Protein 2KQA (pdb70)

Secondary structure (DSSP, 8-state):
--EEE-SS-STT-BGGGSS--STTT-STTT-SBSSSSS-SSSEEEETT--STT-TT-S-EEEEEETTTEEEEEEEEEE-SSSEEE-HHHHHHHHSSSSS--B-S-EEEE--HHHHHHHH-

CATH classification: 2.40.40.10

Solvent-accessible surface area: 6138 Å² total; per-residue (Å²): 79,20,6,27,64,43,101,91,16,51,41,139,43,68,6,41,87,12,17,1,8,66,39,137,63,15,28,46,82,147,65,83,75,8,34,109,6,1,10,104,25,18,0,0,2,3,54,73,12,89,24,154,47,0,102,39,18,23,28,5,44,71,7,45,10,106,114,64,63,34,22,45,2,25,1,4,28,45,27,257,52,14,16,38,10,6,44,66,2,1,46,119,3,35,56,43,57,161,49,24,147,30,100,122,4,90,90,65,110,44,103,84,60,62,2,68,93,48,22,142

Nearest PDB structures (foldseek):
  2kqa-assembly1_A  TM=9.964E-01  e=1.176E-26  Ceratocystis platani
  3m3g-assembly1_A  TM=9.185E-01  e=1.896E-11  Trichoderma virens Gv29-8
  3sul-assembly1_A  TM=9.002E-01  e=4.831E-11  Moniliophthora perniciosa
  3suk-assembly2_B  TM=9.054E-01  e=6.312E-11  Moniliophthora perniciosa
  3suj-assembly1_A  TM=9.263E-01  e=1.407E-10  Moniliophthora perniciosa

GO terms:
  GO:0090729 toxin activity (F, IDA)
  GO:0043245 extraorganismal space (C, IDA)
  GO:0008061 chitin binding (F, IDA)
  GO:0005619 ascospore wall (C, IDA)
  GO:0035821 modulation of process of another organism (P, IDA)
  GO:0009277 fungal-type cell wall (C, IDA)
  GO:0030446 hyphal cell wall (C, IDA)
  GO:0052009 symbiont-mediated disruption of host cell wall (P, IDA)
  GO:0005576 extracellular region (C, EXP)

Radius of gyration: 13.08 Å; Cα contacts (8 Å, |Δi|>4): 288; chains: 1; bounding box: 32×29×32 Å

Foldseek 3Di:
DKEAEDAQQAFAHFLCPALQPPDPSNPCVVPRTPDPQQQRQQEWAEQQADGNHRPQASFWKWKAAPVGFIAIHGHRHHDPHHTYGHLVRVCVRPVHNVVRMGPPIDMDGDDSVVSHVRSD

Sequence (120 aa):
VSISYDPIYAADLSMGSVACSNGDHGLMAQYPTLGEVPGFPNVGGIPDIAGWDSPSCGTCWKVTIPNGNSIFIRGVDSGRGGFNVNPTAFTKLVGSTEAGRVDNVNYVQVDLSNCINGANVSISYDPIYAADLSMGSVACSNGDHGLMAQYPTLGEVPGFPNVGGIPDIAGWDSPSCGTCWKVTIPNGNSIFIRGVDSGRGGFNVNPTAFTKLVGSTEAGRVDNVNYVQVDLSNCINGANVSISYDPIYAADLSMGSVACSNGDHGLMAQYPTLGEVPGFPNVGGIPDIAGWDSPSCGTCWKVTIPNGNSIFIRGVDSGRGGFNVNPTAFTKLVGSTEAGRVDNVNYVQVDLSNCINGANVSISYDPIYAADLSMGSVACSNGDHGLMAQYPTLGEVPGFPNVGGIPDIAGWDSPSCGTCWKVTIPNGNSIFIRGVDSGRGGFNVNPTAFTKLVGSTEAGRVDNVNYVQVDLSNCINGANVSISYDPIYAADLSMGSVACSNGDHGLMAQYPTLGEVPGFPNVGGIPDIAGWDSPSCGTCWKVTIPNGNSIFIRGVDSGRGGFNVNPTAFTKLVGSTEAGRVDNVNYVQVDLSNCINGANVSISYDPIYAADLSMGSVACSNGDHGLMAQYPTLGEVPGFPNVGGIPDIAGWDSPSCGTCWKVTIPNGNSIFIRGVDSGRGGFNVNPTAFTKLVGSTEAGRVDNVNYVQVDLSNCINGANVSISYDPIYAADLSMGSVACSNGDHGLMAQYPTLGEVPGFPNVGGIPDIAGWDSPSCGTCWKVTIPNGNSIFIRGVDSGRGGFNVNPTAFTKLVGSTEAGRVDNVNYVQVDLSNCINGANVSISYDPIYAADLSMGSVACSNGDHGLMAQYPTLGEVPGFPNVGGIPDIAGWDSPSCGTCWKVTIPNGNSIFIRGVDSGRGGFNVNPTAFTKLVGSTEAGRVDNVNYVQVDLSNCINGANVSISYDPIYAADLSMGSVACSNGDHGLMAQYPTLGEVPGFPNVGGIPDIAGWDSPSCGTCWKVTIPNGNSIFIRGVDSGRGGFNVNPTAFTKLVGSTEAGRVDNVNYVQVDLSNCINGANVSISYDPIYAADLSMGSVACSNGDHGLMAQYPTLGEVPGFPNVGGIPDIAGWDSPSCGTCWKVTIPNGNSIFIRGVDSGRGGFNVNPTAFTKLVGSTEAGRVDNVNYVQVDLSNCINGANVSISYDPIYAADLSMGSVACSNGDHGLMAQYPTLGEVPGFPNVGGIPDIAGWDSPSCGTCWKVTIPNGNSIFIRGVDSGRGGFNVNPTAFTKLVGSTEAGRVDNVNYVQVDLSNCINGANVSISYDPIYAADLSMGSVACSNGDHGLMAQYPTLGEVPGFPNVGGIPDIAGWDSPSCGTCWKVTIPNGNSIFIRGVDSGRGGFNVNPTAFTKLVGSTEAGRVDNVNYVQVDLSNCINGANVSISYDPIYAADLSMGSVACSNGDHGLMAQYPTLGEVPGFPNVGGIPDIAGWDSPSCGTCWKVTIPNGNSIFIRGVDSGRGGFNVNPTAFTKLVGSTEAGRVDNVNYVQVDLSNCINGANVSISYDPIYAADLSMGSVACSNGDHGLMAQYPTLGEVPGFPNVGGIPDIAGWDSPSCGTCWKVTIPNGNSIFIRGVDSGRGGFNVNPTAFTKLVGSTEAGRVDNVNYVQVDLSNCINGANVSISYDPIYAADLSMGSVACSNGDHGLMAQYPTLGEVPGFPNVGGIPDIAGWDSPSCGTCWKVTIPNGNSIFIRGVDSGRGGFNVNPTAFTKLVGSTEAGRVDNVNYVQVDLSNCINGANVSISYDPIYAADLSMGSVACSNGDHGLMAQYPTLGEVPGFPNVGGIPDIAGWDSPSCGTCWKVTIPNGNSIFIRGVDSGRGGFNVNPTAFTKLVGSTEAGRVDNVNYVQVDLSNCINGANVSISYDPIYAADLSMGSVACSNGDHGLMAQYPTLGEVPGFPNVGGIPDIAGWDSPSCGTCWKVTIPNGNSIFIRGVDSGRGGFNVNPTAFTKLVGSTEAGRVDNVNYVQVDLSNCINGANVSISYDPIYAADLSMGSVACSNGDHGLMAQYPTLGEVPGFPNVGGIPDIAGWDSPSCGTCWKVTIPNGNSIFIRGVDSGRGGFNVNPTAFTKLVGSTEAGRVDNVNYVQVDLSNCINGANVSISYDPIYAADLSMGSVACSNGDHGLMAQYPTLGEVPGFPNVGGIPDIAGWDSPSCGTCWKVTIPNGNSIFIRGVDSGRGGFNVNPTAFTKLVGSTEAGRVDNVNYVQVDLSNCINGANVSISYDPIYAADLSMGSVACSNGDHGLMAQYPTLGEVPGFPNVGGIPDIAGWDSPSCGTCWKVTIPNGNSIFIRGVDSGRGGFNVNPTAFTKLVGSTEAGRVDNVNYVQVDLSNCINGAN

InterPro domains:
  IPR010829 Eliciting plant response-like/Cerato-platanin [PF07249] (15-129)
  IPR010829 Eliciting plant response-like/Cerato-platanin [cd22778] (15-129)
  IPR036908 RlpA-like domain superfamily [G3DSA:2.40.40.10] (8-134)
  IPR036908 RlpA-like domain superfamily [SSF50685] (29-127)

Structure (mmCIF, N/CA/C/O backbone):
data_2KQA
#
_entry.id   2KQA
#
loop_
_atom_site.group_PDB
_atom_site.id
_atom_site.type_symbol
_atom_site.label_atom_id
_atom_site.label_alt_id
_atom_site.label_comp_id
_atom_site.label_asym_id
_atom_site.label_entity_id
_atom_site.label_seq_id
_atom_site.pdbx_PDB_ins_code
_atom_site.Cartn_x
_atom_site.Cartn_y
_atom_site.Cartn_z
_atom_site.occupancy
_atom_site.B_iso_or_equiv
_atom_site.auth_seq_id
_atom_site.auth_comp_id
_atom_site.auth_asym_id
_atom_site.auth_atom_id
_atom_site.pdbx_PDB_model_num
ATOM 1 N N . VAL A 1 10 ? 90.769 -3.200 13.835 1.00 0.00 1 VAL A N 1
ATOM 2 C CA . VAL A 1 10 ? 90.557 -3.590 12.408 1.00 0.00 1 VAL A CA 1
ATOM 3 C C . VAL A 1 10 ? 91.751 -4.368 11.851 1.00 0.00 1 VAL A C 1
ATOM 4 O O . VAL A 1 10 ? 92.891 -4.134 12.215 1.00 0.00 1 VAL A O 1
ATOM 17 N N . SER A 1 11 ? 91.485 -5.299 10.971 1.00 0.00 2 SER A N 1
ATOM 18 C CA . SER A 1 11 ? 92.580 -6.109 10.364 1.00 0.00 2 SER A CA 1
ATOM 19 C C . SER A 1 11 ? 92.720 -5.750 8.884 1.00 0.00 2 SER A C 1
ATOM 20 O O . SER A 1 11 ? 91.746 -5.536 8.188 1.00 0.00 2 SER A O 1
ATOM 28 N N . ILE A 1 12 ? 93.934 -5.664 8.414 1.00 0.00 3 ILE A N 1
ATOM 29 C CA . ILE A 1 12 ? 94.180 -5.295 6.988 1.00 0.00 3 ILE A CA 1
ATOM 30 C C . ILE A 1 12 ? 94.895 -6.419 6.240 1.00 0.00 3 ILE A C 1
ATOM 31 O O . ILE A 1 12 ? 95.671 -7.158 6.808 1.00 0.00 3 ILE A O 1
ATOM 47 N N . SER A 1 13 ? 94.651 -6.526 4.962 1.00 0.00 4 SER A N 1
ATOM 48 C CA . SER A 1 13 ? 95.321 -7.573 4.140 1.00 0.00 4 SER A CA 1
ATOM 49 C C . SER A 1 13 ? 95.557 -7.010 2.738 1.00 0.00 4 SER A C 1
ATOM 50 O O . SER A 1 13 ? 95.369 -5.830 2.503 1.00 0.00 4 SER A O 1
ATOM 58 N N . TYR A 1 14 ? 95.944 -7.837 1.804 1.00 0.00 5 TYR A N 1
ATOM 59 C CA . TYR A 1 14 ? 96.164 -7.335 0.417 1.00 0.00 5 TYR A CA 1
ATOM 60 C C . TYR A 1 14 ? 95.678 -8.370 -0.603 1.00 0.00 5 TYR A C 1
ATOM 61 O O . TYR A 1 14 ? 95.748 -9.562 -0.360 1.00 0.00 5 TYR A O 1
ATOM 79 N N . ASP A 1 15 ? 95.195 -7.931 -1.743 1.00 0.00 6 ASP A N 1
ATOM 80 C CA . ASP A 1 15 ? 94.721 -8.902 -2.773 1.00 0.00 6 ASP A CA 1
ATOM 81 C C . ASP A 1 15 ? 95.453 -8.648 -4.105 1.00 0.00 6 ASP A C 1
ATOM 82 O O . ASP A 1 15 ? 95.732 -7.514 -4.436 1.00 0.00 6 ASP A O 1
ATOM 91 N N . PRO A 1 16 ? 95.757 -9.708 -4.826 1.00 0.00 7 PRO A N 1
ATOM 92 C CA . PRO A 1 16 ? 96.484 -9.559 -6.113 1.00 0.00 7 PRO A CA 1
ATOM 93 C C . PRO A 1 16 ? 95.564 -9.091 -7.253 1.00 0.00 7 PRO A C 1
ATOM 94 O O . PRO A 1 16 ? 96.037 -8.766 -8.327 1.00 0.00 7 PRO A O 1
ATOM 105 N N . ILE A 1 17 ? 94.267 -9.067 -7.051 1.00 0.00 8 ILE A N 1
ATOM 106 C CA . ILE A 1 17 ? 93.353 -8.632 -8.159 1.00 0.00 8 ILE A CA 1
ATOM 107 C C . ILE A 1 17 ? 93.487 -7.130 -8.439 1.00 0.00 8 ILE A C 1
ATOM 108 O O . ILE A 1 17 ? 93.451 -6.713 -9.581 1.00 0.00 8 ILE A O 1
ATOM 124 N N . TYR A 1 18 ? 93.617 -6.315 -7.422 1.00 0.00 9 TYR A N 1
ATOM 125 C CA . TYR A 1 18 ? 93.725 -4.841 -7.661 1.00 0.00 9 TYR A CA 1
ATOM 126 C C . TYR A 1 18 ? 95.079 -4.463 -8.263 1.00 0.00 9 TYR A C 1
ATOM 127 O O . TYR A 1 18 ? 95.881 -3.759 -7.685 1.00 0.00 9 TYR A O 1
ATOM 145 N N . ALA A 1 19 ? 95.272 -4.900 -9.479 1.00 0.00 10 ALA A N 1
ATOM 146 C CA . ALA A 1 19 ? 96.494 -4.573 -10.263 1.00 0.00 10 ALA A CA 1
ATOM 147 C C . ALA A 1 19 ? 96.120 -3.519 -11.306 1.00 0.00 10 ALA A C 1
ATOM 148 O O . ALA A 1 19 ? 94.967 -3.163 -11.465 1.00 0.00 10 ALA A O 1
ATOM 155 N N . ALA A 1 20 ? 97.107 -2.962 -11.955 1.00 0.00 11 ALA A N 1
ATOM 156 C CA . ALA A 1 20 ? 96.857 -1.856 -12.929 1.00 0.00 11 ALA A CA 1
ATOM 157 C C . ALA A 1 20 ? 95.890 -2.239 -14.052 1.00 0.00 11 ALA A C 1
ATOM 158 O O . ALA A 1 20 ? 95.163 -1.387 -14.532 1.00 0.00 11 ALA A O 1
ATOM 165 N N . ASP A 1 21 ? 95.884 -3.466 -14.522 1.00 0.00 12 ASP A N 1
ATOM 166 C CA . ASP A 1 21 ? 94.966 -3.789 -15.659 1.00 0.00 12 ASP A CA 1
ATOM 167 C C . ASP A 1 21 ? 93.595 -4.285 -15.177 1.00 0.00 12 ASP A C 1
ATOM 168 O O . ASP A 1 21 ? 92.806 -4.788 -15.955 1.00 0.00 12 ASP A O 1
ATOM 177 N N . LEU A 1 22 ? 93.301 -4.141 -13.911 1.00 0.00 13 LEU A N 1
ATOM 178 C CA . LEU A 1 22 ? 91.979 -4.595 -13.379 1.00 0.00 13 LEU A CA 1
ATOM 179 C C . LEU A 1 22 ? 90.871 -3.655 -13.848 1.00 0.00 13 LEU A C 1
ATOM 180 O O . LEU A 1 22 ? 90.916 -2.462 -13.615 1.00 0.00 13 LEU A O 1
ATOM 196 N N . SER A 1 23 ? 89.875 -4.192 -14.501 1.00 0.00 14 SER A N 1
ATOM 197 C CA . SER A 1 23 ? 88.753 -3.338 -14.984 1.00 0.00 14 SER A CA 1
ATOM 198 C C . SER A 1 23 ? 87.915 -2.854 -13.799 1.00 0.00 14 SER A C 1
ATOM 199 O O . SER A 1 23 ? 87.627 -3.601 -12.883 1.00 0.00 14 SER A O 1
ATOM 207 N N . MET A 1 24 ? 87.535 -1.607 -13.814 1.00 0.00 15 MET A N 1
ATOM 208 C CA . MET A 1 24 ? 86.722 -1.044 -12.691 1.00 0.00 15 MET A CA 1
ATOM 209 C C . MET A 1 24 ? 85.297 -1.609 -12.677 1.00 0.00 15 MET A C 1
ATOM 210 O O . MET A 1 24 ? 84.591 -1.471 -11.697 1.00 0.00 15 MET A O 1
ATOM 224 N N . GLY A 1 25 ? 84.852 -2.227 -13.742 1.00 0.00 16 GLY A N 1
ATOM 225 C CA . GLY A 1 25 ? 83.462 -2.775 -13.770 1.00 0.00 16 GLY A CA 1
ATOM 226 C C . GLY A 1 25 ? 83.323 -3.959 -12.810 1.00 0.00 16 GLY A C 1
ATOM 227 O O . GLY A 1 25 ? 82.223 -4.378 -12.501 1.00 0.00 16 GLY A O 1
ATOM 231 N N . SER A 1 26 ? 84.415 -4.522 -12.357 1.00 0.00 17 SER A N 1
ATOM 232 C CA . SER A 1 26 ? 84.327 -5.697 -11.443 1.00 0.00 17 SER A CA 1
ATOM 233 C C . SER A 1 26 ? 84.228 -5.278 -9.969 1.00 0.00 17 SER A C 1
ATOM 234 O O . SER A 1 26 ? 84.083 -6.121 -9.102 1.00 0.00 17 SER A O 1
ATOM 242 N N . VAL A 1 27 ? 84.319 -4.004 -9.665 1.00 0.00 18 VAL A N 1
ATOM 243 C CA . VAL A 1 27 ? 84.243 -3.578 -8.234 1.00 0.00 18 VAL A CA 1
ATOM 244 C C . VAL A 1 27 ? 82.865 -2.977 -7.916 1.00 0.00 18 VAL A C 1
ATOM 245 O O . VAL A 1 27 ? 82.071 -2.717 -8.798 1.00 0.00 18 VAL A O 1
ATOM 258 N N . ALA A 1 28 ? 82.578 -2.769 -6.653 1.00 0.00 19 ALA A N 1
ATOM 259 C CA . ALA A 1 28 ? 81.252 -2.200 -6.255 1.00 0.00 19 ALA A CA 1
ATOM 260 C C . ALA A 1 28 ? 81.047 -0.817 -6.883 1.00 0.00 19 ALA A C 1
ATOM 261 O O . ALA A 1 28 ? 79.961 -0.479 -7.301 1.00 0.00 19 ALA A O 1
ATOM 268 N N . CYS A 1 29 ? 82.076 -0.014 -6.940 1.00 0.00 20 CYS A N 1
ATOM 269 C CA . CYS A 1 29 ? 81.937 1.352 -7.536 1.00 0.00 20 CYS A CA 1
ATOM 270 C C . CYS A 1 29 ? 81.927 1.260 -9.071 1.00 0.00 20 CYS A C 1
ATOM 271 O O . CYS A 1 29 ? 82.845 1.706 -9.736 1.00 0.00 20 CYS A O 1
ATOM 278 N N . SER A 1 30 ? 80.894 0.682 -9.640 1.00 0.00 21 SER A N 1
ATOM 279 C CA . SER A 1 30 ? 80.819 0.556 -11.126 1.00 0.00 21 SER A CA 1
ATOM 280 C C . SER A 1 30 ? 79.754 1.497 -11.692 1.00 0.00 21 SER A C 1
ATOM 281 O O . SER A 1 30 ? 78.569 1.304 -11.503 1.00 0.00 21 SER A O 1
ATOM 289 N N . ASN A 1 31 ? 80.180 2.515 -12.383 1.00 0.00 22 ASN A N 1
ATOM 290 C CA . ASN A 1 31 ? 79.237 3.503 -12.984 1.00 0.00 22 ASN A CA 1
ATOM 291 C C . ASN A 1 31 ? 78.245 4.034 -11.932 1.00 0.00 22 ASN A C 1
ATOM 292 O O . ASN A 1 31 ? 78.620 4.282 -10.802 1.00 0.00 22 ASN A O 1
ATOM 303 N N . GLY A 1 32 ? 77.001 4.230 -12.282 1.00 0.00 23 GLY A N 1
ATOM 304 C CA . GLY A 1 32 ? 76.030 4.773 -11.289 1.00 0.00 23 GLY A CA 1
ATOM 305 C C . GLY A 1 32 ? 76.464 6.198 -10.939 1.00 0.00 23 GLY A C 1
ATOM 306 O O . GLY A 1 32 ? 77.149 6.848 -11.707 1.00 0.00 23 GLY A O 1
ATOM 310 N N . ASP A 1 33 ? 76.084 6.683 -9.790 1.00 0.00 24 ASP A N 1
ATOM 311 C CA . ASP A 1 33 ? 76.486 8.066 -9.385 1.00 0.00 24 ASP A CA 1
ATOM 312 C C . ASP A 1 33 ? 77.941 8.096 -8.891 1.00 0.00 24 ASP A C 1
ATOM 313 O O . ASP A 1 33 ? 78.680 9.017 -9.188 1.00 0.00 24 ASP A O 1
ATOM 322 N N . HIS A 1 34 ? 78.350 7.120 -8.117 1.00 0.00 25 HIS A N 1
ATOM 323 C CA . HIS A 1 34 ? 79.753 7.115 -7.576 1.00 0.00 25 HIS A CA 1
ATOM 324 C C . HIS A 1 34 ? 80.724 6.389 -8.519 1.00 0.00 25 HIS A C 1
ATOM 325 O O . HIS A 1 34 ? 81.891 6.238 -8.206 1.00 0.00 25 HIS A O 1
ATOM 339 N N . GLY A 1 35 ? 80.262 5.917 -9.652 1.00 0.00 26 GLY A N 1
ATOM 340 C CA . GLY A 1 35 ? 81.169 5.179 -10.588 1.00 0.00 26 GLY A CA 1
ATOM 341 C C . GLY A 1 35 ? 82.387 6.021 -10.952 1.00 0.00 26 GLY A C 1
ATOM 342 O O . GLY A 1 35 ? 82.280 7.172 -11.332 1.00 0.00 26 GLY A O 1
ATOM 346 N N . LEU A 1 36 ? 83.542 5.428 -10.859 1.00 0.00 27 LEU A N 1
ATOM 347 C CA . LEU A 1 36 ? 84.800 6.142 -11.219 1.00 0.00 27 LEU A CA 1
ATOM 348 C C . LEU A 1 36 ? 85.201 5.805 -12.666 1.00 0.00 27 LEU A C 1
ATOM 349 O O . LEU A 1 36 ? 86.073 6.430 -13.237 1.00 0.00 27 LEU A O 1
ATOM 365 N N . MET A 1 37 ? 84.568 4.816 -13.261 1.00 0.00 28 MET A N 1
ATOM 366 C CA . MET A 1 37 ? 84.903 4.427 -14.664 1.00 0.00 28 MET A CA 1
ATOM 367 C C . MET A 1 37 ? 84.672 5.598 -15.624 1.00 0.00 28 MET A C 1
ATOM 368 O O . MET A 1 37 ? 85.370 5.745 -16.608 1.00 0.00 28 MET A O 1
ATOM 382 N N . ALA A 1 38 ? 83.676 6.409 -15.362 1.00 0.00 29 ALA A N 1
ATOM 383 C CA . ALA A 1 38 ? 83.365 7.557 -16.279 1.00 0.00 29 ALA A CA 1
ATOM 384 C C . ALA A 1 38 ? 84.622 8.376 -16.610 1.00 0.00 29 ALA A C 1
ATOM 385 O O . ALA A 1 38 ? 85.154 8.283 -17.701 1.00 0.00 29 ALA A O 1
ATOM 392 N N . GLN A 1 39 ? 85.103 9.167 -15.682 1.00 0.00 30 GLN A N 1
ATOM 393 C CA . GLN A 1 39 ? 86.331 9.981 -15.955 1.00 0.00 30 GLN A CA 1
ATOM 394 C C . GLN A 1 39 ? 87.551 9.069 -16.042 1.00 0.00 30 GLN A C 1
ATOM 395 O O . GLN A 1 39 ? 88.430 9.257 -16.861 1.00 0.00 30 GLN A O 1
ATOM 409 N N . TYR A 1 40 ? 87.605 8.090 -15.182 1.00 0.00 31 TYR A N 1
ATOM 410 C CA . TYR A 1 40 ? 88.764 7.152 -15.169 1.00 0.00 31 TYR A CA 1
ATOM 411 C C . TYR A 1 40 ? 88.255 5.723 -15.410 1.00 0.00 31 TYR A C 1
ATOM 412 O O . TYR A 1 40 ? 87.917 5.037 -14.471 1.00 0.00 31 TYR A O 1
ATOM 430 N N . PRO A 1 41 ? 88.185 5.320 -16.664 1.00 0.00 32 PRO A N 1
ATOM 431 C CA . PRO A 1 41 ? 87.671 3.962 -16.991 1.00 0.00 32 PRO A CA 1
ATOM 432 C C . PRO A 1 41 ? 88.651 2.851 -16.575 1.00 0.00 32 PRO A C 1
ATOM 433 O O . PRO A 1 41 ? 88.337 1.680 -16.689 1.00 0.00 32 PRO A O 1
ATOM 444 N N . THR A 1 42 ? 89.823 3.193 -16.095 1.00 0.00 33 THR A N 1
ATOM 445 C CA . THR A 1 42 ? 90.795 2.135 -15.679 1.00 0.00 33 THR A CA 1
ATOM 446 C C . THR A 1 42 ? 91.424 2.489 -14.327 1.00 0.00 33 THR A C 1
ATOM 447 O O . THR A 1 42 ? 91.584 3.645 -13.988 1.00 0.00 33 THR A O 1
ATOM 458 N N . LEU A 1 43 ? 91.769 1.489 -13.553 1.00 0.00 34 LEU A N 1
ATOM 459 C CA . LEU A 1 43 ? 92.378 1.743 -12.209 1.00 0.00 34 LEU A CA 1
ATOM 460 C C . LEU A 1 43 ? 93.814 2.254 -12.358 1.00 0.00 34 LEU A C 1
ATOM 461 O O . LEU A 1 43 ? 94.673 1.561 -12.870 1.00 0.00 34 LEU A O 1
ATOM 477 N N . GLY A 1 44 ? 94.079 3.451 -11.909 1.00 0.00 35 GLY A N 1
ATOM 478 C CA . GLY A 1 44 ? 95.465 3.999 -12.016 1.00 0.00 35 GLY A CA 1
ATOM 479 C C . GLY A 1 44 ? 95.442 5.528 -12.131 1.00 0.00 35 GLY A C 1
ATOM 480 O O . GLY A 1 44 ? 96.301 6.113 -12.766 1.00 0.00 35 GLY A O 1
ATOM 484 N N . GLU A 1 45 ? 94.487 6.184 -11.515 1.00 0.00 36 GLU A N 1
ATOM 485 C CA . GLU A 1 45 ? 94.439 7.669 -11.585 1.00 0.00 36 GLU A CA 1
ATOM 486 C C . GLU A 1 45 ? 93.616 8.227 -10.421 1.00 0.00 36 GLU A C 1
ATOM 487 O O . GLU A 1 45 ? 94.038 9.151 -9.750 1.00 0.00 36 GLU A O 1
ATOM 499 N N . VAL A 1 46 ? 92.458 7.663 -10.154 1.00 0.00 37 VAL A N 1
ATOM 500 C CA . VAL A 1 46 ? 91.636 8.161 -9.004 1.00 0.00 37 VAL A CA 1
ATOM 501 C C . VAL A 1 46 ? 92.456 7.973 -7.702 1.00 0.00 37 VAL A C 1
ATOM 502 O O . VAL A 1 46 ? 92.780 8.943 -7.045 1.00 0.00 37 VAL A O 1
ATOM 515 N N . PRO A 1 47 ? 92.816 6.742 -7.397 1.00 0.00 38 PRO A N 1
ATOM 516 C CA . PRO A 1 47 ? 93.659 6.479 -6.200 1.00 0.00 38 PRO A CA 1
ATOM 517 C C . PRO A 1 47 ? 95.111 6.861 -6.507 1.00 0.00 38 PRO A C 1
ATOM 518 O O . PRO A 1 47 ? 95.885 7.196 -5.632 1.00 0.00 38 PRO A O 1
ATOM 529 N N . GLY A 1 48 ? 95.481 6.772 -7.759 1.00 0.00 39 GLY A N 1
ATOM 530 C CA . GLY A 1 48 ? 96.874 7.078 -8.184 1.00 0.00 39 GLY A CA 1
ATOM 531 C C . GLY A 1 48 ? 97.376 5.876 -8.986 1.00 0.00 39 GLY A C 1
ATOM 532 O O . GLY A 1 48 ? 97.638 5.969 -10.168 1.00 0.00 39 GLY A O 1
ATOM 536 N N . PHE A 1 49 ? 97.448 4.734 -8.333 1.00 0.00 40 PHE A N 1
ATOM 537 C CA . PHE A 1 49 ? 97.867 3.437 -8.979 1.00 0.00 40 PHE A CA 1
ATOM 538 C C . PHE A 1 49 ? 98.202 2.389 -7.885 1.00 0.00 40 PHE A C 1
ATOM 539 O O . PHE A 1 49 ? 97.597 1.334 -7.861 1.00 0.00 40 PHE A O 1
ATOM 556 N N . PRO A 1 50 ? 99.158 2.686 -7.014 1.00 0.00 41 PRO A N 1
ATOM 557 C CA . PRO A 1 50 ? 99.544 1.735 -5.952 1.00 0.00 41 PRO A CA 1
ATOM 558 C C . PRO A 1 50 ? 98.900 2.118 -4.612 1.00 0.00 41 PRO A C 1
ATOM 559 O O . PRO A 1 50 ? 99.344 1.689 -3.563 1.00 0.00 41 PRO A O 1
ATOM 570 N N . ASN A 1 51 ? 97.872 2.929 -4.635 1.00 0.00 42 ASN A N 1
ATOM 571 C CA . ASN A 1 51 ? 97.215 3.352 -3.364 1.00 0.00 42 ASN A CA 1
ATOM 572 C C . ASN A 1 51 ? 95.715 3.071 -3.447 1.00 0.00 42 ASN A C 1
ATOM 573 O O . ASN A 1 51 ? 94.895 3.875 -3.045 1.00 0.00 42 ASN A O 1
ATOM 584 N N . VAL A 1 52 ? 95.361 1.929 -3.973 1.00 0.00 43 VAL A N 1
ATOM 585 C CA . VAL A 1 52 ? 93.922 1.564 -4.105 1.00 0.00 43 VAL A CA 1
ATOM 586 C C . VAL A 1 52 ? 93.659 0.232 -3.395 1.00 0.00 43 VAL A C 1
ATOM 587 O O . VAL A 1 52 ? 94.464 -0.684 -3.437 1.00 0.00 43 VAL A O 1
ATOM 600 N N . GLY A 1 53 ? 92.535 0.134 -2.733 1.00 0.00 44 GLY A N 1
ATOM 601 C CA . GLY A 1 53 ? 92.194 -1.117 -2.001 1.00 0.00 44 GLY A CA 1
ATOM 602 C C . GLY A 1 53 ? 90.721 -1.087 -1.610 1.00 0.00 44 GLY A C 1
ATOM 603 O O . GLY A 1 53 ? 90.070 -0.065 -1.687 1.00 0.00 44 GLY A O 1
ATOM 607 N N . GLY A 1 54 ? 90.207 -2.199 -1.156 1.00 0.00 45 GLY A N 1
ATOM 608 C CA . GLY A 1 54 ? 88.784 -2.251 -0.727 1.00 0.00 45 GLY A CA 1
ATOM 609 C C . GLY A 1 54 ? 88.677 -1.666 0.677 1.00 0.00 45 GLY A C 1
ATOM 610 O O . GLY A 1 54 ? 89.642 -1.638 1.418 1.00 0.00 45 GLY A O 1
ATOM 614 N N . ILE A 1 55 ? 87.514 -1.210 1.055 1.00 0.00 46 ILE A N 1
ATOM 615 C CA . ILE A 1 55 ? 87.335 -0.638 2.415 1.00 0.00 46 ILE A CA 1
ATOM 616 C C . ILE A 1 55 ? 85.903 -0.961 2.921 1.00 0.00 46 ILE A C 1
ATOM 617 O O . ILE A 1 55 ? 84.978 -1.029 2.137 1.00 0.00 46 ILE A O 1
ATOM 633 N N . PRO A 1 56 ? 85.781 -1.191 4.215 1.00 0.00 47 PRO A N 1
ATOM 634 C CA . PRO A 1 56 ? 84.464 -1.565 4.843 1.00 0.00 47 PRO A CA 1
ATOM 635 C C . PRO A 1 56 ? 83.353 -0.505 4.711 1.00 0.00 47 PRO A C 1
ATOM 636 O O . PRO A 1 56 ? 82.227 -0.764 5.099 1.00 0.00 47 PRO A O 1
ATOM 647 N N . ASP A 1 57 ? 83.630 0.675 4.214 1.00 0.00 48 ASP A N 1
ATOM 648 C CA . ASP A 1 57 ? 82.546 1.714 4.127 1.00 0.00 48 ASP A CA 1
ATOM 649 C C . ASP A 1 57 ? 81.904 1.776 2.734 1.00 0.00 48 ASP A C 1
ATOM 650 O O . ASP A 1 57 ? 81.307 2.768 2.368 1.00 0.00 48 ASP A O 1
ATOM 659 N N . ILE A 1 58 ? 81.988 0.717 1.973 1.00 0.00 49 ILE A N 1
ATOM 660 C CA . ILE A 1 58 ? 81.347 0.703 0.618 1.00 0.00 49 ILE A CA 1
ATOM 661 C C . ILE A 1 58 ? 80.150 -0.257 0.658 1.00 0.00 49 ILE A C 1
ATOM 662 O O . ILE A 1 58 ? 80.255 -1.371 1.134 1.00 0.00 49 ILE A O 1
ATOM 678 N N . ALA A 1 59 ? 79.003 0.185 0.197 1.00 0.00 50 ALA A N 1
ATOM 679 C CA . ALA A 1 59 ? 77.782 -0.681 0.250 1.00 0.00 50 ALA A CA 1
ATOM 680 C C . ALA A 1 59 ? 77.678 -1.622 -0.946 1.00 0.00 50 ALA A C 1
ATOM 681 O O . ALA A 1 59 ? 77.422 -2.800 -0.774 1.00 0.00 50 ALA A O 1
ATOM 688 N N . GLY A 1 60 ? 77.850 -1.137 -2.150 1.00 0.00 51 GLY A N 1
ATOM 689 C CA . GLY A 1 60 ? 77.727 -2.057 -3.313 1.00 0.00 51 GLY A CA 1
ATOM 690 C C . GLY A 1 60 ? 77.948 -1.332 -4.640 1.00 0.00 51 GLY A C 1
ATOM 691 O O . GLY A 1 60 ? 78.918 -0.624 -4.832 1.00 0.00 51 GLY A O 1
ATOM 695 N N . TRP A 1 61 ? 77.057 -1.551 -5.568 1.00 0.00 52 TRP A N 1
ATOM 696 C CA . TRP A 1 61 ? 77.177 -0.940 -6.926 1.00 0.00 52 TRP A CA 1
ATOM 697 C C . TRP A 1 61 ? 77.317 0.585 -6.886 1.00 0.00 52 TRP A C 1
ATOM 698 O O . TRP A 1 61 ? 77.823 1.176 -7.822 1.00 0.00 52 TRP A O 1
ATOM 719 N N . ASP A 1 62 ? 76.879 1.235 -5.833 1.00 0.00 53 ASP A N 1
ATOM 720 C CA . ASP A 1 62 ? 76.997 2.724 -5.776 1.00 0.00 53 ASP A CA 1
ATOM 721 C C . ASP A 1 62 ? 77.202 3.198 -4.332 1.00 0.00 53 ASP A C 1
ATOM 722 O O . ASP A 1 62 ? 76.377 3.900 -3.777 1.00 0.00 53 ASP A O 1
ATOM 731 N N . SER A 1 63 ? 78.283 2.800 -3.717 1.00 0.00 54 SER A N 1
ATOM 732 C CA . SER A 1 63 ? 78.534 3.202 -2.297 1.00 0.00 54 SER A CA 1
ATOM 733 C C . SER A 1 63 ? 78.572 4.733 -2.157 1.00 0.00 54 SER A C 1
ATOM 734 O O . SER A 1 63 ? 79.088 5.413 -3.023 1.00 0.00 54 SER A O 1
ATOM 742 N N . PRO A 1 64 ? 78.028 5.237 -1.066 1.00 0.00 55 PRO A N 1
ATOM 743 C CA . PRO A 1 64 ? 78.022 6.701 -0.841 1.00 0.00 55 PRO A CA 1
ATOM 744 C C . PRO A 1 64 ? 79.399 7.184 -0.371 1.00 0.00 55 PRO A C 1
ATOM 745 O O . PRO A 1 64 ? 79.726 8.350 -0.486 1.00 0.00 55 PRO A O 1
ATOM 756 N N . SER A 1 65 ? 80.202 6.296 0.169 1.00 0.00 56 SER A N 1
ATOM 757 C CA . SER A 1 65 ? 81.552 6.701 0.658 1.00 0.00 56 SER A CA 1
ATOM 758 C C . SER A 1 65 ? 82.633 6.384 -0.382 1.00 0.00 56 SER A C 1
ATOM 759 O O . SER A 1 65 ? 83.808 6.396 -0.076 1.00 0.00 56 SER A O 1
ATOM 767 N N . CYS A 1 66 ? 82.253 6.090 -1.601 1.00 0.00 57 CYS A N 1
ATOM 768 C CA . CYS A 1 66 ? 83.277 5.774 -2.641 1.00 0.00 57 CYS A CA 1
ATOM 769 C C . CYS A 1 66 ? 84.084 7.034 -2.968 1.00 0.00 57 CYS A C 1
ATOM 770 O O . CYS A 1 66 ? 83.548 8.123 -3.042 1.00 0.00 57 CYS A O 1
ATOM 777 N N . GLY A 1 67 ? 85.367 6.885 -3.177 1.00 0.00 58 GLY A N 1
ATOM 778 C CA . GLY A 1 67 ? 86.218 8.063 -3.515 1.00 0.00 58 GLY A CA 1
ATOM 779 C C . GLY A 1 67 ? 86.567 8.850 -2.248 1.00 0.00 58 GLY A C 1
ATOM 780 O O . GLY A 1 67 ? 86.545 10.066 -2.239 1.00 0.00 58 GLY A O 1
ATOM 784 N N . THR A 1 68 ? 86.898 8.166 -1.182 1.00 0.00 59 THR A N 1
ATOM 785 C CA . THR A 1 68 ? 87.261 8.869 0.088 1.00 0.00 59 THR A CA 1
ATOM 786 C C . THR A 1 68 ? 88.691 8.507 0.503 1.00 0.00 59 THR A C 1
ATOM 787 O O . THR A 1 68 ? 89.087 7.359 0.527 1.00 0.00 59 THR A O 1
ATOM 798 N N . CYS A 1 69 ? 89.467 9.516 0.789 1.00 0.00 60 CYS A N 1
ATOM 799 C CA . CYS A 1 69 ? 90.903 9.317 1.166 1.00 0.00 60 CYS A CA 1
ATOM 800 C C . CYS A 1 69 ? 91.062 8.900 2.635 1.00 0.00 60 CYS A C 1
ATOM 801 O O . CYS A 1 69 ? 90.402 9.423 3.513 1.00 0.00 60 CYS A O 1
ATOM 808 N N . TRP A 1 70 ? 91.963 7.985 2.906 1.00 0.00 61 TRP A N 1
ATOM 809 C CA . TRP A 1 70 ? 92.207 7.553 4.318 1.00 0.00 61 TRP A CA 1
ATOM 810 C C . TRP A 1 70 ? 93.684 7.229 4.527 1.00 0.00 61 TRP A C 1
ATOM 811 O O . TRP A 1 70 ? 94.369 6.801 3.616 1.00 0.00 61 TRP A O 1
ATOM 832 N N . LYS A 1 71 ? 94.173 7.406 5.725 1.00 0.00 62 LYS A N 1
ATOM 833 C CA . LYS A 1 71 ? 95.598 7.086 6.012 1.00 0.00 62 LYS A CA 1
ATOM 834 C C . LYS A 1 71 ? 95.657 5.843 6.902 1.00 0.00 62 LYS A C 1
ATOM 835 O O . LYS A 1 71 ? 94.935 5.741 7.877 1.00 0.00 62 LYS A O 1
ATOM 854 N N . VAL A 1 72 ? 96.497 4.896 6.573 1.00 0.00 63 VAL A N 1
ATOM 855 C CA . VAL A 1 72 ? 96.584 3.656 7.402 1.00 0.00 63 VAL A CA 1
ATOM 856 C C . VAL A 1 72 ? 97.916 3.630 8.154 1.00 0.00 63 VAL A C 1
ATOM 857 O O . VAL A 1 72 ? 98.964 3.841 7.575 1.00 0.00 63 VAL A O 1
ATOM 870 N N . THR A 1 73 ? 97.871 3.417 9.447 1.00 0.00 64 THR A N 1
ATOM 871 C CA . THR A 1 73 ? 99.119 3.422 10.271 1.00 0.00 64 THR A CA 1
ATOM 872 C C . THR A 1 73 ? 99.340 2.077 10.971 1.00 0.00 64 THR A C 1
ATOM 873 O O . THR A 1 73 ? 98.401 1.441 11.425 1.00 0.00 64 THR A O 1
ATOM 884 N N . ILE A 1 74 ? 100.576 1.647 11.069 1.00 0.00 65 ILE A N 1
ATOM 885 C CA . ILE A 1 74 ? 100.870 0.343 11.746 1.00 0.00 65 ILE A CA 1
ATOM 886 C C . ILE A 1 74 ? 101.797 0.568 12.963 1.00 0.00 65 ILE A C 1
ATOM 887 O O . ILE A 1 74 ? 102.393 1.620 13.091 1.00 0.00 65 ILE A O 1
ATOM 903 N N . PRO A 1 75 ? 101.865 -0.422 13.838 1.00 0.00 66 PRO A N 1
ATOM 904 C CA . PRO A 1 75 ? 102.701 -0.311 15.074 1.00 0.00 66 PRO A CA 1
ATOM 905 C C . PRO A 1 75 ? 104.194 -0.147 14.765 1.00 0.00 66 PRO A C 1
ATOM 906 O O . PRO A 1 75 ? 104.941 0.374 15.574 1.00 0.00 66 PRO A O 1
ATOM 917 N N . ASN A 1 76 ? 104.636 -0.577 13.611 1.00 0.00 67 ASN A N 1
ATOM 918 C CA . ASN A 1 76 ? 106.087 -0.435 13.263 1.00 0.00 67 ASN A CA 1
ATOM 919 C C . ASN A 1 76 ? 106.444 1.047 13.119 1.00 0.00 67 ASN A C 1
ATOM 920 O O . ASN A 1 76 ? 107.494 1.493 13.545 1.00 0.00 67 ASN A O 1
ATOM 931 N N . GLY A 1 77 ? 105.563 1.802 12.525 1.00 0.00 68 GLY A N 1
ATOM 932 C CA . GLY A 1 77 ? 105.817 3.261 12.348 1.00 0.00 68 GLY A CA 1
ATOM 933 C C . GLY A 1 77 ? 105.867 3.603 10.861 1.00 0.00 68 GLY A C 1
ATOM 934 O O . GLY A 1 77 ? 106.861 4.098 10.362 1.00 0.00 68 GLY A O 1
ATOM 938 N N . ASN A 1 78 ? 104.795 3.361 10.156 1.00 0.00 69 ASN A N 1
ATOM 939 C CA . ASN A 1 78 ? 104.755 3.684 8.703 1.00 0.00 69 ASN A CA 1
ATOM 940 C C . ASN A 1 78 ? 103.299 3.777 8.252 1.00 0.00 69 ASN A C 1
ATOM 941 O O . ASN A 1 78 ? 102.432 3.129 8.819 1.00 0.00 69 ASN A O 1
ATOM 952 N N . SER A 1 79 ? 103.013 4.577 7.258 1.00 0.00 70 SER A N 1
ATOM 953 C CA . SER A 1 79 ? 101.601 4.704 6.799 1.00 0.00 70 SER A CA 1
ATOM 954 C C . SER A 1 79 ? 101.510 5.051 5.311 1.00 0.00 70 SER A C 1
ATOM 955 O O . SER A 1 79 ? 102.418 5.601 4.721 1.00 0.00 70 SER A O 1
ATOM 963 N N . ILE A 1 80 ? 100.393 4.732 4.721 1.00 0.00 71 ILE A N 1
ATOM 964 C CA . ILE A 1 80 ? 100.150 5.023 3.276 1.00 0.00 71 ILE A CA 1
ATOM 965 C C . ILE A 1 80 ? 98.721 5.539 3.120 1.00 0.00 71 ILE A C 1
ATOM 966 O O . ILE A 1 80 ? 97.920 5.408 4.029 1.00 0.00 71 ILE A O 1
ATOM 982 N N . PHE A 1 81 ? 98.382 6.121 1.994 1.00 0.00 72 PHE A N 1
ATOM 983 C CA . PHE A 1 81 ? 96.987 6.632 1.835 1.00 0.00 72 PHE A CA 1
ATOM 984 C C . PHE A 1 81 ? 96.201 5.730 0.882 1.00 0.00 72 PHE A C 1
ATOM 985 O O . PHE A 1 81 ? 96.632 5.446 -0.220 1.00 0.00 72 PHE A O 1
ATOM 1002 N N . ILE A 1 82 ? 95.054 5.274 1.310 1.00 0.00 73 ILE A N 1
ATOM 1003 C CA . ILE A 1 82 ? 94.228 4.378 0.448 1.00 0.00 73 ILE A CA 1
ATOM 1004 C C . ILE A 1 82 ? 92.907 5.062 0.093 1.00 0.00 73 ILE A C 1
ATOM 1005 O O . ILE A 1 82 ? 92.213 5.563 0.960 1.00 0.00 73 ILE A O 1
ATOM 1021 N N . ARG A 1 83 ? 92.552 5.088 -1.168 1.00 0.00 74 ARG A N 1
ATOM 1022 C CA . ARG A 1 83 ? 91.272 5.734 -1.567 1.00 0.00 74 ARG A CA 1
ATOM 1023 C C . ARG A 1 83 ? 90.218 4.642 -1.768 1.00 0.00 74 ARG A C 1
ATOM 1024 O O . ARG A 1 83 ? 90.483 3.607 -2.349 1.00 0.00 74 ARG A O 1
ATOM 1045 N N . GLY A 1 84 ? 89.036 4.856 -1.250 1.00 0.00 75 GLY A N 1
ATOM 1046 C CA . GLY A 1 84 ? 87.957 3.827 -1.355 1.00 0.00 75 GLY A CA 1
ATOM 1047 C C . GLY A 1 84 ? 87.708 3.432 -2.810 1.00 0.00 75 GLY A C 1
ATOM 1048 O O . GLY A 1 84 ? 87.839 4.230 -3.718 1.00 0.00 75 GLY A O 1
ATOM 1052 N N . VAL A 1 85 ? 87.325 2.199 -3.026 1.00 0.00 76 VAL A N 1
ATOM 1053 C CA . VAL A 1 85 ? 87.032 1.709 -4.408 1.00 0.00 76 VAL A CA 1
ATOM 1054 C C . VAL A 1 85 ? 86.145 0.440 -4.345 1.00 0.00 76 VAL A C 1
ATOM 1055 O O . VAL A 1 85 ? 85.256 0.263 -5.154 1.00 0.00 76 VAL A O 1
ATOM 1068 N N . ASP A 1 86 ? 86.373 -0.433 -3.386 1.00 0.00 77 ASP A N 1
ATOM 1069 C CA . ASP A 1 86 ? 85.555 -1.681 -3.248 1.00 0.00 77 ASP A CA 1
ATOM 1070 C C . ASP A 1 86 ? 85.134 -1.858 -1.783 1.00 0.00 77 ASP A C 1
ATOM 1071 O O . ASP A 1 86 ? 85.600 -1.154 -0.916 1.00 0.00 77 ASP A O 1
ATOM 1080 N N . SER A 1 87 ? 84.247 -2.785 -1.508 1.00 0.00 78 SER A N 1
ATOM 1081 C CA . SER A 1 87 ? 83.794 -3.005 -0.099 1.00 0.00 78 SER A CA 1
ATOM 1082 C C . SER A 1 87 ? 84.563 -4.161 0.548 1.00 0.00 78 SER A C 1
ATOM 1083 O O . SER A 1 87 ? 85.141 -4.990 -0.128 1.00 0.00 78 SER A O 1
ATOM 1091 N N . GLY A 1 88 ? 84.572 -4.210 1.858 1.00 0.00 79 GLY A N 1
ATOM 1092 C CA . GLY A 1 88 ? 85.303 -5.299 2.565 1.00 0.00 79 GLY A CA 1
ATOM 1093 C C . GLY A 1 88 ? 84.394 -5.950 3.609 1.00 0.00 79 GLY A C 1
ATOM 1094 O O . GLY A 1 88 ? 83.631 -5.290 4.288 1.00 0.00 79 GLY A O 1
ATOM 1098 N N . ARG A 1 89 ? 84.495 -7.242 3.748 1.00 0.00 80 ARG A N 1
ATOM 1099 C CA . ARG A 1 89 ? 83.667 -7.974 4.760 1.00 0.00 80 ARG A CA 1
ATOM 1100 C C . ARG A 1 89 ? 83.973 -7.471 6.175 1.00 0.00 80 ARG A C 1
ATOM 1101 O O . ARG A 1 89 ? 83.087 -7.327 6.996 1.00 0.00 80 ARG A O 1
ATOM 1122 N N . GLY A 1 90 ? 85.223 -7.213 6.462 1.00 0.00 81 GLY A N 1
ATOM 1123 C CA . GLY A 1 90 ? 85.596 -6.728 7.825 1.00 0.00 81 GLY A CA 1
ATOM 1124 C C . GLY A 1 90 ? 87.087 -6.389 7.880 1.00 0.00 81 GLY A C 1
ATOM 1125 O O . GLY A 1 90 ? 87.865 -7.087 8.504 1.00 0.00 81 GLY A O 1
ATOM 1129 N N . GLY A 1 91 ? 87.485 -5.316 7.245 1.00 0.00 82 GLY A N 1
ATOM 1130 C CA . GLY A 1 91 ? 88.922 -4.923 7.277 1.00 0.00 82 GLY A CA 1
ATOM 1131 C C . GLY A 1 91 ? 89.295 -4.176 5.997 1.00 0.00 82 GLY A C 1
ATOM 1132 O O . GLY A 1 91 ? 88.545 -4.144 5.041 1.00 0.00 82 GLY A O 1
ATOM 1136 N N . PHE A 1 92 ? 90.455 -3.579 5.980 1.00 0.00 83 PHE A N 1
ATOM 1137 C CA . PHE A 1 92 ? 90.920 -2.823 4.782 1.00 0.00 83 PHE A CA 1
ATOM 1138 C C . PHE A 1 92 ? 91.866 -3.694 3.949 1.00 0.00 83 PHE A C 1
ATOM 1139 O O . PHE A 1 92 ? 92.819 -4.249 4.462 1.00 0.00 83 PHE A O 1
ATOM 1156 N N . ASN A 1 93 ? 91.613 -3.816 2.668 1.00 0.00 84 ASN A N 1
ATOM 1157 C CA . ASN A 1 93 ? 92.503 -4.651 1.806 1.00 0.00 84 ASN A CA 1
ATOM 1158 C C . ASN A 1 93 ? 93.097 -3.784 0.692 1.00 0.00 84 ASN A C 1
ATOM 1159 O O . ASN A 1 93 ? 92.383 -3.052 0.037 1.00 0.00 84 ASN A O 1
ATOM 1170 N N . VAL A 1 94 ? 94.390 -3.836 0.479 1.00 0.00 85 VAL A N 1
ATOM 1171 C CA . VAL A 1 94 ? 94.998 -2.979 -0.590 1.00 0.00 85 VAL A CA 1
ATOM 1172 C C . VAL A 1 94 ? 95.919 -3.791 -1.498 1.00 0.00 85 VAL A C 1
ATOM 1173 O O . VAL A 1 94 ? 96.179 -4.953 -1.257 1.00 0.00 85 VAL A O 1
ATOM 1186 N N . ASN A 1 95 ? 96.420 -3.183 -2.546 1.00 0.00 86 ASN A N 1
ATOM 1187 C CA . ASN A 1 95 ? 97.336 -3.921 -3.473 1.00 0.00 86 ASN A CA 1
ATOM 1188 C C . ASN A 1 95 ? 98.525 -4.498 -2.688 1.00 0.00 86 ASN A C 1
ATOM 1189 O O . ASN A 1 95 ? 98.897 -3.961 -1.663 1.00 0.00 86 ASN A O 1
ATOM 1200 N N . PRO A 1 96 ? 99.092 -5.571 -3.188 1.00 0.00 87 PRO A N 1
ATOM 1201 C CA . PRO A 1 96 ? 100.248 -6.193 -2.503 1.00 0.00 87 PRO A CA 1
ATOM 1202 C C . PRO A 1 96 ? 101.443 -5.248 -2.534 1.00 0.00 87 PRO A C 1
ATOM 1203 O O . PRO A 1 96 ? 102.283 -5.295 -1.657 1.00 0.00 87 PRO A O 1
ATOM 1214 N N . THR A 1 97 ? 101.524 -4.370 -3.501 1.00 0.00 88 THR A N 1
ATOM 1215 C CA . THR A 1 97 ? 102.667 -3.413 -3.534 1.00 0.00 88 THR A CA 1
ATOM 1216 C C . THR A 1 97 ? 102.501 -2.400 -2.399 1.00 0.00 88 THR A C 1
ATOM 1217 O O . THR A 1 97 ? 103.456 -2.045 -1.736 1.00 0.00 88 THR A O 1
ATOM 1228 N N . ALA A 1 98 ? 101.294 -1.951 -2.154 1.00 0.00 89 ALA A N 1
ATOM 1229 C CA . ALA A 1 98 ? 101.074 -0.982 -1.041 1.00 0.00 89 ALA A CA 1
ATOM 1230 C C . ALA A 1 98 ? 101.302 -1.701 0.284 1.00 0.00 89 ALA A C 1
ATOM 1231 O O . ALA A 1 98 ? 101.905 -1.167 1.196 1.00 0.00 89 ALA A O 1
ATOM 1238 N N . PHE A 1 99 ? 100.838 -2.916 0.384 1.00 0.00 90 PHE A N 1
ATOM 1239 C CA . PHE A 1 99 ? 101.039 -3.697 1.648 1.00 0.00 90 PHE A CA 1
ATOM 1240 C C . PHE A 1 99 ? 102.535 -3.871 1.946 1.00 0.00 90 PHE A C 1
ATOM 1241 O O . PHE A 1 99 ? 102.985 -3.632 3.051 1.00 0.00 90 PHE A O 1
ATOM 1258 N N . THR A 1 100 ? 103.297 -4.312 0.979 1.00 0.00 91 THR A N 1
ATOM 1259 C CA . THR A 1 100 ? 104.760 -4.539 1.206 1.00 0.00 91 THR A CA 1
ATOM 1260 C C . THR A 1 100 ? 105.446 -3.235 1.618 1.00 0.00 91 THR A C 1
ATOM 1261 O O . THR A 1 100 ? 106.331 -3.221 2.444 1.00 0.00 91 THR A O 1
ATOM 1272 N N . LYS A 1 101 ? 105.045 -2.151 1.023 1.00 0.00 92 LYS A N 1
ATOM 1273 C CA . LYS A 1 101 ? 105.673 -0.840 1.363 1.00 0.00 92 LYS A CA 1
ATOM 1274 C C . LYS A 1 101 ? 105.277 -0.393 2.772 1.00 0.00 92 LYS A C 1
ATOM 1275 O O . LYS A 1 101 ? 106.084 0.148 3.508 1.00 0.00 92 LYS A O 1
ATOM 1294 N N . LEU A 1 102 ? 104.043 -0.601 3.146 1.00 0.00 93 LEU A N 1
ATOM 1295 C CA . LEU A 1 102 ? 103.589 -0.172 4.505 1.00 0.00 93 LEU A CA 1
ATOM 1296 C C . LEU A 1 102 ? 104.214 -1.035 5.610 1.00 0.00 93 LEU A C 1
ATOM 1297 O O . LEU A 1 102 ? 104.628 -0.526 6.635 1.00 0.00 93 LEU A O 1
ATOM 1313 N N . VAL A 1 103 ? 104.259 -2.330 5.429 1.00 0.00 94 VAL A N 1
ATOM 1314 C CA . VAL A 1 103 ? 104.828 -3.218 6.498 1.00 0.00 94 VAL A CA 1
ATOM 1315 C C . VAL A 1 103 ? 106.304 -3.515 6.234 1.00 0.00 94 VAL A C 1
ATOM 1316 O O . VAL A 1 103 ? 107.106 -3.599 7.146 1.00 0.00 94 VAL A O 1
ATOM 1329 N N . GLY A 1 104 ? 106.658 -3.687 4.995 1.00 0.00 95 GLY A N 1
ATOM 1330 C CA . GLY A 1 104 ? 108.071 -3.995 4.637 1.00 0.00 95 GLY A CA 1
ATOM 1331 C C . GLY A 1 104 ? 108.114 -5.298 3.838 1.00 0.00 95 GLY A C 1
ATOM 1332 O O . GLY A 1 104 ? 108.987 -5.504 3.017 1.00 0.00 95 GLY A O 1
ATOM 1336 N N . SER A 1 105 ? 107.168 -6.176 4.066 1.00 0.00 96 SER A N 1
ATOM 1337 C CA . SER A 1 105 ? 107.140 -7.465 3.317 1.00 0.00 96 SER A CA 1
ATOM 1338 C C . SER A 1 105 ? 105.719 -8.036 3.304 1.00 0.00 96 SER A C 1
ATOM 1339 O O . SER A 1 105 ? 104.851 -7.570 4.019 1.00 0.00 96 SER A O 1
ATOM 1347 N N . THR A 1 106 ? 105.478 -9.043 2.501 1.00 0.00 97 THR A N 1
ATOM 1348 C CA . THR A 1 106 ? 104.109 -9.648 2.447 1.00 0.00 97 THR A CA 1
ATOM 1349 C C . THR A 1 106 ? 104.026 -10.891 3.346 1.00 0.00 97 THR A C 1
ATOM 1350 O O . THR A 1 106 ? 103.048 -11.615 3.325 1.00 0.00 97 THR A O 1
ATOM 1361 N N . GLU A 1 107 ? 105.043 -11.142 4.131 1.00 0.00 98 GLU A N 1
ATOM 1362 C CA . GLU A 1 107 ? 105.033 -12.337 5.031 1.00 0.00 98 GLU A CA 1
ATOM 1363 C C . GLU A 1 107 ? 104.015 -12.147 6.160 1.00 0.00 98 GLU A C 1
ATOM 1364 O O . GLU A 1 107 ? 103.457 -13.099 6.671 1.00 0.00 98 GLU A O 1
ATOM 1376 N N . ALA A 1 108 ? 103.780 -10.921 6.556 1.00 0.00 99 ALA A N 1
ATOM 1377 C CA . ALA A 1 108 ? 102.807 -10.658 7.664 1.00 0.00 99 ALA A CA 1
ATOM 1378 C C . ALA A 1 108 ? 101.417 -11.174 7.291 1.00 0.00 99 ALA A C 1
ATOM 1379 O O . ALA A 1 108 ? 100.718 -11.731 8.117 1.00 0.00 99 ALA A O 1
ATOM 1386 N N . GLY A 1 109 ? 101.013 -10.996 6.060 1.00 0.00 100 GLY A N 1
ATOM 1387 C CA . GLY A 1 109 ? 99.666 -11.479 5.635 1.00 0.00 100 GLY A CA 1
ATOM 1388 C C . GLY A 1 109 ? 98.597 -10.494 6.107 1.00 0.00 100 GLY A C 1
ATOM 1389 O O . GLY A 1 109 ? 98.169 -9.629 5.366 1.00 0.00 100 GLY A O 1
ATOM 1393 N N . ARG A 1 110 ? 98.165 -10.620 7.338 1.00 0.00 101 ARG A N 1
ATOM 1394 C CA . ARG A 1 110 ? 97.123 -9.692 7.865 1.00 0.00 101 ARG A CA 1
ATOM 1395 C C . ARG A 1 110 ? 97.564 -9.115 9.210 1.00 0.00 101 ARG A C 1
ATOM 1396 O O . ARG A 1 110 ? 98.014 -9.835 10.083 1.00 0.00 101 ARG A O 1
ATOM 1417 N N . VAL A 1 111 ? 97.438 -7.823 9.386 1.00 0.00 102 VAL A N 1
ATOM 1418 C CA . VAL A 1 111 ? 97.852 -7.202 10.681 1.00 0.00 102 VAL A CA 1
ATOM 1419 C C . VAL A 1 111 ? 96.657 -6.516 11.347 1.00 0.00 102 VAL A C 1
ATOM 1420 O O . VAL A 1 111 ? 96.045 -5.630 10.790 1.00 0.00 102 VAL A O 1
ATOM 1433 N N . ASP A 1 112 ? 96.319 -6.949 12.531 1.00 0.00 103 ASP A N 1
ATOM 1434 C CA . ASP A 1 112 ? 95.154 -6.362 13.259 1.00 0.00 103 ASP A CA 1
ATOM 1435 C C . ASP A 1 112 ? 95.542 -5.078 13.999 1.00 0.00 103 ASP A C 1
ATOM 1436 O O . ASP A 1 112 ? 96.694 -4.695 14.053 1.00 0.00 103 ASP A O 1
ATOM 1445 N N . ASN A 1 113 ? 94.569 -4.422 14.586 1.00 0.00 104 ASN A N 1
ATOM 1446 C CA . ASN A 1 113 ? 94.829 -3.161 15.358 1.00 0.00 104 ASN A CA 1
ATOM 1447 C C . ASN A 1 113 ? 95.451 -2.067 14.480 1.00 0.00 104 ASN A C 1
ATOM 1448 O O . ASN A 1 113 ? 96.340 -1.353 14.904 1.00 0.00 104 ASN A O 1
ATOM 1459 N N . VAL A 1 114 ? 94.983 -1.932 13.267 1.00 0.00 105 VAL A N 1
ATOM 1460 C CA . VAL A 1 114 ? 95.541 -0.874 12.366 1.00 0.00 105 VAL A CA 1
ATOM 1461 C C . VAL A 1 114 ? 94.769 0.432 12.555 1.00 0.00 105 VAL A C 1
ATOM 1462 O O . VAL A 1 114 ? 93.556 0.453 12.473 1.00 0.00 105 VAL A O 1
ATOM 1475 N N . ASN A 1 115 ? 95.457 1.518 12.811 1.00 0.00 106 ASN A N 1
ATOM 1476 C CA . ASN A 1 115 ? 94.737 2.811 13.004 1.00 0.00 106 ASN A CA 1
ATOM 1477 C C . ASN A 1 115 ? 94.482 3.471 11.649 1.00 0.00 106 ASN A C 1
ATOM 1478 O O . ASN A 1 115 ? 95.321 3.472 10.770 1.00 0.00 106 ASN A O 1
ATOM 1489 N N . TYR A 1 116 ? 93.309 4.017 11.485 1.00 0.00 107 TYR A N 1
ATOM 1490 C CA . TYR A 1 116 ? 92.944 4.676 10.195 1.00 0.00 107 TYR A CA 1
ATOM 1491 C C . TYR A 1 116 ? 92.269 6.027 10.448 1.00 0.00 107 TYR A C 1
ATOM 1492 O O . TYR A 1 116 ? 91.471 6.176 11.354 1.00 0.00 107 TYR A O 1
ATOM 1510 N N . VAL A 1 117 ? 92.585 7.009 9.642 1.00 0.00 108 VAL A N 1
ATOM 1511 C CA . VAL A 1 117 ? 91.970 8.361 9.813 1.00 0.00 108 VAL A CA 1
ATOM 1512 C C . VAL A 1 117 ? 91.703 8.990 8.442 1.00 0.00 108 VAL A C 1
ATOM 1513 O O . VAL A 1 117 ? 92.445 8.785 7.501 1.00 0.00 108 VAL A O 1
ATOM 1526 N N . GLN A 1 118 ? 90.637 9.740 8.322 1.00 0.00 109 GLN A N 1
ATOM 1527 C CA . GLN A 1 118 ? 90.298 10.375 7.012 1.00 0.00 109 GLN A CA 1
ATOM 1528 C C . GLN A 1 118 ? 91.041 11.701 6.841 1.00 0.00 109 GLN A C 1
ATOM 1529 O O . GLN A 1 118 ? 91.195 12.463 7.776 1.00 0.00 109 GLN A O 1
ATOM 1543 N N . VAL A 1 119 ? 91.491 11.981 5.643 1.00 0.00 110 VAL A N 1
ATOM 1544 C CA . VAL A 1 119 ? 92.215 13.260 5.392 1.00 0.00 110 VAL A CA 1
ATOM 1545 C C . VAL A 1 119 ? 91.725 13.895 4.084 1.00 0.00 110 VAL A C 1
ATOM 1546 O O . VAL A 1 119 ? 90.905 13.333 3.384 1.00 0.00 110 VAL A O 1
ATOM 1559 N N . ASP A 1 120 ? 92.223 15.060 3.752 1.00 0.00 111 ASP A N 1
ATOM 1560 C CA . ASP A 1 120 ? 91.787 15.735 2.487 1.00 0.00 111 ASP A CA 1
ATOM 1561 C C . ASP A 1 120 ? 92.154 14.882 1.267 1.00 0.00 111 ASP A C 1
ATOM 1562 O O . ASP A 1 120 ? 93.131 14.160 1.272 1.00 0.00 111 ASP A O 1
ATOM 1571 N N . LEU A 1 121 ? 91.372 14.969 0.218 1.00 0.00 112 LEU A N 1
ATOM 1572 C CA . LEU A 1 121 ? 91.656 14.174 -1.021 1.00 0.00 112 LEU A CA 1
ATOM 1573 C C . LEU A 1 121 ? 93.027 14.532 -1.600 1.00 0.00 112 LEU A C 1
ATOM 1574 O O . LEU A 1 121 ? 93.746 13.677 -2.081 1.00 0.00 112 LEU A O 1
ATOM 1590 N N . SER A 1 122 ? 93.381 15.792 -1.585 1.00 0.00 113 SER A N 1
ATOM 1591 C CA . SER A 1 122 ? 94.698 16.219 -2.163 1.00 0.00 113 SER A CA 1
ATOM 1592 C C . SER A 1 122 ? 95.843 15.377 -1.590 1.00 0.00 113 SER A C 1
ATOM 1593 O O . SER A 1 122 ? 96.767 15.021 -2.290 1.00 0.00 113 SER A O 1
ATOM 1601 N N . ASN A 1 123 ? 95.786 15.063 -0.325 1.00 0.00 114 ASN A N 1
ATOM 1602 C CA . ASN A 1 123 ? 96.869 14.244 0.310 1.00 0.00 114 ASN A CA 1
ATOM 1603 C C . ASN A 1 123 ? 96.983 12.865 -0.350 1.00 0.00 114 ASN A C 1
ATOM 1604 O O . ASN A 1 123 ? 98.071 12.371 -0.566 1.00 0.00 114 ASN A O 1
ATOM 1615 N N . CYS A 1 124 ? 95.879 12.248 -0.680 1.00 0.00 115 CYS A N 1
ATOM 1616 C CA . CYS A 1 124 ? 95.939 10.905 -1.343 1.00 0.00 115 CYS A CA 1
ATOM 1617 C C . CYS A 1 124 ? 96.669 11.012 -2.682 1.00 0.00 115 CYS A C 1
ATOM 1618 O O . CYS A 1 124 ? 97.545 10.224 -2.986 1.00 0.00 115 CYS A O 1
ATOM 1625 N N . ILE A 1 125 ? 96.304 11.974 -3.485 1.00 0.00 116 ILE A N 1
ATOM 1626 C CA . ILE A 1 125 ? 96.962 12.133 -4.818 1.00 0.00 116 ILE A CA 1
ATOM 1627 C C . ILE A 1 125 ? 98.423 12.562 -4.649 1.00 0.00 116 ILE A C 1
ATOM 1628 O O . ILE A 1 125 ? 99.295 12.101 -5.363 1.00 0.00 116 ILE A O 1
ATOM 1644 N N . ASN A 1 126 ? 98.696 13.438 -3.717 1.00 0.00 117 ASN A N 1
ATOM 1645 C CA . ASN A 1 126 ? 100.105 13.898 -3.508 1.00 0.00 117 ASN A CA 1
ATOM 1646 C C . ASN A 1 126 ? 100.982 12.741 -3.018 1.00 0.00 117 ASN A C 1
ATOM 1647 O O . ASN A 1 126 ? 102.120 12.600 -3.422 1.00 0.00 117 ASN A O 1
ATOM 1658 N N . GLY A 1 127 ? 100.458 11.921 -2.145 1.00 0.00 118 GLY A N 1
ATOM 1659 C CA . GLY A 1 127 ? 101.250 10.774 -1.610 1.00 0.00 118 GLY A CA 1
ATOM 1660 C C . GLY A 1 127 ? 101.461 9.725 -2.702 1.00 0.00 118 GLY A C 1
ATOM 1661 O O . GLY A 1 127 ? 102.565 9.263 -2.924 1.00 0.00 118 GLY A O 1
ATOM 1665 N N . ALA A 1 128 ? 100.409 9.339 -3.376 1.00 0.00 119 ALA A N 1
ATOM 1666 C CA . ALA A 1 128 ? 100.539 8.305 -4.452 1.00 0.00 119 ALA A CA 1
ATOM 1667 C C . ALA A 1 128 ? 101.497 8.784 -5.547 1.00 0.00 119 ALA A C 1
ATOM 1668 O O . ALA A 1 128 ? 102.294 8.020 -6.058 1.00 0.00 119 ALA A O 1
ATOM 1675 N N . ASN A 1 129 ? 101.423 10.039 -5.910 1.00 0.00 120 ASN A N 1
ATOM 1676 C CA . ASN A 1 129 ? 102.329 10.568 -6.972 1.00 0.00 120 ASN A CA 1
ATOM 1677 C C . ASN A 1 129 ? 103.586 11.175 -6.343 1.00 0.00 120 ASN A C 1
ATOM 1678 O O . ASN A 1 129 ? 104.670 10.751 -6.709 1.00 0.00 120 ASN A O 1
ATOM 1690 N N . VAL A 1 10 ? 91.752 -2.469 14.090 1.00 0.00 1 VAL A N 2
ATOM 1691 C CA . VAL A 1 10 ? 91.255 -3.209 12.885 1.00 0.00 1 VAL A CA 2
ATOM 1692 C C . VAL A 1 10 ? 92.394 -4.013 12.243 1.00 0.00 1 VAL A C 2
ATOM 1693 O O . VAL A 1 10 ? 93.555 -3.820 12.561 1.00 0.00 1 VAL A O 2
ATOM 1706 N N . SER A 1 11 ? 92.068 -4.921 11.355 1.00 0.00 2 SER A N 2
ATOM 1707 C CA . SER A 1 11 ? 93.124 -5.748 10.693 1.00 0.00 2 SER A CA 2
ATOM 1708 C C . SER A 1 11 ? 93.213 -5.422 9.199 1.00 0.00 2 SER A C 2
ATOM 1709 O O . SER A 1 11 ? 92.221 -5.169 8.544 1.00 0.00 2 SER A O 2
ATOM 1717 N N . ILE A 1 12 ? 94.408 -5.426 8.667 1.00 0.00 3 ILE A N 2
ATOM 1718 C CA . ILE A 1 12 ? 94.604 -5.117 7.218 1.00 0.00 3 ILE A CA 2
ATOM 1719 C C . ILE A 1 12 ? 95.125 -6.343 6.465 1.00 0.00 3 ILE A C 2
ATOM 1720 O O . ILE A 1 12 ? 95.829 -7.162 7.015 1.00 0.00 3 ILE A O 2
ATOM 1736 N N . SER A 1 13 ? 94.793 -6.460 5.206 1.00 0.00 4 SER A N 2
ATOM 1737 C CA . SER A 1 13 ? 95.272 -7.612 4.389 1.00 0.00 4 SER A CA 2
ATOM 1738 C C . SER A 1 13 ? 95.472 -7.139 2.950 1.00 0.00 4 SER A C 2
ATOM 1739 O O . SER A 1 13 ? 95.341 -5.963 2.663 1.00 0.00 4 SER A O 2
ATOM 1747 N N . TYR A 1 14 ? 95.766 -8.032 2.042 1.00 0.00 5 TYR A N 2
ATOM 1748 C CA . TYR A 1 14 ? 95.941 -7.610 0.621 1.00 0.00 5 TYR A CA 2
ATOM 1749 C C . TYR A 1 14 ? 95.362 -8.667 -0.320 1.00 0.00 5 TYR A C 2
ATOM 1750 O O . TYR A 1 14 ? 95.287 -9.833 0.021 1.00 0.00 5 TYR A O 2
ATOM 1768 N N . ASP A 1 15 ? 94.943 -8.271 -1.499 1.00 0.00 6 ASP A N 2
ATOM 1769 C CA . ASP A 1 15 ? 94.360 -9.261 -2.454 1.00 0.00 6 ASP A CA 2
ATOM 1770 C C . ASP A 1 15 ? 94.97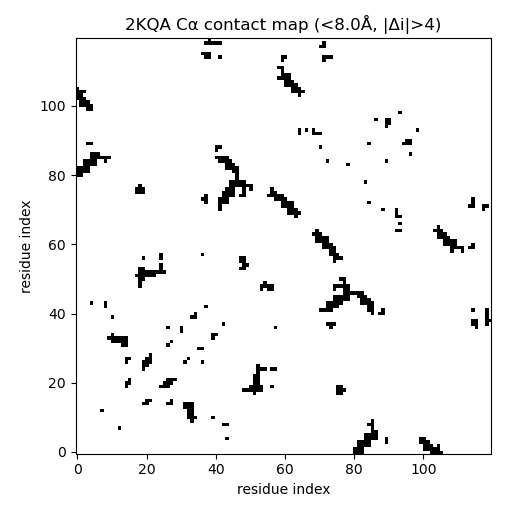6 -9.079 -3.860 1.00 0.00 6 ASP A C 2
ATOM 1771 O O . ASP A 1 15 ? 95.306 -7.974 -4.242 1.00 0.00 6 ASP A O 2
ATOM 1780 N N . PRO A 1 16 ? 95.139 -10.174 -4.583 1.00 0.00 7 PRO A N 2
ATOM 1781 C CA . PRO A 1 16 ? 95.751 -10.111 -5.936 1.00 0.00 7 PRO A CA 2
ATOM 1782 C C . PRO A 1 16 ? 94.721 -9.860 -7.058 1.00 0.00 7 PRO A C 2
ATOM 1783 O O . PRO A 1 16 ? 94.727 -10.544 -8.064 1.00 0.00 7 PRO A O 2
ATOM 1794 N N . ILE A 1 17 ? 93.865 -8.873 -6.922 1.00 0.00 8 ILE A N 2
ATOM 1795 C CA . ILE A 1 17 ? 92.875 -8.583 -8.025 1.00 0.00 8 ILE A CA 2
ATOM 1796 C C . ILE A 1 17 ? 92.815 -7.074 -8.328 1.00 0.00 8 ILE A C 2
ATOM 1797 O O . ILE A 1 17 ? 92.018 -6.635 -9.134 1.00 0.00 8 ILE A O 2
ATOM 1813 N N . TYR A 1 18 ? 93.666 -6.287 -7.718 1.00 0.00 9 TYR A N 2
ATOM 1814 C CA . TYR A 1 18 ? 93.674 -4.827 -8.002 1.00 0.00 9 TYR A CA 2
ATOM 1815 C C . TYR A 1 18 ? 94.990 -4.448 -8.682 1.00 0.00 9 TYR A C 2
ATOM 1816 O O . TYR A 1 18 ? 95.798 -3.699 -8.179 1.00 0.00 9 TYR A O 2
ATOM 1834 N N . ALA A 1 19 ? 95.147 -4.938 -9.882 1.00 0.00 10 ALA A N 2
ATOM 1835 C CA . ALA A 1 19 ? 96.343 -4.616 -10.712 1.00 0.00 10 ALA A CA 2
ATOM 1836 C C . ALA A 1 19 ? 95.952 -3.572 -11.758 1.00 0.00 10 ALA A C 2
ATOM 1837 O O . ALA A 1 19 ? 94.801 -3.199 -11.884 1.00 0.00 10 ALA A O 2
ATOM 1844 N N . ALA A 1 20 ? 96.928 -3.045 -12.446 1.00 0.00 11 ALA A N 2
ATOM 1845 C CA . ALA A 1 20 ? 96.669 -1.948 -13.428 1.00 0.00 11 ALA A CA 2
ATOM 1846 C C . ALA A 1 20 ? 95.706 -2.342 -14.553 1.00 0.00 11 ALA A C 2
ATOM 1847 O O . ALA A 1 20 ? 94.996 -1.487 -15.056 1.00 0.00 11 ALA A O 2
ATOM 1854 N N . ASP A 1 21 ? 95.683 -3.579 -15.004 1.00 0.00 12 ASP A N 2
ATOM 1855 C CA . ASP A 1 21 ? 94.765 -3.901 -16.145 1.00 0.00 12 ASP A CA 2
ATOM 1856 C C . ASP A 1 21 ? 93.368 -4.316 -15.665 1.00 0.00 12 ASP A C 2
ATOM 1857 O O . ASP A 1 21 ? 92.564 -4.804 -16.437 1.00 0.00 12 ASP A O 2
ATOM 1866 N N . LEU A 1 22 ? 93.071 -4.124 -14.407 1.00 0.00 13 LEU A N 2
ATOM 1867 C CA . LEU A 1 22 ? 91.725 -4.501 -13.878 1.00 0.00 13 LEU A CA 2
ATOM 1868 C C . LEU A 1 22 ? 90.669 -3.523 -14.392 1.00 0.00 13 LEU A C 2
ATOM 1869 O O . LEU A 1 22 ? 90.786 -2.324 -14.216 1.00 0.00 13 LEU A O 2
ATOM 1885 N N . SER A 1 23 ? 89.642 -4.030 -15.018 1.00 0.00 14 SER A N 2
ATOM 1886 C CA . SER A 1 23 ? 88.575 -3.130 -15.536 1.00 0.00 14 SER A CA 2
ATOM 1887 C C . SER A 1 23 ? 87.788 -2.550 -14.359 1.00 0.00 14 SER A C 2
ATOM 1888 O O . SER A 1 23 ? 87.462 -3.240 -13.412 1.00 0.00 14 SER A O 2
ATOM 1896 N N . MET A 1 24 ? 87.510 -1.278 -14.411 1.00 0.00 15 MET A N 2
ATOM 1897 C CA . MET A 1 24 ? 86.767 -0.611 -13.293 1.00 0.00 15 MET A CA 2
ATOM 1898 C C . MET A 1 24 ? 85.335 -1.148 -13.164 1.00 0.00 15 MET A C 2
ATOM 1899 O O . MET A 1 24 ? 84.686 -0.941 -12.156 1.00 0.00 15 MET A O 2
ATOM 1913 N N . GLY A 1 25 ? 84.825 -1.815 -14.170 1.00 0.00 16 GLY A N 2
ATOM 1914 C CA . GLY A 1 25 ? 83.426 -2.341 -14.099 1.00 0.00 16 GLY A CA 2
ATOM 1915 C C . GLY A 1 25 ? 83.334 -3.551 -13.166 1.00 0.00 16 GLY A C 2
ATOM 1916 O O . GLY A 1 25 ? 82.249 -3.994 -12.839 1.00 0.00 16 GLY A O 2
ATOM 1920 N N . SER A 1 26 ? 84.444 -4.108 -12.750 1.00 0.00 17 SER A N 2
ATOM 1921 C CA . SER A 1 26 ? 84.393 -5.305 -11.861 1.00 0.00 17 SER A CA 2
ATOM 1922 C C . SER A 1 26 ? 84.370 -4.919 -10.375 1.00 0.00 17 SER A C 2
ATOM 1923 O O . SER A 1 26 ? 84.251 -5.779 -9.522 1.00 0.00 17 SER A O 2
ATOM 1931 N N . VAL A 1 27 ? 84.493 -3.653 -10.046 1.00 0.00 18 VAL A N 2
ATOM 1932 C CA . VAL A 1 27 ? 84.485 -3.260 -8.604 1.00 0.00 18 VAL A CA 2
ATOM 1933 C C . VAL A 1 27 ? 83.107 -2.714 -8.205 1.00 0.00 18 VAL A C 2
ATOM 1934 O O . VAL A 1 27 ? 82.262 -2.469 -9.044 1.00 0.00 18 VAL A O 2
ATOM 1947 N N . ALA A 1 28 ? 82.874 -2.534 -6.928 1.00 0.00 19 ALA A N 2
ATOM 1948 C CA . ALA A 1 28 ? 81.549 -2.014 -6.462 1.00 0.00 19 ALA A CA 2
ATOM 1949 C C . ALA A 1 28 ? 81.279 -0.632 -7.066 1.00 0.00 19 ALA A C 2
ATOM 1950 O O . ALA A 1 28 ? 80.171 -0.323 -7.449 1.00 0.00 19 ALA A O 2
ATOM 1957 N N . CYS A 1 29 ? 82.283 0.199 -7.141 1.00 0.00 20 CYS A N 2
ATOM 1958 C CA . CYS A 1 29 ? 82.088 1.566 -7.718 1.00 0.00 20 CYS A CA 2
ATOM 1959 C C . CYS A 1 29 ? 82.049 1.485 -9.254 1.00 0.00 20 CYS A C 2
ATOM 1960 O O . CYS A 1 29 ? 82.953 1.940 -9.931 1.00 0.00 20 CYS A O 2
ATOM 1967 N N . SER A 1 30 ? 81.011 0.901 -9.809 1.00 0.00 21 SER A N 2
ATOM 1968 C CA . SER A 1 30 ? 80.912 0.777 -11.295 1.00 0.00 21 SER A CA 2
ATOM 1969 C C . SER A 1 30 ? 79.835 1.712 -11.847 1.00 0.00 21 SER A C 2
ATOM 1970 O O . SER A 1 30 ? 78.654 1.521 -11.632 1.00 0.00 21 SER A O 2
ATOM 1978 N N . ASN A 1 31 ? 80.247 2.722 -12.555 1.00 0.00 22 ASN A N 2
ATOM 1979 C CA . ASN A 1 31 ? 79.300 3.710 -13.152 1.00 0.00 22 ASN A CA 2
ATOM 1980 C C . ASN A 1 31 ? 78.298 4.233 -12.104 1.00 0.00 22 ASN A C 2
ATOM 1981 O O . ASN A 1 31 ? 78.655 4.473 -10.966 1.00 0.00 22 ASN A O 2
ATOM 1992 N N . GLY A 1 32 ? 77.059 4.432 -12.473 1.00 0.00 23 GLY A N 2
ATOM 1993 C CA . GLY A 1 32 ? 76.072 4.966 -11.492 1.00 0.00 23 GLY A CA 2
ATOM 1994 C C . GLY A 1 32 ? 76.508 6.382 -11.105 1.00 0.00 23 GLY A C 2
ATOM 1995 O O . GLY A 1 32 ? 77.125 7.083 -11.885 1.00 0.00 23 GLY A O 2
ATOM 1999 N N . ASP A 1 33 ? 76.193 6.803 -9.912 1.00 0.00 24 ASP A N 2
ATOM 2000 C CA . ASP A 1 33 ? 76.589 8.175 -9.466 1.00 0.00 24 ASP A CA 2
ATOM 2001 C C . ASP A 1 33 ? 78.055 8.216 -9.004 1.00 0.00 24 ASP A C 2
ATOM 2002 O O . ASP A 1 33 ? 78.791 9.120 -9.351 1.00 0.00 24 ASP A O 2
ATOM 2011 N N . HIS A 1 34 ? 78.475 7.268 -8.201 1.00 0.00 25 HIS A N 2
ATOM 2012 C CA . HIS A 1 34 ? 79.889 7.280 -7.688 1.00 0.00 25 HIS A CA 2
ATOM 2013 C C . HIS A 1 34 ? 80.841 6.515 -8.619 1.00 0.00 25 HIS A C 2
ATOM 2014 O O . HIS A 1 34 ? 82.014 6.379 -8.323 1.00 0.00 25 HIS A O 2
ATOM 2028 N N . GLY A 1 35 ? 80.358 5.996 -9.723 1.00 0.00 26 GLY A N 2
ATOM 2029 C CA . GLY A 1 35 ? 81.252 5.224 -10.645 1.00 0.00 26 GLY A CA 2
ATOM 2030 C C . GLY A 1 35 ? 82.466 6.050 -11.052 1.00 0.00 26 GLY A C 2
ATOM 2031 O O . GLY A 1 35 ? 82.358 7.201 -11.434 1.00 0.00 26 GLY A O 2
ATOM 2035 N N . LEU A 1 36 ? 83.618 5.445 -11.001 1.00 0.00 27 LEU A N 2
ATOM 2036 C CA . LEU A 1 36 ? 84.865 6.146 -11.412 1.00 0.00 27 LEU A CA 2
ATOM 2037 C C . LEU A 1 36 ? 85.259 5.729 -12.840 1.00 0.00 27 LEU A C 2
ATOM 2038 O O . LEU A 1 36 ? 86.171 6.282 -13.421 1.00 0.00 27 LEU A O 2
ATOM 2054 N N . MET A 1 37 ? 84.570 4.764 -13.412 1.00 0.00 28 MET A N 2
ATOM 2055 C CA . MET A 1 37 ? 84.891 4.319 -14.802 1.00 0.00 28 MET A CA 2
ATOM 2056 C C . MET A 1 37 ? 84.726 5.486 -15.779 1.00 0.00 28 MET A C 2
ATOM 2057 O O . MET A 1 37 ? 85.438 5.593 -16.759 1.00 0.00 28 MET A O 2
ATOM 2071 N N . ALA A 1 38 ? 83.760 6.334 -15.535 1.00 0.00 29 ALA A N 2
ATOM 2072 C CA . ALA A 1 38 ? 83.499 7.480 -16.465 1.00 0.00 29 ALA A CA 2
ATOM 2073 C C . ALA A 1 38 ? 84.775 8.287 -16.745 1.00 0.00 29 ALA A C 2
ATOM 2074 O O . ALA A 1 38 ? 85.342 8.204 -17.819 1.00 0.00 29 ALA A O 2
ATOM 2081 N N . GLN A 1 39 ? 85.229 9.066 -15.792 1.00 0.00 30 GLN A N 2
ATOM 2082 C CA . GLN A 1 39 ? 86.469 9.877 -16.008 1.00 0.00 30 GLN A CA 2
ATOM 2083 C C . GLN A 1 39 ? 87.694 8.965 -16.065 1.00 0.00 30 GLN A C 2
ATOM 2084 O O . GLN A 1 39 ? 88.601 9.167 -16.851 1.00 0.00 30 GLN A O 2
ATOM 2098 N N . TYR A 1 40 ? 87.724 7.971 -15.219 1.00 0.00 31 TYR A N 2
ATOM 2099 C CA . TYR A 1 40 ? 88.886 7.035 -15.185 1.00 0.00 31 TYR A CA 2
ATOM 2100 C C . TYR A 1 40 ? 88.396 5.612 -15.486 1.00 0.00 31 TYR A C 2
ATOM 2101 O O . TYR A 1 40 ? 87.999 4.901 -14.583 1.00 0.00 31 TYR A O 2
ATOM 2119 N N . PRO A 1 41 ? 88.411 5.237 -16.748 1.00 0.00 32 PRO A N 2
ATOM 2120 C CA . PRO A 1 41 ? 87.928 3.885 -17.129 1.00 0.00 32 PRO A CA 2
ATOM 2121 C C . PRO A 1 41 ? 88.881 2.784 -16.635 1.00 0.00 32 PRO A C 2
ATOM 2122 O O . PRO A 1 41 ? 88.545 1.615 -16.667 1.00 0.00 32 PRO A O 2
ATOM 2133 N N . THR A 1 42 ? 90.060 3.141 -16.182 1.00 0.00 33 THR A N 2
ATOM 2134 C CA . THR A 1 42 ? 91.020 2.104 -15.693 1.00 0.00 33 THR A CA 2
ATOM 2135 C C . THR A 1 42 ? 91.562 2.484 -14.312 1.00 0.00 33 THR A C 2
ATOM 2136 O O . THR A 1 42 ? 91.786 3.643 -14.016 1.00 0.00 33 THR A O 2
ATOM 2147 N N . LEU A 1 43 ? 91.765 1.505 -13.467 1.00 0.00 34 LEU A N 2
ATOM 2148 C CA . LEU A 1 43 ? 92.287 1.783 -12.091 1.00 0.00 34 LEU A CA 2
ATOM 2149 C C . LEU A 1 43 ? 93.733 2.282 -12.167 1.00 0.00 34 LEU A C 2
ATOM 2150 O O . LEU A 1 43 ? 94.606 1.587 -12.653 1.00 0.00 34 LEU A O 2
ATOM 2166 N N . GLY A 1 44 ? 93.993 3.467 -11.688 1.00 0.00 35 GLY A N 2
ATOM 2167 C CA . GLY A 1 44 ? 95.390 3.999 -11.726 1.00 0.00 35 GLY A CA 2
ATOM 2168 C C . GLY A 1 44 ? 95.381 5.528 -11.844 1.00 0.00 35 GLY A C 2
ATOM 2169 O O . GLY A 1 44 ? 96.273 6.109 -12.433 1.00 0.00 35 GLY A O 2
ATOM 2173 N N . GLU A 1 45 ? 94.401 6.185 -11.273 1.00 0.00 36 GLU A N 2
ATOM 2174 C CA . GLU A 1 45 ? 94.350 7.671 -11.336 1.00 0.00 36 GLU A CA 2
ATOM 2175 C C . GLU A 1 45 ? 93.544 8.220 -10.160 1.00 0.00 36 GLU A C 2
ATOM 2176 O O . GLU A 1 45 ? 93.967 9.145 -9.491 1.00 0.00 36 GLU A O 2
ATOM 2188 N N . VAL A 1 46 ? 92.394 7.648 -9.891 1.00 0.00 37 VAL A N 2
ATOM 2189 C CA . VAL A 1 46 ? 91.572 8.135 -8.740 1.00 0.00 37 VAL A CA 2
ATOM 2190 C C . VAL A 1 46 ? 92.385 7.934 -7.436 1.00 0.00 37 VAL A C 2
ATOM 2191 O O . VAL A 1 46 ? 92.700 8.896 -6.764 1.00 0.00 37 VAL A O 2
ATOM 2204 N N . PRO A 1 47 ? 92.747 6.701 -7.143 1.00 0.00 38 PRO A N 2
ATOM 2205 C CA . PRO A 1 47 ? 93.579 6.426 -5.943 1.00 0.00 38 PRO A CA 2
ATOM 2206 C C . PRO A 1 47 ? 95.030 6.828 -6.233 1.00 0.00 38 PRO A C 2
ATOM 2207 O O . PRO A 1 47 ? 95.788 7.174 -5.349 1.00 0.00 38 PRO A O 2
ATOM 2218 N N . GLY A 1 48 ? 95.411 6.744 -7.480 1.00 0.00 39 GLY A N 2
ATOM 2219 C CA . GLY A 1 48 ? 96.802 7.072 -7.892 1.00 0.00 39 GLY A CA 2
ATOM 2220 C C . GLY A 1 48 ? 97.326 5.894 -8.715 1.00 0.00 39 GLY A C 2
ATOM 2221 O O . GLY A 1 48 ? 97.628 6.030 -9.882 1.00 0.00 39 GLY A O 2
ATOM 2225 N N . PHE A 1 49 ? 97.379 4.731 -8.095 1.00 0.00 40 PHE A N 2
ATOM 2226 C CA . PHE A 1 49 ? 97.829 3.448 -8.759 1.00 0.00 40 PHE A CA 2
ATOM 2227 C C . PHE A 1 49 ? 98.194 2.395 -7.682 1.00 0.00 40 PHE A C 2
ATOM 2228 O O . PHE A 1 49 ? 97.715 1.280 -7.743 1.00 0.00 40 PHE A O 2
ATOM 2245 N N . PRO A 1 50 ? 99.052 2.762 -6.745 1.00 0.00 41 PRO A N 2
ATOM 2246 C CA . PRO A 1 50 ? 99.491 1.823 -5.694 1.00 0.00 41 PRO A CA 2
ATOM 2247 C C . PRO A 1 50 ? 98.769 2.092 -4.368 1.00 0.00 41 PRO A C 2
ATOM 2248 O O . PRO A 1 50 ? 99.232 1.690 -3.316 1.00 0.00 41 PRO A O 2
ATOM 2259 N N . ASN A 1 51 ? 97.658 2.780 -4.402 1.00 0.00 42 ASN A N 2
ATOM 2260 C CA . ASN A 1 51 ? 96.928 3.089 -3.139 1.00 0.00 42 ASN A CA 2
ATOM 2261 C C . ASN A 1 51 ? 95.446 2.760 -3.292 1.00 0.00 42 ASN A C 2
ATOM 2262 O O . ASN A 1 51 ? 94.585 3.565 -2.990 1.00 0.00 42 ASN A O 2
ATOM 2273 N N . VAL A 1 52 ? 95.151 1.583 -3.764 1.00 0.00 43 VAL A N 2
ATOM 2274 C CA . VAL A 1 52 ? 93.731 1.180 -3.948 1.00 0.00 43 VAL A CA 2
ATOM 2275 C C . VAL A 1 52 ? 93.465 -0.143 -3.224 1.00 0.00 43 VAL A C 2
ATOM 2276 O O . VAL A 1 52 ? 94.285 -1.050 -3.225 1.00 0.00 43 VAL A O 2
ATOM 2289 N N . GLY A 1 53 ? 92.326 -0.244 -2.590 1.00 0.00 44 GLY A N 2
ATOM 2290 C CA . GLY A 1 53 ? 91.985 -1.486 -1.843 1.00 0.00 44 GLY A CA 2
ATOM 2291 C C . GLY A 1 53 ? 90.513 -1.449 -1.423 1.00 0.00 44 GLY A C 2
ATOM 2292 O O . GLY A 1 53 ? 89.830 -0.461 -1.607 1.00 0.00 44 GLY A O 2
ATOM 2296 N N . GLY A 1 54 ? 90.024 -2.524 -0.854 1.00 0.00 45 GLY A N 2
ATOM 2297 C CA . GLY A 1 54 ? 88.597 -2.568 -0.417 1.00 0.00 45 GLY A CA 2
ATOM 2298 C C . GLY A 1 54 ? 88.471 -1.986 0.992 1.00 0.00 45 GLY A C 2
ATOM 2299 O O . GLY A 1 54 ? 89.434 -1.928 1.736 1.00 0.00 45 GLY A O 2
ATOM 2303 N N . ILE A 1 55 ? 87.287 -1.565 1.365 1.00 0.00 46 ILE A N 2
ATOM 2304 C CA . ILE A 1 55 ? 87.085 -0.994 2.730 1.00 0.00 46 ILE A CA 2
ATOM 2305 C C . ILE A 1 55 ? 85.645 -1.260 3.224 1.00 0.00 46 ILE A C 2
ATOM 2306 O O . ILE A 1 55 ? 84.761 -1.518 2.434 1.00 0.00 46 ILE A O 2
ATOM 2322 N N . PRO A 1 56 ? 85.466 -1.221 4.528 1.00 0.00 47 PRO A N 2
ATOM 2323 C CA . PRO A 1 56 ? 84.129 -1.507 5.142 1.00 0.00 47 PRO A CA 2
ATOM 2324 C C . PRO A 1 56 ? 83.061 -0.430 4.868 1.00 0.00 47 PRO A C 2
ATOM 2325 O O . PRO A 1 56 ? 81.896 -0.655 5.143 1.00 0.00 47 PRO A O 2
ATOM 2336 N N . ASP A 1 57 ? 83.419 0.736 4.380 1.00 0.00 48 ASP A N 2
ATOM 2337 C CA . ASP A 1 57 ? 82.375 1.798 4.164 1.00 0.00 48 ASP A CA 2
ATOM 2338 C C . ASP A 1 57 ? 81.828 1.813 2.727 1.00 0.00 48 ASP A C 2
ATOM 2339 O O . ASP A 1 57 ? 81.284 2.809 2.285 1.00 0.00 48 ASP A O 2
ATOM 2348 N N . ILE A 1 58 ? 81.937 0.727 2.006 1.00 0.00 49 ILE A N 2
ATOM 2349 C CA . ILE A 1 58 ? 81.387 0.689 0.610 1.00 0.00 49 ILE A CA 2
ATOM 2350 C C . ILE A 1 58 ? 80.212 -0.296 0.576 1.00 0.00 49 ILE A C 2
ATOM 2351 O O . ILE A 1 58 ? 80.315 -1.410 1.055 1.00 0.00 49 ILE A O 2
ATOM 2367 N N . ALA A 1 59 ? 79.087 0.118 0.046 1.00 0.00 50 ALA A N 2
ATOM 2368 C CA . ALA A 1 59 ? 77.888 -0.778 0.019 1.00 0.00 50 ALA A CA 2
ATOM 2369 C C . ALA A 1 59 ? 77.916 -1.744 -1.161 1.00 0.00 50 ALA A C 2
ATOM 2370 O O . ALA A 1 59 ? 77.661 -2.924 -0.990 1.00 0.00 50 ALA A O 2
ATOM 2377 N N . GLY A 1 60 ? 78.206 -1.278 -2.347 1.00 0.00 51 GLY A N 2
ATOM 2378 C CA . GLY A 1 60 ? 78.222 -2.217 -3.503 1.00 0.00 51 GLY A CA 2
ATOM 2379 C C . GLY A 1 60 ? 78.351 -1.462 -4.824 1.00 0.00 51 GLY A C 2
ATOM 2380 O O . GLY A 1 60 ? 79.228 -0.642 -5.010 1.00 0.00 51 GLY A O 2
ATOM 2384 N N . TRP A 1 61 ? 77.485 -1.769 -5.750 1.00 0.00 52 TRP A N 2
ATOM 2385 C CA . TRP A 1 61 ? 77.522 -1.125 -7.098 1.00 0.00 52 TRP A CA 2
ATOM 2386 C C . TRP A 1 61 ? 77.548 0.408 -7.019 1.00 0.00 52 TRP A C 2
ATOM 2387 O O . TRP A 1 61 ? 77.962 1.061 -7.959 1.00 0.00 52 TRP A O 2
ATOM 2408 N N . ASP A 1 62 ? 77.101 0.993 -5.934 1.00 0.00 53 ASP A N 2
ATOM 2409 C CA . ASP A 1 62 ? 77.098 2.484 -5.849 1.00 0.00 53 ASP A CA 2
ATOM 2410 C C . ASP A 1 62 ? 77.285 2.950 -4.402 1.00 0.00 53 ASP A C 2
ATOM 2411 O O . ASP A 1 62 ? 76.393 3.523 -3.804 1.00 0.00 53 ASP A O 2
ATOM 2420 N N . SER A 1 63 ? 78.430 2.688 -3.833 1.00 0.00 54 SER A N 2
ATOM 2421 C CA . SER A 1 63 ? 78.675 3.093 -2.413 1.00 0.00 54 SER A CA 2
ATOM 2422 C C . SER A 1 63 ? 78.633 4.624 -2.265 1.00 0.00 54 SER A C 2
ATOM 2423 O O . SER A 1 63 ? 79.216 5.328 -3.064 1.00 0.00 54 SER A O 2
ATOM 2431 N N . PRO A 1 64 ? 77.952 5.101 -1.239 1.00 0.00 55 PRO A N 2
ATOM 2432 C CA . PRO A 1 64 ? 77.866 6.567 -1.013 1.00 0.00 55 PRO A CA 2
ATOM 2433 C C . PRO A 1 64 ? 79.206 7.117 -0.505 1.00 0.00 55 PRO A C 2
ATOM 2434 O O . PRO A 1 64 ? 79.475 8.300 -0.603 1.00 0.00 55 PRO A O 2
ATOM 2445 N N . SER A 1 65 ? 80.042 6.267 0.044 1.00 0.00 56 SER A N 2
ATOM 2446 C CA . SER A 1 65 ? 81.360 6.731 0.568 1.00 0.00 56 SER A CA 2
ATOM 2447 C C . SER A 1 65 ? 82.482 6.474 -0.450 1.00 0.00 56 SER A C 2
ATOM 2448 O O . SER A 1 65 ? 83.646 6.593 -0.127 1.00 0.00 56 SER A O 2
ATOM 2456 N N . CYS A 1 66 ? 82.148 6.128 -1.670 1.00 0.00 57 CYS A N 2
ATOM 2457 C CA . CYS A 1 66 ? 83.210 5.874 -2.693 1.00 0.00 57 CYS A CA 2
ATOM 2458 C C . CYS A 1 66 ? 83.961 7.175 -3.003 1.00 0.00 57 CYS A C 2
ATOM 2459 O O . CYS A 1 66 ? 83.383 8.246 -3.014 1.00 0.00 57 CYS A O 2
ATOM 2466 N N . GLY A 1 67 ? 85.240 7.083 -3.267 1.00 0.00 58 GLY A N 2
ATOM 2467 C CA . GLY A 1 67 ? 86.033 8.307 -3.592 1.00 0.00 58 GLY A CA 2
ATOM 2468 C C . GLY A 1 67 ? 86.471 9.006 -2.305 1.00 0.00 58 GLY A C 2
ATOM 2469 O O . GLY A 1 67 ? 86.651 10.209 -2.274 1.00 0.00 58 GLY A O 2
ATOM 2473 N N . THR A 1 68 ? 86.653 8.260 -1.247 1.00 0.00 59 THR A N 2
ATOM 2474 C CA . THR A 1 68 ? 87.092 8.872 0.042 1.00 0.00 59 THR A CA 2
ATOM 2475 C C . THR A 1 68 ? 88.586 8.641 0.264 1.00 0.00 59 THR A C 2
ATOM 2476 O O . THR A 1 68 ? 89.148 7.643 -0.138 1.00 0.00 59 THR A O 2
ATOM 2487 N N . CYS A 1 69 ? 89.217 9.581 0.908 1.00 0.00 60 CYS A N 2
ATOM 2488 C CA . CYS A 1 69 ? 90.679 9.483 1.189 1.00 0.00 60 CYS A CA 2
ATOM 2489 C C . CYS A 1 69 ? 90.896 8.963 2.612 1.00 0.00 60 CYS A C 2
ATOM 2490 O O . CYS A 1 69 ? 90.356 9.499 3.561 1.00 0.00 60 CYS A O 2
ATOM 2497 N N . TRP A 1 70 ? 91.675 7.922 2.770 1.00 0.00 61 TRP A N 2
ATOM 2498 C CA . TRP A 1 70 ? 91.917 7.370 4.137 1.00 0.00 61 TRP A CA 2
ATOM 2499 C C . TRP A 1 70 ? 93.416 7.162 4.380 1.00 0.00 61 TRP A C 2
ATOM 2500 O O . TRP A 1 70 ? 94.163 6.853 3.470 1.00 0.00 61 TRP A O 2
ATOM 2521 N N . LYS A 1 71 ? 93.857 7.320 5.602 1.00 0.00 62 LYS A N 2
ATOM 2522 C CA . LYS A 1 71 ? 95.304 7.124 5.923 1.00 0.00 62 LYS A CA 2
ATOM 2523 C C . LYS A 1 71 ? 95.475 5.842 6.739 1.00 0.00 62 LYS A C 2
ATOM 2524 O O . LYS A 1 71 ? 94.775 5.623 7.713 1.00 0.00 62 LYS A O 2
ATOM 2543 N N . VAL A 1 72 ? 96.393 4.992 6.349 1.00 0.00 63 VAL A N 2
ATOM 2544 C CA . VAL A 1 72 ? 96.605 3.718 7.103 1.00 0.00 63 VAL A CA 2
ATOM 2545 C C . VAL A 1 72 ? 97.954 3.749 7.831 1.00 0.00 63 VAL A C 2
ATOM 2546 O O . VAL A 1 72 ? 98.991 3.939 7.229 1.00 0.00 63 VAL A O 2
ATOM 2559 N N . THR A 1 73 ? 97.934 3.581 9.126 1.00 0.00 64 THR A N 2
ATOM 2560 C CA . THR A 1 73 ? 99.189 3.613 9.939 1.00 0.00 64 THR A CA 2
ATOM 2561 C C . THR A 1 73 ? 99.379 2.293 10.704 1.00 0.00 64 THR A C 2
ATOM 2562 O O . THR A 1 73 ? 98.436 1.731 11.238 1.00 0.00 64 THR A O 2
ATOM 2573 N N . ILE A 1 74 ? 100.593 1.796 10.751 1.00 0.00 65 ILE A N 2
ATOM 2574 C CA . ILE A 1 74 ? 100.858 0.505 11.464 1.00 0.00 65 ILE A CA 2
ATOM 2575 C C . ILE A 1 74 ? 101.745 0.738 12.709 1.00 0.00 65 ILE A C 2
ATOM 2576 O O . ILE A 1 74 ? 102.323 1.795 12.859 1.00 0.00 65 ILE A O 2
ATOM 2592 N N . PRO A 1 75 ? 101.805 -0.259 13.580 1.00 0.00 66 PRO A N 2
ATOM 2593 C CA . PRO A 1 75 ? 102.609 -0.147 14.839 1.00 0.00 66 PRO A CA 2
ATOM 2594 C C . PRO A 1 75 ? 104.108 0.042 14.573 1.00 0.00 66 PRO A C 2
ATOM 2595 O O . PRO A 1 75 ? 104.819 0.584 15.400 1.00 0.00 66 PRO A O 2
ATOM 2606 N N . ASN A 1 76 ? 104.596 -0.393 13.440 1.00 0.00 67 ASN A N 2
ATOM 2607 C CA . ASN A 1 76 ? 106.055 -0.231 13.137 1.00 0.00 67 ASN A CA 2
ATOM 2608 C C . ASN A 1 76 ? 106.402 1.256 13.012 1.00 0.00 67 ASN A C 2
ATOM 2609 O O . ASN A 1 76 ? 107.431 1.710 13.474 1.00 0.00 67 ASN A O 2
ATOM 2620 N N . GLY A 1 77 ? 105.530 2.005 12.398 1.00 0.00 68 GLY A N 2
ATOM 2621 C CA . GLY A 1 77 ? 105.771 3.469 12.240 1.00 0.00 68 GLY A CA 2
ATOM 2622 C C . GLY A 1 77 ? 105.854 3.828 10.759 1.00 0.00 68 GLY A C 2
ATOM 2623 O O . GLY A 1 77 ? 106.850 4.347 10.290 1.00 0.00 68 GLY A O 2
ATOM 2627 N N . ASN A 1 78 ? 104.805 3.574 10.027 1.00 0.00 69 ASN A N 2
ATOM 2628 C CA . ASN A 1 78 ? 104.790 3.910 8.576 1.00 0.00 69 ASN A CA 2
ATOM 2629 C C . ASN A 1 78 ? 103.342 3.971 8.098 1.00 0.00 69 ASN A C 2
ATOM 2630 O O . ASN A 1 78 ? 102.481 3.317 8.660 1.00 0.00 69 ASN A O 2
ATOM 2641 N N . SER A 1 79 ? 103.053 4.748 7.085 1.00 0.00 70 SER A N 2
ATOM 2642 C CA . SER A 1 79 ? 101.641 4.828 6.614 1.00 0.00 70 SER A CA 2
ATOM 2643 C C . SER A 1 79 ? 101.541 5.208 5.136 1.00 0.00 70 SER A C 2
ATOM 2644 O O . SER A 1 79 ? 102.437 5.786 4.553 1.00 0.00 70 SER A O 2
ATOM 2652 N N . ILE A 1 80 ? 100.421 4.889 4.548 1.00 0.00 71 ILE A N 2
ATOM 2653 C CA . ILE A 1 80 ? 100.150 5.203 3.121 1.00 0.00 71 ILE A CA 2
ATOM 2654 C C . ILE A 1 80 ? 98.697 5.652 3.013 1.00 0.00 71 ILE A C 2
ATOM 2655 O O . ILE A 1 80 ? 97.916 5.420 3.918 1.00 0.00 71 ILE A O 2
ATOM 2671 N N . PHE A 1 81 ? 98.316 6.288 1.936 1.00 0.00 72 PHE A N 2
ATOM 2672 C CA . PHE A 1 81 ? 96.897 6.732 1.827 1.00 0.00 72 PHE A CA 2
ATOM 2673 C C . PHE A 1 81 ? 96.134 5.812 0.873 1.00 0.00 72 PHE A C 2
ATOM 2674 O O . PHE A 1 81 ? 96.570 5.550 -0.228 1.00 0.00 72 PHE A O 2
ATOM 2691 N N . ILE A 1 82 ? 95.004 5.311 1.303 1.00 0.00 73 ILE A N 2
ATOM 2692 C CA . ILE A 1 82 ? 94.204 4.392 0.436 1.00 0.00 73 ILE A CA 2
ATOM 2693 C C . ILE A 1 82 ? 92.860 5.041 0.106 1.00 0.00 73 ILE A C 2
ATOM 2694 O O . ILE A 1 82 ? 92.169 5.518 0.988 1.00 0.00 73 ILE A O 2
ATOM 2710 N N . ARG A 1 83 ? 92.483 5.077 -1.149 1.00 0.00 74 ARG A N 2
ATOM 2711 C CA . ARG A 1 83 ? 91.187 5.712 -1.512 1.00 0.00 74 ARG A CA 2
ATOM 2712 C C . ARG A 1 83 ? 90.131 4.622 -1.725 1.00 0.00 74 ARG A C 2
ATOM 2713 O O . ARG A 1 83 ? 90.391 3.594 -2.321 1.00 0.00 74 ARG A O 2
ATOM 2734 N N . GLY A 1 84 ? 88.950 4.834 -1.203 1.00 0.00 75 GLY A N 2
ATOM 2735 C CA . GLY A 1 84 ? 87.865 3.813 -1.321 1.00 0.00 75 GLY A CA 2
ATOM 2736 C C . GLY A 1 84 ? 87.589 3.473 -2.785 1.00 0.00 75 GLY A C 2
ATOM 2737 O O . GLY A 1 84 ? 87.678 4.309 -3.663 1.00 0.00 75 GLY A O 2
ATOM 2741 N N . VAL A 1 85 ? 87.229 2.243 -3.039 1.00 0.00 76 VAL A N 2
ATOM 2742 C CA . VAL A 1 85 ? 86.912 1.792 -4.425 1.00 0.00 76 VAL A CA 2
ATOM 2743 C C . VAL A 1 85 ? 86.026 0.530 -4.365 1.00 0.00 76 VAL A C 2
ATOM 2744 O O . VAL A 1 85 ? 85.064 0.407 -5.096 1.00 0.00 76 VAL A O 2
ATOM 2757 N N . ASP A 1 86 ? 86.336 -0.396 -3.485 1.00 0.00 77 ASP A N 2
ATOM 2758 C CA . ASP A 1 86 ? 85.517 -1.640 -3.349 1.00 0.00 77 ASP A CA 2
ATOM 2759 C C . ASP A 1 86 ? 85.172 -1.867 -1.874 1.00 0.00 77 ASP A C 2
ATOM 2760 O O . ASP A 1 86 ? 85.700 -1.206 -1.003 1.00 0.00 77 ASP A O 2
ATOM 2769 N N . SER A 1 87 ? 84.278 -2.783 -1.592 1.00 0.00 78 SER A N 2
ATOM 2770 C CA . SER A 1 87 ? 83.885 -3.043 -0.171 1.00 0.00 78 SER A CA 2
ATOM 2771 C C . SER A 1 87 ? 84.643 -4.238 0.415 1.00 0.00 78 SER A C 2
ATOM 2772 O O . SER A 1 87 ? 85.178 -5.064 -0.300 1.00 0.00 78 SER A O 2
ATOM 2780 N N . GLY A 1 88 ? 84.686 -4.323 1.722 1.00 0.00 79 GLY A N 2
ATOM 2781 C CA . GLY A 1 88 ? 85.399 -5.448 2.390 1.00 0.00 79 GLY A CA 2
ATOM 2782 C C . GLY A 1 88 ? 84.493 -6.067 3.459 1.00 0.00 79 GLY A C 2
ATOM 2783 O O . GLY A 1 88 ? 83.680 -5.395 4.064 1.00 0.00 79 GLY A O 2
ATOM 2787 N N . ARG A 1 89 ? 84.643 -7.342 3.699 1.00 0.00 80 ARG A N 2
ATOM 2788 C CA . ARG A 1 89 ? 83.812 -8.028 4.740 1.00 0.00 80 ARG A CA 2
ATOM 2789 C C . ARG A 1 89 ? 84.069 -7.428 6.130 1.00 0.00 80 ARG A C 2
ATOM 2790 O O . ARG A 1 89 ? 83.177 -7.368 6.958 1.00 0.00 80 ARG A O 2
ATOM 2811 N N . GLY A 1 90 ? 85.275 -6.987 6.392 1.00 0.00 81 GLY A N 2
ATOM 2812 C CA . GLY A 1 90 ? 85.578 -6.395 7.735 1.00 0.00 81 GLY A CA 2
ATOM 2813 C C . GLY A 1 90 ? 87.082 -6.167 7.905 1.00 0.00 81 GLY A C 2
ATOM 2814 O O . GLY A 1 90 ? 87.769 -6.960 8.525 1.00 0.00 81 GLY A O 2
ATOM 2818 N N . GLY A 1 91 ? 87.594 -5.084 7.376 1.00 0.00 82 GLY A N 2
ATOM 2819 C CA . GLY A 1 91 ? 89.049 -4.800 7.527 1.00 0.00 82 GLY A CA 2
ATOM 2820 C C . GLY A 1 91 ? 89.616 -4.226 6.229 1.00 0.00 82 GLY A C 2
ATOM 2821 O O . GLY A 1 91 ? 89.159 -4.531 5.145 1.00 0.00 82 GLY A O 2
ATOM 2825 N N . PHE A 1 92 ? 90.621 -3.403 6.348 1.00 0.00 83 PHE A N 2
ATOM 2826 C CA . PHE A 1 92 ? 91.259 -2.792 5.141 1.00 0.00 83 PHE A CA 2
ATOM 2827 C C . PHE A 1 92 ? 91.941 -3.870 4.295 1.00 0.00 83 PHE A C 2
ATOM 2828 O O . PHE A 1 92 ? 92.652 -4.713 4.808 1.00 0.00 83 PHE A O 2
ATOM 2845 N N . ASN A 1 93 ? 91.774 -3.814 2.999 1.00 0.00 84 ASN A N 2
ATOM 2846 C CA . ASN A 1 93 ? 92.465 -4.798 2.117 1.00 0.00 84 ASN A CA 2
ATOM 2847 C C . ASN A 1 93 ? 93.056 -4.014 0.947 1.00 0.00 84 ASN A C 2
ATOM 2848 O O . ASN A 1 93 ? 92.340 -3.292 0.290 1.00 0.00 84 ASN A O 2
ATOM 2859 N N . VAL A 1 94 ? 94.340 -4.105 0.696 1.00 0.00 85 VAL A N 2
ATOM 2860 C CA . VAL A 1 94 ? 94.919 -3.293 -0.424 1.00 0.00 85 VAL A CA 2
ATOM 2861 C C . VAL A 1 94 ? 95.846 -4.118 -1.313 1.00 0.00 85 VAL A C 2
ATOM 2862 O O . VAL A 1 94 ? 96.110 -5.277 -1.061 1.00 0.00 85 VAL A O 2
ATOM 2875 N N . ASN A 1 95 ? 96.344 -3.512 -2.360 1.00 0.00 86 ASN A N 2
ATOM 2876 C CA . ASN A 1 95 ? 97.269 -4.241 -3.281 1.00 0.00 86 ASN A CA 2
ATOM 2877 C C . ASN A 1 95 ? 98.487 -4.765 -2.506 1.00 0.00 86 ASN A C 2
ATOM 2878 O O . ASN A 1 95 ? 98.847 -4.213 -1.486 1.00 0.00 86 ASN A O 2
ATOM 2889 N N . PRO A 1 96 ? 99.092 -5.816 -3.014 1.00 0.00 87 PRO A N 2
ATOM 2890 C CA . PRO A 1 96 ? 100.280 -6.391 -2.342 1.00 0.00 87 PRO A CA 2
ATOM 2891 C C . PRO A 1 96 ? 101.453 -5.414 -2.395 1.00 0.00 87 PRO A C 2
ATOM 2892 O O . PRO A 1 96 ? 102.298 -5.432 -1.524 1.00 0.00 87 PRO A O 2
ATOM 2903 N N . THR A 1 97 ? 101.514 -4.544 -3.376 1.00 0.00 88 THR A N 2
ATOM 2904 C CA . THR A 1 97 ? 102.642 -3.562 -3.425 1.00 0.00 88 THR A CA 2
ATOM 2905 C C . THR A 1 97 ? 102.462 -2.554 -2.289 1.00 0.00 88 THR A C 2
ATOM 2906 O O . THR A 1 97 ? 103.412 -2.187 -1.622 1.00 0.00 88 THR A O 2
ATOM 2917 N N . ALA A 1 98 ? 101.248 -2.127 -2.045 1.00 0.00 89 ALA A N 2
ATOM 2918 C CA . ALA A 1 98 ? 101.007 -1.168 -0.927 1.00 0.00 89 ALA A CA 2
ATOM 2919 C C . ALA A 1 98 ? 101.294 -1.886 0.387 1.00 0.00 89 ALA A C 2
ATOM 2920 O O . ALA A 1 98 ? 101.880 -1.333 1.297 1.00 0.00 89 ALA A O 2
ATOM 2927 N N . PHE A 1 99 ? 100.898 -3.125 0.476 1.00 0.00 90 PHE A N 2
ATOM 2928 C CA . PHE A 1 99 ? 101.156 -3.916 1.721 1.00 0.00 90 PHE A CA 2
ATOM 2929 C C . PHE A 1 99 ? 102.662 -4.012 1.993 1.00 0.00 90 PHE A C 2
ATOM 2930 O O . PHE A 1 99 ? 103.119 -3.763 3.093 1.00 0.00 90 PHE A O 2
ATOM 2947 N N . THR A 1 100 ? 103.431 -4.394 1.005 1.00 0.00 91 THR A N 2
ATOM 2948 C CA . THR A 1 100 ? 104.910 -4.537 1.200 1.00 0.00 91 THR A CA 2
ATOM 2949 C C . THR A 1 100 ? 105.528 -3.201 1.619 1.00 0.00 91 THR A C 2
ATOM 2950 O O . THR A 1 100 ? 106.420 -3.149 2.439 1.00 0.00 91 THR A O 2
ATOM 2961 N N . LYS A 1 101 ? 105.075 -2.128 1.031 1.00 0.00 92 LYS A N 2
ATOM 2962 C CA . LYS A 1 101 ? 105.650 -0.793 1.377 1.00 0.00 92 LYS A CA 2
ATOM 2963 C C . LYS A 1 101 ? 105.266 -0.368 2.795 1.00 0.00 92 LYS A C 2
ATOM 2964 O O . LYS A 1 101 ? 106.065 0.204 3.514 1.00 0.00 92 LYS A O 2
ATOM 2983 N N . LEU A 1 102 ? 104.049 -0.621 3.193 1.00 0.00 93 LEU A N 2
ATOM 2984 C CA . LEU A 1 102 ? 103.611 -0.206 4.560 1.00 0.00 93 LEU A CA 2
ATOM 2985 C C . LEU A 1 102 ? 104.266 -1.068 5.646 1.00 0.00 93 LEU A C 2
ATOM 2986 O O . LEU A 1 102 ? 104.674 -0.567 6.676 1.00 0.00 93 LEU A O 2
ATOM 3002 N N . VAL A 1 103 ? 104.333 -2.358 5.445 1.00 0.00 94 VAL A N 2
ATOM 3003 C CA . VAL A 1 103 ? 104.921 -3.255 6.495 1.00 0.00 94 VAL A CA 2
ATOM 3004 C C . VAL A 1 103 ? 106.394 -3.556 6.214 1.00 0.00 94 VAL A C 2
ATOM 3005 O O . VAL A 1 103 ? 107.209 -3.614 7.116 1.00 0.00 94 VAL A O 2
ATOM 3018 N N . GLY A 1 104 ? 106.732 -3.761 4.974 1.00 0.00 95 GLY A N 2
ATOM 3019 C CA . GLY A 1 104 ? 108.143 -4.076 4.610 1.00 0.00 95 GLY A CA 2
ATOM 3020 C C . GLY A 1 104 ? 108.201 -5.437 3.909 1.00 0.00 95 GLY A C 2
ATOM 3021 O O . GLY A 1 104 ? 109.106 -5.707 3.141 1.00 0.00 95 GLY A O 2
ATOM 3025 N N . SER A 1 105 ? 107.241 -6.293 4.163 1.00 0.00 96 SER A N 2
ATOM 3026 C CA . SER A 1 105 ? 107.237 -7.634 3.507 1.00 0.00 96 SER A CA 2
ATOM 3027 C C . SER A 1 105 ? 105.799 -8.071 3.210 1.00 0.00 96 SER A C 2
ATOM 3028 O O . SER A 1 105 ? 104.861 -7.601 3.827 1.00 0.00 96 SER A O 2
ATOM 3036 N N . THR A 1 106 ? 105.619 -8.971 2.273 1.00 0.00 97 THR A N 2
ATOM 3037 C CA . THR A 1 106 ? 104.237 -9.444 1.944 1.00 0.00 97 THR A CA 2
ATOM 3038 C C . THR A 1 106 ? 103.986 -10.835 2.543 1.00 0.00 97 THR A C 2
ATOM 3039 O O . THR A 1 106 ? 103.052 -11.518 2.171 1.00 0.00 97 THR A O 2
ATOM 3050 N N . GLU A 1 107 ? 104.812 -11.253 3.470 1.00 0.00 98 GLU A N 2
ATOM 3051 C CA . GLU A 1 107 ? 104.630 -12.593 4.103 1.00 0.00 98 GLU A CA 2
ATOM 3052 C C . GLU A 1 107 ? 103.798 -12.479 5.390 1.00 0.00 98 GLU A C 2
ATOM 3053 O O . GLU A 1 107 ? 103.315 -13.467 5.911 1.00 0.00 98 GLU A O 2
ATOM 3065 N N . ALA A 1 108 ? 103.633 -11.285 5.911 1.00 0.00 99 ALA A N 2
ATOM 3066 C CA . ALA A 1 108 ? 102.838 -11.111 7.169 1.00 0.00 99 ALA A CA 2
ATOM 3067 C C . ALA A 1 108 ? 101.405 -11.606 6.967 1.00 0.00 99 ALA A C 2
ATOM 3068 O O . ALA A 1 108 ? 100.827 -12.224 7.841 1.00 0.00 99 ALA A O 2
ATOM 3075 N N . GLY A 1 109 ? 100.830 -11.335 5.824 1.00 0.00 100 GLY A N 2
ATOM 3076 C CA . GLY A 1 109 ? 99.434 -11.786 5.564 1.00 0.00 100 GLY A CA 2
ATOM 3077 C C . GLY A 1 109 ? 98.456 -10.737 6.093 1.00 0.00 100 GLY A C 2
ATOM 3078 O O . GLY A 1 109 ? 97.892 -9.968 5.337 1.00 0.00 100 GLY A O 2
ATOM 3082 N N . ARG A 1 110 ? 98.253 -10.700 7.388 1.00 0.00 101 ARG A N 2
ATOM 3083 C CA . ARG A 1 110 ? 97.311 -9.699 7.967 1.00 0.00 101 ARG A CA 2
ATOM 3084 C C . ARG A 1 110 ? 97.897 -9.092 9.243 1.00 0.00 101 ARG A C 2
ATOM 3085 O O . ARG A 1 110 ? 98.416 -9.797 10.089 1.00 0.00 101 ARG A O 2
ATOM 3106 N N . VAL A 1 111 ? 97.805 -7.794 9.398 1.00 0.00 102 VAL A N 2
ATOM 3107 C CA . VAL A 1 111 ? 98.346 -7.151 10.634 1.00 0.00 102 VAL A CA 2
ATOM 3108 C C . VAL A 1 111 ? 97.215 -6.430 11.371 1.00 0.00 102 VAL A C 2
ATOM 3109 O O . VAL A 1 111 ? 96.575 -5.543 10.841 1.00 0.00 102 VAL A O 2
ATOM 3122 N N . ASP A 1 112 ? 96.952 -6.836 12.583 1.00 0.00 103 ASP A N 2
ATOM 3123 C CA . ASP A 1 112 ? 95.844 -6.219 13.371 1.00 0.00 103 ASP A CA 2
ATOM 3124 C C . ASP A 1 112 ? 96.293 -4.952 14.099 1.00 0.00 103 ASP A C 2
ATOM 3125 O O . ASP A 1 112 ? 97.444 -4.566 14.061 1.00 0.00 103 ASP A O 2
ATOM 3134 N N . ASN A 1 113 ? 95.364 -4.312 14.768 1.00 0.00 104 ASN A N 2
ATOM 3135 C CA . ASN A 1 113 ? 95.662 -3.062 15.540 1.00 0.00 104 ASN A CA 2
ATOM 3136 C C . ASN A 1 113 ? 96.203 -1.948 14.638 1.00 0.00 104 ASN A C 2
ATOM 3137 O O . ASN A 1 113 ? 97.096 -1.214 15.021 1.00 0.00 104 ASN A O 2
ATOM 3148 N N . VAL A 1 114 ? 95.657 -1.805 13.455 1.00 0.00 105 VAL A N 2
ATOM 3149 C CA . VAL A 1 114 ? 96.137 -0.718 12.550 1.00 0.00 105 VAL A CA 2
ATOM 3150 C C . VAL A 1 114 ? 95.233 0.506 12.709 1.00 0.00 105 VAL A C 2
ATOM 3151 O O . VAL A 1 114 ? 94.033 0.417 12.521 1.00 0.00 105 VAL A O 2
ATOM 3164 N N . ASN A 1 115 ? 95.789 1.641 13.046 1.00 0.00 106 ASN A N 2
ATOM 3165 C CA . ASN A 1 115 ? 94.937 2.854 13.205 1.00 0.00 106 ASN A CA 2
ATOM 3166 C C . ASN A 1 115 ? 94.722 3.518 11.842 1.00 0.00 106 ASN A C 2
ATOM 3167 O O . ASN A 1 115 ? 95.567 3.472 10.970 1.00 0.00 106 ASN A O 2
ATOM 3178 N N . TYR A 1 116 ? 93.574 4.104 11.658 1.00 0.00 107 TYR A N 2
ATOM 3179 C CA . TYR A 1 116 ? 93.237 4.754 10.355 1.00 0.00 107 TYR A CA 2
ATOM 3180 C C . TYR A 1 116 ? 92.441 6.049 10.578 1.00 0.00 107 TYR A C 2
ATOM 3181 O O . TYR A 1 116 ? 91.696 6.162 11.534 1.00 0.00 107 TYR A O 2
ATOM 3199 N N . VAL A 1 117 ? 92.592 7.023 9.711 1.00 0.00 108 VAL A N 2
ATOM 3200 C CA . VAL A 1 117 ? 91.832 8.306 9.894 1.00 0.00 108 VAL A CA 2
ATOM 3201 C C . VAL A 1 117 ? 91.525 8.982 8.552 1.00 0.00 108 VAL A C 2
ATOM 3202 O O . VAL A 1 117 ? 92.316 8.947 7.629 1.00 0.00 108 VAL A O 2
ATOM 3215 N N . GLN A 1 118 ? 90.381 9.617 8.456 1.00 0.00 109 GLN A N 2
ATOM 3216 C CA . GLN A 1 118 ? 90.005 10.330 7.193 1.00 0.00 109 GLN A CA 2
ATOM 3217 C C . GLN A 1 118 ? 90.884 11.563 7.012 1.00 0.00 109 GLN A C 2
ATOM 3218 O O . GLN A 1 118 ? 91.180 12.267 7.959 1.00 0.00 109 GLN A O 2
ATOM 3232 N N . VAL A 1 119 ? 91.287 11.840 5.798 1.00 0.00 110 VAL A N 2
ATOM 3233 C CA . VAL A 1 119 ? 92.128 13.044 5.554 1.00 0.00 110 VAL A CA 2
ATOM 3234 C C . VAL A 1 119 ? 91.694 13.732 4.254 1.00 0.00 110 VAL A C 2
ATOM 3235 O O . VAL A 1 119 ? 90.867 13.220 3.522 1.00 0.00 110 VAL A O 2
ATOM 3248 N N . ASP A 1 120 ? 92.235 14.886 3.967 1.00 0.00 111 ASP A N 2
ATOM 3249 C CA . ASP A 1 120 ? 91.848 15.618 2.717 1.00 0.00 111 ASP A CA 2
ATOM 3250 C C . ASP A 1 120 ? 92.157 14.775 1.472 1.00 0.00 111 ASP A C 2
ATOM 3251 O O . ASP A 1 120 ? 93.126 14.042 1.433 1.00 0.00 111 ASP A O 2
ATOM 3260 N N . LEU A 1 121 ? 91.338 14.879 0.453 1.00 0.00 112 LEU A N 2
ATOM 3261 C CA . LEU A 1 121 ? 91.572 14.092 -0.804 1.00 0.00 112 LEU A CA 2
ATOM 3262 C C . LEU A 1 121 ? 92.927 14.456 -1.410 1.00 0.00 112 LEU A C 2
ATOM 3263 O O . LEU A 1 121 ? 93.642 13.609 -1.909 1.00 0.00 112 LEU A O 2
ATOM 3279 N N . SER A 1 122 ? 93.273 15.715 -1.383 1.00 0.00 113 SER A N 2
ATOM 3280 C CA . SER A 1 122 ? 94.579 16.159 -1.967 1.00 0.00 113 SER A CA 2
ATOM 3281 C C . SER A 1 122 ? 95.727 15.365 -1.337 1.00 0.00 113 SER A C 2
ATOM 3282 O O . SER A 1 122 ? 96.672 15.001 -2.001 1.00 0.00 113 SER A O 2
ATOM 3290 N N . ASN A 1 123 ? 95.638 15.086 -0.062 1.00 0.00 114 ASN A N 2
ATOM 3291 C CA . ASN A 1 123 ? 96.711 14.297 0.622 1.00 0.00 114 ASN A CA 2
ATOM 3292 C C . ASN A 1 123 ? 96.847 12.920 -0.031 1.00 0.00 114 ASN A C 2
ATOM 3293 O O . ASN A 1 123 ? 97.938 12.430 -0.233 1.00 0.00 114 ASN A O 2
ATOM 3304 N N . CYS A 1 124 ? 95.744 12.306 -0.386 1.00 0.00 115 CYS A N 2
ATOM 3305 C CA . CYS A 1 124 ? 95.810 10.973 -1.060 1.00 0.00 115 CYS A CA 2
ATOM 3306 C C . CYS A 1 124 ? 96.508 11.126 -2.410 1.00 0.00 115 CYS A C 2
ATOM 3307 O O . CYS A 1 124 ? 97.352 10.333 -2.783 1.00 0.00 115 CYS A O 2
ATOM 3314 N N . ILE A 1 125 ? 96.134 12.135 -3.149 1.00 0.00 116 ILE A N 2
ATOM 3315 C CA . ILE A 1 125 ? 96.740 12.353 -4.496 1.00 0.00 116 ILE A CA 2
ATOM 3316 C C . ILE A 1 125 ? 98.243 12.624 -4.361 1.00 0.00 116 ILE A C 2
ATOM 3317 O O . ILE A 1 125 ? 99.051 12.078 -5.089 1.00 0.00 116 ILE A O 2
ATOM 3333 N N . ASN A 1 126 ? 98.611 13.472 -3.438 1.00 0.00 117 ASN A N 2
ATOM 3334 C CA . ASN A 1 126 ? 100.057 13.806 -3.245 1.00 0.00 117 ASN A CA 2
ATOM 3335 C C . ASN A 1 126 ? 100.828 12.584 -2.739 1.00 0.00 117 ASN A C 2
ATOM 3336 O O . ASN A 1 126 ? 101.947 12.331 -3.145 1.00 0.00 117 ASN A O 2
ATOM 3347 N N . GLY A 1 127 ? 100.236 11.833 -1.849 1.00 0.00 118 GLY A N 2
ATOM 3348 C CA . GLY A 1 127 ? 100.918 10.628 -1.296 1.00 0.00 118 GLY A CA 2
ATOM 3349 C C . GLY A 1 127 ? 101.204 9.626 -2.415 1.00 0.00 118 GLY A C 2
ATOM 3350 O O . GLY A 1 127 ? 102.269 9.040 -2.477 1.00 0.00 118 GLY A O 2
ATOM 3354 N N . ALA A 1 128 ? 100.257 9.420 -3.293 1.00 0.00 119 ALA A N 2
ATOM 3355 C CA . ALA A 1 128 ? 100.463 8.448 -4.411 1.00 0.00 119 ALA A CA 2
ATOM 3356 C C . ALA A 1 128 ? 101.581 8.928 -5.341 1.00 0.00 119 ALA A C 2
ATOM 3357 O O . ALA A 1 128 ? 102.388 8.147 -5.808 1.00 0.00 119 ALA A O 2
ATOM 3364 N N . ASN A 1 129 ? 101.632 10.208 -5.612 1.00 0.00 120 ASN A N 2
ATOM 3365 C CA . ASN A 1 129 ? 102.695 10.745 -6.513 1.00 0.00 120 ASN A CA 2
ATOM 3366 C C . ASN A 1 129 ? 103.535 11.793 -5.778 1.00 0.00 120 ASN A C 2
ATOM 3367 O O . ASN A 1 129 ? 104.591 11.435 -5.283 1.00 0.00 120 ASN A O 2
ATOM 3379 N N . VAL A 1 10 ? 90.418 -3.492 13.763 1.00 0.00 1 VAL A N 3
ATOM 3380 C CA . VAL A 1 10 ? 90.293 -3.750 12.300 1.00 0.00 1 VAL A CA 3
ATOM 3381 C C . VAL A 1 10 ? 91.555 -4.445 11.780 1.00 0.00 1 VAL A C 3
ATOM 3382 O O . VAL A 1 10 ? 92.656 -4.156 12.217 1.00 0.00 1 VAL A O 3
ATOM 3395 N N . SER A 1 11 ? 91.401 -5.370 10.870 1.00 0.00 2 SER A N 3
ATOM 3396 C CA . SER A 1 11 ? 92.585 -6.099 10.328 1.00 0.00 2 SER A CA 3
ATOM 3397 C C . SER A 1 11 ? 92.800 -5.748 8.854 1.00 0.00 2 SER A C 3
ATOM 3398 O O . SER A 1 11 ? 91.860 -5.626 8.090 1.00 0.00 2 SER A O 3
ATOM 3406 N N . ILE A 1 12 ? 94.035 -5.582 8.456 1.00 0.00 3 ILE A N 3
ATOM 3407 C CA . ILE A 1 12 ? 94.332 -5.239 7.035 1.00 0.00 3 ILE A CA 3
ATOM 3408 C C . ILE A 1 12 ? 94.946 -6.436 6.307 1.00 0.00 3 ILE A C 3
ATOM 3409 O O . ILE A 1 12 ? 95.693 -7.208 6.879 1.00 0.00 3 ILE A O 3
ATOM 3425 N N . SER A 1 13 ? 94.643 -6.580 5.047 1.00 0.00 4 SER A N 3
ATOM 3426 C CA . SER A 1 13 ? 95.205 -7.704 4.247 1.00 0.00 4 SER A CA 3
ATOM 3427 C C . SER A 1 13 ? 95.459 -7.197 2.828 1.00 0.00 4 SER A C 3
ATOM 3428 O O . SER A 1 13 ? 95.288 -6.023 2.555 1.00 0.00 4 SER A O 3
ATOM 3436 N N . TYR A 1 14 ? 95.848 -8.054 1.920 1.00 0.00 5 TYR A N 3
ATOM 3437 C CA . TYR A 1 14 ? 96.084 -7.582 0.524 1.00 0.00 5 TYR A CA 3
ATOM 3438 C C . TYR A 1 14 ? 95.599 -8.617 -0.496 1.00 0.00 5 TYR A C 3
ATOM 3439 O O . TYR A 1 14 ? 95.678 -9.810 -0.264 1.00 0.00 5 TYR A O 3
ATOM 3457 N N . ASP A 1 15 ? 95.126 -8.170 -1.635 1.00 0.00 6 ASP A N 3
ATOM 3458 C CA . ASP A 1 15 ? 94.669 -9.128 -2.686 1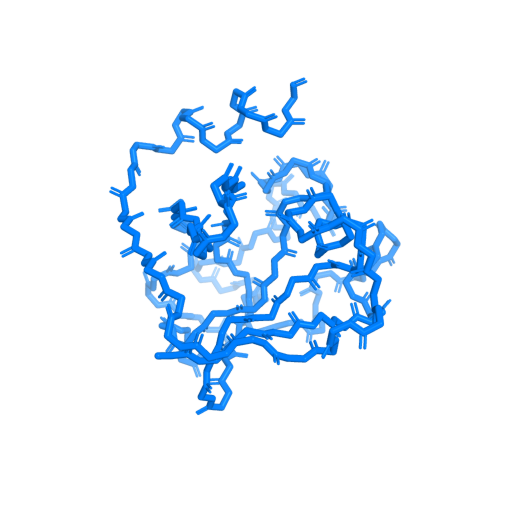.00 0.00 6 ASP A CA 3
ATOM 3459 C C . ASP A 1 15 ? 95.416 -8.832 -3.999 1.00 0.00 6 ASP A C 3
ATOM 3460 O O . ASP A 1 15 ? 95.727 -7.692 -4.278 1.00 0.00 6 ASP A O 3
ATOM 3469 N N . PRO A 1 16 ? 95.712 -9.867 -4.756 1.00 0.00 7 PRO A N 3
ATOM 3470 C CA . PRO A 1 16 ? 96.464 -9.684 -6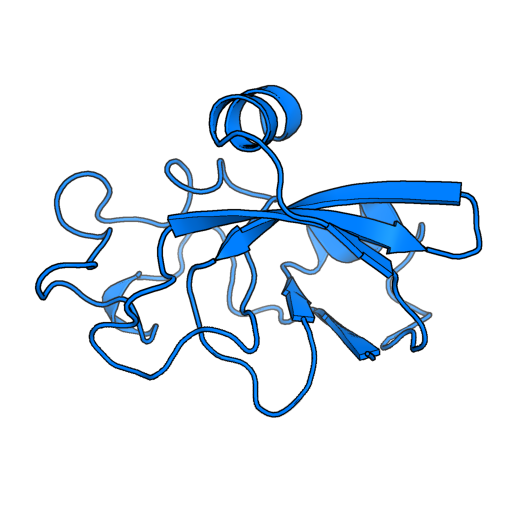.023 1.00 0.00 7 PRO A CA 3
ATOM 3471 C C . PRO A 1 16 ? 95.560 -9.266 -7.196 1.00 0.00 7 PRO A C 3
ATOM 3472 O O . PRO A 1 16 ? 96.054 -8.914 -8.251 1.00 0.00 7 PRO A O 3
ATOM 3483 N N . ILE A 1 17 ? 94.259 -9.309 -7.042 1.00 0.00 8 ILE A N 3
ATOM 3484 C CA . ILE A 1 17 ? 93.365 -8.922 -8.183 1.00 0.00 8 ILE A CA 3
ATOM 3485 C C . ILE A 1 17 ? 93.432 -7.416 -8.459 1.00 0.00 8 ILE A C 3
ATOM 3486 O O . ILE A 1 17 ? 93.416 -7.001 -9.603 1.00 0.00 8 ILE A O 3
ATOM 3502 N N . TYR A 1 18 ? 93.481 -6.594 -7.442 1.00 0.00 9 TYR A N 3
ATOM 3503 C CA . TYR A 1 18 ? 93.518 -5.120 -7.686 1.00 0.00 9 TYR A CA 3
ATOM 3504 C C . TYR A 1 18 ? 94.879 -4.669 -8.219 1.00 0.00 9 TYR A C 3
ATOM 3505 O O . TYR A 1 18 ? 95.605 -3.915 -7.612 1.00 0.00 9 TYR A O 3
ATOM 3523 N N . ALA A 1 19 ? 95.160 -5.104 -9.418 1.00 0.00 10 ALA A N 3
ATOM 3524 C CA . ALA A 1 19 ? 96.401 -4.709 -10.140 1.00 0.00 10 ALA A CA 3
ATOM 3525 C C . ALA A 1 19 ? 96.028 -3.656 -11.186 1.00 0.00 10 ALA A C 3
ATOM 3526 O O . ALA A 1 19 ? 94.875 -3.298 -11.340 1.00 0.00 10 ALA A O 3
ATOM 3533 N N . ALA A 1 20 ? 97.013 -3.099 -11.836 1.00 0.00 11 ALA A N 3
ATOM 3534 C CA . ALA A 1 20 ? 96.760 -1.988 -12.805 1.00 0.00 11 ALA A CA 3
ATOM 3535 C C . ALA A 1 20 ? 95.773 -2.357 -13.919 1.00 0.00 11 ALA A C 3
ATOM 3536 O O . ALA A 1 20 ? 95.098 -1.480 -14.430 1.00 0.00 11 ALA A O 3
ATOM 3543 N N . ASP A 1 21 ? 95.688 -3.599 -14.343 1.00 0.00 12 ASP A N 3
ATOM 3544 C CA . ASP A 1 21 ? 94.742 -3.902 -15.466 1.00 0.00 12 ASP A CA 3
ATOM 3545 C C . ASP A 1 21 ? 93.340 -4.269 -14.962 1.00 0.00 12 ASP A C 3
ATOM 3546 O O . ASP A 1 21 ? 92.512 -4.741 -15.718 1.00 0.00 12 ASP A O 3
ATOM 3555 N N . LEU A 1 22 ? 93.066 -4.057 -13.702 1.00 0.00 13 LEU A N 3
ATOM 3556 C CA . LEU A 1 22 ? 91.715 -4.392 -13.151 1.00 0.00 13 LEU A CA 3
ATOM 3557 C C . LEU A 1 22 ? 90.664 -3.463 -13.753 1.00 0.00 13 LEU A C 3
ATOM 3558 O O . LEU A 1 22 ? 90.731 -2.258 -13.602 1.00 0.00 13 LEU A O 3
ATOM 3574 N N . SER A 1 23 ? 89.695 -4.018 -14.436 1.00 0.00 14 SER A N 3
ATOM 3575 C CA . SER A 1 23 ? 88.639 -3.166 -15.050 1.00 0.00 14 SER A CA 3
ATOM 3576 C C . SER A 1 23 ? 87.749 -2.568 -13.959 1.00 0.00 14 SER A C 3
ATOM 3577 O O . SER A 1 23 ? 87.374 -3.225 -13.008 1.00 0.00 14 SER A O 3
ATOM 3585 N N . MET A 1 24 ? 87.431 -1.311 -14.096 1.00 0.00 15 MET A N 3
ATOM 3586 C CA . MET A 1 24 ? 86.582 -0.615 -13.077 1.00 0.00 15 MET A CA 3
ATOM 3587 C C . MET A 1 24 ? 85.171 -1.214 -13.012 1.00 0.00 15 MET A C 3
ATOM 3588 O O . MET A 1 24 ? 84.473 -1.046 -12.030 1.00 0.00 15 MET A O 3
ATOM 3602 N N . GLY A 1 25 ? 84.729 -1.879 -14.049 1.00 0.00 16 GLY A N 3
ATOM 3603 C CA . GLY A 1 25 ? 83.349 -2.454 -14.054 1.00 0.00 16 GLY A CA 3
ATOM 3604 C C . GLY A 1 25 ? 83.242 -3.664 -13.124 1.00 0.00 16 GLY A C 3
ATOM 3605 O O . GLY A 1 25 ? 82.151 -4.090 -12.792 1.00 0.00 16 GLY A O 3
ATOM 3609 N N . SER A 1 26 ? 84.345 -4.238 -12.716 1.00 0.00 17 SER A N 3
ATOM 3610 C CA . SER A 1 26 ? 84.276 -5.436 -11.828 1.00 0.00 17 SER A CA 3
ATOM 3611 C C . SER A 1 26 ? 84.267 -5.049 -10.344 1.00 0.00 17 SER A C 3
ATOM 3612 O O . SER A 1 26 ? 84.139 -5.905 -9.487 1.00 0.00 17 SER A O 3
ATOM 3620 N N . VAL A 1 27 ? 84.412 -3.786 -10.020 1.00 0.00 18 VAL A N 3
ATOM 3621 C CA . VAL A 1 27 ? 84.423 -3.386 -8.581 1.00 0.00 18 VAL A CA 3
ATOM 3622 C C . VAL A 1 27 ? 83.061 -2.808 -8.170 1.00 0.00 18 VAL A C 3
ATOM 3623 O O . VAL A 1 27 ? 82.218 -2.533 -9.001 1.00 0.00 18 VAL A O 3
ATOM 3636 N N . ALA A 1 28 ? 82.845 -2.626 -6.889 1.00 0.00 19 ALA A N 3
ATOM 3637 C CA . ALA A 1 28 ? 81.539 -2.067 -6.411 1.00 0.00 19 ALA A CA 3
ATOM 3638 C C . ALA A 1 28 ? 81.314 -0.676 -7.010 1.00 0.00 19 ALA A C 3
ATOM 3639 O O . ALA A 1 28 ? 80.231 -0.349 -7.450 1.00 0.00 19 ALA A O 3
ATOM 3646 N N . CYS A 1 29 ? 82.336 0.135 -7.037 1.00 0.00 20 CYS A N 3
ATOM 3647 C CA . CYS A 1 29 ? 82.203 1.504 -7.619 1.00 0.00 20 CYS A CA 3
ATOM 3648 C C . CYS A 1 29 ? 82.298 1.410 -9.147 1.00 0.00 20 CYS A C 3
ATOM 3649 O O . CYS A 1 29 ? 83.287 1.799 -9.742 1.00 0.00 20 CYS A O 3
ATOM 3656 N N . SER A 1 30 ? 81.281 0.885 -9.781 1.00 0.00 21 SER A N 3
ATOM 3657 C CA . SER A 1 30 ? 81.305 0.747 -11.267 1.00 0.00 21 SER A CA 3
ATOM 3658 C C . SER A 1 30 ? 80.550 1.907 -11.910 1.00 0.00 21 SER A C 3
ATOM 3659 O O . SER A 1 30 ? 81.146 2.839 -12.418 1.00 0.00 21 SER A O 3
ATOM 3667 N N . ASN A 1 31 ? 79.244 1.860 -11.885 1.00 0.00 22 ASN A N 3
ATOM 3668 C CA . ASN A 1 31 ? 78.445 2.961 -12.487 1.00 0.00 22 ASN A CA 3
ATOM 3669 C C . ASN A 1 31 ? 77.424 3.469 -11.469 1.00 0.00 22 ASN A C 3
ATOM 3670 O O . ASN A 1 31 ? 77.220 2.876 -10.427 1.00 0.00 22 ASN A O 3
ATOM 3681 N N . GLY A 1 32 ? 76.805 4.579 -11.758 1.00 0.00 23 GLY A N 3
ATOM 3682 C CA . GLY A 1 32 ? 75.817 5.166 -10.812 1.00 0.00 23 GLY A CA 3
ATOM 3683 C C . GLY A 1 32 ? 76.304 6.561 -10.423 1.00 0.00 23 GLY A C 3
ATOM 3684 O O . GLY A 1 32 ? 77.050 7.185 -11.155 1.00 0.00 23 GLY A O 3
ATOM 3688 N N . ASP A 1 33 ? 75.907 7.053 -9.277 1.00 0.00 24 ASP A N 3
ATOM 3689 C CA . ASP A 1 33 ? 76.371 8.408 -8.845 1.00 0.00 24 ASP A CA 3
ATOM 3690 C C . ASP A 1 33 ? 77.859 8.366 -8.480 1.00 0.00 24 ASP A C 3
ATOM 3691 O O . ASP A 1 33 ? 78.613 9.254 -8.829 1.00 0.00 24 ASP A O 3
ATOM 3700 N N . HIS A 1 34 ? 78.285 7.345 -7.777 1.00 0.00 25 HIS A N 3
ATOM 3701 C CA . HIS A 1 34 ? 79.730 7.251 -7.381 1.00 0.00 25 HIS A CA 3
ATOM 3702 C C . HIS A 1 34 ? 80.527 6.448 -8.414 1.00 0.00 25 HIS A C 3
ATOM 3703 O O . HIS A 1 34 ? 81.705 6.205 -8.229 1.00 0.00 25 HIS A O 3
ATOM 3717 N N . GLY A 1 35 ? 79.908 6.022 -9.494 1.00 0.00 26 GLY A N 3
ATOM 3718 C CA . GLY A 1 35 ? 80.652 5.225 -10.517 1.00 0.00 26 GLY A CA 3
ATOM 3719 C C . GLY A 1 35 ? 81.873 6.006 -10.995 1.00 0.00 26 GLY A C 3
ATOM 3720 O O . GLY A 1 35 ? 81.780 7.157 -11.378 1.00 0.00 26 GLY A O 3
ATOM 3724 N N . LEU A 1 36 ? 83.009 5.371 -10.986 1.00 0.00 27 LEU A N 3
ATOM 3725 C CA . LEU A 1 36 ? 84.255 6.046 -11.453 1.00 0.00 27 LEU A CA 3
ATOM 3726 C C . LEU A 1 36 ? 84.579 5.624 -12.896 1.00 0.00 27 LEU A C 3
ATOM 3727 O O . LEU A 1 36 ? 85.519 6.110 -13.493 1.00 0.00 27 LEU A O 3
ATOM 3743 N N . MET A 1 37 ? 83.799 4.731 -13.461 1.00 0.00 28 MET A N 3
ATOM 3744 C CA . MET A 1 37 ? 84.043 4.281 -14.864 1.00 0.00 28 MET A CA 3
ATOM 3745 C C . MET A 1 37 ? 83.959 5.469 -15.827 1.00 0.00 28 MET A C 3
ATOM 3746 O O . MET A 1 37 ? 84.689 5.544 -16.796 1.00 0.00 28 MET A O 3
ATOM 3760 N N . ALA A 1 38 ? 83.038 6.368 -15.589 1.00 0.00 29 ALA A N 3
ATOM 3761 C CA . ALA A 1 38 ? 82.859 7.529 -16.518 1.00 0.00 29 ALA A CA 3
ATOM 3762 C C . ALA A 1 38 ? 84.175 8.285 -16.763 1.00 0.00 29 ALA A C 3
ATOM 3763 O O . ALA A 1 38 ? 84.771 8.173 -17.818 1.00 0.00 29 ALA A O 3
ATOM 3770 N N . GLN A 1 39 ? 84.624 9.063 -15.804 1.00 0.00 30 GLN A N 3
ATOM 3771 C CA . GLN A 1 39 ? 85.895 9.839 -15.992 1.00 0.00 30 GLN A CA 3
ATOM 3772 C C . GLN A 1 39 ? 87.117 8.917 -16.005 1.00 0.00 30 GLN A C 3
ATOM 3773 O O . GLN A 1 39 ? 88.039 9.107 -16.776 1.00 0.00 30 GLN A O 3
ATOM 3787 N N . TYR A 1 40 ? 87.139 7.941 -15.138 1.00 0.00 31 TYR A N 3
ATOM 3788 C CA . TYR A 1 40 ? 88.309 7.019 -15.067 1.00 0.00 31 TYR A CA 3
ATOM 3789 C C . TYR A 1 40 ? 87.860 5.565 -15.270 1.00 0.00 31 TYR A C 3
ATOM 3790 O O . TYR A 1 40 ? 87.595 4.868 -14.312 1.00 0.00 31 TYR A O 3
ATOM 3808 N N . PRO A 1 41 ? 87.778 5.146 -16.516 1.00 0.00 32 PRO A N 3
ATOM 3809 C CA . PRO A 1 41 ? 87.345 3.758 -16.815 1.00 0.00 32 PRO A CA 3
ATOM 3810 C C . PRO A 1 41 ? 88.421 2.736 -16.420 1.00 0.00 32 PRO A C 3
ATOM 3811 O O . PRO A 1 41 ? 88.186 1.542 -16.470 1.00 0.00 32 PRO A O 3
ATOM 3822 N N . THR A 1 42 ? 89.595 3.180 -16.031 1.00 0.00 33 THR A N 3
ATOM 3823 C CA . THR A 1 42 ? 90.668 2.217 -15.642 1.00 0.00 33 THR A CA 3
ATOM 3824 C C . THR A 1 42 ? 91.263 2.608 -14.285 1.00 0.00 33 THR A C 3
ATOM 3825 O O . THR A 1 42 ? 91.413 3.773 -13.972 1.00 0.00 33 THR A O 3
ATOM 3836 N N . LEU A 1 43 ? 91.595 1.632 -13.483 1.00 0.00 34 LEU A N 3
ATOM 3837 C CA . LEU A 1 43 ? 92.178 1.913 -12.133 1.00 0.00 34 LEU A CA 3
ATOM 3838 C C . LEU A 1 43 ? 93.639 2.353 -12.257 1.00 0.00 34 LEU A C 3
ATOM 3839 O O . LEU A 1 43 ? 94.477 1.600 -12.717 1.00 0.00 34 LEU A O 3
ATOM 3855 N N . GLY A 1 44 ? 93.957 3.551 -11.845 1.00 0.00 35 GLY A N 3
ATOM 3856 C CA . GLY A 1 44 ? 95.374 4.023 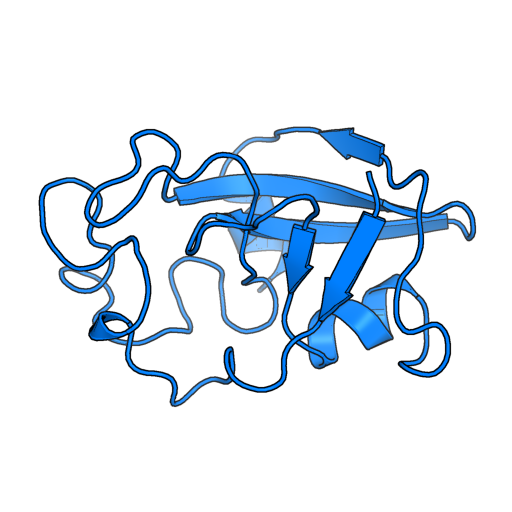-11.933 1.00 0.00 35 GLY A CA 3
ATOM 3857 C C . GLY A 1 44 ? 95.431 5.545 -12.125 1.00 0.00 35 GLY A C 3
ATOM 3858 O O . GLY A 1 44 ? 96.350 6.059 -12.737 1.00 0.00 35 GLY A O 3
ATOM 3862 N N . GLU A 1 45 ? 94.469 6.270 -11.609 1.00 0.00 36 GLU A N 3
ATOM 3863 C CA . GLU A 1 45 ? 94.475 7.751 -11.756 1.00 0.00 36 GLU A CA 3
ATOM 3864 C C . GLU A 1 45 ? 93.710 8.401 -10.607 1.00 0.00 36 GLU A C 3
ATOM 3865 O O . GLU A 1 45 ? 94.221 9.273 -9.930 1.00 0.00 36 GLU A O 3
ATOM 3877 N N . VAL A 1 46 ? 92.493 7.978 -10.376 1.00 0.00 37 VAL A N 3
ATOM 3878 C CA . VAL A 1 46 ? 91.696 8.570 -9.256 1.00 0.00 37 VAL A CA 3
ATOM 3879 C C . VAL A 1 46 ? 92.442 8.311 -7.922 1.00 0.00 37 VAL A C 3
ATOM 3880 O O . VAL A 1 46 ? 92.831 9.247 -7.252 1.00 0.00 37 VAL A O 3
ATOM 3893 N N . PRO A 1 47 ? 92.661 7.052 -7.598 1.00 0.00 38 PRO A N 3
ATOM 3894 C CA . PRO A 1 47 ? 93.415 6.713 -6.363 1.00 0.00 38 PRO A CA 3
ATOM 3895 C C . PRO A 1 47 ? 94.897 7.023 -6.580 1.00 0.00 38 PRO A C 3
ATOM 3896 O O . PRO A 1 47 ? 95.621 7.379 -5.672 1.00 0.00 38 PRO A O 3
ATOM 3907 N N . GLY A 1 48 ? 95.339 6.862 -7.797 1.00 0.00 39 GLY A N 3
ATOM 3908 C CA . GLY A 1 48 ? 96.765 7.106 -8.146 1.00 0.00 39 GLY A CA 3
ATOM 3909 C C . GLY A 1 48 ? 97.265 5.896 -8.935 1.00 0.00 39 GLY A C 3
ATOM 3910 O O . GLY A 1 48 ? 97.565 5.993 -10.108 1.00 0.00 39 GLY A O 3
ATOM 3914 N N . PHE A 1 49 ? 97.296 4.750 -8.284 1.00 0.00 40 PHE A N 3
ATOM 3915 C CA . PHE A 1 49 ? 97.716 3.440 -8.918 1.00 0.00 40 PHE A CA 3
ATOM 3916 C C . PHE A 1 49 ? 98.061 2.390 -7.827 1.00 0.00 40 PHE A C 3
ATOM 3917 O O . PHE A 1 49 ? 97.510 1.307 -7.839 1.00 0.00 40 PHE A O 3
ATOM 3934 N N . PRO A 1 50 ? 98.982 2.716 -6.930 1.00 0.00 41 PRO A N 3
ATOM 3935 C CA . PRO A 1 50 ? 99.401 1.765 -5.876 1.00 0.00 41 PRO A CA 3
ATOM 3936 C C . PRO A 1 50 ? 98.735 2.087 -4.529 1.00 0.00 41 PRO A C 3
ATOM 3937 O O . PRO A 1 50 ? 99.142 1.582 -3.500 1.00 0.00 41 PRO A O 3
ATOM 3948 N N . ASN A 1 51 ? 97.735 2.928 -4.524 1.00 0.00 42 ASN A N 3
ATOM 3949 C CA . ASN A 1 51 ? 97.064 3.294 -3.245 1.00 0.00 42 ASN A CA 3
ATOM 3950 C C . ASN A 1 51 ? 95.581 2.954 -3.341 1.00 0.00 42 ASN A C 3
ATOM 3951 O O . ASN A 1 51 ? 94.725 3.743 -2.986 1.00 0.00 42 ASN A O 3
ATOM 3962 N N . VAL A 1 52 ? 95.281 1.785 -3.835 1.00 0.00 43 VAL A N 3
ATOM 3963 C CA . VAL A 1 52 ? 93.861 1.373 -3.986 1.00 0.00 43 VAL A CA 3
ATOM 3964 C C . VAL A 1 52 ? 93.628 0.018 -3.307 1.00 0.00 43 VAL A C 3
ATOM 3965 O O . VAL A 1 52 ? 94.460 -0.876 -3.350 1.00 0.00 43 VAL A O 3
ATOM 3978 N N . GLY A 1 53 ? 92.497 -0.119 -2.670 1.00 0.00 44 GLY A N 3
ATOM 3979 C CA . GLY A 1 53 ? 92.171 -1.388 -1.965 1.00 0.00 44 GLY A CA 3
ATOM 3980 C C . GLY A 1 53 ? 90.698 -1.383 -1.548 1.00 0.00 44 GLY A C 3
ATOM 3981 O O . GLY A 1 53 ? 90.013 -0.387 -1.664 1.00 0.00 44 GLY A O 3
ATOM 3985 N N . GLY A 1 54 ? 90.221 -2.488 -1.035 1.00 0.00 45 GLY A N 3
ATOM 3986 C CA . GLY A 1 54 ? 88.804 -2.564 -0.582 1.00 0.00 45 GLY A CA 3
ATOM 3987 C C . GLY A 1 54 ? 88.718 -2.084 0.867 1.00 0.00 45 GLY A C 3
ATOM 3988 O O . GLY A 1 54 ? 89.699 -2.088 1.586 1.00 0.00 45 GLY A O 3
ATOM 3992 N N . ILE A 1 55 ? 87.553 -1.686 1.302 1.00 0.00 46 ILE A N 3
ATOM 3993 C CA . ILE A 1 55 ? 87.391 -1.212 2.712 1.00 0.00 46 ILE A CA 3
ATOM 3994 C C . ILE A 1 55 ? 85.927 -1.441 3.170 1.00 0.00 46 ILE A C 3
ATOM 3995 O O . ILE A 1 55 ? 85.061 -1.674 2.352 1.00 0.00 46 ILE A O 3
ATOM 4011 N N . PRO A 1 56 ? 85.718 -1.460 4.474 1.00 0.00 47 PRO A N 3
ATOM 4012 C CA . PRO A 1 56 ? 84.368 -1.781 5.057 1.00 0.00 47 PRO A CA 3
ATOM 4013 C C . PRO A 1 56 ? 83.241 -0.775 4.753 1.00 0.00 47 PRO A C 3
ATOM 4014 O O . PRO A 1 56 ? 82.102 -1.178 4.598 1.00 0.00 47 PRO A O 3
ATOM 4025 N N . ASP A 1 57 ? 83.503 0.506 4.723 1.00 0.00 48 ASP A N 3
ATOM 4026 C CA . ASP A 1 57 ? 82.376 1.483 4.495 1.00 0.00 48 ASP A CA 3
ATOM 4027 C C . ASP A 1 57 ? 81.811 1.426 3.062 1.00 0.00 48 ASP A C 3
ATOM 4028 O O . ASP A 1 57 ? 80.771 2.005 2.799 1.00 0.00 48 ASP A O 3
ATOM 4037 N N . ILE A 1 58 ? 82.442 0.730 2.144 1.00 0.00 49 ILE A N 3
ATOM 4038 C CA . ILE A 1 58 ? 81.864 0.653 0.756 1.00 0.00 49 ILE A CA 3
ATOM 4039 C C . ILE A 1 58 ? 80.691 -0.339 0.770 1.00 0.00 49 ILE A C 3
ATOM 4040 O O . ILE A 1 58 ? 80.833 -1.467 1.204 1.00 0.00 49 ILE A O 3
ATOM 4056 N N . ALA A 1 59 ? 79.526 0.082 0.335 1.00 0.00 50 ALA A N 3
ATOM 4057 C CA . ALA A 1 59 ? 78.332 -0.823 0.361 1.00 0.00 50 ALA A CA 3
ATOM 4058 C C . ALA A 1 59 ? 78.275 -1.753 -0.849 1.00 0.00 50 ALA A C 3
ATOM 4059 O O . ALA A 1 59 ? 78.034 -2.938 -0.696 1.00 0.00 50 ALA A O 3
ATOM 4066 N N . GLY A 1 60 ? 78.474 -1.252 -2.042 1.00 0.00 51 GLY A N 3
ATOM 4067 C CA . GLY A 1 60 ? 78.402 -2.161 -3.222 1.00 0.00 51 GLY A CA 3
ATOM 4068 C C . GLY A 1 60 ? 78.461 -1.381 -4.536 1.00 0.00 51 GLY A C 3
ATOM 4069 O O . GLY A 1 60 ? 79.248 -0.472 -4.707 1.00 0.00 51 GLY A O 3
ATOM 4073 N N . TRP A 1 61 ? 77.633 -1.768 -5.474 1.00 0.00 52 TRP A N 3
ATOM 4074 C CA . TRP A 1 61 ? 77.590 -1.123 -6.828 1.00 0.00 52 TRP A CA 3
ATOM 4075 C C . TRP A 1 61 ? 77.675 0.405 -6.766 1.00 0.00 52 TRP A C 3
ATOM 4076 O O . TRP A 1 61 ? 78.171 1.032 -7.688 1.00 0.00 52 TRP A O 3
ATOM 4097 N N . ASP A 1 62 ? 77.197 1.014 -5.710 1.00 0.00 53 ASP A N 3
ATOM 4098 C CA . ASP A 1 62 ? 77.248 2.499 -5.620 1.00 0.00 53 ASP A CA 3
ATOM 4099 C C . ASP A 1 62 ? 77.486 2.941 -4.173 1.00 0.00 53 ASP A C 3
ATOM 4100 O O . ASP A 1 62 ? 76.658 3.594 -3.566 1.00 0.00 53 ASP A O 3
ATOM 4109 N N . SER A 1 63 ? 78.608 2.568 -3.616 1.00 0.00 54 SER A N 3
ATOM 4110 C CA . SER A 1 63 ? 78.911 2.941 -2.199 1.00 0.00 54 SER A CA 3
ATOM 4111 C C . SER A 1 63 ? 78.979 4.471 -2.043 1.00 0.00 54 SER A C 3
ATOM 4112 O O . SER A 1 63 ? 79.522 5.146 -2.895 1.00 0.00 54 SER A O 3
ATOM 4120 N N . PRO A 1 64 ? 78.430 4.979 -0.954 1.00 0.00 55 PRO A N 3
ATOM 4121 C CA . PRO A 1 64 ? 78.449 6.444 -0.717 1.00 0.00 55 PRO A CA 3
ATOM 4122 C C . PRO A 1 64 ? 79.835 6.911 -0.255 1.00 0.00 55 PRO A C 3
ATOM 4123 O O . PRO A 1 64 ? 80.170 8.076 -0.362 1.00 0.00 55 PRO A O 3
ATOM 4134 N N . SER A 1 65 ? 80.633 6.015 0.271 1.00 0.00 56 SER A N 3
ATOM 4135 C CA . SER A 1 65 ? 81.990 6.405 0.757 1.00 0.00 56 SER A CA 3
ATOM 4136 C C . SER A 1 65 ? 83.054 6.180 -0.323 1.00 0.00 56 SER A C 3
ATOM 4137 O O . SER A 1 65 ? 84.237 6.178 -0.036 1.00 0.00 56 SER A O 3
ATOM 4145 N N . CYS A 1 66 ? 82.654 5.980 -1.557 1.00 0.00 57 CYS A N 3
ATOM 4146 C CA . CYS A 1 66 ? 83.665 5.752 -2.633 1.00 0.00 57 CYS A CA 3
ATOM 4147 C C . CYS A 1 66 ? 84.366 7.064 -2.979 1.00 0.00 57 CYS A C 3
ATOM 4148 O O . CYS A 1 66 ? 83.781 8.129 -2.907 1.00 0.00 57 CYS A O 3
ATOM 4155 N N . GLY A 1 67 ? 85.616 6.992 -3.360 1.00 0.00 58 GLY A N 3
ATOM 4156 C CA . GLY A 1 67 ? 86.364 8.232 -3.718 1.00 0.00 58 GLY A CA 3
ATOM 4157 C C . GLY A 1 67 ? 86.708 9.003 -2.445 1.00 0.00 58 GLY A C 3
ATOM 4158 O O . GLY A 1 67 ? 86.715 10.221 -2.430 1.00 0.00 58 GLY A O 3
ATOM 4162 N N . THR A 1 68 ? 86.994 8.303 -1.378 1.00 0.00 59 THR A N 3
ATOM 4163 C CA . THR A 1 68 ? 87.343 8.987 -0.100 1.00 0.00 59 THR A CA 3
ATOM 4164 C C . THR A 1 68 ? 88.756 8.587 0.336 1.00 0.00 59 THR A C 3
ATOM 4165 O O . THR A 1 68 ? 89.128 7.429 0.326 1.00 0.00 59 THR A O 3
ATOM 4176 N N . CYS A 1 69 ? 89.546 9.566 0.675 1.00 0.00 60 CYS A N 3
ATOM 4177 C CA . CYS A 1 69 ? 90.965 9.312 1.074 1.00 0.00 60 CYS A CA 3
ATOM 4178 C C . CYS A 1 69 ? 91.071 8.811 2.519 1.00 0.00 60 CYS A C 3
ATOM 4179 O O . CYS A 1 69 ? 90.324 9.222 3.385 1.00 0.00 60 CYS A O 3
ATOM 4186 N N . TRP A 1 70 ? 92.020 7.944 2.782 1.00 0.00 61 TRP A N 3
ATOM 4187 C CA . TRP A 1 70 ? 92.213 7.431 4.172 1.00 0.00 61 TRP A CA 3
ATOM 4188 C C . TRP A 1 70 ? 93.681 7.092 4.407 1.00 0.00 61 TRP A C 3
ATOM 4189 O O . TRP A 1 70 ? 94.383 6.689 3.500 1.00 0.00 61 TRP A O 3
ATOM 4210 N N . LYS A 1 71 ? 94.142 7.226 5.620 1.00 0.00 62 LYS A N 3
ATOM 4211 C CA . LYS A 1 71 ? 95.558 6.883 5.924 1.00 0.00 62 LYS A CA 3
ATOM 4212 C C . LYS A 1 71 ? 95.582 5.650 6.823 1.00 0.00 62 LYS A C 3
ATOM 4213 O O . LYS A 1 71 ? 94.822 5.555 7.767 1.00 0.00 62 LYS A O 3
ATOM 4232 N N . VAL A 1 72 ? 96.442 4.711 6.537 1.00 0.00 63 VAL A N 3
ATOM 4233 C CA . VAL A 1 72 ? 96.510 3.480 7.374 1.00 0.00 63 VAL A CA 3
ATOM 4234 C C . VAL A 1 72 ? 97.797 3.502 8.194 1.00 0.00 63 VAL A C 3
ATOM 4235 O O . VAL A 1 72 ? 98.871 3.701 7.663 1.00 0.00 63 VAL A O 3
ATOM 4248 N N . THR A 1 73 ? 97.683 3.341 9.488 1.00 0.00 64 THR A N 3
ATOM 4249 C CA . THR A 1 73 ? 98.883 3.389 10.374 1.00 0.00 64 THR A CA 3
ATOM 4250 C C . THR A 1 73 ? 99.067 2.060 11.115 1.00 0.00 64 THR A C 3
ATOM 4251 O O . THR A 1 73 ? 98.107 1.446 11.550 1.00 0.00 64 THR A O 3
ATOM 4262 N N . ILE A 1 74 ? 100.291 1.611 11.255 1.00 0.00 65 ILE A N 3
ATOM 4263 C CA . ILE A 1 74 ? 100.543 0.313 11.961 1.00 0.00 65 ILE A CA 3
ATOM 4264 C C . ILE A 1 74 ? 101.427 0.537 13.207 1.00 0.00 65 ILE A C 3
ATOM 4265 O O . ILE A 1 74 ? 102.029 1.582 13.350 1.00 0.00 65 ILE A O 3
ATOM 4281 N N . PRO A 1 75 ? 101.458 -0.450 14.089 1.00 0.00 66 PRO A N 3
ATOM 4282 C CA . PRO A 1 75 ? 102.257 -0.341 15.348 1.00 0.00 66 PRO A CA 3
ATOM 4283 C C . PRO A 1 75 ? 103.754 -0.159 15.074 1.00 0.00 66 PRO A C 3
ATOM 4284 O O . PRO A 1 75 ? 104.476 0.383 15.891 1.00 0.00 66 PRO A O 3
ATOM 4295 N N . ASN A 1 76 ? 104.225 -0.592 13.933 1.00 0.00 67 ASN A N 3
ATOM 4296 C CA . ASN A 1 76 ? 105.677 -0.429 13.604 1.00 0.00 67 ASN A CA 3
ATOM 4297 C C . ASN A 1 76 ? 106.018 1.061 13.511 1.00 0.00 67 ASN A C 3
ATOM 4298 O O . ASN A 1 76 ? 107.059 1.507 13.957 1.00 0.00 67 ASN A O 3
ATOM 4309 N N . GLY A 1 77 ? 105.130 1.819 12.932 1.00 0.00 68 GLY A N 3
ATOM 4310 C CA . GLY A 1 77 ? 105.361 3.286 12.793 1.00 0.00 68 GLY A CA 3
ATOM 4311 C C . GLY A 1 77 ? 105.509 3.642 11.317 1.00 0.00 68 GLY A C 3
ATOM 4312 O O . GLY A 1 77 ? 106.537 4.125 10.881 1.00 0.00 68 GLY A O 3
ATOM 4316 N N . ASN A 1 78 ? 104.478 3.419 10.551 1.00 0.00 69 ASN A N 3
ATOM 4317 C CA . ASN A 1 78 ? 104.518 3.749 9.099 1.00 0.00 69 ASN A CA 3
ATOM 4318 C C . ASN A 1 78 ? 103.090 3.812 8.565 1.00 0.00 69 ASN A C 3
ATOM 4319 O O . ASN A 1 78 ? 102.198 3.181 9.111 1.00 0.00 69 ASN A O 3
ATOM 4330 N N . SER A 1 79 ? 102.853 4.568 7.522 1.00 0.00 70 SER A N 3
ATOM 4331 C CA . SER A 1 79 ? 101.463 4.660 6.989 1.00 0.00 70 SER A CA 3
ATOM 4332 C C . SER A 1 79 ? 101.433 5.027 5.504 1.00 0.00 70 SER A C 3
ATOM 4333 O O . SER A 1 79 ? 102.380 5.547 4.949 1.00 0.00 70 SER A O 3
ATOM 4341 N N . ILE A 1 80 ? 100.322 4.756 4.873 1.00 0.00 71 ILE A N 3
ATOM 4342 C CA . ILE A 1 80 ? 100.141 5.066 3.420 1.00 0.00 71 ILE A CA 3
ATOM 4343 C C . ILE A 1 80 ? 98.757 5.681 3.207 1.00 0.00 71 ILE A C 3
ATOM 4344 O O . ILE A 1 80 ? 97.904 5.584 4.070 1.00 0.00 71 ILE A O 3
ATOM 4360 N N . PHE A 1 81 ? 98.514 6.305 2.075 1.00 0.00 72 PHE A N 3
ATOM 4361 C CA . PHE A 1 81 ? 97.161 6.906 1.851 1.00 0.00 72 PHE A CA 3
ATOM 4362 C C . PHE A 1 81 ? 96.410 6.078 0.801 1.00 0.00 72 PHE A C 3
ATOM 4363 O O . PHE A 1 81 ? 96.928 5.826 -0.271 1.00 0.00 72 PHE A O 3
ATOM 4380 N N . ILE A 1 82 ? 95.216 5.632 1.100 1.00 0.00 73 ILE A N 3
ATOM 4381 C CA . ILE A 1 82 ? 94.464 4.794 0.112 1.00 0.00 73 ILE A CA 3
ATOM 4382 C C . ILE A 1 82 ? 93.036 5.318 -0.097 1.00 0.00 73 ILE A C 3
ATOM 4383 O O . ILE A 1 82 ? 92.368 5.724 0.835 1.00 0.00 73 ILE A O 3
ATOM 4399 N N . ARG A 1 83 ? 92.575 5.301 -1.322 1.00 0.00 74 ARG A N 3
ATOM 4400 C CA . ARG A 1 83 ? 91.202 5.782 -1.626 1.00 0.00 74 ARG A CA 3
ATOM 4401 C C . ARG A 1 83 ? 90.260 4.584 -1.787 1.00 0.00 74 ARG A C 3
ATOM 4402 O O . ARG A 1 83 ? 90.645 3.543 -2.285 1.00 0.00 74 ARG A O 3
ATOM 4423 N N . GLY A 1 84 ? 89.035 4.726 -1.357 1.00 0.00 75 GLY A N 3
ATOM 4424 C CA . GLY A 1 84 ? 88.058 3.603 -1.466 1.00 0.00 75 GLY A CA 3
ATOM 4425 C C . GLY A 1 84 ? 87.818 3.243 -2.928 1.00 0.00 75 GLY A C 3
ATOM 4426 O O . GLY A 1 84 ? 87.899 4.076 -3.811 1.00 0.00 75 GLY A O 3
ATOM 4430 N N . VAL A 1 85 ? 87.497 2.002 -3.177 1.00 0.00 76 VAL A N 3
ATOM 4431 C CA . VAL A 1 85 ? 87.214 1.535 -4.563 1.00 0.00 76 VAL A CA 3
ATOM 4432 C C . VAL A 1 85 ? 86.310 0.286 -4.491 1.00 0.00 76 VAL A C 3
ATOM 4433 O O . VAL A 1 85 ? 85.341 0.177 -5.215 1.00 0.00 76 VAL A O 3
ATOM 4446 N N . ASP A 1 86 ? 86.606 -0.641 -3.602 1.00 0.00 77 ASP A N 3
ATOM 4447 C CA . ASP A 1 86 ? 85.757 -1.865 -3.453 1.00 0.00 77 ASP A CA 3
ATOM 4448 C C . ASP A 1 86 ? 85.411 -2.071 -1.974 1.00 0.00 77 ASP A C 3
ATOM 4449 O O . ASP A 1 86 ? 85.948 -1.405 -1.110 1.00 0.00 77 ASP A O 3
ATOM 4458 N N . SER A 1 87 ? 84.512 -2.977 -1.679 1.00 0.00 78 SER A N 3
ATOM 4459 C CA . SER A 1 87 ? 84.121 -3.218 -0.255 1.00 0.00 78 SER A CA 3
ATOM 4460 C C . SER A 1 87 ? 84.800 -4.470 0.304 1.00 0.00 78 SER A C 3
ATOM 4461 O O . SER A 1 87 ? 85.247 -5.331 -0.430 1.00 0.00 78 SER A O 3
ATOM 4469 N N . GLY A 1 88 ? 84.873 -4.568 1.608 1.00 0.00 79 GLY A N 3
ATOM 4470 C CA . GLY A 1 88 ? 85.515 -5.751 2.246 1.00 0.00 79 GLY A CA 3
ATOM 4471 C C . GLY A 1 88 ? 84.582 -6.318 3.321 1.00 0.00 79 GLY A C 3
ATOM 4472 O O . GLY A 1 88 ? 83.769 -5.611 3.885 1.00 0.00 79 GLY A O 3
ATOM 4476 N N . ARG A 1 89 ? 84.707 -7.585 3.615 1.00 0.00 80 ARG A N 3
ATOM 4477 C CA . ARG A 1 89 ? 83.846 -8.212 4.667 1.00 0.00 80 ARG A CA 3
ATOM 4478 C C . ARG A 1 89 ? 84.063 -7.519 6.019 1.00 0.00 80 ARG A C 3
ATOM 4479 O O . ARG A 1 89 ? 83.161 -7.429 6.830 1.00 0.00 80 ARG A O 3
ATOM 4500 N N . GLY A 1 90 ? 85.256 -7.031 6.261 1.00 0.00 81 GLY A N 3
ATOM 4501 C CA . GLY A 1 90 ? 85.533 -6.343 7.561 1.00 0.00 81 GLY A CA 3
ATOM 4502 C C . GLY A 1 90 ? 87.029 -6.055 7.709 1.00 0.00 81 GLY A C 3
ATOM 4503 O O . GLY A 1 90 ? 87.744 -6.779 8.378 1.00 0.00 81 GLY A O 3
ATOM 4507 N N . GLY A 1 91 ? 87.500 -4.991 7.109 1.00 0.00 82 GLY A N 3
ATOM 4508 C CA . GLY A 1 91 ? 88.947 -4.642 7.235 1.00 0.00 82 GLY A CA 3
ATOM 4509 C C . GLY A 1 91 ? 89.436 -3.957 5.961 1.00 0.00 82 GLY A C 3
ATOM 4510 O O . GLY A 1 91 ? 88.800 -4.021 4.926 1.00 0.00 82 GLY A O 3
ATOM 4514 N N . PHE A 1 92 ? 90.570 -3.307 6.028 1.00 0.00 83 PHE A N 3
ATOM 4515 C CA . PHE A 1 92 ? 91.127 -2.615 4.827 1.00 0.00 83 PHE A CA 3
ATOM 4516 C C . PHE A 1 92 ? 91.995 -3.586 4.028 1.00 0.00 83 PHE A C 3
ATOM 4517 O O . PHE A 1 92 ? 92.998 -4.070 4.515 1.00 0.00 83 PHE A O 3
ATOM 4534 N N . ASN A 1 93 ? 91.634 -3.856 2.799 1.00 0.00 84 ASN A N 3
ATOM 4535 C CA . ASN A 1 93 ? 92.463 -4.779 1.968 1.00 0.00 84 ASN A CA 3
ATOM 4536 C C . ASN A 1 93 ? 93.083 -3.970 0.831 1.00 0.00 84 ASN A C 3
ATOM 4537 O O . ASN A 1 93 ? 92.386 -3.245 0.156 1.00 0.00 84 ASN A O 3
ATOM 4548 N N . VAL A 1 94 ? 94.374 -4.045 0.623 1.00 0.00 85 VAL A N 3
ATOM 4549 C CA . VAL A 1 94 ? 94.990 -3.218 -0.466 1.00 0.00 85 VAL A CA 3
ATOM 4550 C C . VAL A 1 94 ? 95.883 -4.051 -1.381 1.00 0.00 85 VAL A C 3
ATOM 4551 O O . VAL A 1 94 ? 96.153 -5.206 -1.124 1.00 0.00 85 VAL A O 3
ATOM 4564 N N . ASN A 1 95 ? 96.351 -3.461 -2.452 1.00 0.00 86 ASN A N 3
ATOM 4565 C CA . ASN A 1 95 ? 97.243 -4.210 -3.393 1.00 0.00 86 ASN A CA 3
ATOM 4566 C C . ASN A 1 95 ? 98.463 -4.749 -2.628 1.00 0.00 86 ASN A C 3
ATOM 4567 O O . ASN A 1 95 ? 98.816 -4.214 -1.595 1.00 0.00 86 ASN A O 3
ATOM 4578 N N . PRO A 1 96 ? 99.072 -5.790 -3.144 1.00 0.00 87 PRO A N 3
ATOM 4579 C CA . PRO A 1 96 ? 100.254 -6.374 -2.465 1.00 0.00 87 PRO A CA 3
ATOM 4580 C C . PRO A 1 96 ? 101.419 -5.386 -2.466 1.00 0.00 87 PRO A C 3
ATOM 4581 O O . PRO A 1 96 ? 102.235 -5.409 -1.568 1.00 0.00 87 PRO A O 3
ATOM 4592 N N . THR A 1 97 ? 101.508 -4.510 -3.436 1.00 0.00 88 THR A N 3
ATOM 4593 C CA . THR A 1 97 ? 102.632 -3.525 -3.439 1.00 0.00 88 THR A CA 3
ATOM 4594 C C . THR A 1 97 ? 102.423 -2.511 -2.308 1.00 0.00 88 THR A C 3
ATOM 4595 O O . THR A 1 97 ? 103.358 -2.152 -1.617 1.00 0.00 88 THR A O 3
ATOM 4606 N N . ALA A 1 98 ? 101.207 -2.069 -2.092 1.00 0.00 89 ALA A N 3
ATOM 4607 C CA . ALA A 1 98 ? 100.954 -1.104 -0.978 1.00 0.00 89 ALA A CA 3
ATOM 4608 C C . ALA A 1 98 ? 101.215 -1.819 0.342 1.00 0.00 89 ALA A C 3
ATOM 4609 O O . ALA A 1 98 ? 101.785 -1.263 1.263 1.00 0.00 89 ALA A O 3
ATOM 4616 N N . PHE A 1 99 ? 100.815 -3.057 0.428 1.00 0.00 90 PHE A N 3
ATOM 4617 C CA . PHE A 1 99 ? 101.049 -3.843 1.681 1.00 0.00 90 PHE A CA 3
ATOM 4618 C C . PHE A 1 99 ? 102.550 -3.938 1.977 1.00 0.00 90 PHE A C 3
ATOM 4619 O O . PHE A 1 99 ? 102.989 -3.688 3.084 1.00 0.00 90 PHE A O 3
ATOM 4636 N N . THR A 1 100 ? 103.331 -4.320 1.001 1.00 0.00 91 THR A N 3
ATOM 4637 C CA . THR A 1 100 ? 104.805 -4.464 1.218 1.00 0.00 91 THR A CA 3
ATOM 4638 C C . THR A 1 100 ? 105.423 -3.131 1.644 1.00 0.00 91 THR A C 3
ATOM 4639 O O . THR A 1 100 ? 106.304 -3.084 2.476 1.00 0.00 91 THR A O 3
ATOM 4650 N N . LYS A 1 101 ? 104.986 -2.054 1.051 1.00 0.00 92 LYS A N 3
ATOM 4651 C CA . LYS A 1 101 ? 105.568 -0.724 1.409 1.00 0.00 92 LYS A CA 3
ATOM 4652 C C . LYS A 1 101 ? 105.178 -0.315 2.829 1.00 0.00 92 LYS A C 3
ATOM 4653 O O . LYS A 1 101 ? 105.970 0.250 3.560 1.00 0.00 92 LYS A O 3
ATOM 4672 N N . LEU A 1 102 ? 103.956 -0.573 3.212 1.00 0.00 93 LEU A N 3
ATOM 4673 C CA . LEU A 1 102 ? 103.498 -0.174 4.578 1.00 0.00 93 LEU A CA 3
ATOM 4674 C C . LEU A 1 102 ? 104.159 -1.023 5.669 1.00 0.00 93 LEU A C 3
ATOM 4675 O O . LEU A 1 102 ? 104.543 -0.513 6.705 1.00 0.00 93 LEU A O 3
ATOM 4691 N N . VAL A 1 103 ? 104.259 -2.310 5.468 1.00 0.00 94 VAL A N 3
ATOM 4692 C CA . VAL A 1 103 ? 104.854 -3.194 6.525 1.00 0.00 94 VAL A CA 3
ATOM 4693 C C . VAL A 1 103 ? 106.335 -3.481 6.260 1.00 0.00 94 VAL A C 3
ATOM 4694 O O . VAL A 1 103 ? 107.140 -3.514 7.172 1.00 0.00 94 VAL A O 3
ATOM 4707 N N . GLY A 1 104 ? 106.696 -3.697 5.027 1.00 0.00 95 GLY A N 3
ATOM 4708 C CA . GLY A 1 104 ? 108.119 -3.993 4.693 1.00 0.00 95 GLY A CA 3
ATOM 4709 C C . GLY A 1 104 ? 108.220 -5.369 4.028 1.00 0.00 95 GLY A C 3
ATOM 4710 O O . GLY A 1 104 ? 109.134 -5.629 3.268 1.00 0.00 95 GLY A O 3
ATOM 4714 N N . SER A 1 105 ? 107.287 -6.250 4.300 1.00 0.00 96 SER A N 3
ATOM 4715 C CA . SER A 1 105 ? 107.329 -7.607 3.675 1.00 0.00 96 SER A CA 3
ATOM 4716 C C . SER A 1 105 ? 105.910 -8.156 3.500 1.00 0.00 96 SER A C 3
ATOM 4717 O O . SER A 1 105 ? 104.977 -7.697 4.133 1.00 0.00 96 SER A O 3
ATOM 4725 N N . THR A 1 106 ? 105.741 -9.134 2.644 1.00 0.00 97 THR A N 3
ATOM 4726 C CA . THR A 1 106 ? 104.379 -9.716 2.422 1.00 0.00 97 THR A CA 3
ATOM 4727 C C . THR A 1 106 ? 104.192 -11.019 3.217 1.00 0.00 97 THR A C 3
ATOM 4728 O O . THR A 1 106 ? 103.164 -11.663 3.130 1.00 0.00 97 THR A O 3
ATOM 4739 N N . GLU A 1 107 ? 105.178 -11.412 3.976 1.00 0.00 98 GLU A N 3
ATOM 4740 C CA . GLU A 1 107 ? 105.075 -12.678 4.772 1.00 0.00 98 GLU A CA 3
ATOM 4741 C C . GLU A 1 107 ? 104.070 -12.538 5.921 1.00 0.00 98 GLU A C 3
ATOM 4742 O O . GLU A 1 107 ? 103.483 -13.510 6.360 1.00 0.00 98 GLU A O 3
ATOM 4754 N N . ALA A 1 108 ? 103.891 -11.345 6.431 1.00 0.00 99 ALA A N 3
ATOM 4755 C CA . ALA A 1 108 ? 102.947 -11.148 7.579 1.00 0.00 99 ALA A CA 3
ATOM 4756 C C . ALA A 1 108 ? 101.524 -11.576 7.208 1.00 0.00 99 ALA A C 3
ATOM 4757 O O . ALA A 1 108 ? 100.829 -12.183 8.001 1.00 0.00 99 ALA A O 3
ATOM 4764 N N . GLY A 1 109 ? 101.084 -11.268 6.015 1.00 0.00 100 GLY A N 3
ATOM 4765 C CA . GLY A 1 109 ? 99.703 -11.660 5.599 1.00 0.00 100 GLY A CA 3
ATOM 4766 C C . GLY A 1 109 ? 98.719 -10.550 5.980 1.00 0.00 100 GLY A C 3
ATOM 4767 O O . GLY A 1 109 ? 98.138 -9.907 5.126 1.00 0.00 100 GLY A O 3
ATOM 4771 N N . ARG A 1 110 ? 98.528 -10.322 7.258 1.00 0.00 101 ARG A N 3
ATOM 4772 C CA . ARG A 1 110 ? 97.585 -9.255 7.701 1.00 0.00 101 ARG A CA 3
ATOM 4773 C C . ARG A 1 110 ? 98.015 -8.685 9.058 1.00 0.00 101 ARG A C 3
ATOM 4774 O O . ARG A 1 110 ? 98.691 -9.343 9.828 1.00 0.00 101 ARG A O 3
ATOM 4795 N N . VAL A 1 111 ? 97.620 -7.473 9.357 1.00 0.00 102 VAL A N 3
ATOM 4796 C CA . VAL A 1 111 ? 97.995 -6.864 10.671 1.00 0.00 102 VAL A CA 3
ATOM 4797 C C . VAL A 1 111 ? 96.738 -6.359 11.386 1.00 0.00 102 VAL A C 3
ATOM 4798 O O . VAL A 1 111 ? 96.043 -5.494 10.892 1.00 0.00 102 VAL A O 3
ATOM 4811 N N . ASP A 1 112 ? 96.435 -6.905 12.535 1.00 0.00 103 ASP A N 3
ATOM 4812 C CA . ASP A 1 112 ? 95.212 -6.469 13.276 1.00 0.00 103 ASP A CA 3
ATOM 4813 C C . ASP A 1 112 ? 95.485 -5.171 14.041 1.00 0.00 103 ASP A C 3
ATOM 4814 O O . ASP A 1 112 ? 96.612 -4.733 14.159 1.00 0.00 103 ASP A O 3
ATOM 4823 N N . ASN A 1 113 ? 94.448 -4.556 14.565 1.00 0.00 104 ASN A N 3
ATOM 4824 C CA . ASN A 1 113 ? 94.613 -3.280 15.339 1.00 0.00 104 ASN A CA 3
ATOM 4825 C C . ASN A 1 113 ? 95.237 -2.182 14.476 1.00 0.00 104 ASN A C 3
ATOM 4826 O O . ASN A 1 113 ? 96.216 -1.561 14.849 1.00 0.00 104 ASN A O 3
ATOM 4837 N N . VAL A 1 114 ? 94.670 -1.949 13.324 1.00 0.00 105 VAL A N 3
ATOM 4838 C CA . VAL A 1 114 ? 95.222 -0.894 12.421 1.00 0.00 105 VAL A CA 3
ATOM 4839 C C . VAL A 1 114 ? 94.422 0.403 12.563 1.00 0.00 105 VAL A C 3
ATOM 4840 O O . VAL A 1 114 ? 93.209 0.399 12.491 1.00 0.00 105 VAL A O 3
ATOM 4853 N N . ASN A 1 115 ? 95.091 1.513 12.760 1.00 0.00 106 ASN A N 3
ATOM 4854 C CA . ASN A 1 115 ? 94.349 2.800 12.898 1.00 0.00 106 ASN A CA 3
ATOM 4855 C C . ASN A 1 115 ? 94.155 3.437 11.520 1.00 0.00 106 ASN A C 3
ATOM 4856 O O . ASN A 1 115 ? 95.038 3.429 10.684 1.00 0.00 106 ASN A O 3
ATOM 4867 N N . TYR A 1 116 ? 92.990 3.975 11.287 1.00 0.00 107 TYR A N 3
ATOM 4868 C CA . TYR A 1 116 ? 92.688 4.611 9.968 1.00 0.00 107 TYR A CA 3
ATOM 4869 C C . TYR A 1 116 ? 92.024 5.978 10.169 1.00 0.00 107 TYR A C 3
ATOM 4870 O O . TYR A 1 116 ? 91.210 6.156 11.055 1.00 0.00 107 TYR A O 3
ATOM 4888 N N . VAL A 1 117 ? 92.375 6.945 9.353 1.00 0.00 108 VAL A N 3
ATOM 4889 C CA . VAL A 1 117 ? 91.772 8.309 9.499 1.00 0.00 108 VAL A CA 3
ATOM 4890 C C . VAL A 1 117 ? 91.603 8.991 8.135 1.00 0.00 108 VAL A C 3
ATOM 4891 O O . VAL A 1 117 ? 92.436 8.867 7.259 1.00 0.00 108 VAL A O 3
ATOM 4904 N N . GLN A 1 118 ? 90.532 9.727 7.967 1.00 0.00 109 GLN A N 3
ATOM 4905 C CA . GLN A 1 118 ? 90.295 10.446 6.675 1.00 0.00 109 GLN A CA 3
ATOM 4906 C C . GLN A 1 118 ? 91.277 11.606 6.522 1.00 0.00 109 GLN A C 3
ATOM 4907 O O . GLN A 1 118 ? 91.566 12.318 7.465 1.00 0.00 109 GLN A O 3
ATOM 4921 N N . VAL A 1 119 ? 91.780 11.799 5.331 1.00 0.00 110 VAL A N 3
ATOM 4922 C CA . VAL A 1 119 ? 92.739 12.913 5.091 1.00 0.00 110 VAL A CA 3
ATOM 4923 C C . VAL A 1 119 ? 92.302 13.731 3.867 1.00 0.00 110 VAL A C 3
ATOM 4924 O O . VAL A 1 119 ? 91.495 13.287 3.073 1.00 0.00 110 VAL A O 3
ATOM 4937 N N . ASP A 1 120 ? 92.827 14.921 3.717 1.00 0.00 111 ASP A N 3
ATOM 4938 C CA . ASP A 1 120 ? 92.439 15.776 2.549 1.00 0.00 111 ASP A CA 3
ATOM 4939 C C . ASP A 1 120 ? 92.776 15.068 1.230 1.00 0.00 111 ASP A C 3
ATOM 4940 O O . ASP A 1 120 ? 93.791 14.408 1.109 1.00 0.00 111 ASP A O 3
ATOM 4949 N N . LEU A 1 121 ? 91.921 15.198 0.247 1.00 0.00 112 LEU A N 3
ATOM 4950 C CA . LEU A 1 121 ? 92.163 14.534 -1.076 1.00 0.00 112 LEU A CA 3
ATOM 4951 C C . LEU A 1 121 ? 93.467 15.018 -1.713 1.00 0.00 112 LEU A C 3
ATOM 4952 O O . LEU A 1 121 ? 94.190 14.248 -2.318 1.00 0.00 112 LEU A O 3
ATOM 4968 N N . SER A 1 122 ? 93.755 16.288 -1.612 1.00 0.00 113 SER A N 3
ATOM 4969 C CA . SER A 1 122 ? 94.998 16.831 -2.244 1.00 0.00 113 SER A CA 3
ATOM 4970 C C . SER A 1 122 ? 96.237 16.078 -1.750 1.00 0.00 113 SER A C 3
ATOM 4971 O O . SER A 1 122 ? 97.190 15.901 -2.482 1.00 0.00 113 SER A O 3
ATOM 4979 N N . ASN A 1 123 ? 96.240 15.651 -0.514 1.00 0.00 114 ASN A N 3
ATOM 4980 C CA . ASN A 1 123 ? 97.430 14.922 0.030 1.00 0.00 114 ASN A CA 3
ATOM 4981 C C . ASN A 1 123 ? 97.569 13.532 -0.601 1.00 0.00 114 ASN A C 3
ATOM 4982 O O . ASN A 1 123 ? 98.666 13.018 -0.727 1.00 0.00 114 ASN A O 3
ATOM 4993 N N . CYS A 1 124 ? 96.484 12.930 -1.023 1.00 0.00 115 CYS A N 3
ATOM 4994 C CA . CYS A 1 124 ? 96.587 11.588 -1.677 1.00 0.00 115 CYS A CA 3
ATOM 4995 C C . CYS A 1 124 ? 97.247 11.745 -3.039 1.00 0.00 115 CYS A C 3
ATOM 4996 O O . CYS A 1 124 ? 98.134 11.003 -3.404 1.00 0.00 115 CYS A O 3
ATOM 5003 N N . ILE A 1 125 ? 96.802 12.711 -3.790 1.00 0.00 116 ILE A N 3
ATOM 5004 C CA . ILE A 1 125 ? 97.381 12.945 -5.142 1.00 0.00 116 ILE A CA 3
ATOM 5005 C C . ILE A 1 125 ? 98.808 13.487 -5.018 1.00 0.00 116 ILE A C 3
ATOM 5006 O O . ILE A 1 125 ? 99.687 13.112 -5.767 1.00 0.00 116 ILE A O 3
ATOM 5022 N N . ASN A 1 126 ? 99.042 14.366 -4.075 1.00 0.00 117 ASN A N 3
ATOM 5023 C CA . ASN A 1 126 ? 100.418 14.931 -3.896 1.00 0.00 117 ASN A CA 3
ATOM 5024 C C . ASN A 1 126 ? 101.403 13.832 -3.479 1.00 0.00 117 ASN A C 3
ATOM 5025 O O . ASN A 1 126 ? 102.537 13.807 -3.920 1.00 0.00 117 ASN A O 3
ATOM 5036 N N . GLY A 1 127 ? 100.984 12.938 -2.619 1.00 0.00 118 GLY A N 3
ATOM 5037 C CA . GLY A 1 127 ? 101.897 11.852 -2.150 1.00 0.00 118 GLY A CA 3
ATOM 5038 C C . GLY A 1 127 ? 101.910 10.682 -3.140 1.00 0.00 118 GLY A C 3
ATOM 5039 O O . GLY A 1 127 ? 102.943 10.322 -3.673 1.00 0.00 118 GLY A O 3
ATOM 5043 N N . ALA A 1 128 ? 100.775 10.079 -3.370 1.00 0.00 119 ALA A N 3
ATOM 5044 C CA . ALA A 1 128 ? 100.708 8.912 -4.306 1.00 0.00 119 ALA A CA 3
ATOM 5045 C C . ALA A 1 128 ? 101.167 9.304 -5.714 1.00 0.00 119 ALA A C 3
ATOM 5046 O O . ALA A 1 128 ? 101.886 8.570 -6.364 1.00 0.00 119 ALA A O 3
ATOM 5053 N N . ASN A 1 129 ? 100.753 10.453 -6.194 1.00 0.00 120 ASN A N 3
ATOM 5054 C CA . ASN A 1 129 ? 101.157 10.901 -7.570 1.00 0.00 120 ASN A CA 3
ATOM 5055 C C . ASN A 1 129 ? 100.859 9.809 -8.606 1.00 0.00 120 ASN A C 3
ATOM 5056 O O . ASN A 1 129 ? 101.359 9.919 -9.714 1.00 0.00 120 ASN A O 3
ATOM 5068 N N . VAL A 1 10 ? 90.886 -3.477 13.588 1.00 0.00 1 VAL A N 4
ATOM 5069 C CA . VAL A 1 10 ? 90.770 -3.807 12.138 1.00 0.00 1 VAL A CA 4
ATOM 5070 C C . VAL A 1 10 ? 92.027 -4.517 11.631 1.00 0.00 1 VAL A C 4
ATOM 5071 O O . VAL A 1 10 ? 93.135 -4.246 12.064 1.00 0.00 1 VAL A O 4
ATOM 5084 N N . SER A 1 11 ? 91.849 -5.436 10.724 1.00 0.00 2 SER A N 4
ATOM 5085 C CA . SER A 1 11 ? 93.007 -6.186 10.160 1.00 0.00 2 SER A CA 4
ATOM 5086 C C . SER A 1 11 ? 93.198 -5.797 8.693 1.00 0.00 2 SER A C 4
ATOM 5087 O O . SER A 1 11 ? 92.248 -5.649 7.950 1.00 0.00 2 SER A O 4
ATOM 5095 N N . ILE A 1 12 ? 94.426 -5.628 8.282 1.00 0.00 3 ILE A N 4
ATOM 5096 C CA . ILE A 1 12 ? 94.707 -5.241 6.868 1.00 0.00 3 ILE A CA 4
ATOM 5097 C C . ILE A 1 12 ? 95.324 -6.412 6.106 1.00 0.00 3 ILE A C 4
ATOM 5098 O O . ILE A 1 12 ? 96.075 -7.192 6.652 1.00 0.00 3 ILE A O 4
ATOM 5114 N N . SER A 1 13 ? 95.009 -6.533 4.846 1.00 0.00 4 SER A N 4
ATOM 5115 C CA . SER A 1 13 ? 95.568 -7.640 4.022 1.00 0.00 4 SER A CA 4
ATOM 5116 C C . SER A 1 13 ? 95.816 -7.123 2.608 1.00 0.00 4 SER A C 4
ATOM 5117 O O . SER A 1 13 ? 95.662 -5.944 2.341 1.00 0.00 4 SER A O 4
ATOM 5125 N N . TYR A 1 14 ? 96.182 -7.985 1.699 1.00 0.00 5 TYR A N 4
ATOM 5126 C CA . TYR A 1 14 ? 96.422 -7.530 0.299 1.00 0.00 5 TYR A CA 4
ATOM 5127 C C . TYR A 1 14 ? 95.879 -8.554 -0.704 1.00 0.00 5 TYR A C 4
ATOM 5128 O O . TYR A 1 14 ? 95.998 -9.748 -0.506 1.00 0.00 5 TYR A O 4
ATOM 5146 N N . ASP A 1 15 ? 95.296 -8.092 -1.790 1.00 0.00 6 ASP A N 4
ATOM 5147 C CA . ASP A 1 15 ? 94.760 -9.041 -2.813 1.00 0.00 6 ASP A CA 4
ATOM 5148 C C . ASP A 1 15 ? 95.466 -8.789 -4.161 1.00 0.00 6 ASP A C 4
ATOM 5149 O O . ASP A 1 15 ? 95.886 -7.682 -4.428 1.00 0.00 6 ASP A O 4
ATOM 5158 N N . PRO A 1 16 ? 95.603 -9.824 -4.965 1.00 0.00 7 PRO A N 4
ATOM 5159 C CA . PRO A 1 16 ? 96.298 -9.677 -6.269 1.00 0.00 7 PRO A CA 4
ATOM 5160 C C . PRO A 1 16 ? 95.375 -9.129 -7.371 1.00 0.00 7 PRO A C 4
ATOM 5161 O O . PRO A 1 16 ? 95.838 -8.792 -8.446 1.00 0.00 7 PRO A O 4
ATOM 5172 N N . ILE A 1 17 ? 94.087 -9.054 -7.137 1.00 0.00 8 ILE A N 4
ATOM 5173 C CA . ILE A 1 17 ? 93.164 -8.547 -8.206 1.00 0.00 8 ILE A CA 4
ATOM 5174 C C . ILE A 1 17 ? 93.352 -7.041 -8.449 1.00 0.00 8 ILE A C 4
ATOM 5175 O O . ILE A 1 17 ? 93.292 -6.589 -9.579 1.00 0.00 8 ILE A O 4
ATOM 5191 N N . TYR A 1 18 ? 93.542 -6.262 -7.416 1.00 0.00 9 TYR A N 4
ATOM 5192 C CA . TYR A 1 18 ? 93.690 -4.789 -7.620 1.00 0.00 9 TYR A CA 4
ATOM 5193 C C . TYR A 1 18 ? 95.045 -4.431 -8.234 1.00 0.00 9 TYR A C 4
ATOM 5194 O O . TYR A 1 18 ? 95.874 -3.759 -7.655 1.00 0.00 9 TYR A O 4
ATOM 5212 N N . ALA A 1 19 ? 95.202 -4.844 -9.466 1.00 0.00 10 ALA A N 4
ATOM 5213 C CA . ALA A 1 19 ? 96.418 -4.529 -10.269 1.00 0.00 10 ALA A CA 4
ATOM 5214 C C . ALA A 1 19 ? 96.037 -3.462 -11.299 1.00 0.00 10 ALA A C 4
ATOM 5215 O O . ALA A 1 19 ? 94.884 -3.099 -11.436 1.00 0.00 10 ALA A O 4
ATOM 5222 N N . ALA A 1 20 ? 97.015 -2.902 -11.961 1.00 0.00 11 ALA A N 4
ATOM 5223 C CA . ALA A 1 20 ? 96.747 -1.783 -12.919 1.00 0.00 11 ALA A CA 4
ATOM 5224 C C . ALA A 1 20 ? 95.764 -2.153 -14.034 1.00 0.00 11 ALA A C 4
ATOM 5225 O O . ALA A 1 20 ? 95.014 -1.298 -14.477 1.00 0.00 11 ALA A O 4
ATOM 5232 N N . ASP A 1 21 ? 95.759 -3.369 -14.534 1.00 0.00 12 ASP A N 4
ATOM 5233 C CA . ASP A 1 21 ? 94.813 -3.676 -15.658 1.00 0.00 12 ASP A CA 4
ATOM 5234 C C . ASP A 1 21 ? 93.455 -4.183 -15.154 1.00 0.00 12 ASP A C 4
ATOM 5235 O O . ASP A 1 21 ? 92.640 -4.649 -15.928 1.00 0.00 12 ASP A O 4
ATOM 5244 N N . LEU A 1 22 ? 93.203 -4.093 -13.876 1.00 0.00 13 LEU A N 4
ATOM 5245 C CA . LEU A 1 22 ? 91.894 -4.563 -13.325 1.00 0.00 13 LEU A CA 4
ATOM 5246 C C . LEU A 1 22 ? 90.773 -3.649 -13.805 1.00 0.00 13 LEU A C 4
ATOM 5247 O O . LEU A 1 22 ? 90.805 -2.450 -13.596 1.00 0.00 13 LEU A O 4
ATOM 5263 N N . SER A 1 23 ? 89.782 -4.208 -14.449 1.00 0.00 14 SER A N 4
ATOM 5264 C CA . SER A 1 23 ? 88.654 -3.370 -14.944 1.00 0.00 14 SER A CA 4
ATOM 5265 C C . SER A 1 23 ? 87.820 -2.876 -13.763 1.00 0.00 14 SER A C 4
ATOM 5266 O O . SER A 1 23 ? 87.513 -3.613 -12.845 1.00 0.00 14 SER A O 4
ATOM 5274 N N . MET A 1 24 ? 87.478 -1.620 -13.781 1.00 0.00 15 MET A N 4
ATOM 5275 C CA . MET A 1 24 ? 86.683 -1.024 -12.663 1.00 0.00 15 MET A CA 4
ATOM 5276 C C . MET A 1 24 ? 85.241 -1.546 -12.646 1.00 0.00 15 MET A C 4
ATOM 5277 O O . MET A 1 24 ? 84.537 -1.382 -11.667 1.00 0.00 15 MET A O 4
ATOM 5291 N N . GLY A 1 25 ? 84.785 -2.160 -13.711 1.00 0.00 16 GLY A N 4
ATOM 5292 C CA . GLY A 1 25 ? 83.380 -2.672 -13.747 1.00 0.00 16 GLY A CA 4
ATOM 5293 C C . GLY A 1 25 ? 83.216 -3.876 -12.817 1.00 0.00 16 GLY A C 4
ATOM 5294 O O . GLY A 1 25 ? 82.105 -4.259 -12.493 1.00 0.00 16 GLY A O 4
ATOM 5298 N N . SER A 1 26 ? 84.294 -4.486 -12.392 1.00 0.00 17 SER A N 4
ATOM 5299 C CA . SER A 1 26 ? 84.177 -5.672 -11.497 1.00 0.00 17 SER A CA 4
ATOM 5300 C C . SER A 1 26 ? 84.169 -5.268 -10.018 1.00 0.00 17 SER A C 4
ATOM 5301 O O . SER A 1 26 ? 84.003 -6.110 -9.154 1.00 0.00 17 SER A O 4
ATOM 5309 N N . VAL A 1 27 ? 84.360 -4.006 -9.706 1.00 0.00 18 VAL A N 4
ATOM 5310 C CA . VAL A 1 27 ? 84.374 -3.594 -8.274 1.00 0.00 18 VAL A CA 4
ATOM 5311 C C . VAL A 1 27 ? 83.045 -2.932 -7.882 1.00 0.00 18 VAL A C 4
ATOM 5312 O O . VAL A 1 27 ? 82.223 -2.621 -8.723 1.00 0.00 18 VAL A O 4
ATOM 5325 N N . ALA A 1 28 ? 82.834 -2.723 -6.607 1.00 0.00 19 ALA A N 4
ATOM 5326 C CA . ALA A 1 28 ? 81.562 -2.086 -6.141 1.00 0.00 19 ALA A CA 4
ATOM 5327 C C . ALA A 1 28 ? 81.409 -0.689 -6.754 1.00 0.00 19 ALA A C 4
ATOM 5328 O O . ALA A 1 28 ? 80.333 -0.299 -7.158 1.00 0.00 19 ALA A O 4
ATOM 5335 N N . CYS A 1 29 ? 82.474 0.064 -6.831 1.00 0.00 20 CYS A N 4
ATOM 5336 C CA . CYS A 1 29 ? 82.387 1.432 -7.430 1.00 0.00 20 CYS A CA 4
ATOM 5337 C C . CYS A 1 29 ? 82.490 1.329 -8.955 1.00 0.00 20 CYS A C 4
ATOM 5338 O O . CYS A 1 29 ? 83.513 1.637 -9.540 1.00 0.00 20 CYS A O 4
ATOM 5345 N N . SER A 1 30 ? 81.440 0.885 -9.603 1.00 0.00 21 SER A N 4
ATOM 5346 C CA . SER A 1 30 ? 81.472 0.746 -11.089 1.00 0.00 21 SER A CA 4
ATOM 5347 C C . SER A 1 30 ? 80.764 1.929 -11.750 1.00 0.00 21 SER A C 4
ATOM 5348 O O . SER A 1 30 ? 81.398 2.833 -12.262 1.00 0.00 21 SER A O 4
ATOM 5356 N N . ASN A 1 31 ? 79.456 1.927 -11.743 1.00 0.00 22 ASN A N 4
ATOM 5357 C CA . ASN A 1 31 ? 78.700 3.048 -12.369 1.00 0.00 22 ASN A CA 4
ATOM 5358 C C . ASN A 1 31 ? 77.645 3.587 -11.403 1.00 0.00 22 ASN A C 4
ATOM 5359 O O . ASN A 1 31 ? 77.392 3.021 -10.357 1.00 0.00 22 ASN A O 4
ATOM 5370 N N . GLY A 1 32 ? 77.053 4.695 -11.748 1.00 0.00 23 GLY A N 4
ATOM 5371 C CA . GLY A 1 32 ? 76.030 5.319 -10.867 1.00 0.00 23 GLY A CA 4
ATOM 5372 C C . GLY A 1 32 ? 76.518 6.720 -10.502 1.00 0.00 23 GLY A C 4
ATOM 5373 O O . GLY A 1 32 ? 77.299 7.312 -11.224 1.00 0.00 23 GLY A O 4
ATOM 5377 N N . ASP A 1 33 ? 76.087 7.249 -9.387 1.00 0.00 24 ASP A N 4
ATOM 5378 C CA . ASP A 1 33 ? 76.557 8.607 -8.979 1.00 0.00 24 ASP A CA 4
ATOM 5379 C C . ASP A 1 33 ? 78.031 8.545 -8.574 1.00 0.00 24 ASP A C 4
ATOM 5380 O O . ASP A 1 33 ? 78.807 9.428 -8.888 1.00 0.00 24 ASP A O 4
ATOM 5389 N N . HIS A 1 34 ? 78.418 7.513 -7.866 1.00 0.00 25 HIS A N 4
ATOM 5390 C CA . HIS A 1 34 ? 79.844 7.391 -7.421 1.00 0.00 25 HIS A CA 4
ATOM 5391 C C . HIS A 1 34 ? 80.671 6.600 -8.440 1.00 0.00 25 HIS A C 4
ATOM 5392 O O . HIS A 1 34 ? 81.850 6.379 -8.235 1.00 0.00 25 HIS A O 4
ATOM 5406 N N . GLY A 1 35 ? 80.076 6.156 -9.528 1.00 0.00 26 GLY A N 4
ATOM 5407 C CA . GLY A 1 35 ? 80.848 5.367 -10.540 1.00 0.00 26 GLY A CA 4
ATOM 5408 C C . GLY A 1 35 ? 82.111 6.122 -10.946 1.00 0.00 26 GLY A C 4
ATOM 5409 O O . GLY A 1 35 ? 82.065 7.264 -11.363 1.00 0.00 26 GLY A O 4
ATOM 5413 N N . LEU A 1 36 ? 83.232 5.474 -10.833 1.00 0.00 27 LEU A N 4
ATOM 5414 C CA . LEU A 1 36 ? 84.520 6.116 -11.217 1.00 0.00 27 LEU A CA 4
ATOM 5415 C C . LEU A 1 36 ? 84.907 5.711 -12.651 1.00 0.00 27 LEU A C 4
ATOM 5416 O O . LEU A 1 36 ? 85.823 6.260 -13.231 1.00 0.00 27 LEU A O 4
ATOM 5432 N N . MET A 1 37 ? 84.204 4.763 -13.227 1.00 0.00 28 MET A N 4
ATOM 5433 C CA . MET A 1 37 ? 84.505 4.324 -14.622 1.00 0.00 28 MET A CA 4
ATOM 5434 C C . MET A 1 37 ? 84.355 5.506 -15.588 1.00 0.00 28 MET A C 4
ATOM 5435 O O . MET A 1 37 ? 85.083 5.623 -16.556 1.00 0.00 28 MET A O 4
ATOM 5449 N N . ALA A 1 38 ? 83.389 6.358 -15.351 1.00 0.00 29 ALA A N 4
ATOM 5450 C CA . ALA A 1 38 ? 83.149 7.518 -16.274 1.00 0.00 29 ALA A CA 4
ATOM 5451 C C . ALA A 1 38 ? 84.441 8.296 -16.568 1.00 0.00 29 ALA A C 4
ATOM 5452 O O . ALA A 1 38 ? 84.996 8.196 -17.647 1.00 0.00 29 ALA A O 4
ATOM 5459 N N . GLN A 1 39 ? 84.922 9.070 -15.625 1.00 0.00 30 GLN A N 4
ATOM 5460 C CA . GLN A 1 39 ? 86.177 9.855 -15.860 1.00 0.00 30 GLN A CA 4
ATOM 5461 C C . GLN A 1 39 ? 87.385 8.923 -15.926 1.00 0.00 30 GLN A C 4
ATOM 5462 O O . GLN A 1 39 ? 88.281 9.105 -16.729 1.00 0.00 30 GLN A O 4
ATOM 5476 N N . TYR A 1 40 ? 87.412 7.932 -15.078 1.00 0.00 31 TYR A N 4
ATOM 5477 C CA . TYR A 1 40 ? 88.559 6.980 -15.064 1.00 0.00 31 TYR A CA 4
ATOM 5478 C C . TYR A 1 40 ? 88.054 5.573 -15.413 1.00 0.00 31 TYR A C 4
ATOM 5479 O O . TYR A 1 40 ? 87.482 4.912 -14.573 1.00 0.00 31 TYR A O 4
ATOM 5497 N N . PRO A 1 41 ? 88.254 5.158 -16.648 1.00 0.00 32 PRO A N 4
ATOM 5498 C CA . PRO A 1 41 ? 87.769 3.820 -17.066 1.00 0.00 32 PRO A CA 4
ATOM 5499 C C . PRO A 1 41 ? 88.658 2.701 -16.502 1.00 0.00 32 PRO A C 4
ATOM 5500 O O . PRO A 1 41 ? 88.242 1.560 -16.419 1.00 0.00 32 PRO A O 4
ATOM 5511 N N . THR A 1 42 ? 89.877 3.012 -16.131 1.00 0.00 33 THR A N 4
ATOM 5512 C CA . THR A 1 42 ? 90.789 1.956 -15.592 1.00 0.00 33 THR A CA 4
ATOM 5513 C C . THR A 1 42 ? 91.384 2.379 -14.246 1.00 0.00 33 THR A C 4
ATOM 5514 O O . THR A 1 42 ? 91.609 3.546 -13.989 1.00 0.00 33 THR A O 4
ATOM 5525 N N . LEU A 1 43 ? 91.640 1.423 -13.390 1.00 0.00 34 LEU A N 4
ATOM 5526 C CA . LEU A 1 43 ? 92.227 1.733 -12.047 1.00 0.00 34 LEU A CA 4
ATOM 5527 C C . LEU A 1 43 ? 93.656 2.262 -12.199 1.00 0.00 34 LEU A C 4
ATOM 5528 O O . LEU A 1 43 ? 94.519 1.582 -12.726 1.00 0.00 34 LEU A O 4
ATOM 5544 N N . GLY A 1 44 ? 93.914 3.455 -11.740 1.00 0.00 35 GLY A N 4
ATOM 5545 C CA . GLY A 1 44 ? 95.296 4.014 -11.853 1.00 0.00 35 GLY A CA 4
ATOM 5546 C C . GLY A 1 44 ? 95.262 5.543 -11.963 1.00 0.00 35 GLY A C 4
ATOM 5547 O O . GLY A 1 44 ? 96.137 6.140 -12.563 1.00 0.00 35 GLY A O 4
ATOM 5551 N N . GLU A 1 45 ? 94.279 6.185 -11.378 1.00 0.00 36 GLU A N 4
ATOM 5552 C CA . GLU A 1 45 ? 94.210 7.670 -11.437 1.00 0.00 36 GLU A CA 4
ATOM 5553 C C . GLU A 1 45 ? 93.459 8.214 -10.226 1.00 0.00 36 GLU A C 4
ATOM 5554 O O . GLU A 1 45 ? 93.920 9.123 -9.561 1.00 0.00 36 GLU A O 4
ATOM 5566 N N . VAL A 1 46 ? 92.307 7.662 -9.928 1.00 0.00 37 VAL A N 4
ATOM 5567 C CA . VAL A 1 46 ? 91.532 8.152 -8.747 1.00 0.00 37 VAL A CA 4
ATOM 5568 C C . VAL A 1 46 ? 92.388 7.953 -7.469 1.00 0.00 37 VAL A C 4
ATOM 5569 O O . VAL A 1 46 ? 92.739 8.918 -6.820 1.00 0.00 37 VAL A O 4
ATOM 5582 N N . PRO A 1 47 ? 92.743 6.718 -7.173 1.00 0.00 38 PRO A N 4
ATOM 5583 C CA . PRO A 1 47 ? 93.612 6.447 -5.999 1.00 0.00 38 PRO A CA 4
ATOM 5584 C C . PRO A 1 47 ? 95.056 6.836 -6.332 1.00 0.00 38 PRO A C 4
ATOM 5585 O O . PRO A 1 47 ? 95.846 7.158 -5.467 1.00 0.00 38 PRO A O 4
ATOM 5596 N N . GLY A 1 48 ? 95.398 6.776 -7.594 1.00 0.00 39 GLY A N 4
ATOM 5597 C CA . GLY A 1 48 ? 96.780 7.100 -8.037 1.00 0.00 39 GLY A CA 4
ATOM 5598 C C . GLY A 1 48 ? 97.289 5.912 -8.854 1.00 0.00 39 GLY A C 4
ATOM 5599 O O . GLY A 1 48 ? 97.598 6.037 -10.021 1.00 0.00 39 GLY A O 4
ATOM 5603 N N . PHE A 1 49 ? 97.319 4.751 -8.227 1.00 0.00 40 PHE A N 4
ATOM 5604 C CA . PHE A 1 49 ? 97.747 3.457 -8.880 1.00 0.00 40 PHE A CA 4
ATOM 5605 C C . PHE A 1 49 ? 98.002 2.383 -7.780 1.00 0.00 40 PHE A C 4
ATOM 5606 O O . PHE A 1 49 ? 97.180 1.503 -7.625 1.00 0.00 40 PHE A O 4
ATOM 5623 N N . PRO A 1 50 ? 99.097 2.472 -7.021 1.00 0.00 41 PRO A N 4
ATOM 5624 C CA . PRO A 1 50 ? 99.335 1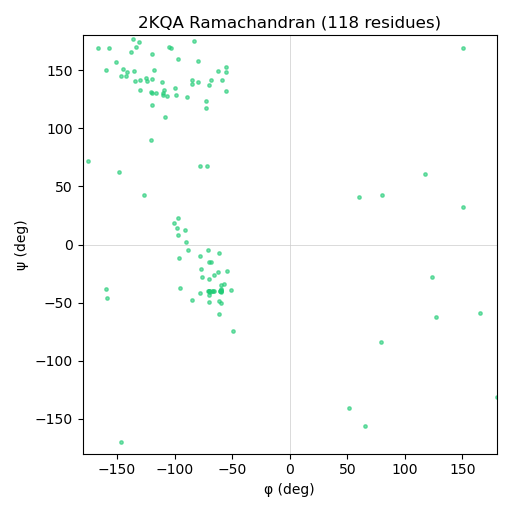.467 -5.943 1.00 0.00 41 PRO A CA 4
ATOM 5625 C C . PRO A 1 50 ? 98.631 1.877 -4.635 1.00 0.00 41 PRO A C 4
ATOM 5626 O O . PRO A 1 50 ? 98.995 1.416 -3.569 1.00 0.00 41 PRO A O 4
ATOM 5637 N N . ASN A 1 51 ? 97.659 2.750 -4.696 1.00 0.00 42 ASN A N 4
ATOM 5638 C CA . ASN A 1 51 ? 96.971 3.205 -3.453 1.00 0.00 42 ASN A CA 4
ATOM 5639 C C . ASN A 1 51 ? 95.490 2.833 -3.504 1.00 0.00 42 ASN A C 4
ATOM 5640 O O . ASN A 1 51 ? 94.639 3.583 -3.064 1.00 0.00 42 ASN A O 4
ATOM 5651 N N . VAL A 1 52 ? 95.180 1.691 -4.054 1.00 0.00 43 VAL A N 4
ATOM 5652 C CA . VAL A 1 52 ? 93.755 1.271 -4.159 1.00 0.00 43 VAL A CA 4
ATOM 5653 C C . VAL A 1 52 ? 93.525 -0.055 -3.425 1.00 0.00 43 VAL A C 4
ATOM 5654 O O . VAL A 1 52 ? 94.353 -0.952 -3.444 1.00 0.00 43 VAL A O 4
ATOM 5667 N N . GLY A 1 53 ? 92.401 -0.164 -2.766 1.00 0.00 44 GLY A N 4
ATOM 5668 C CA . GLY A 1 53 ? 92.081 -1.406 -2.007 1.00 0.00 44 GLY A CA 4
ATOM 5669 C C . GLY A 1 53 ? 90.617 -1.382 -1.565 1.00 0.00 44 GLY A C 4
ATOM 5670 O O . GLY A 1 53 ? 89.941 -0.377 -1.674 1.00 0.00 44 GLY A O 4
ATOM 5674 N N . GLY A 1 54 ? 90.135 -2.478 -1.038 1.00 0.00 45 GLY A N 4
ATOM 5675 C CA . GLY A 1 54 ? 88.723 -2.530 -0.560 1.00 0.00 45 GLY A CA 4
ATOM 5676 C C . GLY A 1 54 ? 88.653 -1.898 0.826 1.00 0.00 45 GLY A C 4
ATOM 5677 O O . GLY A 1 54 ? 89.614 -1.930 1.575 1.00 0.00 45 GLY A O 4
ATOM 5681 N N . ILE A 1 55 ? 87.523 -1.347 1.183 1.00 0.00 46 ILE A N 4
ATOM 5682 C CA . ILE A 1 55 ? 87.382 -0.726 2.533 1.00 0.00 46 ILE A CA 4
ATOM 5683 C C . ILE A 1 55 ? 85.973 -1.014 3.095 1.00 0.00 46 ILE A C 4
ATOM 5684 O O . ILE A 1 55 ? 85.065 -1.309 2.346 1.00 0.00 46 ILE A O 4
ATOM 5700 N N . PRO A 1 56 ? 85.846 -0.961 4.404 1.00 0.00 47 PRO A N 4
ATOM 5701 C CA . PRO A 1 56 ? 84.544 -1.279 5.076 1.00 0.00 47 PRO A CA 4
ATOM 5702 C C . PRO A 1 56 ? 83.443 -0.237 4.828 1.00 0.00 47 PRO A C 4
ATOM 5703 O O . PRO A 1 56 ? 82.276 -0.532 5.019 1.00 0.00 47 PRO A O 4
ATOM 5714 N N . ASP A 1 57 ? 83.776 0.972 4.447 1.00 0.00 48 ASP A N 4
ATOM 5715 C CA . ASP A 1 57 ? 82.704 2.001 4.248 1.00 0.00 48 ASP A CA 4
ATOM 5716 C C . ASP A 1 57 ? 82.141 1.994 2.825 1.00 0.00 48 ASP A C 4
ATOM 5717 O O . ASP A 1 57 ? 81.519 2.952 2.403 1.00 0.00 48 ASP A O 4
ATOM 5726 N N . ILE A 1 58 ? 82.300 0.916 2.096 1.00 0.00 49 ILE A N 4
ATOM 5727 C CA . ILE A 1 58 ? 81.715 0.852 0.724 1.00 0.00 49 ILE A CA 4
ATOM 5728 C C . ILE A 1 58 ? 80.726 -0.322 0.673 1.00 0.00 49 ILE A C 4
ATOM 5729 O O . ILE A 1 58 ? 81.078 -1.453 0.946 1.00 0.00 49 ILE A O 4
ATOM 5745 N N . ALA A 1 59 ? 79.476 -0.043 0.384 1.00 0.00 50 ALA A N 4
ATOM 5746 C CA . ALA A 1 59 ? 78.435 -1.122 0.383 1.00 0.00 50 ALA A CA 4
ATOM 5747 C C . ALA A 1 59 ? 78.412 -1.944 -0.904 1.00 0.00 50 ALA A C 4
ATOM 5748 O O . ALA A 1 59 ? 78.262 -3.152 -0.847 1.00 0.00 50 ALA A O 4
ATOM 5755 N N . GLY A 1 60 ? 78.538 -1.332 -2.055 1.00 0.00 51 GLY A N 4
ATOM 5756 C CA . GLY A 1 60 ? 78.495 -2.151 -3.300 1.00 0.00 51 GLY A CA 4
ATOM 5757 C C . GLY A 1 60 ? 78.528 -1.285 -4.563 1.00 0.00 51 GLY A C 4
ATOM 5758 O O . GLY A 1 60 ? 79.274 -0.333 -4.673 1.00 0.00 51 GLY A O 4
ATOM 5762 N N . TRP A 1 61 ? 77.731 -1.661 -5.532 1.00 0.00 52 TRP A N 4
ATOM 5763 C CA . TRP A 1 61 ? 77.673 -0.953 -6.853 1.00 0.00 52 TRP A CA 4
ATOM 5764 C C . TRP A 1 61 ? 77.755 0.577 -6.751 1.00 0.00 52 TRP A C 4
ATOM 5765 O O . TRP A 1 61 ? 78.241 1.220 -7.666 1.00 0.00 52 TRP A O 4
ATOM 5786 N N . ASP A 1 62 ? 77.283 1.174 -5.681 1.00 0.00 53 ASP A N 4
ATOM 5787 C CA . ASP A 1 62 ? 77.338 2.663 -5.586 1.00 0.00 53 ASP A CA 4
ATOM 5788 C C . ASP A 1 62 ? 77.546 3.119 -4.140 1.00 0.00 53 ASP A C 4
ATOM 5789 O O . ASP A 1 62 ? 76.666 3.698 -3.528 1.00 0.00 53 ASP A O 4
ATOM 5798 N N . SER A 1 63 ? 78.701 2.861 -3.595 1.00 0.00 54 SER A N 4
ATOM 5799 C CA . SER A 1 63 ? 78.978 3.275 -2.183 1.00 0.00 54 SER A CA 4
ATOM 5800 C C . SER A 1 63 ? 78.964 4.810 -2.056 1.00 0.00 54 SER A C 4
ATOM 5801 O O . SER A 1 63 ? 79.518 5.494 -2.893 1.00 0.00 54 SER A O 4
ATOM 5809 N N . PRO A 1 64 ? 78.342 5.312 -1.006 1.00 0.00 55 PRO A N 4
ATOM 5810 C CA . PRO A 1 64 ? 78.291 6.779 -0.798 1.00 0.00 55 PRO A CA 4
ATOM 5811 C C . PRO A 1 64 ? 79.658 7.308 -0.347 1.00 0.00 55 PRO A C 4
ATOM 5812 O O . PRO A 1 64 ? 79.948 8.483 -0.472 1.00 0.00 55 PRO A O 4
ATOM 5823 N N . SER A 1 65 ? 80.498 6.446 0.179 1.00 0.00 56 SER A N 4
ATOM 5824 C CA . SER A 1 65 ? 81.845 6.892 0.640 1.00 0.00 56 SER A CA 4
ATOM 5825 C C . SER A 1 65 ? 82.918 6.557 -0.406 1.00 0.00 56 SER A C 4
ATOM 5826 O O . SER A 1 65 ? 84.099 6.591 -0.121 1.00 0.00 56 SER A O 4
ATOM 5834 N N . CYS A 1 66 ? 82.518 6.235 -1.615 1.00 0.00 57 CYS A N 4
ATOM 5835 C CA . CYS A 1 66 ? 83.516 5.905 -2.676 1.00 0.00 57 CYS A CA 4
ATOM 5836 C C . CYS A 1 66 ? 84.230 7.177 -3.139 1.00 0.00 57 CYS A C 4
ATOM 5837 O O . CYS A 1 66 ? 83.673 8.259 -3.097 1.00 0.00 57 CYS A O 4
ATOM 5844 N N . GLY A 1 67 ? 85.454 7.053 -3.585 1.00 0.00 58 GLY A N 4
ATOM 5845 C CA . GLY A 1 67 ? 86.207 8.251 -4.058 1.00 0.00 58 GLY A CA 4
ATOM 5846 C C . GLY A 1 67 ? 86.647 9.095 -2.860 1.00 0.00 58 GLY A C 4
ATOM 5847 O O . GLY A 1 67 ? 86.923 10.272 -2.992 1.00 0.00 58 GLY A O 4
ATOM 5851 N N . THR A 1 68 ? 86.722 8.501 -1.696 1.00 0.00 59 THR A N 4
ATOM 5852 C CA . THR A 1 68 ? 87.151 9.260 -0.488 1.00 0.00 59 THR A CA 4
ATOM 5853 C C . THR A 1 68 ? 88.574 8.857 -0.085 1.00 0.00 59 THR A C 4
ATOM 5854 O O . THR A 1 68 ? 88.965 7.708 -0.158 1.00 0.00 59 THR A O 4
ATOM 5865 N N . CYS A 1 69 ? 89.343 9.831 0.312 1.00 0.00 60 CYS A N 4
ATOM 5866 C CA . CYS A 1 69 ? 90.765 9.585 0.704 1.00 0.00 60 CYS A CA 4
ATOM 5867 C C . CYS A 1 69 ? 90.843 8.999 2.115 1.00 0.00 60 CYS A C 4
ATOM 5868 O O . CYS A 1 69 ? 90.165 9.447 3.020 1.00 0.00 60 CYS A O 4
ATOM 5875 N N . TRP A 1 70 ? 91.667 8.000 2.304 1.00 0.00 61 TRP A N 4
ATOM 5876 C CA . TRP A 1 70 ? 91.801 7.376 3.652 1.00 0.00 61 TRP A CA 4
ATOM 5877 C C . TRP A 1 70 ? 93.282 7.111 3.964 1.00 0.00 61 TRP A C 4
ATOM 5878 O O . TRP A 1 70 ? 94.061 6.809 3.079 1.00 0.00 61 TRP A O 4
ATOM 5899 N N . LYS A 1 71 ? 93.678 7.221 5.211 1.00 0.00 62 LYS A N 4
ATOM 5900 C CA . LYS A 1 71 ? 95.110 6.973 5.577 1.00 0.00 62 LYS A CA 4
ATOM 5901 C C . LYS A 1 71 ? 95.213 5.760 6.512 1.00 0.00 62 LYS A C 4
ATOM 5902 O O . LYS A 1 71 ? 94.428 5.609 7.428 1.00 0.00 62 LYS A O 4
ATOM 5921 N N . VAL A 1 72 ? 96.170 4.893 6.278 1.00 0.00 63 VAL A N 4
ATOM 5922 C CA . VAL A 1 72 ? 96.319 3.682 7.145 1.00 0.00 63 VAL A CA 4
ATOM 5923 C C . VAL A 1 72 ? 97.636 3.733 7.936 1.00 0.00 63 VAL A C 4
ATOM 5924 O O . VAL A 1 72 ? 98.691 3.976 7.385 1.00 0.00 63 VAL A O 4
ATOM 5937 N N . THR A 1 73 ? 97.566 3.520 9.227 1.00 0.00 64 THR A N 4
ATOM 5938 C CA . THR A 1 73 ? 98.788 3.562 10.092 1.00 0.00 64 THR A CA 4
ATOM 5939 C C . THR A 1 73 ? 99.002 2.210 10.786 1.00 0.00 64 THR A C 4
ATOM 5940 O O . THR A 1 73 ? 98.052 1.536 11.140 1.00 0.00 64 THR A O 4
ATOM 5951 N N . ILE A 1 74 ? 100.236 1.803 10.976 1.00 0.00 65 ILE A N 4
ATOM 5952 C CA . ILE A 1 74 ? 100.499 0.482 11.640 1.00 0.00 65 ILE A CA 4
ATOM 5953 C C . ILE A 1 74 ? 101.392 0.655 12.889 1.00 0.00 65 ILE A C 4
ATOM 5954 O O . ILE A 1 74 ? 101.996 1.694 13.071 1.00 0.00 65 ILE A O 4
ATOM 5970 N N . PRO A 1 75 ? 101.427 -0.371 13.729 1.00 0.00 66 PRO A N 4
ATOM 5971 C CA . PRO A 1 75 ? 102.232 -0.320 14.991 1.00 0.00 66 PRO A CA 4
ATOM 5972 C C . PRO A 1 75 ? 103.731 -0.132 14.726 1.00 0.00 66 PRO A C 4
ATOM 5973 O O . PRO A 1 75 ? 104.441 0.414 15.551 1.00 0.00 66 PRO A O 4
ATOM 5984 N N . ASN A 1 76 ? 104.215 -0.559 13.589 1.00 0.00 67 ASN A N 4
ATOM 5985 C CA . ASN A 1 76 ? 105.671 -0.381 13.280 1.00 0.00 67 ASN A CA 4
ATOM 5986 C C . ASN A 1 76 ? 106.005 1.110 13.206 1.00 0.00 67 ASN A C 4
ATOM 5987 O O . ASN A 1 76 ? 107.039 1.556 13.666 1.00 0.00 67 ASN A O 4
ATOM 5998 N N . GLY A 1 77 ? 105.119 1.872 12.629 1.00 0.00 68 GLY A N 4
ATOM 5999 C CA . GLY A 1 77 ? 105.344 3.340 12.511 1.00 0.00 68 GLY A CA 4
ATOM 6000 C C . GLY A 1 77 ? 105.470 3.714 11.039 1.00 0.00 68 GLY A C 4
ATOM 6001 O O . GLY A 1 77 ? 106.486 4.216 10.598 1.00 0.00 68 GLY A O 4
ATOM 6005 N N . ASN A 1 78 ? 104.435 3.480 10.283 1.00 0.00 69 ASN A N 4
ATOM 6006 C CA . ASN A 1 78 ? 104.457 3.821 8.835 1.00 0.00 69 ASN A CA 4
ATOM 6007 C C . ASN A 1 78 ? 103.024 3.901 8.320 1.00 0.00 69 ASN A C 4
ATOM 6008 O O . ASN A 1 78 ? 102.134 3.271 8.865 1.00 0.00 69 ASN A O 4
ATOM 6019 N N . SER A 1 79 ? 102.782 4.669 7.290 1.00 0.00 70 SER A N 4
ATOM 6020 C CA . SER A 1 79 ? 101.391 4.778 6.767 1.00 0.00 70 SER A CA 4
ATOM 6021 C C . SER A 1 79 ? 101.364 5.067 5.268 1.00 0.00 70 SER A C 4
ATOM 6022 O O . SER A 1 79 ? 102.308 5.567 4.688 1.00 0.00 70 SER A O 4
ATOM 6030 N N . ILE A 1 80 ? 100.258 4.753 4.653 1.00 0.00 71 ILE A N 4
ATOM 6031 C CA . ILE A 1 80 ? 100.070 4.982 3.191 1.00 0.00 71 ILE A CA 4
ATOM 6032 C C . ILE A 1 80 ? 98.660 5.511 2.973 1.00 0.00 71 ILE A C 4
ATOM 6033 O O . ILE A 1 80 ? 97.819 5.385 3.846 1.00 0.00 71 ILE A O 4
ATOM 6049 N N . PHE A 1 81 ? 98.379 6.101 1.837 1.00 0.00 72 PHE A N 4
ATOM 6050 C CA . PHE A 1 81 ? 97.000 6.625 1.620 1.00 0.00 72 PHE A CA 4
ATOM 6051 C C . PHE A 1 81 ? 96.259 5.735 0.621 1.00 0.00 72 PHE A C 4
ATOM 6052 O O . PHE A 1 81 ? 96.717 5.516 -0.482 1.00 0.00 72 PHE A O 4
ATOM 6069 N N . ILE A 1 82 ? 95.126 5.218 1.009 1.00 0.00 73 ILE A N 4
ATOM 6070 C CA . ILE A 1 82 ? 94.345 4.331 0.095 1.00 0.00 73 ILE A CA 4
ATOM 6071 C C . ILE A 1 82 ? 92.998 4.983 -0.208 1.00 0.00 73 ILE A C 4
ATOM 6072 O O . ILE A 1 82 ? 92.319 5.441 0.691 1.00 0.00 73 ILE A O 4
ATOM 6088 N N . ARG A 1 83 ? 92.603 5.045 -1.453 1.00 0.00 74 ARG A N 4
ATOM 6089 C CA . ARG A 1 83 ? 91.297 5.680 -1.776 1.00 0.00 74 ARG A CA 4
ATOM 6090 C C . ARG A 1 83 ? 90.245 4.582 -1.951 1.00 0.00 74 ARG A C 4
ATOM 6091 O O . ARG A 1 83 ? 90.470 3.586 -2.610 1.00 0.00 74 ARG A O 4
ATOM 6112 N N . GLY A 1 84 ? 89.107 4.752 -1.326 1.00 0.00 75 GLY A N 4
ATOM 6113 C CA . GLY A 1 84 ? 88.026 3.718 -1.396 1.00 0.00 75 GLY A CA 4
ATOM 6114 C C . GLY A 1 84 ? 87.715 3.343 -2.845 1.00 0.00 75 GLY A C 4
ATOM 6115 O O . GLY A 1 84 ? 87.803 4.157 -3.744 1.00 0.00 75 GLY A O 4
ATOM 6119 N N . VAL A 1 85 ? 87.327 2.115 -3.064 1.00 0.00 76 VAL A N 4
ATOM 6120 C CA . VAL A 1 85 ? 86.976 1.646 -4.438 1.00 0.00 76 VAL A CA 4
ATOM 6121 C C . VAL A 1 85 ? 86.098 0.374 -4.366 1.00 0.00 76 VAL A C 4
ATOM 6122 O O . VAL A 1 85 ? 85.212 0.193 -5.175 1.00 0.00 76 VAL A O 4
ATOM 6135 N N . ASP A 1 86 ? 86.325 -0.499 -3.404 1.00 0.00 77 ASP A N 4
ATOM 6136 C CA . ASP A 1 86 ? 85.505 -1.748 -3.278 1.00 0.00 77 ASP A CA 4
ATOM 6137 C C . ASP A 1 86 ? 84.971 -1.897 -1.846 1.00 0.00 77 ASP A C 4
ATOM 6138 O O . ASP A 1 86 ? 85.430 -1.241 -0.930 1.00 0.00 77 ASP A O 4
ATOM 6147 N N . SER A 1 87 ? 84.007 -2.766 -1.655 1.00 0.00 78 SER A N 4
ATOM 6148 C CA . SER A 1 87 ? 83.432 -2.982 -0.291 1.00 0.00 78 SER A CA 4
ATOM 6149 C C . SER A 1 87 ? 84.305 -3.946 0.512 1.00 0.00 78 SER A C 4
ATOM 6150 O O . SER A 1 87 ? 85.085 -4.700 -0.041 1.00 0.00 78 SER A O 4
ATOM 6158 N N . GLY A 1 88 ? 84.179 -3.923 1.814 1.00 0.00 79 GLY A N 4
ATOM 6159 C CA . GLY A 1 88 ? 84.997 -4.828 2.666 1.00 0.00 79 GLY A CA 4
ATOM 6160 C C . GLY A 1 88 ? 84.087 -5.606 3.610 1.00 0.00 79 GLY A C 4
ATOM 6161 O O . GLY A 1 88 ? 83.193 -5.059 4.228 1.00 0.00 79 GLY A O 4
ATOM 6165 N N . ARG A 1 89 ? 84.328 -6.877 3.731 1.00 0.00 80 ARG A N 4
ATOM 6166 C CA . ARG A 1 89 ? 83.506 -7.729 4.643 1.00 0.00 80 ARG A CA 4
ATOM 6167 C C . ARG A 1 89 ? 83.728 -7.292 6.093 1.00 0.00 80 ARG A C 4
ATOM 6168 O O . ARG A 1 89 ? 82.811 -7.245 6.891 1.00 0.00 80 ARG A O 4
ATOM 6189 N N . GLY A 1 90 ? 84.950 -6.979 6.423 1.00 0.00 81 GLY A N 4
ATOM 6190 C CA . GLY A 1 90 ? 85.277 -6.543 7.812 1.00 0.00 81 GLY A CA 4
ATOM 6191 C C . GLY A 1 90 ? 86.784 -6.332 7.935 1.00 0.00 81 GLY A C 4
ATOM 6192 O O . GLY A 1 90 ? 87.468 -7.089 8.599 1.00 0.00 81 GLY A O 4
ATOM 6196 N N . GLY A 1 91 ? 87.305 -5.306 7.309 1.00 0.00 82 GLY A N 4
ATOM 6197 C CA . GLY A 1 91 ? 88.770 -5.052 7.405 1.00 0.00 82 GLY A CA 4
ATOM 6198 C C . GLY A 1 91 ? 89.244 -4.169 6.250 1.00 0.00 82 GLY A C 4
ATOM 6199 O O . GLY A 1 91 ? 88.471 -3.510 5.582 1.00 0.00 82 GLY A O 4
ATOM 6203 N N . PHE A 1 92 ? 90.528 -4.158 6.032 1.00 0.00 83 PHE A N 4
ATOM 6204 C CA . PHE A 1 92 ? 91.136 -3.335 4.946 1.00 0.00 83 PHE A CA 4
ATOM 6205 C C . PHE A 1 92 ? 91.941 -4.241 4.011 1.00 0.00 83 PHE A C 4
ATOM 6206 O O . PHE A 1 92 ? 92.683 -5.092 4.461 1.00 0.00 83 PHE A O 4
ATOM 6223 N N . ASN A 1 93 ? 91.826 -4.052 2.717 1.00 0.00 84 ASN A N 4
ATOM 6224 C CA . ASN A 1 93 ? 92.625 -4.898 1.778 1.00 0.00 84 ASN A CA 4
ATOM 6225 C C . ASN A 1 93 ? 93.178 -4.009 0.662 1.00 0.00 84 ASN A C 4
ATOM 6226 O O . ASN A 1 93 ? 92.433 -3.284 0.037 1.00 0.00 84 ASN A O 4
ATOM 6237 N N . VAL A 1 94 ? 94.462 -4.032 0.415 1.00 0.00 85 VAL A N 4
ATOM 6238 C CA . VAL A 1 94 ? 95.027 -3.147 -0.658 1.00 0.00 85 VAL A CA 4
ATOM 6239 C C . VAL A 1 94 ? 95.985 -3.918 -1.558 1.00 0.00 85 VAL A C 4
ATOM 6240 O O . VAL A 1 94 ? 96.259 -5.078 -1.338 1.00 0.00 85 VAL A O 4
ATOM 6253 N N . ASN A 1 95 ? 96.502 -3.280 -2.578 1.00 0.00 86 ASN A N 4
ATOM 6254 C CA . ASN A 1 95 ? 97.456 -3.986 -3.491 1.00 0.00 86 ASN A CA 4
ATOM 6255 C C . ASN A 1 95 ? 98.638 -4.539 -2.673 1.00 0.00 86 ASN A C 4
ATOM 6256 O O . ASN A 1 95 ? 98.992 -3.973 -1.657 1.00 0.00 86 ASN A O 4
ATOM 6267 N N . PRO A 1 96 ? 99.210 -5.627 -3.129 1.00 0.00 87 PRO A N 4
ATOM 6268 C CA . PRO A 1 96 ? 100.352 -6.234 -2.401 1.00 0.00 87 PRO A CA 4
ATOM 6269 C C . PRO A 1 96 ? 101.549 -5.287 -2.386 1.00 0.00 87 PRO A C 4
ATOM 6270 O O . PRO A 1 96 ? 102.358 -5.343 -1.481 1.00 0.00 87 PRO A O 4
ATOM 6281 N N . THR A 1 97 ? 101.667 -4.400 -3.341 1.00 0.00 88 THR A N 4
ATOM 6282 C CA . THR A 1 97 ? 102.813 -3.441 -3.324 1.00 0.00 88 THR A CA 4
ATOM 6283 C C . THR A 1 97 ? 102.612 -2.432 -2.190 1.00 0.00 88 THR A C 4
ATOM 6284 O O . THR A 1 97 ? 103.544 -2.084 -1.490 1.00 0.00 88 THR A O 4
ATOM 6295 N N . ALA A 1 98 ? 101.396 -1.980 -1.987 1.00 0.00 89 ALA A N 4
ATOM 6296 C CA . ALA A 1 98 ? 101.136 -1.014 -0.876 1.00 0.00 89 ALA A CA 4
ATOM 6297 C C . ALA A 1 98 ? 101.391 -1.730 0.445 1.00 0.00 89 ALA A C 4
ATOM 6298 O O . ALA A 1 98 ? 101.968 -1.181 1.364 1.00 0.00 89 ALA A O 4
ATOM 6305 N N . PHE A 1 99 ? 100.984 -2.965 0.528 1.00 0.00 90 PHE A N 4
ATOM 6306 C CA . PHE A 1 99 ? 101.217 -3.759 1.773 1.00 0.00 90 PHE A CA 4
ATOM 6307 C C . PHE A 1 99 ? 102.717 -3.871 2.068 1.00 0.00 90 PHE A C 4
ATOM 6308 O O . PHE A 1 99 ? 103.158 -3.640 3.176 1.00 0.00 90 PHE A O 4
ATOM 6325 N N . THR A 1 100 ? 103.497 -4.257 1.089 1.00 0.00 91 THR A N 4
ATOM 6326 C CA . THR A 1 100 ? 104.969 -4.428 1.312 1.00 0.00 91 THR A CA 4
ATOM 6327 C C . THR A 1 100 ? 105.603 -3.109 1.754 1.00 0.00 91 THR A C 4
ATOM 6328 O O . THR A 1 100 ? 106.476 -3.078 2.595 1.00 0.00 91 THR A O 4
ATOM 6339 N N . LYS A 1 101 ? 105.178 -2.030 1.165 1.00 0.00 92 LYS A N 4
ATOM 6340 C CA . LYS A 1 101 ? 105.763 -0.705 1.528 1.00 0.00 92 LYS A CA 4
ATOM 6341 C C . LYS A 1 101 ? 105.341 -0.279 2.933 1.00 0.00 92 LYS A C 4
ATOM 6342 O O . LYS A 1 101 ? 106.121 0.284 3.678 1.00 0.00 92 LYS A O 4
ATOM 6361 N N . LEU A 1 102 ? 104.109 -0.521 3.285 1.00 0.00 93 LEU A N 4
ATOM 6362 C CA . LEU A 1 102 ? 103.621 -0.104 4.633 1.00 0.00 93 LEU A CA 4
ATOM 6363 C C . LEU A 1 102 ? 104.225 -0.975 5.739 1.00 0.00 93 LEU A C 4
ATOM 6364 O O . LEU A 1 102 ? 104.649 -0.479 6.766 1.00 0.00 93 LEU A O 4
ATOM 6380 N N . VAL A 1 103 ? 104.228 -2.269 5.556 1.00 0.00 94 VAL A N 4
ATOM 6381 C CA . VAL A 1 103 ? 104.761 -3.181 6.621 1.00 0.00 94 VAL A CA 4
ATOM 6382 C C . VAL A 1 103 ? 106.261 -3.424 6.446 1.00 0.00 94 VAL A C 4
ATOM 6383 O O . VAL A 1 103 ? 107.011 -3.458 7.403 1.00 0.00 94 VAL A O 4
ATOM 6396 N N . GLY A 1 104 ? 106.694 -3.611 5.231 1.00 0.00 95 GLY A N 4
ATOM 6397 C CA . GLY A 1 104 ? 108.136 -3.873 4.967 1.00 0.00 95 GLY A CA 4
ATOM 6398 C C . GLY A 1 104 ? 108.274 -5.174 4.172 1.00 0.00 95 GLY A C 4
ATOM 6399 O O . GLY A 1 104 ? 109.216 -5.357 3.426 1.00 0.00 95 GLY A O 4
ATOM 6403 N N . SER A 1 105 ? 107.333 -6.074 4.322 1.00 0.00 96 SER A N 4
ATOM 6404 C CA . SER A 1 105 ? 107.393 -7.362 3.570 1.00 0.00 96 SER A CA 4
ATOM 6405 C C . SER A 1 105 ? 105.997 -7.989 3.491 1.00 0.00 96 SER A C 4
ATOM 6406 O O . SER A 1 105 ? 105.107 -7.633 4.242 1.00 0.00 96 SER A O 4
ATOM 6414 N N . THR A 1 106 ? 105.799 -8.914 2.587 1.00 0.00 97 THR A N 4
ATOM 6415 C CA . THR A 1 106 ? 104.457 -9.566 2.453 1.00 0.00 97 THR A CA 4
ATOM 6416 C C . THR A 1 106 ? 104.366 -10.840 3.306 1.00 0.00 97 THR A C 4
ATOM 6417 O O . THR A 1 106 ? 103.363 -11.528 3.300 1.00 0.00 97 THR A O 4
ATOM 6428 N N . GLU A 1 107 ? 105.405 -11.160 4.029 1.00 0.00 98 GLU A N 4
ATOM 6429 C CA . GLU A 1 107 ? 105.397 -12.393 4.878 1.00 0.00 98 GLU A CA 4
ATOM 6430 C C . GLU A 1 107 ? 104.330 -12.298 5.976 1.00 0.00 98 GLU A C 4
ATOM 6431 O O . GLU A 1 107 ? 103.744 -13.288 6.369 1.00 0.00 98 GLU A O 4
ATOM 6443 N N . ALA A 1 108 ? 104.094 -11.116 6.488 1.00 0.00 99 ALA A N 4
ATOM 6444 C CA . ALA A 1 108 ? 103.086 -10.949 7.584 1.00 0.00 99 ALA A CA 4
ATOM 6445 C C . ALA A 1 108 ? 101.705 -11.459 7.158 1.00 0.00 99 ALA A C 4
ATOM 6446 O O . ALA A 1 108 ? 101.015 -12.098 7.932 1.00 0.00 99 ALA A O 4
ATOM 6453 N N . GLY A 1 109 ? 101.294 -11.186 5.948 1.00 0.00 100 GLY A N 4
ATOM 6454 C CA . GLY A 1 109 ? 99.954 -11.659 5.490 1.00 0.00 100 GLY A CA 4
ATOM 6455 C C . GLY A 1 109 ? 98.881 -10.662 5.935 1.00 0.00 100 GLY A C 4
ATOM 6456 O O . GLY A 1 109 ? 98.439 -9.829 5.166 1.00 0.00 100 GLY A O 4
ATOM 6460 N N . ARG A 1 110 ? 98.464 -10.741 7.175 1.00 0.00 101 ARG A N 4
ATOM 6461 C CA . ARG A 1 110 ? 97.422 -9.801 7.684 1.00 0.00 101 ARG A CA 4
ATOM 6462 C C . ARG A 1 110 ? 97.895 -9.155 8.989 1.00 0.00 101 ARG A C 4
ATOM 6463 O O . ARG A 1 110 ? 98.437 -9.823 9.851 1.00 0.00 101 ARG A O 4
ATOM 6484 N N . VAL A 1 111 ? 97.696 -7.867 9.150 1.00 0.00 102 VAL A N 4
ATOM 6485 C CA . VAL A 1 111 ? 98.143 -7.200 10.414 1.00 0.00 102 VAL A CA 4
ATOM 6486 C C . VAL A 1 111 ? 96.941 -6.590 11.148 1.00 0.00 102 VAL A C 4
ATOM 6487 O O . VAL A 1 111 ? 96.271 -5.712 10.640 1.00 0.00 102 VAL A O 4
ATOM 6500 N N . ASP A 1 112 ? 96.666 -7.067 12.335 1.00 0.00 103 ASP A N 4
ATOM 6501 C CA . ASP A 1 112 ? 95.504 -6.541 13.114 1.00 0.00 103 ASP A CA 4
ATOM 6502 C C . ASP A 1 112 ? 95.893 -5.270 13.871 1.00 0.00 103 ASP A C 4
ATOM 6503 O O . ASP A 1 112 ? 97.047 -4.895 13.932 1.00 0.00 103 ASP A O 4
ATOM 6512 N N . ASN A 1 113 ? 94.922 -4.609 14.459 1.00 0.00 104 ASN A N 4
ATOM 6513 C CA . ASN A 1 113 ? 95.194 -3.352 15.239 1.00 0.00 104 ASN A CA 4
ATOM 6514 C C . ASN A 1 113 ? 95.722 -2.241 14.326 1.00 0.00 104 ASN A C 4
ATOM 6515 O O . ASN A 1 113 ? 96.755 -1.651 14.591 1.00 0.00 104 ASN A O 4
ATOM 6526 N N . VAL A 1 114 ? 95.032 -1.960 13.250 1.00 0.00 105 VAL A N 4
ATOM 6527 C CA . VAL A 1 114 ? 95.521 -0.890 12.326 1.00 0.00 105 VAL A CA 4
ATOM 6528 C C . VAL A 1 114 ? 94.709 0.397 12.513 1.00 0.00 105 VAL A C 4
ATOM 6529 O O . VAL A 1 114 ? 93.494 0.378 12.501 1.00 0.00 105 VAL A O 4
ATOM 6542 N N . ASN A 1 115 ? 95.371 1.515 12.685 1.00 0.00 106 ASN A N 4
ATOM 6543 C CA . ASN A 1 115 ? 94.624 2.795 12.865 1.00 0.00 106 ASN A CA 4
ATOM 6544 C C . ASN A 1 115 ? 94.397 3.453 11.502 1.00 0.00 106 ASN A C 4
ATOM 6545 O O . ASN A 1 115 ? 95.259 3.463 10.648 1.00 0.00 106 ASN A O 4
ATOM 6556 N N . TYR A 1 116 ? 93.218 3.974 11.298 1.00 0.00 107 TYR A N 4
ATOM 6557 C CA . TYR A 1 116 ? 92.875 4.612 9.990 1.00 0.00 107 TYR A CA 4
ATOM 6558 C C . TYR A 1 116 ? 92.045 5.888 10.205 1.00 0.00 107 TYR A C 4
ATOM 6559 O O . TYR A 1 116 ? 91.250 5.963 11.123 1.00 0.00 107 TYR A O 4
ATOM 6577 N N . VAL A 1 117 ? 92.219 6.889 9.371 1.00 0.00 108 VAL A N 4
ATOM 6578 C CA . VAL A 1 117 ? 91.430 8.152 9.543 1.00 0.00 108 VAL A CA 4
ATOM 6579 C C . VAL A 1 117 ? 91.212 8.859 8.200 1.00 0.00 108 VAL A C 4
ATOM 6580 O O . VAL A 1 117 ? 92.016 8.754 7.294 1.00 0.00 108 VAL A O 4
ATOM 6593 N N . GLN A 1 118 ? 90.133 9.593 8.081 1.00 0.00 109 GLN A N 4
ATOM 6594 C CA . GLN A 1 118 ? 89.852 10.336 6.813 1.00 0.00 109 GLN A CA 4
ATOM 6595 C C . GLN A 1 118 ? 90.798 11.524 6.670 1.00 0.00 109 GLN A C 4
ATOM 6596 O O . GLN A 1 118 ? 91.090 12.216 7.628 1.00 0.00 109 GLN A O 4
ATOM 6610 N N . VAL A 1 119 ? 91.256 11.781 5.473 1.00 0.00 110 VAL A N 4
ATOM 6611 C CA . VAL A 1 119 ? 92.160 12.945 5.252 1.00 0.00 110 VAL A CA 4
ATOM 6612 C C . VAL A 1 119 ? 91.738 13.674 3.969 1.00 0.00 110 VAL A C 4
ATOM 6613 O O . VAL A 1 119 ? 90.912 13.183 3.222 1.00 0.00 110 VAL A O 4
ATOM 6626 N N . ASP A 1 120 ? 92.282 14.836 3.708 1.00 0.00 111 ASP A N 4
ATOM 6627 C CA . ASP A 1 120 ? 91.889 15.588 2.471 1.00 0.00 111 ASP A CA 4
ATOM 6628 C C . ASP A 1 120 ? 92.296 14.811 1.214 1.00 0.00 111 ASP A C 4
ATOM 6629 O O . ASP A 1 120 ? 93.278 14.092 1.205 1.00 0.00 111 ASP A O 4
ATOM 6638 N N . LEU A 1 121 ? 91.541 14.953 0.151 1.00 0.00 112 LEU A N 4
ATOM 6639 C CA . LEU A 1 121 ? 91.862 14.229 -1.120 1.00 0.00 112 LEU A CA 4
ATOM 6640 C C . LEU A 1 121 ? 93.246 14.626 -1.638 1.00 0.00 112 LEU A C 4
ATOM 6641 O O . LEU A 1 121 ? 93.982 13.804 -2.147 1.00 0.00 112 LEU A O 4
ATOM 6657 N N . SER A 1 122 ? 93.593 15.885 -1.540 1.00 0.00 113 SER A N 4
ATOM 6658 C CA . SER A 1 122 ? 94.924 16.344 -2.053 1.00 0.00 113 SER A CA 4
ATOM 6659 C C . SER A 1 122 ? 96.053 15.481 -1.474 1.00 0.00 113 SER A C 4
ATOM 6660 O O . SER A 1 122 ? 97.015 15.178 -2.146 1.00 0.00 113 SER A O 4
ATOM 6668 N N . ASN A 1 123 ? 95.934 15.089 -0.235 1.00 0.00 114 ASN A N 4
ATOM 6669 C CA . ASN A 1 123 ? 96.991 14.243 0.404 1.00 0.00 114 ASN A CA 4
ATOM 6670 C C . ASN A 1 123 ? 97.094 12.877 -0.283 1.00 0.00 114 ASN A C 4
ATOM 6671 O O . ASN A 1 123 ? 98.174 12.357 -0.476 1.00 0.00 114 ASN A O 4
ATOM 6682 N N . CYS A 1 124 ? 95.981 12.297 -0.657 1.00 0.00 115 CYS A N 4
ATOM 6683 C CA . CYS A 1 124 ? 96.019 10.966 -1.343 1.00 0.00 115 CYS A CA 4
ATOM 6684 C C . CYS A 1 124 ? 96.823 11.067 -2.640 1.00 0.00 115 CYS A C 4
ATOM 6685 O O . CYS A 1 124 ? 97.700 10.266 -2.904 1.00 0.00 115 CYS A O 4
ATOM 6692 N N . ILE A 1 125 ? 96.514 12.039 -3.454 1.00 0.00 116 ILE A N 4
ATOM 6693 C CA . ILE A 1 125 ? 97.239 12.200 -4.752 1.00 0.00 116 ILE A CA 4
ATOM 6694 C C . ILE A 1 125 ? 98.684 12.656 -4.515 1.00 0.00 116 ILE A C 4
ATOM 6695 O O . ILE A 1 125 ? 99.597 12.205 -5.182 1.00 0.00 116 ILE A O 4
ATOM 6711 N N . ASN A 1 126 ? 98.898 13.545 -3.580 1.00 0.00 117 ASN A N 4
ATOM 6712 C CA . ASN A 1 126 ? 100.289 14.030 -3.311 1.00 0.00 117 ASN A CA 4
ATOM 6713 C C . ASN A 1 126 ? 101.176 12.877 -2.827 1.00 0.00 117 ASN A C 4
ATOM 6714 O O . ASN A 1 126 ? 102.330 12.772 -3.200 1.00 0.00 117 ASN A O 4
ATOM 6725 N N . GLY A 1 127 ? 100.644 12.018 -1.997 1.00 0.00 118 GLY A N 4
ATOM 6726 C CA . GLY A 1 127 ? 101.444 10.870 -1.474 1.00 0.00 118 GLY A CA 4
ATOM 6727 C C . GLY A 1 127 ? 101.654 9.828 -2.575 1.00 0.00 118 GLY A C 4
ATOM 6728 O O . GLY A 1 127 ? 102.752 9.343 -2.780 1.00 0.00 118 GLY A O 4
ATOM 6732 N N . ALA A 1 128 ? 100.607 9.471 -3.275 1.00 0.00 119 ALA A N 4
ATOM 6733 C CA . ALA A 1 128 ? 100.735 8.445 -4.358 1.00 0.00 119 ALA A CA 4
ATOM 6734 C C . ALA A 1 128 ? 101.724 8.910 -5.430 1.00 0.00 119 ALA A C 4
ATOM 6735 O O . ALA A 1 128 ? 102.515 8.133 -5.932 1.00 0.00 119 ALA A O 4
ATOM 6742 N N . ASN A 1 129 ? 101.682 10.168 -5.786 1.00 0.00 120 ASN A N 4
ATOM 6743 C CA . ASN A 1 129 ? 102.616 10.687 -6.829 1.00 0.00 120 ASN A CA 4
ATOM 6744 C C . ASN A 1 129 ? 103.950 11.089 -6.194 1.00 0.00 120 ASN A C 4
ATOM 6745 O O . ASN A 1 129 ? 104.353 10.433 -5.247 1.00 0.00 120 ASN A O 4
ATOM 6757 N N . VAL A 1 10 ? 91.136 -3.544 14.179 1.00 0.00 1 VAL A N 5
ATOM 6758 C CA . VAL A 1 10 ? 90.848 -3.835 12.743 1.00 0.00 1 VAL A CA 5
ATOM 6759 C C . VAL A 1 10 ? 92.066 -4.480 12.079 1.00 0.00 1 VAL A C 5
ATOM 6760 O O . VAL A 1 10 ? 93.200 -4.199 12.436 1.00 0.00 1 VAL A O 5
ATOM 6773 N N . SER A 1 11 ? 91.844 -5.357 11.136 1.00 0.00 2 SER A N 5
ATOM 6774 C CA . SER A 1 11 ? 92.985 -6.033 10.457 1.00 0.00 2 SER A CA 5
ATOM 6775 C C . SER A 1 11 ? 93.070 -5.622 8.983 1.00 0.00 2 SER A C 5
ATOM 6776 O O . SER A 1 11 ? 92.075 -5.519 8.290 1.00 0.00 2 SER A O 5
ATOM 6784 N N . ILE A 1 12 ? 94.266 -5.405 8.507 1.00 0.00 3 ILE A N 5
ATOM 6785 C CA . ILE A 1 12 ? 94.470 -5.020 7.080 1.00 0.00 3 ILE A CA 5
ATOM 6786 C C . ILE A 1 12 ? 95.151 -6.161 6.329 1.00 0.00 3 ILE A C 5
ATOM 6787 O O . ILE A 1 12 ? 95.950 -6.892 6.884 1.00 0.00 3 ILE A O 5
ATOM 6803 N N . SER A 1 13 ? 94.847 -6.311 5.072 1.00 0.00 4 SER A N 5
ATOM 6804 C CA . SER A 1 13 ? 95.473 -7.392 4.265 1.00 0.00 4 SER A CA 5
ATOM 6805 C C . SER A 1 13 ? 95.653 -6.892 2.836 1.00 0.00 4 SER A C 5
ATOM 6806 O O . SER A 1 13 ? 95.428 -5.730 2.552 1.00 0.00 4 SER A O 5
ATOM 6814 N N . TYR A 1 14 ? 96.032 -7.753 1.933 1.00 0.00 5 TYR A N 5
ATOM 6815 C CA . TYR A 1 14 ? 96.198 -7.317 0.518 1.00 0.00 5 TYR A CA 5
ATOM 6816 C C . TYR A 1 14 ? 95.675 -8.397 -0.430 1.00 0.00 5 TYR A C 5
ATOM 6817 O O . TYR A 1 14 ? 95.721 -9.574 -0.124 1.00 0.00 5 TYR A O 5
ATOM 6835 N N . ASP A 1 15 ? 95.186 -8.007 -1.582 1.00 0.00 6 ASP A N 5
ATOM 6836 C CA . ASP A 1 15 ? 94.667 -9.019 -2.553 1.00 0.00 6 ASP A CA 5
ATOM 6837 C C . ASP A 1 15 ? 95.336 -8.831 -3.925 1.00 0.00 6 ASP A C 5
ATOM 6838 O O . ASP A 1 15 ? 95.672 -7.721 -4.291 1.00 0.00 6 ASP A O 5
ATOM 6847 N N . PRO A 1 16 ? 95.516 -9.918 -4.647 1.00 0.00 7 PRO A N 5
ATOM 6848 C CA . PRO A 1 16 ? 96.156 -9.841 -5.980 1.00 0.00 7 PRO A CA 5
ATOM 6849 C C . PRO A 1 16 ? 95.130 -9.538 -7.085 1.00 0.00 7 PRO A C 5
ATOM 6850 O O . PRO A 1 16 ? 95.423 -9.688 -8.257 1.00 0.00 7 PRO A O 5
ATOM 6861 N N . ILE A 1 17 ? 93.937 -9.113 -6.734 1.00 0.00 8 ILE A N 5
ATOM 6862 C CA . ILE A 1 17 ? 92.915 -8.806 -7.785 1.00 0.00 8 ILE A CA 5
ATOM 6863 C C . ILE A 1 17 ? 92.821 -7.303 -8.060 1.00 0.00 8 ILE A C 5
ATOM 6864 O O . ILE A 1 17 ? 91.932 -6.862 -8.757 1.00 0.00 8 ILE A O 5
ATOM 6880 N N . TYR A 1 18 ? 93.726 -6.516 -7.541 1.00 0.00 9 TYR A N 5
ATOM 6881 C CA . TYR A 1 18 ? 93.675 -5.052 -7.814 1.00 0.00 9 TYR A CA 5
ATOM 6882 C C . TYR A 1 18 ? 94.991 -4.583 -8.432 1.00 0.00 9 TYR A C 5
ATOM 6883 O O . TYR A 1 18 ? 95.723 -3.782 -7.887 1.00 0.00 9 TYR A O 5
ATOM 6901 N N . ALA A 1 19 ? 95.227 -5.057 -9.626 1.00 0.00 10 ALA A N 5
ATOM 6902 C CA . ALA A 1 19 ? 96.423 -4.655 -10.420 1.00 0.00 10 ALA A CA 5
ATOM 6903 C C . ALA A 1 19 ? 95.988 -3.616 -11.460 1.00 0.00 10 ALA A C 5
ATOM 6904 O O . ALA A 1 19 ? 94.823 -3.284 -11.576 1.00 0.00 10 ALA A O 5
ATOM 6911 N N . ALA A 1 20 ? 96.938 -3.043 -12.150 1.00 0.00 11 ALA A N 5
ATOM 6912 C CA . ALA A 1 20 ? 96.632 -1.946 -13.121 1.00 0.00 11 ALA A CA 5
ATOM 6913 C C . ALA A 1 20 ? 95.642 -2.351 -14.218 1.00 0.00 11 ALA A C 5
ATOM 6914 O O . ALA A 1 20 ? 94.910 -1.507 -14.704 1.00 0.00 11 ALA A O 5
ATOM 6921 N N . ASP A 1 21 ? 95.617 -3.591 -14.656 1.00 0.00 12 ASP A N 5
ATOM 6922 C CA . ASP A 1 21 ? 94.668 -3.935 -15.762 1.00 0.00 12 ASP A CA 5
ATOM 6923 C C . ASP A 1 21 ? 93.302 -4.379 -15.226 1.00 0.00 12 ASP A C 5
ATOM 6924 O O . ASP A 1 21 ? 92.481 -4.898 -15.960 1.00 0.00 12 ASP A O 5
ATOM 6933 N N . LEU A 1 22 ? 93.050 -4.180 -13.960 1.00 0.00 13 LEU A N 5
ATOM 6934 C CA . LEU A 1 22 ? 91.738 -4.585 -13.369 1.00 0.00 13 LEU A CA 5
ATOM 6935 C C . LEU A 1 22 ? 90.626 -3.691 -13.904 1.00 0.00 13 LEU A C 5
ATOM 6936 O O . LEU A 1 22 ? 90.637 -2.489 -13.709 1.00 0.00 13 LEU A O 5
ATOM 6952 N N . SER A 1 23 ? 89.660 -4.273 -14.566 1.00 0.00 14 SER A N 5
ATOM 6953 C CA . SER A 1 23 ? 88.536 -3.459 -15.099 1.00 0.00 14 SER A CA 5
ATOM 6954 C C . SER A 1 23 ? 87.697 -2.947 -13.931 1.00 0.00 14 SER A C 5
ATOM 6955 O O . SER A 1 23 ? 87.407 -3.672 -12.998 1.00 0.00 14 SER A O 5
ATOM 6963 N N . MET A 1 24 ? 87.324 -1.698 -13.973 1.00 0.00 15 MET A N 5
ATOM 6964 C CA . MET A 1 24 ? 86.515 -1.117 -12.859 1.00 0.00 15 MET A CA 5
ATOM 6965 C C . MET A 1 24 ? 85.088 -1.676 -12.836 1.00 0.00 15 MET A C 5
ATOM 6966 O O . MET A 1 24 ? 84.377 -1.512 -11.863 1.00 0.00 15 MET A O 5
ATOM 6980 N N . GLY A 1 25 ? 84.648 -2.321 -13.889 1.00 0.00 16 GLY A N 5
ATOM 6981 C CA . GLY A 1 25 ? 83.258 -2.871 -13.910 1.00 0.00 16 GLY A CA 5
ATOM 6982 C C . GLY A 1 25 ? 83.128 -4.047 -12.939 1.00 0.00 16 GLY A C 5
ATOM 6983 O O . GLY A 1 25 ? 82.034 -4.420 -12.560 1.00 0.00 16 GLY A O 5
ATOM 6987 N N . SER A 1 26 ? 84.225 -4.640 -12.539 1.00 0.00 17 SER A N 5
ATOM 6988 C CA . SER A 1 26 ? 84.153 -5.798 -11.601 1.00 0.00 17 SER A CA 5
ATOM 6989 C C . SER A 1 26 ? 84.156 -5.340 -10.136 1.00 0.00 17 SER A C 5
ATOM 6990 O O . SER A 1 26 ? 83.938 -6.135 -9.241 1.00 0.00 17 SER A O 5
ATOM 6998 N N . VAL A 1 27 ? 84.410 -4.079 -9.874 1.00 0.00 18 VAL A N 5
ATOM 6999 C CA . VAL A 1 27 ? 84.435 -3.599 -8.461 1.00 0.00 18 VAL A CA 5
ATOM 7000 C C . VAL A 1 27 ? 83.131 -2.863 -8.120 1.00 0.00 18 VAL A C 5
ATOM 7001 O O . VAL A 1 27 ? 82.328 -2.574 -8.983 1.00 0.00 18 VAL A O 5
ATOM 7014 N N . ALA A 1 28 ? 82.921 -2.568 -6.862 1.00 0.00 19 ALA A N 5
ATOM 7015 C CA . ALA A 1 28 ? 81.671 -1.860 -6.440 1.00 0.00 19 ALA A CA 5
ATOM 7016 C C . ALA A 1 28 ? 81.553 -0.507 -7.148 1.00 0.00 19 ALA A C 5
ATOM 7017 O O . ALA A 1 28 ? 80.482 -0.109 -7.557 1.00 0.00 19 ALA A O 5
ATOM 7024 N N . CYS A 1 29 ? 82.643 0.198 -7.297 1.00 0.00 20 CYS A N 5
ATOM 7025 C CA . CYS A 1 29 ? 82.598 1.527 -7.990 1.00 0.00 20 CYS A CA 5
ATOM 7026 C C . CYS A 1 29 ? 82.487 1.289 -9.506 1.00 0.00 20 CYS A C 5
ATOM 7027 O O . CYS A 1 29 ? 83.487 1.263 -10.200 1.00 0.00 20 CYS A O 5
ATOM 7034 N N . SER A 1 30 ? 81.293 1.052 -10.028 1.00 0.00 21 SER A N 5
ATOM 7035 C CA . SER A 1 30 ? 81.181 0.751 -11.496 1.00 0.00 21 SER A CA 5
ATOM 7036 C C . SER A 1 30 ? 80.739 1.965 -12.338 1.00 0.00 21 SER A C 5
ATOM 7037 O O . SER A 1 30 ? 81.573 2.635 -12.920 1.00 0.00 21 SER A O 5
ATOM 7045 N N . ASN A 1 31 ? 79.453 2.244 -12.454 1.00 0.00 22 ASN A N 5
ATOM 7046 C CA . ASN A 1 31 ? 79.023 3.395 -13.311 1.00 0.00 22 ASN A CA 5
ATOM 7047 C C . ASN A 1 31 ? 77.815 4.141 -12.738 1.00 0.00 22 ASN A C 5
ATOM 7048 O O . ASN A 1 31 ? 77.201 4.940 -13.422 1.00 0.00 22 ASN A O 5
ATOM 7059 N N . GLY A 1 32 ? 77.461 3.888 -11.512 1.00 0.00 23 GLY A N 5
ATOM 7060 C CA . GLY A 1 32 ? 76.281 4.583 -10.915 1.00 0.00 23 GLY A CA 5
ATOM 7061 C C . GLY A 1 32 ? 76.583 6.074 -10.765 1.00 0.00 23 GLY A C 5
ATOM 7062 O O . GLY A 1 32 ? 77.339 6.651 -11.521 1.00 0.00 23 GLY A O 5
ATOM 7066 N N . ASP A 1 33 ? 76.004 6.686 -9.770 1.00 0.00 24 ASP A N 5
ATOM 7067 C CA . ASP A 1 33 ? 76.248 8.140 -9.514 1.00 0.00 24 ASP A CA 5
ATOM 7068 C C . ASP A 1 33 ? 77.694 8.370 -9.077 1.00 0.00 24 ASP A C 5
ATOM 7069 O O . ASP A 1 33 ? 78.313 9.340 -9.476 1.00 0.00 24 ASP A O 5
ATOM 7078 N N . HIS A 1 34 ? 78.238 7.507 -8.263 1.00 0.00 25 HIS A N 5
ATOM 7079 C CA . HIS A 1 34 ? 79.644 7.707 -7.806 1.00 0.00 25 HIS A CA 5
ATOM 7080 C C . HIS A 1 34 ? 80.632 6.861 -8.643 1.00 0.00 25 HIS A C 5
ATOM 7081 O O . HIS A 1 34 ? 81.808 6.801 -8.338 1.00 0.00 25 HIS A O 5
ATOM 7095 N N . GLY A 1 35 ? 80.166 6.203 -9.683 1.00 0.00 26 GLY A N 5
ATOM 7096 C CA . GLY A 1 35 ? 81.084 5.360 -10.517 1.00 0.00 26 GLY A CA 5
ATOM 7097 C C . GLY A 1 35 ? 82.293 6.177 -10.984 1.00 0.00 26 GLY A C 5
ATOM 7098 O O . GLY A 1 35 ? 82.171 7.322 -11.378 1.00 0.00 26 GLY A O 5
ATOM 7102 N N . LEU A 1 36 ? 83.453 5.579 -10.951 1.00 0.00 27 LEU A N 5
ATOM 7103 C CA . LEU A 1 36 ? 84.690 6.287 -11.402 1.00 0.00 27 LEU A CA 5
ATOM 7104 C C . LEU A 1 36 ? 85.100 5.823 -12.809 1.00 0.00 27 LEU A C 5
ATOM 7105 O O . LEU A 1 36 ? 86.026 6.353 -13.394 1.00 0.00 27 LEU A O 5
ATOM 7121 N N . MET A 1 37 ? 84.424 4.837 -13.355 1.00 0.00 28 MET A N 5
ATOM 7122 C CA . MET A 1 37 ? 84.779 4.342 -14.720 1.00 0.00 28 MET A CA 5
ATOM 7123 C C . MET A 1 37 ? 84.635 5.463 -15.750 1.00 0.00 28 MET A C 5
ATOM 7124 O O . MET A 1 37 ? 85.348 5.508 -16.735 1.00 0.00 28 MET A O 5
ATOM 7138 N N . ALA A 1 38 ? 83.692 6.347 -15.546 1.00 0.00 29 ALA A N 5
ATOM 7139 C CA . ALA A 1 38 ? 83.458 7.453 -16.531 1.00 0.00 29 ALA A CA 5
ATOM 7140 C C . ALA A 1 38 ? 84.755 8.213 -16.852 1.00 0.00 29 ALA A C 5
ATOM 7141 O O . ALA A 1 38 ? 85.299 8.081 -17.933 1.00 0.00 29 ALA A O 5
ATOM 7148 N N . GLN A 1 39 ? 85.256 9.005 -15.930 1.00 0.00 30 GLN A N 5
ATOM 7149 C CA . GLN A 1 39 ? 86.520 9.765 -16.202 1.00 0.00 30 GLN A CA 5
ATOM 7150 C C . GLN A 1 39 ? 87.707 8.806 -16.256 1.00 0.00 30 GLN A C 5
ATOM 7151 O O . GLN A 1 39 ? 88.597 8.941 -17.074 1.00 0.00 30 GLN A O 5
ATOM 7165 N N . TYR A 1 40 ? 87.720 7.842 -15.376 1.00 0.00 31 TYR A N 5
ATOM 7166 C CA . TYR A 1 40 ? 88.840 6.865 -15.340 1.00 0.00 31 TYR A CA 5
ATOM 7167 C C . TYR A 1 40 ? 88.291 5.439 -15.500 1.00 0.00 31 TYR A C 5
ATOM 7168 O O . TYR A 1 40 ? 87.869 4.840 -14.534 1.00 0.00 31 TYR A O 5
ATOM 7186 N N . PRO A 1 41 ? 88.292 4.940 -16.719 1.00 0.00 32 PRO A N 5
ATOM 7187 C CA . PRO A 1 41 ? 87.761 3.575 -16.972 1.00 0.00 32 PRO A CA 5
ATOM 7188 C C . PRO A 1 41 ? 88.686 2.494 -16.395 1.00 0.00 32 PRO A C 5
ATOM 7189 O O . PRO A 1 41 ? 88.272 1.368 -16.194 1.00 0.00 32 PRO A O 5
ATOM 7200 N N . THR A 1 42 ? 89.929 2.820 -16.132 1.00 0.00 33 THR A N 5
ATOM 7201 C CA . THR A 1 42 ? 90.868 1.799 -15.576 1.00 0.00 33 THR A CA 5
ATOM 7202 C C . THR A 1 42 ? 91.453 2.270 -14.243 1.00 0.00 33 THR A C 5
ATOM 7203 O O . THR A 1 42 ? 91.767 3.430 -14.061 1.00 0.00 33 THR A O 5
ATOM 7214 N N . LEU A 1 43 ? 91.595 1.362 -13.314 1.00 0.00 34 LEU A N 5
ATOM 7215 C CA . LEU A 1 43 ? 92.156 1.720 -11.974 1.00 0.00 34 LEU A CA 5
ATOM 7216 C C . LEU A 1 43 ? 93.587 2.247 -12.120 1.00 0.00 34 LEU A C 5
ATOM 7217 O O . LEU A 1 43 ? 94.460 1.547 -12.599 1.00 0.00 34 LEU A O 5
ATOM 7233 N N . GLY A 1 44 ? 93.838 3.463 -11.709 1.00 0.00 35 GLY A N 5
ATOM 7234 C CA . GLY A 1 44 ? 95.223 4.018 -11.820 1.00 0.00 35 GLY A CA 5
ATOM 7235 C C . GLY A 1 44 ? 95.187 5.541 -11.991 1.00 0.00 35 GLY A C 5
ATOM 7236 O O . GLY A 1 44 ? 96.033 6.112 -12.655 1.00 0.00 35 GLY A O 5
ATOM 7240 N N . GLU A 1 45 ? 94.230 6.207 -11.393 1.00 0.00 36 GLU A N 5
ATOM 7241 C CA . GLU A 1 45 ? 94.153 7.689 -11.515 1.00 0.00 36 GLU A CA 5
ATOM 7242 C C . GLU A 1 45 ? 93.354 8.270 -10.346 1.00 0.00 36 GLU A C 5
ATOM 7243 O O . GLU A 1 45 ? 93.771 9.229 -9.723 1.00 0.00 36 GLU A O 5
ATOM 7255 N N . VAL A 1 46 ? 92.221 7.687 -10.026 1.00 0.00 37 VAL A N 5
ATOM 7256 C CA . VAL A 1 46 ? 91.418 8.205 -8.873 1.00 0.00 37 VAL A CA 5
ATOM 7257 C C . VAL A 1 46 ? 92.262 8.049 -7.581 1.00 0.00 37 VAL A C 5
ATOM 7258 O O . VAL A 1 46 ? 92.605 9.035 -6.960 1.00 0.00 37 VAL A O 5
ATOM 7271 N N . PRO A 1 47 ? 92.621 6.825 -7.243 1.00 0.00 38 PRO A N 5
ATOM 7272 C CA . PRO A 1 47 ? 93.484 6.595 -6.056 1.00 0.00 38 PRO A CA 5
ATOM 7273 C C . PRO A 1 47 ? 94.929 6.974 -6.401 1.00 0.00 38 PRO A C 5
ATOM 7274 O O . PRO A 1 47 ? 95.717 7.334 -5.549 1.00 0.00 38 PRO A O 5
ATOM 7285 N N . GLY A 1 48 ? 95.274 6.858 -7.657 1.00 0.00 39 GLY A N 5
ATOM 7286 C CA . GLY A 1 48 ? 96.654 7.163 -8.117 1.00 0.00 39 GLY A CA 5
ATOM 7287 C C . GLY A 1 48 ? 97.153 5.946 -8.893 1.00 0.00 39 GLY A C 5
ATOM 7288 O O . GLY A 1 48 ? 97.422 6.017 -10.074 1.00 0.00 39 GLY A O 5
ATOM 7292 N N . PHE A 1 49 ? 97.220 4.820 -8.214 1.00 0.00 40 PHE A N 5
ATOM 7293 C CA . PHE A 1 49 ? 97.643 3.505 -8.825 1.00 0.00 40 PHE A CA 5
ATOM 7294 C C . PHE A 1 49 ? 97.998 2.497 -7.702 1.00 0.00 40 PHE A C 5
ATOM 7295 O O . PHE A 1 49 ? 97.489 1.394 -7.700 1.00 0.00 40 PHE A O 5
ATOM 7312 N N . PRO A 1 50 ? 98.875 2.889 -6.791 1.00 0.00 41 PRO A N 5
ATOM 7313 C CA . PRO A 1 50 ? 99.300 1.995 -5.696 1.00 0.00 41 PRO A CA 5
ATOM 7314 C C . PRO A 1 50 ? 98.593 2.345 -4.377 1.00 0.00 41 PRO A C 5
ATOM 7315 O O . PRO A 1 50 ? 99.008 1.911 -3.318 1.00 0.00 41 PRO A O 5
ATOM 7326 N N . ASN A 1 51 ? 97.554 3.139 -4.424 1.00 0.00 42 ASN A N 5
ATOM 7327 C CA . ASN A 1 51 ? 96.849 3.531 -3.169 1.00 0.00 42 ASN A CA 5
ATOM 7328 C C . ASN A 1 51 ? 95.371 3.154 -3.257 1.00 0.00 42 ASN A C 5
ATOM 7329 O O . ASN A 1 51 ? 94.504 3.903 -2.849 1.00 0.00 42 ASN A O 5
ATOM 7340 N N . VAL A 1 52 ? 95.084 2.003 -3.799 1.00 0.00 43 VAL A N 5
ATOM 7341 C CA . VAL A 1 52 ? 93.668 1.563 -3.934 1.00 0.00 43 VAL A CA 5
ATOM 7342 C C . VAL A 1 52 ? 93.405 0.313 -3.082 1.00 0.00 43 VAL A C 5
ATOM 7343 O O . VAL A 1 52 ? 94.193 -0.620 -3.054 1.00 0.00 43 VAL A O 5
ATOM 7356 N N . GLY A 1 53 ? 92.298 0.303 -2.381 1.00 0.00 44 GLY A N 5
ATOM 7357 C CA . GLY A 1 53 ? 91.956 -0.863 -1.516 1.00 0.00 44 GLY A CA 5
ATOM 7358 C C . GLY A 1 53 ? 90.474 -0.813 -1.133 1.00 0.00 44 GLY A C 5
ATOM 7359 O O . GLY A 1 53 ? 89.794 0.168 -1.361 1.00 0.00 44 GLY A O 5
ATOM 7363 N N . GLY A 1 54 ? 89.975 -1.874 -0.543 1.00 0.00 45 GLY A N 5
ATOM 7364 C CA . GLY A 1 54 ? 88.541 -1.913 -0.136 1.00 0.00 45 GLY A CA 5
ATOM 7365 C C . GLY A 1 54 ? 88.382 -1.387 1.293 1.00 0.00 45 GLY A C 5
ATOM 7366 O O . GLY A 1 54 ? 89.339 -1.283 2.037 1.00 0.00 45 GLY A O 5
ATOM 7370 N N . ILE A 1 55 ? 87.169 -1.073 1.681 1.00 0.00 46 ILE A N 5
ATOM 7371 C CA . ILE A 1 55 ? 86.914 -0.562 3.064 1.00 0.00 46 ILE A CA 5
ATOM 7372 C C . ILE A 1 55 ? 85.485 -0.947 3.519 1.00 0.00 46 ILE A C 5
ATOM 7373 O O . ILE A 1 55 ? 84.668 -1.338 2.707 1.00 0.00 46 ILE A O 5
ATOM 7389 N N . PRO A 1 56 ? 85.239 -0.865 4.815 1.00 0.00 47 PRO A N 5
ATOM 7390 C CA . PRO A 1 56 ? 83.909 -1.259 5.385 1.00 0.00 47 PRO A CA 5
ATOM 7391 C C . PRO A 1 56 ? 82.794 -0.243 5.088 1.00 0.00 47 PRO A C 5
ATOM 7392 O O . PRO A 1 56 ? 81.629 -0.540 5.285 1.00 0.00 47 PRO A O 5
ATOM 7403 N N . ASP A 1 57 ? 83.120 0.953 4.667 1.00 0.00 48 ASP A N 5
ATOM 7404 C CA . ASP A 1 57 ? 82.051 1.975 4.423 1.00 0.00 48 ASP A CA 5
ATOM 7405 C C . ASP A 1 57 ? 81.518 1.947 2.985 1.00 0.00 48 ASP A C 5
ATOM 7406 O O . ASP A 1 57 ? 80.808 2.848 2.578 1.00 0.00 48 ASP A O 5
ATOM 7415 N N . ILE A 1 58 ? 81.826 0.931 2.219 1.00 0.00 49 ILE A N 5
ATOM 7416 C CA . ILE A 1 58 ? 81.303 0.871 0.818 1.00 0.00 49 ILE A CA 5
ATOM 7417 C C . ILE A 1 58 ? 80.269 -0.254 0.687 1.00 0.00 49 ILE A C 5
ATOM 7418 O O . ILE A 1 58 ? 80.493 -1.369 1.114 1.00 0.00 49 ILE A O 5
ATOM 7434 N N . ALA A 1 59 ? 79.120 0.050 0.131 1.00 0.00 50 ALA A N 5
ATOM 7435 C CA . ALA A 1 59 ? 78.044 -0.982 -0.002 1.00 0.00 50 ALA A CA 5
ATOM 7436 C C . ALA A 1 59 ? 78.236 -1.858 -1.237 1.00 0.00 50 ALA A C 5
ATOM 7437 O O . ALA A 1 59 ? 78.126 -3.068 -1.154 1.00 0.00 50 ALA A O 5
ATOM 7444 N N . GLY A 1 60 ? 78.514 -1.278 -2.377 1.00 0.00 51 GLY A N 5
ATOM 7445 C CA . GLY A 1 60 ? 78.696 -2.123 -3.588 1.00 0.00 51 GLY A CA 5
ATOM 7446 C C . GLY A 1 60 ? 78.639 -1.283 -4.869 1.00 0.00 51 GLY A C 5
ATOM 7447 O O . GLY A 1 60 ? 79.185 -0.201 -4.955 1.00 0.00 51 GLY A O 5
ATOM 7451 N N . TRP A 1 61 ? 77.982 -1.812 -5.870 1.00 0.00 52 TRP A N 5
ATOM 7452 C CA . TRP A 1 61 ? 77.846 -1.136 -7.204 1.00 0.00 52 TRP A CA 5
ATOM 7453 C C . TRP A 1 61 ? 77.618 0.382 -7.112 1.00 0.00 52 TRP A C 5
ATOM 7454 O O . TRP A 1 61 ? 77.996 1.114 -8.014 1.00 0.00 52 TRP A O 5
ATOM 7475 N N . ASP A 1 62 ? 77.011 0.863 -6.054 1.00 0.00 53 ASP A N 5
ATOM 7476 C CA . ASP A 1 62 ? 76.762 2.329 -5.939 1.00 0.00 53 ASP A CA 5
ATOM 7477 C C . ASP A 1 62 ? 76.980 2.803 -4.490 1.00 0.00 53 ASP A C 5
ATOM 7478 O O . ASP A 1 62 ? 76.065 3.256 -3.829 1.00 0.00 53 ASP A O 5
ATOM 7487 N N . SER A 1 63 ? 78.187 2.696 -4.007 1.00 0.00 54 SER A N 5
ATOM 7488 C CA . SER A 1 63 ? 78.502 3.128 -2.615 1.00 0.00 54 SER A CA 5
ATOM 7489 C C . SER A 1 63 ? 78.678 4.654 -2.554 1.00 0.00 54 SER A C 5
ATOM 7490 O O . SER A 1 63 ? 79.272 5.234 -3.441 1.00 0.00 54 SER A O 5
ATOM 7498 N N . PRO A 1 64 ? 78.160 5.266 -1.510 1.00 0.00 55 PRO A N 5
ATOM 7499 C CA . PRO A 1 64 ? 78.283 6.734 -1.371 1.00 0.00 55 PRO A CA 5
ATOM 7500 C C . PRO A 1 64 ? 79.679 7.136 -0.871 1.00 0.00 55 PRO A C 5
ATOM 7501 O O . PRO A 1 64 ? 80.061 8.289 -0.946 1.00 0.00 55 PRO A O 5
ATOM 7512 N N . SER A 1 65 ? 80.430 6.203 -0.326 1.00 0.00 56 SER A N 5
ATOM 7513 C CA . SER A 1 65 ? 81.781 6.543 0.219 1.00 0.00 56 SER A CA 5
ATOM 7514 C C . SER A 1 65 ? 82.912 6.218 -0.764 1.00 0.00 56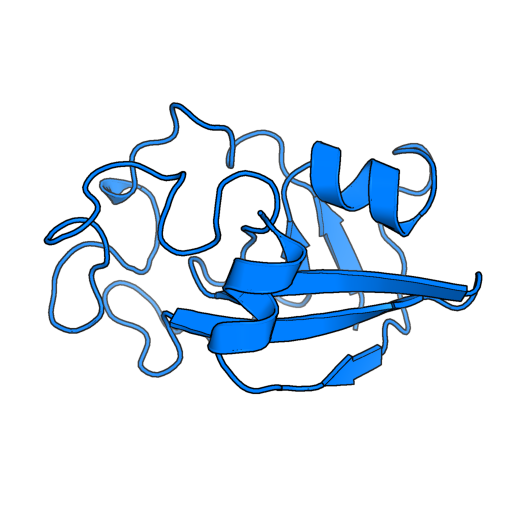 SER A C 5
ATOM 7515 O O . SER A 1 65 ? 84.073 6.343 -0.423 1.00 0.00 56 SER A O 5
ATOM 7523 N N . CYS A 1 66 ? 82.609 5.790 -1.965 1.00 0.00 57 CYS A N 5
ATOM 7524 C CA . CYS A 1 66 ? 83.712 5.463 -2.925 1.00 0.00 57 CYS A CA 5
ATOM 7525 C C . CYS A 1 66 ? 84.545 6.721 -3.205 1.00 0.00 57 CYS A C 5
ATOM 7526 O O . CYS A 1 66 ? 84.012 7.805 -3.353 1.00 0.00 57 CYS A O 5
ATOM 7533 N N . GLY A 1 67 ? 85.841 6.578 -3.297 1.00 0.00 58 GLY A N 5
ATOM 7534 C CA . GLY A 1 67 ? 86.710 7.755 -3.588 1.00 0.00 58 GLY A CA 5
ATOM 7535 C C . GLY A 1 67 ? 87.155 8.439 -2.291 1.00 0.00 58 GLY A C 5
ATOM 7536 O O . GLY A 1 67 ? 87.986 9.329 -2.320 1.00 0.00 58 GLY A O 5
ATOM 7540 N N . THR A 1 68 ? 86.623 8.043 -1.156 1.00 0.00 59 THR A N 5
ATOM 7541 C CA . THR A 1 68 ? 87.043 8.696 0.120 1.00 0.00 59 THR A CA 5
ATOM 7542 C C . THR A 1 68 ? 88.489 8.307 0.442 1.00 0.00 59 THR A C 5
ATOM 7543 O O . THR A 1 68 ? 88.954 7.242 0.086 1.00 0.00 59 THR A O 5
ATOM 7554 N N . CYS A 1 69 ? 89.194 9.182 1.102 1.00 0.00 60 CYS A N 5
ATOM 7555 C CA . CYS A 1 69 ? 90.619 8.907 1.449 1.00 0.00 60 CYS A CA 5
ATOM 7556 C C . CYS A 1 69 ? 90.755 8.408 2.888 1.00 0.00 60 CYS A C 5
ATOM 7557 O O . CYS A 1 69 ? 90.246 9.014 3.813 1.00 0.00 60 CYS A O 5
ATOM 7564 N N . TRP A 1 70 ? 91.463 7.329 3.087 1.00 0.00 61 TRP A N 5
ATOM 7565 C CA . TRP A 1 70 ? 91.667 6.803 4.467 1.00 0.00 61 TRP A CA 5
ATOM 7566 C C . TRP A 1 70 ? 93.163 6.589 4.708 1.00 0.00 61 TRP A C 5
ATOM 7567 O O . TRP A 1 70 ? 93.874 6.138 3.830 1.00 0.00 61 TRP A O 5
ATOM 7588 N N . LYS A 1 71 ? 93.650 6.904 5.880 1.00 0.00 62 LYS A N 5
ATOM 7589 C CA . LYS A 1 71 ? 95.105 6.714 6.162 1.00 0.00 62 LYS A CA 5
ATOM 7590 C C . LYS A 1 71 ? 95.300 5.464 7.019 1.00 0.00 62 LYS A C 5
ATOM 7591 O O . LYS A 1 71 ? 94.608 5.268 7.996 1.00 0.00 62 LYS A O 5
ATOM 7610 N N . VAL A 1 72 ? 96.229 4.617 6.655 1.00 0.00 63 VAL A N 5
ATOM 7611 C CA . VAL A 1 72 ? 96.461 3.370 7.445 1.00 0.00 63 VAL A CA 5
ATOM 7612 C C . VAL A 1 72 ? 97.800 3.446 8.187 1.00 0.00 63 VAL A C 5
ATOM 7613 O O . VAL A 1 72 ? 98.835 3.680 7.594 1.00 0.00 63 VAL A O 5
ATOM 7626 N N . THR A 1 73 ? 97.770 3.270 9.485 1.00 0.00 64 THR A N 5
ATOM 7627 C CA . THR A 1 73 ? 99.015 3.347 10.306 1.00 0.00 64 THR A CA 5
ATOM 7628 C C . THR A 1 73 ? 99.283 2.010 11.008 1.00 0.00 64 THR A C 5
ATOM 7629 O O . THR A 1 73 ? 98.381 1.397 11.554 1.00 0.00 64 THR A O 5
ATOM 7640 N N . ILE A 1 74 ? 100.512 1.552 10.995 1.00 0.00 65 ILE A N 5
ATOM 7641 C CA . ILE A 1 74 ? 100.836 0.246 11.654 1.00 0.00 65 ILE A CA 5
ATOM 7642 C C . ILE A 1 74 ? 101.798 0.458 12.844 1.00 0.00 65 ILE A C 5
ATOM 7643 O O . ILE A 1 74 ? 102.392 1.510 12.971 1.00 0.00 65 ILE A O 5
ATOM 7659 N N . PRO A 1 75 ? 101.893 -0.546 13.703 1.00 0.00 66 PRO A N 5
ATOM 7660 C CA . PRO A 1 75 ? 102.760 -0.452 14.921 1.00 0.00 66 PRO A CA 5
ATOM 7661 C C . PRO A 1 75 ? 104.249 -0.279 14.590 1.00 0.00 66 PRO A C 5
ATOM 7662 O O . PRO A 1 75 ? 104.991 0.292 15.369 1.00 0.00 66 PRO A O 5
ATOM 7673 N N . ASN A 1 76 ? 104.695 -0.753 13.455 1.00 0.00 67 ASN A N 5
ATOM 7674 C CA . ASN A 1 76 ? 106.144 -0.597 13.095 1.00 0.00 67 ASN A CA 5
ATOM 7675 C C . ASN A 1 76 ? 106.486 0.892 12.975 1.00 0.00 67 ASN A C 5
ATOM 7676 O O . ASN A 1 76 ? 107.531 1.345 13.400 1.00 0.00 67 ASN A O 5
ATOM 7687 N N . GLY A 1 77 ? 105.587 1.642 12.403 1.00 0.00 68 GLY A N 5
ATOM 7688 C CA . GLY A 1 77 ? 105.813 3.108 12.246 1.00 0.00 68 GLY A CA 5
ATOM 7689 C C . GLY A 1 77 ? 105.839 3.468 10.763 1.00 0.00 68 GLY A C 5
ATOM 7690 O O . GLY A 1 77 ? 106.812 3.994 10.259 1.00 0.00 68 GLY A O 5
ATOM 7694 N N . ASN A 1 78 ? 104.765 3.206 10.075 1.00 0.00 69 ASN A N 5
ATOM 7695 C CA . ASN A 1 78 ? 104.686 3.539 8.626 1.00 0.00 69 ASN A CA 5
ATOM 7696 C C . ASN A 1 78 ? 103.222 3.717 8.240 1.00 0.00 69 ASN A C 5
ATOM 7697 O O . ASN A 1 78 ? 102.347 3.121 8.843 1.00 0.00 69 ASN A O 5
ATOM 7708 N N . SER A 1 79 ? 102.943 4.530 7.256 1.00 0.00 70 SER A N 5
ATOM 7709 C CA . SER A 1 79 ? 101.525 4.734 6.852 1.00 0.00 70 SER A CA 5
ATOM 7710 C C . SER A 1 79 ? 101.401 5.053 5.364 1.00 0.00 70 SER A C 5
ATOM 7711 O O . SER A 1 79 ? 102.299 5.585 4.742 1.00 0.00 70 SER A O 5
ATOM 7719 N N . ILE A 1 80 ? 100.271 4.726 4.804 1.00 0.00 71 ILE A N 5
ATOM 7720 C CA . ILE A 1 80 ? 99.999 4.983 3.360 1.00 0.00 71 ILE A CA 5
ATOM 7721 C C . ILE A 1 80 ? 98.563 5.474 3.218 1.00 0.00 71 ILE A C 5
ATOM 7722 O O . ILE A 1 80 ? 97.767 5.313 4.127 1.00 0.00 71 ILE A O 5
ATOM 7738 N N . PHE A 1 81 ? 98.214 6.073 2.106 1.00 0.00 72 PHE A N 5
ATOM 7739 C CA . PHE A 1 81 ? 96.813 6.565 1.958 1.00 0.00 72 PHE A CA 5
ATOM 7740 C C . PHE A 1 81 ? 96.037 5.647 1.014 1.00 0.00 72 PHE A C 5
ATOM 7741 O O . PHE A 1 81 ? 96.490 5.334 -0.070 1.00 0.00 72 PHE A O 5
ATOM 7758 N N . ILE A 1 82 ? 94.881 5.201 1.429 1.00 0.00 73 ILE A N 5
ATOM 7759 C CA . ILE A 1 82 ? 94.076 4.287 0.568 1.00 0.00 73 ILE A CA 5
ATOM 7760 C C . ILE A 1 82 ? 92.764 4.969 0.182 1.00 0.00 73 ILE A C 5
ATOM 7761 O O . ILE A 1 82 ? 92.046 5.453 1.038 1.00 0.00 73 ILE A O 5
ATOM 7777 N N . ARG A 1 83 ? 92.437 5.015 -1.086 1.00 0.00 74 ARG A N 5
ATOM 7778 C CA . ARG A 1 83 ? 91.165 5.669 -1.495 1.00 0.00 74 ARG A CA 5
ATOM 7779 C C . ARG A 1 83 ? 90.111 4.590 -1.742 1.00 0.00 74 ARG A C 5
ATOM 7780 O O . ARG A 1 83 ? 90.392 3.547 -2.301 1.00 0.00 74 ARG A O 5
ATOM 7801 N N . GLY A 1 84 ? 88.905 4.824 -1.294 1.00 0.00 75 GLY A N 5
ATOM 7802 C CA . GLY A 1 84 ? 87.816 3.813 -1.454 1.00 0.00 75 GLY A CA 5
ATOM 7803 C C . GLY A 1 84 ? 87.669 3.380 -2.914 1.00 0.00 75 GLY A C 5
ATOM 7804 O O . GLY A 1 84 ? 87.884 4.146 -3.834 1.00 0.00 75 GLY A O 5
ATOM 7808 N N . VAL A 1 85 ? 87.280 2.151 -3.118 1.00 0.00 76 VAL A N 5
ATOM 7809 C CA . VAL A 1 85 ? 87.076 1.618 -4.495 1.00 0.00 76 VAL A CA 5
ATOM 7810 C C . VAL A 1 85 ? 86.166 0.375 -4.427 1.00 0.00 76 VAL A C 5
ATOM 7811 O O . VAL A 1 85 ? 85.249 0.220 -5.208 1.00 0.00 76 VAL A O 5
ATOM 7824 N N . ASP A 1 86 ? 86.414 -0.498 -3.480 1.00 0.00 77 ASP A N 5
ATOM 7825 C CA . ASP A 1 86 ? 85.584 -1.729 -3.316 1.00 0.00 77 ASP A CA 5
ATOM 7826 C C . ASP A 1 86 ? 85.191 -1.898 -1.849 1.00 0.00 77 ASP A C 5
ATOM 7827 O O . ASP A 1 86 ? 85.749 -1.272 -0.971 1.00 0.00 77 ASP A O 5
ATOM 7836 N N . SER A 1 87 ? 84.235 -2.749 -1.580 1.00 0.00 78 SER A N 5
ATOM 7837 C CA . SER A 1 87 ? 83.795 -2.976 -0.172 1.00 0.00 78 SER A CA 5
ATOM 7838 C C . SER A 1 87 ? 84.272 -4.345 0.315 1.00 0.00 78 SER A C 5
ATOM 7839 O O . SER A 1 87 ? 84.610 -5.208 -0.475 1.00 0.00 78 SER A O 5
ATOM 7847 N N . GLY A 1 88 ? 84.299 -4.550 1.606 1.00 0.00 79 GLY A N 5
ATOM 7848 C CA . GLY A 1 88 ? 84.751 -5.862 2.149 1.00 0.00 79 GLY A CA 5
ATOM 7849 C C . GLY A 1 88 ? 83.949 -6.203 3.408 1.00 0.00 79 GLY A C 5
ATOM 7850 O O . GLY A 1 88 ? 83.167 -5.409 3.895 1.00 0.00 79 GLY A O 5
ATOM 7854 N N . ARG A 1 89 ? 84.141 -7.384 3.926 1.00 0.00 80 ARG A N 5
ATOM 7855 C CA . ARG A 1 89 ? 83.398 -7.813 5.153 1.00 0.00 80 ARG A CA 5
ATOM 7856 C C . ARG A 1 89 ? 83.688 -6.893 6.357 1.00 0.00 80 ARG A C 5
ATOM 7857 O O . ARG A 1 89 ? 82.794 -6.577 7.118 1.00 0.00 80 ARG A O 5
ATOM 7878 N N . GLY A 1 90 ? 84.920 -6.464 6.540 1.00 0.00 81 GLY A N 5
ATOM 7879 C CA . GLY A 1 90 ? 85.223 -5.568 7.709 1.00 0.00 81 GLY A CA 5
ATOM 7880 C C . GLY A 1 90 ? 86.731 -5.332 7.871 1.00 0.00 81 GLY A C 5
ATOM 7881 O O . GLY A 1 90 ? 87.424 -6.113 8.496 1.00 0.00 81 GLY A O 5
ATOM 7885 N N . GLY A 1 91 ? 87.233 -4.250 7.330 1.00 0.00 82 GLY A N 5
ATOM 7886 C CA . GLY A 1 91 ? 88.690 -3.947 7.472 1.00 0.00 82 GLY A CA 5
ATOM 7887 C C . GLY A 1 91 ? 89.175 -3.150 6.261 1.00 0.00 82 GLY A C 5
ATOM 7888 O O . GLY A 1 91 ? 88.395 -2.640 5.484 1.00 0.00 82 GLY A O 5
ATOM 7892 N N . PHE A 1 92 ? 90.466 -3.072 6.085 1.00 0.00 83 PHE A N 5
ATOM 7893 C CA . PHE A 1 92 ? 91.034 -2.338 4.918 1.00 0.00 83 PHE A CA 5
ATOM 7894 C C . PHE A 1 92 ? 91.930 -3.281 4.118 1.00 0.00 83 PHE A C 5
ATOM 7895 O O . PHE A 1 92 ? 92.904 -3.801 4.633 1.00 0.00 83 PHE A O 5
ATOM 7912 N N . ASN A 1 93 ? 91.619 -3.504 2.865 1.00 0.00 84 ASN A N 5
ATOM 7913 C CA . ASN A 1 93 ? 92.473 -4.415 2.042 1.00 0.00 84 ASN A CA 5
ATOM 7914 C C . ASN A 1 93 ? 93.040 -3.617 0.869 1.00 0.00 84 ASN A C 5
ATOM 7915 O O . ASN A 1 93 ? 92.308 -2.926 0.195 1.00 0.00 84 ASN A O 5
ATOM 7926 N N . VAL A 1 94 ? 94.326 -3.673 0.630 1.00 0.00 85 VAL A N 5
ATOM 7927 C CA . VAL A 1 94 ? 94.903 -2.865 -0.494 1.00 0.00 85 VAL A CA 5
ATOM 7928 C C . VAL A 1 94 ? 95.789 -3.714 -1.404 1.00 0.00 85 VAL A C 5
ATOM 7929 O O . VAL A 1 94 ? 96.043 -4.874 -1.139 1.00 0.00 85 VAL A O 5
ATOM 7942 N N . ASN A 1 95 ? 96.261 -3.138 -2.481 1.00 0.00 86 ASN A N 5
ATOM 7943 C CA . ASN A 1 95 ? 97.142 -3.906 -3.416 1.00 0.00 86 ASN A CA 5
ATOM 7944 C C . ASN A 1 95 ? 98.378 -4.427 -2.663 1.00 0.00 86 ASN A C 5
ATOM 7945 O O . ASN A 1 95 ? 98.749 -3.876 -1.646 1.00 0.00 86 ASN A O 5
ATOM 7956 N N . PRO A 1 96 ? 98.981 -5.471 -3.182 1.00 0.00 87 PRO A N 5
ATOM 7957 C CA . PRO A 1 96 ? 100.183 -6.045 -2.529 1.00 0.00 87 PRO A CA 5
ATOM 7958 C C . PRO A 1 96 ? 101.352 -5.062 -2.589 1.00 0.00 87 PRO A C 5
ATOM 7959 O O . PRO A 1 96 ? 102.204 -5.076 -1.724 1.00 0.00 87 PRO A O 5
ATOM 7970 N N . THR A 1 97 ? 101.403 -4.199 -3.572 1.00 0.00 88 THR A N 5
ATOM 7971 C CA . THR A 1 97 ? 102.529 -3.216 -3.640 1.00 0.00 88 THR A CA 5
ATOM 7972 C C . THR A 1 97 ? 102.379 -2.188 -2.513 1.00 0.00 88 THR A C 5
ATOM 7973 O O . THR A 1 97 ? 103.349 -1.812 -1.881 1.00 0.00 88 THR A O 5
ATOM 7984 N N . ALA A 1 98 ? 101.175 -1.750 -2.239 1.00 0.00 89 ALA A N 5
ATOM 7985 C CA . ALA A 1 98 ? 100.977 -0.767 -1.130 1.00 0.00 89 ALA A CA 5
ATOM 7986 C C . ALA A 1 98 ? 101.304 -1.460 0.190 1.00 0.00 89 ALA A C 5
ATOM 7987 O O . ALA A 1 98 ? 101.926 -0.891 1.068 1.00 0.00 89 ALA A O 5
ATOM 7994 N N . PHE A 1 99 ? 100.902 -2.693 0.322 1.00 0.00 90 PHE A N 5
ATOM 7995 C CA . PHE A 1 99 ? 101.203 -3.458 1.574 1.00 0.00 90 PHE A CA 5
ATOM 7996 C C . PHE A 1 99 ? 102.717 -3.564 1.793 1.00 0.00 90 PHE A C 5
ATOM 7997 O O . PHE A 1 99 ? 103.217 -3.306 2.872 1.00 0.00 90 PHE A O 5
ATOM 8014 N N . THR A 1 100 ? 103.442 -3.975 0.783 1.00 0.00 91 THR A N 5
ATOM 8015 C CA . THR A 1 100 ? 104.925 -4.144 0.925 1.00 0.00 91 THR A CA 5
ATOM 8016 C C . THR A 1 100 ? 105.584 -2.817 1.301 1.00 0.00 91 THR A C 5
ATOM 8017 O O . THR A 1 100 ? 106.517 -2.777 2.073 1.00 0.00 91 THR A O 5
ATOM 8028 N N . LYS A 1 101 ? 105.116 -1.742 0.737 1.00 0.00 92 LYS A N 5
ATOM 8029 C CA . LYS A 1 101 ? 105.727 -0.416 1.054 1.00 0.00 92 LYS A CA 5
ATOM 8030 C C . LYS A 1 101 ? 105.437 -0.014 2.501 1.00 0.00 92 LYS A C 5
ATOM 8031 O O . LYS A 1 101 ? 106.282 0.541 3.180 1.00 0.00 92 LYS A O 5
ATOM 8050 N N . LEU A 1 102 ? 104.245 -0.274 2.969 1.00 0.00 93 LEU A N 5
ATOM 8051 C CA . LEU A 1 102 ? 103.891 0.112 4.370 1.00 0.00 93 LEU A CA 5
ATOM 8052 C C . LEU A 1 102 ? 104.632 -0.744 5.403 1.00 0.00 93 LEU A C 5
ATOM 8053 O O . LEU A 1 102 ? 105.084 -0.239 6.415 1.00 0.00 93 LEU A O 5
ATOM 8069 N N . VAL A 1 103 ? 104.724 -2.032 5.188 1.00 0.00 94 VAL A N 5
ATOM 8070 C CA . VAL A 1 103 ? 105.397 -2.910 6.206 1.00 0.00 94 VAL A CA 5
ATOM 8071 C C . VAL A 1 103 ? 106.847 -3.216 5.820 1.00 0.00 94 VAL A C 5
ATOM 8072 O O . VAL A 1 103 ? 107.718 -3.292 6.666 1.00 0.00 94 VAL A O 5
ATOM 8085 N N . GLY A 1 104 ? 107.108 -3.392 4.556 1.00 0.00 95 GLY A N 5
ATOM 8086 C CA . GLY A 1 104 ? 108.496 -3.696 4.101 1.00 0.00 95 GLY A CA 5
ATOM 8087 C C . GLY A 1 104 ? 108.517 -5.043 3.374 1.00 0.00 95 GLY A C 5
ATOM 8088 O O . GLY A 1 104 ? 109.331 -5.268 2.497 1.00 0.00 95 GLY A O 5
ATOM 8092 N N . SER A 1 105 ? 107.627 -5.937 3.728 1.00 0.00 96 SER A N 5
ATOM 8093 C CA . SER A 1 105 ? 107.592 -7.270 3.055 1.00 0.00 96 SER A CA 5
ATOM 8094 C C . SER A 1 105 ? 106.169 -7.841 3.074 1.00 0.00 96 SER A C 5
ATOM 8095 O O . SER A 1 105 ? 105.329 -7.406 3.839 1.00 0.00 96 SER A O 5
ATOM 8103 N N . THR A 1 106 ? 105.897 -8.815 2.240 1.00 0.00 97 THR A N 5
ATOM 8104 C CA . THR A 1 106 ? 104.530 -9.423 2.209 1.00 0.00 97 THR A CA 5
ATOM 8105 C C . THR A 1 106 ? 104.506 -10.758 2.970 1.00 0.00 97 THR A C 5
ATOM 8106 O O . THR A 1 106 ? 103.574 -11.533 2.849 1.00 0.00 97 THR A O 5
ATOM 8117 N N . GLU A 1 107 ? 105.523 -11.031 3.744 1.00 0.00 98 GLU A N 5
ATOM 8118 C CA . GLU A 1 107 ? 105.576 -12.317 4.513 1.00 0.00 98 GLU A CA 5
ATOM 8119 C C . GLU A 1 107 ? 104.537 -12.327 5.639 1.00 0.00 98 GLU A C 5
ATOM 8120 O O . GLU A 1 107 ? 103.957 -13.352 5.947 1.00 0.00 98 GLU A O 5
ATOM 8132 N N . ALA A 1 108 ? 104.315 -11.200 6.267 1.00 0.00 99 ALA A N 5
ATOM 8133 C CA . ALA A 1 108 ? 103.331 -11.146 7.393 1.00 0.00 99 ALA A CA 5
ATOM 8134 C C . ALA A 1 108 ? 101.934 -11.558 6.918 1.00 0.00 99 ALA A C 5
ATOM 8135 O O . ALA A 1 108 ? 101.218 -12.251 7.615 1.00 0.00 99 ALA A O 5
ATOM 8142 N N . GLY A 1 109 ? 101.540 -11.138 5.743 1.00 0.00 100 GLY A N 5
ATOM 8143 C CA . GLY A 1 109 ? 100.187 -11.506 5.229 1.00 0.00 100 GLY A CA 5
ATOM 8144 C C . GLY A 1 109 ? 99.177 -10.432 5.639 1.00 0.00 100 GLY A C 5
ATOM 8145 O O . GLY A 1 109 ? 98.629 -9.734 4.807 1.00 0.00 100 GLY A O 5
ATOM 8149 N N . ARG A 1 110 ? 98.931 -10.296 6.917 1.00 0.00 101 ARG A N 5
ATOM 8150 C CA . ARG A 1 110 ? 97.962 -9.269 7.394 1.00 0.00 101 ARG A CA 5
ATOM 8151 C C . ARG A 1 110 ? 98.443 -8.656 8.712 1.00 0.00 101 ARG A C 5
ATOM 8152 O O . ARG A 1 110 ? 99.138 -9.292 9.482 1.00 0.00 101 ARG A O 5
ATOM 8173 N N . VAL A 1 111 ? 98.079 -7.428 8.974 1.00 0.00 102 VAL A N 5
ATOM 8174 C CA . VAL A 1 111 ? 98.514 -6.771 10.242 1.00 0.00 102 VAL A CA 5
ATOM 8175 C C . VAL A 1 111 ? 97.288 -6.326 11.049 1.00 0.00 102 VAL A C 5
ATOM 8176 O O . VAL A 1 111 ? 96.468 -5.572 10.571 1.00 0.00 102 VAL A O 5
ATOM 8189 N N . ASP A 1 112 ? 97.148 -6.806 12.259 1.00 0.00 103 ASP A N 5
ATOM 8190 C CA . ASP A 1 112 ? 95.963 -6.421 13.088 1.00 0.00 103 ASP A CA 5
ATOM 8191 C C . ASP A 1 112 ? 96.267 -5.171 13.915 1.00 0.00 103 ASP A C 5
ATOM 8192 O O . ASP A 1 112 ? 97.386 -4.699 13.957 1.00 0.00 103 ASP A O 5
ATOM 8201 N N . ASN A 1 113 ? 95.266 -4.627 14.571 1.00 0.00 104 ASN A N 5
ATOM 8202 C CA . ASN A 1 113 ? 95.470 -3.395 15.405 1.00 0.00 104 ASN A CA 5
ATOM 8203 C C . ASN A 1 113 ? 95.975 -2.242 14.539 1.00 0.00 104 ASN A C 5
ATOM 8204 O O . ASN A 1 113 ? 96.930 -1.567 14.877 1.00 0.00 104 ASN A O 5
ATOM 8215 N N . VAL A 1 114 ? 95.335 -2.021 13.420 1.00 0.00 105 VAL A N 5
ATOM 8216 C CA . VAL A 1 114 ? 95.775 -0.916 12.519 1.00 0.00 105 VAL A CA 5
ATOM 8217 C C . VAL A 1 114 ? 94.938 0.338 12.767 1.00 0.00 105 VAL A C 5
ATOM 8218 O O . VAL A 1 114 ? 93.724 0.303 12.674 1.00 0.00 105 VAL A O 5
ATOM 8231 N N . ASN A 1 115 ? 95.569 1.447 13.064 1.00 0.00 106 ASN A N 5
ATOM 8232 C CA . ASN A 1 115 ? 94.784 2.692 13.294 1.00 0.00 106 ASN A CA 5
ATOM 8233 C C . ASN A 1 115 ? 94.466 3.328 11.943 1.00 0.00 106 ASN A C 5
ATOM 8234 O O . ASN A 1 115 ? 95.280 3.328 11.038 1.00 0.00 106 ASN A O 5
ATOM 8245 N N . TYR A 1 116 ? 93.277 3.839 11.796 1.00 0.00 107 TYR A N 5
ATOM 8246 C CA . TYR A 1 116 ? 92.874 4.450 10.492 1.00 0.00 107 TYR A CA 5
ATOM 8247 C C . TYR A 1 116 ? 92.142 5.776 10.697 1.00 0.00 107 TYR A C 5
ATOM 8248 O O . TYR A 1 116 ? 91.363 5.933 11.617 1.00 0.00 107 TYR A O 5
ATOM 8266 N N . VAL A 1 117 ? 92.395 6.731 9.837 1.00 0.00 108 VAL A N 5
ATOM 8267 C CA . VAL A 1 117 ? 91.723 8.060 9.964 1.00 0.00 108 VAL A CA 5
ATOM 8268 C C . VAL A 1 117 ? 91.491 8.688 8.585 1.00 0.00 108 VAL A C 5
ATOM 8269 O O . VAL A 1 117 ? 92.290 8.539 7.680 1.00 0.00 108 VAL A O 5
ATOM 8282 N N . GLN A 1 118 ? 90.409 9.405 8.433 1.00 0.00 109 GLN A N 5
ATOM 8283 C CA . GLN A 1 118 ? 90.112 10.074 7.129 1.00 0.00 109 GLN A CA 5
ATOM 8284 C C . GLN A 1 118 ? 91.058 11.254 6.918 1.00 0.00 109 GLN A C 5
ATOM 8285 O O . GLN A 1 118 ? 91.336 12.012 7.828 1.00 0.00 109 GLN A O 5
ATOM 8299 N N . VAL A 1 119 ? 91.551 11.411 5.717 1.00 0.00 110 VAL A N 5
ATOM 8300 C CA . VAL A 1 119 ? 92.477 12.540 5.424 1.00 0.00 110 VAL A CA 5
ATOM 8301 C C . VAL A 1 119 ? 92.014 13.297 4.173 1.00 0.00 110 VAL A C 5
ATOM 8302 O O . VAL A 1 119 ? 91.234 12.792 3.389 1.00 0.00 110 VAL A O 5
ATOM 8315 N N . ASP A 1 120 ? 92.488 14.503 3.985 1.00 0.00 111 ASP A N 5
ATOM 8316 C CA . ASP A 1 120 ? 92.073 15.299 2.786 1.00 0.00 111 ASP A CA 5
ATOM 8317 C C . ASP A 1 120 ? 92.453 14.559 1.499 1.00 0.00 111 ASP A C 5
ATOM 8318 O O . ASP A 1 120 ? 93.463 13.885 1.435 1.00 0.00 111 ASP A O 5
ATOM 8327 N N . LEU A 1 121 ? 91.637 14.672 0.482 1.00 0.00 112 LEU A N 5
ATOM 8328 C CA . LEU A 1 121 ? 91.922 13.969 -0.808 1.00 0.00 112 LEU A CA 5
ATOM 8329 C C . LEU A 1 121 ? 93.259 14.426 -1.402 1.00 0.00 112 LEU A C 5
ATOM 8330 O O . LEU A 1 121 ? 93.990 13.640 -1.976 1.00 0.00 112 LEU A O 5
ATOM 8346 N N . SER A 1 122 ? 93.569 15.692 -1.290 1.00 0.00 113 SER A N 5
ATOM 8347 C CA . SER A 1 122 ? 94.848 16.211 -1.871 1.00 0.00 113 SER A CA 5
ATOM 8348 C C . SER A 1 122 ? 96.041 15.437 -1.309 1.00 0.00 113 SER A C 5
ATOM 8349 O O . SER A 1 122 ? 96.983 15.141 -2.012 1.00 0.00 113 SER A O 5
ATOM 8357 N N . ASN A 1 123 ? 96.006 15.112 -0.047 1.00 0.00 114 ASN A N 5
ATOM 8358 C CA . ASN A 1 123 ? 97.133 14.353 0.578 1.00 0.00 114 ASN A CA 5
ATOM 8359 C C . ASN A 1 123 ? 97.329 13.000 -0.113 1.00 0.00 114 ASN A C 5
ATOM 8360 O O . ASN A 1 123 ? 98.445 12.568 -0.330 1.00 0.00 114 ASN A O 5
ATOM 8371 N N . CYS A 1 124 ? 96.260 12.330 -0.460 1.00 0.00 115 CYS A N 5
ATOM 8372 C CA . CYS A 1 124 ? 96.396 11.002 -1.141 1.00 0.00 115 CYS A CA 5
ATOM 8373 C C . CYS A 1 124 ? 97.120 11.152 -2.479 1.00 0.00 115 CYS A C 5
ATOM 8374 O O . CYS A 1 124 ? 98.033 10.409 -2.786 1.00 0.00 115 CYS A O 5
ATOM 8381 N N . ILE A 1 125 ? 96.702 12.093 -3.283 1.00 0.00 116 ILE A N 5
ATOM 8382 C CA . ILE A 1 125 ? 97.346 12.280 -4.619 1.00 0.00 116 ILE A CA 5
ATOM 8383 C C . ILE A 1 125 ? 98.767 12.835 -4.462 1.00 0.00 116 ILE A C 5
ATOM 8384 O O . ILE A 1 125 ? 99.675 12.435 -5.167 1.00 0.00 116 ILE A O 5
ATOM 8400 N N . ASN A 1 126 ? 98.964 13.752 -3.549 1.00 0.00 117 ASN A N 5
ATOM 8401 C CA . ASN A 1 126 ? 100.329 14.334 -3.351 1.00 0.00 117 ASN A CA 5
ATOM 8402 C C . ASN A 1 126 ? 101.303 13.253 -2.871 1.00 0.00 117 ASN A C 5
ATOM 8403 O O . ASN A 1 126 ? 102.446 13.208 -3.283 1.00 0.00 117 ASN A O 5
ATOM 8414 N N . GLY A 1 127 ? 100.854 12.391 -1.996 1.00 0.00 118 GLY A N 5
ATOM 8415 C CA . GLY A 1 127 ? 101.741 11.312 -1.469 1.00 0.00 118 GLY A CA 5
ATOM 8416 C C . GLY A 1 127 ? 102.032 10.285 -2.566 1.00 0.00 118 GLY A C 5
ATOM 8417 O O . GLY A 1 127 ? 103.165 9.889 -2.766 1.00 0.00 118 GLY A O 5
ATOM 8421 N N . ALA A 1 128 ? 101.019 9.845 -3.270 1.00 0.00 119 ALA A N 5
ATOM 8422 C CA . ALA A 1 128 ? 101.236 8.832 -4.349 1.00 0.00 119 ALA A CA 5
ATOM 8423 C C . ALA A 1 128 ? 102.191 9.379 -5.414 1.00 0.00 119 ALA A C 5
ATOM 8424 O O . ALA A 1 128 ? 103.047 8.674 -5.912 1.00 0.00 119 ALA A O 5
ATOM 8431 N N . ASN A 1 129 ? 102.053 10.637 -5.763 1.00 0.00 120 ASN A N 5
ATOM 8432 C CA . ASN A 1 129 ? 102.952 11.253 -6.797 1.00 0.00 120 ASN A CA 5
ATOM 8433 C C . ASN A 1 129 ? 102.968 10.409 -8.080 1.00 0.00 120 ASN A C 5
ATOM 8434 O O . ASN A 1 129 ? 102.180 10.700 -8.965 1.00 0.00 120 ASN A O 5
ATOM 8446 N N . VAL A 1 10 ? 91.312 -2.861 13.802 1.00 0.00 1 VAL A N 6
ATOM 8447 C CA . VAL A 1 10 ? 90.928 -3.511 12.509 1.00 0.00 1 VAL A CA 6
ATOM 8448 C C . VAL A 1 10 ? 92.098 -4.328 11.953 1.00 0.00 1 VAL A C 6
ATOM 8449 O O . VAL A 1 10 ? 93.242 -4.102 12.306 1.00 0.00 1 VAL A O 6
ATOM 8462 N N . SER A 1 11 ? 91.819 -5.277 11.094 1.00 0.00 2 SER A N 6
ATOM 8463 C CA . SER A 1 11 ? 92.913 -6.111 10.511 1.00 0.00 2 SER A CA 6
ATOM 8464 C C . SER A 1 11 ? 93.074 -5.796 9.024 1.00 0.00 2 SER A C 6
ATOM 8465 O O . SER A 1 11 ? 92.112 -5.576 8.314 1.00 0.00 2 SER A O 6
ATOM 8473 N N . ILE A 1 12 ? 94.296 -5.764 8.559 1.00 0.00 3 ILE A N 6
ATOM 8474 C CA . ILE A 1 12 ? 94.554 -5.454 7.125 1.00 0.00 3 ILE A CA 6
ATOM 8475 C C . ILE A 1 12 ? 95.191 -6.650 6.417 1.00 0.00 3 ILE A C 6
ATOM 8476 O O . ILE A 1 12 ? 95.927 -7.408 7.010 1.00 0.00 3 ILE A O 6
ATOM 8492 N N . SER A 1 13 ? 94.926 -6.801 5.147 1.00 0.00 4 SER A N 6
ATOM 8493 C CA . SER A 1 13 ? 95.521 -7.922 4.366 1.00 0.00 4 SER A CA 6
ATOM 8494 C C . SER A 1 13 ? 95.742 -7.439 2.934 1.00 0.00 4 SER A C 6
ATOM 8495 O O . SER A 1 13 ? 95.558 -6.271 2.643 1.00 0.00 4 SER A O 6
ATOM 8503 N N . TYR A 1 14 ? 96.112 -8.311 2.032 1.00 0.00 5 TYR A N 6
ATOM 8504 C CA . TYR A 1 14 ? 96.314 -7.866 0.620 1.00 0.00 5 TYR A CA 6
ATOM 8505 C C . TYR A 1 14 ? 95.841 -8.943 -0.365 1.00 0.00 5 TYR A C 6
ATOM 8506 O O . TYR A 1 14 ? 95.946 -10.126 -0.098 1.00 0.00 5 TYR A O 6
ATOM 8524 N N . ASP A 1 15 ? 95.334 -8.541 -1.510 1.00 0.00 6 ASP A N 6
ATOM 8525 C CA . ASP A 1 15 ? 94.871 -9.537 -2.519 1.00 0.00 6 ASP A CA 6
ATOM 8526 C C . ASP A 1 15 ? 95.353 -9.131 -3.921 1.00 0.00 6 ASP A C 6
ATOM 8527 O O . ASP A 1 15 ? 95.546 -7.959 -4.181 1.00 0.00 6 ASP A O 6
ATOM 8536 N N . PRO A 1 16 ? 95.521 -10.104 -4.795 1.00 0.00 7 PRO A N 6
ATOM 8537 C CA . PRO A 1 16 ? 95.966 -9.812 -6.178 1.00 0.00 7 PRO A CA 6
ATOM 8538 C C . PRO A 1 16 ? 94.764 -9.524 -7.096 1.00 0.00 7 PRO A C 6
ATOM 8539 O O . PRO A 1 16 ? 94.749 -9.907 -8.251 1.00 0.00 7 PRO A O 6
ATOM 8550 N N . ILE A 1 17 ? 93.761 -8.859 -6.585 1.00 0.00 8 ILE A N 6
ATOM 8551 C CA . ILE A 1 17 ? 92.547 -8.540 -7.401 1.00 0.00 8 ILE A CA 6
ATOM 8552 C C . ILE A 1 17 ? 92.510 -7.046 -7.779 1.00 0.00 8 ILE A C 6
ATOM 8553 O O . ILE A 1 17 ? 91.644 -6.623 -8.521 1.00 0.00 8 ILE A O 6
ATOM 8569 N N . TYR A 1 18 ? 93.444 -6.255 -7.315 1.00 0.00 9 TYR A N 6
ATOM 8570 C CA . TYR A 1 18 ? 93.456 -4.807 -7.689 1.00 0.00 9 TYR A CA 6
ATOM 8571 C C . TYR A 1 18 ? 94.775 -4.419 -8.367 1.00 0.00 9 TYR A C 6
ATOM 8572 O O . TYR A 1 18 ? 95.631 -3.765 -7.811 1.00 0.00 9 TYR A O 6
ATOM 8590 N N . ALA A 1 19 ? 94.874 -4.801 -9.620 1.00 0.00 10 ALA A N 6
ATOM 8591 C CA . ALA A 1 19 ? 96.056 -4.466 -10.470 1.00 0.00 10 ALA A CA 6
ATOM 8592 C C . ALA A 1 19 ? 95.633 -3.420 -11.509 1.00 0.00 10 ALA A C 6
ATOM 8593 O O . ALA A 1 19 ? 94.474 -3.071 -11.626 1.00 0.00 10 ALA A O 6
ATOM 8600 N N . ALA A 1 20 ? 96.592 -2.865 -12.204 1.00 0.00 11 ALA A N 6
ATOM 8601 C CA . ALA A 1 20 ? 96.300 -1.768 -13.183 1.00 0.00 11 ALA A CA 6
ATOM 8602 C C . ALA A 1 20 ? 95.338 -2.175 -14.306 1.00 0.00 11 ALA A C 6
ATOM 8603 O O . ALA A 1 20 ? 94.612 -1.331 -14.804 1.00 0.00 11 ALA A O 6
ATOM 8610 N N . ASP A 1 21 ? 95.337 -3.409 -14.761 1.00 0.00 12 ASP A N 6
ATOM 8611 C CA . ASP A 1 21 ? 94.424 -3.747 -15.904 1.00 0.00 12 ASP A CA 6
ATOM 8612 C C . ASP A 1 21 ? 93.029 -4.169 -15.430 1.00 0.00 12 ASP A C 6
ATOM 8613 O O . ASP A 1 21 ? 92.234 -4.668 -16.206 1.00 0.00 12 ASP A O 6
ATOM 8622 N N . LEU A 1 22 ? 92.719 -3.973 -14.177 1.00 0.00 13 LEU A N 6
ATOM 8623 C CA . LEU A 1 22 ? 91.372 -4.360 -13.661 1.00 0.00 13 LEU A CA 6
ATOM 8624 C C . LEU A 1 22 ? 90.318 -3.366 -14.140 1.00 0.00 13 LEU A C 6
ATOM 8625 O O . LEU A 1 22 ? 90.401 -2.183 -13.869 1.00 0.00 13 LEU A O 6
ATOM 8641 N N . SER A 1 23 ? 89.327 -3.843 -14.842 1.00 0.00 14 SER A N 6
ATOM 8642 C CA . SER A 1 23 ? 88.257 -2.930 -15.333 1.00 0.00 14 SER A CA 6
ATOM 8643 C C . SER A 1 23 ? 87.452 -2.394 -14.147 1.00 0.00 14 SER A C 6
ATOM 8644 O O . SER A 1 23 ? 87.159 -3.108 -13.206 1.00 0.00 14 SER A O 6
ATOM 8652 N N . MET A 1 24 ? 87.116 -1.135 -14.183 1.00 0.00 15 MET A N 6
ATOM 8653 C CA . MET A 1 24 ? 86.349 -0.517 -13.055 1.00 0.00 15 MET A CA 6
ATOM 8654 C C . MET A 1 24 ? 84.916 -1.066 -12.971 1.00 0.00 15 MET A C 6
ATOM 8655 O O . MET A 1 24 ? 84.231 -0.852 -11.988 1.00 0.00 15 MET A O 6
ATOM 8669 N N . GLY A 1 25 ? 84.445 -1.749 -13.986 1.00 0.00 16 GLY A N 6
ATOM 8670 C CA . GLY A 1 25 ? 83.048 -2.285 -13.959 1.00 0.00 16 GLY A CA 6
ATOM 8671 C C . GLY A 1 25 ? 82.923 -3.465 -12.990 1.00 0.00 16 GLY A C 6
ATOM 8672 O O . GLY A 1 25 ? 81.827 -3.866 -12.645 1.00 0.00 16 GLY A O 6
ATOM 8676 N N . SER A 1 26 ? 84.018 -4.033 -12.556 1.00 0.00 17 SER A N 6
ATOM 8677 C CA . SER A 1 26 ? 83.941 -5.195 -11.622 1.00 0.00 17 SER A CA 6
ATOM 8678 C C . SER A 1 26 ? 84.005 -4.742 -10.159 1.00 0.00 17 SER A C 6
ATOM 8679 O O . SER A 1 26 ? 83.711 -5.508 -9.261 1.00 0.00 17 SER A O 6
ATOM 8687 N N . VAL A 1 27 ? 84.407 -3.519 -9.906 1.00 0.00 18 VAL A N 6
ATOM 8688 C CA . VAL A 1 27 ? 84.511 -3.047 -8.495 1.00 0.00 18 VAL A CA 6
ATOM 8689 C C . VAL A 1 27 ? 83.193 -2.415 -8.028 1.00 0.00 18 VAL A C 6
ATOM 8690 O O . VAL A 1 27 ? 82.327 -2.103 -8.821 1.00 0.00 18 VAL A O 6
ATOM 8703 N N . ALA A 1 28 ? 83.042 -2.231 -6.740 1.00 0.00 19 ALA A N 6
ATOM 8704 C CA . ALA A 1 28 ? 81.785 -1.622 -6.196 1.00 0.00 19 ALA A CA 6
ATOM 8705 C C . ALA A 1 28 ? 81.541 -0.246 -6.830 1.00 0.00 19 ALA A C 6
ATOM 8706 O O . ALA A 1 28 ? 80.446 0.064 -7.250 1.00 0.00 19 ALA A O 6
ATOM 8713 N N . CYS A 1 29 ? 82.558 0.572 -6.916 1.00 0.00 20 CYS A N 6
ATOM 8714 C CA . CYS A 1 29 ? 82.385 1.924 -7.548 1.00 0.00 20 CYS A CA 6
ATOM 8715 C C . CYS A 1 29 ? 82.448 1.740 -9.073 1.00 0.00 20 CYS A C 6
ATOM 8716 O O . CYS A 1 29 ? 83.487 1.937 -9.677 1.00 0.00 20 CYS A O 6
ATOM 8723 N N . SER A 1 30 ? 81.369 1.311 -9.696 1.00 0.00 21 SER A N 6
ATOM 8724 C CA . SER A 1 30 ? 81.414 1.058 -11.173 1.00 0.00 21 SER A CA 6
ATOM 8725 C C . SER A 1 30 ? 80.894 2.238 -12.005 1.00 0.00 21 SER A C 6
ATOM 8726 O O . SER A 1 30 ? 81.672 2.994 -12.558 1.00 0.00 21 SER A O 6
ATOM 8734 N N . ASN A 1 31 ? 79.594 2.383 -12.140 1.00 0.00 22 ASN A N 6
ATOM 8735 C CA . ASN A 1 31 ? 79.059 3.496 -12.986 1.00 0.00 22 ASN A CA 6
ATOM 8736 C C . ASN A 1 31 ? 77.841 4.177 -12.360 1.00 0.00 22 ASN A C 6
ATOM 8737 O O . ASN A 1 31 ? 77.183 4.977 -13.001 1.00 0.00 22 ASN A O 6
ATOM 8748 N N . GLY A 1 32 ? 77.535 3.880 -11.130 1.00 0.00 23 GLY A N 6
ATOM 8749 C CA . GLY A 1 32 ? 76.356 4.520 -10.478 1.00 0.00 23 GLY A CA 6
ATOM 8750 C C . GLY A 1 32 ? 76.662 5.998 -10.244 1.00 0.00 23 GLY A C 6
ATOM 8751 O O . GLY A 1 32 ? 77.433 6.606 -10.963 1.00 0.00 23 GLY A O 6
ATOM 8755 N N . ASP A 1 33 ? 76.083 6.568 -9.224 1.00 0.00 24 ASP A N 6
ATOM 8756 C CA . ASP A 1 33 ? 76.349 8.002 -8.900 1.00 0.00 24 ASP A CA 6
ATOM 8757 C C . ASP A 1 33 ? 77.808 8.178 -8.483 1.00 0.00 24 ASP A C 6
ATOM 8758 O O . ASP A 1 33 ? 78.444 9.150 -8.848 1.00 0.00 24 ASP A O 6
ATOM 8767 N N . HIS A 1 34 ? 78.344 7.259 -7.725 1.00 0.00 25 HIS A N 6
ATOM 8768 C CA . HIS A 1 34 ? 79.772 7.396 -7.292 1.00 0.00 25 HIS A CA 6
ATOM 8769 C C . HIS A 1 34 ? 80.681 6.526 -8.163 1.00 0.00 25 HIS A C 6
ATOM 8770 O O . HIS A 1 34 ? 81.852 6.371 -7.870 1.00 0.00 25 HIS A O 6
ATOM 8784 N N . GLY A 1 35 ? 80.164 5.953 -9.230 1.00 0.00 26 GLY A N 6
ATOM 8785 C CA . GLY A 1 35 ? 81.018 5.094 -10.105 1.00 0.00 26 GLY A CA 6
ATOM 8786 C C . GLY A 1 35 ? 82.215 5.902 -10.600 1.00 0.00 26 GLY A C 6
ATOM 8787 O O . GLY A 1 35 ? 82.087 7.047 -10.993 1.00 0.00 26 GLY A O 6
ATOM 8791 N N . LEU A 1 36 ? 83.371 5.302 -10.598 1.00 0.00 27 LEU A N 6
ATOM 8792 C CA . LEU A 1 36 ? 84.588 6.013 -11.085 1.00 0.00 27 LEU A CA 6
ATOM 8793 C C . LEU A 1 36 ? 84.895 5.610 -12.537 1.00 0.00 27 LEU A C 6
ATOM 8794 O O . LEU A 1 36 ? 85.798 6.138 -13.149 1.00 0.00 27 LEU A O 6
ATOM 8810 N N . MET A 1 37 ? 84.143 4.687 -13.091 1.00 0.00 28 MET A N 6
ATOM 8811 C CA . MET A 1 37 ? 84.380 4.253 -14.501 1.00 0.00 28 MET A CA 6
ATOM 8812 C C . MET A 1 37 ? 84.228 5.433 -15.465 1.00 0.00 28 MET A C 6
ATOM 8813 O O . MET A 1 37 ? 84.953 5.549 -16.435 1.00 0.00 28 MET A O 6
ATOM 8827 N N . ALA A 1 38 ? 83.261 6.286 -15.228 1.00 0.00 29 ALA A N 6
ATOM 8828 C CA . ALA A 1 38 ? 83.017 7.439 -16.155 1.00 0.00 29 ALA A CA 6
ATOM 8829 C C . ALA A 1 38 ? 84.311 8.214 -16.452 1.00 0.00 29 ALA A C 6
ATOM 8830 O O . ALA A 1 38 ? 84.883 8.089 -17.518 1.00 0.00 29 ALA A O 6
ATOM 8837 N N . GLN A 1 39 ? 84.774 9.007 -15.517 1.00 0.00 30 GLN A N 6
ATOM 8838 C CA . GLN A 1 39 ? 86.031 9.788 -15.741 1.00 0.00 30 GLN A CA 6
ATOM 8839 C C . GLN A 1 39 ? 87.242 8.854 -15.762 1.00 0.00 30 GLN A C 6
ATOM 8840 O O . GLN A 1 39 ? 88.170 9.033 -16.527 1.00 0.00 30 GLN A O 6
ATOM 8854 N N . TYR A 1 40 ? 87.245 7.881 -14.889 1.00 0.00 31 TYR A N 6
ATOM 8855 C CA . TYR A 1 40 ? 88.401 6.942 -14.801 1.00 0.00 31 TYR A CA 6
ATOM 8856 C C . TYR A 1 40 ? 87.958 5.499 -15.088 1.00 0.00 31 TYR A C 6
ATOM 8857 O O . TYR A 1 40 ? 87.600 4.780 -14.176 1.00 0.00 31 TYR A O 6
ATOM 8875 N N . PRO A 1 41 ? 87.994 5.107 -16.346 1.00 0.00 32 PRO A N 6
ATOM 8876 C CA . PRO A 1 41 ? 87.585 3.729 -16.706 1.00 0.00 32 PRO A CA 6
ATOM 8877 C C . PRO A 1 41 ? 88.669 2.709 -16.312 1.00 0.00 32 PRO A C 6
ATOM 8878 O O . PRO A 1 41 ? 88.476 1.515 -16.449 1.00 0.00 32 PRO A O 6
ATOM 8889 N N . THR A 1 42 ? 89.802 3.163 -15.824 1.00 0.00 33 THR A N 6
ATOM 8890 C CA . THR A 1 42 ? 90.883 2.214 -15.422 1.00 0.00 33 THR A CA 6
ATOM 8891 C C . THR A 1 42 ? 91.400 2.563 -14.032 1.00 0.00 33 THR A C 6
ATOM 8892 O O . THR A 1 42 ? 91.306 3.690 -13.585 1.00 0.00 33 THR A O 6
ATOM 8903 N N . LEU A 1 43 ? 91.951 1.593 -13.354 1.00 0.00 34 LEU A N 6
ATOM 8904 C CA . LEU A 1 43 ? 92.488 1.841 -11.992 1.00 0.00 34 LEU A CA 6
ATOM 8905 C C . LEU A 1 43 ? 93.916 2.376 -12.089 1.00 0.00 34 LEU A C 6
ATOM 8906 O O . LEU A 1 43 ? 94.818 1.672 -12.508 1.00 0.00 34 LEU A O 6
ATOM 8922 N N . GLY A 1 44 ? 94.130 3.604 -11.709 1.00 0.00 35 GLY A N 6
ATOM 8923 C CA . GLY A 1 44 ? 95.506 4.177 -11.783 1.00 0.00 35 GLY A CA 6
ATOM 8924 C C . GLY A 1 44 ? 95.449 5.706 -11.893 1.00 0.00 35 GLY A C 6
ATOM 8925 O O . GLY A 1 44 ? 96.290 6.315 -12.529 1.00 0.00 35 GLY A O 6
ATOM 8929 N N . GLU A 1 45 ? 94.476 6.333 -11.277 1.00 0.00 36 GLU A N 6
ATOM 8930 C CA . GLU A 1 45 ? 94.380 7.818 -11.344 1.00 0.00 36 GLU A CA 6
ATOM 8931 C C . GLU A 1 45 ? 93.561 8.342 -10.163 1.00 0.00 36 GLU A C 6
ATOM 8932 O O . GLU A 1 45 ? 93.974 9.260 -9.478 1.00 0.00 36 GLU A O 6
ATOM 8944 N N . VAL A 1 46 ? 92.416 7.755 -9.900 1.00 0.00 37 VAL A N 6
ATOM 8945 C CA . VAL A 1 46 ? 91.595 8.214 -8.736 1.00 0.00 37 VAL A CA 6
ATOM 8946 C C . VAL A 1 46 ? 92.418 7.982 -7.445 1.00 0.00 37 VAL A C 6
ATOM 8947 O O . VAL A 1 46 ? 92.708 8.921 -6.732 1.00 0.00 37 VAL A O 6
ATOM 8960 N N . PRO A 1 47 ? 92.810 6.745 -7.208 1.00 0.00 38 PRO A N 6
ATOM 8961 C CA . PRO A 1 47 ? 93.649 6.440 -6.024 1.00 0.00 38 PRO A CA 6
ATOM 8962 C C . PRO A 1 47 ? 95.099 6.833 -6.317 1.00 0.00 38 PRO A C 6
ATOM 8963 O O . PRO A 1 47 ? 95.852 7.203 -5.437 1.00 0.00 38 PRO A O 6
ATOM 8974 N N . GLY A 1 48 ? 95.491 6.727 -7.560 1.00 0.00 39 GLY A N 6
ATOM 8975 C CA . GLY A 1 48 ? 96.886 7.055 -7.962 1.00 0.00 39 GLY A CA 6
ATOM 8976 C C . GLY A 1 48 ? 97.415 5.888 -8.795 1.00 0.00 39 GLY A C 6
ATOM 8977 O O . GLY A 1 48 ? 97.703 6.035 -9.964 1.00 0.00 39 GLY A O 6
ATOM 8981 N N . PHE A 1 49 ? 97.483 4.722 -8.182 1.00 0.00 40 PHE A N 6
ATOM 8982 C CA . PHE A 1 49 ? 97.934 3.444 -8.857 1.00 0.00 40 PHE A CA 6
ATOM 8983 C C . PHE A 1 49 ? 98.348 2.395 -7.794 1.00 0.00 40 PHE A C 6
ATOM 8984 O O . PHE A 1 49 ? 97.919 1.260 -7.862 1.00 0.00 40 PHE A O 6
ATOM 9001 N N . PRO A 1 50 ? 99.205 2.790 -6.863 1.00 0.00 41 PRO A N 6
ATOM 9002 C CA . PRO A 1 50 ? 99.708 1.865 -5.827 1.00 0.00 41 PRO A CA 6
ATOM 9003 C C . PRO A 1 50 ? 98.997 2.079 -4.485 1.00 0.00 41 PRO A C 6
ATOM 9004 O O . PRO A 1 50 ? 99.496 1.679 -3.449 1.00 0.00 41 PRO A O 6
ATOM 9015 N N . ASN A 1 51 ? 97.857 2.718 -4.486 1.00 0.00 42 ASN A N 6
ATOM 9016 C CA . ASN A 1 51 ? 97.139 2.971 -3.202 1.00 0.00 42 ASN A CA 6
ATOM 9017 C C . ASN A 1 51 ? 95.649 2.677 -3.362 1.00 0.00 42 ASN A C 6
ATOM 9018 O O . ASN A 1 51 ? 94.805 3.520 -3.115 1.00 0.00 42 ASN A O 6
ATOM 9029 N N . VAL A 1 52 ? 95.328 1.486 -3.783 1.00 0.00 43 VAL A N 6
ATOM 9030 C CA . VAL A 1 52 ? 93.900 1.113 -3.979 1.00 0.00 43 VAL A CA 6
ATOM 9031 C C . VAL A 1 52 ? 93.594 -0.222 -3.291 1.00 0.00 43 VAL A C 6
ATOM 9032 O O . VAL A 1 52 ? 94.398 -1.141 -3.288 1.00 0.00 43 VAL A O 6
ATOM 9045 N N . GLY A 1 53 ? 92.426 -0.325 -2.704 1.00 0.00 44 GLY A N 6
ATOM 9046 C CA . GLY A 1 53 ? 92.037 -1.587 -2.011 1.00 0.00 44 GLY A CA 6
ATOM 9047 C C . GLY A 1 53 ? 90.571 -1.513 -1.584 1.00 0.00 44 GLY A C 6
ATOM 9048 O O . GLY A 1 53 ? 89.905 -0.518 -1.788 1.00 0.00 44 GLY A O 6
ATOM 9052 N N . GLY A 1 54 ? 90.076 -2.560 -0.974 1.00 0.00 45 GLY A N 6
ATOM 9053 C CA . GLY A 1 54 ? 88.662 -2.561 -0.505 1.00 0.00 45 GLY A CA 6
ATOM 9054 C C . GLY A 1 54 ? 88.619 -1.945 0.887 1.00 0.00 45 GLY A C 6
ATOM 9055 O O . GLY A 1 54 ? 89.600 -1.977 1.612 1.00 0.00 45 GLY A O 6
ATOM 9059 N N . ILE A 1 55 ? 87.500 -1.390 1.275 1.00 0.00 46 ILE A N 6
ATOM 9060 C CA . ILE A 1 55 ? 87.409 -0.774 2.630 1.00 0.00 46 ILE A CA 6
ATOM 9061 C C . ILE A 1 55 ? 86.006 -1.018 3.228 1.00 0.00 46 ILE A C 6
ATOM 9062 O O . ILE A 1 55 ? 85.079 -1.341 2.510 1.00 0.00 46 ILE A O 6
ATOM 9078 N N . PRO A 1 56 ? 85.903 -0.902 4.534 1.00 0.00 47 PRO A N 6
ATOM 9079 C CA . PRO A 1 56 ? 84.612 -1.173 5.234 1.00 0.00 47 PRO A CA 6
ATOM 9080 C C . PRO A 1 56 ? 83.515 -0.134 4.949 1.00 0.00 47 PRO A C 6
ATOM 9081 O O . PRO A 1 56 ? 82.354 -0.392 5.215 1.00 0.00 47 PRO A O 6
ATOM 9092 N N . ASP A 1 57 ? 83.845 1.035 4.455 1.00 0.00 48 ASP A N 6
ATOM 9093 C CA . ASP A 1 57 ? 82.776 2.063 4.217 1.00 0.00 48 ASP A CA 6
ATOM 9094 C C . ASP A 1 57 ? 82.232 2.020 2.780 1.00 0.00 48 ASP A C 6
ATOM 9095 O O . ASP A 1 57 ? 81.707 3.001 2.289 1.00 0.00 48 ASP A O 6
ATOM 9104 N N . ILE A 1 58 ? 82.316 0.894 2.114 1.00 0.00 49 ILE A N 6
ATOM 9105 C CA . ILE A 1 58 ? 81.760 0.793 0.725 1.00 0.00 49 ILE A CA 6
ATOM 9106 C C . ILE A 1 58 ? 80.677 -0.293 0.698 1.00 0.00 49 ILE A C 6
ATOM 9107 O O . ILE A 1 58 ? 80.938 -1.440 1.010 1.00 0.00 49 ILE A O 6
ATOM 9123 N N . ALA A 1 59 ? 79.460 0.057 0.349 1.00 0.00 50 ALA A N 6
ATOM 9124 C CA . ALA A 1 59 ? 78.359 -0.959 0.328 1.00 0.00 50 ALA A CA 6
ATOM 9125 C C . ALA A 1 59 ? 78.430 -1.852 -0.906 1.00 0.00 50 ALA A C 6
ATOM 9126 O O . ALA A 1 59 ? 78.267 -3.056 -0.803 1.00 0.00 50 ALA A O 6
ATOM 9133 N N . GLY A 1 60 ? 78.662 -1.295 -2.067 1.00 0.00 51 GLY A N 6
ATOM 9134 C CA . GLY A 1 60 ? 78.725 -2.153 -3.281 1.00 0.00 51 GLY A CA 6
ATOM 9135 C C . GLY A 1 60 ? 78.714 -1.312 -4.562 1.00 0.00 51 GLY A C 6
ATOM 9136 O O . GLY A 1 60 ? 79.327 -0.268 -4.650 1.00 0.00 51 GLY A O 6
ATOM 9140 N N . TRP A 1 61 ? 78.024 -1.798 -5.562 1.00 0.00 52 TRP A N 6
ATOM 9141 C CA . TRP A 1 61 ? 77.936 -1.111 -6.893 1.00 0.00 52 TRP A CA 6
ATOM 9142 C C . TRP A 1 61 ? 77.768 0.414 -6.796 1.00 0.00 52 TRP A C 6
ATOM 9143 O O . TRP A 1 61 ? 78.192 1.129 -7.689 1.00 0.00 52 TRP A O 6
ATOM 9164 N N . ASP A 1 62 ? 77.155 0.924 -5.756 1.00 0.00 53 ASP A N 6
ATOM 9165 C CA . ASP A 1 62 ? 76.967 2.402 -5.664 1.00 0.00 53 ASP A CA 6
ATOM 9166 C C . ASP A 1 62 ? 77.156 2.896 -4.227 1.00 0.00 53 ASP A C 6
ATOM 9167 O O . ASP A 1 62 ? 76.273 3.508 -3.652 1.00 0.00 53 ASP A O 6
ATOM 9176 N N . SER A 1 63 ? 78.298 2.633 -3.644 1.00 0.00 54 SER A N 6
ATOM 9177 C CA . SER A 1 63 ? 78.539 3.087 -2.242 1.00 0.00 54 SER A CA 6
ATOM 9178 C C . SER A 1 63 ? 78.655 4.619 -2.207 1.00 0.00 54 SER A C 6
ATOM 9179 O O . SER A 1 63 ? 79.171 5.212 -3.134 1.00 0.00 54 SER A O 6
ATOM 9187 N N . PRO A 1 64 ? 78.161 5.223 -1.148 1.00 0.00 55 PRO A N 6
ATOM 9188 C CA . PRO A 1 64 ? 78.216 6.701 -1.035 1.00 0.00 55 PRO A CA 6
ATOM 9189 C C . PRO A 1 64 ? 79.634 7.191 -0.716 1.00 0.00 55 PRO A C 6
ATOM 9190 O O . PRO A 1 64 ? 79.918 8.370 -0.819 1.00 0.00 55 PRO A O 6
ATOM 9201 N N . SER A 1 65 ? 80.515 6.309 -0.305 1.00 0.00 56 SER A N 6
ATOM 9202 C CA . SER A 1 65 ? 81.896 6.753 0.045 1.00 0.00 56 SER A CA 6
ATOM 9203 C C . SER A 1 65 ? 82.903 6.399 -1.057 1.00 0.00 56 SER A C 6
ATOM 9204 O O . SER A 1 65 ? 84.096 6.372 -0.816 1.00 0.00 56 SER A O 6
ATOM 9212 N N . CYS A 1 66 ? 82.450 6.124 -2.257 1.00 0.00 57 CYS A N 6
ATOM 9213 C CA . CYS A 1 66 ? 83.419 5.783 -3.346 1.00 0.00 57 CYS A CA 6
ATOM 9214 C C . CYS A 1 66 ? 84.208 7.041 -3.728 1.00 0.00 57 CYS A C 6
ATOM 9215 O O . CYS A 1 66 ? 83.660 8.125 -3.808 1.00 0.00 57 CYS A O 6
ATOM 9222 N N . GLY A 1 67 ? 85.485 6.901 -3.973 1.00 0.00 58 GLY A N 6
ATOM 9223 C CA . GLY A 1 67 ? 86.315 8.082 -4.363 1.00 0.00 58 GLY A CA 6
ATOM 9224 C C . GLY A 1 67 ? 86.661 8.916 -3.127 1.00 0.00 58 GLY A C 6
ATOM 9225 O O . GLY A 1 67 ? 86.876 10.110 -3.218 1.00 0.00 58 GLY A O 6
ATOM 9229 N N . THR A 1 68 ? 86.723 8.296 -1.977 1.00 0.00 59 THR A N 6
ATOM 9230 C CA . THR A 1 68 ? 87.065 9.046 -0.731 1.00 0.00 59 THR A CA 6
ATOM 9231 C C . THR A 1 68 ? 88.492 8.707 -0.285 1.00 0.00 59 THR A C 6
ATOM 9232 O O . THR A 1 68 ? 88.931 7.580 -0.339 1.00 0.00 59 THR A O 6
ATOM 9243 N N . CYS A 1 69 ? 89.210 9.710 0.131 1.00 0.00 60 CYS A N 6
ATOM 9244 C CA . CYS A 1 69 ? 90.630 9.520 0.566 1.00 0.00 60 CYS A CA 6
ATOM 9245 C C . CYS A 1 69 ? 90.695 8.972 1.999 1.00 0.00 60 CYS A C 6
ATOM 9246 O O . CYS A 1 69 ? 90.053 9.477 2.900 1.00 0.00 60 CYS A O 6
ATOM 9253 N N . TRP A 1 70 ? 91.479 7.946 2.209 1.00 0.00 61 TRP A N 6
ATOM 9254 C CA . TRP A 1 70 ? 91.618 7.346 3.572 1.00 0.00 61 TRP A CA 6
ATOM 9255 C C . TRP A 1 70 ? 93.106 7.110 3.876 1.00 0.00 61 TRP A C 6
ATOM 9256 O O . TRP A 1 70 ? 93.896 6.921 2.972 1.00 0.00 61 TRP A O 6
ATOM 9277 N N . LYS A 1 71 ? 93.504 7.128 5.128 1.00 0.00 62 LYS A N 6
ATOM 9278 C CA . LYS A 1 71 ? 94.950 6.909 5.465 1.00 0.00 62 LYS A CA 6
ATOM 9279 C C . LYS A 1 71 ? 95.109 5.705 6.400 1.00 0.00 62 LYS A C 6
ATOM 9280 O O . LYS A 1 71 ? 94.329 5.513 7.315 1.00 0.00 62 LYS A O 6
ATOM 9299 N N . VAL A 1 72 ? 96.106 4.882 6.160 1.00 0.00 63 VAL A N 6
ATOM 9300 C CA . VAL A 1 72 ? 96.313 3.669 7.015 1.00 0.00 63 VAL A CA 6
ATOM 9301 C C . VAL A 1 72 ? 97.619 3.769 7.822 1.00 0.00 63 VAL A C 6
ATOM 9302 O O . VAL A 1 72 ? 98.683 4.009 7.280 1.00 0.00 63 VAL A O 6
ATOM 9315 N N . THR A 1 73 ? 97.529 3.595 9.119 1.00 0.00 64 THR A N 6
ATOM 9316 C CA . THR A 1 73 ? 98.734 3.681 10.004 1.00 0.00 64 THR A CA 6
ATOM 9317 C C . THR A 1 73 ? 98.959 2.349 10.737 1.00 0.00 64 THR A C 6
ATOM 9318 O O . THR A 1 73 ? 98.016 1.702 11.156 1.00 0.00 64 THR A O 6
ATOM 9329 N N . ILE A 1 74 ? 100.197 1.929 10.893 1.00 0.00 65 ILE A N 6
ATOM 9330 C CA . ILE A 1 74 ? 100.466 0.629 11.597 1.00 0.00 65 ILE A CA 6
ATOM 9331 C C . ILE A 1 74 ? 101.341 0.852 12.852 1.00 0.00 65 ILE A C 6
ATOM 9332 O O . ILE A 1 74 ? 101.928 1.904 13.011 1.00 0.00 65 ILE A O 6
ATOM 9348 N N . PRO A 1 75 ? 101.373 -0.143 13.728 1.00 0.00 66 PRO A N 6
ATOM 9349 C CA . PRO A 1 75 ? 102.153 -0.040 15.005 1.00 0.00 66 PRO A CA 6
ATOM 9350 C C . PRO A 1 75 ? 103.660 0.138 14.780 1.00 0.00 66 PRO A C 6
ATOM 9351 O O . PRO A 1 75 ? 104.346 0.714 15.605 1.00 0.00 66 PRO A O 6
ATOM 9362 N N . ASN A 1 76 ? 104.181 -0.345 13.684 1.00 0.00 67 ASN A N 6
ATOM 9363 C CA . ASN A 1 76 ? 105.650 -0.196 13.418 1.00 0.00 67 ASN A CA 6
ATOM 9364 C C . ASN A 1 76 ? 106.016 1.288 13.308 1.00 0.00 67 ASN A C 6
ATOM 9365 O O . ASN A 1 76 ? 107.040 1.730 13.793 1.00 0.00 67 ASN A O 6
ATOM 9376 N N . GLY A 1 77 ? 105.167 2.046 12.674 1.00 0.00 68 GLY A N 6
ATOM 9377 C CA . GLY A 1 77 ? 105.428 3.505 12.520 1.00 0.00 68 GLY A CA 6
ATOM 9378 C C . GLY A 1 77 ? 105.574 3.849 11.041 1.00 0.00 68 GLY A C 6
ATOM 9379 O O . GLY A 1 77 ? 106.593 4.348 10.603 1.00 0.00 68 GLY A O 6
ATOM 9383 N N . ASN A 1 78 ? 104.549 3.600 10.279 1.00 0.00 69 ASN A N 6
ATOM 9384 C CA . ASN A 1 78 ? 104.580 3.920 8.827 1.00 0.00 69 ASN A CA 6
ATOM 9385 C C . ASN A 1 78 ? 103.146 3.998 8.319 1.00 0.00 69 ASN A C 6
ATOM 9386 O O . ASN A 1 78 ? 102.261 3.357 8.859 1.00 0.00 69 ASN A O 6
ATOM 9397 N N . SER A 1 79 ? 102.898 4.785 7.308 1.00 0.00 70 SER A N 6
ATOM 9398 C CA . SER A 1 79 ? 101.506 4.904 6.796 1.00 0.00 70 SER A CA 6
ATOM 9399 C C . SER A 1 79 ? 101.480 5.247 5.309 1.00 0.00 70 SER A C 6
ATOM 9400 O O . SER A 1 79 ? 102.416 5.793 4.757 1.00 0.00 70 SER A O 6
ATOM 9408 N N . ILE A 1 80 ? 100.388 4.940 4.675 1.00 0.00 71 ILE A N 6
ATOM 9409 C CA . ILE A 1 80 ? 100.208 5.233 3.230 1.00 0.00 71 ILE A CA 6
ATOM 9410 C C . ILE A 1 80 ? 98.794 5.763 3.038 1.00 0.00 71 ILE A C 6
ATOM 9411 O O . ILE A 1 80 ? 97.948 5.564 3.892 1.00 0.00 71 ILE A O 6
ATOM 9427 N N . PHE A 1 81 ? 98.512 6.423 1.945 1.00 0.00 72 PHE A N 6
ATOM 9428 C CA . PHE A 1 81 ? 97.125 6.930 1.757 1.00 0.00 72 PHE A CA 6
ATOM 9429 C C . PHE A 1 81 ? 96.382 6.012 0.789 1.00 0.00 72 PHE A C 6
ATOM 9430 O O . PHE A 1 81 ? 96.791 5.826 -0.336 1.00 0.00 72 PHE A O 6
ATOM 9447 N N . ILE A 1 82 ? 95.294 5.444 1.230 1.00 0.00 73 ILE A N 6
ATOM 9448 C CA . ILE A 1 82 ? 94.500 4.533 0.353 1.00 0.00 73 ILE A CA 6
ATOM 9449 C C . ILE A 1 82 ? 93.178 5.205 0.006 1.00 0.00 73 ILE A C 6
ATOM 9450 O O . ILE A 1 82 ? 92.499 5.708 0.877 1.00 0.00 73 ILE A O 6
ATOM 9466 N N . ARG A 1 83 ? 92.806 5.243 -1.248 1.00 0.00 74 ARG A N 6
ATOM 9467 C CA . ARG A 1 83 ? 91.526 5.908 -1.607 1.00 0.00 74 ARG A CA 6
ATOM 9468 C C . ARG A 1 83 ? 90.442 4.849 -1.787 1.00 0.00 74 ARG A C 6
ATOM 9469 O O . ARG A 1 83 ? 90.641 3.840 -2.436 1.00 0.00 74 ARG A O 6
ATOM 9490 N N . GLY A 1 84 ? 89.293 5.072 -1.195 1.00 0.00 75 GLY A N 6
ATOM 9491 C CA . GLY A 1 84 ? 88.174 4.088 -1.295 1.00 0.00 75 GLY A CA 6
ATOM 9492 C C . GLY A 1 84 ? 87.916 3.744 -2.757 1.00 0.00 75 GLY A C 6
ATOM 9493 O O . GLY A 1 84 ? 88.087 4.564 -3.640 1.00 0.00 75 GLY A O 6
ATOM 9497 N N . VAL A 1 85 ? 87.522 2.532 -3.013 1.00 0.00 76 VAL A N 6
ATOM 9498 C CA . VAL A 1 85 ? 87.263 2.094 -4.414 1.00 0.00 76 VAL A CA 6
ATOM 9499 C C . VAL A 1 85 ? 86.572 0.720 -4.425 1.00 0.00 76 VAL A C 6
ATOM 9500 O O . VAL A 1 85 ? 85.758 0.457 -5.281 1.00 0.00 76 VAL A O 6
ATOM 9513 N N . ASP A 1 86 ? 86.871 -0.150 -3.488 1.00 0.00 77 ASP A N 6
ATOM 9514 C CA . ASP A 1 86 ? 86.214 -1.499 -3.461 1.00 0.00 77 ASP A CA 6
ATOM 9515 C C . ASP A 1 86 ? 85.675 -1.754 -2.053 1.00 0.00 77 ASP A C 6
ATOM 9516 O O . ASP A 1 86 ? 85.941 -1.004 -1.135 1.00 0.00 77 ASP A O 6
ATOM 9525 N N . SER A 1 87 ? 84.926 -2.813 -1.880 1.00 0.00 78 SER A N 6
ATOM 9526 C CA . SER A 1 87 ? 84.374 -3.135 -0.531 1.00 0.00 78 SER A CA 6
ATOM 9527 C C . SER A 1 87 ? 85.254 -4.186 0.152 1.00 0.00 78 SER A C 6
ATOM 9528 O O . SER A 1 87 ? 85.750 -5.097 -0.484 1.00 0.00 78 SER A O 6
ATOM 9536 N N . GLY A 1 88 ? 85.443 -4.069 1.442 1.00 0.00 79 GLY A N 6
ATOM 9537 C CA . GLY A 1 88 ? 86.282 -5.061 2.173 1.00 0.00 79 GLY A CA 6
ATOM 9538 C C . GLY A 1 88 ? 85.401 -5.834 3.152 1.00 0.00 79 GLY A C 6
ATOM 9539 O O . GLY A 1 88 ? 84.480 -5.289 3.732 1.00 0.00 79 GLY A O 6
ATOM 9543 N N . ARG A 1 89 ? 85.681 -7.095 3.346 1.00 0.00 80 ARG A N 6
ATOM 9544 C CA . ARG A 1 89 ? 84.868 -7.908 4.296 1.00 0.00 80 ARG A CA 6
ATOM 9545 C C . ARG A 1 89 ? 85.451 -7.824 5.710 1.00 0.00 80 ARG A C 6
ATOM 9546 O O . ARG A 1 89 ? 86.435 -8.461 6.030 1.00 0.00 80 ARG A O 6
ATOM 9567 N N . GLY A 1 90 ? 84.825 -7.048 6.563 1.00 0.00 81 GLY A N 6
ATOM 9568 C CA . GLY A 1 90 ? 85.295 -6.909 7.978 1.00 0.00 81 GLY A CA 6
ATOM 9569 C C . GLY A 1 90 ? 86.796 -6.599 8.050 1.00 0.00 81 GLY A C 6
ATOM 9570 O O . GLY A 1 90 ? 87.542 -7.315 8.694 1.00 0.00 81 GLY A O 6
ATOM 9574 N N . GLY A 1 91 ? 87.246 -5.536 7.422 1.00 0.00 82 GLY A N 6
ATOM 9575 C CA . GLY A 1 91 ? 88.700 -5.207 7.504 1.00 0.00 82 GLY A CA 6
ATOM 9576 C C . GLY A 1 91 ? 89.143 -4.286 6.363 1.00 0.00 82 GLY A C 6
ATOM 9577 O O . GLY A 1 91 ? 88.353 -3.642 5.702 1.00 0.00 82 GLY A O 6
ATOM 9581 N N . PHE A 1 92 ? 90.433 -4.225 6.167 1.00 0.00 83 PHE A N 6
ATOM 9582 C CA . PHE A 1 92 ? 91.046 -3.360 5.114 1.00 0.00 83 PHE A CA 6
ATOM 9583 C C . PHE A 1 92 ? 91.895 -4.232 4.185 1.00 0.00 83 PHE A C 6
ATOM 9584 O O . PHE A 1 92 ? 92.811 -4.890 4.637 1.00 0.00 83 PHE A O 6
ATOM 9601 N N . ASN A 1 93 ? 91.626 -4.241 2.896 1.00 0.00 84 ASN A N 6
ATOM 9602 C CA . ASN A 1 93 ? 92.472 -5.080 1.985 1.00 0.00 84 ASN A CA 6
ATOM 9603 C C . ASN A 1 93 ? 93.064 -4.208 0.878 1.00 0.00 84 ASN A C 6
ATOM 9604 O O . ASN A 1 93 ? 92.355 -3.450 0.244 1.00 0.00 84 ASN A O 6
ATOM 9615 N N . VAL A 1 94 ? 94.349 -4.286 0.654 1.00 0.00 85 VAL A N 6
ATOM 9616 C CA . VAL A 1 94 ? 94.969 -3.429 -0.403 1.00 0.00 85 VAL A CA 6
ATOM 9617 C C . VAL A 1 94 ? 95.888 -4.244 -1.313 1.00 0.00 85 VAL A C 6
ATOM 9618 O O . VAL A 1 94 ? 96.146 -5.408 -1.074 1.00 0.00 85 VAL A O 6
ATOM 9631 N N . ASN A 1 95 ? 96.378 -3.635 -2.365 1.00 0.00 86 ASN A N 6
ATOM 9632 C CA . ASN A 1 95 ? 97.287 -4.367 -3.305 1.00 0.00 86 ASN A CA 6
ATOM 9633 C C . ASN A 1 95 ? 98.469 -4.981 -2.534 1.00 0.00 86 ASN A C 6
ATOM 9634 O O . ASN A 1 95 ? 98.811 -4.509 -1.469 1.00 0.00 86 ASN A O 6
ATOM 9645 N N . PRO A 1 96 ? 99.067 -6.007 -3.098 1.00 0.00 87 PRO A N 6
ATOM 9646 C CA . PRO A 1 96 ? 100.223 -6.649 -2.433 1.00 0.00 87 PRO A CA 6
ATOM 9647 C C . PRO A 1 96 ? 101.439 -5.721 -2.483 1.00 0.00 87 PRO A C 6
ATOM 9648 O O . PRO A 1 96 ? 102.359 -5.877 -1.708 1.00 0.00 87 PRO A O 6
ATOM 9659 N N . THR A 1 97 ? 101.450 -4.744 -3.361 1.00 0.00 88 THR A N 6
ATOM 9660 C CA . THR A 1 97 ? 102.607 -3.802 -3.415 1.00 0.00 88 THR A CA 6
ATOM 9661 C C . THR A 1 97 ? 102.453 -2.760 -2.305 1.00 0.00 88 THR A C 6
ATOM 9662 O O . THR A 1 97 ? 103.407 -2.416 -1.632 1.00 0.00 88 THR A O 6
ATOM 9673 N N . ALA A 1 98 ? 101.254 -2.278 -2.090 1.00 0.00 89 ALA A N 6
ATOM 9674 C CA . ALA A 1 98 ? 101.030 -1.283 -1.000 1.00 0.00 89 ALA A CA 6
ATOM 9675 C C . ALA A 1 98 ? 101.288 -1.962 0.341 1.00 0.00 89 ALA A C 6
ATOM 9676 O O . ALA A 1 98 ? 101.856 -1.382 1.247 1.00 0.00 89 ALA A O 6
ATOM 9683 N N . PHE A 1 99 ? 100.885 -3.196 0.461 1.00 0.00 90 PHE A N 6
ATOM 9684 C CA . PHE A 1 99 ? 101.112 -3.945 1.738 1.00 0.00 90 PHE A CA 6
ATOM 9685 C C . PHE A 1 99 ? 102.612 -4.037 2.050 1.00 0.00 90 PHE A C 6
ATOM 9686 O O . PHE A 1 99 ? 103.041 -3.757 3.153 1.00 0.00 90 PHE A O 6
ATOM 9703 N N . THR A 1 100 ? 103.404 -4.454 1.097 1.00 0.00 91 THR A N 6
ATOM 9704 C CA . THR A 1 100 ? 104.876 -4.598 1.338 1.00 0.00 91 THR A CA 6
ATOM 9705 C C . THR A 1 100 ? 105.499 -3.257 1.734 1.00 0.00 91 THR A C 6
ATOM 9706 O O . THR A 1 100 ? 106.379 -3.189 2.564 1.00 0.00 91 THR A O 6
ATOM 9717 N N . LYS A 1 101 ? 105.073 -2.203 1.100 1.00 0.00 92 LYS A N 6
ATOM 9718 C CA . LYS A 1 101 ? 105.662 -0.862 1.400 1.00 0.00 92 LYS A CA 6
ATOM 9719 C C . LYS A 1 101 ? 105.269 -0.383 2.799 1.00 0.00 92 LYS A C 6
ATOM 9720 O O . LYS A 1 101 ? 106.069 0.199 3.509 1.00 0.00 92 LYS A O 6
ATOM 9739 N N . LEU A 1 102 ? 104.046 -0.609 3.190 1.00 0.00 93 LEU A N 6
ATOM 9740 C CA . LEU A 1 102 ? 103.596 -0.152 4.542 1.00 0.00 93 LEU A CA 6
ATOM 9741 C C . LEU A 1 102 ? 104.217 -1.000 5.656 1.00 0.00 93 LEU A C 6
ATOM 9742 O O . LEU A 1 102 ? 104.622 -0.482 6.681 1.00 0.00 93 LEU A O 6
ATOM 9758 N N . VAL A 1 103 ? 104.253 -2.295 5.486 1.00 0.00 94 VAL A N 6
ATOM 9759 C CA . VAL A 1 103 ? 104.800 -3.181 6.566 1.00 0.00 94 VAL A CA 6
ATOM 9760 C C . VAL A 1 103 ? 106.294 -3.449 6.370 1.00 0.00 94 VAL A C 6
ATOM 9761 O O . VAL A 1 103 ? 107.058 -3.472 7.318 1.00 0.00 94 VAL A O 6
ATOM 9774 N N . GLY A 1 104 ? 106.706 -3.661 5.155 1.00 0.00 95 GLY A N 6
ATOM 9775 C CA . GLY A 1 104 ? 108.144 -3.942 4.876 1.00 0.00 95 GLY A CA 6
ATOM 9776 C C . GLY A 1 104 ? 108.255 -5.238 4.073 1.00 0.00 95 GLY A C 6
ATOM 9777 O O . GLY A 1 104 ? 109.108 -5.375 3.217 1.00 0.00 95 GLY A O 6
ATOM 9781 N N . SER A 1 105 ? 107.392 -6.184 4.340 1.00 0.00 96 SER A N 6
ATOM 9782 C CA . SER A 1 105 ? 107.431 -7.474 3.591 1.00 0.00 96 SER A CA 6
ATOM 9783 C C . SER A 1 105 ? 106.037 -8.107 3.552 1.00 0.00 96 SER A C 6
ATOM 9784 O O . SER A 1 105 ? 105.155 -7.726 4.298 1.00 0.00 96 SER A O 6
ATOM 9792 N N . THR A 1 106 ? 105.831 -9.070 2.685 1.00 0.00 97 THR A N 6
ATOM 9793 C CA . THR A 1 106 ? 104.486 -9.728 2.594 1.00 0.00 97 THR A CA 6
ATOM 9794 C C . THR A 1 106 ? 104.396 -10.941 3.534 1.00 0.00 97 THR A C 6
ATOM 9795 O O . THR A 1 106 ? 103.397 -11.635 3.564 1.00 0.00 97 THR A O 6
ATOM 9806 N N . GLU A 1 107 ? 105.428 -11.201 4.295 1.00 0.00 98 GLU A N 6
ATOM 9807 C CA . GLU A 1 107 ? 105.410 -12.369 5.233 1.00 0.00 98 GLU A CA 6
ATOM 9808 C C . GLU A 1 107 ? 104.435 -12.122 6.388 1.00 0.00 98 GLU A C 6
ATOM 9809 O O . GLU A 1 107 ? 103.899 -13.048 6.966 1.00 0.00 98 GLU A O 6
ATOM 9821 N N . ALA A 1 108 ? 104.216 -10.878 6.735 1.00 0.00 99 ALA A N 6
ATOM 9822 C CA . ALA A 1 108 ? 103.286 -10.561 7.867 1.00 0.00 99 ALA A CA 6
ATOM 9823 C C . ALA A 1 108 ? 101.894 -11.134 7.597 1.00 0.00 99 ALA A C 6
ATOM 9824 O O . ALA A 1 108 ? 101.263 -11.683 8.479 1.00 0.00 99 ALA A O 6
ATOM 9831 N N . GLY A 1 109 ? 101.420 -11.020 6.383 1.00 0.00 100 GLY A N 6
ATOM 9832 C CA . GLY A 1 109 ? 100.073 -11.566 6.049 1.00 0.00 100 GLY A CA 6
ATOM 9833 C C . GLY A 1 109 ? 98.989 -10.588 6.502 1.00 0.00 100 GLY A C 6
ATOM 9834 O O . GLY A 1 109 ? 98.458 -9.831 5.712 1.00 0.00 100 GLY A O 6
ATOM 9838 N N . ARG A 1 110 ? 98.651 -10.606 7.768 1.00 0.00 101 ARG A N 6
ATOM 9839 C CA . ARG A 1 110 ? 97.594 -9.684 8.276 1.00 0.00 101 ARG A CA 6
ATOM 9840 C C . ARG A 1 110 ? 98.064 -8.949 9.535 1.00 0.00 101 ARG A C 6
ATOM 9841 O O . ARG A 1 110 ? 98.679 -9.532 10.410 1.00 0.00 101 ARG A O 6
ATOM 9862 N N . VAL A 1 111 ? 97.762 -7.678 9.638 1.00 0.00 102 VAL A N 6
ATOM 9863 C CA . VAL A 1 111 ? 98.170 -6.908 10.849 1.00 0.00 102 VAL A CA 6
ATOM 9864 C C . VAL A 1 111 ? 96.940 -6.309 11.542 1.00 0.00 102 VAL A C 6
ATOM 9865 O O . VAL A 1 111 ? 96.260 -5.463 10.997 1.00 0.00 102 VAL A O 6
ATOM 9878 N N . ASP A 1 112 ? 96.654 -6.754 12.738 1.00 0.00 103 ASP A N 6
ATOM 9879 C CA . ASP A 1 112 ? 95.467 -6.227 13.475 1.00 0.00 103 ASP A CA 6
ATOM 9880 C C . ASP A 1 112 ? 95.807 -4.905 14.168 1.00 0.00 103 ASP A C 6
ATOM 9881 O O . ASP A 1 112 ? 96.950 -4.494 14.223 1.00 0.00 103 ASP A O 6
ATOM 9890 N N . ASN A 1 113 ? 94.810 -4.242 14.699 1.00 0.00 104 ASN A N 6
ATOM 9891 C CA . ASN A 1 113 ? 95.028 -2.937 15.408 1.00 0.00 104 ASN A CA 6
ATOM 9892 C C . ASN A 1 113 ? 95.641 -1.882 14.483 1.00 0.00 104 ASN A C 6
ATOM 9893 O O . ASN A 1 113 ? 96.595 -1.214 14.835 1.00 0.00 104 ASN A O 6
ATOM 9904 N N . VAL A 1 114 ? 95.085 -1.723 13.309 1.00 0.00 105 VAL A N 6
ATOM 9905 C CA . VAL A 1 114 ? 95.624 -0.697 12.361 1.00 0.00 105 VAL A CA 6
ATOM 9906 C C . VAL A 1 114 ? 94.778 0.574 12.456 1.00 0.00 105 VAL A C 6
ATOM 9907 O O . VAL A 1 114 ? 93.572 0.528 12.290 1.00 0.00 105 VAL A O 6
ATOM 9920 N N . ASN A 1 115 ? 95.387 1.703 12.724 1.00 0.00 106 ASN A N 6
ATOM 9921 C CA . ASN A 1 115 ? 94.587 2.957 12.828 1.00 0.00 106 ASN A CA 6
ATOM 9922 C C . ASN A 1 115 ? 94.335 3.532 11.433 1.00 0.00 106 ASN A C 6
ATOM 9923 O O . ASN A 1 115 ? 95.216 3.609 10.600 1.00 0.00 106 ASN A O 6
ATOM 9934 N N . TYR A 1 116 ? 93.116 3.918 11.190 1.00 0.00 107 TYR A N 6
ATOM 9935 C CA . TYR A 1 116 ? 92.730 4.480 9.864 1.00 0.00 107 TYR A CA 6
ATOM 9936 C C . TYR A 1 116 ? 91.852 5.724 10.062 1.00 0.00 107 TYR A C 6
ATOM 9937 O O . TYR A 1 116 ? 91.016 5.754 10.946 1.00 0.00 107 TYR A O 6
ATOM 9955 N N . VAL A 1 117 ? 92.030 6.747 9.258 1.00 0.00 108 VAL A N 6
ATOM 9956 C CA . VAL A 1 117 ? 91.196 7.984 9.425 1.00 0.00 108 VAL A CA 6
ATOM 9957 C C . VAL A 1 117 ? 90.993 8.694 8.084 1.00 0.00 108 VAL A C 6
ATOM 9958 O O . VAL A 1 117 ? 91.799 8.578 7.181 1.00 0.00 108 VAL A O 6
ATOM 9971 N N . GLN A 1 118 ? 89.927 9.445 7.963 1.00 0.00 109 GLN A N 6
ATOM 9972 C CA . GLN A 1 118 ? 89.669 10.190 6.694 1.00 0.00 109 GLN A CA 6
ATOM 9973 C C . GLN A 1 118 ? 90.608 11.391 6.598 1.00 0.00 109 GLN A C 6
ATOM 9974 O O . GLN A 1 118 ? 90.874 12.061 7.579 1.00 0.00 109 GLN A O 6
ATOM 9988 N N . VAL A 1 119 ? 91.095 11.675 5.421 1.00 0.00 110 VAL A N 6
ATOM 9989 C CA . VAL A 1 119 ? 91.998 12.845 5.251 1.00 0.00 110 VAL A CA 6
ATOM 9990 C C . VAL A 1 119 ? 91.648 13.579 3.950 1.00 0.00 110 VAL A C 6
ATOM 9991 O O . VAL A 1 119 ? 90.882 13.086 3.145 1.00 0.00 110 VAL A O 6
ATOM 10004 N N . ASP A 1 120 ? 92.187 14.755 3.746 1.00 0.00 111 ASP A N 6
ATOM 10005 C CA . ASP A 1 120 ? 91.867 15.523 2.498 1.00 0.00 111 ASP A CA 6
ATOM 10006 C C . ASP A 1 120 ? 92.275 14.735 1.250 1.00 0.00 111 ASP A C 6
ATOM 10007 O O . ASP A 1 120 ? 93.268 14.033 1.239 1.00 0.00 111 ASP A O 6
ATOM 10016 N N . LEU A 1 121 ? 91.504 14.848 0.198 1.00 0.00 112 LEU A N 6
ATOM 10017 C CA . LEU A 1 121 ? 91.817 14.115 -1.070 1.00 0.00 112 LEU A CA 6
ATOM 10018 C C . LEU A 1 121 ? 93.185 14.524 -1.617 1.00 0.00 112 LEU A C 6
ATOM 10019 O O . LEU A 1 121 ? 93.899 13.716 -2.179 1.00 0.00 112 LEU A O 6
ATOM 10035 N N . SER A 1 122 ? 93.546 15.774 -1.476 1.00 0.00 113 SER A N 6
ATOM 10036 C CA . SER A 1 122 ? 94.864 16.236 -2.010 1.00 0.00 113 SER A CA 6
ATOM 10037 C C . SER A 1 122 ? 95.991 15.394 -1.410 1.00 0.00 113 SER A C 6
ATOM 10038 O O . SER A 1 122 ? 96.936 15.044 -2.083 1.00 0.00 113 SER A O 6
ATOM 10046 N N . ASN A 1 123 ? 95.889 15.064 -0.153 1.00 0.00 114 ASN A N 6
ATOM 10047 C CA . ASN A 1 123 ? 96.943 14.233 0.505 1.00 0.00 114 ASN A CA 6
ATOM 10048 C C . ASN A 1 123 ? 97.054 12.860 -0.167 1.00 0.00 114 ASN A C 6
ATOM 10049 O O . ASN A 1 123 ? 98.137 12.340 -0.337 1.00 0.00 114 ASN A O 6
ATOM 10060 N N . CYS A 1 124 ? 95.948 12.274 -0.558 1.00 0.00 115 CYS A N 6
ATOM 10061 C CA . CYS A 1 124 ? 96.008 10.938 -1.235 1.00 0.00 115 CYS A CA 6
ATOM 10062 C C . CYS A 1 124 ? 96.833 11.043 -2.519 1.00 0.00 115 CYS A C 6
ATOM 10063 O O . CYS A 1 124 ? 97.718 10.247 -2.768 1.00 0.00 115 CYS A O 6
ATOM 10070 N N . ILE A 1 125 ? 96.534 12.016 -3.341 1.00 0.00 116 ILE A N 6
ATOM 10071 C CA . ILE A 1 125 ? 97.281 12.178 -4.626 1.00 0.00 116 ILE A CA 6
ATOM 10072 C C . ILE A 1 125 ? 98.721 12.639 -4.361 1.00 0.00 116 ILE A C 6
ATOM 10073 O O . ILE A 1 125 ? 99.647 12.195 -5.012 1.00 0.00 116 ILE A O 6
ATOM 10089 N N . ASN A 1 126 ? 98.912 13.529 -3.420 1.00 0.00 117 ASN A N 6
ATOM 10090 C CA . ASN A 1 126 ? 100.295 14.025 -3.122 1.00 0.00 117 ASN A CA 6
ATOM 10091 C C . ASN A 1 126 ? 101.170 12.891 -2.578 1.00 0.00 117 ASN A C 6
ATOM 10092 O O . ASN A 1 126 ? 102.330 12.771 -2.923 1.00 0.00 117 ASN A O 6
ATOM 10103 N N . GLY A 1 127 ? 100.617 12.063 -1.733 1.00 0.00 118 GLY A N 6
ATOM 10104 C CA . GLY A 1 127 ? 101.399 10.931 -1.158 1.00 0.00 118 GLY A CA 6
ATOM 10105 C C . GLY A 1 127 ? 101.691 9.908 -2.253 1.00 0.00 118 GLY A C 6
ATOM 10106 O O . GLY A 1 127 ? 102.790 9.402 -2.368 1.00 0.00 118 GLY A O 6
ATOM 10110 N N . ALA A 1 128 ? 100.707 9.606 -3.058 1.00 0.00 119 ALA A N 6
ATOM 10111 C CA . ALA A 1 128 ? 100.907 8.614 -4.158 1.00 0.00 119 ALA A CA 6
ATOM 10112 C C . ALA A 1 128 ? 101.972 9.116 -5.138 1.00 0.00 119 ALA A C 6
ATOM 10113 O O . ALA A 1 128 ? 102.791 8.356 -5.618 1.00 0.00 119 ALA A O 6
ATOM 10120 N N . ASN A 1 129 ? 101.962 10.390 -5.437 1.00 0.00 120 ASN A N 6
ATOM 10121 C CA . ASN A 1 129 ? 102.968 10.952 -6.388 1.00 0.00 120 ASN A CA 6
ATOM 10122 C C . ASN A 1 129 ? 102.943 12.485 -6.348 1.00 0.00 120 ASN A C 6
ATOM 10123 O O . ASN A 1 129 ? 101.876 13.046 -6.537 1.00 0.00 120 ASN A O 6
ATOM 10135 N N . VAL A 1 10 ? 91.137 -4.045 14.140 1.00 0.00 1 VAL A N 7
ATOM 10136 C CA . VAL A 1 10 ? 90.785 -4.169 12.696 1.00 0.00 1 VAL A CA 7
ATOM 10137 C C . VAL A 1 10 ? 91.941 -4.826 11.941 1.00 0.00 1 VAL A C 7
ATOM 10138 O O . VAL A 1 10 ? 93.100 -4.593 12.244 1.00 0.00 1 VAL A O 7
ATOM 10151 N N . SER A 1 11 ? 91.636 -5.669 10.990 1.00 0.00 2 SER A N 7
ATOM 10152 C CA . SER A 1 11 ? 92.716 -6.367 10.236 1.00 0.00 2 SER A CA 7
ATOM 10153 C C . SER A 1 11 ? 92.771 -5.907 8.774 1.00 0.00 2 SER A C 7
ATOM 10154 O O . SER A 1 11 ? 91.767 -5.676 8.131 1.00 0.00 2 SER A O 7
ATOM 10162 N N . ILE A 1 12 ? 93.964 -5.789 8.262 1.00 0.00 3 ILE A N 7
ATOM 10163 C CA . ILE A 1 12 ? 94.174 -5.361 6.848 1.00 0.00 3 ILE A CA 7
ATOM 10164 C C . ILE A 1 12 ? 94.918 -6.451 6.078 1.00 0.00 3 ILE A C 7
ATOM 10165 O O . ILE A 1 12 ? 95.712 -7.184 6.638 1.00 0.00 3 ILE A O 7
ATOM 10181 N N . SER A 1 13 ? 94.678 -6.554 4.799 1.00 0.00 4 SER A N 7
ATOM 10182 C CA . SER A 1 13 ? 95.373 -7.581 3.977 1.00 0.00 4 SER A CA 7
ATOM 10183 C C . SER A 1 13 ? 95.636 -7.007 2.586 1.00 0.00 4 SER A C 7
ATOM 10184 O O . SER A 1 13 ? 95.389 -5.841 2.335 1.00 0.00 4 SER A O 7
ATOM 10192 N N . TYR A 1 14 ? 96.114 -7.812 1.679 1.00 0.00 5 TYR A N 7
ATOM 10193 C CA . TYR A 1 14 ? 96.371 -7.311 0.298 1.00 0.00 5 TYR A CA 7
ATOM 10194 C C . TYR A 1 14 ? 95.965 -8.380 -0.716 1.00 0.00 5 TYR A C 7
ATOM 10195 O O . TYR A 1 14 ? 96.072 -9.563 -0.451 1.00 0.00 5 TYR A O 7
ATOM 10213 N N . ASP A 1 15 ? 95.498 -7.977 -1.873 1.00 0.00 6 ASP A N 7
ATOM 10214 C CA . ASP A 1 15 ? 95.083 -8.981 -2.894 1.00 0.00 6 ASP A CA 7
ATOM 10215 C C . ASP A 1 15 ? 95.542 -8.555 -4.297 1.00 0.00 6 ASP A C 7
ATOM 10216 O O . ASP A 1 15 ? 95.586 -7.378 -4.596 1.00 0.00 6 ASP A O 7
ATOM 10225 N N . PRO A 1 16 ? 95.850 -9.530 -5.132 1.00 0.00 7 PRO A N 7
ATOM 10226 C CA . PRO A 1 16 ? 96.278 -9.219 -6.520 1.00 0.00 7 PRO A CA 7
ATOM 10227 C C . PRO A 1 16 ? 95.071 -8.784 -7.373 1.00 0.00 7 PRO A C 7
ATOM 10228 O O . PRO A 1 16 ? 95.220 -8.377 -8.509 1.00 0.00 7 PRO A O 7
ATOM 10239 N N . ILE A 1 17 ? 93.879 -8.866 -6.827 1.00 0.00 8 ILE A N 7
ATOM 10240 C CA . ILE A 1 17 ? 92.657 -8.462 -7.584 1.00 0.00 8 ILE A CA 7
ATOM 10241 C C . ILE A 1 17 ? 92.677 -6.961 -7.905 1.00 0.00 8 ILE A C 7
ATOM 10242 O O . ILE A 1 17 ? 91.944 -6.503 -8.763 1.00 0.00 8 ILE A O 7
ATOM 10258 N N . TYR A 1 18 ? 93.515 -6.195 -7.251 1.00 0.00 9 TYR A N 7
ATOM 10259 C CA . TYR A 1 18 ? 93.580 -4.736 -7.559 1.00 0.00 9 TYR A CA 7
ATOM 10260 C C . TYR A 1 18 ? 94.918 -4.377 -8.204 1.00 0.00 9 TYR A C 7
ATOM 10261 O O . TYR A 1 18 ? 95.738 -3.668 -7.661 1.00 0.00 9 TYR A O 7
ATOM 10279 N N . ALA A 1 19 ? 95.080 -4.845 -9.415 1.00 0.00 10 ALA A N 7
ATOM 10280 C CA . ALA A 1 19 ? 96.292 -4.547 -10.229 1.00 0.00 10 ALA A CA 7
ATOM 10281 C C . ALA A 1 19 ? 95.905 -3.544 -11.318 1.00 0.00 10 ALA A C 7
ATOM 10282 O O . ALA A 1 19 ? 94.750 -3.200 -11.481 1.00 0.00 10 ALA A O 7
ATOM 10289 N N . ALA A 1 20 ? 96.883 -3.014 -12.002 1.00 0.00 11 ALA A N 7
ATOM 10290 C CA . ALA A 1 20 ? 96.618 -1.955 -13.024 1.00 0.00 11 ALA A CA 7
ATOM 10291 C C . ALA A 1 20 ? 95.689 -2.404 -14.156 1.00 0.00 11 ALA A C 7
ATOM 10292 O O . ALA A 1 20 ? 94.978 -1.580 -14.705 1.00 0.00 11 ALA A O 7
ATOM 10299 N N . ASP A 1 21 ? 95.696 -3.655 -14.566 1.00 0.00 12 ASP A N 7
ATOM 10300 C CA . ASP A 1 21 ? 94.811 -4.029 -15.718 1.00 0.00 12 ASP A CA 7
ATOM 10301 C C . ASP A 1 21 ? 93.414 -4.468 -15.257 1.00 0.00 12 ASP A C 7
ATOM 10302 O O . ASP A 1 21 ? 92.638 -4.990 -16.035 1.00 0.00 12 ASP A O 7
ATOM 10311 N N . LEU A 1 22 ? 93.085 -4.253 -14.012 1.00 0.00 13 LEU A N 7
ATOM 10312 C CA . LEU A 1 22 ? 91.737 -4.645 -13.501 1.00 0.00 13 LEU A CA 7
ATOM 10313 C C . LEU A 1 22 ? 90.671 -3.713 -14.073 1.00 0.00 13 LEU A C 7
ATOM 10314 O O . LEU A 1 22 ? 90.767 -2.505 -13.951 1.00 0.00 13 LEU A O 7
ATOM 10330 N N . SER A 1 23 ? 89.655 -4.264 -14.685 1.00 0.00 14 SER A N 7
ATOM 10331 C CA . SER A 1 23 ? 88.583 -3.399 -15.249 1.00 0.00 14 SER A CA 7
ATOM 10332 C C . SER A 1 23 ? 87.776 -2.785 -14.104 1.00 0.00 14 SER A C 7
ATOM 10333 O O . SER A 1 23 ? 87.460 -3.439 -13.127 1.00 0.00 14 SER A O 7
ATOM 10341 N N . MET A 1 24 ? 87.470 -1.524 -14.214 1.00 0.00 15 MET A N 7
ATOM 10342 C CA . MET A 1 24 ? 86.710 -0.822 -13.131 1.00 0.00 15 MET A CA 7
ATOM 10343 C C . MET A 1 24 ? 85.293 -1.391 -12.967 1.00 0.00 15 MET A C 7
ATOM 10344 O O . MET A 1 24 ? 84.633 -1.126 -11.979 1.00 0.00 15 MET A O 7
ATOM 10358 N N . GLY A 1 25 ? 84.810 -2.151 -13.919 1.00 0.00 16 GLY A N 7
ATOM 10359 C CA . GLY A 1 25 ? 83.429 -2.711 -13.812 1.00 0.00 16 GLY A CA 7
ATOM 10360 C C . GLY A 1 25 ? 83.387 -3.910 -12.859 1.00 0.00 16 GLY A C 7
ATOM 10361 O O . GLY A 1 25 ? 82.319 -4.363 -12.490 1.00 0.00 16 GLY A O 7
ATOM 10365 N N . SER A 1 26 ? 84.519 -4.445 -12.473 1.00 0.00 17 SER A N 7
ATOM 10366 C CA . SER A 1 26 ? 84.513 -5.631 -11.567 1.00 0.00 17 SER A CA 7
ATOM 10367 C C . SER A 1 26 ? 84.431 -5.223 -10.088 1.00 0.00 17 SER A C 7
ATOM 10368 O O . SER A 1 26 ? 84.298 -6.071 -9.224 1.00 0.00 17 SER A O 7
ATOM 10376 N N . VAL A 1 27 ? 84.522 -3.951 -9.779 1.00 0.00 18 VAL A N 7
ATOM 10377 C CA . VAL A 1 27 ? 84.463 -3.531 -8.346 1.00 0.00 18 VAL A CA 7
ATOM 10378 C C . VAL A 1 27 ? 83.070 -2.984 -7.998 1.00 0.00 18 VAL A C 7
ATOM 10379 O O . VAL A 1 27 ? 82.251 -2.744 -8.865 1.00 0.00 18 VAL A O 7
ATOM 10392 N N . ALA A 1 28 ? 82.805 -2.788 -6.730 1.00 0.00 19 ALA A N 7
ATOM 10393 C CA . ALA A 1 28 ? 81.468 -2.258 -6.308 1.00 0.00 19 ALA A CA 7
ATOM 10394 C C . ALA A 1 28 ? 81.230 -0.884 -6.939 1.00 0.00 19 ALA A C 7
ATOM 10395 O O . ALA A 1 28 ? 80.156 -0.602 -7.428 1.00 0.00 19 ALA A O 7
ATOM 10402 N N . CYS A 1 29 ? 82.235 -0.042 -6.952 1.00 0.00 20 CYS A N 7
ATOM 10403 C CA . CYS A 1 29 ? 82.087 1.307 -7.579 1.00 0.00 20 CYS A CA 7
ATOM 10404 C C . CYS A 1 29 ? 82.273 1.157 -9.094 1.00 0.00 20 CYS A C 7
ATOM 10405 O O . CYS A 1 29 ? 83.262 1.578 -9.662 1.00 0.00 20 CYS A O 7
ATOM 10412 N N . SER A 1 30 ? 81.319 0.543 -9.739 1.00 0.00 21 SER A N 7
ATOM 10413 C CA . SER A 1 30 ? 81.403 0.331 -11.210 1.00 0.00 21 SER A CA 7
ATOM 10414 C C . SER A 1 30 ? 80.709 1.479 -11.935 1.00 0.00 21 SER A C 7
ATOM 10415 O O . SER A 1 30 ? 81.350 2.353 -12.489 1.00 0.00 21 SER A O 7
ATOM 10423 N N . ASN A 1 31 ? 79.406 1.485 -11.924 1.00 0.00 22 ASN A N 7
ATOM 10424 C CA . ASN A 1 31 ? 78.658 2.576 -12.597 1.00 0.00 22 ASN A CA 7
ATOM 10425 C C . ASN A 1 31 ? 77.614 3.137 -11.630 1.00 0.00 22 ASN A C 7
ATOM 10426 O O . ASN A 1 31 ? 77.380 2.584 -10.571 1.00 0.00 22 ASN A O 7
ATOM 10437 N N . GLY A 1 32 ? 77.002 4.233 -11.980 1.00 0.00 23 GLY A N 7
ATOM 10438 C CA . GLY A 1 32 ? 75.987 4.843 -11.077 1.00 0.00 23 GLY A CA 7
ATOM 10439 C C . GLY A 1 32 ? 76.422 6.263 -10.726 1.00 0.00 23 GLY A C 7
ATOM 10440 O O . GLY A 1 32 ? 77.065 6.936 -11.510 1.00 0.00 23 GLY A O 7
ATOM 10444 N N . ASP A 1 33 ? 76.074 6.722 -9.554 1.00 0.00 24 ASP A N 7
ATOM 10445 C CA . ASP A 1 33 ? 76.462 8.104 -9.136 1.00 0.00 24 ASP A CA 7
ATOM 10446 C C . ASP A 1 33 ? 77.955 8.179 -8.802 1.00 0.00 24 ASP A C 7
ATOM 10447 O O . ASP A 1 33 ? 78.630 9.118 -9.184 1.00 0.00 24 ASP A O 7
ATOM 10456 N N . HIS A 1 34 ? 78.474 7.217 -8.080 1.00 0.00 25 HIS A N 7
ATOM 10457 C CA . HIS A 1 34 ? 79.928 7.261 -7.710 1.00 0.00 25 HIS A CA 7
ATOM 10458 C C . HIS A 1 34 ? 80.754 6.386 -8.656 1.00 0.00 25 HIS A C 7
ATOM 10459 O O . HIS A 1 34 ? 81.927 6.159 -8.421 1.00 0.00 25 HIS A O 7
ATOM 10473 N N . GLY A 1 35 ? 80.166 5.885 -9.720 1.00 0.00 26 GLY A N 7
ATOM 10474 C CA . GLY A 1 35 ? 80.937 5.020 -10.666 1.00 0.00 26 GLY A CA 7
ATOM 10475 C C . GLY A 1 35 ? 82.181 5.763 -11.146 1.00 0.00 26 GLY A C 7
ATOM 10476 O O . GLY A 1 35 ? 82.114 6.891 -11.596 1.00 0.00 26 GLY A O 7
ATOM 10480 N N . LEU A 1 36 ? 83.308 5.120 -11.061 1.00 0.00 27 LEU A N 7
ATOM 10481 C CA . LEU A 1 36 ? 84.576 5.757 -11.522 1.00 0.00 27 LEU A CA 7
ATOM 10482 C C . LEU A 1 36 ? 84.950 5.245 -12.923 1.00 0.00 27 LEU A C 7
ATOM 10483 O O . LEU A 1 36 ? 85.902 5.706 -13.521 1.00 0.00 27 LEU A O 7
ATOM 10499 N N . MET A 1 37 ? 84.198 4.306 -13.457 1.00 0.00 28 MET A N 7
ATOM 10500 C CA . MET A 1 37 ? 84.495 3.781 -14.822 1.00 0.00 28 MET A CA 7
ATOM 10501 C C . MET A 1 37 ? 84.382 4.909 -15.849 1.00 0.00 28 MET A C 7
ATOM 10502 O O . MET A 1 37 ? 85.121 4.963 -16.813 1.00 0.00 28 MET A O 7
ATOM 10516 N N . ALA A 1 38 ? 83.425 5.783 -15.667 1.00 0.00 29 ALA A N 7
ATOM 10517 C CA . ALA A 1 38 ? 83.210 6.892 -16.650 1.00 0.00 29 ALA A CA 7
ATOM 10518 C C . ALA A 1 38 ? 84.500 7.682 -16.920 1.00 0.00 29 ALA A C 7
ATOM 10519 O O . ALA A 1 38 ? 85.100 7.551 -17.971 1.00 0.00 29 ALA A O 7
ATOM 10526 N N . GLN A 1 39 ? 84.926 8.505 -15.990 1.00 0.00 30 GLN A N 7
ATOM 10527 C CA . GLN A 1 39 ? 86.175 9.306 -16.211 1.00 0.00 30 GLN A CA 7
ATOM 10528 C C . GLN A 1 39 ? 87.405 8.402 -16.192 1.00 0.00 30 GLN A C 7
ATOM 10529 O O . GLN A 1 39 ? 88.333 8.576 -16.959 1.00 0.00 30 GLN A O 7
ATOM 10543 N N . TYR A 1 40 ? 87.420 7.455 -15.295 1.00 0.00 31 TYR A N 7
ATOM 10544 C CA . TYR A 1 40 ? 88.594 6.541 -15.180 1.00 0.00 31 TYR A CA 7
ATOM 10545 C C . TYR A 1 40 ? 88.139 5.094 -15.410 1.00 0.00 31 TYR A C 7
ATOM 10546 O O . TYR A 1 40 ? 87.828 4.397 -14.465 1.00 0.00 31 TYR A O 7
ATOM 10564 N N . PRO A 1 41 ? 88.098 4.681 -16.659 1.00 0.00 32 PRO A N 7
ATOM 10565 C CA . PRO A 1 41 ? 87.654 3.300 -16.970 1.00 0.00 32 PRO A CA 7
ATOM 10566 C C . PRO A 1 41 ? 88.684 2.267 -16.494 1.00 0.00 32 PRO A C 7
ATOM 10567 O O . PRO A 1 41 ? 88.410 1.082 -16.471 1.00 0.00 32 PRO A O 7
ATOM 10578 N N . THR A 1 42 ? 89.863 2.700 -16.109 1.00 0.00 33 THR A N 7
ATOM 10579 C CA . THR A 1 42 ? 90.897 1.735 -15.633 1.00 0.00 33 THR A CA 7
ATOM 10580 C C . THR A 1 42 ? 91.475 2.201 -14.292 1.00 0.00 33 THR A C 7
ATOM 10581 O O . THR A 1 42 ? 91.680 3.379 -14.067 1.00 0.00 33 THR A O 7
ATOM 10592 N N . LEU A 1 43 ? 91.728 1.278 -13.402 1.00 0.00 34 LEU A N 7
ATOM 10593 C CA . LEU A 1 43 ? 92.287 1.643 -12.061 1.00 0.00 34 LEU A CA 7
ATOM 10594 C C . LEU A 1 43 ? 93.733 2.128 -12.197 1.00 0.00 34 LEU A C 7
ATOM 10595 O O . LEU A 1 43 ? 94.598 1.377 -12.608 1.00 0.00 34 LEU A O 7
ATOM 10611 N N . GLY A 1 44 ? 94.015 3.358 -11.850 1.00 0.00 35 GLY A N 7
ATOM 10612 C CA . GLY A 1 44 ? 95.424 3.857 -11.958 1.00 0.00 35 GLY A CA 7
ATOM 10613 C C . GLY A 1 44 ? 95.458 5.381 -12.128 1.00 0.00 35 GLY A C 7
ATOM 10614 O O . GLY A 1 44 ? 96.325 5.910 -12.799 1.00 0.00 35 GLY A O 7
ATOM 10618 N N . GLU A 1 45 ? 94.533 6.094 -11.528 1.00 0.00 36 GLU A N 7
ATOM 10619 C CA . GLU A 1 45 ? 94.531 7.579 -11.662 1.00 0.00 36 GLU A CA 7
ATOM 10620 C C . GLU A 1 45 ? 93.725 8.222 -10.530 1.00 0.00 36 GLU A C 7
ATOM 10621 O O . GLU A 1 45 ? 94.173 9.170 -9.912 1.00 0.00 36 GLU A O 7
ATOM 10633 N N . VAL A 1 46 ? 92.554 7.711 -10.240 1.00 0.00 37 VAL A N 7
ATOM 10634 C CA . VAL A 1 46 ? 91.740 8.300 -9.128 1.00 0.00 37 VAL A CA 7
ATOM 10635 C C . VAL A 1 46 ? 92.514 8.128 -7.796 1.00 0.00 37 VAL A C 7
ATOM 10636 O O . VAL A 1 46 ? 92.848 9.106 -7.158 1.00 0.00 37 VAL A O 7
ATOM 10649 N N . PRO A 1 47 ? 92.808 6.896 -7.435 1.00 0.00 38 PRO A N 7
ATOM 10650 C CA . PRO A 1 47 ? 93.585 6.639 -6.192 1.00 0.00 38 PRO A CA 7
ATOM 10651 C C . PRO A 1 47 ? 95.052 7.004 -6.425 1.00 0.00 38 PRO A C 7
ATOM 10652 O O . PRO A 1 47 ? 95.766 7.403 -5.526 1.00 0.00 38 PRO A O 7
ATOM 10663 N N . GLY A 1 48 ? 95.496 6.830 -7.637 1.00 0.00 39 GLY A N 7
ATOM 10664 C CA . GLY A 1 48 ? 96.910 7.111 -7.996 1.00 0.00 39 GLY A CA 7
ATOM 10665 C C . GLY A 1 48 ? 97.402 5.936 -8.837 1.00 0.00 39 GLY A C 7
ATOM 10666 O O . GLY A 1 48 ? 97.688 6.081 -10.007 1.00 0.00 39 GLY A O 7
ATOM 10670 N N . PHE A 1 49 ? 97.434 4.763 -8.230 1.00 0.00 40 PHE A N 7
ATOM 10671 C CA . PHE A 1 49 ? 97.838 3.478 -8.919 1.00 0.00 40 PHE A CA 7
ATOM 10672 C C . PHE A 1 49 ? 98.226 2.401 -7.874 1.00 0.00 40 PHE A C 7
ATOM 10673 O O . PHE A 1 49 ? 97.690 1.311 -7.910 1.00 0.00 40 PHE A O 7
ATOM 10690 N N . PRO A 1 50 ? 99.163 2.708 -6.993 1.00 0.00 41 PRO A N 7
ATOM 10691 C CA . PRO A 1 50 ? 99.619 1.724 -5.992 1.00 0.00 41 PRO A CA 7
ATOM 10692 C C . PRO A 1 50 ? 98.984 1.965 -4.614 1.00 0.00 41 PRO A C 7
ATOM 10693 O O . PRO A 1 50 ? 99.316 1.289 -3.658 1.00 0.00 41 PRO A O 7
ATOM 10704 N N . ASN A 1 51 ? 98.095 2.921 -4.492 1.00 0.00 42 ASN A N 7
ATOM 10705 C CA . ASN A 1 51 ? 97.476 3.193 -3.156 1.00 0.00 42 ASN A CA 7
ATOM 10706 C C . ASN A 1 51 ? 95.962 3.006 -3.250 1.00 0.00 42 ASN A C 7
ATOM 10707 O O . ASN A 1 51 ? 95.181 3.772 -2.708 1.00 0.00 42 ASN A O 7
ATOM 10718 N N . VAL A 1 52 ? 95.556 1.975 -3.933 1.00 0.00 43 VAL A N 7
ATOM 10719 C CA . VAL A 1 52 ? 94.108 1.674 -4.091 1.00 0.00 43 VAL A CA 7
ATOM 10720 C C . VAL A 1 52 ? 93.767 0.420 -3.290 1.00 0.00 43 VAL A C 7
ATOM 10721 O O . VAL A 1 52 ? 94.550 -0.514 -3.193 1.00 0.00 43 VAL A O 7
ATOM 10734 N N . GLY A 1 53 ? 92.605 0.413 -2.693 1.00 0.00 44 GLY A N 7
ATOM 10735 C CA . GLY A 1 53 ? 92.195 -0.753 -1.874 1.00 0.00 44 GLY A CA 7
ATOM 10736 C C . GLY A 1 53 ? 90.709 -0.672 -1.545 1.00 0.00 44 GLY A C 7
ATOM 10737 O O . GLY A 1 53 ? 90.052 0.317 -1.811 1.00 0.00 44 GLY A O 7
ATOM 10741 N N . GLY A 1 54 ? 90.184 -1.709 -0.947 1.00 0.00 45 GLY A N 7
ATOM 10742 C CA . GLY A 1 54 ? 88.745 -1.719 -0.571 1.00 0.00 45 GLY A CA 7
ATOM 10743 C C . GLY A 1 54 ? 88.603 -1.147 0.837 1.00 0.00 45 GLY A C 7
ATOM 10744 O O . GLY A 1 54 ? 89.561 -1.097 1.591 1.00 0.00 45 GLY A O 7
ATOM 10748 N N . ILE A 1 55 ? 87.417 -0.731 1.203 1.00 0.00 46 ILE A N 7
ATOM 10749 C CA . ILE A 1 55 ? 87.204 -0.167 2.569 1.00 0.00 46 ILE A CA 7
ATOM 10750 C C . ILE A 1 55 ? 85.810 -0.555 3.108 1.00 0.00 46 ILE A C 7
ATOM 10751 O O . ILE A 1 55 ? 84.934 -0.911 2.348 1.00 0.00 46 ILE A O 7
ATOM 10767 N N . PRO A 1 56 ? 85.662 -0.491 4.417 1.00 0.00 47 PRO A N 7
ATOM 10768 C CA . PRO A 1 56 ? 84.373 -0.864 5.077 1.00 0.00 47 PRO A CA 7
ATOM 10769 C C . PRO A 1 56 ? 83.252 0.154 4.828 1.00 0.00 47 PRO A C 7
ATOM 10770 O O . PRO A 1 56 ? 82.098 -0.128 5.100 1.00 0.00 47 PRO A O 7
ATOM 10781 N N . ASP A 1 57 ? 83.565 1.335 4.359 1.00 0.00 48 ASP A N 7
ATOM 10782 C CA . ASP A 1 57 ? 82.490 2.357 4.153 1.00 0.00 48 ASP A CA 7
ATOM 10783 C C . ASP A 1 57 ? 81.909 2.299 2.738 1.00 0.00 48 ASP A C 7
ATOM 10784 O O . ASP A 1 57 ? 81.263 3.231 2.296 1.00 0.00 48 ASP A O 7
ATOM 10793 N N . ILE A 1 58 ? 82.087 1.205 2.042 1.00 0.00 49 ILE A N 7
ATOM 10794 C CA . ILE A 1 58 ? 81.490 1.086 0.679 1.00 0.00 49 ILE A CA 7
ATOM 10795 C C . ILE A 1 58 ? 80.525 -0.109 0.660 1.00 0.00 49 ILE A C 7
ATOM 10796 O O . ILE A 1 58 ? 80.900 -1.227 0.955 1.00 0.00 49 ILE A O 7
ATOM 10812 N N . ALA A 1 59 ? 79.270 0.140 0.366 1.00 0.00 50 ALA A N 7
ATOM 10813 C CA . ALA A 1 59 ? 78.249 -0.956 0.389 1.00 0.00 50 ALA A CA 7
ATOM 10814 C C . ALA A 1 59 ? 78.235 -1.805 -0.882 1.00 0.00 50 ALA A C 7
ATOM 10815 O O . ALA A 1 59 ? 78.091 -3.013 -0.798 1.00 0.00 50 ALA A O 7
ATOM 10822 N N . GLY A 1 60 ? 78.356 -1.219 -2.050 1.00 0.00 51 GLY A N 7
ATOM 10823 C CA . GLY A 1 60 ? 78.313 -2.072 -3.273 1.00 0.00 51 GLY A CA 7
ATOM 10824 C C . GLY A 1 60 ? 78.399 -1.256 -4.568 1.00 0.00 51 GLY A C 7
ATOM 10825 O O . GLY A 1 60 ? 79.320 -0.495 -4.793 1.00 0.00 51 GLY A O 7
ATOM 10829 N N . TRP A 1 61 ? 77.444 -1.472 -5.437 1.00 0.00 52 TRP A N 7
ATOM 10830 C CA . TRP A 1 61 ? 77.401 -0.802 -6.783 1.00 0.00 52 TRP A CA 7
ATOM 10831 C C . TRP A 1 61 ? 77.819 0.672 -6.760 1.00 0.00 52 TRP A C 7
ATOM 10832 O O . TRP A 1 61 ? 78.435 1.142 -7.702 1.00 0.00 52 TRP A O 7
ATOM 10853 N N . ASP A 1 62 ? 77.523 1.411 -5.717 1.00 0.00 53 ASP A N 7
ATOM 10854 C CA . ASP A 1 62 ? 77.948 2.845 -5.687 1.00 0.00 53 ASP A CA 7
ATOM 10855 C C . ASP A 1 62 ? 77.667 3.438 -4.304 1.00 0.00 53 ASP A C 7
ATOM 10856 O O . ASP A 1 62 ? 76.654 4.071 -4.073 1.00 0.00 53 ASP A O 7
ATOM 10865 N N . SER A 1 63 ? 78.554 3.206 -3.380 1.00 0.00 54 SER A N 7
ATOM 10866 C CA . SER A 1 63 ? 78.359 3.723 -1.991 1.00 0.00 54 SER A CA 7
ATOM 10867 C C . SER A 1 63 ? 78.463 5.254 -1.963 1.00 0.00 54 SER A C 7
ATOM 10868 O O . SER A 1 63 ? 79.166 5.835 -2.767 1.00 0.00 54 SER A O 7
ATOM 10876 N N . PRO A 1 64 ? 77.763 5.868 -1.032 1.00 0.00 55 PRO A N 7
ATOM 10877 C CA . PRO A 1 64 ? 77.803 7.346 -0.920 1.00 0.00 55 PRO A CA 7
ATOM 10878 C C . PRO A 1 64 ? 79.192 7.832 -0.485 1.00 0.00 55 PRO A C 7
ATOM 10879 O O . PRO A 1 64 ? 79.506 9.002 -0.607 1.00 0.00 55 PRO A O 7
ATOM 10890 N N . SER A 1 65 ? 80.024 6.950 0.027 1.00 0.00 56 SER A N 7
ATOM 10891 C CA . SER A 1 65 ? 81.383 7.380 0.472 1.00 0.00 56 SER A CA 7
ATOM 10892 C C . SER A 1 65 ? 82.473 6.891 -0.497 1.00 0.00 56 SER A C 7
ATOM 10893 O O . SER A 1 65 ? 83.644 6.996 -0.207 1.00 0.00 56 SER A O 7
ATOM 10901 N N . CYS A 1 66 ? 82.108 6.362 -1.641 1.00 0.00 57 CYS A N 7
ATOM 10902 C CA . CYS A 1 66 ? 83.148 5.880 -2.609 1.00 0.00 57 CYS A CA 7
ATOM 10903 C C . CYS A 1 66 ? 84.046 7.048 -3.037 1.00 0.00 57 CYS A C 7
ATOM 10904 O O . CYS A 1 66 ? 83.582 8.155 -3.232 1.00 0.00 57 CYS A O 7
ATOM 10911 N N . GLY A 1 67 ? 85.324 6.806 -3.195 1.00 0.00 58 GLY A N 7
ATOM 10912 C CA . GLY A 1 67 ? 86.253 7.894 -3.621 1.00 0.00 58 GLY A CA 7
ATOM 10913 C C . GLY A 1 67 ? 86.778 8.658 -2.401 1.00 0.00 58 GLY A C 7
ATOM 10914 O O . GLY A 1 67 ? 87.299 9.750 -2.530 1.00 0.00 58 GLY A O 7
ATOM 10918 N N . THR A 1 68 ? 86.659 8.095 -1.222 1.00 0.00 59 THR A N 7
ATOM 10919 C CA . THR A 1 68 ? 87.169 8.795 -0.006 1.00 0.00 59 THR A CA 7
ATOM 10920 C C . THR A 1 68 ? 88.611 8.382 0.269 1.00 0.00 59 THR A C 7
ATOM 10921 O O . THR A 1 68 ? 89.116 7.432 -0.297 1.00 0.00 59 THR A O 7
ATOM 10932 N N . CYS A 1 69 ? 89.268 9.095 1.138 1.00 0.00 60 CYS A N 7
ATOM 10933 C CA . CYS A 1 69 ? 90.681 8.766 1.473 1.00 0.00 60 CYS A CA 7
ATOM 10934 C C . CYS A 1 69 ? 90.783 8.214 2.893 1.00 0.00 60 CYS A C 7
ATOM 10935 O O . CYS A 1 69 ? 90.195 8.746 3.816 1.00 0.00 60 CYS A O 7
ATOM 10942 N N . TRP A 1 70 ? 91.542 7.168 3.080 1.00 0.00 61 TRP A N 7
ATOM 10943 C CA . TRP A 1 70 ? 91.710 6.593 4.445 1.00 0.00 61 TRP A CA 7
ATOM 10944 C C . TRP A 1 70 ? 93.197 6.363 4.711 1.00 0.00 61 TRP A C 7
ATOM 10945 O O . TRP A 1 70 ? 93.912 5.894 3.850 1.00 0.00 61 TRP A O 7
ATOM 10966 N N . LYS A 1 71 ? 93.670 6.683 5.886 1.00 0.00 62 LYS A N 7
ATOM 10967 C CA . LYS A 1 71 ? 95.117 6.473 6.187 1.00 0.00 62 LYS A CA 7
ATOM 10968 C C . LYS A 1 71 ? 95.289 5.200 7.009 1.00 0.00 62 LYS A C 7
ATOM 10969 O O . LYS A 1 71 ? 94.571 4.977 7.960 1.00 0.00 62 LYS A O 7
ATOM 10988 N N . VAL A 1 72 ? 96.227 4.361 6.645 1.00 0.00 63 VAL A N 7
ATOM 10989 C CA . VAL A 1 72 ? 96.436 3.092 7.406 1.00 0.00 63 VAL A CA 7
ATOM 10990 C C . VAL A 1 72 ? 97.758 3.164 8.178 1.00 0.00 63 VAL A C 7
ATOM 10991 O O . VAL A 1 72 ? 98.806 3.356 7.604 1.00 0.00 63 VAL A O 7
ATOM 11004 N N . THR A 1 73 ? 97.698 3.042 9.483 1.00 0.00 64 THR A N 7
ATOM 11005 C CA . THR A 1 73 ? 98.930 3.137 10.329 1.00 0.00 64 THR A CA 7
ATOM 11006 C C . THR A 1 73 ? 99.203 1.819 11.067 1.00 0.00 64 THR A C 7
ATOM 11007 O O . THR A 1 73 ? 98.290 1.155 11.525 1.00 0.00 64 THR A O 7
ATOM 11018 N N . ILE A 1 74 ? 100.456 1.441 11.188 1.00 0.00 65 ILE A N 7
ATOM 11019 C CA . ILE A 1 74 ? 100.792 0.164 11.900 1.00 0.00 65 ILE A CA 7
ATOM 11020 C C . ILE A 1 74 ? 101.693 0.447 13.123 1.00 0.00 65 ILE A C 7
ATOM 11021 O O . ILE A 1 74 ? 102.253 1.519 13.234 1.00 0.00 65 ILE A O 7
ATOM 11037 N N . PRO A 1 75 ? 101.780 -0.524 14.018 1.00 0.00 66 PRO A N 7
ATOM 11038 C CA . PRO A 1 75 ? 102.597 -0.363 15.262 1.00 0.00 66 PRO A CA 7
ATOM 11039 C C . PRO A 1 75 ? 104.087 -0.144 14.967 1.00 0.00 66 PRO A C 7
ATOM 11040 O O . PRO A 1 75 ? 104.798 0.436 15.766 1.00 0.00 66 PRO A O 7
ATOM 11051 N N . ASN A 1 76 ? 104.565 -0.592 13.833 1.00 0.00 67 ASN A N 7
ATOM 11052 C CA . ASN A 1 76 ? 106.013 -0.395 13.497 1.00 0.00 67 ASN A CA 7
ATOM 11053 C C . ASN A 1 76 ? 106.315 1.101 13.369 1.00 0.00 67 ASN A C 7
ATOM 11054 O O . ASN A 1 76 ? 107.341 1.585 13.809 1.00 0.00 67 ASN A O 7
ATOM 11065 N N . GLY A 1 77 ? 105.408 1.826 12.773 1.00 0.00 68 GLY A N 7
ATOM 11066 C CA . GLY A 1 77 ? 105.604 3.296 12.612 1.00 0.00 68 GLY A CA 7
ATOM 11067 C C . GLY A 1 77 ? 105.660 3.662 11.130 1.00 0.00 68 GLY A C 7
ATOM 11068 O O . GLY A 1 77 ? 106.647 4.180 10.645 1.00 0.00 68 GLY A O 7
ATOM 11072 N N . ASN A 1 78 ? 104.596 3.415 10.417 1.00 0.00 69 ASN A N 7
ATOM 11073 C CA . ASN A 1 78 ? 104.553 3.763 8.969 1.00 0.00 69 ASN A CA 7
ATOM 11074 C C . ASN A 1 78 ? 103.100 3.838 8.514 1.00 0.00 69 ASN A C 7
ATOM 11075 O O . ASN A 1 78 ? 102.235 3.198 9.093 1.00 0.00 69 ASN A O 7
ATOM 11086 N N . SER A 1 79 ? 102.811 4.612 7.499 1.00 0.00 70 SER A N 7
ATOM 11087 C CA . SER A 1 79 ? 101.398 4.718 7.039 1.00 0.00 70 SER A CA 7
ATOM 11088 C C . SER A 1 79 ? 101.297 5.001 5.540 1.00 0.00 70 SER A C 7
ATOM 11089 O O . SER A 1 79 ? 102.222 5.468 4.906 1.00 0.00 70 SER A O 7
ATOM 11097 N N . ILE A 1 80 ? 100.150 4.713 4.987 1.00 0.00 71 ILE A N 7
ATOM 11098 C CA . ILE A 1 80 ? 99.895 4.937 3.536 1.00 0.00 71 ILE A CA 7
ATOM 11099 C C . ILE A 1 80 ? 98.484 5.502 3.368 1.00 0.00 71 ILE A C 7
ATOM 11100 O O . ILE A 1 80 ? 97.646 5.331 4.235 1.00 0.00 71 ILE A O 7
ATOM 11116 N N . PHE A 1 81 ? 98.201 6.144 2.264 1.00 0.00 72 PHE A N 7
ATOM 11117 C CA . PHE A 1 81 ? 96.824 6.676 2.069 1.00 0.00 72 PHE A CA 7
ATOM 11118 C C . PHE A 1 81 ? 96.098 5.766 1.079 1.00 0.00 72 PHE A C 7
ATOM 11119 O O . PHE A 1 81 ? 96.556 5.558 -0.023 1.00 0.00 72 PHE A O 7
ATOM 11136 N N . ILE A 1 82 ? 94.988 5.207 1.471 1.00 0.00 73 ILE A N 7
ATOM 11137 C CA . ILE A 1 82 ? 94.247 4.282 0.561 1.00 0.00 73 ILE A CA 7
ATOM 11138 C C . ILE A 1 82 ? 92.889 4.879 0.188 1.00 0.00 73 ILE A C 7
ATOM 11139 O O . ILE A 1 82 ? 92.141 5.308 1.048 1.00 0.00 73 ILE A O 7
ATOM 11155 N N . ARG A 1 83 ? 92.566 4.915 -1.081 1.00 0.00 74 ARG A N 7
ATOM 11156 C CA . ARG A 1 83 ? 91.257 5.490 -1.497 1.00 0.00 74 ARG A CA 7
ATOM 11157 C C . ARG A 1 83 ? 90.241 4.364 -1.708 1.00 0.00 74 ARG A C 7
ATOM 11158 O O . ARG A 1 83 ? 90.561 3.310 -2.224 1.00 0.00 74 ARG A O 7
ATOM 11179 N N . GLY A 1 84 ? 89.024 4.579 -1.281 1.00 0.00 75 GLY A N 7
ATOM 11180 C CA . GLY A 1 84 ? 87.972 3.530 -1.412 1.00 0.00 75 GLY A CA 7
ATOM 11181 C C . GLY A 1 84 ? 87.676 3.226 -2.883 1.00 0.00 75 GLY A C 7
ATOM 11182 O O . GLY A 1 84 ? 87.722 4.087 -3.739 1.00 0.00 75 GLY A O 7
ATOM 11186 N N . VAL A 1 85 ? 87.352 1.992 -3.158 1.00 0.00 76 VAL A N 7
ATOM 11187 C CA . VAL A 1 85 ? 87.019 1.548 -4.547 1.00 0.00 76 VAL A CA 7
ATOM 11188 C C . VAL A 1 85 ? 86.069 0.328 -4.482 1.00 0.00 76 VAL A C 7
ATOM 11189 O O . VAL A 1 85 ? 85.095 0.256 -5.198 1.00 0.00 76 VAL A O 7
ATOM 11202 N N . ASP A 1 86 ? 86.342 -0.609 -3.613 1.00 0.00 77 ASP A N 7
ATOM 11203 C CA . ASP A 1 86 ? 85.472 -1.819 -3.458 1.00 0.00 77 ASP A CA 7
ATOM 11204 C C . ASP A 1 86 ? 84.830 -1.838 -2.071 1.00 0.00 77 ASP A C 7
ATOM 11205 O O . ASP A 1 86 ? 85.272 -1.166 -1.158 1.00 0.00 77 ASP A O 7
ATOM 11214 N N . SER A 1 87 ? 83.789 -2.620 -1.913 1.00 0.00 78 SER A N 7
ATOM 11215 C CA . SER A 1 87 ? 83.100 -2.714 -0.592 1.00 0.00 78 SER A CA 7
ATOM 11216 C C . SER A 1 87 ? 83.884 -3.637 0.328 1.00 0.00 78 SER A C 7
ATOM 11217 O O . SER A 1 87 ? 84.638 -4.480 -0.125 1.00 0.00 78 SER A O 7
ATOM 11225 N N . GLY A 1 88 ? 83.717 -3.485 1.613 1.00 0.00 79 GLY A N 7
ATOM 11226 C CA . GLY A 1 88 ? 84.457 -4.354 2.558 1.00 0.00 79 GLY A CA 7
ATOM 11227 C C . GLY A 1 88 ? 83.567 -4.745 3.726 1.00 0.00 79 GLY A C 7
ATOM 11228 O O . GLY A 1 88 ? 83.033 -3.908 4.429 1.00 0.00 79 GLY A O 7
ATOM 11232 N N . ARG A 1 89 ? 83.461 -6.017 3.971 1.00 0.00 80 ARG A N 7
ATOM 11233 C CA . ARG A 1 89 ? 82.669 -6.507 5.143 1.00 0.00 80 ARG A CA 7
ATOM 11234 C C . ARG A 1 89 ? 83.290 -5.921 6.416 1.00 0.00 80 ARG A C 7
ATOM 11235 O O . ARG A 1 89 ? 82.611 -5.498 7.330 1.00 0.00 80 ARG A O 7
ATOM 11256 N N . GLY A 1 90 ? 84.594 -5.883 6.445 1.00 0.00 81 GLY A N 7
ATOM 11257 C CA . GLY A 1 90 ? 85.335 -5.318 7.603 1.00 0.00 81 GLY A CA 7
ATOM 11258 C C . GLY A 1 90 ? 86.800 -5.147 7.186 1.00 0.00 81 GLY A C 7
ATOM 11259 O O . GLY A 1 90 ? 87.218 -5.676 6.177 1.00 0.00 81 GLY A O 7
ATOM 11263 N N . GLY A 1 91 ? 87.592 -4.467 7.971 1.00 0.00 82 GLY A N 7
ATOM 11264 C CA . GLY A 1 91 ? 89.045 -4.309 7.634 1.00 0.00 82 GLY A CA 7
ATOM 11265 C C . GLY A 1 91 ? 89.268 -3.506 6.334 1.00 0.00 82 GLY A C 7
ATOM 11266 O O . GLY A 1 91 ? 88.386 -2.844 5.824 1.00 0.00 82 GLY A O 7
ATOM 11270 N N . PHE A 1 92 ? 90.483 -3.557 5.836 1.00 0.00 83 PHE A N 7
ATOM 11271 C CA . PHE A 1 92 ? 90.890 -2.813 4.590 1.00 0.00 83 PHE A CA 7
ATOM 11272 C C . PHE A 1 92 ? 91.802 -3.686 3.706 1.00 0.00 83 PHE A C 7
ATOM 11273 O O . PHE A 1 92 ? 92.678 -4.367 4.207 1.00 0.00 83 PHE A O 7
ATOM 11290 N N . ASN A 1 93 ? 91.629 -3.653 2.387 1.00 0.00 84 ASN A N 7
ATOM 11291 C CA . ASN A 1 93 ? 92.535 -4.475 1.501 1.00 0.00 84 ASN A CA 7
ATOM 11292 C C . ASN A 1 93 ? 93.223 -3.578 0.477 1.00 0.00 84 ASN A C 7
ATOM 11293 O O . ASN A 1 93 ? 92.576 -2.801 -0.182 1.00 0.00 84 ASN A O 7
ATOM 11304 N N . VAL A 1 94 ? 94.517 -3.678 0.342 1.00 0.00 85 VAL A N 7
ATOM 11305 C CA . VAL A 1 94 ? 95.228 -2.812 -0.645 1.00 0.00 85 VAL A CA 7
ATOM 11306 C C . VAL A 1 94 ? 96.129 -3.649 -1.555 1.00 0.00 85 VAL A C 7
ATOM 11307 O O . VAL A 1 94 ? 96.386 -4.813 -1.298 1.00 0.00 85 VAL A O 7
ATOM 11320 N N . ASN A 1 95 ? 96.598 -3.065 -2.630 1.00 0.00 86 ASN A N 7
ATOM 11321 C CA . ASN A 1 95 ? 97.485 -3.821 -3.572 1.00 0.00 86 ASN A CA 7
ATOM 11322 C C . ASN A 1 95 ? 98.687 -4.411 -2.812 1.00 0.00 86 ASN A C 7
ATOM 11323 O O . ASN A 1 95 ? 99.082 -3.880 -1.793 1.00 0.00 86 ASN A O 7
ATOM 11334 N N . PRO A 1 96 ? 99.234 -5.489 -3.327 1.00 0.00 87 PRO A N 7
ATOM 11335 C CA . PRO A 1 96 ? 100.398 -6.126 -2.665 1.00 0.00 87 PRO A CA 7
ATOM 11336 C C . PRO A 1 96 ? 101.612 -5.199 -2.723 1.00 0.00 87 PRO A C 7
ATOM 11337 O O . PRO A 1 96 ? 102.437 -5.210 -1.830 1.00 0.00 87 PRO A O 7
ATOM 11348 N N . THR A 1 97 ? 101.723 -4.377 -3.736 1.00 0.00 88 THR A N 7
ATOM 11349 C CA . THR A 1 97 ? 102.878 -3.433 -3.806 1.00 0.00 88 THR A CA 7
ATOM 11350 C C . THR A 1 97 ? 102.706 -2.369 -2.718 1.00 0.00 88 THR A C 7
ATOM 11351 O O . THR A 1 97 ? 103.654 -1.992 -2.056 1.00 0.00 88 THR A O 7
ATOM 11362 N N . ALA A 1 98 ? 101.499 -1.905 -2.513 1.00 0.00 89 ALA A N 7
ATOM 11363 C CA . ALA A 1 98 ? 101.260 -0.891 -1.445 1.00 0.00 89 ALA A CA 7
ATOM 11364 C C . ALA A 1 98 ? 101.504 -1.544 -0.089 1.00 0.00 89 ALA A C 7
ATOM 11365 O O . ALA A 1 98 ? 102.059 -0.945 0.812 1.00 0.00 89 ALA A O 7
ATOM 11372 N N . PHE A 1 99 ? 101.108 -2.781 0.049 1.00 0.00 90 PHE A N 7
ATOM 11373 C CA . PHE A 1 99 ? 101.329 -3.505 1.341 1.00 0.00 90 PHE A CA 7
ATOM 11374 C C . PHE A 1 99 ? 102.826 -3.576 1.655 1.00 0.00 90 PHE A C 7
ATOM 11375 O O . PHE A 1 99 ? 103.256 -3.280 2.753 1.00 0.00 90 PHE A O 7
ATOM 11392 N N . THR A 1 100 ? 103.612 -3.993 0.700 1.00 0.00 91 THR A N 7
ATOM 11393 C CA . THR A 1 100 ? 105.086 -4.123 0.923 1.00 0.00 91 THR A CA 7
ATOM 11394 C C . THR A 1 100 ? 105.704 -2.773 1.300 1.00 0.00 91 THR A C 7
ATOM 11395 O O . THR A 1 100 ? 106.590 -2.695 2.123 1.00 0.00 91 THR A O 7
ATOM 11406 N N . LYS A 1 101 ? 105.261 -1.720 0.670 1.00 0.00 92 LYS A N 7
ATOM 11407 C CA . LYS A 1 101 ? 105.839 -0.373 0.970 1.00 0.00 92 LYS A CA 7
ATOM 11408 C C . LYS A 1 101 ? 105.463 0.105 2.379 1.00 0.00 92 LYS A C 7
ATOM 11409 O O . LYS A 1 101 ? 106.271 0.699 3.069 1.00 0.00 92 LYS A O 7
ATOM 11428 N N . LEU A 1 102 ? 104.248 -0.130 2.800 1.00 0.00 93 LEU A N 7
ATOM 11429 C CA . LEU A 1 102 ? 103.824 0.336 4.161 1.00 0.00 93 LEU A CA 7
ATOM 11430 C C . LEU A 1 102 ? 104.512 -0.458 5.283 1.00 0.00 93 LEU A C 7
ATOM 11431 O O . LEU A 1 102 ? 104.881 0.099 6.299 1.00 0.00 93 LEU A O 7
ATOM 11447 N N . VAL A 1 103 ? 104.650 -1.748 5.129 1.00 0.00 94 VAL A N 7
ATOM 11448 C CA . VAL A 1 103 ? 105.273 -2.571 6.222 1.00 0.00 94 VAL A CA 7
ATOM 11449 C C . VAL A 1 103 ? 106.763 -2.807 5.962 1.00 0.00 94 VAL A C 7
ATOM 11450 O O . VAL A 1 103 ? 107.563 -2.858 6.877 1.00 0.00 94 VAL A O 7
ATOM 11463 N N . GLY A 1 104 ? 107.128 -2.972 4.726 1.00 0.00 95 GLY A N 7
ATOM 11464 C CA . GLY A 1 104 ? 108.554 -3.230 4.376 1.00 0.00 95 GLY A CA 7
ATOM 11465 C C . GLY A 1 104 ? 108.622 -4.520 3.565 1.00 0.00 95 GLY A C 7
ATOM 11466 O O . GLY A 1 104 ? 109.367 -4.631 2.610 1.00 0.00 95 GLY A O 7
ATOM 11470 N N . SER A 1 105 ? 107.827 -5.487 3.934 1.00 0.00 96 SER A N 7
ATOM 11471 C CA . SER A 1 105 ? 107.804 -6.777 3.189 1.00 0.00 96 SER A CA 7
ATOM 11472 C C . SER A 1 105 ? 106.405 -7.391 3.285 1.00 0.00 96 SER A C 7
ATOM 11473 O O . SER A 1 105 ? 105.821 -7.441 4.353 1.00 0.00 96 SER A O 7
ATOM 11481 N N . THR A 1 106 ? 105.858 -7.851 2.186 1.00 0.00 97 THR A N 7
ATOM 11482 C CA . THR A 1 106 ? 104.492 -8.450 2.235 1.00 0.00 97 THR A CA 7
ATOM 11483 C C . THR A 1 106 ? 104.573 -9.959 2.490 1.00 0.00 97 THR A C 7
ATOM 11484 O O . THR A 1 106 ? 104.225 -10.761 1.643 1.00 0.00 97 THR A O 7
ATOM 11495 N N . GLU A 1 107 ? 105.025 -10.345 3.656 1.00 0.00 98 GLU A N 7
ATOM 11496 C CA . GLU A 1 107 ? 105.125 -11.798 3.985 1.00 0.00 98 GLU A CA 7
ATOM 11497 C C . GLU A 1 107 ? 104.167 -12.161 5.127 1.00 0.00 98 GLU A C 7
ATOM 11498 O O . GLU A 1 107 ? 103.722 -13.288 5.239 1.00 0.00 98 GLU A O 7
ATOM 11510 N N . ALA A 1 108 ? 103.854 -11.214 5.977 1.00 0.00 99 ALA A N 7
ATOM 11511 C CA . ALA A 1 108 ? 102.930 -11.498 7.119 1.00 0.00 99 ALA A CA 7
ATOM 11512 C C . ALA A 1 108 ? 101.566 -11.964 6.604 1.00 0.00 99 ALA A C 7
ATOM 11513 O O . ALA A 1 108 ? 100.953 -12.852 7.166 1.00 0.00 99 ALA A O 7
ATOM 11520 N N . GLY A 1 109 ? 101.084 -11.361 5.548 1.00 0.00 100 GLY A N 7
ATOM 11521 C CA . GLY A 1 109 ? 99.755 -11.750 4.998 1.00 0.00 100 GLY A CA 7
ATOM 11522 C C . GLY A 1 109 ? 98.726 -10.697 5.409 1.00 0.00 100 GLY A C 7
ATOM 11523 O O . GLY A 1 109 ? 97.997 -10.171 4.589 1.00 0.00 100 GLY A O 7
ATOM 11527 N N . ARG A 1 110 ? 98.675 -10.381 6.677 1.00 0.00 101 ARG A N 7
ATOM 11528 C CA . ARG A 1 110 ? 97.713 -9.355 7.164 1.00 0.00 101 ARG A CA 7
ATOM 11529 C C . ARG A 1 110 ? 98.191 -8.771 8.500 1.00 0.00 101 ARG A C 7
ATOM 11530 O O . ARG A 1 110 ? 98.991 -9.369 9.195 1.00 0.00 101 ARG A O 7
ATOM 11551 N N . VAL A 1 111 ? 97.704 -7.614 8.860 1.00 0.00 102 VAL A N 7
ATOM 11552 C CA . VAL A 1 111 ? 98.122 -6.986 10.150 1.00 0.00 102 VAL A CA 7
ATOM 11553 C C . VAL A 1 111 ? 96.885 -6.589 10.959 1.00 0.00 102 VAL A C 7
ATOM 11554 O O . VAL A 1 111 ? 95.982 -5.960 10.446 1.00 0.00 102 VAL A O 7
ATOM 11567 N N . ASP A 1 112 ? 96.832 -6.968 12.212 1.00 0.00 103 ASP A N 7
ATOM 11568 C CA . ASP A 1 112 ? 95.642 -6.618 13.045 1.00 0.00 103 ASP A CA 7
ATOM 11569 C C . ASP A 1 112 ? 95.936 -5.378 13.892 1.00 0.00 103 ASP A C 7
ATOM 11570 O O . ASP A 1 112 ? 97.060 -4.920 13.970 1.00 0.00 103 ASP A O 7
ATOM 11579 N N . ASN A 1 113 ? 94.925 -4.828 14.522 1.00 0.00 104 ASN A N 7
ATOM 11580 C CA . ASN A 1 113 ? 95.121 -3.605 15.369 1.00 0.00 104 ASN A CA 7
ATOM 11581 C C . ASN A 1 113 ? 95.668 -2.456 14.520 1.00 0.00 104 ASN A C 7
ATOM 11582 O O . ASN A 1 113 ? 96.549 -1.727 14.935 1.00 0.00 104 ASN A O 7
ATOM 11593 N N . VAL A 1 114 ? 95.153 -2.306 13.328 1.00 0.00 105 VAL A N 7
ATOM 11594 C CA . VAL A 1 114 ? 95.645 -1.214 12.433 1.00 0.00 105 VAL A CA 7
ATOM 11595 C C . VAL A 1 114 ? 94.841 0.066 12.669 1.00 0.00 105 VAL A C 7
ATOM 11596 O O . VAL A 1 114 ? 93.636 0.074 12.517 1.00 0.00 105 VAL A O 7
ATOM 11609 N N . ASN A 1 115 ? 95.487 1.150 13.027 1.00 0.00 106 ASN A N 7
ATOM 11610 C CA . ASN A 1 115 ? 94.715 2.408 13.249 1.00 0.00 106 ASN A CA 7
ATOM 11611 C C . ASN A 1 115 ? 94.429 3.064 11.900 1.00 0.00 106 ASN A C 7
ATOM 11612 O O . ASN A 1 115 ? 95.283 3.132 11.035 1.00 0.00 106 ASN A O 7
ATOM 11623 N N . TYR A 1 116 ? 93.223 3.526 11.716 1.00 0.00 107 TYR A N 7
ATOM 11624 C CA . TYR A 1 116 ? 92.848 4.160 10.418 1.00 0.00 107 TYR A CA 7
ATOM 11625 C C . TYR A 1 116 ? 92.069 5.459 10.632 1.00 0.00 107 TYR A C 7
ATOM 11626 O O . TYR A 1 116 ? 91.237 5.558 11.512 1.00 0.00 107 TYR A O 7
ATOM 11644 N N . VAL A 1 117 ? 92.334 6.453 9.819 1.00 0.00 108 VAL A N 7
ATOM 11645 C CA . VAL A 1 117 ? 91.610 7.756 9.956 1.00 0.00 108 VAL A CA 7
ATOM 11646 C C . VAL A 1 117 ? 91.406 8.407 8.583 1.00 0.00 108 VAL A C 7
ATOM 11647 O O . VAL A 1 117 ? 92.246 8.313 7.709 1.00 0.00 108 VAL A O 7
ATOM 11660 N N . GLN A 1 118 ? 90.296 9.077 8.399 1.00 0.00 109 GLN A N 7
ATOM 11661 C CA . GLN A 1 118 ? 90.026 9.756 7.093 1.00 0.00 109 GLN A CA 7
ATOM 11662 C C . GLN A 1 118 ? 90.903 10.999 6.950 1.00 0.00 109 GLN A C 7
ATOM 11663 O O . GLN A 1 118 ? 91.170 11.692 7.914 1.00 0.00 109 GLN A O 7
ATOM 11677 N N . VAL A 1 119 ? 91.347 11.288 5.753 1.00 0.00 110 VAL A N 7
ATOM 11678 C CA . VAL A 1 119 ? 92.204 12.491 5.542 1.00 0.00 110 VAL A CA 7
ATOM 11679 C C . VAL A 1 119 ? 91.789 13.229 4.262 1.00 0.00 110 VAL A C 7
ATOM 11680 O O . VAL A 1 119 ? 91.015 12.727 3.469 1.00 0.00 110 VAL A O 7
ATOM 11693 N N . ASP A 1 120 ? 92.298 14.420 4.063 1.00 0.00 111 ASP A N 7
ATOM 11694 C CA . ASP A 1 120 ? 91.939 15.206 2.840 1.00 0.00 111 ASP A CA 7
ATOM 11695 C C . ASP A 1 120 ? 92.341 14.441 1.575 1.00 0.00 111 ASP A C 7
ATOM 11696 O O . ASP A 1 120 ? 93.348 13.760 1.544 1.00 0.00 111 ASP A O 7
ATOM 11705 N N . LEU A 1 121 ? 91.553 14.546 0.536 1.00 0.00 112 LEU A N 7
ATOM 11706 C CA . LEU A 1 121 ? 91.865 13.825 -0.737 1.00 0.00 112 LEU A CA 7
ATOM 11707 C C . LEU A 1 121 ? 93.213 14.281 -1.311 1.00 0.00 112 LEU A C 7
ATOM 11708 O O . LEU A 1 121 ? 93.970 13.493 -1.843 1.00 0.00 112 LEU A O 7
ATOM 11724 N N . SER A 1 122 ? 93.491 15.556 -1.239 1.00 0.00 113 SER A N 7
ATOM 11725 C CA . SER A 1 122 ? 94.765 16.093 -1.812 1.00 0.00 113 SER A CA 7
ATOM 11726 C C . SER A 1 122 ? 95.988 15.362 -1.250 1.00 0.00 113 SER A C 7
ATOM 11727 O O . SER A 1 122 ? 96.969 15.176 -1.941 1.00 0.00 113 SER A O 7
ATOM 11735 N N . ASN A 1 123 ? 95.956 14.974 -0.002 1.00 0.00 114 ASN A N 7
ATOM 11736 C CA . ASN A 1 123 ? 97.140 14.281 0.602 1.00 0.00 114 ASN A CA 7
ATOM 11737 C C . ASN A 1 123 ? 97.322 12.873 0.022 1.00 0.00 114 ASN A C 7
ATOM 11738 O O . ASN A 1 123 ? 98.416 12.338 0.040 1.00 0.00 114 ASN A O 7
ATOM 11749 N N . CYS A 1 124 ? 96.289 12.284 -0.521 1.00 0.00 115 CYS A N 7
ATOM 11750 C CA . CYS A 1 124 ? 96.442 10.929 -1.133 1.00 0.00 115 CYS A CA 7
ATOM 11751 C C . CYS A 1 124 ? 97.148 11.059 -2.478 1.00 0.00 115 CYS A C 7
ATOM 11752 O O . CYS A 1 124 ? 98.091 10.348 -2.772 1.00 0.00 115 CYS A O 7
ATOM 11759 N N . ILE A 1 125 ? 96.685 11.965 -3.295 1.00 0.00 116 ILE A N 7
ATOM 11760 C CA . ILE A 1 125 ? 97.308 12.160 -4.636 1.00 0.00 116 ILE A CA 7
ATOM 11761 C C . ILE A 1 125 ? 98.697 12.778 -4.476 1.00 0.00 116 ILE A C 7
ATOM 11762 O O . ILE A 1 125 ? 99.635 12.412 -5.160 1.00 0.00 116 ILE A O 7
ATOM 11778 N N . ASN A 1 126 ? 98.832 13.710 -3.567 1.00 0.00 117 ASN A N 7
ATOM 11779 C CA . ASN A 1 126 ? 100.159 14.358 -3.344 1.00 0.00 117 ASN A CA 7
ATOM 11780 C C . ASN A 1 126 ? 101.149 13.345 -2.763 1.00 0.00 117 ASN A C 7
ATOM 11781 O O . ASN A 1 126 ? 102.311 13.323 -3.120 1.00 0.00 117 ASN A O 7
ATOM 11792 N N . GLY A 1 127 ? 100.693 12.513 -1.861 1.00 0.00 118 GLY A N 7
ATOM 11793 C CA . GLY A 1 127 ? 101.595 11.502 -1.238 1.00 0.00 118 GLY A CA 7
ATOM 11794 C C . GLY A 1 127 ? 101.999 10.446 -2.270 1.00 0.00 118 GLY A C 7
ATOM 11795 O O . GLY A 1 127 ? 103.166 10.139 -2.429 1.00 0.00 118 GLY A O 7
ATOM 11799 N N . ALA A 1 128 ? 101.043 9.889 -2.969 1.00 0.00 119 ALA A N 7
ATOM 11800 C CA . ALA A 1 128 ? 101.367 8.844 -3.991 1.00 0.00 119 ALA A CA 7
ATOM 11801 C C . ALA A 1 128 ? 102.285 9.422 -5.073 1.00 0.00 119 ALA A C 7
ATOM 11802 O O . ALA A 1 128 ? 103.201 8.767 -5.532 1.00 0.00 119 ALA A O 7
ATOM 11809 N N . ASN A 1 129 ? 102.042 10.641 -5.481 1.00 0.00 120 ASN A N 7
ATOM 11810 C CA . ASN A 1 129 ? 102.892 11.267 -6.536 1.00 0.00 120 ASN A CA 7
ATOM 11811 C C . ASN A 1 129 ? 104.000 12.109 -5.896 1.00 0.00 120 ASN A C 7
ATOM 11812 O O . ASN A 1 129 ? 104.140 12.047 -4.687 1.00 0.00 120 ASN A O 7
ATOM 11824 N N . VAL A 1 10 ? 91.140 -3.991 13.949 1.00 0.00 1 VAL A N 8
ATOM 11825 C CA . VAL A 1 10 ? 90.904 -4.146 12.484 1.00 0.00 1 VAL A CA 8
ATOM 11826 C C . VAL A 1 10 ? 92.135 -4.755 11.807 1.00 0.00 1 VAL A C 8
ATOM 11827 O O . VAL A 1 10 ? 93.265 -4.495 12.188 1.00 0.00 1 VAL A O 8
ATOM 11840 N N . SER A 1 11 ? 91.914 -5.593 10.832 1.00 0.00 2 SER A N 8
ATOM 11841 C CA . SER A 1 11 ? 93.046 -6.256 10.125 1.00 0.00 2 SER A CA 8
ATOM 11842 C C . SER A 1 11 ? 93.141 -5.781 8.675 1.00 0.00 2 SER A C 8
ATOM 11843 O O . SER A 1 11 ? 92.152 -5.523 8.014 1.00 0.00 2 SER A O 8
ATOM 11851 N N . ILE A 1 12 ? 94.343 -5.682 8.185 1.00 0.00 3 ILE A N 8
ATOM 11852 C CA . ILE A 1 12 ? 94.575 -5.249 6.780 1.00 0.00 3 ILE A CA 8
ATOM 11853 C C . ILE A 1 12 ? 95.199 -6.395 5.998 1.00 0.00 3 ILE A C 8
ATOM 11854 O O . ILE A 1 12 ? 95.966 -7.176 6.530 1.00 0.00 3 ILE A O 8
ATOM 11870 N N . SER A 1 13 ? 94.881 -6.503 4.741 1.00 0.00 4 SER A N 8
ATOM 11871 C CA . SER A 1 13 ? 95.458 -7.594 3.913 1.00 0.00 4 SER A CA 8
ATOM 11872 C C . SER A 1 13 ? 95.670 -7.061 2.504 1.00 0.00 4 SER A C 8
ATOM 11873 O O . SER A 1 13 ? 95.485 -5.883 2.252 1.00 0.00 4 SER A O 8
ATOM 11881 N N . TYR A 1 14 ? 96.029 -7.906 1.583 1.00 0.00 5 TYR A N 8
ATOM 11882 C CA . TYR A 1 14 ? 96.219 -7.427 0.191 1.00 0.00 5 TYR A CA 8
ATOM 11883 C C . TYR A 1 14 ? 95.758 -8.492 -0.796 1.00 0.00 5 TYR A C 8
ATOM 11884 O O . TYR A 1 14 ? 95.825 -9.676 -0.518 1.00 0.00 5 TYR A O 8
ATOM 11902 N N . ASP A 1 15 ? 95.289 -8.083 -1.946 1.00 0.00 6 ASP A N 8
ATOM 11903 C CA . ASP A 1 15 ? 94.821 -9.081 -2.952 1.00 0.00 6 ASP A CA 8
ATOM 11904 C C . ASP A 1 15 ? 95.416 -8.773 -4.334 1.00 0.00 6 ASP A C 8
ATOM 11905 O O . ASP A 1 15 ? 95.655 -7.626 -4.656 1.00 0.00 6 ASP A O 8
ATOM 11914 N N . PRO A 1 16 ? 95.632 -9.808 -5.122 1.00 0.00 7 PRO A N 8
ATOM 11915 C CA . PRO A 1 16 ? 96.193 -9.614 -6.475 1.00 0.00 7 PRO A CA 8
ATOM 11916 C C . PRO A 1 16 ? 95.089 -9.293 -7.496 1.00 0.00 7 PRO A C 8
ATOM 11917 O O . PRO A 1 16 ? 95.337 -9.257 -8.687 1.00 0.00 7 PRO A O 8
ATOM 11928 N N . ILE A 1 17 ? 93.876 -9.049 -7.046 1.00 0.00 8 ILE A N 8
ATOM 11929 C CA . ILE A 1 17 ? 92.773 -8.721 -8.003 1.00 0.00 8 ILE A CA 8
ATOM 11930 C C . ILE A 1 17 ? 92.686 -7.213 -8.246 1.00 0.00 8 ILE A C 8
ATOM 11931 O O . ILE A 1 17 ? 91.868 -6.763 -9.018 1.00 0.00 8 ILE A O 8
ATOM 11947 N N . TYR A 1 18 ? 93.529 -6.429 -7.626 1.00 0.00 9 TYR A N 8
ATOM 11948 C CA . TYR A 1 18 ? 93.496 -4.960 -7.874 1.00 0.00 9 TYR A CA 8
ATOM 11949 C C . TYR A 1 18 ? 94.819 -4.516 -8.490 1.00 0.00 9 TYR A C 8
ATOM 11950 O O . TYR A 1 18 ? 95.573 -3.748 -7.932 1.00 0.00 9 TYR A O 8
ATOM 11968 N N . ALA A 1 19 ? 95.045 -4.973 -9.690 1.00 0.00 10 ALA A N 8
ATOM 11969 C CA . ALA A 1 19 ? 96.254 -4.583 -10.467 1.00 0.00 10 ALA A CA 8
ATOM 11970 C C . ALA A 1 19 ? 95.843 -3.527 -11.493 1.00 0.00 10 ALA A C 8
ATOM 11971 O O . ALA A 1 19 ? 94.681 -3.201 -11.640 1.00 0.00 10 ALA A O 8
ATOM 11978 N N . ALA A 1 20 ? 96.810 -2.933 -12.135 1.00 0.00 11 ALA A N 8
ATOM 11979 C CA . ALA A 1 20 ? 96.528 -1.815 -13.089 1.00 0.00 11 ALA A CA 8
ATOM 11980 C C . ALA A 1 20 ? 95.553 -2.194 -14.207 1.00 0.00 11 ALA A C 8
ATOM 11981 O O . ALA A 1 20 ? 94.837 -1.335 -14.693 1.00 0.00 11 ALA A O 8
ATOM 11988 N N . ASP A 1 21 ? 95.518 -3.428 -14.661 1.00 0.00 12 ASP A N 8
ATOM 11989 C CA . ASP A 1 21 ? 94.581 -3.744 -15.787 1.00 0.00 12 ASP A CA 8
ATOM 11990 C C . ASP A 1 21 ? 93.194 -4.158 -15.282 1.00 0.00 12 ASP A C 8
ATOM 11991 O O . ASP A 1 21 ? 92.385 -4.671 -16.032 1.00 0.00 12 ASP A O 8
ATOM 12000 N N . LEU A 1 22 ? 92.911 -3.943 -14.022 1.00 0.00 13 LEU A N 8
ATOM 12001 C CA . LEU A 1 22 ? 91.576 -4.324 -13.468 1.00 0.00 13 LEU A CA 8
ATOM 12002 C C . LEU A 1 22 ? 90.499 -3.391 -14.009 1.00 0.00 13 LEU A C 8
ATOM 12003 O O . LEU A 1 22 ? 90.530 -2.195 -13.784 1.00 0.00 13 LEU A O 8
ATOM 12019 N N . SER A 1 23 ? 89.548 -3.934 -14.721 1.00 0.00 14 SER A N 8
ATOM 12020 C CA . SER A 1 23 ? 88.463 -3.086 -15.284 1.00 0.00 14 SER A CA 8
ATOM 12021 C C . SER A 1 23 ? 87.576 -2.538 -14.162 1.00 0.00 14 SER A C 8
ATOM 12022 O O . SER A 1 23 ? 87.236 -3.229 -13.221 1.00 0.00 14 SER A O 8
ATOM 12030 N N . MET A 1 24 ? 87.222 -1.291 -14.266 1.00 0.00 15 MET A N 8
ATOM 12031 C CA . MET A 1 24 ? 86.368 -0.636 -13.223 1.00 0.00 15 MET A CA 8
ATOM 12032 C C . MET A 1 24 ? 84.984 -1.295 -13.106 1.00 0.00 15 MET A C 8
ATOM 12033 O O . MET A 1 24 ? 84.296 -1.117 -12.118 1.00 0.00 15 MET A O 8
ATOM 12047 N N . GLY A 1 25 ? 84.550 -2.014 -14.110 1.00 0.00 16 GLY A N 8
ATOM 12048 C CA . GLY A 1 25 ? 83.189 -2.638 -14.067 1.00 0.00 16 GLY A CA 8
ATOM 12049 C C . GLY A 1 25 ? 83.137 -3.841 -13.121 1.00 0.00 16 GLY A C 8
ATOM 12050 O O . GLY A 1 25 ? 82.066 -4.323 -12.800 1.00 0.00 16 GLY A O 8
ATOM 12054 N N . SER A 1 26 ? 84.261 -4.354 -12.692 1.00 0.00 17 SER A N 8
ATOM 12055 C CA . SER A 1 26 ? 84.239 -5.550 -11.795 1.00 0.00 17 SER A CA 8
ATOM 12056 C C . SER A 1 26 ? 84.248 -5.161 -10.310 1.00 0.00 17 SER A C 8
ATOM 12057 O O . SER A 1 26 ? 84.100 -6.012 -9.451 1.00 0.00 17 SER A O 8
ATOM 12065 N N . VAL A 1 27 ? 84.428 -3.902 -9.988 1.00 0.00 18 VAL A N 8
ATOM 12066 C CA . VAL A 1 27 ? 84.454 -3.499 -8.548 1.00 0.00 18 VAL A CA 8
ATOM 12067 C C . VAL A 1 27 ? 83.099 -2.909 -8.139 1.00 0.00 18 VAL A C 8
ATOM 12068 O O . VAL A 1 27 ? 82.252 -2.657 -8.971 1.00 0.00 18 VAL A O 8
ATOM 12081 N N . ALA A 1 28 ? 82.886 -2.691 -6.861 1.00 0.00 19 ALA A N 8
ATOM 12082 C CA . ALA A 1 28 ? 81.578 -2.117 -6.402 1.00 0.00 19 ALA A CA 8
ATOM 12083 C C . ALA A 1 28 ? 81.327 -0.777 -7.103 1.00 0.00 19 ALA A C 8
ATOM 12084 O O . ALA A 1 28 ? 80.245 -0.508 -7.578 1.00 0.00 19 ALA A O 8
ATOM 12091 N N . CYS A 1 29 ? 82.331 0.049 -7.196 1.00 0.00 20 CYS A N 8
ATOM 12092 C CA . CYS A 1 29 ? 82.168 1.357 -7.897 1.00 0.00 20 CYS A CA 8
ATOM 12093 C C . CYS A 1 29 ? 82.269 1.108 -9.408 1.00 0.00 20 CYS A C 8
ATOM 12094 O O . CYS A 1 29 ? 83.332 1.235 -9.988 1.00 0.00 20 CYS A O 8
ATOM 12101 N N . SER A 1 30 ? 81.187 0.709 -10.044 1.00 0.00 21 SER A N 8
ATOM 12102 C CA . SER A 1 30 ? 81.261 0.405 -11.510 1.00 0.00 21 SER A CA 8
ATOM 12103 C C . SER A 1 30 ? 80.869 1.605 -12.380 1.00 0.00 21 SER A C 8
ATOM 12104 O O . SER A 1 30 ? 81.728 2.282 -12.917 1.00 0.00 21 SER A O 8
ATOM 12112 N N . ASN A 1 31 ? 79.592 1.862 -12.554 1.00 0.00 22 ASN A N 8
ATOM 12113 C CA . ASN A 1 31 ? 79.183 3.007 -13.427 1.00 0.00 22 ASN A CA 8
ATOM 12114 C C . ASN A 1 31 ? 77.980 3.771 -12.868 1.00 0.00 22 ASN A C 8
ATOM 12115 O O . ASN A 1 31 ? 77.388 4.583 -13.555 1.00 0.00 22 ASN A O 8
ATOM 12126 N N . GLY A 1 32 ? 77.609 3.521 -11.644 1.00 0.00 23 GLY A N 8
ATOM 12127 C CA . GLY A 1 32 ? 76.438 4.237 -11.054 1.00 0.00 23 GLY A CA 8
ATOM 12128 C C . GLY A 1 32 ? 76.803 5.701 -10.819 1.00 0.00 23 GLY A C 8
ATOM 12129 O O . GLY A 1 32 ? 77.579 6.287 -11.549 1.00 0.00 23 GLY A O 8
ATOM 12133 N N . ASP A 1 33 ? 76.267 6.279 -9.779 1.00 0.00 24 ASP A N 8
ATOM 12134 C CA . ASP A 1 33 ? 76.592 7.699 -9.443 1.00 0.00 24 ASP A CA 8
ATOM 12135 C C . ASP A 1 33 ? 78.040 7.786 -8.972 1.00 0.00 24 ASP A C 8
ATOM 12136 O O . ASP A 1 33 ? 78.753 8.715 -9.301 1.00 0.00 24 ASP A O 8
ATOM 12145 N N . HIS A 1 34 ? 78.475 6.828 -8.201 1.00 0.00 25 HIS A N 8
ATOM 12146 C CA . HIS A 1 34 ? 79.881 6.845 -7.695 1.00 0.00 25 HIS A CA 8
ATOM 12147 C C . HIS A 1 34 ? 80.809 6.083 -8.648 1.00 0.00 25 HIS A C 8
ATOM 12148 O O . HIS A 1 34 ? 81.992 5.968 -8.396 1.00 0.00 25 HIS A O 8
ATOM 12162 N N . GLY A 1 35 ? 80.292 5.555 -9.739 1.00 0.00 26 GLY A N 8
ATOM 12163 C CA . GLY A 1 35 ? 81.159 4.792 -10.691 1.00 0.00 26 GLY A CA 8
ATOM 12164 C C . GLY A 1 35 ? 82.359 5.637 -11.111 1.00 0.00 26 GLY A C 8
ATOM 12165 O O . GLY A 1 35 ? 82.228 6.785 -11.492 1.00 0.00 26 GLY A O 8
ATOM 12169 N N . LEU A 1 36 ? 83.520 5.054 -11.059 1.00 0.00 27 LEU A N 8
ATOM 12170 C CA . LEU A 1 36 ? 84.755 5.781 -11.467 1.00 0.00 27 LEU A CA 8
ATOM 12171 C C . LEU A 1 36 ? 85.144 5.399 -12.906 1.00 0.00 27 LEU A C 8
ATOM 12172 O O . LEU A 1 36 ? 86.069 5.950 -13.467 1.00 0.00 27 LEU A O 8
ATOM 12188 N N . MET A 1 37 ? 84.447 4.456 -13.503 1.00 0.00 28 MET A N 8
ATOM 12189 C CA . MET A 1 37 ? 84.777 4.032 -14.898 1.00 0.00 28 MET A CA 8
ATOM 12190 C C . MET A 1 37 ? 84.579 5.184 -15.891 1.00 0.00 28 MET A C 8
ATOM 12191 O O . MET A 1 37 ? 85.320 5.321 -16.846 1.00 0.00 28 MET A O 8
ATOM 12205 N N . ALA A 1 38 ? 83.562 5.985 -15.693 1.00 0.00 29 ALA A N 8
ATOM 12206 C CA . ALA A 1 38 ? 83.278 7.109 -16.648 1.00 0.00 29 ALA A CA 8
ATOM 12207 C C . ALA A 1 38 ? 84.533 7.948 -16.925 1.00 0.00 29 ALA A C 8
ATOM 12208 O O . ALA A 1 38 ? 85.126 7.851 -17.984 1.00 0.00 29 ALA A O 8
ATOM 12215 N N . GLN A 1 39 ? 84.949 8.760 -15.985 1.00 0.00 30 GLN A N 8
ATOM 12216 C CA . GLN A 1 39 ? 86.175 9.591 -16.200 1.00 0.00 30 GLN A CA 8
ATOM 12217 C C . GLN A 1 39 ? 87.410 8.694 -16.204 1.00 0.00 30 GLN A C 8
ATOM 12218 O O . GLN A 1 39 ? 88.332 8.885 -16.974 1.00 0.00 30 GLN A O 8
ATOM 12232 N N . TYR A 1 40 ? 87.429 7.726 -15.329 1.00 0.00 31 TYR A N 8
ATOM 12233 C CA . TYR A 1 40 ? 88.599 6.808 -15.237 1.00 0.00 31 TYR A CA 8
ATOM 12234 C C . TYR A 1 40 ? 88.141 5.363 -15.500 1.00 0.00 31 TYR A C 8
ATOM 12235 O O . TYR A 1 40 ? 87.851 4.639 -14.569 1.00 0.00 31 TYR A O 8
ATOM 12253 N N . PRO A 1 41 ? 88.079 4.981 -16.758 1.00 0.00 32 PRO A N 8
ATOM 12254 C CA . PRO A 1 41 ? 87.632 3.606 -17.097 1.00 0.00 32 PRO A CA 8
ATOM 12255 C C . PRO A 1 41 ? 88.639 2.556 -16.603 1.00 0.00 32 PRO A C 8
ATOM 12256 O O . PRO A 1 41 ? 88.344 1.375 -16.587 1.00 0.00 32 PRO A O 8
ATOM 12267 N N . THR A 1 42 ? 89.818 2.969 -16.197 1.00 0.00 33 THR A N 8
ATOM 12268 C CA . THR A 1 42 ? 90.827 1.984 -15.702 1.00 0.00 33 THR A CA 8
ATOM 12269 C C . THR A 1 42 ? 91.377 2.423 -14.341 1.00 0.00 33 THR A C 8
ATOM 12270 O O . THR A 1 42 ? 91.501 3.599 -14.057 1.00 0.00 33 THR A O 8
ATOM 12281 N N . LEU A 1 43 ? 91.702 1.475 -13.501 1.00 0.00 34 LEU A N 8
ATOM 12282 C CA . LEU A 1 43 ? 92.243 1.807 -12.144 1.00 0.00 34 LEU A CA 8
ATOM 12283 C C . LEU A 1 43 ? 93.678 2.334 -12.245 1.00 0.00 34 LEU A C 8
ATOM 12284 O O . LEU A 1 43 ? 94.564 1.642 -12.711 1.00 0.00 34 LEU A O 8
ATOM 12300 N N . GLY A 1 44 ? 93.916 3.541 -11.805 1.00 0.00 35 GLY A N 8
ATOM 12301 C CA . GLY A 1 44 ? 95.301 4.102 -11.868 1.00 0.00 35 GLY A CA 8
ATOM 12302 C C . GLY A 1 44 ? 95.256 5.629 -11.996 1.00 0.00 35 GLY A C 8
ATOM 12303 O O . GLY A 1 44 ? 96.101 6.221 -12.643 1.00 0.00 35 GLY A O 8
ATOM 12307 N N . GLU A 1 45 ? 94.289 6.273 -11.387 1.00 0.00 36 GLU A N 8
ATOM 12308 C CA . GLU A 1 45 ? 94.208 7.756 -11.479 1.00 0.00 36 GLU A CA 8
ATOM 12309 C C . GLU A 1 45 ? 93.393 8.321 -10.314 1.00 0.00 36 GLU A C 8
ATOM 12310 O O . GLU A 1 45 ? 93.824 9.237 -9.638 1.00 0.00 36 GLU A O 8
ATOM 12322 N N . VAL A 1 46 ? 92.226 7.775 -10.060 1.00 0.00 37 VAL A N 8
ATOM 12323 C CA . VAL A 1 46 ? 91.396 8.279 -8.918 1.00 0.00 37 VAL A CA 8
ATOM 12324 C C . VAL A 1 46 ? 92.195 8.089 -7.602 1.00 0.00 37 VAL A C 8
ATOM 12325 O O . VAL A 1 46 ? 92.499 9.055 -6.931 1.00 0.00 37 VAL A O 8
ATOM 12338 N N . PRO A 1 47 ? 92.549 6.857 -7.297 1.00 0.00 38 PRO A N 8
ATOM 12339 C CA . PRO A 1 47 ? 93.362 6.584 -6.082 1.00 0.00 38 PRO A CA 8
ATOM 12340 C C . PRO A 1 47 ? 94.816 6.983 -6.345 1.00 0.00 38 PRO A C 8
ATOM 12341 O O . PRO A 1 47 ? 95.558 7.339 -5.451 1.00 0.00 38 PRO A O 8
ATOM 12352 N N . GLY A 1 48 ? 95.221 6.886 -7.582 1.00 0.00 39 GLY A N 8
ATOM 12353 C CA . GLY A 1 48 ? 96.620 7.203 -7.972 1.00 0.00 39 GLY A CA 8
ATOM 12354 C C . GLY A 1 48 ? 97.136 6.015 -8.778 1.00 0.00 39 GLY A C 8
ATOM 12355 O O . GLY A 1 48 ? 97.408 6.123 -9.956 1.00 0.00 39 GLY A O 8
ATOM 12359 N N . PHE A 1 49 ? 97.207 4.866 -8.132 1.00 0.00 40 PHE A N 8
ATOM 12360 C CA . PHE A 1 49 ? 97.638 3.572 -8.781 1.00 0.00 40 PHE A CA 8
ATOM 12361 C C . PHE A 1 49 ? 97.971 2.512 -7.688 1.00 0.00 40 PHE A C 8
ATOM 12362 O O . PHE A 1 49 ? 97.214 1.577 -7.521 1.00 0.00 40 PHE A O 8
ATOM 12379 N N . PRO A 1 50 ? 99.084 2.664 -6.976 1.00 0.00 41 PRO A N 8
ATOM 12380 C CA . PRO A 1 50 ? 99.442 1.666 -5.926 1.00 0.00 41 PRO A CA 8
ATOM 12381 C C . PRO A 1 50 ? 98.643 1.894 -4.634 1.00 0.00 41 PRO A C 8
ATOM 12382 O O . PRO A 1 50 ? 98.549 1.017 -3.796 1.00 0.00 41 PRO A O 8
ATOM 12393 N N . ASN A 1 51 ? 98.089 3.066 -4.460 1.00 0.00 42 ASN A N 8
ATOM 12394 C CA . ASN A 1 51 ? 97.322 3.363 -3.219 1.00 0.00 42 ASN A CA 8
ATOM 12395 C C . ASN A 1 51 ? 95.844 3.084 -3.450 1.00 0.00 42 ASN A C 8
ATOM 12396 O O . ASN A 1 51 ? 94.992 3.935 -3.259 1.00 0.00 42 ASN A O 8
ATOM 12407 N N . VAL A 1 52 ? 95.546 1.887 -3.859 1.00 0.00 43 VAL A N 8
ATOM 12408 C CA . VAL A 1 52 ? 94.139 1.500 -4.115 1.00 0.00 43 VAL A CA 8
ATOM 12409 C C . VAL A 1 52 ? 93.747 0.348 -3.192 1.00 0.00 43 VAL A C 8
ATOM 12410 O O . VAL A 1 52 ? 94.447 -0.652 -3.087 1.00 0.00 43 VAL A O 8
ATOM 12423 N N . GLY A 1 53 ? 92.643 0.494 -2.512 1.00 0.00 44 GLY A N 8
ATOM 12424 C CA . GLY A 1 53 ? 92.199 -0.574 -1.577 1.00 0.00 44 GLY A CA 8
ATOM 12425 C C . GLY A 1 53 ? 90.717 -0.432 -1.237 1.00 0.00 44 GLY A C 8
ATOM 12426 O O . GLY A 1 53 ? 90.096 0.578 -1.503 1.00 0.00 44 GLY A O 8
ATOM 12430 N N . GLY A 1 54 ? 90.159 -1.451 -0.629 1.00 0.00 45 GLY A N 8
ATOM 12431 C CA . GLY A 1 54 ? 88.721 -1.416 -0.241 1.00 0.00 45 GLY A CA 8
ATOM 12432 C C . GLY A 1 54 ? 88.592 -0.878 1.183 1.00 0.00 45 GLY A C 8
ATOM 12433 O O . GLY A 1 54 ? 89.557 -0.82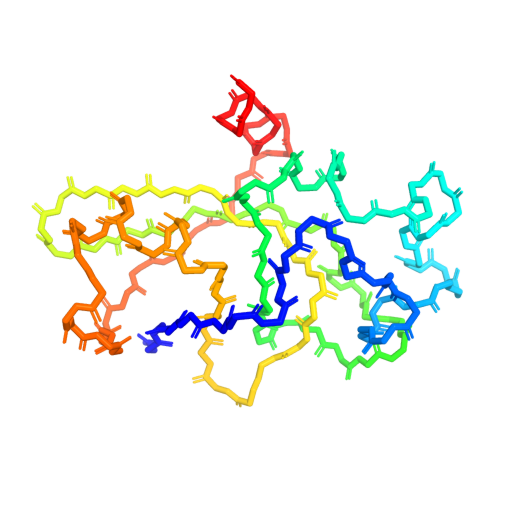3 1.925 1.00 0.00 45 GLY A O 8
ATOM 12437 N N . ILE A 1 55 ? 87.402 -0.498 1.570 1.00 0.00 46 ILE A N 8
ATOM 12438 C CA . ILE A 1 55 ? 87.178 0.038 2.950 1.00 0.00 46 ILE A CA 8
ATOM 12439 C C . ILE A 1 55 ? 85.801 -0.429 3.475 1.00 0.00 46 ILE A C 8
ATOM 12440 O O . ILE A 1 55 ? 85.001 -0.938 2.719 1.00 0.00 46 ILE A O 8
ATOM 12456 N N . PRO A 1 56 ? 85.581 -0.284 4.768 1.00 0.00 47 PRO A N 8
ATOM 12457 C CA . PRO A 1 56 ? 84.309 -0.759 5.389 1.00 0.00 47 PRO A CA 8
ATOM 12458 C C . PRO A 1 56 ? 83.125 0.175 5.124 1.00 0.00 47 PRO A C 8
ATOM 12459 O O . PRO A 1 56 ? 81.998 -0.164 5.435 1.00 0.00 47 PRO A O 8
ATOM 12470 N N . ASP A 1 57 ? 83.355 1.348 4.598 1.00 0.00 48 ASP A N 8
ATOM 12471 C CA . ASP A 1 57 ? 82.216 2.290 4.373 1.00 0.00 48 ASP A CA 8
ATOM 12472 C C . ASP A 1 57 ? 81.673 2.199 2.945 1.00 0.00 48 ASP A C 8
ATOM 12473 O O . ASP A 1 57 ? 80.945 3.072 2.510 1.00 0.00 48 ASP A O 8
ATOM 12482 N N . ILE A 1 58 ? 81.985 1.153 2.217 1.00 0.00 49 ILE A N 8
ATOM 12483 C CA . ILE A 1 58 ? 81.445 1.031 0.830 1.00 0.00 49 ILE A CA 8
ATOM 12484 C C . ILE A 1 58 ? 80.396 -0.094 0.791 1.00 0.00 49 ILE A C 8
ATOM 12485 O O . ILE A 1 58 ? 80.674 -1.225 1.139 1.00 0.00 49 ILE A O 8
ATOM 12501 N N . ALA A 1 59 ? 79.181 0.225 0.405 1.00 0.00 50 ALA A N 8
ATOM 12502 C CA . ALA A 1 59 ? 78.090 -0.805 0.381 1.00 0.00 50 ALA A CA 8
ATOM 12503 C C . ALA A 1 59 ? 78.191 -1.759 -0.809 1.00 0.00 50 ALA A C 8
ATOM 12504 O O . ALA A 1 59 ? 77.986 -2.950 -0.649 1.00 0.00 50 ALA A O 8
ATOM 12511 N N . GLY A 1 60 ? 78.486 -1.278 -1.991 1.00 0.00 51 GLY A N 8
ATOM 12512 C CA . GLY A 1 60 ? 78.567 -2.221 -3.146 1.00 0.00 51 GLY A CA 8
ATOM 12513 C C . GLY A 1 60 ? 78.576 -1.485 -4.488 1.00 0.00 51 GLY A C 8
ATOM 12514 O O . GLY A 1 60 ? 79.323 -0.550 -4.704 1.00 0.00 51 GLY A O 8
ATOM 12518 N N . TRP A 1 61 ? 77.759 -1.945 -5.404 1.00 0.00 52 TRP A N 8
ATOM 12519 C CA . TRP A 1 61 ? 77.683 -1.356 -6.782 1.00 0.00 52 TRP A CA 8
ATOM 12520 C C . TRP A 1 61 ? 77.662 0.178 -6.784 1.00 0.00 52 TRP A C 8
ATOM 12521 O O . TRP A 1 61 ? 78.137 0.799 -7.722 1.00 0.00 52 TRP A O 8
ATOM 12542 N N . ASP A 1 62 ? 77.115 0.794 -5.766 1.00 0.00 53 ASP A N 8
ATOM 12543 C CA . ASP A 1 62 ? 77.058 2.285 -5.736 1.00 0.00 53 ASP A CA 8
ATOM 12544 C C . ASP A 1 62 ? 77.261 2.792 -4.304 1.00 0.00 53 ASP A C 8
ATOM 12545 O O . ASP A 1 62 ? 76.383 3.390 -3.714 1.00 0.00 53 ASP A O 8
ATOM 12554 N N . SER A 1 63 ? 78.412 2.534 -3.746 1.00 0.00 54 SER A N 8
ATOM 12555 C CA . SER A 1 63 ? 78.693 2.971 -2.341 1.00 0.00 54 SER A CA 8
ATOM 12556 C C . SER A 1 63 ? 78.742 4.505 -2.237 1.00 0.00 54 SER A C 8
ATOM 12557 O O . SER A 1 63 ? 79.339 5.150 -3.074 1.00 0.00 54 SER A O 8
ATOM 12565 N N . PRO A 1 64 ? 78.123 5.050 -1.207 1.00 0.00 55 PRO A N 8
ATOM 12566 C CA . PRO A 1 64 ? 78.122 6.523 -1.026 1.00 0.00 55 PRO A CA 8
ATOM 12567 C C . PRO A 1 64 ? 79.495 7.023 -0.556 1.00 0.00 55 PRO A C 8
ATOM 12568 O O . PRO A 1 64 ? 79.821 8.187 -0.708 1.00 0.00 55 PRO A O 8
ATOM 12579 N N . SER A 1 65 ? 80.297 6.158 0.020 1.00 0.00 56 SER A N 8
ATOM 12580 C CA . SER A 1 65 ? 81.643 6.589 0.507 1.00 0.00 56 SER A CA 8
ATOM 12581 C C . SER A 1 65 ? 82.732 6.275 -0.529 1.00 0.00 56 SER A C 8
ATOM 12582 O O . SER A 1 65 ? 83.908 6.340 -0.230 1.00 0.00 56 SER A O 8
ATOM 12590 N N . CYS A 1 66 ? 82.358 5.926 -1.736 1.00 0.00 57 CYS A N 8
ATOM 12591 C CA . CYS A 1 66 ? 83.387 5.610 -2.773 1.00 0.00 57 CYS A CA 8
ATOM 12592 C C . CYS A 1 66 ? 84.174 6.877 -3.123 1.00 0.00 57 CYS A C 8
ATOM 12593 O O . CYS A 1 66 ? 83.628 7.964 -3.161 1.00 0.00 57 CYS A O 8
ATOM 12600 N N . GLY A 1 67 ? 85.451 6.742 -3.380 1.00 0.00 58 GLY A N 8
ATOM 12601 C CA . GLY A 1 67 ? 86.279 7.932 -3.728 1.00 0.00 58 GLY A CA 8
ATOM 12602 C C . GLY A 1 67 ? 86.665 8.689 -2.455 1.00 0.00 58 GLY A C 8
ATOM 12603 O O . GLY A 1 67 ? 86.931 9.875 -2.491 1.00 0.00 58 GLY A O 8
ATOM 12607 N N . THR A 1 68 ? 86.705 8.012 -1.333 1.00 0.00 59 THR A N 8
ATOM 12608 C CA . THR A 1 68 ? 87.085 8.695 -0.061 1.00 0.00 59 THR A CA 8
ATOM 12609 C C . THR A 1 68 ? 88.503 8.278 0.351 1.00 0.00 59 THR A C 8
ATOM 12610 O O . THR A 1 68 ? 88.892 7.130 0.249 1.00 0.00 59 THR A O 8
ATOM 12621 N N . CYS A 1 69 ? 89.272 9.233 0.785 1.00 0.00 60 CYS A N 8
ATOM 12622 C CA . CYS A 1 69 ? 90.685 8.963 1.183 1.00 0.00 60 CYS A CA 8
ATOM 12623 C C . CYS A 1 69 ? 90.779 8.379 2.593 1.00 0.00 60 CYS A C 8
ATOM 12624 O O . CYS A 1 69 ? 90.219 8.909 3.534 1.00 0.00 60 CYS A O 8
ATOM 12631 N N . TRP A 1 70 ? 91.517 7.311 2.743 1.00 0.00 61 TRP A N 8
ATOM 12632 C CA . TRP A 1 70 ? 91.698 6.694 4.087 1.00 0.00 61 TRP A CA 8
ATOM 12633 C C . TRP A 1 70 ? 93.190 6.462 4.337 1.00 0.00 61 TRP A C 8
ATOM 12634 O O . TRP A 1 70 ? 93.912 6.040 3.452 1.00 0.00 61 TRP A O 8
ATOM 12655 N N . LYS A 1 71 ? 93.661 6.731 5.527 1.00 0.00 62 LYS A N 8
ATOM 12656 C CA . LYS A 1 71 ? 95.109 6.521 5.828 1.00 0.00 62 LYS A CA 8
ATOM 12657 C C . LYS A 1 71 ? 95.271 5.297 6.731 1.00 0.00 62 LYS A C 8
ATOM 12658 O O . LYS A 1 71 ? 94.532 5.123 7.683 1.00 0.00 62 LYS A O 8
ATOM 12677 N N . VAL A 1 72 ? 96.224 4.449 6.439 1.00 0.00 63 VAL A N 8
ATOM 12678 C CA . VAL A 1 72 ? 96.423 3.236 7.286 1.00 0.00 63 VAL A CA 8
ATOM 12679 C C . VAL A 1 72 ? 97.744 3.340 8.057 1.00 0.00 63 VAL A C 8
ATOM 12680 O O . VAL A 1 72 ? 98.787 3.607 7.486 1.00 0.00 63 VAL A O 8
ATOM 12693 N N . THR A 1 73 ? 97.690 3.157 9.353 1.00 0.00 64 THR A N 8
ATOM 12694 C CA . THR A 1 73 ? 98.913 3.261 10.209 1.00 0.00 64 THR A CA 8
ATOM 12695 C C . THR A 1 73 ? 99.177 1.937 10.938 1.00 0.00 64 THR A C 8
ATOM 12696 O O . THR A 1 73 ? 98.261 1.295 11.420 1.00 0.00 64 THR A O 8
ATOM 12707 N N . ILE A 1 74 ? 100.421 1.525 11.026 1.00 0.00 65 ILE A N 8
ATOM 12708 C CA . ILE A 1 74 ? 100.736 0.239 11.731 1.00 0.00 65 ILE A CA 8
ATOM 12709 C C . ILE A 1 74 ? 101.638 0.500 12.959 1.00 0.00 65 ILE A C 8
ATOM 12710 O O . ILE A 1 74 ? 102.208 1.566 13.084 1.00 0.00 65 ILE A O 8
ATOM 12726 N N . PRO A 1 75 ? 101.715 -0.480 13.847 1.00 0.00 66 PRO A N 8
ATOM 12727 C CA . PRO A 1 75 ? 102.531 -0.339 15.095 1.00 0.00 66 PRO A CA 8
ATOM 12728 C C . PRO A 1 75 ? 104.021 -0.122 14.806 1.00 0.00 66 PRO A C 8
ATOM 12729 O O . PRO A 1 75 ? 104.742 0.414 15.627 1.00 0.00 66 PRO A O 8
ATOM 12740 N N . ASN A 1 76 ? 104.486 -0.528 13.654 1.00 0.00 67 ASN A N 8
ATOM 12741 C CA . ASN A 1 76 ? 105.934 -0.339 13.319 1.00 0.00 67 ASN A CA 8
ATOM 12742 C C . ASN A 1 76 ? 106.242 1.153 13.187 1.00 0.00 67 ASN A C 8
ATOM 12743 O O . ASN A 1 76 ? 107.274 1.632 13.619 1.00 0.00 67 ASN A O 8
ATOM 12754 N N . GLY A 1 77 ? 105.339 1.877 12.590 1.00 0.00 68 GLY A N 8
ATOM 12755 C CA . GLY A 1 77 ? 105.541 3.344 12.415 1.00 0.00 68 GLY A CA 8
ATOM 12756 C C . GLY A 1 77 ? 105.624 3.674 10.929 1.00 0.00 68 GLY A C 8
ATOM 12757 O O . GLY A 1 77 ? 106.585 4.256 10.465 1.00 0.00 68 GLY A O 8
ATOM 12761 N N . ASN A 1 78 ? 104.607 3.326 10.190 1.00 0.00 69 ASN A N 8
ATOM 12762 C CA . ASN A 1 78 ? 104.582 3.627 8.733 1.00 0.00 69 ASN A CA 8
ATOM 12763 C C . ASN A 1 78 ? 103.133 3.801 8.293 1.00 0.00 69 ASN A C 8
ATOM 12764 O O . ASN A 1 78 ? 102.238 3.184 8.847 1.00 0.00 69 ASN A O 8
ATOM 12775 N N . SER A 1 79 ? 102.887 4.631 7.315 1.00 0.00 70 SER A N 8
ATOM 12776 C CA . SER A 1 79 ? 101.486 4.833 6.859 1.00 0.00 70 SER A CA 8
ATOM 12777 C C . SER A 1 79 ? 101.431 5.210 5.381 1.00 0.00 70 SER A C 8
ATOM 12778 O O . SER A 1 79 ? 102.372 5.729 4.815 1.00 0.00 70 SER A O 8
ATOM 12786 N N . ILE A 1 80 ? 100.314 4.947 4.767 1.00 0.00 71 ILE A N 8
ATOM 12787 C CA . ILE A 1 80 ? 100.122 5.271 3.323 1.00 0.00 71 ILE A CA 8
ATOM 12788 C C . ILE A 1 80 ? 98.713 5.820 3.118 1.00 0.00 71 ILE A C 8
ATOM 12789 O O . ILE A 1 80 ? 97.862 5.663 3.975 1.00 0.00 71 ILE A O 8
ATOM 12805 N N . PHE A 1 81 ? 98.443 6.454 1.998 1.00 0.00 72 PHE A N 8
ATOM 12806 C CA . PHE A 1 81 ? 97.066 6.991 1.781 1.00 0.00 72 PHE A CA 8
ATOM 12807 C C . PHE A 1 81 ? 96.374 6.152 0.706 1.00 0.00 72 PHE A C 8
ATOM 12808 O O . PHE A 1 81 ? 96.914 5.960 -0.364 1.00 0.00 72 PHE A O 8
ATOM 12825 N N . ILE A 1 82 ? 95.208 5.634 0.984 1.00 0.00 73 ILE A N 8
ATOM 12826 C CA . ILE A 1 82 ? 94.514 4.782 -0.033 1.00 0.00 73 ILE A CA 8
ATOM 12827 C C . ILE A 1 82 ? 93.073 5.252 -0.239 1.00 0.00 73 ILE A C 8
ATOM 12828 O O . ILE A 1 82 ? 92.392 5.614 0.702 1.00 0.00 73 ILE A O 8
ATOM 12844 N N . ARG A 1 83 ? 92.607 5.254 -1.463 1.00 0.00 74 ARG A N 8
ATOM 12845 C CA . ARG A 1 83 ? 91.214 5.707 -1.731 1.00 0.00 74 ARG A CA 8
ATOM 12846 C C . ARG A 1 83 ? 90.287 4.497 -1.845 1.00 0.00 74 ARG A C 8
ATOM 12847 O O . ARG A 1 83 ? 90.637 3.479 -2.412 1.00 0.00 74 ARG A O 8
ATOM 12868 N N . GLY A 1 84 ? 89.108 4.606 -1.288 1.00 0.00 75 GLY A N 8
ATOM 12869 C CA . GLY A 1 84 ? 88.140 3.474 -1.330 1.00 0.00 75 GLY A CA 8
ATOM 12870 C C . GLY A 1 84 ? 87.815 3.113 -2.778 1.00 0.00 75 GLY A C 8
ATOM 12871 O O . GLY A 1 84 ? 87.835 3.951 -3.660 1.00 0.00 75 GLY A O 8
ATOM 12875 N N . VAL A 1 85 ? 87.508 1.870 -3.020 1.00 0.00 76 VAL A N 8
ATOM 12876 C CA . VAL A 1 85 ? 87.162 1.405 -4.396 1.00 0.00 76 VAL A CA 8
ATOM 12877 C C . VAL A 1 85 ? 86.159 0.229 -4.318 1.00 0.00 76 VAL A C 8
ATOM 12878 O O . VAL A 1 85 ? 85.236 0.142 -5.104 1.00 0.00 76 VAL A O 8
ATOM 12891 N N . ASP A 1 86 ? 86.335 -0.665 -3.374 1.00 0.00 77 ASP A N 8
ATOM 12892 C CA . ASP A 1 86 ? 85.411 -1.832 -3.218 1.00 0.00 77 ASP A CA 8
ATOM 12893 C C . ASP A 1 86 ? 84.929 -1.945 -1.767 1.00 0.00 77 ASP A C 8
ATOM 12894 O O . ASP A 1 86 ? 85.431 -1.288 -0.877 1.00 0.00 77 ASP A O 8
ATOM 12903 N N . SER A 1 87 ? 83.933 -2.768 -1.538 1.00 0.00 78 SER A N 8
ATOM 12904 C CA . SER A 1 87 ? 83.368 -2.932 -0.161 1.00 0.00 78 SER A CA 8
ATOM 12905 C C . SER A 1 87 ? 84.286 -3.767 0.732 1.00 0.00 78 SER A C 8
ATOM 12906 O O . SER A 1 87 ? 85.075 -4.567 0.265 1.00 0.00 78 SER A O 8
ATOM 12914 N N . GLY A 1 88 ? 84.172 -3.581 2.023 1.00 0.00 79 GLY A N 8
ATOM 12915 C CA . GLY A 1 88 ? 85.011 -4.351 2.980 1.00 0.00 79 GLY A CA 8
ATOM 12916 C C . GLY A 1 88 ? 84.148 -4.799 4.159 1.00 0.00 79 GLY A C 8
ATOM 12917 O O . GLY A 1 88 ? 83.423 -4.020 4.747 1.00 0.00 79 GLY A O 8
ATOM 12921 N N . ARG A 1 89 ? 84.246 -6.046 4.516 1.00 0.00 80 ARG A N 8
ATOM 12922 C CA . ARG A 1 89 ? 83.462 -6.577 5.674 1.00 0.00 80 ARG A CA 8
ATOM 12923 C C . ARG A 1 89 ? 83.839 -5.814 6.954 1.00 0.00 80 ARG A C 8
ATOM 12924 O O . ARG A 1 89 ? 83.016 -5.608 7.826 1.00 0.00 80 ARG A O 8
ATOM 12945 N N . GLY A 1 90 ? 85.079 -5.391 7.068 1.00 0.00 81 GLY A N 8
ATOM 12946 C CA . GLY A 1 90 ? 85.507 -4.638 8.290 1.00 0.00 81 GLY A CA 8
ATOM 12947 C C . GLY A 1 90 ? 87.033 -4.461 8.309 1.00 0.00 81 GLY A C 8
ATOM 12948 O O . GLY A 1 90 ? 87.738 -5.207 8.964 1.00 0.00 81 GLY A O 8
ATOM 12952 N N . GLY A 1 91 ? 87.545 -3.474 7.609 1.00 0.00 82 GLY A N 8
ATOM 12953 C CA . GLY A 1 91 ? 89.027 -3.249 7.608 1.00 0.00 82 GLY A CA 8
ATOM 12954 C C . GLY A 1 91 ? 89.469 -2.590 6.298 1.00 0.00 82 GLY A C 8
ATOM 12955 O O . GLY A 1 91 ? 88.717 -1.885 5.662 1.00 0.00 82 GLY A O 8
ATOM 12959 N N . PHE A 1 92 ? 90.686 -2.830 5.886 1.00 0.00 83 PHE A N 8
ATOM 12960 C CA . PHE A 1 92 ? 91.197 -2.229 4.609 1.00 0.00 83 PHE A CA 8
ATOM 12961 C C . PHE A 1 92 ? 91.968 -3.262 3.773 1.00 0.00 83 PHE A C 8
ATOM 12962 O O . PHE A 1 92 ? 92.859 -3.933 4.268 1.00 0.00 83 PHE A O 8
ATOM 12979 N N . ASN A 1 93 ? 91.652 -3.374 2.493 1.00 0.00 84 ASN A N 8
ATOM 12980 C CA . ASN A 1 93 ? 92.404 -4.343 1.626 1.00 0.00 84 ASN A CA 8
ATOM 12981 C C . ASN A 1 93 ? 93.156 -3.551 0.566 1.00 0.00 84 ASN A C 8
ATOM 12982 O O . ASN A 1 93 ? 92.577 -2.720 -0.088 1.00 0.00 84 ASN A O 8
ATOM 12993 N N . VAL A 1 94 ? 94.438 -3.759 0.421 1.00 0.00 85 VAL A N 8
ATOM 12994 C CA . VAL A 1 94 ? 95.207 -2.946 -0.573 1.00 0.00 85 VAL A CA 8
ATOM 12995 C C . VAL A 1 94 ? 96.060 -3.815 -1.501 1.00 0.00 85 VAL A C 8
ATOM 12996 O O . VAL A 1 94 ? 96.301 -4.977 -1.242 1.00 0.00 85 VAL A O 8
ATOM 13009 N N . ASN A 1 95 ? 96.523 -3.249 -2.589 1.00 0.00 86 ASN A N 8
ATOM 13010 C CA . ASN A 1 95 ? 97.377 -4.035 -3.537 1.00 0.00 86 ASN A CA 8
ATOM 13011 C C . ASN A 1 95 ? 98.574 -4.643 -2.783 1.00 0.00 86 ASN A C 8
ATOM 13012 O O . ASN A 1 95 ? 98.955 -4.143 -1.743 1.00 0.00 86 ASN A O 8
ATOM 13023 N N . PRO A 1 96 ? 99.138 -5.699 -3.324 1.00 0.00 87 PRO A N 8
ATOM 13024 C CA . PRO A 1 96 ? 100.301 -6.344 -2.666 1.00 0.00 87 PRO A CA 8
ATOM 13025 C C . PRO A 1 96 ? 101.514 -5.411 -2.678 1.00 0.00 87 PRO A C 8
ATOM 13026 O O . PRO A 1 96 ? 102.460 -5.629 -1.948 1.00 0.00 87 PRO A O 8
ATOM 13037 N N . THR A 1 97 ? 101.496 -4.362 -3.464 1.00 0.00 88 THR A N 8
ATOM 13038 C CA . THR A 1 97 ? 102.651 -3.415 -3.469 1.00 0.00 88 THR A CA 8
ATOM 13039 C C . THR A 1 97 ? 102.503 -2.430 -2.307 1.00 0.00 88 THR A C 8
ATOM 13040 O O . THR A 1 97 ? 103.470 -2.090 -1.652 1.00 0.00 88 THR A O 8
ATOM 13051 N N . ALA A 1 98 ? 101.303 -1.984 -2.035 1.00 0.00 89 ALA A N 8
ATOM 13052 C CA . ALA A 1 98 ? 101.098 -1.038 -0.900 1.00 0.00 89 ALA A CA 8
ATOM 13053 C C . ALA A 1 98 ? 101.368 -1.770 0.414 1.00 0.00 89 ALA A C 8
ATOM 13054 O O . ALA A 1 98 ? 101.962 -1.228 1.326 1.00 0.00 89 ALA A O 8
ATOM 13061 N N . PHE A 1 99 ? 100.941 -2.999 0.507 1.00 0.00 90 PHE A N 8
ATOM 13062 C CA . PHE A 1 99 ? 101.180 -3.785 1.762 1.00 0.00 90 PHE A CA 8
ATOM 13063 C C . PHE A 1 99 ? 102.683 -3.916 2.044 1.00 0.00 90 PHE A C 8
ATOM 13064 O O . PHE A 1 99 ? 103.137 -3.672 3.144 1.00 0.00 90 PHE A O 8
ATOM 13081 N N . THR A 1 100 ? 103.450 -4.325 1.066 1.00 0.00 91 THR A N 8
ATOM 13082 C CA . THR A 1 100 ? 104.924 -4.504 1.274 1.00 0.00 91 THR A CA 8
ATOM 13083 C C . THR A 1 100 ? 105.586 -3.186 1.685 1.00 0.00 91 THR A C 8
ATOM 13084 O O . THR A 1 100 ? 106.472 -3.155 2.511 1.00 0.00 91 THR A O 8
ATOM 13095 N N . LYS A 1 101 ? 105.171 -2.109 1.084 1.00 0.00 92 LYS A N 8
ATOM 13096 C CA . LYS A 1 101 ? 105.784 -0.788 1.417 1.00 0.00 92 LYS A CA 8
ATOM 13097 C C . LYS A 1 101 ? 105.394 -0.341 2.825 1.00 0.00 92 LYS A C 8
ATOM 13098 O O . LYS A 1 101 ? 106.198 0.208 3.555 1.00 0.00 92 LYS A O 8
ATOM 13117 N N . LEU A 1 102 ? 104.164 -0.560 3.204 1.00 0.00 93 LEU A N 8
ATOM 13118 C CA . LEU A 1 102 ? 103.712 -0.136 4.565 1.00 0.00 93 LEU A CA 8
ATOM 13119 C C . LEU A 1 102 ? 104.339 -1.003 5.662 1.00 0.00 93 LEU A C 8
ATOM 13120 O O . LEU A 1 102 ? 104.745 -0.504 6.696 1.00 0.00 93 LEU A O 8
ATOM 13136 N N . VAL A 1 103 ? 104.378 -2.296 5.468 1.00 0.00 94 VAL A N 8
ATOM 13137 C CA . VAL A 1 103 ? 104.933 -3.202 6.528 1.00 0.00 94 VAL A CA 8
ATOM 13138 C C . VAL A 1 103 ? 106.403 -3.535 6.270 1.00 0.00 94 VAL A C 8
ATOM 13139 O O . VAL A 1 103 ? 107.213 -3.544 7.177 1.00 0.00 94 VAL A O 8
ATOM 13152 N N . GLY A 1 104 ? 106.746 -3.810 5.044 1.00 0.00 95 GLY A N 8
ATOM 13153 C CA . GLY A 1 104 ? 108.158 -4.148 4.710 1.00 0.00 95 GLY A CA 8
ATOM 13154 C C . GLY A 1 104 ? 108.229 -5.529 4.048 1.00 0.00 95 GLY A C 8
ATOM 13155 O O . GLY A 1 104 ? 109.194 -5.844 3.375 1.00 0.00 95 GLY A O 8
ATOM 13159 N N . SER A 1 105 ? 107.224 -6.356 4.226 1.00 0.00 96 SER A N 8
ATOM 13160 C CA . SER A 1 105 ? 107.255 -7.712 3.596 1.00 0.00 96 SER A CA 8
ATOM 13161 C C . SER A 1 105 ? 105.837 -8.265 3.416 1.00 0.00 96 SER A C 8
ATOM 13162 O O . SER A 1 105 ? 104.906 -7.840 4.074 1.00 0.00 96 SER A O 8
ATOM 13170 N N . THR A 1 106 ? 105.673 -9.220 2.532 1.00 0.00 97 THR A N 8
ATOM 13171 C CA . THR A 1 106 ? 104.320 -9.818 2.305 1.00 0.00 97 THR A CA 8
ATOM 13172 C C . THR A 1 106 ? 104.169 -11.139 3.080 1.00 0.00 97 THR A C 8
ATOM 13173 O O . THR A 1 106 ? 103.195 -11.850 2.920 1.00 0.00 97 THR A O 8
ATOM 13184 N N . GLU A 1 107 ? 105.130 -11.475 3.903 1.00 0.00 98 GLU A N 8
ATOM 13185 C CA . GLU A 1 107 ? 105.061 -12.755 4.680 1.00 0.00 98 GLU A CA 8
ATOM 13186 C C . GLU A 1 107 ? 103.964 -12.711 5.748 1.00 0.00 98 GLU A C 8
ATOM 13187 O O . GLU A 1 107 ? 103.317 -13.706 6.016 1.00 0.00 98 GLU A O 8
ATOM 13199 N N . ALA A 1 108 ? 103.762 -11.578 6.372 1.00 0.00 99 ALA A N 8
ATOM 13200 C CA . ALA A 1 108 ? 102.717 -11.489 7.442 1.00 0.00 99 ALA A CA 8
ATOM 13201 C C . ALA A 1 108 ? 101.337 -11.841 6.881 1.00 0.00 99 ALA A C 8
ATOM 13202 O O . ALA A 1 108 ? 100.555 -12.514 7.526 1.00 0.00 99 ALA A O 8
ATOM 13209 N N . GLY A 1 109 ? 101.033 -11.396 5.687 1.00 0.00 100 GLY A N 8
ATOM 13210 C CA . GLY A 1 109 ? 99.703 -11.710 5.088 1.00 0.00 100 GLY A CA 8
ATOM 13211 C C . GLY A 1 109 ? 98.661 -10.720 5.611 1.00 0.00 100 GLY A C 8
ATOM 13212 O O . GLY A 1 109 ? 98.240 -9.819 4.910 1.00 0.00 100 GLY A O 8
ATOM 13216 N N . ARG A 1 110 ? 98.242 -10.887 6.838 1.00 0.00 101 ARG A N 8
ATOM 13217 C CA . ARG A 1 110 ? 97.224 -9.971 7.424 1.00 0.00 101 ARG A CA 8
ATOM 13218 C C . ARG A 1 110 ? 97.727 -9.422 8.761 1.00 0.00 101 ARG A C 8
ATOM 13219 O O . ARG A 1 110 ? 98.208 -10.163 9.598 1.00 0.00 101 ARG A O 8
ATOM 13240 N N . VAL A 1 111 ? 97.613 -8.137 8.972 1.00 0.00 102 VAL A N 8
ATOM 13241 C CA . VAL A 1 111 ? 98.077 -7.549 10.263 1.00 0.00 102 VAL A CA 8
ATOM 13242 C C . VAL A 1 111 ? 96.901 -6.911 11.003 1.00 0.00 102 VAL A C 8
ATOM 13243 O O . VAL A 1 111 ? 96.255 -6.009 10.508 1.00 0.00 102 VAL A O 8
ATOM 13256 N N . ASP A 1 112 ? 96.628 -7.387 12.185 1.00 0.00 103 ASP A N 8
ATOM 13257 C CA . ASP A 1 112 ? 95.501 -6.835 12.985 1.00 0.00 103 ASP A CA 8
ATOM 13258 C C . ASP A 1 112 ? 95.956 -5.620 13.793 1.00 0.00 103 ASP A C 8
ATOM 13259 O O . ASP A 1 112 ? 97.110 -5.240 13.768 1.00 0.00 103 ASP A O 8
ATOM 13268 N N . ASN A 1 113 ? 95.047 -5.020 14.518 1.00 0.00 104 ASN A N 8
ATOM 13269 C CA . ASN A 1 113 ? 95.388 -3.828 15.361 1.00 0.00 104 ASN A CA 8
ATOM 13270 C C . ASN A 1 113 ? 95.954 -2.689 14.508 1.00 0.00 104 ASN A C 8
ATOM 13271 O O . ASN A 1 113 ? 96.994 -2.131 14.808 1.00 0.00 104 ASN A O 8
ATOM 13282 N N . VAL A 1 114 ? 95.277 -2.357 13.442 1.00 0.00 105 VAL A N 8
ATOM 13283 C CA . VAL A 1 114 ? 95.778 -1.262 12.554 1.00 0.00 105 VAL A CA 8
ATOM 13284 C C . VAL A 1 114 ? 94.941 0.006 12.739 1.00 0.00 105 VAL A C 8
ATOM 13285 O O . VAL A 1 114 ? 93.732 -0.032 12.671 1.00 0.00 105 VAL A O 8
ATOM 13298 N N . ASN A 1 115 ? 95.572 1.132 12.969 1.00 0.00 106 ASN A N 8
ATOM 13299 C CA . ASN A 1 115 ? 94.777 2.382 13.145 1.00 0.00 106 ASN A CA 8
ATOM 13300 C C . ASN A 1 115 ? 94.508 3.013 11.776 1.00 0.00 106 ASN A C 8
ATOM 13301 O O . ASN A 1 115 ? 95.365 3.064 10.917 1.00 0.00 106 ASN A O 8
ATOM 13312 N N . TYR A 1 116 ? 93.301 3.468 11.575 1.00 0.00 107 TYR A N 8
ATOM 13313 C CA . TYR A 1 116 ? 92.915 4.079 10.265 1.00 0.00 107 TYR A CA 8
ATOM 13314 C C . TYR A 1 116 ? 92.118 5.365 10.487 1.00 0.00 107 TYR A C 8
ATOM 13315 O O . TYR A 1 116 ? 91.314 5.455 11.395 1.00 0.00 107 TYR A O 8
ATOM 13333 N N . VAL A 1 117 ? 92.345 6.366 9.670 1.00 0.00 108 VAL A N 8
ATOM 13334 C CA . VAL A 1 117 ? 91.607 7.654 9.842 1.00 0.00 108 VAL A CA 8
ATOM 13335 C C . VAL A 1 117 ? 91.379 8.343 8.490 1.00 0.00 108 VAL A C 8
ATOM 13336 O O . VAL A 1 117 ? 92.182 8.237 7.583 1.00 0.00 108 VAL A O 8
ATOM 13349 N N . GLN A 1 118 ? 90.289 9.056 8.361 1.00 0.00 109 GLN A N 8
ATOM 13350 C CA . GLN A 1 118 ? 89.992 9.774 7.081 1.00 0.00 109 GLN A CA 8
ATOM 13351 C C . GLN A 1 118 ? 90.858 11.032 6.966 1.00 0.00 109 GLN A C 8
ATOM 13352 O O . GLN A 1 118 ? 91.119 11.707 7.945 1.00 0.00 109 GLN A O 8
ATOM 13366 N N . VAL A 1 119 ? 91.297 11.354 5.773 1.00 0.00 110 VAL A N 8
ATOM 13367 C CA . VAL A 1 119 ? 92.140 12.572 5.586 1.00 0.00 110 VAL A CA 8
ATOM 13368 C C . VAL A 1 119 ? 91.711 13.337 4.323 1.00 0.00 110 VAL A C 8
ATOM 13369 O O . VAL A 1 119 ? 90.956 12.835 3.513 1.00 0.00 110 VAL A O 8
ATOM 13382 N N . ASP A 1 120 ? 92.187 14.549 4.155 1.00 0.00 111 ASP A N 8
ATOM 13383 C CA . ASP A 1 120 ? 91.806 15.354 2.948 1.00 0.00 111 ASP A CA 8
ATOM 13384 C C . ASP A 1 120 ? 92.264 14.655 1.662 1.00 0.00 111 ASP A C 8
ATOM 13385 O O . ASP A 1 120 ? 93.260 13.957 1.641 1.00 0.00 111 ASP A O 8
ATOM 13394 N N . LEU A 1 121 ? 91.525 14.826 0.594 1.00 0.00 112 LEU A N 8
ATOM 13395 C CA . LEU A 1 121 ? 91.881 14.166 -0.706 1.00 0.00 112 LEU A CA 8
ATOM 13396 C C . LEU A 1 121 ? 93.241 14.635 -1.237 1.00 0.00 112 LEU A C 8
ATOM 13397 O O . LEU A 1 121 ? 94.001 13.854 -1.780 1.00 0.00 112 LEU A O 8
ATOM 13413 N N . SER A 1 122 ? 93.541 15.902 -1.118 1.00 0.00 113 SER A N 8
ATOM 13414 C CA . SER A 1 122 ? 94.842 16.427 -1.653 1.00 0.00 113 SER A CA 8
ATOM 13415 C C . SER A 1 122 ? 96.027 15.617 -1.111 1.00 0.00 113 SER A C 8
ATOM 13416 O O . SER A 1 122 ? 96.993 15.382 -1.805 1.00 0.00 113 SER A O 8
ATOM 13424 N N . ASN A 1 123 ? 95.959 15.206 0.123 1.00 0.00 114 ASN A N 8
ATOM 13425 C CA . ASN A 1 123 ? 97.077 14.416 0.734 1.00 0.00 114 ASN A CA 8
ATOM 13426 C C . ASN A 1 123 ? 97.316 13.093 -0.004 1.00 0.00 114 ASN A C 8
ATOM 13427 O O . ASN A 1 123 ? 98.447 12.672 -0.165 1.00 0.00 114 ASN A O 8
ATOM 13438 N N . CYS A 1 124 ? 96.279 12.433 -0.451 1.00 0.00 115 CYS A N 8
ATOM 13439 C CA . CYS A 1 124 ? 96.478 11.135 -1.174 1.00 0.00 115 CYS A CA 8
ATOM 13440 C C . CYS A 1 124 ? 97.173 11.372 -2.512 1.00 0.00 115 CYS A C 8
ATOM 13441 O O . CYS A 1 124 ? 98.095 10.668 -2.875 1.00 0.00 115 CYS A O 8
ATOM 13448 N N . ILE A 1 125 ? 96.718 12.346 -3.254 1.00 0.00 116 ILE A N 8
ATOM 13449 C CA . ILE A 1 125 ? 97.332 12.622 -4.587 1.00 0.00 116 ILE A CA 8
ATOM 13450 C C . ILE A 1 125 ? 98.740 13.200 -4.420 1.00 0.00 116 ILE A C 8
ATOM 13451 O O . ILE A 1 125 ? 99.648 12.859 -5.154 1.00 0.00 116 ILE A O 8
ATOM 13467 N N . ASN A 1 126 ? 98.928 14.068 -3.457 1.00 0.00 117 ASN A N 8
ATOM 13468 C CA . ASN A 1 126 ? 100.282 14.667 -3.242 1.00 0.00 117 ASN A CA 8
ATOM 13469 C C . ASN A 1 126 ? 101.266 13.590 -2.775 1.00 0.00 117 ASN A C 8
ATOM 13470 O O . ASN A 1 126 ? 102.411 13.565 -3.185 1.00 0.00 117 ASN A O 8
ATOM 13481 N N . GLY A 1 127 ? 100.823 12.707 -1.919 1.00 0.00 118 GLY A N 8
ATOM 13482 C CA . GLY A 1 127 ? 101.718 11.627 -1.412 1.00 0.00 118 GLY A CA 8
ATOM 13483 C C . GLY A 1 127 ? 101.993 10.612 -2.522 1.00 0.00 118 GLY A C 8
ATOM 13484 O O . GLY A 1 127 ? 103.119 10.204 -2.739 1.00 0.00 118 GLY A O 8
ATOM 13488 N N . ALA A 1 128 ? 100.967 10.198 -3.220 1.00 0.00 119 ALA A N 8
ATOM 13489 C CA . ALA A 1 128 ? 101.153 9.196 -4.317 1.00 0.00 119 ALA A CA 8
ATOM 13490 C C . ALA A 1 128 ? 102.104 9.743 -5.387 1.00 0.00 119 ALA A C 8
ATOM 13491 O O . ALA A 1 128 ? 102.985 9.047 -5.857 1.00 0.00 119 ALA A O 8
ATOM 13498 N N . ASN A 1 129 ? 101.933 10.983 -5.772 1.00 0.00 120 ASN A N 8
ATOM 13499 C CA . ASN A 1 129 ? 102.827 11.580 -6.808 1.00 0.00 120 ASN A CA 8
ATOM 13500 C C . ASN A 1 129 ? 104.028 12.256 -6.143 1.00 0.00 120 ASN A C 8
ATOM 13501 O O . ASN A 1 129 ? 105.136 12.035 -6.603 1.00 0.00 120 ASN A O 8
ATOM 13513 N N . VAL A 1 10 ? 90.822 -3.381 13.802 1.00 0.00 1 VAL A N 9
ATOM 13514 C CA . VAL A 1 10 ? 90.615 -3.860 12.403 1.00 0.00 1 VAL A CA 9
ATOM 13515 C C . VAL A 1 10 ? 91.849 -4.599 11.877 1.00 0.00 1 VAL A C 9
ATOM 13516 O O . VAL A 1 10 ? 92.970 -4.316 12.265 1.00 0.00 1 VAL A O 9
ATOM 13529 N N . SER A 1 11 ? 91.644 -5.543 10.995 1.00 0.00 2 SER A N 9
ATOM 13530 C CA . SER A 1 11 ? 92.789 -6.308 10.419 1.00 0.00 2 SER A CA 9
ATOM 13531 C C . SER A 1 11 ? 92.950 -5.961 8.937 1.00 0.00 2 SER A C 9
ATOM 13532 O O . SER A 1 11 ? 91.984 -5.818 8.212 1.00 0.00 2 SER A O 9
ATOM 13540 N N . ILE A 1 12 ? 94.170 -5.824 8.491 1.00 0.00 3 ILE A N 9
ATOM 13541 C CA . ILE A 1 12 ? 94.424 -5.482 7.060 1.00 0.00 3 ILE A CA 9
ATOM 13542 C C . ILE A 1 12 ? 95.051 -6.661 6.323 1.00 0.00 3 ILE A C 9
ATOM 13543 O O . ILE A 1 12 ? 95.844 -7.397 6.871 1.00 0.00 3 ILE A O 9
ATOM 13559 N N . SER A 1 13 ? 94.708 -6.831 5.075 1.00 0.00 4 SER A N 9
ATOM 13560 C CA . SER A 1 13 ? 95.282 -7.942 4.268 1.00 0.00 4 SER A CA 9
ATOM 13561 C C . SER A 1 13 ? 95.537 -7.425 2.854 1.00 0.00 4 SER A C 9
ATOM 13562 O O . SER A 1 13 ? 95.329 -6.259 2.574 1.00 0.00 4 SER A O 9
ATOM 13570 N N . TYR A 1 14 ? 95.970 -8.273 1.958 1.00 0.00 5 TYR A N 9
ATOM 13571 C CA . TYR A 1 14 ? 96.214 -7.807 0.559 1.00 0.00 5 TYR A CA 9
ATOM 13572 C C . TYR A 1 14 ? 95.750 -8.865 -0.446 1.00 0.00 5 TYR A C 9
ATOM 13573 O O . TYR A 1 14 ? 95.923 -10.050 -0.230 1.00 0.00 5 TYR A O 9
ATOM 13591 N N . ASP A 1 15 ? 95.171 -8.447 -1.548 1.00 0.00 6 ASP A N 9
ATOM 13592 C CA . ASP A 1 15 ? 94.712 -9.434 -2.570 1.00 0.00 6 ASP A CA 9
ATOM 13593 C C . ASP A 1 15 ? 95.102 -8.966 -3.981 1.00 0.00 6 ASP A C 9
ATOM 13594 O O . ASP A 1 15 ? 95.209 -7.780 -4.225 1.00 0.00 6 ASP A O 9
ATOM 13603 N N . PRO A 1 16 ? 95.299 -9.913 -4.878 1.00 0.00 7 PRO A N 9
ATOM 13604 C CA . PRO A 1 16 ? 95.671 -9.563 -6.273 1.00 0.00 7 PRO A CA 9
ATOM 13605 C C . PRO A 1 16 ? 94.452 -9.071 -7.076 1.00 0.00 7 PRO A C 9
ATOM 13606 O O . PRO A 1 16 ? 94.566 -8.741 -8.241 1.00 0.00 7 PRO A O 9
ATOM 13617 N N . ILE A 1 17 ? 93.292 -9.021 -6.464 1.00 0.00 8 ILE A N 9
ATOM 13618 C CA . ILE A 1 17 ? 92.067 -8.555 -7.186 1.00 0.00 8 ILE A CA 9
ATOM 13619 C C . ILE A 1 17 ? 92.137 -7.050 -7.489 1.00 0.00 8 ILE A C 9
ATOM 13620 O O . ILE A 1 17 ? 91.375 -6.550 -8.296 1.00 0.00 8 ILE A O 9
ATOM 13636 N N . TYR A 1 18 ? 93.043 -6.329 -6.876 1.00 0.00 9 TYR A N 9
ATOM 13637 C CA . TYR A 1 18 ? 93.146 -4.869 -7.169 1.00 0.00 9 TYR A CA 9
ATOM 13638 C C . TYR A 1 18 ? 94.498 -4.521 -7.797 1.00 0.00 9 TYR A C 9
ATOM 13639 O O . TYR A 1 18 ? 95.316 -3.825 -7.237 1.00 0.00 9 TYR A O 9
ATOM 13657 N N . ALA A 1 19 ? 94.678 -4.976 -9.011 1.00 0.00 10 ALA A N 9
ATOM 13658 C CA . ALA A 1 19 ? 95.908 -4.673 -9.799 1.00 0.00 10 ALA A CA 9
ATOM 13659 C C . ALA A 1 19 ? 95.548 -3.637 -10.866 1.00 0.00 10 ALA A C 9
ATOM 13660 O O . ALA A 1 19 ? 94.398 -3.292 -11.053 1.00 0.00 10 ALA A O 9
ATOM 13667 N N . ALA A 1 20 ? 96.545 -3.081 -11.503 1.00 0.00 11 ALA A N 9
ATOM 13668 C CA . ALA A 1 20 ? 96.306 -1.986 -12.497 1.00 0.00 11 ALA A CA 9
ATOM 13669 C C . ALA A 1 20 ? 95.413 -2.401 -13.672 1.00 0.00 11 ALA A C 9
ATOM 13670 O O . ALA A 1 20 ? 94.720 -1.560 -14.219 1.00 0.00 11 ALA A O 9
ATOM 13677 N N . ASP A 1 21 ? 95.434 -3.638 -14.116 1.00 0.00 12 ASP A N 9
ATOM 13678 C CA . ASP A 1 21 ? 94.589 -3.981 -15.306 1.00 0.00 12 ASP A CA 9
ATOM 13679 C C . ASP A 1 21 ? 93.168 -4.397 -14.907 1.00 0.00 12 ASP A C 9
ATOM 13680 O O . ASP A 1 21 ? 92.418 -4.906 -15.718 1.00 0.00 12 ASP A O 9
ATOM 13689 N N . LEU A 1 22 ? 92.792 -4.178 -13.676 1.00 0.00 13 LEU A N 9
ATOM 13690 C CA . LEU A 1 22 ? 91.416 -4.552 -13.229 1.00 0.00 13 LEU A CA 9
ATOM 13691 C C . LEU A 1 22 ? 90.402 -3.568 -13.806 1.00 0.00 13 LEU A C 9
ATOM 13692 O O . LEU A 1 22 ? 90.490 -2.374 -13.586 1.00 0.00 13 LEU A O 9
ATOM 13708 N N . SER A 1 23 ? 89.443 -4.062 -14.542 1.00 0.00 14 SER A N 9
ATOM 13709 C CA . SER A 1 23 ? 88.422 -3.152 -15.134 1.00 0.00 14 SER A CA 9
ATOM 13710 C C . SER A 1 23 ? 87.580 -2.525 -14.023 1.00 0.00 14 SER A C 9
ATOM 13711 O O . SER A 1 23 ? 87.194 -3.176 -13.070 1.00 0.00 14 SER A O 9
ATOM 13719 N N . MET A 1 24 ? 87.315 -1.256 -14.142 1.00 0.00 15 MET A N 9
ATOM 13720 C CA . MET A 1 24 ? 86.514 -0.540 -13.101 1.00 0.00 15 MET A CA 9
ATOM 13721 C C . MET A 1 24 ? 85.083 -1.086 -13.028 1.00 0.00 15 MET A C 9
ATOM 13722 O O . MET A 1 24 ? 84.389 -0.877 -12.050 1.00 0.00 15 MET A O 9
ATOM 13736 N N . GLY A 1 25 ? 84.625 -1.767 -14.049 1.00 0.00 16 GLY A N 9
ATOM 13737 C CA . GLY A 1 25 ? 83.233 -2.308 -14.037 1.00 0.00 16 GLY A CA 9
ATOM 13738 C C . GLY A 1 25 ? 83.118 -3.487 -13.069 1.00 0.00 16 GLY A C 9
ATOM 13739 O O . GLY A 1 25 ? 82.026 -3.901 -12.727 1.00 0.00 16 GLY A O 9
ATOM 13743 N N . SER A 1 26 ? 84.221 -4.040 -12.629 1.00 0.00 17 SER A N 9
ATOM 13744 C CA . SER A 1 26 ? 84.155 -5.198 -11.693 1.00 0.00 17 SER A CA 9
ATOM 13745 C C . SER A 1 26 ? 84.178 -4.731 -10.233 1.00 0.00 17 SER A C 9
ATOM 13746 O O . SER A 1 26 ? 83.859 -5.490 -9.337 1.00 0.00 17 SER A O 9
ATOM 13754 N N . VAL A 1 27 ? 84.558 -3.500 -9.979 1.00 0.00 18 VAL A N 9
ATOM 13755 C CA . VAL A 1 27 ? 84.603 -3.014 -8.568 1.00 0.00 18 VAL A CA 9
ATOM 13756 C C . VAL A 1 27 ? 83.252 -2.401 -8.192 1.00 0.00 18 VAL A C 9
ATOM 13757 O O . VAL A 1 27 ? 82.450 -2.073 -9.044 1.00 0.00 18 VAL A O 9
ATOM 13770 N N . ALA A 1 28 ? 82.994 -2.258 -6.918 1.00 0.00 19 ALA A N 9
ATOM 13771 C CA . ALA A 1 28 ? 81.686 -1.678 -6.467 1.00 0.00 19 ALA A CA 9
ATOM 13772 C C . ALA A 1 28 ? 81.456 -0.309 -7.121 1.00 0.00 19 ALA A C 9
ATOM 13773 O O . ALA A 1 28 ? 80.383 -0.023 -7.611 1.00 0.00 19 ALA A O 9
ATOM 13780 N N . CYS A 1 29 ? 82.462 0.523 -7.154 1.00 0.00 20 CYS A N 9
ATOM 13781 C CA . CYS A 1 29 ? 82.309 1.864 -7.806 1.00 0.00 20 CYS A CA 9
ATOM 13782 C C . CYS A 1 29 ? 82.441 1.686 -9.324 1.00 0.00 20 CYS A C 9
ATOM 13783 O O . CYS A 1 29 ? 83.516 1.831 -9.878 1.00 0.00 20 CYS A O 9
ATOM 13790 N N . SER A 1 30 ? 81.369 1.324 -9.996 1.00 0.00 21 SER A N 9
ATOM 13791 C CA . SER A 1 30 ? 81.461 1.084 -11.472 1.00 0.00 21 SER A CA 9
ATOM 13792 C C . SER A 1 30 ? 80.967 2.273 -12.309 1.00 0.00 21 SER A C 9
ATOM 13793 O O . SER A 1 30 ? 81.763 3.031 -12.833 1.00 0.00 21 SER A O 9
ATOM 13801 N N . ASN A 1 31 ? 79.670 2.426 -12.477 1.00 0.00 22 ASN A N 9
ATOM 13802 C CA . ASN A 1 31 ? 79.164 3.549 -13.331 1.00 0.00 22 ASN A CA 9
ATOM 13803 C C . ASN A 1 31 ? 77.966 4.275 -12.719 1.00 0.00 22 ASN A C 9
ATOM 13804 O O . ASN A 1 31 ? 77.339 5.089 -13.373 1.00 0.00 22 ASN A O 9
ATOM 13815 N N . GLY A 1 32 ? 77.642 4.007 -11.488 1.00 0.00 23 GLY A N 9
ATOM 13816 C CA . GLY A 1 32 ? 76.482 4.703 -10.856 1.00 0.00 23 GLY A CA 9
ATOM 13817 C C . GLY A 1 32 ? 76.860 6.164 -10.628 1.00 0.00 23 GLY A C 9
ATOM 13818 O O . GLY A 1 32 ? 77.711 6.707 -11.310 1.00 0.00 23 GLY A O 9
ATOM 13822 N N . ASP A 1 33 ? 76.266 6.791 -9.649 1.00 0.00 24 ASP A N 9
ATOM 13823 C CA . ASP A 1 33 ? 76.620 8.210 -9.336 1.00 0.00 24 ASP A CA 9
ATOM 13824 C C . ASP A 1 33 ? 78.076 8.259 -8.880 1.00 0.00 24 ASP A C 9
ATOM 13825 O O . ASP A 1 33 ? 78.821 9.151 -9.240 1.00 0.00 24 ASP A O 9
ATOM 13834 N N . HIS A 1 34 ? 78.486 7.293 -8.103 1.00 0.00 25 HIS A N 9
ATOM 13835 C CA . HIS A 1 34 ? 79.902 7.256 -7.626 1.00 0.00 25 HIS A CA 9
ATOM 13836 C C . HIS A 1 34 ? 80.773 6.466 -8.612 1.00 0.00 25 HIS A C 9
ATOM 13837 O O . HIS A 1 34 ? 81.959 6.305 -8.400 1.00 0.00 25 HIS A O 9
ATOM 13851 N N . GLY A 1 35 ? 80.198 5.963 -9.688 1.00 0.00 26 GLY A N 9
ATOM 13852 C CA . GLY A 1 35 ? 81.001 5.177 -10.671 1.00 0.00 26 GLY A CA 9
ATOM 13853 C C . GLY A 1 35 ? 82.168 6.017 -11.183 1.00 0.00 26 GLY A C 9
ATOM 13854 O O . GLY A 1 35 ? 82.015 7.166 -11.551 1.00 0.00 26 GLY A O 9
ATOM 13858 N N . LEU A 1 36 ? 83.325 5.430 -11.220 1.00 0.00 27 LEU A N 9
ATOM 13859 C CA . LEU A 1 36 ? 84.532 6.147 -11.722 1.00 0.00 27 LEU A CA 9
ATOM 13860 C C . LEU A 1 36 ? 84.863 5.693 -13.156 1.00 0.00 27 LEU A C 9
ATOM 13861 O O . LEU A 1 36 ? 85.829 6.134 -13.744 1.00 0.00 27 LEU A O 9
ATOM 13877 N N . MET A 1 37 ? 84.070 4.808 -13.714 1.00 0.00 28 MET A N 9
ATOM 13878 C CA . MET A 1 37 ? 84.324 4.312 -15.100 1.00 0.00 28 MET A CA 9
ATOM 13879 C C . MET A 1 37 ? 84.296 5.462 -16.116 1.00 0.00 28 MET A C 9
ATOM 13880 O O . MET A 1 37 ? 85.039 5.459 -17.080 1.00 0.00 28 MET A O 9
ATOM 13894 N N . ALA A 1 38 ? 83.405 6.405 -15.943 1.00 0.00 29 ALA A N 9
ATOM 13895 C CA . ALA A 1 38 ? 83.286 7.512 -16.944 1.00 0.00 29 ALA A CA 9
ATOM 13896 C C . ALA A 1 38 ? 84.607 8.270 -17.130 1.00 0.00 29 ALA A C 9
ATOM 13897 O O . ALA A 1 38 ? 85.201 8.225 -18.191 1.00 0.00 29 ALA A O 9
ATOM 13904 N N . GLN A 1 39 ? 85.072 8.972 -16.122 1.00 0.00 30 GLN A N 9
ATOM 13905 C CA . GLN A 1 39 ? 86.353 9.735 -16.267 1.00 0.00 30 GLN A CA 9
ATOM 13906 C C . GLN A 1 39 ? 87.551 8.787 -16.223 1.00 0.00 30 GLN A C 9
ATOM 13907 O O . GLN A 1 39 ? 88.509 8.939 -16.956 1.00 0.00 30 GLN A O 9
ATOM 13921 N N . TYR A 1 40 ? 87.505 7.827 -15.340 1.00 0.00 31 TYR A N 9
ATOM 13922 C CA . TYR A 1 40 ? 88.644 6.872 -15.195 1.00 0.00 31 TYR A CA 9
ATOM 13923 C C . TYR A 1 40 ? 88.156 5.440 -15.466 1.00 0.00 31 TYR A C 9
ATOM 13924 O O . TYR A 1 40 ? 87.769 4.745 -14.548 1.00 0.00 31 TYR A O 9
ATOM 13942 N N . PRO A 1 41 ? 88.175 5.040 -16.719 1.00 0.00 32 PRO A N 9
ATOM 13943 C CA . PRO A 1 41 ? 87.708 3.676 -17.076 1.00 0.00 32 PRO A CA 9
ATOM 13944 C C . PRO A 1 41 ? 88.697 2.597 -16.599 1.00 0.00 32 PRO A C 9
ATOM 13945 O O . PRO A 1 41 ? 88.408 1.417 -16.676 1.00 0.00 32 PRO A O 9
ATOM 13956 N N . THR A 1 42 ? 89.853 2.985 -16.112 1.00 0.00 33 THR A N 9
ATOM 13957 C CA . THR A 1 42 ? 90.844 1.968 -15.641 1.00 0.00 33 THR A CA 9
ATOM 13958 C C . THR A 1 42 ? 91.412 2.365 -14.274 1.00 0.00 33 THR A C 9
ATOM 13959 O O . THR A 1 42 ? 91.571 3.531 -13.967 1.00 0.00 33 THR A O 9
ATOM 13970 N N . LEU A 1 43 ? 91.711 1.390 -13.452 1.00 0.00 34 LEU A N 9
ATOM 13971 C CA . LEU A 1 43 ? 92.264 1.681 -12.092 1.00 0.00 34 LEU A CA 9
ATOM 13972 C C . LEU A 1 43 ? 93.700 2.204 -12.193 1.00 0.00 34 LEU A C 9
ATOM 13973 O O . LEU A 1 43 ? 94.578 1.515 -12.681 1.00 0.00 34 LEU A O 9
ATOM 13989 N N . GLY A 1 44 ? 93.951 3.401 -11.734 1.00 0.00 35 GLY A N 9
ATOM 13990 C CA . GLY A 1 44 ? 95.342 3.952 -11.800 1.00 0.00 35 GLY A CA 9
ATOM 13991 C C . GLY A 1 44 ? 95.313 5.481 -11.930 1.00 0.00 35 GLY A C 9
ATOM 13992 O O . GLY A 1 44 ? 96.175 6.067 -12.556 1.00 0.00 35 GLY A O 9
ATOM 13996 N N . GLU A 1 45 ? 94.338 6.131 -11.341 1.00 0.00 36 GLU A N 9
ATOM 13997 C CA . GLU A 1 45 ? 94.264 7.616 -11.424 1.00 0.00 36 GLU A CA 9
ATOM 13998 C C . GLU A 1 45 ? 93.439 8.168 -10.262 1.00 0.00 36 GLU A C 9
ATOM 13999 O O . GLU A 1 45 ? 93.861 9.081 -9.576 1.00 0.00 36 GLU A O 9
ATOM 14011 N N . VAL A 1 46 ? 92.274 7.612 -10.020 1.00 0.00 37 VAL A N 9
ATOM 14012 C CA . VAL A 1 46 ? 91.435 8.100 -8.879 1.00 0.00 37 VAL A CA 9
ATOM 14013 C C . VAL A 1 46 ? 92.235 7.906 -7.566 1.00 0.00 37 VAL A C 9
ATOM 14014 O O . VAL A 1 46 ? 92.520 8.866 -6.879 1.00 0.00 37 VAL A O 9
ATOM 14027 N N . PRO A 1 47 ? 92.614 6.676 -7.281 1.00 0.00 38 PRO A N 9
ATOM 14028 C CA . PRO A 1 47 ? 93.432 6.399 -6.073 1.00 0.00 38 PRO A CA 9
ATOM 14029 C C . PRO A 1 47 ? 94.887 6.792 -6.339 1.00 0.00 38 PRO A C 9
ATOM 14030 O O . PRO A 1 47 ? 95.625 7.162 -5.446 1.00 0.00 38 PRO A O 9
ATOM 14041 N N . GLY A 1 48 ? 95.300 6.678 -7.573 1.00 0.00 39 GLY A N 9
ATOM 14042 C CA . GLY A 1 48 ? 96.703 6.995 -7.959 1.00 0.00 39 GLY A CA 9
ATOM 14043 C C . GLY A 1 48 ? 97.229 5.811 -8.771 1.00 0.00 39 GLY A C 9
ATOM 14044 O O . GLY A 1 48 ? 97.487 5.922 -9.951 1.00 0.00 39 GLY A O 9
ATOM 14048 N N . PHE A 1 49 ? 97.318 4.665 -8.129 1.00 0.00 40 PHE A N 9
ATOM 14049 C CA . PHE A 1 49 ? 97.757 3.377 -8.785 1.00 0.00 40 PHE A CA 9
ATOM 14050 C C . PHE A 1 49 ? 98.127 2.325 -7.707 1.00 0.00 40 PHE A C 9
ATOM 14051 O O . PHE A 1 49 ? 97.581 1.240 -7.716 1.00 0.00 40 PHE A O 9
ATOM 14068 N N . PRO A 1 50 ? 99.060 2.654 -6.823 1.00 0.00 41 PRO A N 9
ATOM 14069 C CA . PRO A 1 50 ? 99.497 1.705 -5.779 1.00 0.00 41 PRO A CA 9
ATOM 14070 C C . PRO A 1 50 ? 98.846 2.027 -4.427 1.00 0.00 41 PRO A C 9
ATOM 14071 O O . PRO A 1 50 ? 99.289 1.558 -3.394 1.00 0.00 41 PRO A O 9
ATOM 14082 N N . ASN A 1 51 ? 97.811 2.828 -4.420 1.00 0.00 42 ASN A N 9
ATOM 14083 C CA . ASN A 1 51 ? 97.141 3.189 -3.139 1.00 0.00 42 ASN A CA 9
ATOM 14084 C C . ASN A 1 51 ? 95.657 2.860 -3.237 1.00 0.00 42 ASN A C 9
ATOM 14085 O O . ASN A 1 51 ? 94.804 3.666 -2.911 1.00 0.00 42 ASN A O 9
ATOM 14096 N N . VAL A 1 52 ? 95.350 1.685 -3.705 1.00 0.00 43 VAL A N 9
ATOM 14097 C CA . VAL A 1 52 ? 93.931 1.280 -3.858 1.00 0.00 43 VAL A CA 9
ATOM 14098 C C . VAL A 1 52 ? 93.669 -0.041 -3.124 1.00 0.00 43 VAL A C 9
ATOM 14099 O O . VAL A 1 52 ? 94.476 -0.954 -3.133 1.00 0.00 43 VAL A O 9
ATOM 14112 N N . GLY A 1 53 ? 92.535 -0.127 -2.484 1.00 0.00 44 GLY A N 9
ATOM 14113 C CA . GLY A 1 53 ? 92.171 -1.360 -1.727 1.00 0.00 44 GLY A CA 9
ATOM 14114 C C . GLY A 1 53 ? 90.691 -1.294 -1.344 1.00 0.00 44 GLY A C 9
ATOM 14115 O O . GLY A 1 53 ? 90.027 -0.302 -1.572 1.00 0.00 44 GLY A O 9
ATOM 14119 N N . GLY A 1 54 ? 90.175 -2.340 -0.753 1.00 0.00 45 GLY A N 9
ATOM 14120 C CA . GLY A 1 54 ? 88.743 -2.348 -0.344 1.00 0.00 45 GLY A CA 9
ATOM 14121 C C . GLY A 1 54 ? 88.614 -1.773 1.066 1.00 0.00 45 GLY A C 9
ATOM 14122 O O . GLY A 1 54 ? 89.566 -1.760 1.826 1.00 0.00 45 GLY A O 9
ATOM 14126 N N . ILE A 1 55 ? 87.440 -1.323 1.430 1.00 0.00 46 ILE A N 9
ATOM 14127 C CA . ILE A 1 55 ? 87.232 -0.769 2.799 1.00 0.00 46 ILE A CA 9
ATOM 14128 C C . ILE A 1 55 ? 85.783 -1.035 3.260 1.00 0.00 46 ILE A C 9
ATOM 14129 O O . ILE A 1 55 ? 84.921 -1.309 2.449 1.00 0.00 46 ILE A O 9
ATOM 14145 N N . PRO A 1 56 ? 85.569 -0.986 4.558 1.00 0.00 47 PRO A N 9
ATOM 14146 C CA . PRO A 1 56 ? 84.219 -1.280 5.134 1.00 0.00 47 PRO A CA 9
ATOM 14147 C C . PRO A 1 56 ? 83.154 -0.224 4.792 1.00 0.00 47 PRO A C 9
ATOM 14148 O O . PRO A 1 56 ? 81.975 -0.468 4.984 1.00 0.00 47 PRO A O 9
ATOM 14159 N N . ASP A 1 57 ? 83.530 0.947 4.337 1.00 0.00 48 ASP A N 9
ATOM 14160 C CA . ASP A 1 57 ? 82.497 1.998 4.050 1.00 0.00 48 ASP A CA 9
ATOM 14161 C C . ASP A 1 57 ? 81.994 1.970 2.596 1.00 0.00 48 ASP A C 9
ATOM 14162 O O . ASP A 1 57 ? 81.435 2.942 2.121 1.00 0.00 48 ASP A O 9
ATOM 14171 N N . ILE A 1 58 ? 82.139 0.868 1.901 1.00 0.00 49 ILE A N 9
ATOM 14172 C CA . ILE A 1 58 ? 81.612 0.793 0.498 1.00 0.00 49 ILE A CA 9
ATOM 14173 C C . ILE A 1 58 ? 80.448 -0.199 0.480 1.00 0.00 49 ILE A C 9
ATOM 14174 O O . ILE A 1 58 ? 80.597 -1.344 0.864 1.00 0.00 49 ILE A O 9
ATOM 14190 N N . ALA A 1 59 ? 79.285 0.231 0.056 1.00 0.00 50 ALA A N 9
ATOM 14191 C CA . ALA A 1 59 ? 78.103 -0.685 0.035 1.00 0.00 50 ALA A CA 9
ATOM 14192 C C . ALA A 1 59 ? 78.178 -1.653 -1.136 1.00 0.00 50 ALA A C 9
ATOM 14193 O O . ALA A 1 59 ? 77.918 -2.834 -0.980 1.00 0.00 50 ALA A O 9
ATOM 14200 N N . GLY A 1 60 ? 78.522 -1.179 -2.301 1.00 0.00 51 GLY A N 9
ATOM 14201 C CA . GLY A 1 60 ? 78.596 -2.097 -3.465 1.00 0.00 51 GLY A CA 9
ATOM 14202 C C . GLY A 1 60 ? 78.642 -1.302 -4.769 1.00 0.00 51 GLY A C 9
ATOM 14203 O O . GLY A 1 60 ? 79.369 -0.338 -4.907 1.00 0.00 51 GLY A O 9
ATOM 14207 N N . TRP A 1 61 ? 77.867 -1.724 -5.729 1.00 0.00 52 TRP A N 9
ATOM 14208 C CA . TRP A 1 61 ? 77.816 -1.055 -7.070 1.00 0.00 52 TRP A CA 9
ATOM 14209 C C . TRP A 1 61 ? 77.775 0.479 -6.976 1.00 0.00 52 TRP A C 9
ATOM 14210 O O . TRP A 1 61 ? 78.206 1.162 -7.891 1.00 0.00 52 TRP A O 9
ATOM 14231 N N . ASP A 1 62 ? 77.265 1.029 -5.897 1.00 0.00 53 ASP A N 9
ATOM 14232 C CA . ASP A 1 62 ? 77.199 2.514 -5.779 1.00 0.00 53 ASP A CA 9
ATOM 14233 C C . ASP A 1 62 ? 77.414 2.949 -4.325 1.00 0.00 53 ASP A C 9
ATOM 14234 O O . ASP A 1 62 ? 76.492 3.350 -3.641 1.00 0.00 53 ASP A O 9
ATOM 14243 N N . SER A 1 63 ? 78.626 2.850 -3.854 1.00 0.00 54 SER A N 9
ATOM 14244 C CA . SER A 1 63 ? 78.933 3.231 -2.437 1.00 0.00 54 SER A CA 9
ATOM 14245 C C . SER A 1 63 ? 78.843 4.756 -2.229 1.00 0.00 54 SER A C 9
ATOM 14246 O O . SER A 1 63 ? 79.378 5.508 -3.017 1.00 0.00 54 SER A O 9
ATOM 14254 N N . PRO A 1 64 ? 78.191 5.169 -1.158 1.00 0.00 55 PRO A N 9
ATOM 14255 C CA . PRO A 1 64 ? 78.076 6.619 -0.866 1.00 0.00 55 PRO A CA 9
ATOM 14256 C C . PRO A 1 64 ? 79.414 7.174 -0.358 1.00 0.00 55 PRO A C 9
ATOM 14257 O O . PRO A 1 64 ? 79.682 8.356 -0.460 1.00 0.00 55 PRO A O 9
ATOM 14268 N N . SER A 1 65 ? 80.251 6.327 0.196 1.00 0.00 56 SER A N 9
ATOM 14269 C CA . SER A 1 65 ? 81.568 6.798 0.720 1.00 0.00 56 SER A CA 9
ATOM 14270 C C . SER A 1 65 ? 82.686 6.555 -0.301 1.00 0.00 56 SER A C 9
ATOM 14271 O O . SER A 1 65 ? 83.845 6.654 0.028 1.00 0.00 56 SER A O 9
ATOM 14279 N N . CYS A 1 66 ? 82.351 6.232 -1.524 1.00 0.00 57 CYS A N 9
ATOM 14280 C CA . CYS A 1 66 ? 83.407 5.979 -2.557 1.00 0.00 57 CYS A CA 9
ATOM 14281 C C . CYS A 1 66 ? 84.079 7.294 -2.975 1.00 0.00 57 CYS A C 9
ATOM 14282 O O . CYS A 1 66 ? 83.455 8.338 -2.993 1.00 0.00 57 CYS A O 9
ATOM 14289 N N . GLY A 1 67 ? 85.339 7.240 -3.334 1.00 0.00 58 GLY A N 9
ATOM 14290 C CA . GLY A 1 67 ? 86.049 8.480 -3.779 1.00 0.00 58 GLY A CA 9
ATOM 14291 C C . GLY A 1 67 ? 86.501 9.294 -2.567 1.00 0.00 58 GLY A C 9
ATOM 14292 O O . GLY A 1 67 ? 86.373 10.503 -2.533 1.00 0.00 58 GLY A O 9
ATOM 14296 N N . THR A 1 68 ? 87.030 8.633 -1.576 1.00 0.00 59 THR A N 9
ATOM 14297 C CA . THR A 1 68 ? 87.505 9.341 -0.353 1.00 0.00 59 THR A CA 9
ATOM 14298 C C . THR A 1 68 ? 88.937 8.861 -0.028 1.00 0.00 59 THR A C 9
ATOM 14299 O O . THR A 1 68 ? 89.417 7.903 -0.598 1.00 0.00 59 THR A O 9
ATOM 14310 N N . CYS A 1 69 ? 89.619 9.524 0.876 1.00 0.00 60 CYS A N 9
ATOM 14311 C CA . CYS A 1 69 ? 91.034 9.129 1.229 1.00 0.00 60 CYS A CA 9
ATOM 14312 C C . CYS A 1 69 ? 91.173 8.595 2.670 1.00 0.00 60 CYS A C 9
ATOM 14313 O O . CYS A 1 69 ? 90.488 9.045 3.569 1.00 0.00 60 CYS A O 9
ATOM 14320 N N . TRP A 1 70 ? 92.094 7.682 2.909 1.00 0.00 61 TRP A N 9
ATOM 14321 C CA . TRP A 1 70 ? 92.315 7.171 4.307 1.00 0.00 61 TRP A CA 9
ATOM 14322 C C . TRP A 1 70 ? 93.806 6.997 4.579 1.00 0.00 61 TRP A C 9
ATOM 14323 O O . TRP A 1 70 ? 94.559 6.602 3.707 1.00 0.00 61 TRP A O 9
ATOM 14344 N N . LYS A 1 71 ? 94.228 7.243 5.788 1.00 0.00 62 LYS A N 9
ATOM 14345 C CA . LYS A 1 71 ? 95.661 7.045 6.137 1.00 0.00 62 LYS A CA 9
ATOM 14346 C C . LYS A 1 71 ? 95.763 5.772 6.976 1.00 0.00 62 LYS A C 9
ATOM 14347 O O . LYS A 1 71 ? 95.023 5.601 7.921 1.00 0.00 62 LYS A O 9
ATOM 14366 N N . VAL A 1 72 ? 96.649 4.870 6.633 1.00 0.00 63 VAL A N 9
ATOM 14367 C CA . VAL A 1 72 ? 96.759 3.601 7.421 1.00 0.00 63 VAL A CA 9
ATOM 14368 C C . VAL A 1 72 ? 98.073 3.583 8.199 1.00 0.00 63 VAL A C 9
ATOM 14369 O O . VAL A 1 72 ? 99.123 3.854 7.651 1.00 0.00 63 VAL A O 9
ATOM 14382 N N . THR A 1 73 ? 98.013 3.300 9.476 1.00 0.00 64 THR A N 9
ATOM 14383 C CA . THR A 1 73 ? 99.245 3.295 10.322 1.00 0.00 64 THR A CA 9
ATOM 14384 C C . THR A 1 73 ? 99.469 1.930 10.986 1.00 0.00 64 THR A C 9
ATOM 14385 O O . THR A 1 73 ? 98.536 1.303 11.463 1.00 0.00 64 THR A O 9
ATOM 14396 N N . ILE A 1 74 ? 100.700 1.469 11.027 1.00 0.00 65 ILE A N 9
ATOM 14397 C CA . ILE A 1 74 ? 100.988 0.144 11.666 1.00 0.00 65 ILE A CA 9
ATOM 14398 C C . ILE A 1 74 ? 101.859 0.349 12.929 1.00 0.00 65 ILE A C 9
ATOM 14399 O O . ILE A 1 74 ? 102.385 1.425 13.135 1.00 0.00 65 ILE A O 9
ATOM 14415 N N . PRO A 1 75 ? 101.962 -0.678 13.756 1.00 0.00 66 PRO A N 9
ATOM 14416 C CA . PRO A 1 75 ? 102.747 -0.568 15.026 1.00 0.00 66 PRO A CA 9
ATOM 14417 C C . PRO A 1 75 ? 104.235 -0.286 14.786 1.00 0.00 66 PRO A C 9
ATOM 14418 O O . PRO A 1 75 ? 104.899 0.283 15.632 1.00 0.00 66 PRO A O 9
ATOM 14429 N N . ASN A 1 76 ? 104.768 -0.667 13.653 1.00 0.00 67 ASN A N 9
ATOM 14430 C CA . ASN A 1 76 ? 106.217 -0.400 13.383 1.00 0.00 67 ASN A CA 9
ATOM 14431 C C . ASN A 1 76 ? 106.459 1.108 13.306 1.00 0.00 67 ASN A C 9
ATOM 14432 O O . ASN A 1 76 ? 107.466 1.617 13.763 1.00 0.00 67 ASN A O 9
ATOM 14443 N N . GLY A 1 77 ? 105.527 1.819 12.732 1.00 0.00 68 GLY A N 9
ATOM 14444 C CA . GLY A 1 77 ? 105.666 3.299 12.615 1.00 0.00 68 GLY A CA 9
ATOM 14445 C C . GLY A 1 77 ? 105.799 3.686 11.145 1.00 0.00 68 GLY A C 9
ATOM 14446 O O . GLY A 1 77 ? 106.816 4.191 10.712 1.00 0.00 68 GLY A O 9
ATOM 14450 N N . ASN A 1 78 ? 104.766 3.460 10.382 1.00 0.00 69 ASN A N 9
ATOM 14451 C CA . ASN A 1 78 ? 104.792 3.817 8.936 1.00 0.00 69 ASN A CA 9
ATOM 14452 C C . ASN A 1 78 ? 103.359 3.866 8.414 1.00 0.00 69 ASN A C 9
ATOM 14453 O O . ASN A 1 78 ? 102.483 3.207 8.951 1.00 0.00 69 ASN A O 9
ATOM 14464 N N . SER A 1 79 ? 103.098 4.641 7.390 1.00 0.00 70 SER A N 9
ATOM 14465 C CA . SER A 1 79 ? 101.701 4.718 6.873 1.00 0.00 70 SER A CA 9
ATOM 14466 C C . SER A 1 79 ? 101.647 5.073 5.386 1.00 0.00 70 SER A C 9
ATOM 14467 O O . SER A 1 79 ? 102.590 5.574 4.805 1.00 0.00 70 SER A O 9
ATOM 14475 N N . ILE A 1 80 ? 100.518 4.813 4.783 1.00 0.00 71 ILE A N 9
ATOM 14476 C CA . ILE A 1 80 ? 100.308 5.114 3.334 1.00 0.00 71 ILE A CA 9
ATOM 14477 C C . ILE A 1 80 ? 98.899 5.677 3.138 1.00 0.00 71 ILE A C 9
ATOM 14478 O O . ILE A 1 80 ? 98.048 5.511 3.993 1.00 0.00 71 ILE A O 9
ATOM 14494 N N . PHE A 1 81 ? 98.631 6.327 2.028 1.00 0.00 72 PHE A N 9
ATOM 14495 C CA . PHE A 1 81 ? 97.253 6.868 1.819 1.00 0.00 72 PHE A CA 9
ATOM 14496 C C . PHE A 1 81 ? 96.537 6.028 0.762 1.00 0.00 72 PHE A C 9
ATOM 14497 O O . PHE A 1 81 ? 97.057 5.824 -0.316 1.00 0.00 72 PHE A O 9
ATOM 14514 N N . ILE A 1 82 ? 95.364 5.533 1.059 1.00 0.00 73 ILE A N 9
ATOM 14515 C CA . ILE A 1 82 ? 94.635 4.693 0.058 1.00 0.00 73 ILE A CA 9
ATOM 14516 C C . ILE A 1 82 ? 93.229 5.248 -0.185 1.00 0.00 73 ILE A C 9
ATOM 14517 O O . ILE A 1 82 ? 92.520 5.593 0.741 1.00 0.00 73 ILE A O 9
ATOM 14533 N N . ARG A 1 83 ? 92.824 5.334 -1.428 1.00 0.00 74 ARG A N 9
ATOM 14534 C CA . ARG A 1 83 ? 91.468 5.863 -1.742 1.00 0.00 74 ARG A CA 9
ATOM 14535 C C . ARG A 1 83 ? 90.509 4.677 -1.896 1.00 0.00 74 ARG A C 9
ATOM 14536 O O . ARG A 1 83 ? 90.829 3.687 -2.526 1.00 0.00 74 ARG A O 9
ATOM 14557 N N . GLY A 1 84 ? 89.352 4.761 -1.289 1.00 0.00 75 GLY A N 9
ATOM 14558 C CA . GLY A 1 84 ? 88.380 3.626 -1.357 1.00 0.00 75 GLY A CA 9
ATOM 14559 C C . GLY A 1 84 ? 87.920 3.392 -2.796 1.00 0.00 75 GLY A C 9
ATOM 14560 O O . GLY A 1 84 ? 87.747 4.311 -3.574 1.00 0.00 75 GLY A O 9
ATOM 14564 N N . VAL A 1 85 ? 87.715 2.148 -3.135 1.00 0.00 76 VAL A N 9
ATOM 14565 C CA . VAL A 1 85 ? 87.262 1.758 -4.503 1.00 0.00 76 VAL A CA 9
ATOM 14566 C C . VAL A 1 85 ? 86.271 0.578 -4.412 1.00 0.00 76 VAL A C 9
ATOM 14567 O O . VAL A 1 85 ? 85.269 0.555 -5.098 1.00 0.00 76 VAL A O 9
ATOM 14580 N N . ASP A 1 86 ? 86.537 -0.392 -3.565 1.00 0.00 77 ASP A N 9
ATOM 14581 C CA . ASP A 1 86 ? 85.615 -1.561 -3.420 1.00 0.00 77 ASP A CA 9
ATOM 14582 C C . ASP A 1 86 ? 85.378 -1.843 -1.936 1.00 0.00 77 ASP A C 9
ATOM 14583 O O . ASP A 1 86 ? 86.013 -1.262 -1.081 1.00 0.00 77 ASP A O 9
ATOM 14592 N N . SER A 1 87 ? 84.465 -2.724 -1.626 1.00 0.00 78 SER A N 9
ATOM 14593 C CA . SER A 1 87 ? 84.176 -3.048 -0.194 1.00 0.00 78 SER A CA 9
ATOM 14594 C C . SER A 1 87 ? 85.164 -4.094 0.333 1.00 0.00 78 SER A C 9
ATOM 14595 O O . SER A 1 87 ? 85.596 -4.973 -0.388 1.00 0.00 78 SER A O 9
ATOM 14603 N N . GLY A 1 88 ? 85.508 -4.009 1.594 1.00 0.00 79 GLY A N 9
ATOM 14604 C CA . GLY A 1 88 ? 86.451 -4.997 2.192 1.00 0.00 79 GLY A CA 9
ATOM 14605 C C . GLY A 1 88 ? 85.666 -5.914 3.128 1.00 0.00 79 GLY A C 9
ATOM 14606 O O . GLY A 1 88 ? 84.687 -5.507 3.726 1.00 0.00 79 GLY A O 9
ATOM 14610 N N . ARG A 1 89 ? 86.081 -7.146 3.257 1.00 0.00 80 ARG A N 9
ATOM 14611 C CA . ARG A 1 89 ? 85.350 -8.090 4.154 1.00 0.00 80 ARG A CA 9
ATOM 14612 C C . ARG A 1 89 ? 85.906 -8.018 5.581 1.00 0.00 80 ARG A C 9
ATOM 14613 O O . ARG A 1 89 ? 86.934 -8.589 5.887 1.00 0.00 80 ARG A O 9
ATOM 14634 N N . GLY A 1 90 ? 85.214 -7.331 6.458 1.00 0.00 81 GLY A N 9
ATOM 14635 C CA . GLY A 1 90 ? 85.669 -7.223 7.881 1.00 0.00 81 GLY A CA 9
ATOM 14636 C C . GLY A 1 90 ? 87.122 -6.739 7.962 1.00 0.00 81 GLY A C 9
ATOM 14637 O O . GLY A 1 90 ? 87.950 -7.359 8.606 1.00 0.00 81 GLY A O 9
ATOM 14641 N N . GLY A 1 91 ? 87.435 -5.632 7.333 1.00 0.00 82 GLY A N 9
ATOM 14642 C CA . GLY A 1 91 ? 88.833 -5.112 7.402 1.00 0.00 82 GLY A CA 9
ATOM 14643 C C . GLY A 1 91 ? 89.225 -4.424 6.094 1.00 0.00 82 GLY A C 9
ATOM 14644 O O . GLY A 1 91 ? 88.529 -4.502 5.100 1.00 0.00 82 GLY A O 9
ATOM 14648 N N . PHE A 1 92 ? 90.347 -3.754 6.097 1.00 0.00 83 PHE A N 9
ATOM 14649 C CA . PHE A 1 92 ? 90.833 -3.051 4.873 1.00 0.00 83 PHE A CA 9
ATOM 14650 C C . PHE A 1 92 ? 91.773 -3.962 4.086 1.00 0.00 83 PHE A C 9
ATOM 14651 O O . PHE A 1 92 ? 92.720 -4.500 4.625 1.00 0.00 83 PHE A O 9
ATOM 14668 N N . ASN A 1 93 ? 91.533 -4.124 2.808 1.00 0.00 84 ASN A N 9
ATOM 14669 C CA . ASN A 1 93 ? 92.434 -4.985 1.988 1.00 0.00 84 ASN A CA 9
ATOM 14670 C C . ASN A 1 93 ? 93.037 -4.136 0.869 1.00 0.00 84 ASN A C 9
ATOM 14671 O O . ASN A 1 93 ? 92.327 -3.416 0.201 1.00 0.00 84 ASN A O 9
ATOM 14682 N N . VAL A 1 94 ? 94.329 -4.179 0.676 1.00 0.00 85 VAL A N 9
ATOM 14683 C CA . VAL A 1 94 ? 94.935 -3.324 -0.390 1.00 0.00 85 VAL A CA 9
ATOM 14684 C C . VAL A 1 94 ? 95.856 -4.130 -1.305 1.00 0.00 85 VAL A C 9
ATOM 14685 O O . VAL A 1 94 ? 96.109 -5.302 -1.084 1.00 0.00 85 VAL A O 9
ATOM 14698 N N . ASN A 1 95 ? 96.351 -3.504 -2.343 1.00 0.00 86 ASN A N 9
ATOM 14699 C CA . ASN A 1 95 ? 97.263 -4.215 -3.291 1.00 0.00 86 ASN A CA 9
ATOM 14700 C C . ASN A 1 95 ? 98.455 -4.809 -2.526 1.00 0.00 86 ASN A C 9
ATOM 14701 O O . ASN A 1 95 ? 98.792 -4.335 -1.460 1.00 0.00 86 ASN A O 9
ATOM 14712 N N . PRO A 1 96 ? 99.068 -5.821 -3.092 1.00 0.00 87 PRO A N 9
ATOM 14713 C CA . PRO A 1 96 ? 100.233 -6.448 -2.431 1.00 0.00 87 PRO A CA 9
ATOM 14714 C C . PRO A 1 96 ? 101.406 -5.469 -2.417 1.00 0.00 87 PRO A C 9
ATOM 14715 O O . PRO A 1 96 ? 102.234 -5.517 -1.531 1.00 0.00 87 PRO A O 9
ATOM 14726 N N . THR A 1 97 ? 101.474 -4.564 -3.361 1.00 0.00 88 THR A N 9
ATOM 14727 C CA . THR A 1 97 ? 102.587 -3.569 -3.361 1.00 0.00 88 THR A CA 9
ATOM 14728 C C . THR A 1 97 ? 102.380 -2.572 -2.216 1.00 0.00 88 THR A C 9
ATOM 14729 O O . THR A 1 97 ? 103.318 -2.199 -1.538 1.00 0.00 88 THR A O 9
ATOM 14740 N N . ALA A 1 98 ? 101.160 -2.154 -1.981 1.00 0.00 89 ALA A N 9
ATOM 14741 C CA . ALA A 1 98 ? 100.902 -1.200 -0.861 1.00 0.00 89 ALA A CA 9
ATOM 14742 C C . ALA A 1 98 ? 101.171 -1.914 0.459 1.00 0.00 89 ALA A C 9
ATOM 14743 O O . ALA A 1 98 ? 101.732 -1.352 1.381 1.00 0.00 89 ALA A O 9
ATOM 14750 N N . PHE A 1 99 ? 100.785 -3.156 0.546 1.00 0.00 90 PHE A N 9
ATOM 14751 C CA . PHE A 1 99 ? 101.024 -3.938 1.802 1.00 0.00 90 PHE A CA 9
ATOM 14752 C C . PHE A 1 99 ? 102.525 -4.018 2.108 1.00 0.00 90 PHE A C 9
ATOM 14753 O O . PHE A 1 99 ? 102.952 -3.764 3.219 1.00 0.00 90 PHE A O 9
ATOM 14770 N N . THR A 1 100 ? 103.319 -4.396 1.140 1.00 0.00 91 THR A N 9
ATOM 14771 C CA . THR A 1 100 ? 104.794 -4.527 1.373 1.00 0.00 91 THR A CA 9
ATOM 14772 C C . THR A 1 100 ? 105.391 -3.190 1.808 1.00 0.00 91 THR A C 9
ATOM 14773 O O . THR A 1 100 ? 106.301 -3.137 2.604 1.00 0.00 91 THR A O 9
ATOM 14784 N N . LYS A 1 101 ? 104.903 -2.118 1.255 1.00 0.00 92 LYS A N 9
ATOM 14785 C CA . LYS A 1 101 ? 105.460 -0.778 1.613 1.00 0.00 92 LYS A CA 9
ATOM 14786 C C . LYS A 1 101 ? 105.094 -0.390 3.049 1.00 0.00 92 LYS A C 9
ATOM 14787 O O . LYS A 1 101 ? 105.893 0.190 3.762 1.00 0.00 92 LYS A O 9
ATOM 14806 N N . LEU A 1 102 ? 103.889 -0.677 3.467 1.00 0.00 93 LEU A N 9
ATOM 14807 C CA . LEU A 1 102 ? 103.469 -0.293 4.852 1.00 0.00 93 LEU A CA 9
ATOM 14808 C C . LEU A 1 102 ? 104.191 -1.130 5.916 1.00 0.00 93 LEU A C 9
ATOM 14809 O O . LEU A 1 102 ? 104.588 -0.615 6.945 1.00 0.00 93 LEU A O 9
ATOM 14825 N N . VAL A 1 103 ? 104.338 -2.412 5.700 1.00 0.00 94 VAL A N 9
ATOM 14826 C CA . VAL A 1 103 ? 105.005 -3.277 6.730 1.00 0.00 94 VAL A CA 9
ATOM 14827 C C . VAL A 1 103 ? 106.466 -3.557 6.364 1.00 0.00 94 VAL A C 9
ATOM 14828 O O . VAL A 1 103 ? 107.325 -3.632 7.223 1.00 0.00 94 VAL A O 9
ATOM 14841 N N . GLY A 1 104 ? 106.748 -3.712 5.103 1.00 0.00 95 GLY A N 9
ATOM 14842 C CA . GLY A 1 104 ? 108.144 -3.990 4.665 1.00 0.00 95 GLY A CA 9
ATOM 14843 C C . GLY A 1 104 ? 108.203 -5.356 3.979 1.00 0.00 95 GLY A C 9
ATOM 14844 O O . GLY A 1 104 ? 109.006 -5.577 3.092 1.00 0.00 95 GLY A O 9
ATOM 14848 N N . SER A 1 105 ? 107.358 -6.273 4.381 1.00 0.00 96 SER A N 9
ATOM 14849 C CA . SER A 1 105 ? 107.361 -7.627 3.751 1.00 0.00 96 SER A CA 9
ATOM 14850 C C . SER A 1 105 ? 105.935 -8.174 3.624 1.00 0.00 96 SER A C 9
ATOM 14851 O O . SER A 1 105 ? 105.051 -7.804 4.373 1.00 0.00 96 SER A O 9
ATOM 14859 N N . THR A 1 106 ? 105.712 -9.065 2.687 1.00 0.00 97 THR A N 9
ATOM 14860 C CA . THR A 1 106 ? 104.346 -9.654 2.515 1.00 0.00 97 THR A CA 9
ATOM 14861 C C . THR A 1 106 ? 104.183 -10.923 3.365 1.00 0.00 97 THR A C 9
ATOM 14862 O O . THR A 1 106 ? 103.152 -11.568 3.337 1.00 0.00 97 THR A O 9
ATOM 14873 N N . GLU A 1 107 ? 105.194 -11.286 4.113 1.00 0.00 98 GLU A N 9
ATOM 14874 C CA . GLU A 1 107 ? 105.110 -12.515 4.964 1.00 0.00 98 GLU A CA 9
ATOM 14875 C C . GLU A 1 107 ? 104.135 -12.303 6.127 1.00 0.00 98 GLU A C 9
ATOM 14876 O O . GLU A 1 107 ? 103.628 -13.249 6.700 1.00 0.00 98 GLU A O 9
ATOM 14888 N N . ALA A 1 108 ? 103.883 -11.068 6.492 1.00 0.00 99 ALA A N 9
ATOM 14889 C CA . ALA A 1 108 ? 102.953 -10.793 7.634 1.00 0.00 99 ALA A CA 9
ATOM 14890 C C . ALA A 1 108 ? 101.572 -11.396 7.365 1.00 0.00 99 ALA A C 9
ATOM 14891 O O . ALA A 1 108 ? 100.985 -12.023 8.227 1.00 0.00 99 ALA A O 9
ATOM 14898 N N . GLY A 1 109 ? 101.051 -11.215 6.177 1.00 0.00 100 GLY A N 9
ATOM 14899 C CA . GLY A 1 109 ? 99.710 -11.781 5.854 1.00 0.00 100 GLY A CA 9
ATOM 14900 C C . GLY A 1 109 ? 98.620 -10.816 6.323 1.00 0.00 100 GLY A C 9
ATOM 14901 O O . GLY A 1 109 ? 98.033 -10.100 5.533 1.00 0.00 100 GLY A O 9
ATOM 14905 N N . ARG A 1 110 ? 98.345 -10.797 7.602 1.00 0.00 101 ARG A N 9
ATOM 14906 C CA . ARG A 1 110 ? 97.293 -9.885 8.132 1.00 0.00 101 ARG A CA 9
ATOM 14907 C C . ARG A 1 110 ? 97.775 -9.186 9.405 1.00 0.00 101 ARG A C 9
ATOM 14908 O O . ARG A 1 110 ? 98.289 -9.818 10.309 1.00 0.00 101 ARG A O 9
ATOM 14929 N N . VAL A 1 111 ? 97.605 -7.889 9.486 1.00 0.00 102 VAL A N 9
ATOM 14930 C CA . VAL A 1 111 ? 98.045 -7.153 10.710 1.00 0.00 102 VAL A CA 9
ATOM 14931 C C . VAL A 1 111 ? 96.827 -6.537 11.410 1.00 0.00 102 VAL A C 9
ATOM 14932 O O . VAL A 1 111 ? 96.145 -5.692 10.862 1.00 0.00 102 VAL A O 9
ATOM 14945 N N . ASP A 1 112 ? 96.543 -6.977 12.608 1.00 0.00 103 ASP A N 9
ATOM 14946 C CA . ASP A 1 112 ? 95.358 -6.447 13.348 1.00 0.00 103 ASP A CA 9
ATOM 14947 C C . ASP A 1 112 ? 95.694 -5.149 14.081 1.00 0.00 103 ASP A C 9
ATOM 14948 O O . ASP A 1 112 ? 96.832 -4.729 14.149 1.00 0.00 103 ASP A O 9
ATOM 14957 N N . ASN A 1 113 ? 94.690 -4.517 14.638 1.00 0.00 104 ASN A N 9
ATOM 14958 C CA . ASN A 1 113 ? 94.894 -3.237 15.393 1.00 0.00 104 ASN A CA 9
ATOM 14959 C C . ASN A 1 113 ? 95.494 -2.146 14.501 1.00 0.00 104 ASN A C 9
ATOM 14960 O O . ASN A 1 113 ? 96.339 -1.381 14.927 1.00 0.00 104 ASN A O 9
ATOM 14971 N N . VAL A 1 114 ? 95.048 -2.064 13.274 1.00 0.00 105 VAL A N 9
ATOM 14972 C CA . VAL A 1 114 ? 95.579 -1.008 12.359 1.00 0.00 105 VAL A CA 9
ATOM 14973 C C . VAL A 1 114 ? 94.854 0.308 12.639 1.00 0.00 105 VAL A C 9
ATOM 14974 O O . VAL A 1 114 ? 93.637 0.357 12.635 1.00 0.00 105 VAL A O 9
ATOM 14987 N N . ASN A 1 115 ? 95.580 1.378 12.876 1.00 0.00 106 ASN A N 9
ATOM 14988 C CA . ASN A 1 115 ? 94.893 2.675 13.146 1.00 0.00 106 ASN A CA 9
ATOM 14989 C C . ASN A 1 115 ? 94.722 3.430 11.830 1.00 0.00 106 ASN A C 9
ATOM 14990 O O . ASN A 1 115 ? 95.589 3.415 10.976 1.00 0.00 106 ASN A O 9
ATOM 15001 N N . TYR A 1 116 ? 93.592 4.059 11.654 1.00 0.00 107 TYR A N 9
ATOM 15002 C CA . TYR A 1 116 ? 93.331 4.790 10.379 1.00 0.00 107 TYR A CA 9
ATOM 15003 C C . TYR A 1 116 ? 92.599 6.115 10.613 1.00 0.00 107 TYR A C 9
ATOM 15004 O O . TYR A 1 116 ? 91.790 6.244 11.512 1.00 0.00 107 TYR A O 9
ATOM 15022 N N . VAL A 1 117 ? 92.879 7.096 9.792 1.00 0.00 108 VAL A N 9
ATOM 15023 C CA . VAL A 1 117 ? 92.206 8.424 9.931 1.00 0.00 108 VAL A CA 9
ATOM 15024 C C . VAL A 1 117 ? 91.909 9.005 8.541 1.00 0.00 108 VAL A C 9
ATOM 15025 O O . VAL A 1 117 ? 92.685 8.845 7.618 1.00 0.00 108 VAL A O 9
ATOM 15038 N N . GLN A 1 118 ? 90.786 9.660 8.384 1.00 0.00 109 GLN A N 9
ATOM 15039 C CA . GLN A 1 118 ? 90.422 10.234 7.052 1.00 0.00 109 GLN A CA 9
ATOM 15040 C C . GLN A 1 118 ? 91.055 11.607 6.862 1.00 0.00 109 GLN A C 9
ATOM 15041 O O . GLN A 1 118 ? 91.111 12.413 7.773 1.00 0.00 109 GLN A O 9
ATOM 15055 N N . VAL A 1 119 ? 91.522 11.877 5.672 1.00 0.00 110 VAL A N 9
ATOM 15056 C CA . VAL A 1 119 ? 92.147 13.198 5.388 1.00 0.00 110 VAL A CA 9
ATOM 15057 C C . VAL A 1 119 ? 91.530 13.796 4.118 1.00 0.00 110 VAL A C 9
ATOM 15058 O O . VAL A 1 119 ? 90.722 13.167 3.462 1.00 0.00 110 VAL A O 9
ATOM 15071 N N . ASP A 1 120 ? 91.898 15.004 3.771 1.00 0.00 111 ASP A N 9
ATOM 15072 C CA . ASP A 1 120 ? 91.322 15.643 2.544 1.00 0.00 111 ASP A CA 9
ATOM 15073 C C . ASP A 1 120 ? 91.694 14.850 1.285 1.00 0.00 111 ASP A C 9
ATOM 15074 O O . ASP A 1 120 ? 92.725 14.210 1.219 1.00 0.00 111 ASP A O 9
ATOM 15083 N N . LEU A 1 121 ? 90.850 14.899 0.288 1.00 0.00 112 LEU A N 9
ATOM 15084 C CA . LEU A 1 121 ? 91.115 14.163 -0.992 1.00 0.00 112 LEU A CA 9
ATOM 15085 C C . LEU A 1 121 ? 92.416 14.647 -1.638 1.00 0.00 112 LEU A C 9
ATOM 15086 O O . LEU A 1 121 ? 93.168 13.871 -2.197 1.00 0.00 112 LEU A O 9
ATOM 15102 N N . SER A 1 122 ? 92.663 15.932 -1.597 1.00 0.00 113 SER A N 9
ATOM 15103 C CA . SER A 1 122 ? 93.894 16.492 -2.242 1.00 0.00 113 SER A CA 9
ATOM 15104 C C . SER A 1 122 ? 95.153 15.759 -1.763 1.00 0.00 113 SER A C 9
ATOM 15105 O O . SER A 1 122 ? 96.081 15.564 -2.518 1.00 0.00 113 SER A O 9
ATOM 15113 N N . ASN A 1 123 ? 95.190 15.358 -0.521 1.00 0.00 114 ASN A N 9
ATOM 15114 C CA . ASN A 1 123 ? 96.392 14.634 0.003 1.00 0.00 114 ASN A CA 9
ATOM 15115 C C . ASN A 1 123 ? 96.565 13.280 -0.696 1.00 0.00 114 ASN A C 9
ATOM 15116 O O . ASN A 1 123 ? 97.669 12.883 -1.009 1.00 0.00 114 ASN A O 9
ATOM 15127 N N . CYS A 1 124 ? 95.493 12.572 -0.943 1.00 0.00 115 CYS A N 9
ATOM 15128 C CA . CYS A 1 124 ? 95.613 11.245 -1.632 1.00 0.00 115 CYS A CA 9
ATOM 15129 C C . CYS A 1 124 ? 96.228 11.427 -3.025 1.00 0.00 115 CYS A C 9
ATOM 15130 O O . CYS A 1 124 ? 97.149 10.729 -3.404 1.00 0.00 115 CYS A O 9
ATOM 15137 N N . ILE A 1 125 ? 95.708 12.349 -3.790 1.00 0.00 116 ILE A N 9
ATOM 15138 C CA . ILE A 1 125 ? 96.238 12.579 -5.171 1.00 0.00 116 ILE A CA 9
ATOM 15139 C C . ILE A 1 125 ? 97.638 13.205 -5.121 1.00 0.00 116 ILE A C 9
ATOM 15140 O O . ILE A 1 125 ? 98.504 12.860 -5.904 1.00 0.00 116 ILE A O 9
ATOM 15156 N N . ASN A 1 126 ? 97.861 14.121 -4.220 1.00 0.00 117 ASN A N 9
ATOM 15157 C CA . ASN A 1 126 ? 99.205 14.775 -4.124 1.00 0.00 117 ASN A CA 9
ATOM 15158 C C . ASN A 1 126 ? 100.274 13.764 -3.686 1.00 0.00 117 ASN A C 9
ATOM 15159 O O . ASN A 1 126 ? 101.392 13.783 -4.166 1.00 0.00 117 ASN A O 9
ATOM 15170 N N . GLY A 1 127 ? 99.940 12.900 -2.763 1.00 0.00 118 GLY A N 9
ATOM 15171 C CA . GLY A 1 127 ? 100.929 11.898 -2.265 1.00 0.00 118 GLY A CA 9
ATOM 15172 C C . GLY A 1 127 ? 101.044 10.722 -3.237 1.00 0.00 118 GLY A C 9
ATOM 15173 O O . GLY A 1 127 ? 102.117 10.411 -3.720 1.00 0.00 118 GLY A O 9
ATOM 15177 N N . ALA A 1 128 ? 99.952 10.058 -3.513 1.00 0.00 119 ALA A N 9
ATOM 15178 C CA . ALA A 1 128 ? 99.997 8.883 -4.441 1.00 0.00 119 ALA A CA 9
ATOM 15179 C C . ALA A 1 128 ? 100.509 9.309 -5.820 1.00 0.00 119 ALA A C 9
ATOM 15180 O O . ALA A 1 128 ? 101.321 8.633 -6.424 1.00 0.00 119 ALA A O 9
ATOM 15187 N N . ASN A 1 129 ? 100.045 10.428 -6.322 1.00 0.00 120 ASN A N 9
ATOM 15188 C CA . ASN A 1 129 ? 100.500 10.916 -7.666 1.00 0.00 120 ASN A CA 9
ATOM 15189 C C . ASN A 1 129 ? 100.360 9.811 -8.728 1.00 0.00 120 ASN A C 9
ATOM 15190 O O . ASN A 1 129 ? 99.235 9.501 -9.081 1.00 0.00 120 ASN A O 9
ATOM 15202 N N . VAL A 1 10 ? 91.189 -2.615 14.021 1.00 0.00 1 VAL A N 10
ATOM 15203 C CA . VAL A 1 10 ? 90.823 -3.472 12.851 1.00 0.00 1 VAL A CA 10
ATOM 15204 C C . VAL A 1 10 ? 92.068 -4.134 12.250 1.00 0.00 1 VAL A C 10
ATOM 15205 O O . VAL A 1 10 ? 93.187 -3.826 12.620 1.00 0.00 1 VAL A O 10
ATOM 15218 N N . SER A 1 11 ? 91.873 -5.058 11.342 1.00 0.00 2 SER A N 10
ATOM 15219 C CA . SER A 1 11 ? 93.029 -5.769 10.719 1.00 0.00 2 SER A CA 10
ATOM 15220 C C . SER A 1 11 ? 93.161 -5.409 9.237 1.00 0.00 2 SER A C 10
ATOM 15221 O O . SER A 1 11 ? 92.183 -5.183 8.552 1.00 0.00 2 SER A O 10
ATOM 15229 N N . ILE A 1 12 ? 94.370 -5.372 8.744 1.00 0.00 3 ILE A N 10
ATOM 15230 C CA . ILE A 1 12 ? 94.597 -5.046 7.307 1.00 0.00 3 ILE A CA 10
ATOM 15231 C C . ILE A 1 12 ? 95.164 -6.262 6.574 1.00 0.00 3 ILE A C 10
ATOM 15232 O O . ILE A 1 12 ? 95.894 -7.050 7.139 1.00 0.00 3 ILE A O 10
ATOM 15248 N N . SER A 1 13 ? 94.838 -6.406 5.320 1.00 0.00 4 SER A N 10
ATOM 15249 C CA . SER A 1 13 ? 95.351 -7.550 4.518 1.00 0.00 4 SER A CA 10
ATOM 15250 C C . SER A 1 13 ? 95.563 -7.074 3.082 1.00 0.00 4 SER A C 10
ATOM 15251 O O . SER A 1 13 ? 95.445 -5.896 2.798 1.00 0.00 4 SER A O 10
ATOM 15259 N N . TYR A 1 14 ? 95.866 -7.965 2.179 1.00 0.00 5 TYR A N 10
ATOM 15260 C CA . TYR A 1 14 ? 96.071 -7.541 0.761 1.00 0.00 5 TYR A CA 10
ATOM 15261 C C . TYR A 1 14 ? 95.505 -8.590 -0.200 1.00 0.00 5 TYR A C 10
ATOM 15262 O O . TYR A 1 14 ? 95.494 -9.770 0.097 1.00 0.00 5 TYR A O 10
ATOM 15280 N N . ASP A 1 15 ? 95.040 -8.171 -1.355 1.00 0.00 6 ASP A N 10
ATOM 15281 C CA . ASP A 1 15 ? 94.483 -9.148 -2.339 1.00 0.00 6 ASP A CA 10
ATOM 15282 C C . ASP A 1 15 ? 94.935 -8.779 -3.764 1.00 0.00 6 ASP A C 10
ATOM 15283 O O . ASP A 1 15 ? 95.193 -7.625 -4.041 1.00 0.00 6 ASP A O 10
ATOM 15292 N N . PRO A 1 16 ? 95.013 -9.768 -4.631 1.00 0.00 7 PRO A N 10
ATOM 15293 C CA . PRO A 1 16 ? 95.432 -9.506 -6.027 1.00 0.00 7 PRO A CA 10
ATOM 15294 C C . PRO A 1 16 ? 94.247 -9.035 -6.890 1.00 0.00 7 PRO A C 10
ATOM 15295 O O . PRO A 1 16 ? 94.391 -8.813 -8.077 1.00 0.00 7 PRO A O 10
ATOM 15306 N N . ILE A 1 17 ? 93.081 -8.882 -6.307 1.00 0.00 8 ILE A N 10
ATOM 15307 C CA . ILE A 1 17 ? 91.890 -8.427 -7.093 1.00 0.00 8 ILE A CA 10
ATOM 15308 C C . ILE A 1 17 ? 91.954 -6.921 -7.373 1.00 0.00 8 ILE A C 10
ATOM 15309 O O . ILE A 1 17 ? 91.094 -6.398 -8.047 1.00 0.00 8 ILE A O 10
ATOM 15325 N N . TYR A 1 18 ? 92.944 -6.223 -6.881 1.00 0.00 9 TYR A N 10
ATOM 15326 C CA . TYR A 1 18 ? 93.025 -4.761 -7.162 1.00 0.00 9 TYR A CA 10
ATOM 15327 C C . TYR A 1 18 ? 94.397 -4.393 -7.729 1.00 0.00 9 TYR A C 10
ATOM 15328 O O . TYR A 1 18 ? 95.145 -3.621 -7.168 1.00 0.00 9 TYR A O 10
ATOM 15346 N N . ALA A 1 19 ? 94.677 -4.913 -8.894 1.00 0.00 10 ALA A N 10
ATOM 15347 C CA . ALA A 1 19 ? 95.940 -4.596 -9.617 1.00 0.00 10 ALA A CA 10
ATOM 15348 C C . ALA A 1 19 ? 95.615 -3.568 -10.700 1.00 0.00 10 ALA A C 10
ATOM 15349 O O . ALA A 1 19 ? 94.478 -3.169 -10.869 1.00 0.00 10 ALA A O 10
ATOM 15356 N N . ALA A 1 20 ? 96.623 -3.072 -11.366 1.00 0.00 11 ALA A N 10
ATOM 15357 C CA . ALA A 1 20 ? 96.407 -1.985 -12.368 1.00 0.00 11 ALA A CA 10
ATOM 15358 C C . ALA A 1 20 ? 95.468 -2.381 -13.510 1.00 0.00 11 ALA A C 10
ATOM 15359 O O . ALA A 1 20 ? 94.790 -1.521 -14.046 1.00 0.00 11 ALA A O 10
ATOM 15366 N N . ASP A 1 21 ? 95.425 -3.625 -13.937 1.00 0.00 12 ASP A N 10
ATOM 15367 C CA . ASP A 1 21 ? 94.526 -3.942 -15.092 1.00 0.00 12 ASP A CA 10
ATOM 15368 C C . ASP A 1 21 ? 93.113 -4.323 -14.635 1.00 0.00 12 ASP A C 10
ATOM 15369 O O . ASP A 1 21 ? 92.319 -4.811 -15.417 1.00 0.00 12 ASP A O 10
ATOM 15378 N N . LEU A 1 22 ? 92.787 -4.096 -13.387 1.00 0.00 13 LEU A N 10
ATOM 15379 C CA . LEU A 1 22 ? 91.419 -4.437 -12.895 1.00 0.00 13 LEU A CA 10
ATOM 15380 C C . LEU A 1 22 ? 90.408 -3.485 -13.519 1.00 0.00 13 LEU A C 10
ATOM 15381 O O . LEU A 1 22 ? 90.432 -2.293 -13.272 1.00 0.00 13 LEU A O 10
ATOM 15397 N N . SER A 1 23 ? 89.531 -4.000 -14.336 1.00 0.00 14 SER A N 10
ATOM 15398 C CA . SER A 1 23 ? 88.525 -3.122 -14.993 1.00 0.00 14 SER A CA 10
ATOM 15399 C C . SER A 1 23 ? 87.617 -2.470 -13.951 1.00 0.00 14 SER A C 10
ATOM 15400 O O . SER A 1 23 ? 87.209 -3.083 -12.983 1.00 0.00 14 SER A O 10
ATOM 15408 N N . MET A 1 24 ? 87.313 -1.220 -14.155 1.00 0.00 15 MET A N 10
ATOM 15409 C CA . MET A 1 24 ? 86.442 -0.476 -13.194 1.00 0.00 15 MET A CA 10
ATOM 15410 C C . MET A 1 24 ? 85.044 -1.101 -13.123 1.00 0.00 15 MET A C 10
ATOM 15411 O O . MET A 1 24 ? 84.356 -0.971 -12.128 1.00 0.00 15 MET A O 10
ATOM 15425 N N . GLY A 1 25 ? 84.607 -1.758 -14.166 1.00 0.00 16 GLY A N 10
ATOM 15426 C CA . GLY A 1 25 ? 83.245 -2.371 -14.158 1.00 0.00 16 GLY A CA 10
ATOM 15427 C C . GLY A 1 25 ? 83.193 -3.572 -13.213 1.00 0.00 16 GLY A C 10
ATOM 15428 O O . GLY A 1 25 ? 82.124 -3.991 -12.806 1.00 0.00 16 GLY A O 10
ATOM 15432 N N . SER A 1 26 ? 84.321 -4.140 -12.867 1.00 0.00 17 SER A N 10
ATOM 15433 C CA . SER A 1 26 ? 84.312 -5.324 -11.959 1.00 0.00 17 SER A CA 10
ATOM 15434 C C . SER A 1 26 ? 84.310 -4.898 -10.484 1.00 0.00 17 SER A C 10
ATOM 15435 O O . SER A 1 26 ? 83.986 -5.684 -9.612 1.00 0.00 17 SER A O 10
ATOM 15443 N N . VAL A 1 27 ? 84.669 -3.670 -10.196 1.00 0.00 18 VAL A N 10
ATOM 15444 C CA . VAL A 1 27 ? 84.685 -3.213 -8.774 1.00 0.00 18 VAL A CA 10
ATOM 15445 C C . VAL A 1 27 ? 83.317 -2.625 -8.405 1.00 0.00 18 VAL A C 10
ATOM 15446 O O . VAL A 1 27 ? 82.535 -2.268 -9.263 1.00 0.00 18 VAL A O 10
ATOM 15459 N N . ALA A 1 28 ? 83.020 -2.549 -7.132 1.00 0.00 19 ALA A N 10
ATOM 15460 C CA . ALA A 1 28 ? 81.689 -2.013 -6.685 1.00 0.00 19 ALA A CA 10
ATOM 15461 C C . ALA A 1 28 ? 81.412 -0.633 -7.300 1.00 0.00 19 ALA A C 10
ATOM 15462 O O . ALA A 1 28 ? 80.314 -0.354 -7.735 1.00 0.00 19 ALA A O 10
ATOM 15469 N N . CYS A 1 29 ? 82.398 0.222 -7.348 1.00 0.00 20 CYS A N 10
ATOM 15470 C CA . CYS A 1 29 ? 82.191 1.578 -7.950 1.00 0.00 20 CYS A CA 10
ATOM 15471 C C . CYS A 1 29 ? 82.228 1.452 -9.481 1.00 0.00 20 CYS A C 10
ATOM 15472 O O . CYS A 1 29 ? 83.257 1.647 -10.099 1.00 0.00 20 CYS A O 10
ATOM 15479 N N . SER A 1 30 ? 81.122 1.080 -10.094 1.00 0.00 21 SER A N 10
ATOM 15480 C CA . SER A 1 30 ? 81.118 0.891 -11.581 1.00 0.00 21 SER A CA 10
ATOM 15481 C C . SER A 1 30 ? 80.721 2.164 -12.348 1.00 0.00 21 SER A C 10
ATOM 15482 O O . SER A 1 30 ? 81.578 2.845 -12.882 1.00 0.00 21 SER A O 10
ATOM 15490 N N . ASN A 1 31 ? 79.446 2.488 -12.442 1.00 0.00 22 ASN A N 10
ATOM 15491 C CA . ASN A 1 31 ? 79.055 3.708 -13.217 1.00 0.00 22 ASN A CA 10
ATOM 15492 C C . ASN A 1 31 ? 77.867 4.441 -12.593 1.00 0.00 22 ASN A C 10
ATOM 15493 O O . ASN A 1 31 ? 77.260 5.287 -13.227 1.00 0.00 22 ASN A O 10
ATOM 15504 N N . GLY A 1 32 ? 77.529 4.140 -11.371 1.00 0.00 23 GLY A N 10
ATOM 15505 C CA . GLY A 1 32 ? 76.378 4.834 -10.722 1.00 0.00 23 GLY A CA 10
ATOM 15506 C C . GLY A 1 32 ? 76.775 6.280 -10.441 1.00 0.00 23 GLY A C 10
ATOM 15507 O O . GLY A 1 32 ? 77.556 6.871 -11.163 1.00 0.00 23 GLY A O 10
ATOM 15511 N N . ASP A 1 33 ? 76.267 6.841 -9.379 1.00 0.00 24 ASP A N 10
ATOM 15512 C CA . ASP A 1 33 ? 76.637 8.242 -9.016 1.00 0.00 24 ASP A CA 10
ATOM 15513 C C . ASP A 1 33 ? 78.093 8.265 -8.560 1.00 0.00 24 ASP A C 10
ATOM 15514 O O . ASP A 1 33 ? 78.841 9.168 -8.884 1.00 0.00 24 ASP A O 10
ATOM 15523 N N . HIS A 1 34 ? 78.499 7.271 -7.817 1.00 0.00 25 HIS A N 10
ATOM 15524 C CA . HIS A 1 34 ? 79.915 7.218 -7.336 1.00 0.00 25 HIS A CA 10
ATOM 15525 C C . HIS A 1 34 ? 80.792 6.469 -8.350 1.00 0.00 25 HIS A C 10
ATOM 15526 O O . HIS A 1 34 ? 81.980 6.314 -8.145 1.00 0.00 25 HIS A O 10
ATOM 15540 N N . GLY A 1 35 ? 80.223 5.999 -9.445 1.00 0.00 26 GLY A N 10
ATOM 15541 C CA . GLY A 1 35 ? 81.035 5.259 -10.456 1.00 0.00 26 GLY A CA 10
ATOM 15542 C C . GLY A 1 35 ? 82.197 6.127 -10.931 1.00 0.00 26 GLY A C 10
ATOM 15543 O O . GLY A 1 35 ? 82.037 7.285 -11.262 1.00 0.00 26 GLY A O 10
ATOM 15547 N N . LEU A 1 36 ? 83.359 5.553 -10.969 1.00 0.00 27 LEU A N 10
ATOM 15548 C CA . LEU A 1 36 ? 84.569 6.294 -11.427 1.00 0.00 27 LEU A CA 10
ATOM 15549 C C . LEU A 1 36 ? 84.950 5.871 -12.856 1.00 0.00 27 LEU A C 10
ATOM 15550 O O . LEU A 1 36 ? 85.912 6.358 -13.418 1.00 0.00 27 LEU A O 10
ATOM 15566 N N . MET A 1 37 ? 84.201 4.964 -13.446 1.00 0.00 28 MET A N 10
ATOM 15567 C CA . MET A 1 37 ? 84.509 4.499 -14.832 1.00 0.00 28 MET A CA 10
ATOM 15568 C C . MET A 1 37 ? 84.367 5.643 -15.841 1.00 0.00 28 MET A C 10
ATOM 15569 O O . MET A 1 37 ? 85.083 5.702 -16.823 1.00 0.00 28 MET A O 10
ATOM 15583 N N . ALA A 1 38 ? 83.420 6.525 -15.632 1.00 0.00 29 ALA A N 10
ATOM 15584 C CA . ALA A 1 38 ? 83.199 7.636 -16.612 1.00 0.00 29 ALA A CA 10
ATOM 15585 C C . ALA A 1 38 ? 84.476 8.456 -16.845 1.00 0.00 29 ALA A C 10
ATOM 15586 O O . ALA A 1 38 ? 85.024 8.451 -17.932 1.00 0.00 29 ALA A O 10
ATOM 15593 N N . GLN A 1 39 ? 84.955 9.161 -15.847 1.00 0.00 30 GLN A N 10
ATOM 15594 C CA . GLN A 1 39 ? 86.199 9.977 -16.035 1.00 0.00 30 GLN A CA 10
ATOM 15595 C C . GLN A 1 39 ? 87.438 9.071 -16.118 1.00 0.00 30 GLN A C 10
ATOM 15596 O O . GLN A 1 39 ? 88.332 9.301 -16.910 1.00 0.00 30 GLN A O 10
ATOM 15610 N N . TYR A 1 40 ? 87.495 8.050 -15.303 1.00 0.00 31 TYR A N 10
ATOM 15611 C CA . TYR A 1 40 ? 88.669 7.122 -15.316 1.00 0.00 31 TYR A CA 10
ATOM 15612 C C . TYR A 1 40 ? 88.175 5.674 -15.479 1.00 0.00 31 TYR A C 10
ATOM 15613 O O . TYR A 1 40 ? 87.876 5.015 -14.504 1.00 0.00 31 TYR A O 10
ATOM 15631 N N . PRO A 1 41 ? 88.081 5.228 -16.718 1.00 0.00 32 PRO A N 10
ATOM 15632 C CA . PRO A 1 41 ? 87.590 3.851 -16.994 1.00 0.00 32 PRO A CA 10
ATOM 15633 C C . PRO A 1 41 ? 88.582 2.780 -16.520 1.00 0.00 32 PRO A C 10
ATOM 15634 O O . PRO A 1 41 ? 88.261 1.606 -16.508 1.00 0.00 32 PRO A O 10
ATOM 15645 N N . THR A 1 42 ? 89.778 3.160 -16.134 1.00 0.00 33 THR A N 10
ATOM 15646 C CA . THR A 1 42 ? 90.769 2.141 -15.673 1.00 0.00 33 THR A CA 10
ATOM 15647 C C . THR A 1 42 ? 91.359 2.539 -14.316 1.00 0.00 33 THR A C 10
ATOM 15648 O O . THR A 1 42 ? 91.571 3.702 -14.032 1.00 0.00 33 THR A O 10
ATOM 15659 N N . LEU A 1 43 ? 91.615 1.566 -13.480 1.00 0.00 34 LEU A N 10
ATOM 15660 C CA . LEU A 1 43 ? 92.188 1.851 -12.127 1.00 0.00 34 LEU A CA 10
ATOM 15661 C C . LEU A 1 43 ? 93.636 2.328 -12.247 1.00 0.00 34 LEU A C 10
ATOM 15662 O O . LEU A 1 43 ? 94.484 1.612 -12.750 1.00 0.00 34 LEU A O 10
ATOM 15678 N N . GLY A 1 44 ? 93.935 3.514 -11.787 1.00 0.00 35 GLY A N 10
ATOM 15679 C CA . GLY A 1 44 ? 95.342 4.016 -11.875 1.00 0.00 35 GLY A CA 10
ATOM 15680 C C . GLY A 1 44 ? 95.367 5.539 -12.069 1.00 0.00 35 GLY A C 10
ATOM 15681 O O . GLY A 1 44 ? 96.274 6.069 -12.680 1.00 0.00 35 GLY A O 10
ATOM 15685 N N . GLU A 1 45 ? 94.390 6.245 -11.554 1.00 0.00 36 GLU A N 10
ATOM 15686 C CA . GLU A 1 45 ? 94.371 7.726 -11.707 1.00 0.00 36 GLU A CA 10
ATOM 15687 C C . GLU A 1 45 ? 93.583 8.367 -10.564 1.00 0.00 36 GLU A C 10
ATOM 15688 O O . GLU A 1 45 ? 94.060 9.275 -9.909 1.00 0.00 36 GLU A O 10
ATOM 15700 N N . VAL A 1 46 ? 92.386 7.899 -10.315 1.00 0.00 37 VAL A N 10
ATOM 15701 C CA . VAL A 1 46 ? 91.572 8.482 -9.202 1.00 0.00 37 VAL A CA 10
ATOM 15702 C C . VAL A 1 46 ? 92.321 8.263 -7.862 1.00 0.00 37 VAL A C 10
ATOM 15703 O O . VAL A 1 46 ? 92.675 9.221 -7.203 1.00 0.00 37 VAL A O 10
ATOM 15716 N N . PRO A 1 47 ? 92.578 7.017 -7.521 1.00 0.00 38 PRO A N 10
ATOM 15717 C CA . PRO A 1 47 ? 93.334 6.715 -6.275 1.00 0.00 38 PRO A CA 10
ATOM 15718 C C . PRO A 1 47 ? 94.808 7.051 -6.487 1.00 0.00 38 PRO A C 10
ATOM 15719 O O . PRO A 1 47 ? 95.524 7.419 -5.576 1.00 0.00 38 PRO A O 10
ATOM 15730 N N . GLY A 1 48 ? 95.256 6.885 -7.699 1.00 0.00 39 GLY A N 10
ATOM 15731 C CA . GLY A 1 48 ? 96.677 7.137 -8.044 1.00 0.00 39 GLY A CA 10
ATOM 15732 C C . GLY A 1 48 ? 97.161 5.920 -8.827 1.00 0.00 39 GLY A C 10
ATOM 15733 O O . GLY A 1 48 ? 97.437 6.001 -10.006 1.00 0.00 39 GLY A O 10
ATOM 15737 N N . PHE A 1 49 ? 97.197 4.782 -8.159 1.00 0.00 40 PHE A N 10
ATOM 15738 C CA . PHE A 1 49 ? 97.594 3.459 -8.781 1.00 0.00 40 PHE A CA 10
ATOM 15739 C C . PHE A 1 49 ? 97.925 2.413 -7.670 1.00 0.00 40 PHE A C 10
ATOM 15740 O O . PHE A 1 49 ? 97.178 1.469 -7.503 1.00 0.00 40 PHE A O 10
ATOM 15757 N N . PRO A 1 50 ? 99.027 2.588 -6.946 1.00 0.00 41 PRO A N 10
ATOM 15758 C CA . PRO A 1 50 ? 99.394 1.607 -5.876 1.00 0.00 41 PRO A CA 10
ATOM 15759 C C . PRO A 1 50 ? 98.619 1.838 -4.567 1.00 0.00 41 PRO A C 10
ATOM 15760 O O . PRO A 1 50 ? 98.827 1.130 -3.599 1.00 0.00 41 PRO A O 10
ATOM 15771 N N . ASN A 1 51 ? 97.757 2.822 -4.507 1.00 0.00 42 ASN A N 10
ATOM 15772 C CA . ASN A 1 51 ? 97.012 3.089 -3.241 1.00 0.00 42 ASN A CA 10
ATOM 15773 C C . ASN A 1 51 ? 95.534 2.756 -3.413 1.00 0.00 42 ASN A C 10
ATOM 15774 O O . ASN A 1 51 ? 94.668 3.571 -3.150 1.00 0.00 42 ASN A O 10
ATOM 15785 N N . VAL A 1 52 ? 95.244 1.564 -3.849 1.00 0.00 43 VAL A N 10
ATOM 15786 C CA . VAL A 1 52 ? 93.826 1.164 -4.042 1.00 0.00 43 VAL A CA 10
ATOM 15787 C C . VAL A 1 52 ? 93.578 -0.210 -3.414 1.00 0.00 43 VAL A C 10
ATOM 15788 O O . VAL A 1 52 ? 94.407 -1.104 -3.472 1.00 0.00 43 VAL A O 10
ATOM 15801 N N . GLY A 1 53 ? 92.436 -0.364 -2.805 1.00 0.00 44 GLY A N 10
ATOM 15802 C CA . GLY A 1 53 ? 92.091 -1.660 -2.152 1.00 0.00 44 GLY A CA 10
ATOM 15803 C C . GLY A 1 53 ? 90.612 -1.672 -1.764 1.00 0.00 44 GLY A C 10
ATOM 15804 O O . GLY A 1 53 ? 89.916 -0.686 -1.897 1.00 0.00 44 GLY A O 10
ATOM 15808 N N . GLY A 1 54 ? 90.142 -2.786 -1.263 1.00 0.00 45 GLY A N 10
ATOM 15809 C CA . GLY A 1 54 ? 88.716 -2.882 -0.838 1.00 0.00 45 GLY A CA 10
ATOM 15810 C C . GLY A 1 54 ? 88.608 -2.411 0.610 1.00 0.00 45 GLY A C 10
ATOM 15811 O O . GLY A 1 54 ? 89.577 -2.451 1.344 1.00 0.00 45 GLY A O 10
ATOM 15815 N N . ILE A 1 55 ? 87.443 -1.994 1.035 1.00 0.00 46 ILE A N 10
ATOM 15816 C CA . ILE A 1 55 ? 87.273 -1.539 2.450 1.00 0.00 46 ILE A CA 10
ATOM 15817 C C . ILE A 1 55 ? 85.790 -1.678 2.870 1.00 0.00 46 ILE A C 10
ATOM 15818 O O . ILE A 1 55 ? 84.928 -1.811 2.028 1.00 0.00 46 ILE A O 10
ATOM 15834 N N . PRO A 1 56 ? 85.545 -1.711 4.164 1.00 0.00 47 PRO A N 10
ATOM 15835 C CA . PRO A 1 56 ? 84.158 -1.926 4.698 1.00 0.00 47 PRO A CA 10
ATOM 15836 C C . PRO A 1 56 ? 83.159 -0.783 4.418 1.00 0.00 47 PRO A C 10
ATOM 15837 O O . PRO A 1 56 ? 81.964 -1.014 4.447 1.00 0.00 47 PRO A O 10
ATOM 15848 N N . ASP A 1 57 ? 83.595 0.435 4.188 1.00 0.00 48 ASP A N 10
ATOM 15849 C CA . ASP A 1 57 ? 82.603 1.546 3.962 1.00 0.00 48 ASP A CA 10
ATOM 15850 C C . ASP A 1 57 ? 81.993 1.511 2.555 1.00 0.00 48 ASP A C 10
ATOM 15851 O O . ASP A 1 57 ? 81.091 2.274 2.265 1.00 0.00 48 ASP A O 10
ATOM 15860 N N . ILE A 1 58 ? 82.438 0.636 1.692 1.00 0.00 49 ILE A N 10
ATOM 15861 C CA . ILE A 1 58 ? 81.827 0.572 0.327 1.00 0.00 49 ILE A CA 10
ATOM 15862 C C . ILE A 1 58 ? 80.652 -0.412 0.367 1.00 0.00 49 ILE A C 10
ATOM 15863 O O . ILE A 1 58 ? 80.817 -1.567 0.712 1.00 0.00 49 ILE A O 10
ATOM 15879 N N . ALA A 1 59 ? 79.463 0.037 0.037 1.00 0.00 50 ALA A N 10
ATOM 15880 C CA . ALA A 1 59 ? 78.273 -0.873 0.078 1.00 0.00 50 ALA A CA 10
ATOM 15881 C C . ALA A 1 59 ? 78.262 -1.833 -1.105 1.00 0.00 50 ALA A C 10
ATOM 15882 O O . ALA A 1 59 ? 77.983 -3.008 -0.942 1.00 0.00 50 ALA A O 10
ATOM 15889 N N . GLY A 1 60 ? 78.551 -1.359 -2.289 1.00 0.00 51 GLY A N 10
ATOM 15890 C CA . GLY A 1 60 ? 78.537 -2.279 -3.457 1.00 0.00 51 GLY A CA 10
ATOM 15891 C C . GLY A 1 60 ? 78.580 -1.492 -4.768 1.00 0.00 51 GLY A C 10
ATOM 15892 O O . GLY A 1 60 ? 79.393 -0.611 -4.961 1.00 0.00 51 GLY A O 10
ATOM 15896 N N . TRP A 1 61 ? 77.707 -1.835 -5.675 1.00 0.00 52 TRP A N 10
ATOM 15897 C CA . TRP A 1 61 ? 77.656 -1.167 -7.014 1.00 0.00 52 TRP A CA 10
ATOM 15898 C C . TRP A 1 61 ? 77.669 0.366 -6.914 1.00 0.00 52 TRP A C 10
ATOM 15899 O O . TRP A 1 61 ? 78.088 1.037 -7.843 1.00 0.00 52 TRP A O 10
ATOM 15920 N N . ASP A 1 62 ? 77.212 0.929 -5.822 1.00 0.00 53 ASP A N 10
ATOM 15921 C CA . ASP A 1 62 ? 77.193 2.417 -5.705 1.00 0.00 53 ASP A CA 10
ATOM 15922 C C . ASP A 1 62 ? 77.434 2.850 -4.254 1.00 0.00 53 ASP A C 10
ATOM 15923 O O . ASP A 1 62 ? 76.568 3.413 -3.610 1.00 0.00 53 ASP A O 10
ATOM 15932 N N . SER A 1 63 ? 78.600 2.571 -3.737 1.00 0.00 54 SER A N 10
ATOM 15933 C CA . SER A 1 63 ? 78.909 2.941 -2.319 1.00 0.00 54 SER A CA 10
ATOM 15934 C C . SER A 1 63 ? 78.884 4.467 -2.130 1.00 0.00 54 SER A C 10
ATOM 15935 O O . SER A 1 63 ? 79.463 5.186 -2.917 1.00 0.00 54 SER A O 10
ATOM 15943 N N . PRO A 1 64 ? 78.228 4.925 -1.079 1.00 0.00 55 PRO A N 10
ATOM 15944 C CA . PRO A 1 64 ? 78.165 6.385 -0.814 1.00 0.00 55 PRO A CA 10
ATOM 15945 C C . PRO A 1 64 ? 79.523 6.914 -0.340 1.00 0.00 55 PRO A C 10
ATOM 15946 O O . PRO A 1 64 ? 79.788 8.100 -0.398 1.00 0.00 55 PRO A O 10
ATOM 15957 N N . SER A 1 65 ? 80.383 6.044 0.136 1.00 0.00 56 SER A N 10
ATOM 15958 C CA . SER A 1 65 ? 81.718 6.491 0.624 1.00 0.00 56 SER A CA 10
ATOM 15959 C C . SER A 1 65 ? 82.796 6.263 -0.439 1.00 0.00 56 SER A C 10
ATOM 15960 O O . SER A 1 65 ? 83.969 6.376 -0.160 1.00 0.00 56 SER A O 10
ATOM 15968 N N . CYS A 1 66 ? 82.416 5.939 -1.650 1.00 0.00 57 CYS A N 10
ATOM 15969 C CA . CYS A 1 66 ? 83.442 5.704 -2.710 1.00 0.00 57 CYS A CA 10
ATOM 15970 C C . CYS A 1 66 ? 84.198 7.005 -3.008 1.00 0.00 57 CYS A C 10
ATOM 15971 O O . CYS A 1 66 ? 83.625 8.079 -3.016 1.00 0.00 57 CYS A O 10
ATOM 15978 N N . GLY A 1 67 ? 85.478 6.912 -3.271 1.00 0.00 58 GLY A N 10
ATOM 15979 C CA . GLY A 1 67 ? 86.280 8.132 -3.590 1.00 0.00 58 GLY A CA 10
ATOM 15980 C C . GLY A 1 67 ? 86.709 8.844 -2.304 1.00 0.00 58 GLY A C 10
ATOM 15981 O O . GLY A 1 67 ? 86.945 10.038 -2.302 1.00 0.00 58 GLY A O 10
ATOM 15985 N N . THR A 1 68 ? 86.818 8.125 -1.217 1.00 0.00 59 THR A N 10
ATOM 15986 C CA . THR A 1 68 ? 87.243 8.764 0.065 1.00 0.00 59 THR A CA 10
ATOM 15987 C C . THR A 1 68 ? 88.725 8.506 0.329 1.00 0.00 59 THR A C 10
ATOM 15988 O O . THR A 1 68 ? 89.222 7.407 0.183 1.00 0.00 59 THR A O 10
ATOM 15999 N N . CYS A 1 69 ? 89.418 9.537 0.723 1.00 0.00 60 CYS A N 10
ATOM 16000 C CA . CYS A 1 69 ? 90.875 9.418 1.018 1.00 0.00 60 CYS A CA 10
ATOM 16001 C C . CYS A 1 69 ? 91.074 8.854 2.425 1.00 0.00 60 CYS A C 10
ATOM 16002 O O . CYS A 1 69 ? 90.472 9.324 3.374 1.00 0.00 60 CYS A O 10
ATOM 16009 N N . TRP A 1 70 ? 91.907 7.856 2.573 1.00 0.00 61 TRP A N 10
ATOM 16010 C CA . TRP A 1 70 ? 92.136 7.269 3.926 1.00 0.00 61 TRP A CA 10
ATOM 16011 C C . TRP A 1 70 ? 93.628 7.077 4.198 1.00 0.00 61 TRP A C 10
ATOM 16012 O O . TRP A 1 70 ? 94.386 6.724 3.316 1.00 0.00 61 TRP A O 10
ATOM 16033 N N . LYS A 1 71 ? 94.047 7.287 5.419 1.00 0.00 62 LYS A N 10
ATOM 16034 C CA . LYS A 1 71 ? 95.484 7.099 5.769 1.00 0.00 62 LYS A CA 10
ATOM 16035 C C . LYS A 1 71 ? 95.608 5.873 6.674 1.00 0.00 62 LYS A C 10
ATOM 16036 O O . LYS A 1 71 ? 94.874 5.740 7.633 1.00 0.00 62 LYS A O 10
ATOM 16055 N N . VAL A 1 72 ? 96.513 4.976 6.372 1.00 0.00 63 VAL A N 10
ATOM 16056 C CA . VAL A 1 72 ? 96.661 3.751 7.217 1.00 0.00 63 VAL A CA 10
ATOM 16057 C C . VAL A 1 72 ? 97.986 3.790 7.984 1.00 0.00 63 VAL A C 10
ATOM 16058 O O . VAL A 1 72 ? 99.031 4.040 7.416 1.00 0.00 63 VAL A O 10
ATOM 16071 N N . THR A 1 73 ? 97.936 3.567 9.275 1.00 0.00 64 THR A N 10
ATOM 16072 C CA . THR A 1 73 ? 99.170 3.608 10.119 1.00 0.00 64 THR A CA 10
ATOM 16073 C C . THR A 1 73 ? 99.402 2.252 10.804 1.00 0.00 64 THR A C 10
ATOM 16074 O O . THR A 1 73 ? 98.479 1.648 11.322 1.00 0.00 64 THR A O 10
ATOM 16085 N N . ILE A 1 74 ? 100.623 1.766 10.801 1.00 0.00 65 ILE A N 10
ATOM 16086 C CA . ILE A 1 74 ? 100.907 0.438 11.442 1.00 0.00 65 ILE A CA 10
ATOM 16087 C C . ILE A 1 74 ? 101.818 0.608 12.680 1.00 0.00 65 ILE A C 10
ATOM 16088 O O . ILE A 1 74 ? 102.403 1.654 12.871 1.00 0.00 65 ILE A O 10
ATOM 16104 N N . PRO A 1 75 ? 101.886 -0.430 13.504 1.00 0.00 66 PRO A N 10
ATOM 16105 C CA . PRO A 1 75 ? 102.709 -0.377 14.753 1.00 0.00 66 PRO A CA 10
ATOM 16106 C C . PRO A 1 75 ? 104.206 -0.194 14.475 1.00 0.00 66 PRO A C 10
ATOM 16107 O O . PRO A 1 75 ? 104.922 0.362 15.288 1.00 0.00 66 PRO A O 10
ATOM 16118 N N . ASN A 1 76 ? 104.686 -0.644 13.343 1.00 0.00 67 ASN A N 10
ATOM 16119 C CA . ASN A 1 76 ? 106.142 -0.478 13.031 1.00 0.00 67 ASN A CA 10
ATOM 16120 C C . ASN A 1 76 ? 106.476 1.010 12.904 1.00 0.00 67 ASN A C 10
ATOM 16121 O O . ASN A 1 76 ? 107.503 1.475 13.360 1.00 0.00 67 ASN A O 10
ATOM 16132 N N . GLY A 1 77 ? 105.592 1.749 12.292 1.00 0.00 68 GLY A N 10
ATOM 16133 C CA . GLY A 1 77 ? 105.817 3.214 12.130 1.00 0.00 68 GLY A CA 10
ATOM 16134 C C . GLY A 1 77 ? 105.890 3.575 10.646 1.00 0.00 68 GLY A C 10
ATOM 16135 O O . GLY A 1 77 ? 106.876 4.110 10.178 1.00 0.00 68 GLY A O 10
ATOM 16139 N N . ASN A 1 78 ? 104.841 3.310 9.915 1.00 0.00 69 ASN A N 10
ATOM 16140 C CA . ASN A 1 78 ? 104.814 3.654 8.463 1.00 0.00 69 ASN A CA 10
ATOM 16141 C C . ASN A 1 78 ? 103.363 3.858 8.034 1.00 0.00 69 ASN A C 10
ATOM 16142 O O . ASN A 1 78 ? 102.466 3.238 8.579 1.00 0.00 69 ASN A O 10
ATOM 16153 N N . SER A 1 79 ? 103.113 4.719 7.077 1.00 0.00 70 SER A N 10
ATOM 16154 C CA . SER A 1 79 ? 101.703 4.944 6.648 1.00 0.00 70 SER A CA 10
ATOM 16155 C C . SER A 1 79 ? 101.601 5.320 5.168 1.00 0.00 70 SER A C 10
ATOM 16156 O O . SER A 1 79 ? 102.521 5.844 4.572 1.00 0.00 70 SER A O 10
ATOM 16164 N N . ILE A 1 80 ? 100.461 5.056 4.589 1.00 0.00 71 ILE A N 10
ATOM 16165 C CA . ILE A 1 80 ? 100.212 5.378 3.152 1.00 0.00 71 ILE A CA 10
ATOM 16166 C C . ILE A 1 80 ? 98.779 5.895 2.994 1.00 0.00 71 ILE A C 10
ATOM 16167 O O . ILE A 1 80 ? 97.972 5.752 3.895 1.00 0.00 71 ILE A O 10
ATOM 16183 N N . PHE A 1 81 ? 98.442 6.477 1.863 1.00 0.00 72 PHE A N 10
ATOM 16184 C CA . PHE A 1 81 ? 97.041 6.970 1.687 1.00 0.00 72 PHE A CA 10
ATOM 16185 C C . PHE A 1 81 ? 96.323 6.103 0.647 1.00 0.00 72 PHE A C 10
ATOM 16186 O O . PHE A 1 81 ? 96.803 5.939 -0.456 1.00 0.00 72 PHE A O 10
ATOM 16203 N N . ILE A 1 82 ? 95.191 5.544 0.989 1.00 0.00 73 ILE A N 10
ATOM 16204 C CA . ILE A 1 82 ? 94.457 4.678 0.013 1.00 0.00 73 ILE A CA 10
ATOM 16205 C C . ILE A 1 82 ? 93.028 5.190 -0.190 1.00 0.00 73 ILE A C 10
ATOM 16206 O O . ILE A 1 82 ? 92.364 5.587 0.750 1.00 0.00 73 ILE A O 10
ATOM 16222 N N . ARG A 1 83 ? 92.556 5.189 -1.411 1.00 0.00 74 ARG A N 10
ATOM 16223 C CA . ARG A 1 83 ? 91.177 5.677 -1.685 1.00 0.00 74 ARG A CA 10
ATOM 16224 C C . ARG A 1 83 ? 90.231 4.487 -1.849 1.00 0.00 74 ARG A C 10
ATOM 16225 O O . ARG A 1 83 ? 90.614 3.439 -2.336 1.00 0.00 74 ARG A O 10
ATOM 16246 N N . GLY A 1 84 ? 89.002 4.641 -1.435 1.00 0.00 75 GLY A N 10
ATOM 16247 C CA . GLY A 1 84 ? 88.022 3.523 -1.546 1.00 0.00 75 GLY A CA 10
ATOM 16248 C C . GLY A 1 84 ? 87.690 3.238 -3.009 1.00 0.00 75 GLY A C 10
ATOM 16249 O O . GLY A 1 84 ? 87.729 4.109 -3.856 1.00 0.00 75 GLY A O 10
ATOM 16253 N N . VAL A 1 85 ? 87.350 2.012 -3.298 1.00 0.00 76 VAL A N 10
ATOM 16254 C CA . VAL A 1 85 ? 86.990 1.605 -4.686 1.00 0.00 76 VAL A CA 10
ATOM 16255 C C . VAL A 1 85 ? 86.066 0.370 -4.638 1.00 0.00 76 VAL A C 10
ATOM 16256 O O . VAL A 1 85 ? 85.066 0.318 -5.324 1.00 0.00 76 VAL A O 10
ATOM 16269 N N . ASP A 1 86 ? 86.376 -0.607 -3.817 1.00 0.00 77 ASP A N 10
ATOM 16270 C CA . ASP A 1 86 ? 85.512 -1.825 -3.708 1.00 0.00 77 ASP A CA 10
ATOM 16271 C C . ASP A 1 86 ? 85.199 -2.102 -2.239 1.00 0.00 77 ASP A C 10
ATOM 16272 O O . ASP A 1 86 ? 85.766 -1.494 -1.352 1.00 0.00 77 ASP A O 10
ATOM 16281 N N . SER A 1 87 ? 84.290 -3.008 -1.977 1.00 0.00 78 SER A N 10
ATOM 16282 C CA . SER A 1 87 ? 83.926 -3.318 -0.565 1.00 0.00 78 SER A CA 10
ATOM 16283 C C . SER A 1 87 ? 84.594 -4.609 -0.097 1.00 0.00 78 SER A C 10
ATOM 16284 O O . SER A 1 87 ? 85.007 -5.434 -0.889 1.00 0.00 78 SER A O 10
ATOM 16292 N N . GLY A 1 88 ? 84.691 -4.780 1.194 1.00 0.00 79 GLY A N 10
ATOM 16293 C CA . GLY A 1 88 ? 85.319 -6.006 1.751 1.00 0.00 79 GLY A CA 10
ATOM 16294 C C . GLY A 1 88 ? 84.437 -6.548 2.873 1.00 0.00 79 GLY A C 10
ATOM 16295 O O . GLY A 1 88 ? 83.705 -5.811 3.507 1.00 0.00 79 GLY A O 10
ATOM 16299 N N . ARG A 1 89 ? 84.522 -7.824 3.144 1.00 0.00 80 ARG A N 10
ATOM 16300 C CA . ARG A 1 89 ? 83.711 -8.416 4.255 1.00 0.00 80 ARG A CA 10
ATOM 16301 C C . ARG A 1 89 ? 84.078 -7.738 5.580 1.00 0.00 80 ARG A C 10
ATOM 16302 O O . ARG A 1 89 ? 83.258 -7.593 6.466 1.00 0.00 80 ARG A O 10
ATOM 16323 N N . GLY A 1 90 ? 85.311 -7.318 5.707 1.00 0.00 81 GLY A N 10
ATOM 16324 C CA . GLY A 1 90 ? 85.758 -6.639 6.958 1.00 0.00 81 GLY A CA 10
ATOM 16325 C C . GLY A 1 90 ? 87.208 -6.188 6.794 1.00 0.00 81 GLY A C 10
ATOM 16326 O O . GLY A 1 90 ? 87.824 -6.420 5.770 1.00 0.00 81 GLY A O 10
ATOM 16330 N N . GLY A 1 91 ? 87.770 -5.572 7.805 1.00 0.00 82 GLY A N 10
ATOM 16331 C CA . GLY A 1 91 ? 89.196 -5.124 7.740 1.00 0.00 82 GLY A CA 10
ATOM 16332 C C . GLY A 1 91 ? 89.483 -4.312 6.469 1.00 0.00 82 GLY A C 10
ATOM 16333 O O . GLY A 1 91 ? 88.620 -4.088 5.643 1.00 0.00 82 GLY A O 10
ATOM 16337 N N . PHE A 1 92 ? 90.709 -3.897 6.314 1.00 0.00 83 PHE A N 10
ATOM 16338 C CA . PHE A 1 92 ? 91.130 -3.123 5.110 1.00 0.00 83 PHE A CA 10
ATOM 16339 C C . PHE A 1 92 ? 91.995 -4.014 4.224 1.00 0.00 83 PHE A C 10
ATOM 16340 O O . PHE A 1 92 ? 92.967 -4.578 4.683 1.00 0.00 83 PHE A O 10
ATOM 16357 N N . ASN A 1 93 ? 91.668 -4.133 2.959 1.00 0.00 84 ASN A N 10
ATOM 16358 C CA . ASN A 1 93 ? 92.504 -4.983 2.060 1.00 0.00 84 ASN A CA 10
ATOM 16359 C C . ASN A 1 93 ? 93.098 -4.097 0.962 1.00 0.00 84 ASN A C 10
ATOM 16360 O O . ASN A 1 93 ? 92.383 -3.353 0.315 1.00 0.00 84 ASN A O 10
ATOM 16371 N N . VAL A 1 94 ? 94.392 -4.139 0.765 1.00 0.00 85 VAL A N 10
ATOM 16372 C CA . VAL A 1 94 ? 95.005 -3.255 -0.275 1.00 0.00 85 VAL A CA 10
ATOM 16373 C C . VAL A 1 94 ? 95.935 -4.033 -1.199 1.00 0.00 85 VAL A C 10
ATOM 16374 O O . VAL A 1 94 ? 96.229 -5.192 -0.971 1.00 0.00 85 VAL A O 10
ATOM 16387 N N . ASN A 1 95 ? 96.410 -3.398 -2.242 1.00 0.00 86 ASN A N 10
ATOM 16388 C CA . ASN A 1 95 ? 97.341 -4.096 -3.184 1.00 0.00 86 ASN A CA 10
ATOM 16389 C C . ASN A 1 95 ? 98.545 -4.646 -2.403 1.00 0.00 86 ASN A C 10
ATOM 16390 O O . ASN A 1 95 ? 98.901 -4.105 -1.374 1.00 0.00 86 ASN A O 10
ATOM 16401 N N . PRO A 1 96 ? 99.141 -5.700 -2.907 1.00 0.00 87 PRO A N 10
ATOM 16402 C CA . PRO A 1 96 ? 100.312 -6.291 -2.220 1.00 0.00 87 PRO A CA 10
ATOM 16403 C C . PRO A 1 96 ? 101.479 -5.309 -2.230 1.00 0.00 87 PRO A C 10
ATOM 16404 O O . PRO A 1 96 ? 102.313 -5.343 -1.347 1.00 0.00 87 PRO A O 10
ATOM 16415 N N . THR A 1 97 ? 101.544 -4.418 -3.187 1.00 0.00 88 THR A N 10
ATOM 16416 C CA . THR A 1 97 ? 102.662 -3.426 -3.199 1.00 0.00 88 THR A CA 10
ATOM 16417 C C . THR A 1 97 ? 102.473 -2.434 -2.046 1.00 0.00 88 THR A C 10
ATOM 16418 O O . THR A 1 97 ? 103.422 -2.069 -1.379 1.00 0.00 88 THR A O 10
ATOM 16429 N N . ALA A 1 98 ? 101.258 -2.013 -1.793 1.00 0.00 89 ALA A N 10
ATOM 16430 C CA . ALA A 1 98 ? 101.023 -1.064 -0.665 1.00 0.00 89 ALA A CA 10
ATOM 16431 C C . ALA A 1 98 ? 101.314 -1.786 0.645 1.00 0.00 89 ALA A C 10
ATOM 16432 O O . ALA A 1 98 ? 101.915 -1.237 1.550 1.00 0.00 89 ALA A O 10
ATOM 16439 N N . PHE A 1 99 ? 100.908 -3.021 0.739 1.00 0.00 90 PHE A N 10
ATOM 16440 C CA . PHE A 1 99 ? 101.176 -3.810 1.984 1.00 0.00 90 PHE A CA 10
ATOM 16441 C C . PHE A 1 99 ? 102.684 -3.935 2.233 1.00 0.00 90 PHE A C 10
ATOM 16442 O O . PHE A 1 99 ? 103.162 -3.702 3.326 1.00 0.00 90 PHE A O 10
ATOM 16459 N N . THR A 1 100 ? 103.430 -4.339 1.233 1.00 0.00 91 THR A N 10
ATOM 16460 C CA . THR A 1 100 ? 104.907 -4.525 1.411 1.00 0.00 91 THR A CA 10
ATOM 16461 C C . THR A 1 100 ? 105.590 -3.210 1.797 1.00 0.00 91 THR A C 10
ATOM 16462 O O . THR A 1 100 ? 106.494 -3.182 2.603 1.00 0.00 91 THR A O 10
ATOM 16473 N N . LYS A 1 101 ? 105.174 -2.131 1.199 1.00 0.00 92 LYS A N 10
ATOM 16474 C CA . LYS A 1 101 ? 105.806 -0.813 1.510 1.00 0.00 92 LYS A CA 10
ATOM 16475 C C . LYS A 1 101 ? 105.443 -0.351 2.920 1.00 0.00 92 LYS A C 10
ATOM 16476 O O . LYS A 1 101 ? 106.262 0.199 3.633 1.00 0.00 92 LYS A O 10
ATOM 16495 N N . LEU A 1 102 ? 104.218 -0.556 3.314 1.00 0.00 93 LEU A N 10
ATOM 16496 C CA . LEU A 1 102 ? 103.781 -0.115 4.675 1.00 0.00 93 LEU A CA 10
ATOM 16497 C C . LEU A 1 102 ? 104.429 -0.968 5.774 1.00 0.00 93 LEU A C 10
ATOM 16498 O O . LEU A 1 102 ? 104.843 -0.458 6.798 1.00 0.00 93 LEU A O 10
ATOM 16514 N N . VAL A 1 103 ? 104.484 -2.261 5.585 1.00 0.00 94 VAL A N 10
ATOM 16515 C CA . VAL A 1 103 ? 105.066 -3.159 6.641 1.00 0.00 94 VAL A CA 10
ATOM 16516 C C . VAL A 1 103 ? 106.539 -3.482 6.366 1.00 0.00 94 VAL A C 10
ATOM 16517 O O . VAL A 1 103 ? 107.355 -3.506 7.268 1.00 0.00 94 VAL A O 10
ATOM 16530 N N . GLY A 1 104 ? 106.874 -3.740 5.135 1.00 0.00 95 GLY A N 10
ATOM 16531 C CA . GLY A 1 104 ? 108.285 -4.079 4.784 1.00 0.00 95 GLY A CA 10
ATOM 16532 C C . GLY A 1 104 ? 108.328 -5.467 4.143 1.00 0.00 95 GLY A C 10
ATOM 16533 O O . GLY A 1 104 ? 109.117 -5.725 3.254 1.00 0.00 95 GLY A O 10
ATOM 16537 N N . SER A 1 105 ? 107.477 -6.359 4.583 1.00 0.00 96 SER A N 10
ATOM 16538 C CA . SER A 1 105 ? 107.451 -7.733 4.000 1.00 0.00 96 SER A CA 10
ATOM 16539 C C . SER A 1 105 ? 106.008 -8.238 3.904 1.00 0.00 96 SER A C 10
ATOM 16540 O O . SER A 1 105 ? 105.150 -7.827 4.663 1.00 0.00 96 SER A O 10
ATOM 16548 N N . THR A 1 106 ? 105.737 -9.132 2.984 1.00 0.00 97 THR A N 10
ATOM 16549 C CA . THR A 1 106 ? 104.349 -9.672 2.847 1.00 0.00 97 THR A CA 10
ATOM 16550 C C . THR A 1 106 ? 104.157 -10.926 3.719 1.00 0.00 97 THR A C 10
ATOM 16551 O O . THR A 1 106 ? 103.118 -11.556 3.690 1.00 0.00 97 THR A O 10
ATOM 16562 N N . GLU A 1 107 ? 105.155 -11.292 4.480 1.00 0.00 98 GLU A N 10
ATOM 16563 C CA . GLU A 1 107 ? 105.053 -12.508 5.349 1.00 0.00 98 GLU A CA 10
ATOM 16564 C C . GLU A 1 107 ? 104.075 -12.280 6.507 1.00 0.00 98 GLU A C 10
ATOM 16565 O O . GLU A 1 107 ? 103.509 -13.217 7.041 1.00 0.00 98 GLU A O 10
ATOM 16577 N N . ALA A 1 108 ? 103.890 -11.049 6.914 1.00 0.00 99 ALA A N 10
ATOM 16578 C CA . ALA A 1 108 ? 102.964 -10.766 8.058 1.00 0.00 99 ALA A CA 10
ATOM 16579 C C . ALA A 1 108 ? 101.549 -11.245 7.733 1.00 0.00 99 ALA A C 10
ATOM 16580 O O . ALA A 1 108 ? 100.866 -11.791 8.580 1.00 0.00 99 ALA A O 10
ATOM 16587 N N . GLY A 1 109 ? 101.109 -11.053 6.517 1.00 0.00 100 GLY A N 10
ATOM 16588 C CA . GLY A 1 109 ? 99.739 -11.500 6.138 1.00 0.00 100 GLY A CA 10
ATOM 16589 C C . GLY A 1 109 ? 98.719 -10.454 6.590 1.00 0.00 100 GLY A C 10
ATOM 16590 O O . GLY A 1 109 ? 98.253 -9.651 5.804 1.00 0.00 100 GLY A O 10
ATOM 16594 N N . ARG A 1 110 ? 98.373 -10.461 7.852 1.00 0.00 101 ARG A N 10
ATOM 16595 C CA . ARG A 1 110 ? 97.384 -9.471 8.367 1.00 0.00 101 ARG A CA 10
ATOM 16596 C C . ARG A 1 110 ? 97.902 -8.814 9.648 1.00 0.00 101 ARG A C 10
ATOM 16597 O O . ARG A 1 110 ? 98.452 -9.475 10.510 1.00 0.00 101 ARG A O 10
ATOM 16618 N N . VAL A 1 111 ? 97.711 -7.525 9.792 1.00 0.00 102 VAL A N 10
ATOM 16619 C CA . VAL A 1 111 ? 98.175 -6.842 11.037 1.00 0.00 102 VAL A CA 10
ATOM 16620 C C . VAL A 1 111 ? 96.982 -6.193 11.749 1.00 0.00 102 VAL A C 10
ATOM 16621 O O . VAL A 1 111 ? 96.327 -5.319 11.215 1.00 0.00 102 VAL A O 10
ATOM 16634 N N . ASP A 1 112 ? 96.689 -6.641 12.941 1.00 0.00 103 ASP A N 10
ATOM 16635 C CA . ASP A 1 112 ? 95.525 -6.086 13.695 1.00 0.00 103 ASP A CA 10
ATOM 16636 C C . ASP A 1 112 ? 95.880 -4.759 14.370 1.00 0.00 103 ASP A C 10
ATOM 16637 O O . ASP A 1 112 ? 97.025 -4.357 14.423 1.00 0.00 103 ASP A O 10
ATOM 16646 N N . ASN A 1 113 ? 94.880 -4.086 14.890 1.00 0.00 104 ASN A N 10
ATOM 16647 C CA . ASN A 1 113 ? 95.083 -2.776 15.595 1.00 0.00 104 ASN A CA 10
ATOM 16648 C C . ASN A 1 113 ? 95.707 -1.723 14.672 1.00 0.00 104 ASN A C 10
ATOM 16649 O O . ASN A 1 113 ? 96.544 -0.942 15.087 1.00 0.00 104 ASN A O 10
ATOM 16660 N N . VAL A 1 114 ? 95.286 -1.684 13.435 1.00 0.00 105 VAL A N 10
ATOM 16661 C CA . VAL A 1 114 ? 95.836 -0.662 12.492 1.00 0.00 105 VAL A CA 10
ATOM 16662 C C . VAL A 1 114 ? 95.043 0.638 12.643 1.00 0.00 105 VAL A C 10
ATOM 16663 O O . VAL A 1 114 ? 93.827 0.634 12.565 1.00 0.00 105 VAL A O 10
ATOM 16676 N N . ASN A 1 115 ? 95.709 1.748 12.857 1.00 0.00 106 ASN A N 10
ATOM 16677 C CA . ASN A 1 115 ? 94.960 3.029 13.008 1.00 0.00 106 ASN A CA 10
ATOM 16678 C C . ASN A 1 115 ? 94.728 3.668 11.638 1.00 0.00 106 ASN A C 10
ATOM 16679 O O . ASN A 1 115 ? 95.580 3.653 10.770 1.00 0.00 106 ASN A O 10
ATOM 16690 N N . TYR A 1 116 ? 93.561 4.219 11.451 1.00 0.00 107 TYR A N 10
ATOM 16691 C CA . TYR A 1 116 ? 93.210 4.862 10.152 1.00 0.00 107 TYR A CA 10
ATOM 16692 C C . TYR A 1 116 ? 92.437 6.164 10.387 1.00 0.00 107 TYR A C 10
ATOM 16693 O O . TYR A 1 116 ? 91.658 6.269 11.315 1.00 0.00 107 TYR A O 10
ATOM 16711 N N . VAL A 1 117 ? 92.653 7.157 9.558 1.00 0.00 108 VAL A N 10
ATOM 16712 C CA . VAL A 1 117 ? 91.931 8.456 9.743 1.00 0.00 108 VAL A CA 10
ATOM 16713 C C . VAL A 1 117 ? 91.597 9.103 8.393 1.00 0.00 108 VAL A C 10
ATOM 16714 O O . VAL A 1 117 ? 92.386 9.070 7.469 1.00 0.00 108 VAL A O 10
ATOM 16727 N N . GLN A 1 118 ? 90.437 9.709 8.285 1.00 0.00 109 GLN A N 10
ATOM 16728 C CA . GLN A 1 118 ? 90.055 10.383 7.007 1.00 0.00 109 GLN A CA 10
ATOM 16729 C C . GLN A 1 118 ? 90.849 11.673 6.848 1.00 0.00 109 GLN A C 10
ATOM 16730 O O . GLN A 1 118 ? 90.972 12.452 7.776 1.00 0.00 109 GLN A O 10
ATOM 16744 N N . VAL A 1 119 ? 91.374 11.911 5.678 1.00 0.00 110 VAL A N 10
ATOM 16745 C CA . VAL A 1 119 ? 92.146 13.162 5.451 1.00 0.00 110 VAL A CA 10
ATOM 16746 C C . VAL A 1 119 ? 91.675 13.823 4.152 1.00 0.00 110 VAL A C 10
ATOM 16747 O O . VAL A 1 119 ? 90.884 13.258 3.420 1.00 0.00 110 VAL A O 10
ATOM 16760 N N . ASP A 1 120 ? 92.146 15.007 3.860 1.00 0.00 111 ASP A N 10
ATOM 16761 C CA . ASP A 1 120 ? 91.715 15.695 2.601 1.00 0.00 111 ASP A CA 10
ATOM 16762 C C . ASP A 1 120 ? 92.097 14.856 1.375 1.00 0.00 111 ASP A C 10
ATOM 16763 O O . ASP A 1 120 ? 93.076 14.133 1.385 1.00 0.00 111 ASP A O 10
ATOM 16772 N N . LEU A 1 121 ? 91.327 14.950 0.321 1.00 0.00 112 LEU A N 10
ATOM 16773 C CA . LEU A 1 121 ? 91.627 14.166 -0.922 1.00 0.00 112 LEU A CA 10
ATOM 16774 C C . LEU A 1 121 ? 93.004 14.537 -1.472 1.00 0.00 112 LEU A C 10
ATOM 16775 O O . LEU A 1 121 ? 93.732 13.695 -1.964 1.00 0.00 112 LEU A O 10
ATOM 16791 N N . SER A 1 122 ? 93.353 15.797 -1.418 1.00 0.00 113 SER A N 10
ATOM 16792 C CA . SER A 1 122 ? 94.674 16.240 -1.965 1.00 0.00 113 SER A CA 10
ATOM 16793 C C . SER A 1 122 ? 95.813 15.416 -1.355 1.00 0.00 113 SER A C 10
ATOM 16794 O O . SER A 1 122 ? 96.763 15.081 -2.027 1.00 0.00 113 SER A O 10
ATOM 16802 N N . ASN A 1 123 ? 95.721 15.091 -0.095 1.00 0.00 114 ASN A N 10
ATOM 16803 C CA . ASN A 1 123 ? 96.798 14.281 0.562 1.00 0.00 114 ASN A CA 10
ATOM 16804 C C . ASN A 1 123 ? 96.959 12.919 -0.121 1.00 0.00 114 ASN A C 10
ATOM 16805 O O . ASN A 1 123 ? 98.061 12.447 -0.310 1.00 0.00 114 ASN A O 10
ATOM 16816 N N . CYS A 1 124 ? 95.875 12.289 -0.502 1.00 0.00 115 CYS A N 10
ATOM 16817 C CA . CYS A 1 124 ? 95.978 10.960 -1.189 1.00 0.00 115 CYS A CA 10
ATOM 16818 C C . CYS A 1 124 ? 96.781 11.094 -2.482 1.00 0.00 115 CYS A C 10
ATOM 16819 O O . CYS A 1 124 ? 97.694 10.332 -2.739 1.00 0.00 115 CYS A O 10
ATOM 16826 N N . ILE A 1 125 ? 96.436 12.051 -3.299 1.00 0.00 116 ILE A N 10
ATOM 16827 C CA . ILE A 1 125 ? 97.163 12.240 -4.592 1.00 0.00 116 ILE A CA 10
ATOM 16828 C C . ILE A 1 125 ? 98.589 12.743 -4.331 1.00 0.00 116 ILE A C 10
ATOM 16829 O O . ILE A 1 125 ? 99.530 12.322 -4.978 1.00 0.00 116 ILE A O 10
ATOM 16845 N N . ASN A 1 126 ? 98.755 13.634 -3.386 1.00 0.00 117 ASN A N 10
ATOM 16846 C CA . ASN A 1 126 ? 100.123 14.163 -3.077 1.00 0.00 117 ASN A CA 10
ATOM 16847 C C . ASN A 1 126 ? 101.033 13.030 -2.588 1.00 0.00 117 ASN A C 10
ATOM 16848 O O . ASN A 1 126 ? 102.196 12.963 -2.936 1.00 0.00 117 ASN A O 10
ATOM 16859 N N . GLY A 1 127 ? 100.506 12.143 -1.785 1.00 0.00 118 GLY A N 10
ATOM 16860 C CA . GLY A 1 127 ? 101.326 11.010 -1.265 1.00 0.00 118 GLY A CA 10
ATOM 16861 C C . GLY A 1 127 ? 101.658 10.057 -2.412 1.00 0.00 118 GLY A C 10
ATOM 16862 O O . GLY A 1 127 ? 102.766 9.567 -2.523 1.00 0.00 118 GLY A O 10
ATOM 16866 N N . ALA A 1 128 ? 100.700 9.792 -3.262 1.00 0.00 119 ALA A N 10
ATOM 16867 C CA . ALA A 1 128 ? 100.945 8.866 -4.409 1.00 0.00 119 ALA A CA 10
ATOM 16868 C C . ALA A 1 128 ? 102.027 9.438 -5.333 1.00 0.00 119 ALA A C 10
ATOM 16869 O O . ALA A 1 128 ? 102.871 8.715 -5.831 1.00 0.00 119 ALA A O 10
ATOM 16876 N N . ASN A 1 129 ? 102.006 10.727 -5.564 1.00 0.00 120 ASN A N 10
ATOM 16877 C CA . ASN A 1 129 ? 103.030 11.350 -6.458 1.00 0.00 120 ASN A CA 10
ATOM 16878 C C . ASN A 1 129 ? 103.043 12.873 -6.282 1.00 0.00 120 ASN A C 10
ATOM 16879 O O . ASN A 1 129 ? 102.382 13.352 -5.376 1.00 0.00 120 ASN A O 10
ATOM 16891 N N . VAL A 1 10 ? 90.683 -2.637 13.584 1.00 0.00 1 VAL A N 11
ATOM 16892 C CA . VAL A 1 10 ? 90.433 -3.563 12.440 1.00 0.00 1 VAL A CA 11
ATOM 16893 C C . VAL A 1 10 ? 91.745 -4.172 11.927 1.00 0.00 1 VAL A C 11
ATOM 16894 O O . VAL A 1 10 ? 92.826 -3.836 12.384 1.00 0.00 1 VAL A O 11
ATOM 16907 N N . SER A 1 11 ? 91.643 -5.079 10.990 1.00 0.00 2 SER A N 11
ATOM 16908 C CA . SER A 1 11 ? 92.858 -5.742 10.429 1.00 0.00 2 SER A CA 11
ATOM 16909 C C . SER A 1 11 ? 93.038 -5.374 8.951 1.00 0.00 2 SER A C 11
ATOM 16910 O O . SER A 1 11 ? 92.088 -5.062 8.261 1.00 0.00 2 SER A O 11
ATOM 16918 N N . ILE A 1 12 ? 94.254 -5.416 8.463 1.00 0.00 3 ILE A N 11
ATOM 16919 C CA . ILE A 1 12 ? 94.511 -5.078 7.030 1.00 0.00 3 ILE A CA 11
ATOM 16920 C C . ILE A 1 12 ? 95.137 -6.270 6.301 1.00 0.00 3 ILE A C 11
ATOM 16921 O O . ILE A 1 12 ? 95.850 -7.060 6.886 1.00 0.00 3 ILE A O 11
ATOM 16937 N N . SER A 1 13 ? 94.882 -6.389 5.026 1.00 0.00 4 SER A N 11
ATOM 16938 C CA . SER A 1 13 ? 95.459 -7.510 4.227 1.00 0.00 4 SER A CA 11
ATOM 16939 C C . SER A 1 13 ? 95.699 -7.020 2.800 1.00 0.00 4 SER A C 11
ATOM 16940 O O . SER A 1 13 ? 95.544 -5.846 2.514 1.00 0.00 4 SER A O 11
ATOM 16948 N N . TYR A 1 14 ? 96.049 -7.899 1.896 1.00 0.00 5 TYR A N 11
ATOM 16949 C CA . TYR A 1 14 ? 96.263 -7.463 0.487 1.00 0.00 5 TYR A CA 11
ATOM 16950 C C . TYR A 1 14 ? 95.732 -8.522 -0.489 1.00 0.00 5 TYR A C 11
ATOM 16951 O O . TYR A 1 14 ? 95.859 -9.709 -0.250 1.00 0.00 5 TYR A O 11
ATOM 16969 N N . ASP A 1 15 ? 95.148 -8.103 -1.586 1.00 0.00 6 ASP A N 11
ATOM 16970 C CA . ASP A 1 15 ? 94.620 -9.083 -2.576 1.00 0.00 6 ASP A CA 11
ATOM 16971 C C . ASP A 1 15 ? 95.043 -8.681 -3.999 1.00 0.00 6 ASP A C 11
ATOM 16972 O O . ASP A 1 15 ? 95.197 -7.509 -4.281 1.00 0.00 6 ASP A O 11
ATOM 16981 N N . PRO A 1 16 ? 95.207 -9.662 -4.863 1.00 0.00 7 PRO A N 11
ATOM 16982 C CA . PRO A 1 16 ? 95.600 -9.367 -6.262 1.00 0.00 7 PRO A CA 11
ATOM 16983 C C . PRO A 1 16 ? 94.392 -8.894 -7.089 1.00 0.00 7 PRO A C 11
ATOM 16984 O O . PRO A 1 16 ? 94.515 -8.587 -8.260 1.00 0.00 7 PRO A O 11
ATOM 16995 N N . ILE A 1 17 ? 93.226 -8.834 -6.488 1.00 0.00 8 ILE A N 11
ATOM 16996 C CA . ILE A 1 17 ? 92.003 -8.386 -7.224 1.00 0.00 8 ILE A CA 11
ATOM 16997 C C . ILE A 1 17 ? 92.050 -6.876 -7.507 1.00 0.00 8 ILE A C 11
ATOM 16998 O O . ILE A 1 17 ? 91.315 -6.383 -8.345 1.00 0.00 8 ILE A O 11
ATOM 17014 N N . TYR A 1 18 ? 92.915 -6.143 -6.854 1.00 0.00 9 TYR A N 11
ATOM 17015 C CA . TYR A 1 18 ? 93.008 -4.679 -7.132 1.00 0.00 9 TYR A CA 11
ATOM 17016 C C . TYR A 1 18 ? 94.369 -4.333 -7.740 1.00 0.00 9 TYR A C 11
ATOM 17017 O O . TYR A 1 18 ? 95.185 -3.644 -7.166 1.00 0.00 9 TYR A O 11
ATOM 17035 N N . ALA A 1 19 ? 94.563 -4.794 -8.950 1.00 0.00 10 ALA A N 11
ATOM 17036 C CA . ALA A 1 19 ? 95.807 -4.510 -9.724 1.00 0.00 10 ALA A CA 11
ATOM 17037 C C . ALA A 1 19 ? 95.485 -3.473 -10.802 1.00 0.00 10 ALA A C 11
ATOM 17038 O O . ALA A 1 19 ? 94.347 -3.089 -10.997 1.00 0.00 10 ALA A O 11
ATOM 17045 N N . ALA A 1 20 ? 96.502 -2.961 -11.441 1.00 0.00 11 ALA A N 11
ATOM 17046 C CA . ALA A 1 20 ? 96.311 -1.870 -12.449 1.00 0.00 11 ALA A CA 11
ATOM 17047 C C . ALA A 1 20 ? 95.409 -2.258 -13.625 1.00 0.00 11 ALA A C 11
ATOM 17048 O O . ALA A 1 20 ? 94.728 -1.400 -14.161 1.00 0.00 11 ALA A O 11
ATOM 17055 N N . ASP A 1 21 ? 95.416 -3.489 -14.089 1.00 0.00 12 ASP A N 11
ATOM 17056 C CA . ASP A 1 21 ? 94.570 -3.802 -15.288 1.00 0.00 12 ASP A CA 11
ATOM 17057 C C . ASP A 1 21 ? 93.142 -4.209 -14.906 1.00 0.00 12 ASP A C 11
ATOM 17058 O O . ASP A 1 21 ? 92.400 -4.719 -15.726 1.00 0.00 12 ASP A O 11
ATOM 17067 N N . LEU A 1 22 ? 92.749 -3.983 -13.683 1.00 0.00 13 LEU A N 11
ATOM 17068 C CA . LEU A 1 22 ? 91.365 -4.346 -13.249 1.00 0.00 13 LEU A CA 11
ATOM 17069 C C . LEU A 1 22 ? 90.360 -3.337 -13.802 1.00 0.00 13 LEU A C 11
ATOM 17070 O O . LEU A 1 22 ? 90.462 -2.149 -13.552 1.00 0.00 13 LEU A O 11
ATOM 17086 N N . SER A 1 23 ? 89.389 -3.801 -14.542 1.00 0.00 14 SER A N 11
ATOM 17087 C CA . SER A 1 23 ? 88.372 -2.866 -15.101 1.00 0.00 14 SER A CA 11
ATOM 17088 C C . SER A 1 23 ? 87.558 -2.252 -13.962 1.00 0.00 14 SER A C 11
ATOM 17089 O O . SER A 1 23 ? 87.183 -2.921 -13.018 1.00 0.00 14 SER A O 11
ATOM 17097 N N . MET A 1 24 ? 87.301 -0.977 -14.046 1.00 0.00 15 MET A N 11
ATOM 17098 C CA . MET A 1 24 ? 86.525 -0.282 -12.971 1.00 0.00 15 MET A CA 11
ATOM 17099 C C . MET A 1 24 ? 85.091 -0.821 -12.881 1.00 0.00 15 MET A C 11
ATOM 17100 O O . MET A 1 24 ? 84.421 -0.632 -11.884 1.00 0.00 15 MET A O 11
ATOM 17114 N N . GLY A 1 25 ? 84.603 -1.473 -13.907 1.00 0.00 16 GLY A N 11
ATOM 17115 C CA . GLY A 1 25 ? 83.206 -2.004 -13.875 1.00 0.00 16 GLY A CA 11
ATOM 17116 C C . GLY A 1 25 ? 83.105 -3.227 -12.959 1.00 0.00 16 GLY A C 11
ATOM 17117 O O . GLY A 1 25 ? 82.020 -3.623 -12.576 1.00 0.00 16 GLY A O 11
ATOM 17121 N N . SER A 1 26 ? 84.210 -3.838 -12.613 1.00 0.00 17 SER A N 11
ATOM 17122 C CA . SER A 1 26 ? 84.157 -5.047 -11.736 1.00 0.00 17 SER A CA 11
ATOM 17123 C C . SER A 1 26 ? 84.191 -4.668 -10.248 1.00 0.00 17 SER A C 11
ATOM 17124 O O . SER A 1 26 ? 83.906 -5.489 -9.395 1.00 0.00 17 SER A O 11
ATOM 17132 N N . VAL A 1 27 ? 84.532 -3.443 -9.924 1.00 0.00 18 VAL A N 11
ATOM 17133 C CA . VAL A 1 27 ? 84.575 -3.035 -8.490 1.00 0.00 18 VAL A CA 11
ATOM 17134 C C . VAL A 1 27 ? 83.197 -2.491 -8.087 1.00 0.00 18 VAL A C 11
ATOM 17135 O O . VAL A 1 27 ? 82.417 -2.114 -8.934 1.00 0.00 18 VAL A O 11
ATOM 17148 N N . ALA A 1 28 ? 82.886 -2.459 -6.811 1.00 0.00 19 ALA A N 11
ATOM 17149 C CA . ALA A 1 28 ? 81.542 -1.945 -6.362 1.00 0.00 19 ALA A CA 11
ATOM 17150 C C . ALA A 1 28 ? 81.232 -0.592 -7.025 1.00 0.00 19 ALA A C 11
ATOM 17151 O O . ALA A 1 28 ? 80.131 -0.345 -7.471 1.00 0.00 19 ALA A O 11
ATOM 17158 N N . CYS A 1 29 ? 82.213 0.264 -7.112 1.00 0.00 20 CYS A N 11
ATOM 17159 C CA . CYS A 1 29 ? 82.007 1.592 -7.774 1.00 0.00 20 CYS A CA 11
ATOM 17160 C C . CYS A 1 29 ? 82.039 1.385 -9.298 1.00 0.00 20 CYS A C 11
ATOM 17161 O O . CYS A 1 29 ? 83.087 1.472 -9.910 1.00 0.00 20 CYS A O 11
ATOM 17168 N N . SER A 1 30 ? 80.915 1.066 -9.912 1.00 0.00 21 SER A N 11
ATOM 17169 C CA . SER A 1 30 ? 80.927 0.801 -11.388 1.00 0.00 21 SER A CA 11
ATOM 17170 C C . SER A 1 30 ? 80.454 2.007 -12.218 1.00 0.00 21 SER A C 11
ATOM 17171 O O . SER A 1 30 ? 81.265 2.741 -12.752 1.00 0.00 21 SER A O 11
ATOM 17179 N N . ASN A 1 31 ? 79.160 2.200 -12.368 1.00 0.00 22 ASN A N 11
ATOM 17180 C CA . ASN A 1 31 ? 78.676 3.341 -13.208 1.00 0.00 22 ASN A CA 11
ATOM 17181 C C . ASN A 1 31 ? 77.489 4.078 -12.585 1.00 0.00 22 ASN A C 11
ATOM 17182 O O . ASN A 1 31 ? 76.880 4.918 -13.222 1.00 0.00 22 ASN A O 11
ATOM 17193 N N . GLY A 1 32 ? 77.156 3.788 -11.360 1.00 0.00 23 GLY A N 11
ATOM 17194 C CA . GLY A 1 32 ? 76.008 4.490 -10.712 1.00 0.00 23 GLY A CA 11
ATOM 17195 C C . GLY A 1 32 ? 76.411 5.936 -10.430 1.00 0.00 23 GLY A C 11
ATOM 17196 O O . GLY A 1 32 ? 77.210 6.516 -11.141 1.00 0.00 23 GLY A O 11
ATOM 17200 N N . ASP A 1 33 ? 75.892 6.506 -9.378 1.00 0.00 24 ASP A N 11
ATOM 17201 C CA . ASP A 1 33 ? 76.266 7.906 -9.010 1.00 0.00 24 ASP A CA 11
ATOM 17202 C C . ASP A 1 33 ? 77.757 7.967 -8.683 1.00 0.00 24 ASP A C 11
ATOM 17203 O O . ASP A 1 33 ? 78.436 8.915 -9.034 1.00 0.00 24 ASP A O 11
ATOM 17212 N N . HIS A 1 34 ? 78.267 6.975 -8.004 1.00 0.00 25 HIS A N 11
ATOM 17213 C CA . HIS A 1 34 ? 79.717 6.982 -7.638 1.00 0.00 25 HIS A CA 11
ATOM 17214 C C . HIS A 1 34 ? 80.551 6.210 -8.667 1.00 0.00 25 HIS A C 11
ATOM 17215 O O . HIS A 1 34 ? 81.724 5.979 -8.454 1.00 0.00 25 HIS A O 11
ATOM 17229 N N . GLY A 1 35 ? 79.970 5.807 -9.780 1.00 0.00 26 GLY A N 11
ATOM 17230 C CA . GLY A 1 35 ? 80.758 5.048 -10.809 1.00 0.00 26 GLY A CA 11
ATOM 17231 C C . GLY A 1 35 ? 82.020 5.828 -11.175 1.00 0.00 26 GLY A C 11
ATOM 17232 O O . GLY A 1 35 ? 81.973 6.999 -11.500 1.00 0.00 26 GLY A O 11
ATOM 17236 N N . LEU A 1 36 ? 83.143 5.180 -11.094 1.00 0.00 27 LEU A N 11
ATOM 17237 C CA . LEU A 1 36 ? 84.434 5.852 -11.402 1.00 0.00 27 LEU A CA 11
ATOM 17238 C C . LEU A 1 36 ? 84.952 5.466 -12.795 1.00 0.00 27 LEU A C 11
ATOM 17239 O O . LEU A 1 36 ? 85.883 6.065 -13.301 1.00 0.00 27 LEU A O 11
ATOM 17255 N N . MET A 1 37 ? 84.367 4.472 -13.414 1.00 0.00 28 MET A N 11
ATOM 17256 C CA . MET A 1 37 ? 84.834 4.047 -14.769 1.00 0.00 28 MET A CA 11
ATOM 17257 C C . MET A 1 37 ? 84.709 5.198 -15.774 1.00 0.00 28 MET A C 11
ATOM 17258 O O . MET A 1 37 ? 85.407 5.236 -16.771 1.00 0.00 28 MET A O 11
ATOM 17272 N N . ALA A 1 38 ? 83.791 6.101 -15.550 1.00 0.00 29 ALA A N 11
ATOM 17273 C CA . ALA A 1 38 ? 83.577 7.215 -16.527 1.00 0.00 29 ALA A CA 11
ATOM 17274 C C . ALA A 1 38 ? 84.846 8.049 -16.771 1.00 0.00 29 ALA A C 11
ATOM 17275 O O . ALA A 1 38 ? 85.318 8.129 -17.891 1.00 0.00 29 ALA A O 11
ATOM 17282 N N . GLN A 1 39 ? 85.388 8.698 -15.761 1.00 0.00 30 GLN A N 11
ATOM 17283 C CA . GLN A 1 39 ? 86.602 9.550 -15.994 1.00 0.00 30 GLN A CA 11
ATOM 17284 C C . GLN A 1 39 ? 87.832 8.695 -16.300 1.00 0.00 30 GLN A C 11
ATOM 17285 O O . GLN A 1 39 ? 88.623 9.025 -17.165 1.00 0.00 30 GLN A O 11
ATOM 17299 N N . TYR A 1 40 ? 87.986 7.597 -15.618 1.00 0.00 31 TYR A N 11
ATOM 17300 C CA . TYR A 1 40 ? 89.150 6.708 -15.885 1.00 0.00 31 TYR A CA 11
ATOM 17301 C C . TYR A 1 40 ? 88.661 5.255 -15.913 1.00 0.00 31 TYR A C 11
ATOM 17302 O O . TYR A 1 40 ? 88.359 4.691 -14.881 1.00 0.00 31 TYR A O 11
ATOM 17320 N N . PRO A 1 41 ? 88.564 4.694 -17.106 1.00 0.00 32 PRO A N 11
ATOM 17321 C CA . PRO A 1 41 ? 88.064 3.303 -17.245 1.00 0.00 32 PRO A CA 11
ATOM 17322 C C . PRO A 1 41 ? 89.016 2.294 -16.600 1.00 0.00 32 PRO A C 11
ATOM 17323 O O . PRO A 1 41 ? 88.665 1.141 -16.430 1.00 0.00 32 PRO A O 11
ATOM 17334 N N . THR A 1 42 ? 90.205 2.706 -16.226 1.00 0.00 33 THR A N 11
ATOM 17335 C CA . THR A 1 42 ? 91.143 1.749 -15.580 1.00 0.00 33 THR A CA 11
ATOM 17336 C C . THR A 1 42 ? 91.637 2.326 -14.250 1.00 0.00 33 THR A C 11
ATOM 17337 O O . THR A 1 42 ? 91.987 3.488 -14.160 1.00 0.00 33 THR A O 11
ATOM 17348 N N . LEU A 1 43 ? 91.670 1.523 -13.224 1.00 0.00 34 LEU A N 11
ATOM 17349 C CA . LEU A 1 43 ? 92.146 2.013 -11.889 1.00 0.00 34 LEU A CA 11
ATOM 17350 C C . LEU A 1 43 ? 93.601 2.473 -11.993 1.00 0.00 34 LEU A C 11
ATOM 17351 O O . LEU A 1 43 ? 94.455 1.721 -12.426 1.00 0.00 34 LEU A O 11
ATOM 17367 N N . GLY A 1 44 ? 93.901 3.680 -11.591 1.00 0.00 35 GLY A N 11
ATOM 17368 C CA . GLY A 1 44 ? 95.319 4.150 -11.663 1.00 0.00 35 GLY A CA 11
ATOM 17369 C C . GLY A 1 44 ? 95.406 5.662 -11.908 1.00 0.00 35 GLY A C 11
ATOM 17370 O O . GLY A 1 44 ? 96.381 6.139 -12.459 1.00 0.00 35 GLY A O 11
ATOM 17374 N N . GLU A 1 45 ? 94.425 6.423 -11.492 1.00 0.00 36 GLU A N 11
ATOM 17375 C CA . GLU A 1 45 ? 94.487 7.897 -11.688 1.00 0.00 36 GLU A CA 11
ATOM 17376 C C . GLU A 1 45 ? 93.839 8.631 -10.515 1.00 0.00 36 GLU A C 11
ATOM 17377 O O . GLU A 1 45 ? 94.402 9.565 -9.976 1.00 0.00 36 GLU A O 11
ATOM 17389 N N . VAL A 1 46 ? 92.665 8.220 -10.118 1.00 0.00 37 VAL A N 11
ATOM 17390 C CA . VAL A 1 46 ? 91.987 8.905 -8.974 1.00 0.00 37 VAL A CA 11
ATOM 17391 C C . VAL A 1 46 ? 92.778 8.637 -7.674 1.00 0.00 37 VAL A C 11
ATOM 17392 O O . VAL A 1 46 ? 93.201 9.567 -7.016 1.00 0.00 37 VAL A O 11
ATOM 17405 N N . PRO A 1 47 ? 92.987 7.378 -7.364 1.00 0.00 38 PRO A N 11
ATOM 17406 C CA . PRO A 1 47 ? 93.774 7.026 -6.156 1.00 0.00 38 PRO A CA 11
ATOM 17407 C C . PRO A 1 47 ? 95.256 7.250 -6.446 1.00 0.00 38 PRO A C 11
ATOM 17408 O O . PRO A 1 47 ? 96.042 7.574 -5.577 1.00 0.00 38 PRO A O 11
ATOM 17419 N N . GLY A 1 48 ? 95.628 7.058 -7.682 1.00 0.00 39 GLY A N 11
ATOM 17420 C CA . GLY A 1 48 ? 97.045 7.226 -8.101 1.00 0.00 39 GLY A CA 11
ATOM 17421 C C . GLY A 1 48 ? 97.444 5.975 -8.877 1.00 0.00 39 GLY A C 11
ATOM 17422 O O . GLY A 1 48 ? 97.683 6.020 -10.067 1.00 0.00 39 GLY A O 11
ATOM 17426 N N . PHE A 1 49 ? 97.452 4.853 -8.191 1.00 0.00 40 PHE A N 11
ATOM 17427 C CA . PHE A 1 49 ? 97.767 3.508 -8.803 1.00 0.00 40 PHE A CA 11
ATOM 17428 C C . PHE A 1 49 ? 98.080 2.458 -7.700 1.00 0.00 40 PHE A C 11
ATOM 17429 O O . PHE A 1 49 ? 97.453 1.418 -7.671 1.00 0.00 40 PHE A O 11
ATOM 17446 N N . PRO A 1 50 ? 99.060 2.728 -6.849 1.00 0.00 41 PRO A N 11
ATOM 17447 C CA . PRO A 1 50 ? 99.448 1.757 -5.800 1.00 0.00 41 PRO A CA 11
ATOM 17448 C C . PRO A 1 50 ? 98.799 2.080 -4.448 1.00 0.00 41 PRO A C 11
ATOM 17449 O O . PRO A 1 50 ? 99.238 1.594 -3.421 1.00 0.00 41 PRO A O 11
ATOM 17460 N N . ASN A 1 51 ? 97.776 2.892 -4.429 1.00 0.00 42 ASN A N 11
ATOM 17461 C CA . ASN A 1 51 ? 97.121 3.242 -3.134 1.00 0.00 42 ASN A CA 11
ATOM 17462 C C . ASN A 1 51 ? 95.627 2.954 -3.218 1.00 0.00 42 ASN A C 11
ATOM 17463 O O . ASN A 1 51 ? 94.801 3.769 -2.854 1.00 0.00 42 ASN A O 11
ATOM 17474 N N . VAL A 1 52 ? 95.285 1.796 -3.706 1.00 0.00 43 VAL A N 11
ATOM 17475 C CA . VAL A 1 52 ? 93.853 1.424 -3.837 1.00 0.00 43 VAL A CA 11
ATOM 17476 C C . VAL A 1 52 ? 93.609 0.061 -3.180 1.00 0.00 43 VAL A C 11
ATOM 17477 O O . VAL A 1 52 ? 94.435 -0.837 -3.243 1.00 0.00 43 VAL A O 11
ATOM 17490 N N . GLY A 1 53 ? 92.480 -0.084 -2.541 1.00 0.00 44 GLY A N 11
ATOM 17491 C CA . GLY A 1 53 ? 92.156 -1.367 -1.861 1.00 0.00 44 GLY A CA 11
ATOM 17492 C C . GLY A 1 53 ? 90.672 -1.384 -1.491 1.00 0.00 44 GLY A C 11
ATOM 17493 O O . GLY A 1 53 ? 89.993 -0.380 -1.572 1.00 0.00 44 GLY A O 11
ATOM 17497 N N . GLY A 1 54 ? 90.178 -2.517 -1.059 1.00 0.00 45 GLY A N 11
ATOM 17498 C CA . GLY A 1 54 ? 88.747 -2.610 -0.657 1.00 0.00 45 GLY A CA 11
ATOM 17499 C C . GLY A 1 54 ? 88.619 -2.130 0.785 1.00 0.00 45 GLY A C 11
ATOM 17500 O O . GLY A 1 54 ? 89.583 -2.139 1.527 1.00 0.00 45 GLY A O 11
ATOM 17504 N N . ILE A 1 55 ? 87.444 -1.726 1.197 1.00 0.00 46 ILE A N 11
ATOM 17505 C CA . ILE A 1 55 ? 87.270 -1.258 2.604 1.00 0.00 46 ILE A CA 11
ATOM 17506 C C . ILE A 1 55 ? 85.844 -1.597 3.108 1.00 0.00 46 ILE A C 11
ATOM 17507 O O . ILE A 1 55 ? 84.940 -1.791 2.320 1.00 0.00 46 ILE A O 11
ATOM 17523 N N . PRO A 1 56 ? 85.704 -1.696 4.417 1.00 0.00 47 PRO A N 11
ATOM 17524 C CA . PRO A 1 56 ? 84.391 -2.065 5.051 1.00 0.00 47 PRO A CA 11
ATOM 17525 C C . PRO A 1 56 ? 83.282 -1.003 4.900 1.00 0.00 47 PRO A C 11
ATOM 17526 O O . PRO A 1 56 ? 82.139 -1.278 5.217 1.00 0.00 47 PRO A O 11
ATOM 17537 N N . ASP A 1 57 ? 83.584 0.202 4.476 1.00 0.00 48 ASP A N 11
ATOM 17538 C CA . ASP A 1 57 ? 82.503 1.246 4.383 1.00 0.00 48 ASP A CA 11
ATOM 17539 C C . ASP A 1 57 ? 81.917 1.371 2.970 1.00 0.00 48 ASP A C 11
ATOM 17540 O O . ASP A 1 57 ? 81.316 2.373 2.629 1.00 0.00 48 ASP A O 11
ATOM 17549 N N . ILE A 1 58 ? 82.062 0.359 2.162 1.00 0.00 49 ILE A N 11
ATOM 17550 C CA . ILE A 1 58 ? 81.488 0.399 0.779 1.00 0.00 49 ILE A CA 11
ATOM 17551 C C . ILE A 1 58 ? 80.325 -0.595 0.698 1.00 0.00 49 ILE A C 11
ATOM 17552 O O . ILE A 1 58 ? 80.443 -1.734 1.111 1.00 0.00 49 ILE A O 11
ATOM 17568 N N . ALA A 1 59 ? 79.189 -0.160 0.203 1.00 0.00 50 ALA A N 11
ATOM 17569 C CA . ALA A 1 59 ? 77.999 -1.064 0.131 1.00 0.00 50 ALA A CA 11
ATOM 17570 C C . ALA A 1 59 ? 78.038 -1.973 -1.091 1.00 0.00 50 ALA A C 11
ATOM 17571 O O . ALA A 1 59 ? 77.822 -3.166 -0.974 1.00 0.00 50 ALA A O 11
ATOM 17578 N N . GLY A 1 60 ? 78.297 -1.440 -2.256 1.00 0.00 51 GLY A N 11
ATOM 17579 C CA . GLY A 1 60 ? 78.326 -2.319 -3.456 1.00 0.00 51 GLY A CA 11
ATOM 17580 C C . GLY A 1 60 ? 78.361 -1.500 -4.746 1.00 0.00 51 GLY A C 11
ATOM 17581 O O . GLY A 1 60 ? 79.186 -0.628 -4.932 1.00 0.00 51 GLY A O 11
ATOM 17585 N N . TRP A 1 61 ? 77.474 -1.813 -5.649 1.00 0.00 52 TRP A N 11
ATOM 17586 C CA . TRP A 1 61 ? 77.417 -1.121 -6.974 1.00 0.00 52 TRP A CA 11
ATOM 17587 C C . TRP A 1 61 ? 77.416 0.406 -6.849 1.00 0.00 52 TRP A C 11
ATOM 17588 O O . TRP A 1 61 ? 77.818 1.097 -7.772 1.00 0.00 52 TRP A O 11
ATOM 17609 N N . ASP A 1 62 ? 76.973 0.947 -5.740 1.00 0.00 53 ASP A N 11
ATOM 17610 C CA . ASP A 1 62 ? 76.950 2.431 -5.597 1.00 0.00 53 ASP A CA 11
ATOM 17611 C C . ASP A 1 62 ? 77.208 2.831 -4.142 1.00 0.00 53 ASP A C 11
ATOM 17612 O O . ASP A 1 62 ? 76.318 3.274 -3.440 1.00 0.00 53 ASP A O 11
ATOM 17621 N N . SER A 1 63 ? 78.419 2.661 -3.692 1.00 0.00 54 SER A N 11
ATOM 17622 C CA . SER A 1 63 ? 78.761 3.006 -2.277 1.00 0.00 54 SER A CA 11
ATOM 17623 C C . SER A 1 63 ? 78.743 4.529 -2.059 1.00 0.00 54 SER A C 11
ATOM 17624 O O . SER A 1 63 ? 79.350 5.257 -2.819 1.00 0.00 54 SER A O 11
ATOM 17632 N N . PRO A 1 64 ? 78.057 4.975 -1.022 1.00 0.00 55 PRO A N 11
ATOM 17633 C CA . PRO A 1 64 ? 77.995 6.432 -0.737 1.00 0.00 55 PRO A CA 11
ATOM 17634 C C . PRO A 1 64 ? 79.355 6.943 -0.243 1.00 0.00 55 PRO A C 11
ATOM 17635 O O . PRO A 1 64 ? 79.647 8.121 -0.320 1.00 0.00 55 PRO A O 11
ATOM 17646 N N . SER A 1 65 ? 80.187 6.063 0.263 1.00 0.00 56 SER A N 11
ATOM 17647 C CA . SER A 1 65 ? 81.528 6.487 0.764 1.00 0.00 56 SER A CA 11
ATOM 17648 C C . SER A 1 65 ? 82.617 6.222 -0.287 1.00 0.00 56 SER A C 11
ATOM 17649 O O . SER A 1 65 ? 83.795 6.266 0.014 1.00 0.00 56 SER A O 11
ATOM 17657 N N . CYS A 1 66 ? 82.239 5.945 -1.512 1.00 0.00 57 CYS A N 11
ATOM 17658 C CA . CYS A 1 66 ? 83.260 5.681 -2.575 1.00 0.00 57 CYS A CA 11
ATOM 17659 C C . CYS A 1 66 ? 83.988 6.978 -2.946 1.00 0.00 57 CYS A C 11
ATOM 17660 O O . CYS A 1 66 ? 83.412 8.050 -2.928 1.00 0.00 57 CYS A O 11
ATOM 17667 N N . GLY A 1 67 ? 85.245 6.882 -3.300 1.00 0.00 58 GLY A N 11
ATOM 17668 C CA . GLY A 1 67 ? 86.016 8.101 -3.696 1.00 0.00 58 GLY A CA 11
ATOM 17669 C C . GLY A 1 67 ? 86.398 8.914 -2.458 1.00 0.00 58 GLY A C 11
ATOM 17670 O O . GLY A 1 67 ? 86.430 10.130 -2.491 1.00 0.00 58 GLY A O 11
ATOM 17674 N N . THR A 1 68 ? 86.689 8.253 -1.370 1.00 0.00 59 THR A N 11
ATOM 17675 C CA . THR A 1 68 ? 87.074 8.979 -0.122 1.00 0.00 59 THR A CA 11
ATOM 17676 C C . THR A 1 68 ? 88.487 8.579 0.317 1.00 0.00 59 THR A C 11
ATOM 17677 O O . THR A 1 68 ? 88.866 7.424 0.295 1.00 0.00 59 THR A O 11
ATOM 17688 N N . CYS A 1 69 ? 89.269 9.559 0.678 1.00 0.00 60 CYS A N 11
ATOM 17689 C CA . CYS A 1 69 ? 90.688 9.311 1.090 1.00 0.00 60 CYS A CA 11
ATOM 17690 C C . CYS A 1 69 ? 90.787 8.791 2.527 1.00 0.00 60 CYS A C 11
ATOM 17691 O O . CYS A 1 69 ? 90.032 9.182 3.395 1.00 0.00 60 CYS A O 11
ATOM 17698 N N . TRP A 1 70 ? 91.742 7.931 2.779 1.00 0.00 61 TRP A N 11
ATOM 17699 C CA . TRP A 1 70 ? 91.940 7.396 4.159 1.00 0.00 61 TRP A CA 11
ATOM 17700 C C . TRP A 1 70 ? 93.424 7.106 4.387 1.00 0.00 61 TRP A C 11
ATOM 17701 O O . TRP A 1 70 ? 94.117 6.675 3.486 1.00 0.00 61 TRP A O 11
ATOM 17722 N N . LYS A 1 71 ? 93.918 7.329 5.577 1.00 0.00 62 LYS A N 11
ATOM 17723 C CA . LYS A 1 71 ? 95.360 7.055 5.852 1.00 0.00 62 LYS A CA 11
ATOM 17724 C C . LYS A 1 71 ? 95.475 5.805 6.724 1.00 0.00 62 LYS A C 11
ATOM 17725 O O . LYS A 1 71 ? 94.741 5.647 7.680 1.00 0.00 62 LYS A O 11
ATOM 17744 N N . VAL A 1 72 ? 96.375 4.911 6.397 1.00 0.00 63 VAL A N 11
ATOM 17745 C CA . VAL A 1 72 ? 96.516 3.663 7.207 1.00 0.00 63 VAL A CA 11
ATOM 17746 C C . VAL A 1 72 ? 97.832 3.687 7.992 1.00 0.00 63 VAL A C 11
ATOM 17747 O O . VAL A 1 72 ? 98.898 3.840 7.430 1.00 0.00 63 VAL A O 11
ATOM 17760 N N . THR A 1 73 ? 97.748 3.555 9.292 1.00 0.00 64 THR A N 11
ATOM 17761 C CA . THR A 1 73 ? 98.965 3.584 10.159 1.00 0.00 64 THR A CA 11
ATOM 17762 C C . THR A 1 73 ? 99.123 2.251 10.903 1.00 0.00 64 THR A C 11
ATOM 17763 O O . THR A 1 73 ? 98.153 1.673 11.362 1.00 0.00 64 THR A O 11
ATOM 17774 N N . ILE A 1 74 ? 100.333 1.757 11.019 1.00 0.00 65 ILE A N 11
ATOM 17775 C CA . ILE A 1 74 ? 100.546 0.452 11.727 1.00 0.00 65 ILE A CA 11
ATOM 17776 C C . ILE A 1 74 ? 101.470 0.634 12.950 1.00 0.00 65 ILE A C 11
ATOM 17777 O O . ILE A 1 74 ? 102.126 1.648 13.077 1.00 0.00 65 ILE A O 11
ATOM 17793 N N . PRO A 1 75 ? 101.476 -0.356 13.831 1.00 0.00 66 PRO A N 11
ATOM 17794 C CA . PRO A 1 75 ? 102.310 -0.292 15.071 1.00 0.00 66 PRO A CA 11
ATOM 17795 C C . PRO A 1 75 ? 103.809 -0.170 14.773 1.00 0.00 66 PRO A C 11
ATOM 17796 O O . PRO A 1 75 ? 104.566 0.319 15.592 1.00 0.00 66 PRO A O 11
ATOM 17807 N N . ASN A 1 76 ? 104.247 -0.604 13.619 1.00 0.00 67 ASN A N 11
ATOM 17808 C CA . ASN A 1 76 ? 105.704 -0.503 13.282 1.00 0.00 67 ASN A CA 11
ATOM 17809 C C . ASN A 1 76 ? 106.108 0.970 13.173 1.00 0.00 67 ASN A C 11
ATOM 17810 O O . ASN A 1 76 ? 107.191 1.365 13.563 1.00 0.00 67 ASN A O 11
ATOM 17821 N N . GLY A 1 77 ? 105.225 1.777 12.653 1.00 0.00 68 GLY A N 11
ATOM 17822 C CA . GLY A 1 77 ? 105.515 3.234 12.519 1.00 0.00 68 GLY A CA 11
ATOM 17823 C C . GLY A 1 77 ? 105.645 3.605 11.044 1.00 0.00 68 GLY A C 11
ATOM 17824 O O . GLY A 1 77 ? 106.688 4.038 10.590 1.00 0.00 68 GLY A O 11
ATOM 17828 N N . ASN A 1 78 ? 104.585 3.453 10.302 1.00 0.00 69 ASN A N 11
ATOM 17829 C CA . ASN A 1 78 ? 104.611 3.809 8.856 1.00 0.00 69 ASN A CA 11
ATOM 17830 C C . ASN A 1 78 ? 103.176 3.917 8.345 1.00 0.00 69 ASN A C 11
ATOM 17831 O O . ASN A 1 78 ? 102.275 3.306 8.898 1.00 0.00 69 ASN A O 11
ATOM 17842 N N . SER A 1 79 ? 102.942 4.690 7.312 1.00 0.00 70 SER A N 11
ATOM 17843 C CA . SER A 1 79 ? 101.547 4.820 6.804 1.00 0.00 70 SER A CA 11
ATOM 17844 C C . SER A 1 79 ? 101.494 5.221 5.328 1.00 0.00 70 SER A C 11
ATOM 17845 O O . SER A 1 79 ? 102.418 5.786 4.776 1.00 0.00 70 SER A O 11
ATOM 17853 N N . ILE A 1 80 ? 100.383 4.934 4.706 1.00 0.00 71 ILE A N 11
ATOM 17854 C CA . ILE A 1 80 ? 100.158 5.272 3.272 1.00 0.00 71 ILE A CA 11
ATOM 17855 C C . ILE A 1 80 ? 98.715 5.757 3.113 1.00 0.00 71 ILE A C 11
ATOM 17856 O O . ILE A 1 80 ? 97.911 5.583 4.010 1.00 0.00 71 ILE A O 11
ATOM 17872 N N . PHE A 1 81 ? 98.369 6.355 1.998 1.00 0.00 72 PHE A N 11
ATOM 17873 C CA . PHE A 1 81 ? 96.960 6.827 1.842 1.00 0.00 72 PHE A CA 11
ATOM 17874 C C . PHE A 1 81 ? 96.206 5.889 0.899 1.00 0.00 72 PHE A C 11
ATOM 17875 O O . PHE A 1 81 ? 96.637 5.633 -0.208 1.00 0.00 72 PHE A O 11
ATOM 17892 N N . ILE A 1 82 ? 95.092 5.369 1.340 1.00 0.00 73 ILE A N 11
ATOM 17893 C CA . ILE A 1 82 ? 94.302 4.436 0.483 1.00 0.00 73 ILE A CA 11
ATOM 17894 C C . ILE A 1 82 ? 92.923 5.037 0.205 1.00 0.00 73 ILE A C 11
ATOM 17895 O O . ILE A 1 82 ? 92.235 5.469 1.114 1.00 0.00 73 ILE A O 11
ATOM 17911 N N . ARG A 1 83 ? 92.516 5.073 -1.037 1.00 0.00 74 ARG A N 11
ATOM 17912 C CA . ARG A 1 83 ? 91.182 5.646 -1.371 1.00 0.00 74 ARG A CA 11
ATOM 17913 C C . ARG A 1 83 ? 90.171 4.514 -1.553 1.00 0.00 74 ARG A C 11
ATOM 17914 O O . ARG A 1 83 ? 90.473 3.481 -2.121 1.00 0.00 74 ARG A O 11
ATOM 17935 N N . GLY A 1 84 ? 88.973 4.703 -1.060 1.00 0.00 75 GLY A N 11
ATOM 17936 C CA . GLY A 1 84 ? 87.929 3.643 -1.180 1.00 0.00 75 GLY A CA 11
ATOM 17937 C C . GLY A 1 84 ? 87.667 3.329 -2.653 1.00 0.00 75 GLY A C 11
ATOM 17938 O O . GLY A 1 84 ? 87.759 4.186 -3.511 1.00 0.00 75 GLY A O 11
ATOM 17942 N N . VAL A 1 85 ? 87.331 2.103 -2.940 1.00 0.00 76 VAL A N 11
ATOM 17943 C CA . VAL A 1 85 ? 87.042 1.685 -4.345 1.00 0.00 76 VAL A CA 11
ATOM 17944 C C . VAL A 1 85 ? 86.120 0.446 -4.343 1.00 0.00 76 VAL A C 11
ATOM 17945 O O . VAL A 1 85 ? 85.189 0.361 -5.122 1.00 0.00 76 VAL A O 11
ATOM 17958 N N . ASP A 1 86 ? 86.358 -0.499 -3.464 1.00 0.00 77 ASP A N 11
ATOM 17959 C CA . ASP A 1 86 ? 85.495 -1.718 -3.391 1.00 0.00 77 ASP A CA 11
ATOM 17960 C C . ASP A 1 86 ? 85.149 -2.021 -1.930 1.00 0.00 77 ASP A C 11
ATOM 17961 O O . ASP A 1 86 ? 85.615 -1.355 -1.028 1.00 0.00 77 ASP A O 11
ATOM 17970 N N . SER A 1 87 ? 84.316 -3.006 -1.694 1.00 0.00 78 SER A N 11
ATOM 17971 C CA . SER A 1 87 ? 83.918 -3.341 -0.289 1.00 0.00 78 SER A CA 11
ATOM 17972 C C . SER A 1 87 ? 84.636 -4.596 0.214 1.00 0.00 78 SER A C 11
ATOM 17973 O O . SER A 1 87 ? 85.045 -5.445 -0.555 1.00 0.00 78 SER A O 11
ATOM 17981 N N . GLY A 1 88 ? 84.786 -4.708 1.512 1.00 0.00 79 GLY A N 11
ATOM 17982 C CA . GLY A 1 88 ? 85.472 -5.895 2.096 1.00 0.00 79 GLY A CA 11
ATOM 17983 C C . GLY A 1 88 ? 84.547 -6.580 3.106 1.00 0.00 79 GLY A C 11
ATOM 17984 O O . GLY A 1 88 ? 83.757 -5.942 3.775 1.00 0.00 79 GLY A O 11
ATOM 17988 N N . ARG A 1 89 ? 84.652 -7.876 3.221 1.00 0.00 80 ARG A N 11
ATOM 17989 C CA . ARG A 1 89 ? 83.799 -8.631 4.191 1.00 0.00 80 ARG A CA 11
ATOM 17990 C C . ARG A 1 89 ? 84.045 -8.144 5.624 1.00 0.00 80 ARG A C 11
ATOM 17991 O O . ARG A 1 89 ? 83.127 -8.019 6.412 1.00 0.00 80 ARG A O 11
ATOM 18012 N N . GLY A 1 90 ? 85.281 -7.875 5.960 1.00 0.00 81 GLY A N 11
ATOM 18013 C CA . GLY A 1 90 ? 85.591 -7.403 7.344 1.00 0.00 81 GLY A CA 11
ATOM 18014 C C . GLY A 1 90 ? 87.080 -7.092 7.486 1.00 0.00 81 GLY A C 11
ATOM 18015 O O . GLY A 1 90 ? 87.814 -7.822 8.126 1.00 0.00 81 GLY A O 11
ATOM 18019 N N . GLY A 1 91 ? 87.522 -6.003 6.913 1.00 0.00 82 GLY A N 11
ATOM 18020 C CA . GLY A 1 91 ? 88.961 -5.633 7.040 1.00 0.00 82 GLY A CA 11
ATOM 18021 C C . GLY A 1 91 ? 89.446 -4.933 5.773 1.00 0.00 82 GLY A C 11
ATOM 18022 O O . GLY A 1 91 ? 89.009 -5.228 4.677 1.00 0.00 82 GLY A O 11
ATOM 18026 N N . PHE A 1 92 ? 90.361 -4.018 5.929 1.00 0.00 83 PHE A N 11
ATOM 18027 C CA . PHE A 1 92 ? 90.917 -3.285 4.752 1.00 0.00 83 PHE A CA 11
ATOM 18028 C C . PHE A 1 92 ? 91.839 -4.191 3.946 1.00 0.00 83 PHE A C 11
ATOM 18029 O O . PHE A 1 92 ? 92.677 -4.880 4.492 1.00 0.00 83 PHE A O 11
ATOM 18046 N N . ASN A 1 93 ? 91.702 -4.174 2.647 1.00 0.00 84 ASN A N 11
ATOM 18047 C CA . ASN A 1 93 ? 92.586 -5.012 1.794 1.00 0.00 84 ASN A CA 11
ATOM 18048 C C . ASN A 1 93 ? 93.175 -4.115 0.705 1.00 0.00 84 ASN A C 11
ATOM 18049 O O . ASN A 1 93 ? 92.454 -3.364 0.081 1.00 0.00 84 ASN A O 11
ATOM 18060 N N . VAL A 1 94 ? 94.464 -4.149 0.490 1.00 0.00 85 VAL A N 11
ATOM 18061 C CA . VAL A 1 94 ? 95.058 -3.243 -0.544 1.00 0.00 85 VAL A CA 11
ATOM 18062 C C . VAL A 1 94 ? 95.997 -3.999 -1.483 1.00 0.00 85 VAL A C 11
ATOM 18063 O O . VAL A 1 94 ? 96.285 -5.162 -1.288 1.00 0.00 85 VAL A O 11
ATOM 18076 N N . ASN A 1 95 ? 96.478 -3.337 -2.506 1.00 0.00 86 ASN A N 11
ATOM 18077 C CA . ASN A 1 95 ? 97.411 -4.010 -3.465 1.00 0.00 86 ASN A CA 11
ATOM 18078 C C . ASN A 1 95 ? 98.610 -4.598 -2.704 1.00 0.00 86 ASN A C 11
ATOM 18079 O O . ASN A 1 95 ? 98.979 -4.088 -1.664 1.00 0.00 86 ASN A O 11
ATOM 18090 N N . PRO A 1 96 ? 99.190 -5.646 -3.241 1.00 0.00 87 PRO A N 11
ATOM 18091 C CA . PRO A 1 96 ? 100.358 -6.272 -2.578 1.00 0.00 87 PRO A CA 11
ATOM 18092 C C . PRO A 1 96 ? 101.538 -5.304 -2.570 1.00 0.00 87 PRO A C 11
ATOM 18093 O O . PRO A 1 96 ? 102.362 -5.352 -1.680 1.00 0.00 87 PRO A O 11
ATOM 18104 N N . THR A 1 97 ? 101.621 -4.403 -3.517 1.00 0.00 88 THR A N 11
ATOM 18105 C CA . THR A 1 97 ? 102.746 -3.422 -3.510 1.00 0.00 88 THR A CA 11
ATOM 18106 C C . THR A 1 97 ? 102.550 -2.445 -2.347 1.00 0.00 88 THR A C 11
ATOM 18107 O O . THR A 1 97 ? 103.492 -2.086 -1.666 1.00 0.00 88 THR A O 11
ATOM 18118 N N . ALA A 1 98 ? 101.331 -2.027 -2.103 1.00 0.00 89 ALA A N 11
ATOM 18119 C CA . ALA A 1 98 ? 101.078 -1.091 -0.967 1.00 0.00 89 ALA A CA 11
ATOM 18120 C C . ALA A 1 98 ? 101.353 -1.819 0.347 1.00 0.00 89 ALA A C 11
ATOM 18121 O O . ALA A 1 98 ? 101.925 -1.265 1.266 1.00 0.00 89 ALA A O 11
ATOM 18128 N N . PHE A 1 99 ? 100.959 -3.060 0.431 1.00 0.00 90 PHE A N 11
ATOM 18129 C CA . PHE A 1 99 ? 101.208 -3.845 1.684 1.00 0.00 90 PHE A CA 11
ATOM 18130 C C . PHE A 1 99 ? 102.710 -3.947 1.973 1.00 0.00 90 PHE A C 11
ATOM 18131 O O . PHE A 1 99 ? 103.154 -3.710 3.081 1.00 0.00 90 PHE A O 11
ATOM 18148 N N . THR A 1 100 ? 103.482 -4.336 0.994 1.00 0.00 91 THR A N 11
ATOM 18149 C CA . THR A 1 100 ? 104.955 -4.504 1.204 1.00 0.00 91 THR A CA 11
ATOM 18150 C C . THR A 1 100 ? 105.607 -3.191 1.636 1.00 0.00 91 THR A C 11
ATOM 18151 O O . THR A 1 100 ? 106.495 -3.172 2.461 1.00 0.00 91 THR A O 11
ATOM 18162 N N . LYS A 1 101 ? 105.187 -2.099 1.061 1.00 0.00 92 LYS A N 11
ATOM 18163 C CA . LYS A 1 101 ? 105.801 -0.788 1.427 1.00 0.00 92 LYS A CA 11
ATOM 18164 C C . LYS A 1 101 ? 105.436 -0.377 2.855 1.00 0.00 92 LYS A C 11
ATOM 18165 O O . LYS A 1 101 ? 106.256 0.160 3.576 1.00 0.00 92 LYS A O 11
ATOM 18184 N N . LEU A 1 102 ? 104.214 -0.602 3.260 1.00 0.00 93 LEU A N 11
ATOM 18185 C CA . LEU A 1 102 ? 103.801 -0.195 4.639 1.00 0.00 93 LEU A CA 11
ATOM 18186 C C . LEU A 1 102 ? 104.453 -1.079 5.708 1.00 0.00 93 LEU A C 11
ATOM 18187 O O . LEU A 1 102 ? 104.874 -0.596 6.743 1.00 0.00 93 LEU A O 11
ATOM 18203 N N . VAL A 1 103 ? 104.501 -2.370 5.493 1.00 0.00 94 VAL A N 11
ATOM 18204 C CA . VAL A 1 103 ? 105.083 -3.284 6.533 1.00 0.00 94 VAL A CA 11
ATOM 18205 C C . VAL A 1 103 ? 106.542 -3.635 6.227 1.00 0.00 94 VAL A C 11
ATOM 18206 O O . VAL A 1 103 ? 107.372 -3.699 7.115 1.00 0.00 94 VAL A O 11
ATOM 18219 N N . GLY A 1 104 ? 106.856 -3.871 4.984 1.00 0.00 95 GLY A N 11
ATOM 18220 C CA . GLY A 1 104 ? 108.254 -4.227 4.609 1.00 0.00 95 GLY A CA 11
ATOM 18221 C C . GLY A 1 104 ? 108.275 -5.627 3.994 1.00 0.00 95 GLY A C 11
ATOM 18222 O O . GLY A 1 104 ? 109.005 -5.890 3.057 1.00 0.00 95 GLY A O 11
ATOM 18226 N N . SER A 1 105 ? 107.474 -6.523 4.512 1.00 0.00 96 SER A N 11
ATOM 18227 C CA . SER A 1 105 ? 107.438 -7.909 3.960 1.00 0.00 96 SER A CA 11
ATOM 18228 C C . SER A 1 105 ? 105.989 -8.374 3.793 1.00 0.00 96 SER A C 11
ATOM 18229 O O . SER A 1 105 ? 105.112 -7.971 4.536 1.00 0.00 96 SER A O 11
ATOM 18237 N N . THR A 1 106 ? 105.730 -9.221 2.826 1.00 0.00 97 THR A N 11
ATOM 18238 C CA . THR A 1 106 ? 104.334 -9.717 2.615 1.00 0.00 97 THR A CA 11
ATOM 18239 C C . THR A 1 106 ? 104.104 -11.049 3.349 1.00 0.00 97 THR A C 11
ATOM 18240 O O . THR A 1 106 ? 103.056 -11.654 3.230 1.00 0.00 97 THR A O 11
ATOM 18251 N N . GLU A 1 107 ? 105.077 -11.510 4.091 1.00 0.00 98 GLU A N 11
ATOM 18252 C CA . GLU A 1 107 ? 104.929 -12.809 4.824 1.00 0.00 98 GLU A CA 11
ATOM 18253 C C . GLU A 1 107 ? 103.922 -12.684 5.975 1.00 0.00 98 GLU A C 11
ATOM 18254 O O . GLU A 1 107 ? 103.298 -13.653 6.370 1.00 0.00 98 GLU A O 11
ATOM 18266 N N . ALA A 1 108 ? 103.771 -11.505 6.521 1.00 0.00 99 ALA A N 11
ATOM 18267 C CA . ALA A 1 108 ? 102.817 -11.317 7.659 1.00 0.00 99 ALA A CA 11
ATOM 18268 C C . ALA A 1 108 ? 101.393 -11.687 7.237 1.00 0.00 99 ALA A C 11
ATOM 18269 O O . ALA A 1 108 ? 100.651 -12.284 7.994 1.00 0.00 99 ALA A O 11
ATOM 18276 N N . GLY A 1 109 ? 101.004 -11.331 6.040 1.00 0.00 100 GLY A N 11
ATOM 18277 C CA . GLY A 1 109 ? 99.625 -11.652 5.569 1.00 0.00 100 GLY A CA 11
ATOM 18278 C C . GLY A 1 109 ? 98.695 -10.496 5.935 1.00 0.00 100 GLY A C 11
ATOM 18279 O O . GLY A 1 109 ? 98.104 -9.868 5.077 1.00 0.00 100 GLY A O 11
ATOM 18283 N N . ARG A 1 110 ? 98.571 -10.206 7.206 1.00 0.00 101 ARG A N 11
ATOM 18284 C CA . ARG A 1 110 ? 97.692 -9.085 7.644 1.00 0.00 101 ARG A CA 11
ATOM 18285 C C . ARG A 1 110 ? 98.173 -8.516 8.985 1.00 0.00 101 ARG A C 11
ATOM 18286 O O . ARG A 1 110 ? 98.835 -9.193 9.751 1.00 0.00 101 ARG A O 11
ATOM 18307 N N . VAL A 1 111 ? 97.832 -7.286 9.280 1.00 0.00 102 VAL A N 11
ATOM 18308 C CA . VAL A 1 111 ? 98.255 -6.679 10.579 1.00 0.00 102 VAL A CA 11
ATOM 18309 C C . VAL A 1 111 ? 97.024 -6.152 11.328 1.00 0.00 102 VAL A C 11
ATOM 18310 O O . VAL A 1 111 ? 96.335 -5.269 10.853 1.00 0.00 102 VAL A O 11
ATOM 18323 N N . ASP A 1 112 ? 96.739 -6.694 12.484 1.00 0.00 103 ASP A N 11
ATOM 18324 C CA . ASP A 1 112 ? 95.546 -6.229 13.255 1.00 0.00 103 ASP A CA 11
ATOM 18325 C C . ASP A 1 112 ? 95.872 -4.947 14.022 1.00 0.00 103 ASP A C 11
ATOM 18326 O O . ASP A 1 112 ? 97.014 -4.539 14.117 1.00 0.00 103 ASP A O 11
ATOM 18335 N N . ASN A 1 113 ? 94.868 -4.314 14.580 1.00 0.00 104 ASN A N 11
ATOM 18336 C CA . ASN A 1 113 ? 95.086 -3.051 15.362 1.00 0.00 104 ASN A CA 11
ATOM 18337 C C . ASN A 1 113 ? 95.676 -1.940 14.488 1.00 0.00 104 ASN A C 11
ATOM 18338 O O . ASN A 1 113 ? 96.632 -1.285 14.865 1.00 0.00 104 ASN A O 11
ATOM 18349 N N . VAL A 1 114 ? 95.109 -1.722 13.330 1.00 0.00 105 VAL A N 11
ATOM 18350 C CA . VAL A 1 114 ? 95.637 -0.646 12.437 1.00 0.00 105 VAL A CA 11
ATOM 18351 C C . VAL A 1 114 ? 94.827 0.641 12.630 1.00 0.00 105 VAL A C 11
ATOM 18352 O O . VAL A 1 114 ? 93.619 0.645 12.484 1.00 0.00 105 VAL A O 11
ATOM 18365 N N . ASN A 1 115 ? 95.483 1.733 12.943 1.00 0.00 106 ASN A N 11
ATOM 18366 C CA . ASN A 1 115 ? 94.742 3.015 13.130 1.00 0.00 106 ASN A CA 11
ATOM 18367 C C . ASN A 1 115 ? 94.548 3.689 11.771 1.00 0.00 106 ASN A C 11
ATOM 18368 O O . ASN A 1 115 ? 95.372 3.578 10.884 1.00 0.00 106 ASN A O 11
ATOM 18379 N N . TYR A 1 116 ? 93.442 4.357 11.602 1.00 0.00 107 TYR A N 11
ATOM 18380 C CA . TYR A 1 116 ? 93.144 5.020 10.294 1.00 0.00 107 TYR A CA 11
ATOM 18381 C C . TYR A 1 116 ? 92.499 6.396 10.493 1.00 0.00 107 TYR A C 11
ATOM 18382 O O . TYR A 1 116 ? 91.762 6.616 11.435 1.00 0.00 107 TYR A O 11
ATOM 18400 N N . VAL A 1 117 ? 92.773 7.319 9.604 1.00 0.00 108 VAL A N 11
ATOM 18401 C CA . VAL A 1 117 ? 92.178 8.686 9.724 1.00 0.00 108 VAL A CA 11
ATOM 18402 C C . VAL A 1 117 ? 91.927 9.295 8.339 1.00 0.00 108 VAL A C 11
ATOM 18403 O O . VAL A 1 117 ? 92.645 9.031 7.394 1.00 0.00 108 VAL A O 11
ATOM 18416 N N . GLN A 1 118 ? 90.912 10.113 8.223 1.00 0.00 109 GLN A N 11
ATOM 18417 C CA . GLN A 1 118 ? 90.594 10.761 6.912 1.00 0.00 109 GLN A CA 11
ATOM 18418 C C . GLN A 1 118 ? 91.461 12.003 6.710 1.00 0.00 109 GLN A C 11
ATOM 18419 O O . GLN A 1 118 ? 91.704 12.761 7.630 1.00 0.00 109 GLN A O 11
ATOM 18433 N N . VAL A 1 119 ? 91.915 12.218 5.501 1.00 0.00 110 VAL A N 11
ATOM 18434 C CA . VAL A 1 119 ? 92.754 13.417 5.217 1.00 0.00 110 VAL A CA 11
ATOM 18435 C C . VAL A 1 119 ? 92.242 14.120 3.955 1.00 0.00 110 VAL A C 11
ATOM 18436 O O . VAL A 1 119 ? 91.427 13.580 3.230 1.00 0.00 110 VAL A O 11
ATOM 18449 N N . ASP A 1 120 ? 92.714 15.311 3.680 1.00 0.00 111 ASP A N 11
ATOM 18450 C CA . ASP A 1 120 ? 92.252 16.036 2.452 1.00 0.00 111 ASP A CA 11
ATOM 18451 C C . ASP A 1 120 ? 92.590 15.213 1.200 1.00 0.00 111 ASP A C 11
ATOM 18452 O O . ASP A 1 120 ? 93.559 14.478 1.177 1.00 0.00 111 ASP A O 11
ATOM 18461 N N . LEU A 1 121 ? 91.789 15.319 0.169 1.00 0.00 112 LEU A N 11
ATOM 18462 C CA . LEU A 1 121 ? 92.045 14.529 -1.081 1.00 0.00 112 LEU A CA 11
ATOM 18463 C C . LEU A 1 121 ? 93.412 14.879 -1.680 1.00 0.00 112 LEU A C 11
ATOM 18464 O O . LEU A 1 121 ? 94.118 14.020 -2.170 1.00 0.00 112 LEU A O 11
ATOM 18480 N N . SER A 1 122 ? 93.775 16.135 -1.662 1.00 0.00 113 SER A N 11
ATOM 18481 C CA . SER A 1 122 ? 95.087 16.557 -2.252 1.00 0.00 113 SER A CA 11
ATOM 18482 C C . SER A 1 122 ? 96.240 15.772 -1.622 1.00 0.00 113 SER A C 11
ATOM 18483 O O . SER A 1 122 ? 97.204 15.445 -2.280 1.00 0.00 113 SER A O 11
ATOM 18491 N N . ASN A 1 123 ? 96.145 15.468 -0.355 1.00 0.00 114 ASN A N 11
ATOM 18492 C CA . ASN A 1 123 ? 97.231 14.695 0.329 1.00 0.00 114 ASN A CA 11
ATOM 18493 C C . ASN A 1 123 ? 97.411 13.334 -0.345 1.00 0.00 114 ASN A C 11
ATOM 18494 O O . ASN A 1 123 ? 98.519 12.863 -0.515 1.00 0.00 114 ASN A O 11
ATOM 18505 N N . CYS A 1 124 ? 96.333 12.713 -0.752 1.00 0.00 115 CYS A N 11
ATOM 18506 C CA . CYS A 1 124 ? 96.450 11.396 -1.443 1.00 0.00 115 CYS A CA 11
ATOM 18507 C C . CYS A 1 124 ? 97.073 11.612 -2.816 1.00 0.00 115 CYS A C 11
ATOM 18508 O O . CYS A 1 124 ? 97.870 10.825 -3.285 1.00 0.00 115 CYS A O 11
ATOM 18515 N N . ILE A 1 125 ? 96.677 12.671 -3.473 1.00 0.00 116 ILE A N 11
ATOM 18516 C CA . ILE A 1 125 ? 97.205 12.949 -4.837 1.00 0.00 116 ILE A CA 11
ATOM 18517 C C . ILE A 1 125 ? 98.713 13.208 -4.768 1.00 0.00 116 ILE A C 11
ATOM 18518 O O . ILE A 1 125 ? 99.475 12.712 -5.574 1.00 0.00 116 ILE A O 11
ATOM 18534 N N . ASN A 1 126 ? 99.139 13.982 -3.804 1.00 0.00 117 ASN A N 11
ATOM 18535 C CA . ASN A 1 126 ? 100.597 14.284 -3.661 1.00 0.00 117 ASN A CA 11
ATOM 18536 C C . ASN A 1 126 ? 101.360 13.041 -3.203 1.00 0.00 117 ASN A C 11
ATOM 18537 O O . ASN A 1 126 ? 102.459 12.774 -3.655 1.00 0.00 117 ASN A O 11
ATOM 18548 N N . GLY A 1 127 ? 100.788 12.287 -2.302 1.00 0.00 118 GLY A N 11
ATOM 18549 C CA . GLY A 1 127 ? 101.472 11.065 -1.794 1.00 0.00 118 GLY A CA 11
ATOM 18550 C C . GLY A 1 127 ? 101.619 10.040 -2.916 1.00 0.00 118 GLY A C 11
ATOM 18551 O O . GLY A 1 127 ? 102.696 9.529 -3.166 1.00 0.00 118 GLY A O 11
ATOM 18555 N N . ALA A 1 128 ? 100.543 9.732 -3.589 1.00 0.00 119 ALA A N 11
ATOM 18556 C CA . ALA A 1 128 ? 100.604 8.732 -4.698 1.00 0.00 119 ALA A CA 11
ATOM 18557 C C . ALA A 1 128 ? 101.485 9.255 -5.835 1.00 0.00 119 ALA A C 11
ATOM 18558 O O . ALA A 1 128 ? 102.247 8.518 -6.431 1.00 0.00 119 ALA A O 11
ATOM 18565 N N . ASN A 1 129 ? 101.381 10.525 -6.138 1.00 0.00 120 ASN A N 11
ATOM 18566 C CA . ASN A 1 129 ? 102.205 11.109 -7.237 1.00 0.00 120 ASN A CA 11
ATOM 18567 C C . ASN A 1 129 ? 102.988 12.326 -6.720 1.00 0.00 120 ASN A C 11
ATOM 18568 O O . ASN A 1 129 ? 102.730 13.425 -7.187 1.00 0.00 120 ASN A O 11
ATOM 18580 N N . VAL A 1 10 ? 91.654 -1.950 13.409 1.00 0.00 1 VAL A N 12
ATOM 18581 C CA . VAL A 1 10 ? 91.193 -2.831 12.295 1.00 0.00 1 VAL A CA 12
ATOM 18582 C C . VAL A 1 10 ? 92.354 -3.682 11.774 1.00 0.00 1 VAL A C 12
ATOM 18583 O O . VAL A 1 10 ? 93.503 -3.471 12.125 1.00 0.00 1 VAL A O 12
ATOM 18596 N N . SER A 1 11 ? 92.054 -4.641 10.937 1.00 0.00 2 SER A N 12
ATOM 18597 C CA . SER A 1 11 ? 93.116 -5.509 10.361 1.00 0.00 2 SER A CA 12
ATOM 18598 C C . SER A 1 11 ? 93.247 -5.210 8.865 1.00 0.00 2 SER A C 12
ATOM 18599 O O . SER A 1 11 ? 92.263 -5.057 8.165 1.00 0.00 2 SER A O 12
ATOM 18607 N N . ILE A 1 12 ? 94.455 -5.123 8.376 1.00 0.00 3 ILE A N 12
ATOM 18608 C CA . ILE A 1 12 ? 94.668 -4.830 6.928 1.00 0.00 3 ILE A CA 12
ATOM 18609 C C . ILE A 1 12 ? 95.209 -6.065 6.210 1.00 0.00 3 ILE A C 12
ATOM 18610 O O . ILE A 1 12 ? 95.955 -6.843 6.770 1.00 0.00 3 ILE A O 12
ATOM 18626 N N . SER A 1 13 ? 94.843 -6.237 4.973 1.00 0.00 4 SER A N 12
ATOM 18627 C CA . SER A 1 13 ? 95.325 -7.401 4.181 1.00 0.00 4 SER A CA 12
ATOM 18628 C C . SER A 1 13 ? 95.550 -6.936 2.746 1.00 0.00 4 SER A C 12
ATOM 18629 O O . SER A 1 13 ? 95.410 -5.763 2.449 1.00 0.00 4 SER A O 12
ATOM 18637 N N . TYR A 1 14 ? 95.874 -7.831 1.850 1.00 0.00 5 TYR A N 12
ATOM 18638 C CA . TYR A 1 14 ? 96.079 -7.405 0.435 1.00 0.00 5 TYR A CA 12
ATOM 18639 C C . TYR A 1 14 ? 95.551 -8.464 -0.539 1.00 0.00 5 TYR A C 12
ATOM 18640 O O . TYR A 1 14 ? 95.559 -9.646 -0.246 1.00 0.00 5 TYR A O 12
ATOM 18658 N N . ASP A 1 15 ? 95.102 -8.048 -1.701 1.00 0.00 6 ASP A N 12
ATOM 18659 C CA . ASP A 1 15 ? 94.586 -9.025 -2.704 1.00 0.00 6 ASP A CA 12
ATOM 18660 C C . ASP A 1 15 ? 95.290 -8.804 -4.056 1.00 0.00 6 ASP A C 12
ATOM 18661 O O . ASP A 1 15 ? 95.742 -7.711 -4.334 1.00 0.00 6 ASP A O 12
ATOM 18670 N N . PRO A 1 16 ? 95.389 -9.852 -4.849 1.00 0.00 7 PRO A N 12
ATOM 18671 C CA . PRO A 1 16 ? 96.077 -9.746 -6.158 1.00 0.00 7 PRO A CA 12
ATOM 18672 C C . PRO A 1 16 ? 95.154 -9.223 -7.272 1.00 0.00 7 PRO A C 12
ATOM 18673 O O . PRO A 1 16 ? 95.621 -8.893 -8.348 1.00 0.00 7 PRO A O 12
ATOM 18684 N N . ILE A 1 17 ? 93.861 -9.158 -7.050 1.00 0.00 8 ILE A N 12
ATOM 18685 C CA . ILE A 1 17 ? 92.946 -8.673 -8.138 1.00 0.00 8 ILE A CA 12
ATOM 18686 C C . ILE A 1 17 ? 93.129 -7.171 -8.393 1.00 0.00 8 ILE A C 12
ATOM 18687 O O . ILE A 1 17 ? 93.087 -6.731 -9.527 1.00 0.00 8 ILE A O 12
ATOM 18703 N N . TYR A 1 18 ? 93.302 -6.382 -7.365 1.00 0.00 9 TYR A N 12
ATOM 18704 C CA . TYR A 1 18 ? 93.453 -4.908 -7.580 1.00 0.00 9 TYR A CA 12
ATOM 18705 C C . TYR A 1 18 ? 94.818 -4.560 -8.182 1.00 0.00 9 TYR A C 12
ATOM 18706 O O . TYR A 1 18 ? 95.621 -3.853 -7.615 1.00 0.00 9 TYR A O 12
ATOM 18724 N N . ALA A 1 19 ? 95.019 -5.019 -9.388 1.00 0.00 10 ALA A N 12
ATOM 18725 C CA . ALA A 1 19 ? 96.257 -4.715 -10.160 1.00 0.00 10 ALA A CA 12
ATOM 18726 C C . ALA A 1 19 ? 95.904 -3.679 -11.228 1.00 0.00 10 ALA A C 12
ATOM 18727 O O . ALA A 1 19 ? 94.756 -3.319 -11.402 1.00 0.00 10 ALA A O 12
ATOM 18734 N N . ALA A 1 20 ? 96.899 -3.143 -11.882 1.00 0.00 11 ALA A N 12
ATOM 18735 C CA . ALA A 1 20 ? 96.655 -2.058 -12.880 1.00 0.00 11 ALA A CA 12
ATOM 18736 C C . ALA A 1 20 ? 95.733 -2.486 -14.020 1.00 0.00 11 ALA A C 12
ATOM 18737 O O . ALA A 1 20 ? 94.991 -1.663 -14.528 1.00 0.00 11 ALA A O 12
ATOM 18744 N N . ASP A 1 21 ? 95.775 -3.721 -14.475 1.00 0.00 12 ASP A N 12
ATOM 18745 C CA . ASP A 1 21 ? 94.889 -4.076 -15.628 1.00 0.00 12 ASP A CA 12
ATOM 18746 C C . ASP A 1 21 ? 93.502 -4.529 -15.154 1.00 0.00 12 ASP A C 12
ATOM 18747 O O . ASP A 1 21 ? 92.698 -5.000 -15.936 1.00 0.00 12 ASP A O 12
ATOM 18756 N N . LEU A 1 22 ? 93.211 -4.380 -13.887 1.00 0.00 13 LEU A N 12
ATOM 18757 C CA . LEU A 1 22 ? 91.875 -4.788 -13.361 1.00 0.00 13 LEU A CA 12
ATOM 18758 C C . LEU A 1 22 ? 90.810 -3.834 -13.888 1.00 0.00 13 LEU A C 12
ATOM 18759 O O . LEU A 1 22 ? 90.877 -2.637 -13.674 1.00 0.00 13 LEU A O 12
ATOM 18775 N N . SER A 1 23 ? 89.829 -4.356 -14.571 1.00 0.00 14 SER A N 12
ATOM 18776 C CA . SER A 1 23 ? 88.756 -3.479 -15.109 1.00 0.00 14 SER A CA 12
ATOM 18777 C C . SER A 1 23 ? 87.932 -2.918 -13.953 1.00 0.00 14 SER A C 12
ATOM 18778 O O . SER A 1 23 ? 87.578 -3.623 -13.027 1.00 0.00 14 SER A O 12
ATOM 18786 N N . MET A 1 24 ? 87.638 -1.649 -14.004 1.00 0.00 15 MET A N 12
ATOM 18787 C CA . MET A 1 24 ? 86.847 -1.012 -12.909 1.00 0.00 15 MET A CA 12
ATOM 18788 C C . MET A 1 24 ? 85.392 -1.494 -12.925 1.00 0.00 15 MET A C 12
ATOM 18789 O O . MET A 1 24 ? 84.670 -1.311 -11.965 1.00 0.00 15 MET A O 12
ATOM 18803 N N . GLY A 1 25 ? 84.945 -2.107 -13.994 1.00 0.00 16 GLY A N 12
ATOM 18804 C CA . GLY A 1 25 ? 83.535 -2.595 -14.047 1.00 0.00 16 GLY A CA 12
ATOM 18805 C C . GLY A 1 25 ? 83.352 -3.784 -13.100 1.00 0.00 16 GLY A C 12
ATOM 18806 O O . GLY A 1 25 ? 82.239 -4.158 -12.782 1.00 0.00 16 GLY A O 12
ATOM 18810 N N . SER A 1 26 ? 84.427 -4.392 -12.657 1.00 0.00 17 SER A N 12
ATOM 18811 C CA . SER A 1 26 ? 84.307 -5.564 -11.747 1.00 0.00 17 SER A CA 12
ATOM 18812 C C . SER A 1 26 ? 84.254 -5.137 -10.275 1.00 0.00 17 SER A C 12
ATOM 18813 O O . SER A 1 26 ? 84.045 -5.964 -9.406 1.00 0.00 17 SER A O 12
ATOM 18821 N N . VAL A 1 27 ? 84.449 -3.871 -9.973 1.00 0.00 18 VAL A N 12
ATOM 18822 C CA . VAL A 1 27 ? 84.414 -3.447 -8.542 1.00 0.00 18 VAL A CA 12
ATOM 18823 C C . VAL A 1 27 ? 83.032 -2.894 -8.177 1.00 0.00 18 VAL A C 12
ATOM 18824 O O . VAL A 1 27 ? 82.213 -2.612 -9.033 1.00 0.00 18 VAL A O 12
ATOM 18837 N N . ALA A 1 28 ? 82.772 -2.756 -6.903 1.00 0.00 19 ALA A N 12
ATOM 18838 C CA . ALA A 1 28 ? 81.444 -2.241 -6.451 1.00 0.00 19 ALA A CA 12
ATOM 18839 C C . ALA A 1 28 ? 81.186 -0.837 -7.003 1.00 0.00 19 ALA A C 12
ATOM 18840 O O . ALA A 1 28 ? 80.097 -0.539 -7.432 1.00 0.00 19 ALA A O 12
ATOM 18847 N N . CYS A 1 29 ? 82.173 0.024 -6.990 1.00 0.00 20 CYS A N 12
ATOM 18848 C CA . CYS A 1 29 ? 81.968 1.415 -7.513 1.00 0.00 20 CYS A CA 12
ATOM 18849 C C . CYS A 1 29 ? 81.974 1.410 -9.048 1.00 0.00 20 CYS A C 12
ATOM 18850 O O . CYS A 1 29 ? 82.907 1.872 -9.677 1.00 0.00 20 CYS A O 12
ATOM 18857 N N . SER A 1 30 ? 80.936 0.884 -9.651 1.00 0.00 21 SER A N 12
ATOM 18858 C CA . SER A 1 30 ? 80.858 0.831 -11.140 1.00 0.00 21 SER A CA 12
ATOM 18859 C C . SER A 1 30 ? 79.816 1.828 -11.656 1.00 0.00 21 SER A C 12
ATOM 18860 O O . SER A 1 30 ? 78.631 1.677 -11.431 1.00 0.00 21 SER A O 12
ATOM 18868 N N . ASN A 1 31 ? 80.259 2.855 -12.331 1.00 0.00 22 ASN A N 12
ATOM 18869 C CA . ASN A 1 31 ? 79.333 3.898 -12.865 1.00 0.00 22 ASN A CA 12
ATOM 18870 C C . ASN A 1 31 ? 78.413 4.426 -11.750 1.00 0.00 22 ASN A C 12
ATOM 18871 O O . ASN A 1 31 ? 78.854 4.630 -10.635 1.00 0.00 22 ASN A O 12
ATOM 18882 N N . GLY A 1 32 ? 77.159 4.656 -12.028 1.00 0.00 23 GLY A N 12
ATOM 18883 C CA . GLY A 1 32 ? 76.253 5.181 -10.968 1.00 0.00 23 GLY A CA 12
ATOM 18884 C C . GLY A 1 32 ? 76.705 6.591 -10.587 1.00 0.00 23 GLY A C 12
ATOM 18885 O O . GLY A 1 32 ? 77.341 7.282 -11.362 1.00 0.00 23 GLY A O 12
ATOM 18889 N N . ASP A 1 33 ? 76.373 7.020 -9.400 1.00 0.00 24 ASP A N 12
ATOM 18890 C CA . ASP A 1 33 ? 76.769 8.393 -8.950 1.00 0.00 24 ASP A CA 12
ATOM 18891 C C . ASP A 1 33 ? 78.262 8.478 -8.608 1.00 0.00 24 ASP A C 12
ATOM 18892 O O . ASP A 1 33 ? 78.909 9.465 -8.909 1.00 0.00 24 ASP A O 12
ATOM 18901 N N . HIS A 1 34 ? 78.811 7.482 -7.956 1.00 0.00 25 HIS A N 12
ATOM 18902 C CA . HIS A 1 34 ? 80.260 7.550 -7.568 1.00 0.00 25 HIS A CA 12
ATOM 18903 C C . HIS A 1 34 ? 81.139 6.757 -8.539 1.00 0.00 25 HIS A C 12
ATOM 18904 O O . HIS A 1 34 ? 82.308 6.541 -8.276 1.00 0.00 25 HIS A O 12
ATOM 18918 N N . GLY A 1 35 ? 80.599 6.312 -9.646 1.00 0.00 26 GLY A N 12
ATOM 18919 C CA . GLY A 1 35 ? 81.417 5.522 -10.612 1.00 0.00 26 GLY A CA 12
ATOM 18920 C C . GLY A 1 35 ? 82.646 6.315 -11.046 1.00 0.00 26 GLY A C 12
ATOM 18921 O O . GLY A 1 35 ? 82.557 7.460 -11.448 1.00 0.00 26 GLY A O 12
ATOM 18925 N N . LEU A 1 36 ? 83.785 5.691 -10.986 1.00 0.00 27 LEU A N 12
ATOM 18926 C CA . LEU A 1 36 ? 85.044 6.362 -11.413 1.00 0.00 27 LEU A CA 12
ATOM 18927 C C . LEU A 1 36 ? 85.436 5.901 -12.829 1.00 0.00 27 LEU A C 12
ATOM 18928 O O . LEU A 1 36 ? 86.365 6.418 -13.419 1.00 0.00 27 LEU A O 12
ATOM 18944 N N . MET A 1 37 ? 84.721 4.943 -13.384 1.00 0.00 28 MET A N 12
ATOM 18945 C CA . MET A 1 37 ? 85.032 4.460 -14.764 1.00 0.00 28 MET A CA 12
ATOM 18946 C C . MET A 1 37 ? 84.907 5.621 -15.755 1.00 0.00 28 MET A C 12
ATOM 18947 O O . MET A 1 37 ? 85.632 5.706 -16.726 1.00 0.00 28 MET A O 12
ATOM 18961 N N . ALA A 1 38 ? 83.958 6.495 -15.525 1.00 0.00 29 ALA A N 12
ATOM 18962 C CA . ALA A 1 38 ? 83.731 7.644 -16.461 1.00 0.00 29 ALA A CA 12
ATOM 18963 C C . ALA A 1 38 ? 85.035 8.400 -16.763 1.00 0.00 29 ALA A C 12
ATOM 18964 O O . ALA A 1 38 ? 85.568 8.309 -17.853 1.00 0.00 29 ALA A O 12
ATOM 18971 N N . GLN A 1 39 ? 85.546 9.149 -15.813 1.00 0.00 30 GLN A N 12
ATOM 18972 C CA . GLN A 1 39 ? 86.811 9.913 -16.060 1.00 0.00 30 GLN A CA 12
ATOM 18973 C C . GLN A 1 39 ? 87.994 8.955 -16.164 1.00 0.00 30 GLN A C 12
ATOM 18974 O O . GLN A 1 39 ? 88.885 9.133 -16.972 1.00 0.00 30 GLN A O 12
ATOM 18988 N N . TYR A 1 40 ? 88.010 7.952 -15.331 1.00 0.00 31 TYR A N 12
ATOM 18989 C CA . TYR A 1 40 ? 89.137 6.976 -15.342 1.00 0.00 31 TYR A CA 12
ATOM 18990 C C . TYR A 1 40 ? 88.592 5.570 -15.631 1.00 0.00 31 TYR A C 12
ATOM 18991 O O . TYR A 1 40 ? 88.026 4.955 -14.755 1.00 0.00 31 TYR A O 12
ATOM 19009 N N . PRO A 1 41 ? 88.753 5.106 -16.852 1.00 0.00 32 PRO A N 12
ATOM 19010 C CA . PRO A 1 41 ? 88.230 3.763 -17.214 1.00 0.00 32 PRO A CA 12
ATOM 19011 C C . PRO A 1 41 ? 89.077 2.646 -16.590 1.00 0.00 32 PRO A C 12
ATOM 19012 O O . PRO A 1 41 ? 88.617 1.532 -16.427 1.00 0.00 32 PRO A O 12
ATOM 19023 N N . THR A 1 42 ? 90.310 2.931 -16.248 1.00 0.00 33 THR A N 12
ATOM 19024 C CA . THR A 1 42 ? 91.184 1.878 -15.645 1.00 0.00 33 THR A CA 12
ATOM 19025 C C . THR A 1 42 ? 91.701 2.323 -14.275 1.00 0.00 33 THR A C 12
ATOM 19026 O O . THR A 1 42 ? 91.983 3.484 -14.050 1.00 0.00 33 THR A O 12
ATOM 19037 N N . LEU A 1 43 ? 91.825 1.393 -13.363 1.00 0.00 34 LEU A N 12
ATOM 19038 C CA . LEU A 1 43 ? 92.324 1.731 -11.995 1.00 0.00 34 LEU A CA 12
ATOM 19039 C C . LEU A 1 43 ? 93.777 2.214 -12.069 1.00 0.00 34 LEU A C 12
ATOM 19040 O O . LEU A 1 43 ? 94.647 1.489 -12.516 1.00 0.00 34 LEU A O 12
ATOM 19056 N N . GLY A 1 44 ? 94.053 3.412 -11.629 1.00 0.00 35 GLY A N 12
ATOM 19057 C CA . GLY A 1 44 ? 95.461 3.917 -11.673 1.00 0.00 35 GLY A CA 12
ATOM 19058 C C . GLY A 1 44 ? 95.493 5.441 -11.833 1.00 0.00 35 GLY A C 12
ATOM 19059 O O . GLY A 1 44 ? 96.406 5.984 -12.427 1.00 0.00 35 GLY A O 12
ATOM 19063 N N . GLU A 1 45 ? 94.523 6.136 -11.293 1.00 0.00 36 GLU A N 12
ATOM 19064 C CA . GLU A 1 45 ? 94.510 7.620 -11.394 1.00 0.00 36 GLU A CA 12
ATOM 19065 C C . GLU A 1 45 ? 93.687 8.213 -10.254 1.00 0.00 36 GLU A C 12
ATOM 19066 O O . GLU A 1 45 ? 94.128 9.123 -9.575 1.00 0.00 36 GLU A O 12
ATOM 19078 N N . VAL A 1 46 ? 92.503 7.698 -10.024 1.00 0.00 37 VAL A N 12
ATOM 19079 C CA . VAL A 1 46 ? 91.669 8.229 -8.905 1.00 0.00 37 VAL A CA 12
ATOM 19080 C C . VAL A 1 46 ? 92.416 7.968 -7.576 1.00 0.00 37 VAL A C 12
ATOM 19081 O O . VAL A 1 46 ? 92.763 8.901 -6.880 1.00 0.00 37 VAL A O 12
ATOM 19094 N N . PRO A 1 47 ? 92.687 6.711 -7.288 1.00 0.00 38 PRO A N 12
ATOM 19095 C CA . PRO A 1 47 ? 93.456 6.374 -6.064 1.00 0.00 38 PRO A CA 12
ATOM 19096 C C . PRO A 1 47 ? 94.924 6.748 -6.287 1.00 0.00 38 PRO A C 12
ATOM 19097 O O . PRO A 1 47 ? 95.641 7.109 -5.375 1.00 0.00 38 PRO A O 12
ATOM 19108 N N . GLY A 1 48 ? 95.363 6.634 -7.512 1.00 0.00 39 GLY A N 12
ATOM 19109 C CA . GLY A 1 48 ? 96.774 6.942 -7.865 1.00 0.00 39 GLY A CA 12
ATOM 19110 C C . GLY A 1 48 ? 97.307 5.758 -8.670 1.00 0.00 39 GLY A C 12
ATOM 19111 O O . GLY A 1 48 ? 97.607 5.877 -9.840 1.00 0.00 39 GLY A O 12
ATOM 19115 N N . PHE A 1 49 ? 97.364 4.609 -8.032 1.00 0.00 40 PHE A N 12
ATOM 19116 C CA . PHE A 1 49 ? 97.813 3.318 -8.674 1.00 0.00 40 PHE A CA 12
ATOM 19117 C C . PHE A 1 49 ? 98.161 2.279 -7.581 1.00 0.00 40 PHE A C 12
ATOM 19118 O O . PHE A 1 49 ? 97.653 1.176 -7.615 1.00 0.00 40 PHE A O 12
ATOM 19135 N N . PRO A 1 50 ? 99.029 2.644 -6.650 1.00 0.00 41 PRO A N 12
ATOM 19136 C CA . PRO A 1 50 ? 99.440 1.715 -5.578 1.00 0.00 41 PRO A CA 12
ATOM 19137 C C . PRO A 1 50 ? 98.693 2.012 -4.269 1.00 0.00 41 PRO A C 12
ATOM 19138 O O . PRO A 1 50 ? 99.067 1.528 -3.217 1.00 0.00 41 PRO A O 12
ATOM 19149 N N . ASN A 1 51 ? 97.656 2.812 -4.318 1.00 0.00 42 ASN A N 12
ATOM 19150 C CA . ASN A 1 51 ? 96.906 3.151 -3.078 1.00 0.00 42 ASN A CA 12
ATOM 19151 C C . ASN A 1 51 ? 95.429 2.820 -3.262 1.00 0.00 42 ASN A C 12
ATOM 19152 O O . ASN A 1 51 ? 94.562 3.644 -3.041 1.00 0.00 42 ASN A O 12
ATOM 19163 N N . VAL A 1 52 ? 95.145 1.616 -3.673 1.00 0.00 43 VAL A N 12
ATOM 19164 C CA . VAL A 1 52 ? 93.732 1.204 -3.888 1.00 0.00 43 VAL A CA 12
ATOM 19165 C C . VAL A 1 52 ? 93.427 -0.074 -3.104 1.00 0.00 43 VAL A C 12
ATOM 19166 O O . VAL A 1 52 ? 94.215 -1.009 -3.073 1.00 0.00 43 VAL A O 12
ATOM 19179 N N . GLY A 1 53 ? 92.288 -0.107 -2.468 1.00 0.00 44 GLY A N 12
ATOM 19180 C CA . GLY A 1 53 ? 91.904 -1.304 -1.675 1.00 0.00 44 GLY A CA 12
ATOM 19181 C C . GLY A 1 53 ? 90.417 -1.250 -1.328 1.00 0.00 44 GLY A C 12
ATOM 19182 O O . GLY A 1 53 ? 89.753 -0.254 -1.539 1.00 0.00 44 GLY A O 12
ATOM 19186 N N . GLY A 1 54 ? 89.900 -2.322 -0.784 1.00 0.00 45 GLY A N 12
ATOM 19187 C CA . GLY A 1 54 ? 88.461 -2.359 -0.401 1.00 0.00 45 GLY A CA 12
ATOM 19188 C C . GLY A 1 54 ? 88.316 -1.840 1.027 1.00 0.00 45 GLY A C 12
ATOM 19189 O O . GLY A 1 54 ? 89.266 -1.844 1.793 1.00 0.00 45 GLY A O 12
ATOM 19193 N N . ILE A 1 55 ? 87.131 -1.424 1.399 1.00 0.00 46 ILE A N 12
ATOM 19194 C CA . ILE A 1 55 ? 86.904 -0.921 2.785 1.00 0.00 46 ILE A CA 12
ATOM 19195 C C . ILE A 1 55 ? 85.476 -1.271 3.258 1.00 0.00 46 ILE A C 12
ATOM 19196 O O . ILE A 1 55 ? 84.605 -1.528 2.451 1.00 0.00 46 ILE A O 12
ATOM 19212 N N . PRO A 1 56 ? 85.292 -1.285 4.560 1.00 0.00 47 PRO A N 12
ATOM 19213 C CA . PRO A 1 56 ? 83.967 -1.634 5.164 1.00 0.00 47 PRO A CA 12
ATOM 19214 C C . PRO A 1 56 ? 82.887 -0.565 4.939 1.00 0.00 47 PRO A C 12
ATOM 19215 O O . PRO A 1 56 ? 81.716 -0.831 5.151 1.00 0.00 47 PRO A O 12
ATOM 19226 N N . ASP A 1 57 ? 83.245 0.639 4.567 1.00 0.00 48 ASP A N 12
ATOM 19227 C CA . ASP A 1 57 ? 82.201 1.703 4.399 1.00 0.00 48 ASP A CA 12
ATOM 19228 C C . ASP A 1 57 ? 81.630 1.748 2.977 1.00 0.00 48 ASP A C 12
ATOM 19229 O O . ASP A 1 57 ? 81.009 2.722 2.592 1.00 0.00 48 ASP A O 12
ATOM 19238 N N . ILE A 1 58 ? 81.790 0.700 2.209 1.00 0.00 49 ILE A N 12
ATOM 19239 C CA . ILE A 1 58 ? 81.202 0.691 0.833 1.00 0.00 49 ILE A CA 12
ATOM 19240 C C . ILE A 1 58 ? 80.211 -0.473 0.720 1.00 0.00 49 ILE A C 12
ATOM 19241 O O . ILE A 1 58 ? 80.545 -1.612 0.984 1.00 0.00 49 ILE A O 12
ATOM 19257 N N . ALA A 1 59 ? 78.977 -0.183 0.375 1.00 0.00 50 ALA A N 12
ATOM 19258 C CA . ALA A 1 59 ? 77.935 -1.253 0.296 1.00 0.00 50 ALA A CA 12
ATOM 19259 C C . ALA A 1 59 ? 77.958 -2.026 -1.022 1.00 0.00 50 ALA A C 12
ATOM 19260 O O . ALA A 1 59 ? 77.831 -3.238 -1.014 1.00 0.00 50 ALA A O 12
ATOM 19267 N N . GLY A 1 60 ? 78.094 -1.367 -2.151 1.00 0.00 51 GLY A N 12
ATOM 19268 C CA . GLY A 1 60 ? 78.087 -2.145 -3.425 1.00 0.00 51 GLY A CA 12
ATOM 19269 C C . GLY A 1 60 ? 78.242 -1.259 -4.666 1.00 0.00 51 GLY A C 12
ATOM 19270 O O . GLY A 1 60 ? 79.202 -0.529 -4.818 1.00 0.00 51 GLY A O 12
ATOM 19274 N N . TRP A 1 61 ? 77.312 -1.386 -5.580 1.00 0.00 52 TRP A N 12
ATOM 19275 C CA . TRP A 1 61 ? 77.359 -0.639 -6.882 1.00 0.00 52 TRP A CA 12
ATOM 19276 C C . TRP A 1 61 ? 77.833 0.815 -6.766 1.00 0.00 52 TRP A C 12
ATOM 19277 O O . TRP A 1 61 ? 78.482 1.308 -7.670 1.00 0.00 52 TRP A O 12
ATOM 19298 N N . ASP A 1 62 ? 77.556 1.511 -5.689 1.00 0.00 53 ASP A N 12
ATOM 19299 C CA . ASP A 1 62 ? 78.046 2.925 -5.577 1.00 0.00 53 ASP A CA 12
ATOM 19300 C C . ASP A 1 62 ? 77.730 3.478 -4.190 1.00 0.00 53 ASP A C 12
ATOM 19301 O O . ASP A 1 62 ? 76.802 4.243 -4.005 1.00 0.00 53 ASP A O 12
ATOM 19310 N N . SER A 1 63 ? 78.497 3.083 -3.211 1.00 0.00 54 SER A N 12
ATOM 19311 C CA . SER A 1 63 ? 78.253 3.567 -1.822 1.00 0.00 54 SER A CA 12
ATOM 19312 C C . SER A 1 63 ? 78.435 5.087 -1.761 1.00 0.00 54 SER A C 12
ATOM 19313 O O . SER A 1 63 ? 79.146 5.648 -2.569 1.00 0.00 54 SER A O 12
ATOM 19321 N N . PRO A 1 64 ? 77.793 5.712 -0.802 1.00 0.00 55 PRO A N 12
ATOM 19322 C CA . PRO A 1 64 ? 77.914 7.181 -0.666 1.00 0.00 55 PRO A CA 12
ATOM 19323 C C . PRO A 1 64 ? 79.331 7.573 -0.228 1.00 0.00 55 PRO A C 12
ATOM 19324 O O . PRO A 1 64 ? 79.707 8.728 -0.292 1.00 0.00 55 PRO A O 12
ATOM 19335 N N . SER A 1 65 ? 80.116 6.622 0.236 1.00 0.00 56 SER A N 12
ATOM 19336 C CA . SER A 1 65 ? 81.497 6.950 0.696 1.00 0.00 56 SER A CA 12
ATOM 19337 C C . SER A 1 65 ? 82.558 6.552 -0.347 1.00 0.00 56 SER A C 12
ATOM 19338 O O . SER A 1 65 ? 83.736 6.612 -0.072 1.00 0.00 56 SER A O 12
ATOM 19346 N N . CYS A 1 66 ? 82.165 6.141 -1.530 1.00 0.00 57 CYS A N 12
ATOM 19347 C CA . CYS A 1 66 ? 83.185 5.745 -2.556 1.00 0.00 57 CYS A CA 12
ATOM 19348 C C . CYS A 1 66 ? 84.019 6.965 -2.969 1.00 0.00 57 CYS A C 12
ATOM 19349 O O . CYS A 1 66 ? 83.512 8.067 -3.067 1.00 0.00 57 CYS A O 12
ATOM 19356 N N . GLY A 1 67 ? 85.292 6.773 -3.220 1.00 0.00 58 GLY A N 12
ATOM 19357 C CA . GLY A 1 67 ? 86.163 7.912 -3.636 1.00 0.00 58 GLY A CA 12
ATOM 19358 C C . GLY A 1 67 ? 86.716 8.647 -2.407 1.00 0.00 58 GLY A C 12
ATOM 19359 O O . GLY A 1 67 ? 87.357 9.674 -2.538 1.00 0.00 58 GLY A O 12
ATOM 19363 N N . THR A 1 68 ? 86.484 8.138 -1.219 1.00 0.00 59 THR A N 12
ATOM 19364 C CA . THR A 1 68 ? 87.009 8.819 0.004 1.00 0.00 59 THR A CA 12
ATOM 19365 C C . THR A 1 68 ? 88.499 8.541 0.188 1.00 0.00 59 THR A C 12
ATOM 19366 O O . THR A 1 68 ? 89.046 7.583 -0.323 1.00 0.00 59 THR A O 12
ATOM 19377 N N . CYS A 1 69 ? 89.145 9.401 0.922 1.00 0.00 60 CYS A N 12
ATOM 19378 C CA . CYS A 1 69 ? 90.606 9.258 1.181 1.00 0.00 60 CYS A CA 12
ATOM 19379 C C . CYS A 1 69 ? 90.842 8.721 2.596 1.00 0.00 60 CYS A C 12
ATOM 19380 O O . CYS A 1 69 ? 90.457 9.341 3.569 1.00 0.00 60 CYS A O 12
ATOM 19387 N N . TRP A 1 70 ? 91.478 7.585 2.720 1.00 0.00 61 TRP A N 12
ATOM 19388 C CA . TRP A 1 70 ? 91.745 7.021 4.078 1.00 0.00 61 TRP A CA 12
ATOM 19389 C C . TRP A 1 70 ? 93.245 6.830 4.305 1.00 0.00 61 TRP A C 12
ATOM 19390 O O . TRP A 1 70 ? 93.961 6.398 3.426 1.00 0.00 61 TRP A O 12
ATOM 19411 N N . LYS A 1 71 ? 93.719 7.129 5.486 1.00 0.00 62 LYS A N 12
ATOM 19412 C CA . LYS A 1 71 ? 95.168 6.942 5.787 1.00 0.00 62 LYS A CA 12
ATOM 19413 C C . LYS A 1 71 ? 95.320 5.718 6.685 1.00 0.00 62 LYS A C 12
ATOM 19414 O O . LYS A 1 71 ? 94.576 5.550 7.633 1.00 0.00 62 LYS A O 12
ATOM 19433 N N . VAL A 1 72 ? 96.256 4.854 6.387 1.00 0.00 63 VAL A N 12
ATOM 19434 C CA . VAL A 1 72 ? 96.432 3.626 7.218 1.00 0.00 63 VAL A CA 12
ATOM 19435 C C . VAL A 1 72 ? 97.755 3.688 7.994 1.00 0.00 63 VAL A C 12
ATOM 19436 O O . VAL A 1 72 ? 98.804 3.895 7.424 1.00 0.00 63 VAL A O 12
ATOM 19449 N N . THR A 1 73 ? 97.697 3.531 9.294 1.00 0.00 64 THR A N 12
ATOM 19450 C CA . THR A 1 73 ? 98.930 3.598 10.141 1.00 0.00 64 THR A CA 12
ATOM 19451 C C . THR A 1 73 ? 99.190 2.246 10.823 1.00 0.00 64 THR A C 12
ATOM 19452 O O . THR A 1 73 ? 98.280 1.627 11.347 1.00 0.00 64 THR A O 12
ATOM 19463 N N . ILE A 1 74 ? 100.417 1.778 10.809 1.00 0.00 65 ILE A N 12
ATOM 19464 C CA . ILE A 1 74 ? 100.725 0.451 11.443 1.00 0.00 65 ILE A CA 12
ATOM 19465 C C . ILE A 1 74 ? 101.692 0.610 12.639 1.00 0.00 65 ILE A C 12
ATOM 19466 O O . ILE A 1 74 ? 102.305 1.646 12.801 1.00 0.00 65 ILE A O 12
ATOM 19482 N N . PRO A 1 75 ? 101.772 -0.427 13.464 1.00 0.00 66 PRO A N 12
ATOM 19483 C CA . PRO A 1 75 ? 102.644 -0.398 14.682 1.00 0.00 66 PRO A CA 12
ATOM 19484 C C . PRO A 1 75 ? 104.138 -0.262 14.356 1.00 0.00 66 PRO A C 12
ATOM 19485 O O . PRO A 1 75 ? 104.898 0.256 15.153 1.00 0.00 66 PRO A O 12
ATOM 19496 N N . ASN A 1 76 ? 104.571 -0.716 13.206 1.00 0.00 67 ASN A N 12
ATOM 19497 C CA . ASN A 1 76 ? 106.025 -0.597 12.854 1.00 0.00 67 ASN A CA 12
ATOM 19498 C C . ASN A 1 76 ? 106.412 0.878 12.729 1.00 0.00 67 ASN A C 12
ATOM 19499 O O . ASN A 1 76 ? 107.463 1.301 13.172 1.00 0.00 67 ASN A O 12
ATOM 19510 N N . GLY A 1 77 ? 105.544 1.659 12.148 1.00 0.00 68 GLY A N 12
ATOM 19511 C CA . GLY A 1 77 ? 105.820 3.119 12.007 1.00 0.00 68 GLY A CA 12
ATOM 19512 C C . GLY A 1 77 ? 105.837 3.524 10.536 1.00 0.00 68 GLY A C 12
ATOM 19513 O O . GLY A 1 77 ? 106.808 4.066 10.046 1.00 0.00 68 GLY A O 12
ATOM 19517 N N . ASN A 1 78 ? 104.756 3.297 9.843 1.00 0.00 69 ASN A N 12
ATOM 19518 C CA . ASN A 1 78 ? 104.667 3.692 8.408 1.00 0.00 69 ASN A CA 12
ATOM 19519 C C . ASN A 1 78 ? 103.199 3.900 8.049 1.00 0.00 69 ASN A C 12
ATOM 19520 O O . ASN A 1 78 ? 102.328 3.251 8.605 1.00 0.00 69 ASN A O 12
ATOM 19531 N N . SER A 1 79 ? 102.906 4.795 7.141 1.00 0.00 70 SER A N 12
ATOM 19532 C CA . SER A 1 79 ? 101.482 5.026 6.773 1.00 0.00 70 SER A CA 12
ATOM 19533 C C . SER A 1 79 ? 101.331 5.391 5.297 1.00 0.00 70 SER A C 12
ATOM 19534 O O . SER A 1 79 ? 102.142 6.089 4.721 1.00 0.00 70 SER A O 12
ATOM 19542 N N . ILE A 1 80 ? 100.269 4.924 4.695 1.00 0.00 71 ILE A N 12
ATOM 19543 C CA . ILE A 1 80 ? 99.978 5.214 3.264 1.00 0.00 71 ILE A CA 12
ATOM 19544 C C . ILE A 1 80 ? 98.506 5.603 3.143 1.00 0.00 71 ILE A C 12
ATOM 19545 O O . ILE A 1 80 ? 97.730 5.360 4.050 1.00 0.00 71 ILE A O 12
ATOM 19561 N N . PHE A 1 81 ? 98.108 6.193 2.046 1.00 0.00 72 PHE A N 12
ATOM 19562 C CA . PHE A 1 81 ? 96.673 6.573 1.911 1.00 0.00 72 PHE A CA 12
ATOM 19563 C C . PHE A 1 81 ? 95.979 5.637 0.917 1.00 0.00 72 PHE A C 12
ATOM 19564 O O . PHE A 1 81 ? 96.435 5.445 -0.191 1.00 0.00 72 PHE A O 12
ATOM 19581 N N . ILE A 1 82 ? 94.879 5.056 1.318 1.00 0.00 73 ILE A N 12
ATOM 19582 C CA . ILE A 1 82 ? 94.134 4.125 0.418 1.00 0.00 73 ILE A CA 12
ATOM 19583 C C . ILE A 1 82 ? 92.792 4.756 0.049 1.00 0.00 73 ILE A C 12
ATOM 19584 O O . ILE A 1 82 ? 92.069 5.214 0.916 1.00 0.00 73 ILE A O 12
ATOM 19600 N N . ARG A 1 83 ? 92.449 4.802 -1.214 1.00 0.00 74 ARG A N 12
ATOM 19601 C CA . ARG A 1 83 ? 91.155 5.425 -1.602 1.00 0.00 74 ARG A CA 12
ATOM 19602 C C . ARG A 1 83 ? 90.110 4.328 -1.811 1.00 0.00 74 ARG A C 12
ATOM 19603 O O . ARG A 1 83 ? 90.376 3.305 -2.412 1.00 0.00 74 ARG A O 12
ATOM 19624 N N . GLY A 1 84 ? 88.932 4.531 -1.282 1.00 0.00 75 GLY A N 12
ATOM 19625 C CA . GLY A 1 84 ? 87.854 3.506 -1.397 1.00 0.00 75 GLY A CA 12
ATOM 19626 C C . GLY A 1 84 ? 87.588 3.158 -2.860 1.00 0.00 75 GLY A C 12
ATOM 19627 O O . GLY A 1 84 ? 87.683 3.990 -3.741 1.00 0.00 75 GLY A O 12
ATOM 19631 N N . VAL A 1 85 ? 87.230 1.929 -3.108 1.00 0.00 76 VAL A N 12
ATOM 19632 C CA . VAL A 1 85 ? 86.923 1.470 -4.490 1.00 0.00 76 VAL A CA 12
ATOM 19633 C C . VAL A 1 85 ? 85.978 0.253 -4.413 1.00 0.00 76 VAL A C 12
ATOM 19634 O O . VAL A 1 85 ? 84.997 0.180 -5.123 1.00 0.00 76 VAL A O 12
ATOM 19647 N N . ASP A 1 86 ? 86.252 -0.683 -3.532 1.00 0.00 77 ASP A N 12
ATOM 19648 C CA . ASP A 1 86 ? 85.371 -1.882 -3.374 1.00 0.00 77 ASP A CA 12
ATOM 19649 C C . ASP A 1 86 ? 85.004 -2.057 -1.900 1.00 0.00 77 ASP A C 12
ATOM 19650 O O . ASP A 1 86 ? 85.599 -1.452 -1.033 1.00 0.00 77 ASP A O 12
ATOM 19659 N N . SER A 1 87 ? 84.029 -2.883 -1.614 1.00 0.00 78 SER A N 12
ATOM 19660 C CA . SER A 1 87 ? 83.619 -3.104 -0.194 1.00 0.00 78 SER A CA 12
ATOM 19661 C C . SER A 1 87 ? 84.436 -4.242 0.425 1.00 0.00 78 SER A C 12
ATOM 19662 O O . SER A 1 87 ? 85.022 -5.049 -0.274 1.00 0.00 78 SER A O 12
ATOM 19670 N N . GLY A 1 88 ? 84.474 -4.309 1.732 1.00 0.00 79 GLY A N 12
ATOM 19671 C CA . GLY A 1 88 ? 85.247 -5.388 2.410 1.00 0.00 79 GLY A CA 12
ATOM 19672 C C . GLY A 1 88 ? 84.361 -6.070 3.451 1.00 0.00 79 GLY A C 12
ATOM 19673 O O . GLY A 1 88 ? 83.575 -5.431 4.126 1.00 0.00 79 GLY A O 12
ATOM 19677 N N . ARG A 1 89 ? 84.499 -7.360 3.599 1.00 0.00 80 ARG A N 12
ATOM 19678 C CA . ARG A 1 89 ? 83.685 -8.099 4.615 1.00 0.00 80 ARG A CA 12
ATOM 19679 C C . ARG A 1 89 ? 83.972 -7.550 6.017 1.00 0.00 80 ARG A C 12
ATOM 19680 O O . ARG A 1 89 ? 83.101 -7.499 6.864 1.00 0.00 80 ARG A O 12
ATOM 19701 N N . GLY A 1 90 ? 85.191 -7.136 6.257 1.00 0.00 81 GLY A N 12
ATOM 19702 C CA . GLY A 1 90 ? 85.547 -6.583 7.599 1.00 0.00 81 GLY A CA 12
ATOM 19703 C C . GLY A 1 90 ? 87.058 -6.375 7.700 1.00 0.00 81 GLY A C 12
ATOM 19704 O O . GLY A 1 90 ? 87.751 -7.130 8.356 1.00 0.00 81 GLY A O 12
ATOM 19708 N N . GLY A 1 91 ? 87.571 -5.345 7.071 1.00 0.00 82 GLY A N 12
ATOM 19709 C CA . GLY A 1 91 ? 89.037 -5.083 7.155 1.00 0.00 82 GLY A CA 12
ATOM 19710 C C . GLY A 1 91 ? 89.565 -4.497 5.844 1.00 0.00 82 GLY A C 12
ATOM 19711 O O . GLY A 1 91 ? 89.066 -4.775 4.771 1.00 0.00 82 GLY A O 12
ATOM 19715 N N . PHE A 1 92 ? 90.588 -3.693 5.940 1.00 0.00 83 PHE A N 12
ATOM 19716 C CA . PHE A 1 92 ? 91.206 -3.070 4.724 1.00 0.00 83 PHE A CA 12
ATOM 19717 C C . PHE A 1 92 ? 91.860 -4.137 3.851 1.00 0.00 83 PHE A C 12
ATOM 19718 O O . PHE A 1 92 ? 92.531 -5.023 4.345 1.00 0.00 83 PHE A O 12
ATOM 19735 N N . ASN A 1 93 ? 91.728 -4.021 2.554 1.00 0.00 84 ASN A N 12
ATOM 19736 C CA . ASN A 1 93 ? 92.416 -4.991 1.652 1.00 0.00 84 ASN A CA 12
ATOM 19737 C C . ASN A 1 93 ? 93.021 -4.178 0.507 1.00 0.00 84 ASN A C 12
ATOM 19738 O O . ASN A 1 93 ? 92.299 -3.502 -0.192 1.00 0.00 84 ASN A O 12
ATOM 19749 N N . VAL A 1 94 ? 94.320 -4.191 0.326 1.00 0.00 85 VAL A N 12
ATOM 19750 C CA . VAL A 1 94 ? 94.915 -3.344 -0.765 1.00 0.00 85 VAL A CA 12
ATOM 19751 C C . VAL A 1 94 ? 95.872 -4.129 -1.655 1.00 0.00 85 VAL A C 12
ATOM 19752 O O . VAL A 1 94 ? 96.161 -5.283 -1.422 1.00 0.00 85 VAL A O 12
ATOM 19765 N N . ASN A 1 95 ? 96.376 -3.490 -2.679 1.00 0.00 86 ASN A N 12
ATOM 19766 C CA . ASN A 1 95 ? 97.334 -4.178 -3.600 1.00 0.00 86 ASN A CA 12
ATOM 19767 C C . ASN A 1 95 ? 98.530 -4.723 -2.801 1.00 0.00 86 ASN A C 12
ATOM 19768 O O . ASN A 1 95 ? 98.814 -4.237 -1.724 1.00 0.00 86 ASN A O 12
ATOM 19779 N N . PRO A 1 96 ? 99.202 -5.709 -3.349 1.00 0.00 87 PRO A N 12
ATOM 19780 C CA . PRO A 1 96 ? 100.372 -6.287 -2.653 1.00 0.00 87 PRO A CA 12
ATOM 19781 C C . PRO A 1 96 ? 101.531 -5.292 -2.656 1.00 0.00 87 PRO A C 12
ATOM 19782 O O . PRO A 1 96 ? 102.341 -5.298 -1.753 1.00 0.00 87 PRO A O 12
ATOM 19793 N N . THR A 1 97 ? 101.616 -4.424 -3.634 1.00 0.00 88 THR A N 12
ATOM 19794 C CA . THR A 1 97 ? 102.727 -3.423 -3.647 1.00 0.00 88 THR A CA 12
ATOM 19795 C C . THR A 1 97 ? 102.504 -2.394 -2.531 1.00 0.00 88 THR A C 12
ATOM 19796 O O . THR A 1 97 ? 103.430 -2.012 -1.841 1.00 0.00 88 THR A O 12
ATOM 19807 N N . ALA A 1 98 ? 101.282 -1.957 -2.340 1.00 0.00 89 ALA A N 12
ATOM 19808 C CA . ALA A 1 98 ? 101.007 -0.967 -1.251 1.00 0.00 89 ALA A CA 12
ATOM 19809 C C . ALA A 1 98 ? 101.264 -1.636 0.094 1.00 0.00 89 ALA A C 12
ATOM 19810 O O . ALA A 1 98 ? 101.829 -1.048 0.997 1.00 0.00 89 ALA A O 12
ATOM 19817 N N . PHE A 1 99 ? 100.872 -2.870 0.216 1.00 0.00 90 PHE A N 12
ATOM 19818 C CA . PHE A 1 99 ? 101.108 -3.617 1.491 1.00 0.00 90 PHE A CA 12
ATOM 19819 C C . PHE A 1 99 ? 102.609 -3.701 1.801 1.00 0.00 90 PHE A C 12
ATOM 19820 O O . PHE A 1 99 ? 103.040 -3.429 2.905 1.00 0.00 90 PHE A O 12
ATOM 19837 N N . THR A 1 100 ? 103.399 -4.112 0.842 1.00 0.00 91 THR A N 12
ATOM 19838 C CA . THR A 1 100 ? 104.873 -4.264 1.074 1.00 0.00 91 THR A CA 12
ATOM 19839 C C . THR A 1 100 ? 105.515 -2.935 1.478 1.00 0.00 91 THR A C 12
ATOM 19840 O O . THR A 1 100 ? 106.406 -2.888 2.297 1.00 0.00 91 THR A O 12
ATOM 19851 N N . LYS A 1 101 ? 105.096 -1.866 0.865 1.00 0.00 92 LYS A N 12
ATOM 19852 C CA . LYS A 1 101 ? 105.707 -0.537 1.179 1.00 0.00 92 LYS A CA 12
ATOM 19853 C C . LYS A 1 101 ? 105.324 -0.068 2.584 1.00 0.00 92 LYS A C 12
ATOM 19854 O O . LYS A 1 101 ? 106.135 0.493 3.301 1.00 0.00 92 LYS A O 12
ATOM 19873 N N . LEU A 1 102 ? 104.098 -0.282 2.976 1.00 0.00 93 LEU A N 12
ATOM 19874 C CA . LEU A 1 102 ? 103.659 0.165 4.333 1.00 0.00 93 LEU A CA 12
ATOM 19875 C C . LEU A 1 102 ? 104.287 -0.697 5.433 1.00 0.00 93 LEU A C 12
ATOM 19876 O O . LEU A 1 102 ? 104.713 -0.193 6.456 1.00 0.00 93 LEU A O 12
ATOM 19892 N N . VAL A 1 103 ? 104.314 -1.990 5.247 1.00 0.00 94 VAL A N 12
ATOM 19893 C CA . VAL A 1 103 ? 104.874 -2.894 6.303 1.00 0.00 94 VAL A CA 12
ATOM 19894 C C . VAL A 1 103 ? 106.356 -3.183 6.058 1.00 0.00 94 VAL A C 12
ATOM 19895 O O . VAL A 1 103 ? 107.153 -3.227 6.976 1.00 0.00 94 VAL A O 12
ATOM 19908 N N . GLY A 1 104 ? 106.718 -3.389 4.827 1.00 0.00 95 GLY A N 12
ATOM 19909 C CA . GLY A 1 104 ? 108.136 -3.690 4.485 1.00 0.00 95 GLY A CA 12
ATOM 19910 C C . GLY A 1 104 ? 108.196 -5.034 3.759 1.00 0.00 95 GLY A C 12
ATOM 19911 O O . GLY A 1 104 ? 108.949 -5.208 2.819 1.00 0.00 95 GLY A O 12
ATOM 19915 N N . SER A 1 105 ? 107.401 -5.980 4.186 1.00 0.00 96 SER A N 12
ATOM 19916 C CA . SER A 1 105 ? 107.397 -7.318 3.524 1.00 0.00 96 SER A CA 12
ATOM 19917 C C . SER A 1 105 ? 105.972 -7.878 3.459 1.00 0.00 96 SER A C 12
ATOM 19918 O O . SER A 1 105 ? 105.118 -7.510 4.243 1.00 0.00 96 SER A O 12
ATOM 19926 N N . THR A 1 106 ? 105.715 -8.777 2.539 1.00 0.00 97 THR A N 12
ATOM 19927 C CA . THR A 1 106 ? 104.347 -9.375 2.434 1.00 0.00 97 THR A CA 12
ATOM 19928 C C . THR A 1 106 ? 104.234 -10.635 3.308 1.00 0.00 97 THR A C 12
ATOM 19929 O O . THR A 1 106 ? 103.225 -11.313 3.301 1.00 0.00 97 THR A O 12
ATOM 19940 N N . GLU A 1 107 ? 105.262 -10.949 4.053 1.00 0.00 98 GLU A N 12
ATOM 19941 C CA . GLU A 1 107 ? 105.229 -12.163 4.928 1.00 0.00 98 GLU A CA 12
ATOM 19942 C C . GLU A 1 107 ? 104.257 -11.956 6.094 1.00 0.00 98 GLU A C 12
ATOM 19943 O O . GLU A 1 107 ? 103.723 -12.903 6.639 1.00 0.00 98 GLU A O 12
ATOM 19955 N N . ALA A 1 108 ? 104.040 -10.727 6.488 1.00 0.00 99 ALA A N 12
ATOM 19956 C CA . ALA A 1 108 ? 103.116 -10.455 7.635 1.00 0.00 99 ALA A CA 12
ATOM 19957 C C . ALA A 1 108 ? 101.712 -10.978 7.324 1.00 0.00 99 ALA A C 12
ATOM 19958 O O . ALA A 1 108 ? 101.064 -11.566 8.170 1.00 0.00 99 ALA A O 12
ATOM 19965 N N . GLY A 1 109 ? 101.241 -10.777 6.120 1.00 0.00 100 GLY A N 12
ATOM 19966 C CA . GLY A 1 109 ? 99.882 -11.267 5.753 1.00 0.00 100 GLY A CA 12
ATOM 19967 C C . GLY A 1 109 ? 98.830 -10.256 6.208 1.00 0.00 100 GLY A C 12
ATOM 19968 O O . GLY A 1 109 ? 98.271 -9.526 5.410 1.00 0.00 100 GLY A O 12
ATOM 19972 N N . ARG A 1 110 ? 98.552 -10.214 7.486 1.00 0.00 101 ARG A N 12
ATOM 19973 C CA . ARG A 1 110 ? 97.532 -9.260 8.008 1.00 0.00 101 ARG A CA 12
ATOM 19974 C C . ARG A 1 110 ? 98.060 -8.533 9.248 1.00 0.00 101 ARG A C 12
ATOM 19975 O O . ARG A 1 110 ? 98.644 -9.140 10.126 1.00 0.00 101 ARG A O 12
ATOM 19996 N N . VAL A 1 111 ? 97.844 -7.244 9.336 1.00 0.00 102 VAL A N 12
ATOM 19997 C CA . VAL A 1 111 ? 98.317 -6.482 10.532 1.00 0.00 102 VAL A CA 12
ATOM 19998 C C . VAL A 1 111 ? 97.114 -5.898 11.284 1.00 0.00 102 VAL A C 12
ATOM 19999 O O . VAL A 1 111 ? 96.401 -5.053 10.777 1.00 0.00 102 VAL A O 12
ATOM 20012 N N . ASP A 1 112 ? 96.879 -6.370 12.480 1.00 0.00 103 ASP A N 12
ATOM 20013 C CA . ASP A 1 112 ? 95.713 -5.881 13.276 1.00 0.00 103 ASP A CA 12
ATOM 20014 C C . ASP A 1 112 ? 96.065 -4.629 14.079 1.00 0.00 103 ASP A C 12
ATOM 20015 O O . ASP A 1 112 ? 97.208 -4.228 14.173 1.00 0.00 103 ASP A O 12
ATOM 20024 N N . ASN A 1 113 ? 95.066 -4.010 14.660 1.00 0.00 104 ASN A N 12
ATOM 20025 C CA . ASN A 1 113 ? 95.283 -2.771 15.475 1.00 0.00 104 ASN A CA 12
ATOM 20026 C C . ASN A 1 113 ? 95.901 -1.672 14.615 1.00 0.00 104 ASN A C 12
ATOM 20027 O O . ASN A 1 113 ? 96.765 -0.933 15.051 1.00 0.00 104 ASN A O 12
ATOM 20038 N N . VAL A 1 114 ? 95.446 -1.563 13.400 1.00 0.00 105 VAL A N 12
ATOM 20039 C CA . VAL A 1 114 ? 95.980 -0.514 12.492 1.00 0.00 105 VAL A CA 12
ATOM 20040 C C . VAL A 1 114 ? 95.129 0.748 12.640 1.00 0.00 105 VAL A C 12
ATOM 20041 O O . VAL A 1 114 ? 93.928 0.714 12.437 1.00 0.00 105 VAL A O 12
ATOM 20054 N N . ASN A 1 115 ? 95.730 1.857 12.998 1.00 0.00 106 ASN A N 12
ATOM 20055 C CA . ASN A 1 115 ? 94.928 3.106 13.160 1.00 0.00 106 ASN A CA 12
ATOM 20056 C C . ASN A 1 115 ? 94.667 3.731 11.789 1.00 0.00 106 ASN A C 12
ATOM 20057 O O . ASN A 1 115 ? 95.511 3.727 10.916 1.00 0.00 106 ASN A O 12
ATOM 20068 N N . TYR A 1 116 ? 93.482 4.241 11.599 1.00 0.00 107 TYR A N 12
ATOM 20069 C CA . TYR A 1 116 ? 93.109 4.847 10.285 1.00 0.00 107 TYR A CA 12
ATOM 20070 C C . TYR A 1 116 ? 92.296 6.130 10.477 1.00 0.00 107 TYR A C 12
ATOM 20071 O O . TYR A 1 116 ? 91.490 6.231 11.384 1.00 0.00 107 TYR A O 12
ATOM 20089 N N . VAL A 1 117 ? 92.496 7.106 9.626 1.00 0.00 108 VAL A N 12
ATOM 20090 C CA . VAL A 1 117 ? 91.722 8.380 9.757 1.00 0.00 108 VAL A CA 12
ATOM 20091 C C . VAL A 1 117 ? 91.417 8.986 8.383 1.00 0.00 108 VAL A C 12
ATOM 20092 O O . VAL A 1 117 ? 92.250 8.995 7.497 1.00 0.00 108 VAL A O 12
ATOM 20105 N N . GLN A 1 118 ? 90.231 9.513 8.215 1.00 0.00 109 GLN A N 12
ATOM 20106 C CA . GLN A 1 118 ? 89.860 10.152 6.914 1.00 0.00 109 GLN A CA 12
ATOM 20107 C C . GLN A 1 118 ? 90.595 11.483 6.776 1.00 0.00 109 GLN A C 12
ATOM 20108 O O . GLN A 1 118 ? 90.725 12.225 7.733 1.00 0.00 109 GLN A O 12
ATOM 20122 N N . VAL A 1 119 ? 91.073 11.797 5.599 1.00 0.00 110 VAL A N 12
ATOM 20123 C CA . VAL A 1 119 ? 91.794 13.088 5.415 1.00 0.00 110 VAL A CA 12
ATOM 20124 C C . VAL A 1 119 ? 91.393 13.753 4.093 1.00 0.00 110 VAL A C 12
ATOM 20125 O O . VAL A 1 119 ? 90.620 13.214 3.324 1.00 0.00 110 VAL A O 12
ATOM 20138 N N . ASP A 1 120 ? 91.921 14.920 3.830 1.00 0.00 111 ASP A N 12
ATOM 20139 C CA . ASP A 1 120 ? 91.587 15.638 2.560 1.00 0.00 111 ASP A CA 12
ATOM 20140 C C . ASP A 1 120 ? 91.993 14.783 1.352 1.00 0.00 111 ASP A C 12
ATOM 20141 O O . ASP A 1 120 ? 92.970 14.059 1.394 1.00 0.00 111 ASP A O 12
ATOM 20150 N N . LEU A 1 121 ? 91.246 14.860 0.281 1.00 0.00 112 LEU A N 12
ATOM 20151 C CA . LEU A 1 121 ? 91.569 14.054 -0.939 1.00 0.00 112 LEU A CA 12
ATOM 20152 C C . LEU A 1 121 ? 92.960 14.414 -1.467 1.00 0.00 112 LEU A C 12
ATOM 20153 O O . LEU A 1 121 ? 93.689 13.566 -1.941 1.00 0.00 112 LEU A O 12
ATOM 20169 N N . SER A 1 122 ? 93.321 15.673 -1.408 1.00 0.00 113 SER A N 12
ATOM 20170 C CA . SER A 1 122 ? 94.661 16.101 -1.926 1.00 0.00 113 SER A CA 12
ATOM 20171 C C . SER A 1 122 ? 95.776 15.254 -1.302 1.00 0.00 113 SER A C 12
ATOM 20172 O O . SER A 1 122 ? 96.767 14.958 -1.937 1.00 0.00 113 SER A O 12
ATOM 20180 N N . ASN A 1 123 ? 95.621 14.874 -0.062 1.00 0.00 114 ASN A N 12
ATOM 20181 C CA . ASN A 1 123 ? 96.667 14.049 0.622 1.00 0.00 114 ASN A CA 12
ATOM 20182 C C . ASN A 1 123 ? 96.777 12.657 -0.008 1.00 0.00 114 ASN A C 12
ATOM 20183 O O . ASN A 1 123 ? 97.856 12.112 -0.120 1.00 0.00 114 ASN A O 12
ATOM 20194 N N . CYS A 1 124 ? 95.679 12.083 -0.430 1.00 0.00 115 CYS A N 12
ATOM 20195 C CA . CYS A 1 124 ? 95.738 10.731 -1.073 1.00 0.00 115 CYS A CA 12
ATOM 20196 C C . CYS A 1 124 ? 96.558 10.799 -2.361 1.00 0.00 115 CYS A C 12
ATOM 20197 O O . CYS A 1 124 ? 97.450 10.002 -2.583 1.00 0.00 115 CYS A O 12
ATOM 20204 N N . ILE A 1 125 ? 96.250 11.740 -3.212 1.00 0.00 116 ILE A N 12
ATOM 20205 C CA . ILE A 1 125 ? 96.995 11.865 -4.503 1.00 0.00 116 ILE A CA 12
ATOM 20206 C C . ILE A 1 125 ? 98.432 12.333 -4.249 1.00 0.00 116 ILE A C 12
ATOM 20207 O O . ILE A 1 125 ? 99.362 11.863 -4.879 1.00 0.00 116 ILE A O 12
ATOM 20223 N N . ASN A 1 126 ? 98.621 13.250 -3.335 1.00 0.00 117 ASN A N 12
ATOM 20224 C CA . ASN A 1 126 ? 100.002 13.745 -3.043 1.00 0.00 117 ASN A CA 12
ATOM 20225 C C . ASN A 1 126 ? 100.852 12.618 -2.449 1.00 0.00 117 ASN A C 12
ATOM 20226 O O . ASN A 1 126 ? 102.016 12.470 -2.770 1.00 0.00 117 ASN A O 12
ATOM 20237 N N . GLY A 1 127 ? 100.273 11.821 -1.587 1.00 0.00 118 GLY A N 12
ATOM 20238 C CA . GLY A 1 127 ? 101.030 10.695 -0.968 1.00 0.00 118 GLY A CA 12
ATOM 20239 C C . GLY A 1 127 ? 101.418 9.695 -2.055 1.00 0.00 118 GLY A C 12
ATOM 20240 O O . GLY A 1 127 ? 102.524 9.189 -2.083 1.00 0.00 118 GLY A O 12
ATOM 20244 N N . ALA A 1 128 ? 100.510 9.413 -2.955 1.00 0.00 119 ALA A N 12
ATOM 20245 C CA . ALA A 1 128 ? 100.812 8.451 -4.059 1.00 0.00 119 ALA A CA 12
ATOM 20246 C C . ALA A 1 128 ? 101.978 8.973 -4.902 1.00 0.00 119 ALA A C 12
ATOM 20247 O O . ALA A 1 128 ? 102.841 8.226 -5.318 1.00 0.00 119 ALA A O 12
ATOM 20254 N N . ASN A 1 129 ? 102.004 10.262 -5.155 1.00 0.00 120 ASN A N 12
ATOM 20255 C CA . ASN A 1 129 ? 103.109 10.865 -5.971 1.00 0.00 120 ASN A CA 12
ATOM 20256 C C . ASN A 1 129 ? 103.236 10.150 -7.321 1.00 0.00 120 ASN A C 12
ATOM 20257 O O . ASN A 1 129 ? 102.331 9.405 -7.661 1.00 0.00 120 ASN A O 12
ATOM 20269 N N . VAL A 1 10 ? 91.308 -3.277 14.073 1.00 0.00 1 VAL A N 13
ATOM 20270 C CA . VAL A 1 10 ? 91.042 -3.691 12.662 1.00 0.00 1 VAL A CA 13
ATOM 20271 C C . VAL A 1 10 ? 92.242 -4.416 12.043 1.00 0.00 1 VAL A C 13
ATOM 20272 O O . VAL A 1 10 ? 93.384 -4.156 12.381 1.00 0.00 1 VAL A O 13
ATOM 20285 N N . SER A 1 11 ? 91.980 -5.321 11.135 1.00 0.00 2 SER A N 13
ATOM 20286 C CA . SER A 1 11 ? 93.081 -6.075 10.462 1.00 0.00 2 SER A CA 13
ATOM 20287 C C . SER A 1 11 ? 93.172 -5.675 8.985 1.00 0.00 2 SER A C 13
ATOM 20288 O O . SER A 1 11 ? 92.177 -5.477 8.315 1.00 0.00 2 SER A O 13
ATOM 20296 N N . ILE A 1 12 ? 94.371 -5.557 8.485 1.00 0.00 3 ILE A N 13
ATOM 20297 C CA . ILE A 1 12 ? 94.582 -5.174 7.056 1.00 0.00 3 ILE A CA 13
ATOM 20298 C C . ILE A 1 12 ? 95.174 -6.343 6.271 1.00 0.00 3 ILE A C 13
ATOM 20299 O O . ILE A 1 12 ? 95.934 -7.127 6.797 1.00 0.00 3 ILE A O 13
ATOM 20315 N N . SER A 1 13 ? 94.837 -6.457 5.014 1.00 0.00 4 SER A N 13
ATOM 20316 C CA . SER A 1 13 ? 95.382 -7.560 4.174 1.00 0.00 4 SER A CA 13
ATOM 20317 C C . SER A 1 13 ? 95.567 -7.039 2.750 1.00 0.00 4 SER A C 13
ATOM 20318 O O . SER A 1 13 ? 95.380 -5.864 2.493 1.00 0.00 4 SER A O 13
ATOM 20326 N N . TYR A 1 14 ? 95.910 -7.891 1.823 1.00 0.00 5 TYR A N 13
ATOM 20327 C CA . TYR A 1 14 ? 96.074 -7.418 0.416 1.00 0.00 5 TYR A CA 13
ATOM 20328 C C . TYR A 1 14 ? 95.564 -8.473 -0.572 1.00 0.00 5 TYR A C 13
ATOM 20329 O O . TYR A 1 14 ? 95.643 -9.661 -0.315 1.00 0.00 5 TYR A O 13
ATOM 20347 N N . ASP A 1 15 ? 95.055 -8.049 -1.707 1.00 0.00 6 ASP A N 13
ATOM 20348 C CA . ASP A 1 15 ? 94.555 -9.031 -2.718 1.00 0.00 6 ASP A CA 13
ATOM 20349 C C . ASP A 1 15 ? 95.251 -8.781 -4.070 1.00 0.00 6 ASP A C 13
ATOM 20350 O O . ASP A 1 15 ? 95.641 -7.667 -4.355 1.00 0.00 6 ASP A O 13
ATOM 20359 N N . PRO A 1 16 ? 95.414 -9.827 -4.854 1.00 0.00 7 PRO A N 13
ATOM 20360 C CA . PRO A 1 16 ? 96.104 -9.691 -6.159 1.00 0.00 7 PRO A CA 13
ATOM 20361 C C . PRO A 1 16 ? 95.164 -9.229 -7.287 1.00 0.00 7 PRO A C 13
ATOM 20362 O O . PRO A 1 16 ? 95.617 -8.948 -8.382 1.00 0.00 7 PRO A O 13
ATOM 20373 N N . ILE A 1 17 ? 93.875 -9.155 -7.052 1.00 0.00 8 ILE A N 13
ATOM 20374 C CA . ILE A 1 17 ? 92.947 -8.719 -8.151 1.00 0.00 8 ILE A CA 13
ATOM 20375 C C . ILE A 1 17 ? 93.131 -7.230 -8.471 1.00 0.00 8 ILE A C 13
ATOM 20376 O O . ILE A 1 17 ? 93.078 -6.837 -9.622 1.00 0.00 8 ILE A O 13
ATOM 20392 N N . TYR A 1 18 ? 93.313 -6.402 -7.476 1.00 0.00 9 TYR A N 13
ATOM 20393 C CA . TYR A 1 18 ? 93.464 -4.939 -7.747 1.00 0.00 9 TYR A CA 13
ATOM 20394 C C . TYR A 1 18 ? 94.818 -4.617 -8.391 1.00 0.00 9 TYR A C 13
ATOM 20395 O O . TYR A 1 18 ? 95.652 -3.921 -7.850 1.00 0.00 9 TYR A O 13
ATOM 20413 N N . ALA A 1 19 ? 94.973 -5.095 -9.600 1.00 0.00 10 ALA A N 13
ATOM 20414 C CA . ALA A 1 19 ? 96.189 -4.828 -10.418 1.00 0.00 10 ALA A CA 13
ATOM 20415 C C . ALA A 1 19 ? 95.814 -3.834 -11.517 1.00 0.00 10 ALA A C 13
ATOM 20416 O O . ALA A 1 19 ? 94.669 -3.444 -11.652 1.00 0.00 10 ALA A O 13
ATOM 20423 N N . ALA A 1 20 ? 96.791 -3.359 -12.240 1.00 0.00 11 ALA A N 13
ATOM 20424 C CA . ALA A 1 20 ? 96.534 -2.309 -13.270 1.00 0.00 11 ALA A CA 13
ATOM 20425 C C . ALA A 1 20 ? 95.551 -2.739 -14.363 1.00 0.00 11 ALA A C 13
ATOM 20426 O O . ALA A 1 20 ? 94.848 -1.897 -14.895 1.00 0.00 11 ALA A O 13
ATOM 20433 N N . ASP A 1 21 ? 95.507 -3.993 -14.759 1.00 0.00 12 ASP A N 13
ATOM 20434 C CA . ASP A 1 21 ? 94.572 -4.348 -15.878 1.00 0.00 12 ASP A CA 13
ATOM 20435 C C . ASP A 1 21 ? 93.181 -4.755 -15.372 1.00 0.00 12 ASP A C 13
ATOM 20436 O O . ASP A 1 21 ? 92.372 -5.263 -16.127 1.00 0.00 12 ASP A O 13
ATOM 20445 N N . LEU A 1 22 ? 92.892 -4.538 -14.116 1.00 0.00 13 LEU A N 13
ATOM 20446 C CA . LEU A 1 22 ? 91.549 -4.913 -13.572 1.00 0.00 13 LEU A CA 13
ATOM 20447 C C . LEU A 1 22 ? 90.486 -3.946 -14.094 1.00 0.00 13 LEU A C 13
ATOM 20448 O O . LEU A 1 22 ? 90.594 -2.745 -13.925 1.00 0.00 13 LEU A O 13
ATOM 20464 N N . SER A 1 23 ? 89.467 -4.462 -14.729 1.00 0.00 14 SER A N 13
ATOM 20465 C CA . SER A 1 23 ? 88.397 -3.571 -15.268 1.00 0.00 14 SER A CA 13
ATOM 20466 C C . SER A 1 23 ? 87.595 -2.961 -14.118 1.00 0.00 14 SER A C 13
ATOM 20467 O O . SER A 1 23 ? 87.256 -3.622 -13.156 1.00 0.00 14 SER A O 13
ATOM 20475 N N . MET A 1 24 ? 87.316 -1.689 -14.213 1.00 0.00 15 MET A N 13
ATOM 20476 C CA . MET A 1 24 ? 86.559 -0.986 -13.130 1.00 0.00 15 MET A CA 13
ATOM 20477 C C . MET A 1 24 ? 85.092 -1.435 -13.079 1.00 0.00 15 MET A C 13
ATOM 20478 O O . MET A 1 24 ? 84.407 -1.188 -12.104 1.00 0.00 15 MET A O 13
ATOM 20492 N N . GLY A 1 25 ? 84.593 -2.077 -14.106 1.00 0.00 16 GLY A N 13
ATOM 20493 C CA . GLY A 1 25 ? 83.165 -2.521 -14.094 1.00 0.00 16 GLY A CA 13
ATOM 20494 C C . GLY A 1 25 ? 82.961 -3.659 -13.088 1.00 0.00 16 GLY A C 13
ATOM 20495 O O . GLY A 1 25 ? 81.840 -4.030 -12.790 1.00 0.00 16 GLY A O 13
ATOM 20499 N N . SER A 1 26 ? 84.022 -4.224 -12.573 1.00 0.00 17 SER A N 13
ATOM 20500 C CA . SER A 1 26 ? 83.888 -5.344 -11.600 1.00 0.00 17 SER A CA 13
ATOM 20501 C C . SER A 1 26 ? 83.892 -4.840 -10.150 1.00 0.00 17 SER A C 13
ATOM 20502 O O . SER A 1 26 ? 83.589 -5.589 -9.239 1.00 0.00 17 SER A O 13
ATOM 20510 N N . VAL A 1 27 ? 84.242 -3.596 -9.919 1.00 0.00 18 VAL A N 13
ATOM 20511 C CA . VAL A 1 27 ? 84.272 -3.085 -8.515 1.00 0.00 18 VAL A CA 13
ATOM 20512 C C . VAL A 1 27 ? 82.930 -2.439 -8.151 1.00 0.00 18 VAL A C 13
ATOM 20513 O O . VAL A 1 27 ? 82.106 -2.170 -9.005 1.00 0.00 18 VAL A O 13
ATOM 20526 N N . ALA A 1 28 ? 82.706 -2.204 -6.881 1.00 0.00 19 ALA A N 13
ATOM 20527 C CA . ALA A 1 28 ? 81.415 -1.588 -6.435 1.00 0.00 19 ALA A CA 13
ATOM 20528 C C . ALA A 1 28 ? 81.213 -0.234 -7.122 1.00 0.00 19 ALA A C 13
ATOM 20529 O O . ALA A 1 28 ? 80.152 0.054 -7.632 1.00 0.00 19 ALA A O 13
ATOM 20536 N N . CYS A 1 29 ? 82.233 0.580 -7.165 1.00 0.00 20 CYS A N 13
ATOM 20537 C CA . CYS A 1 29 ? 82.120 1.903 -7.852 1.00 0.00 20 CYS A CA 13
ATOM 20538 C C . CYS A 1 29 ? 82.278 1.672 -9.362 1.00 0.00 20 CYS A C 13
ATOM 20539 O O . CYS A 1 29 ? 83.350 1.838 -9.913 1.00 0.00 20 CYS A O 13
ATOM 20546 N N . SER A 1 30 ? 81.225 1.241 -10.023 1.00 0.00 21 SER A N 13
ATOM 20547 C CA . SER A 1 30 ? 81.328 0.943 -11.487 1.00 0.00 21 SER A CA 13
ATOM 20548 C C . SER A 1 30 ? 80.916 2.129 -12.368 1.00 0.00 21 SER A C 13
ATOM 20549 O O . SER A 1 30 ? 81.763 2.826 -12.897 1.00 0.00 21 SER A O 13
ATOM 20557 N N . ASN A 1 31 ? 79.634 2.348 -12.563 1.00 0.00 22 ASN A N 13
ATOM 20558 C CA . ASN A 1 31 ? 79.208 3.476 -13.451 1.00 0.00 22 ASN A CA 13
ATOM 20559 C C . ASN A 1 31 ? 77.991 4.232 -12.912 1.00 0.00 22 ASN A C 13
ATOM 20560 O O . ASN A 1 31 ? 77.426 5.064 -13.598 1.00 0.00 22 ASN A O 13
ATOM 20571 N N . GLY A 1 32 ? 77.583 3.964 -11.703 1.00 0.00 23 GLY A N 13
ATOM 20572 C CA . GLY A 1 32 ? 76.404 4.685 -11.137 1.00 0.00 23 GLY A CA 13
ATOM 20573 C C . GLY A 1 32 ? 76.797 6.135 -10.870 1.00 0.00 23 GLY A C 13
ATOM 20574 O O . GLY A 1 32 ? 77.575 6.719 -11.601 1.00 0.00 23 GLY A O 13
ATOM 20578 N N . ASP A 1 33 ? 76.286 6.709 -9.816 1.00 0.00 24 ASP A N 13
ATOM 20579 C CA . ASP A 1 33 ? 76.649 8.119 -9.474 1.00 0.00 24 ASP A CA 13
ATOM 20580 C C . ASP A 1 33 ? 78.103 8.178 -9.006 1.00 0.00 24 ASP A C 13
ATOM 20581 O O . ASP A 1 33 ? 78.833 9.091 -9.344 1.00 0.00 24 ASP A O 13
ATOM 20590 N N . HIS A 1 34 ? 78.531 7.211 -8.236 1.00 0.00 25 HIS A N 13
ATOM 20591 C CA . HIS A 1 34 ? 79.943 7.206 -7.746 1.00 0.00 25 HIS A CA 13
ATOM 20592 C C . HIS A 1 34 ? 80.854 6.452 -8.719 1.00 0.00 25 HIS A C 13
ATOM 20593 O O . HIS A 1 34 ? 82.033 6.294 -8.467 1.00 0.00 25 HIS A O 13
ATOM 20607 N N . GLY A 1 35 ? 80.327 5.972 -9.826 1.00 0.00 26 GLY A N 13
ATOM 20608 C CA . GLY A 1 35 ? 81.175 5.215 -10.797 1.00 0.00 26 GLY A CA 13
ATOM 20609 C C . GLY A 1 35 ? 82.410 6.029 -11.173 1.00 0.00 26 GLY A C 13
ATOM 20610 O O . GLY A 1 35 ? 82.322 7.160 -11.613 1.00 0.00 26 GLY A O 13
ATOM 20614 N N . LEU A 1 36 ? 83.554 5.436 -11.017 1.00 0.00 27 LEU A N 13
ATOM 20615 C CA . LEU A 1 36 ? 84.827 6.123 -11.373 1.00 0.00 27 LEU A CA 13
ATOM 20616 C C . LEU A 1 36 ? 85.323 5.644 -12.750 1.00 0.00 27 LEU A C 13
ATOM 20617 O O . LEU A 1 36 ? 86.355 6.075 -13.227 1.00 0.00 27 LEU A O 13
ATOM 20633 N N . MET A 1 37 ? 84.588 4.762 -13.392 1.00 0.00 28 MET A N 13
ATOM 20634 C CA . MET A 1 37 ? 85.002 4.259 -14.736 1.00 0.00 28 MET A CA 13
ATOM 20635 C C . MET A 1 37 ? 84.905 5.377 -15.775 1.00 0.00 28 MET A C 13
ATOM 20636 O O . MET A 1 37 ? 85.632 5.392 -16.752 1.00 0.00 28 MET A O 13
ATOM 20650 N N . ALA A 1 38 ? 83.987 6.292 -15.590 1.00 0.00 29 ALA A N 13
ATOM 20651 C CA . ALA A 1 38 ? 83.804 7.394 -16.587 1.00 0.00 29 ALA A CA 13
ATOM 20652 C C . ALA A 1 38 ? 85.124 8.123 -16.869 1.00 0.00 29 ALA A C 13
ATOM 20653 O O . ALA A 1 38 ? 85.701 7.969 -17.930 1.00 0.00 29 ALA A O 13
ATOM 20660 N N . GLN A 1 39 ? 85.613 8.902 -15.935 1.00 0.00 30 GLN A N 13
ATOM 20661 C CA . GLN A 1 39 ? 86.904 9.622 -16.166 1.00 0.00 30 GLN A CA 13
ATOM 20662 C C . GLN A 1 39 ? 88.062 8.627 -16.176 1.00 0.00 30 GLN A C 13
ATOM 20663 O O . GLN A 1 39 ? 88.987 8.737 -16.957 1.00 0.00 30 GLN A O 13
ATOM 20677 N N . TYR A 1 40 ? 88.016 7.665 -15.293 1.00 0.00 31 TYR A N 13
ATOM 20678 C CA . TYR A 1 40 ? 89.110 6.656 -15.213 1.00 0.00 31 TYR A CA 13
ATOM 20679 C C . TYR A 1 40 ? 88.535 5.241 -15.382 1.00 0.00 31 TYR A C 13
ATOM 20680 O O . TYR A 1 40 ? 88.073 4.653 -14.426 1.00 0.00 31 TYR A O 13
ATOM 20698 N N . PRO A 1 41 ? 88.566 4.736 -16.599 1.00 0.00 32 PRO A N 13
ATOM 20699 C CA . PRO A 1 41 ? 88.017 3.381 -16.864 1.00 0.00 32 PRO A CA 13
ATOM 20700 C C . PRO A 1 41 ? 88.920 2.285 -16.282 1.00 0.00 32 PRO A C 13
ATOM 20701 O O . PRO A 1 41 ? 88.492 1.161 -16.101 1.00 0.00 32 PRO A O 13
ATOM 20712 N N . THR A 1 42 ? 90.161 2.595 -15.994 1.00 0.00 33 THR A N 13
ATOM 20713 C CA . THR A 1 42 ? 91.083 1.560 -15.432 1.00 0.00 33 THR A CA 13
ATOM 20714 C C . THR A 1 42 ? 91.622 2.007 -14.070 1.00 0.00 33 THR A C 13
ATOM 20715 O O . THR A 1 42 ? 91.779 3.184 -13.806 1.00 0.00 33 THR A O 13
ATOM 20726 N N . LEU A 1 43 ? 91.898 1.063 -13.205 1.00 0.00 34 LEU A N 13
ATOM 20727 C CA . LEU A 1 43 ? 92.423 1.404 -11.845 1.00 0.00 34 LEU A CA 13
ATOM 20728 C C . LEU A 1 43 ? 93.859 1.925 -11.942 1.00 0.00 34 LEU A C 13
ATOM 20729 O O . LEU A 1 43 ? 94.746 1.229 -12.401 1.00 0.00 34 LEU A O 13
ATOM 20745 N N . GLY A 1 44 ? 94.096 3.134 -11.509 1.00 0.00 35 GLY A N 13
ATOM 20746 C CA . GLY A 1 44 ? 95.481 3.694 -11.569 1.00 0.00 35 GLY A CA 13
ATOM 20747 C C . GLY A 1 44 ? 95.440 5.215 -11.758 1.00 0.00 35 GLY A C 13
ATOM 20748 O O . GLY A 1 44 ? 96.305 5.784 -12.398 1.00 0.00 35 GLY A O 13
ATOM 20752 N N . GLU A 1 45 ? 94.455 5.881 -11.205 1.00 0.00 36 GLU A N 13
ATOM 20753 C CA . GLU A 1 45 ? 94.375 7.360 -11.351 1.00 0.00 36 GLU A CA 13
ATOM 20754 C C . GLU A 1 45 ? 93.530 7.962 -10.228 1.00 0.00 36 GLU A C 13
ATOM 20755 O O . GLU A 1 45 ? 93.951 8.889 -9.562 1.00 0.00 36 GLU A O 13
ATOM 20767 N N . VAL A 1 46 ? 92.349 7.433 -9.992 1.00 0.00 37 VAL A N 13
ATOM 20768 C CA . VAL A 1 46 ? 91.496 7.978 -8.883 1.00 0.00 37 VAL A CA 13
ATOM 20769 C C . VAL A 1 46 ? 92.278 7.819 -7.554 1.00 0.00 37 VAL A C 13
ATOM 20770 O O . VAL A 1 46 ? 92.582 8.801 -6.907 1.00 0.00 37 VAL A O 13
ATOM 20783 N N . PRO A 1 47 ? 92.634 6.595 -7.221 1.00 0.00 38 PRO A N 13
ATOM 20784 C CA . PRO A 1 47 ? 93.449 6.352 -6.002 1.00 0.00 38 PRO A CA 13
ATOM 20785 C C . PRO A 1 47 ? 94.914 6.690 -6.305 1.00 0.00 38 PRO A C 13
ATOM 20786 O O . PRO A 1 47 ? 95.684 7.052 -5.437 1.00 0.00 38 PRO A O 13
ATOM 20797 N N . GLY A 1 48 ? 95.294 6.530 -7.547 1.00 0.00 39 GLY A N 13
ATOM 20798 C CA . GLY A 1 48 ? 96.694 6.780 -7.977 1.00 0.00 39 GLY A CA 13
ATOM 20799 C C . GLY A 1 48 ? 97.175 5.504 -8.669 1.00 0.00 39 GLY A C 13
ATOM 20800 O O . GLY A 1 48 ? 97.400 5.470 -9.863 1.00 0.00 39 GLY A O 13
ATOM 20804 N N . PHE A 1 49 ? 97.264 4.439 -7.909 1.00 0.00 40 PHE A N 13
ATOM 20805 C CA . PHE A 1 49 ? 97.659 3.086 -8.441 1.00 0.00 40 PHE A CA 13
ATOM 20806 C C . PHE A 1 49 ? 97.960 2.133 -7.277 1.00 0.00 40 PHE A C 13
ATOM 20807 O O . PHE A 1 49 ? 97.331 1.100 -7.160 1.00 0.00 40 PHE A O 13
ATOM 20824 N N . PRO A 1 50 ? 98.920 2.494 -6.438 1.00 0.00 41 PRO A N 13
ATOM 20825 C CA . PRO A 1 50 ? 99.273 1.637 -5.295 1.00 0.00 41 PRO A CA 13
ATOM 20826 C C . PRO A 1 50 ? 98.529 2.111 -4.041 1.00 0.00 41 PRO A C 13
ATOM 20827 O O . PRO A 1 50 ? 98.897 1.774 -2.933 1.00 0.00 41 PRO A O 13
ATOM 20838 N N . ASN A 1 51 ? 97.500 2.905 -4.208 1.00 0.00 42 ASN A N 13
ATOM 20839 C CA . ASN A 1 51 ? 96.747 3.416 -3.026 1.00 0.00 42 ASN A CA 13
ATOM 20840 C C . ASN A 1 51 ? 95.274 3.032 -3.154 1.00 0.00 42 ASN A C 13
ATOM 20841 O O . ASN A 1 51 ? 94.390 3.804 -2.836 1.00 0.00 42 ASN A O 13
ATOM 20852 N N . VAL A 1 52 ? 95.009 1.847 -3.640 1.00 0.00 43 VAL A N 13
ATOM 20853 C CA . VAL A 1 52 ? 93.599 1.404 -3.819 1.00 0.00 43 VAL A CA 13
ATOM 20854 C C . VAL A 1 52 ? 93.365 0.041 -3.156 1.00 0.00 43 VAL A C 13
ATOM 20855 O O . VAL A 1 52 ? 94.203 -0.842 -3.202 1.00 0.00 43 VAL A O 13
ATOM 20868 N N . GLY A 1 53 ? 92.222 -0.125 -2.539 1.00 0.00 44 GLY A N 13
ATOM 20869 C CA . GLY A 1 53 ? 91.900 -1.417 -1.863 1.00 0.00 44 GLY A CA 13
ATOM 20870 C C . GLY A 1 53 ? 90.409 -1.460 -1.492 1.00 0.00 44 GLY A C 13
ATOM 20871 O O . GLY A 1 53 ? 89.689 -0.495 -1.657 1.00 0.00 44 GLY A O 13
ATOM 20875 N N . GLY A 1 54 ? 89.952 -2.580 -0.975 1.00 0.00 45 GLY A N 13
ATOM 20876 C CA . GLY A 1 54 ? 88.515 -2.707 -0.571 1.00 0.00 45 GLY A CA 13
ATOM 20877 C C . GLY A 1 54 ? 88.373 -2.258 0.885 1.00 0.00 45 GLY A C 13
ATOM 20878 O O . GLY A 1 54 ? 89.353 -2.188 1.602 1.00 0.00 45 GLY A O 13
ATOM 20882 N N . ILE A 1 55 ? 87.175 -1.942 1.330 1.00 0.00 46 ILE A N 13
ATOM 20883 C CA . ILE A 1 55 ? 87.008 -1.478 2.750 1.00 0.00 46 ILE A CA 13
ATOM 20884 C C . ILE A 1 55 ? 85.540 -1.604 3.216 1.00 0.00 46 ILE A C 13
ATOM 20885 O O . ILE A 1 55 ? 84.654 -1.806 2.414 1.00 0.00 46 ILE A O 13
ATOM 20901 N N . PRO A 1 56 ? 85.343 -1.523 4.520 1.00 0.00 47 PRO A N 13
ATOM 20902 C CA . PRO A 1 56 ? 83.979 -1.684 5.115 1.00 0.00 47 PRO A CA 13
ATOM 20903 C C . PRO A 1 56 ? 83.018 -0.507 4.846 1.00 0.00 47 PRO A C 13
ATOM 20904 O O . PRO A 1 56 ? 81.816 -0.677 4.949 1.00 0.00 47 PRO A O 13
ATOM 20915 N N . ASP A 1 57 ? 83.499 0.681 4.548 1.00 0.00 48 ASP A N 13
ATOM 20916 C CA . ASP A 1 57 ? 82.551 1.833 4.340 1.00 0.00 48 ASP A CA 13
ATOM 20917 C C . ASP A 1 57 ? 81.981 1.885 2.910 1.00 0.00 48 ASP A C 13
ATOM 20918 O O . ASP A 1 57 ? 81.212 2.770 2.586 1.00 0.00 48 ASP A O 13
ATOM 20927 N N . ILE A 1 58 ? 82.305 0.934 2.075 1.00 0.00 49 ILE A N 13
ATOM 20928 C CA . ILE A 1 58 ? 81.731 0.915 0.689 1.00 0.00 49 ILE A CA 13
ATOM 20929 C C . ILE A 1 58 ? 80.534 -0.041 0.690 1.00 0.00 49 ILE A C 13
ATOM 20930 O O . ILE A 1 58 ? 80.628 -1.159 1.160 1.00 0.00 49 ILE A O 13
ATOM 20946 N N . ALA A 1 59 ? 79.401 0.401 0.199 1.00 0.00 50 ALA A N 13
ATOM 20947 C CA . ALA A 1 59 ? 78.184 -0.469 0.207 1.00 0.00 50 ALA A CA 13
ATOM 20948 C C . ALA A 1 59 ? 78.145 -1.405 -0.994 1.00 0.00 50 ALA A C 13
ATOM 20949 O O . ALA A 1 59 ? 77.953 -2.597 -0.836 1.00 0.00 50 ALA A O 13
ATOM 20956 N N . GLY A 1 60 ? 78.311 -0.895 -2.186 1.00 0.00 51 GLY A N 13
ATOM 20957 C CA . GLY A 1 60 ? 78.262 -1.798 -3.367 1.00 0.00 51 GLY A CA 13
ATOM 20958 C C . GLY A 1 60 ? 78.345 -1.007 -4.673 1.00 0.00 51 GLY A C 13
ATOM 20959 O O . GLY A 1 60 ? 79.153 -0.115 -4.832 1.00 0.00 51 GLY A O 13
ATOM 20963 N N . TRP A 1 61 ? 77.514 -1.368 -5.615 1.00 0.00 52 TRP A N 13
ATOM 20964 C CA . TRP A 1 61 ? 77.499 -0.708 -6.962 1.00 0.00 52 TRP A CA 13
ATOM 20965 C C . TRP A 1 61 ? 77.625 0.820 -6.895 1.00 0.00 52 TRP A C 13
ATOM 20966 O O . TRP A 1 61 ? 78.114 1.434 -7.828 1.00 0.00 52 TRP A O 13
ATOM 20987 N N . ASP A 1 62 ? 77.200 1.442 -5.819 1.00 0.00 53 ASP A N 13
ATOM 20988 C CA . ASP A 1 62 ? 77.308 2.928 -5.729 1.00 0.00 53 ASP A CA 13
ATOM 20989 C C . ASP A 1 62 ? 77.557 3.371 -4.285 1.00 0.00 53 ASP A C 13
ATOM 20990 O O . ASP A 1 62 ? 76.747 4.055 -3.687 1.00 0.00 53 ASP A O 13
ATOM 20999 N N . SER A 1 63 ? 78.666 2.974 -3.717 1.00 0.00 54 SER A N 13
ATOM 21000 C CA . SER A 1 63 ? 78.966 3.357 -2.301 1.00 0.00 54 SER A CA 13
ATOM 21001 C C . SER A 1 63 ? 78.951 4.888 -2.143 1.00 0.00 54 SER A C 13
ATOM 21002 O O . SER A 1 63 ? 79.541 5.588 -2.943 1.00 0.00 54 SER A O 13
ATOM 21010 N N . PRO A 1 64 ? 78.277 5.372 -1.117 1.00 0.00 55 PRO A N 13
ATOM 21011 C CA . PRO A 1 64 ? 78.213 6.837 -0.892 1.00 0.00 55 PRO A CA 13
ATOM 21012 C C . PRO A 1 64 ? 79.557 7.369 -0.384 1.00 0.00 55 PRO A C 13
ATOM 21013 O O . PRO A 1 64 ? 79.846 8.546 -0.491 1.00 0.00 55 PRO A O 13
ATOM 21024 N N . SER A 1 65 ? 80.378 6.510 0.174 1.00 0.00 56 SER A N 13
ATOM 21025 C CA . SER A 1 65 ? 81.699 6.960 0.695 1.00 0.00 56 SER A CA 13
ATOM 21026 C C . SER A 1 65 ? 82.808 6.722 -0.337 1.00 0.00 56 SER A C 13
ATOM 21027 O O . SER A 1 65 ? 83.965 6.868 -0.030 1.00 0.00 56 SER A O 13
ATOM 21035 N N . CYS A 1 66 ? 82.464 6.361 -1.553 1.00 0.00 57 CYS A N 13
ATOM 21036 C CA . CYS A 1 66 ? 83.514 6.119 -2.599 1.00 0.00 57 CYS A CA 13
ATOM 21037 C C . CYS A 1 66 ? 84.274 7.421 -2.902 1.00 0.00 57 CYS A C 13
ATOM 21038 O O . CYS A 1 66 ? 83.694 8.488 -2.961 1.00 0.00 57 CYS A O 13
ATOM 21045 N N . GLY A 1 67 ? 85.565 7.329 -3.115 1.00 0.00 58 GLY A N 13
ATOM 21046 C CA . GLY A 1 67 ? 86.373 8.550 -3.441 1.00 0.00 58 GLY A CA 13
ATOM 21047 C C . GLY A 1 67 ? 87.022 9.130 -2.177 1.00 0.00 58 GLY A C 13
ATOM 21048 O O . GLY A 1 67 ? 88.037 9.797 -2.243 1.00 0.00 58 GLY A O 13
ATOM 21052 N N . THR A 1 68 ? 86.450 8.877 -1.029 1.00 0.00 59 THR A N 13
ATOM 21053 C CA . THR A 1 68 ? 87.021 9.401 0.250 1.00 0.00 59 THR A CA 13
ATOM 21054 C C . THR A 1 68 ? 88.479 8.934 0.425 1.00 0.00 59 THR A C 13
ATOM 21055 O O . THR A 1 68 ? 88.926 7.991 -0.209 1.00 0.00 59 THR A O 13
ATOM 21066 N N . CYS A 1 69 ? 89.209 9.603 1.276 1.00 0.00 60 CYS A N 13
ATOM 21067 C CA . CYS A 1 69 ? 90.645 9.247 1.515 1.00 0.00 60 CYS A CA 13
ATOM 21068 C C . CYS A 1 69 ? 90.859 8.715 2.943 1.00 0.00 60 CYS A C 13
ATOM 21069 O O . CYS A 1 69 ? 90.150 9.089 3.859 1.00 0.00 60 CYS A O 13
ATOM 21076 N N . TRP A 1 70 ? 91.851 7.876 3.147 1.00 0.00 61 TRP A N 13
ATOM 21077 C CA . TRP A 1 70 ? 92.133 7.360 4.528 1.00 0.00 61 TRP A CA 13
ATOM 21078 C C . TRP A 1 70 ? 93.634 7.233 4.761 1.00 0.00 61 TRP A C 13
ATOM 21079 O O . TRP A 1 70 ? 94.383 6.942 3.851 1.00 0.00 61 TRP A O 13
ATOM 21100 N N . LYS A 1 71 ? 94.070 7.408 5.977 1.00 0.00 62 LYS A N 13
ATOM 21101 C CA . LYS A 1 71 ? 95.518 7.256 6.288 1.00 0.00 62 LYS A CA 13
ATOM 21102 C C . LYS A 1 71 ? 95.689 5.996 7.141 1.00 0.00 62 LYS A C 13
ATOM 21103 O O . LYS A 1 71 ? 94.990 5.813 8.114 1.00 0.00 62 LYS A O 13
ATOM 21122 N N . VAL A 1 72 ? 96.591 5.119 6.776 1.00 0.00 63 VAL A N 13
ATOM 21123 C CA . VAL A 1 72 ? 96.774 3.860 7.568 1.00 0.00 63 VAL A CA 13
ATOM 21124 C C . VAL A 1 72 ? 98.118 3.880 8.297 1.00 0.00 63 VAL A C 13
ATOM 21125 O O . VAL A 1 72 ? 99.139 4.167 7.709 1.00 0.00 63 VAL A O 13
ATOM 21138 N N . THR A 1 73 ? 98.112 3.605 9.579 1.00 0.00 64 THR A N 13
ATOM 21139 C CA . THR A 1 73 ? 99.375 3.633 10.378 1.00 0.00 64 THR A CA 13
ATOM 21140 C C . THR A 1 73 ? 99.655 2.273 11.029 1.00 0.00 64 THR A C 13
ATOM 21141 O O . THR A 1 73 ? 98.753 1.610 11.512 1.00 0.00 64 THR A O 13
ATOM 21152 N N . ILE A 1 74 ? 100.900 1.855 11.048 1.00 0.00 65 ILE A N 13
ATOM 21153 C CA . ILE A 1 74 ? 101.244 0.533 11.668 1.00 0.00 65 ILE A CA 13
ATOM 21154 C C . ILE A 1 74 ? 102.224 0.732 12.847 1.00 0.00 65 ILE A C 13
ATOM 21155 O O . ILE A 1 74 ? 102.796 1.794 12.991 1.00 0.00 65 ILE A O 13
ATOM 21171 N N . PRO A 1 75 ? 102.367 -0.291 13.675 1.00 0.00 66 PRO A N 13
ATOM 21172 C CA . PRO A 1 75 ? 103.265 -0.196 14.867 1.00 0.00 66 PRO A CA 13
ATOM 21173 C C . PRO A 1 75 ? 104.736 0.007 14.482 1.00 0.00 66 PRO A C 13
ATOM 21174 O O . PRO A 1 75 ? 105.512 0.533 15.258 1.00 0.00 66 PRO A O 13
ATOM 21185 N N . ASN A 1 76 ? 105.126 -0.392 13.298 1.00 0.00 67 ASN A N 13
ATOM 21186 C CA . ASN A 1 76 ? 106.553 -0.204 12.878 1.00 0.00 67 ASN A CA 13
ATOM 21187 C C . ASN A 1 76 ? 106.870 1.290 12.791 1.00 0.00 67 ASN A C 13
ATOM 21188 O O . ASN A 1 76 ? 107.929 1.743 13.182 1.00 0.00 67 ASN A O 13
ATOM 21199 N N . GLY A 1 77 ? 105.937 2.050 12.285 1.00 0.00 68 GLY A N 13
ATOM 21200 C CA . GLY A 1 77 ? 106.143 3.522 12.169 1.00 0.00 68 GLY A CA 13
ATOM 21201 C C . GLY A 1 77 ? 106.130 3.928 10.698 1.00 0.00 68 GLY A C 13
ATOM 21202 O O . GLY A 1 77 ? 107.094 4.464 10.184 1.00 0.00 68 GLY A O 13
ATOM 21206 N N . ASN A 1 78 ? 105.040 3.686 10.024 1.00 0.00 69 ASN A N 13
ATOM 21207 C CA . ASN A 1 78 ? 104.937 4.060 8.587 1.00 0.00 69 ASN A CA 13
ATOM 21208 C C . ASN A 1 78 ? 103.463 4.134 8.193 1.00 0.00 69 ASN A C 13
ATOM 21209 O O . ASN A 1 78 ? 102.633 3.449 8.769 1.00 0.00 69 ASN A O 13
ATOM 21220 N N . SER A 1 79 ? 103.121 4.961 7.236 1.00 0.00 70 SER A N 13
ATOM 21221 C CA . SER A 1 79 ? 101.690 5.069 6.837 1.00 0.00 70 SER A CA 13
ATOM 21222 C C . SER A 1 79 ? 101.532 5.422 5.356 1.00 0.00 70 SER A C 13
ATOM 21223 O O . SER A 1 79 ? 102.411 5.980 4.730 1.00 0.00 70 SER A O 13
ATOM 21231 N N . ILE A 1 80 ? 100.391 5.098 4.810 1.00 0.00 71 ILE A N 13
ATOM 21232 C CA . ILE A 1 80 ? 100.091 5.392 3.375 1.00 0.00 71 ILE A CA 13
ATOM 21233 C C . ILE A 1 80 ? 98.640 5.855 3.254 1.00 0.00 71 ILE A C 13
ATOM 21234 O O . ILE A 1 80 ? 97.861 5.696 4.177 1.00 0.00 71 ILE A O 13
ATOM 21250 N N . PHE A 1 81 ? 98.262 6.427 2.135 1.00 0.00 72 PHE A N 13
ATOM 21251 C CA . PHE A 1 81 ? 96.850 6.890 1.992 1.00 0.00 72 PHE A CA 13
ATOM 21252 C C . PHE A 1 81 ? 96.087 5.969 1.030 1.00 0.00 72 PHE A C 13
ATOM 21253 O O . PHE A 1 81 ? 96.554 5.666 -0.049 1.00 0.00 72 PHE A O 13
ATOM 21270 N N . ILE A 1 82 ? 94.930 5.507 1.433 1.00 0.00 73 ILE A N 13
ATOM 21271 C CA . ILE A 1 82 ? 94.136 4.580 0.563 1.00 0.00 73 ILE A CA 13
ATOM 21272 C C . ILE A 1 82 ? 92.808 5.226 0.152 1.00 0.00 73 ILE A C 13
ATOM 21273 O O . ILE A 1 82 ? 92.074 5.720 0.990 1.00 0.00 73 ILE A O 13
ATOM 21289 N N . ARG A 1 83 ? 92.482 5.218 -1.121 1.00 0.00 74 ARG A N 13
ATOM 21290 C CA . ARG A 1 83 ? 91.192 5.818 -1.565 1.00 0.00 74 ARG A CA 13
ATOM 21291 C C . ARG A 1 83 ? 90.194 4.679 -1.802 1.00 0.00 74 ARG A C 13
ATOM 21292 O O . ARG A 1 83 ? 90.535 3.653 -2.362 1.00 0.00 74 ARG A O 13
ATOM 21313 N N . GLY A 1 84 ? 88.982 4.835 -1.334 1.00 0.00 75 GLY A N 13
ATOM 21314 C CA . GLY A 1 84 ? 87.975 3.738 -1.477 1.00 0.00 75 GLY A CA 13
ATOM 21315 C C . GLY A 1 84 ? 87.686 3.436 -2.944 1.00 0.00 75 GLY A C 13
ATOM 21316 O O . GLY A 1 84 ? 87.731 4.302 -3.799 1.00 0.00 75 GLY A O 13
ATOM 21320 N N . VAL A 1 85 ? 87.364 2.201 -3.219 1.00 0.00 76 VAL A N 13
ATOM 21321 C CA . VAL A 1 85 ? 87.040 1.760 -4.601 1.00 0.00 76 VAL A CA 13
ATOM 21322 C C . VAL A 1 85 ? 86.084 0.551 -4.529 1.00 0.00 76 VAL A C 13
ATOM 21323 O O . VAL A 1 85 ? 85.087 0.509 -5.217 1.00 0.00 76 VAL A O 13
ATOM 21336 N N . ASP A 1 86 ? 86.369 -0.409 -3.681 1.00 0.00 77 ASP A N 13
ATOM 21337 C CA . ASP A 1 86 ? 85.481 -1.605 -3.540 1.00 0.00 77 ASP A CA 13
ATOM 21338 C C . ASP A 1 86 ? 85.158 -1.829 -2.066 1.00 0.00 77 ASP A C 13
ATOM 21339 O O . ASP A 1 86 ? 85.755 -1.225 -1.194 1.00 0.00 77 ASP A O 13
ATOM 21348 N N . SER A 1 87 ? 84.221 -2.695 -1.781 1.00 0.00 78 SER A N 13
ATOM 21349 C CA . SER A 1 87 ? 83.856 -2.967 -0.363 1.00 0.00 78 SER A CA 13
ATOM 21350 C C . SER A 1 87 ? 84.443 -4.304 0.083 1.00 0.00 78 SER A C 13
ATOM 21351 O O . SER A 1 87 ? 84.787 -5.144 -0.728 1.00 0.00 78 SER A O 13
ATOM 21359 N N . GLY A 1 88 ? 84.563 -4.498 1.367 1.00 0.00 79 GLY A N 13
ATOM 21360 C CA . GLY A 1 88 ? 85.131 -5.770 1.885 1.00 0.00 79 GLY A CA 13
ATOM 21361 C C . GLY A 1 88 ? 84.229 -6.325 2.984 1.00 0.00 79 GLY A C 13
ATOM 21362 O O . GLY A 1 88 ? 83.501 -5.596 3.632 1.00 0.00 79 GLY A O 13
ATOM 21366 N N . ARG A 1 89 ? 84.297 -7.607 3.216 1.00 0.00 80 ARG A N 13
ATOM 21367 C CA . ARG A 1 89 ? 83.474 -8.232 4.298 1.00 0.00 80 ARG A CA 13
ATOM 21368 C C . ARG A 1 89 ? 83.846 -7.597 5.641 1.00 0.00 80 ARG A C 13
ATOM 21369 O O . ARG A 1 89 ? 83.013 -7.394 6.504 1.00 0.00 80 ARG A O 13
ATOM 21390 N N . GLY A 1 90 ? 85.100 -7.277 5.804 1.00 0.00 81 GLY A N 13
ATOM 21391 C CA . GLY A 1 90 ? 85.571 -6.643 7.067 1.00 0.00 81 GLY A CA 13
ATOM 21392 C C . GLY A 1 90 ? 87.018 -6.192 6.882 1.00 0.00 81 GLY A C 13
ATOM 21393 O O . GLY A 1 90 ? 87.620 -6.427 5.852 1.00 0.00 81 GLY A O 13
ATOM 21397 N N . GLY A 1 91 ? 87.591 -5.564 7.878 1.00 0.00 82 GLY A N 13
ATOM 21398 C CA . GLY A 1 91 ? 89.014 -5.114 7.782 1.00 0.00 82 GLY A CA 13
ATOM 21399 C C . GLY A 1 91 ? 89.264 -4.303 6.504 1.00 0.00 82 GLY A C 13
ATOM 21400 O O . GLY A 1 91 ? 88.354 -3.915 5.799 1.00 0.00 82 GLY A O 13
ATOM 21404 N N . PHE A 1 92 ? 90.511 -4.069 6.211 1.00 0.00 83 PHE A N 13
ATOM 21405 C CA . PHE A 1 92 ? 90.906 -3.306 4.990 1.00 0.00 83 PHE A CA 13
ATOM 21406 C C . PHE A 1 92 ? 91.781 -4.193 4.106 1.00 0.00 83 PHE A C 13
ATOM 21407 O O . PHE A 1 92 ? 92.643 -4.898 4.594 1.00 0.00 83 PHE A O 13
ATOM 21424 N N . ASN A 1 93 ? 91.582 -4.151 2.807 1.00 0.00 84 ASN A N 13
ATOM 21425 C CA . ASN A 1 93 ? 92.428 -4.985 1.901 1.00 0.00 84 ASN A CA 13
ATOM 21426 C C . ASN A 1 93 ? 92.987 -4.092 0.791 1.00 0.00 84 ASN A C 13
ATOM 21427 O O . ASN A 1 93 ? 92.245 -3.364 0.165 1.00 0.00 84 ASN A O 13
ATOM 21438 N N . VAL A 1 94 ? 94.276 -4.106 0.558 1.00 0.00 85 VAL A N 13
ATOM 21439 C CA . VAL A 1 94 ? 94.842 -3.205 -0.498 1.00 0.00 85 VAL A CA 13
ATOM 21440 C C . VAL A 1 94 ? 95.765 -3.956 -1.458 1.00 0.00 85 VAL A C 13
ATOM 21441 O O . VAL A 1 94 ? 96.091 -5.107 -1.256 1.00 0.00 85 VAL A O 13
ATOM 21454 N N . ASN A 1 95 ? 96.189 -3.303 -2.514 1.00 0.00 86 ASN A N 13
ATOM 21455 C CA . ASN A 1 95 ? 97.096 -3.973 -3.499 1.00 0.00 86 ASN A CA 13
ATOM 21456 C C . ASN A 1 95 ? 98.345 -4.503 -2.775 1.00 0.00 86 ASN A C 13
ATOM 21457 O O . ASN A 1 95 ? 98.727 -3.971 -1.752 1.00 0.00 86 ASN A O 13
ATOM 21468 N N . PRO A 1 96 ? 98.941 -5.541 -3.316 1.00 0.00 87 PRO A N 13
ATOM 21469 C CA . PRO A 1 96 ? 100.144 -6.125 -2.679 1.00 0.00 87 PRO A CA 13
ATOM 21470 C C . PRO A 1 96 ? 101.306 -5.135 -2.709 1.00 0.00 87 PRO A C 13
ATOM 21471 O O . PRO A 1 96 ? 102.212 -5.236 -1.909 1.00 0.00 87 PRO A O 13
ATOM 21482 N N . THR A 1 97 ? 101.290 -4.164 -3.590 1.00 0.00 88 THR A N 13
ATOM 21483 C CA . THR A 1 97 ? 102.403 -3.168 -3.613 1.00 0.00 88 THR A CA 13
ATOM 21484 C C . THR A 1 97 ? 102.192 -2.146 -2.492 1.00 0.00 88 THR A C 13
ATOM 21485 O O . THR A 1 97 ? 103.128 -1.755 -1.818 1.00 0.00 88 THR A O 13
ATOM 21496 N N . ALA A 1 98 ? 100.970 -1.731 -2.271 1.00 0.00 89 ALA A N 13
ATOM 21497 C CA . ALA A 1 98 ? 100.699 -0.757 -1.171 1.00 0.00 89 ALA A CA 13
ATOM 21498 C C . ALA A 1 98 ? 100.979 -1.442 0.162 1.00 0.00 89 ALA A C 13
ATOM 21499 O O . ALA A 1 98 ? 101.544 -0.859 1.068 1.00 0.00 89 ALA A O 13
ATOM 21506 N N . PHE A 1 99 ? 100.601 -2.685 0.275 1.00 0.00 90 PHE A N 13
ATOM 21507 C CA . PHE A 1 99 ? 100.855 -3.440 1.542 1.00 0.00 90 PHE A CA 13
ATOM 21508 C C . PHE A 1 99 ? 102.358 -3.504 1.835 1.00 0.00 90 PHE A C 13
ATOM 21509 O O . PHE A 1 99 ? 102.797 -3.229 2.935 1.00 0.00 90 PHE A O 13
ATOM 21526 N N . THR A 1 100 ? 103.141 -3.894 0.863 1.00 0.00 91 THR A N 13
ATOM 21527 C CA . THR A 1 100 ? 104.618 -4.015 1.077 1.00 0.00 91 THR A CA 13
ATOM 21528 C C . THR A 1 100 ? 105.218 -2.665 1.479 1.00 0.00 91 THR A C 13
ATOM 21529 O O . THR A 1 100 ? 106.111 -2.593 2.294 1.00 0.00 91 THR A O 13
ATOM 21540 N N . LYS A 1 101 ? 104.746 -1.604 0.888 1.00 0.00 92 LYS A N 13
ATOM 21541 C CA . LYS A 1 101 ? 105.301 -0.258 1.229 1.00 0.00 92 LYS A CA 13
ATOM 21542 C C . LYS A 1 101 ? 104.899 0.162 2.642 1.00 0.00 92 LYS A C 13
ATOM 21543 O O . LYS A 1 101 ? 105.682 0.745 3.369 1.00 0.00 92 LYS A O 13
ATOM 21562 N N . LEU A 1 102 ? 103.682 -0.115 3.031 1.00 0.00 93 LEU A N 13
ATOM 21563 C CA . LEU A 1 102 ? 103.225 0.289 4.397 1.00 0.00 93 LEU A CA 13
ATOM 21564 C C . LEU A 1 102 ? 103.915 -0.543 5.483 1.00 0.00 93 LEU A C 13
ATOM 21565 O O . LEU A 1 102 ? 104.322 -0.018 6.504 1.00 0.00 93 LEU A O 13
ATOM 21581 N N . VAL A 1 103 ? 104.018 -1.831 5.295 1.00 0.00 94 VAL A N 13
ATOM 21582 C CA . VAL A 1 103 ? 104.646 -2.699 6.345 1.00 0.00 94 VAL A CA 13
ATOM 21583 C C . VAL A 1 103 ? 106.116 -2.984 6.030 1.00 0.00 94 VAL A C 13
ATOM 21584 O O . VAL A 1 103 ? 106.956 -2.992 6.911 1.00 0.00 94 VAL A O 13
ATOM 21597 N N . GLY A 1 104 ? 106.428 -3.213 4.788 1.00 0.00 95 GLY A N 13
ATOM 21598 C CA . GLY A 1 104 ? 107.839 -3.495 4.399 1.00 0.00 95 GLY A CA 13
ATOM 21599 C C . GLY A 1 104 ? 107.931 -4.879 3.755 1.00 0.00 95 GLY A C 13
ATOM 21600 O O . GLY A 1 104 ? 108.710 -5.093 2.845 1.00 0.00 95 GLY A O 13
ATOM 21604 N N . SER A 1 105 ? 107.146 -5.818 4.219 1.00 0.00 96 SER A N 13
ATOM 21605 C CA . SER A 1 105 ? 107.194 -7.191 3.633 1.00 0.00 96 SER A CA 13
ATOM 21606 C C . SER A 1 105 ? 105.785 -7.781 3.507 1.00 0.00 96 SER A C 13
ATOM 21607 O O . SER A 1 105 ? 104.904 -7.471 4.287 1.00 0.00 96 SER A O 13
ATOM 21615 N N . THR A 1 106 ? 105.574 -8.644 2.542 1.00 0.00 97 THR A N 13
ATOM 21616 C CA . THR A 1 106 ? 104.225 -9.272 2.377 1.00 0.00 97 THR A CA 13
ATOM 21617 C C . THR A 1 106 ? 104.126 -10.569 3.201 1.00 0.00 97 THR A C 13
ATOM 21618 O O . THR A 1 106 ? 103.134 -11.271 3.147 1.00 0.00 97 THR A O 13
ATOM 21629 N N . GLU A 1 107 ? 105.148 -10.888 3.954 1.00 0.00 98 GLU A N 13
ATOM 21630 C CA . GLU A 1 107 ? 105.135 -12.137 4.780 1.00 0.00 98 GLU A CA 13
ATOM 21631 C C . GLU A 1 107 ? 104.144 -12.016 5.939 1.00 0.00 98 GLU A C 13
ATOM 21632 O O . GLU A 1 107 ? 103.610 -13.003 6.411 1.00 0.00 98 GLU A O 13
ATOM 21644 N N . ALA A 1 108 ? 103.905 -10.818 6.411 1.00 0.00 99 ALA A N 13
ATOM 21645 C CA . ALA A 1 108 ? 102.959 -10.633 7.556 1.00 0.00 99 ALA A CA 13
ATOM 21646 C C . ALA A 1 108 ? 101.573 -11.166 7.194 1.00 0.00 99 ALA A C 13
ATOM 21647 O O . ALA A 1 108 ? 100.911 -11.784 8.007 1.00 0.00 99 ALA A O 13
ATOM 21654 N N . GLY A 1 109 ? 101.134 -10.938 5.982 1.00 0.00 100 GLY A N 13
ATOM 21655 C CA . GLY A 1 109 ? 99.791 -11.434 5.566 1.00 0.00 100 GLY A CA 13
ATOM 21656 C C . GLY A 1 109 ? 98.716 -10.479 6.080 1.00 0.00 100 GLY A C 13
ATOM 21657 O O . GLY A 1 109 ? 98.208 -9.649 5.349 1.00 0.00 100 GLY A O 13
ATOM 21661 N N . ARG A 1 110 ? 98.369 -10.592 7.335 1.00 0.00 101 ARG A N 13
ATOM 21662 C CA . ARG A 1 110 ? 97.329 -9.698 7.916 1.00 0.00 101 ARG A CA 13
ATOM 21663 C C . ARG A 1 110 ? 97.836 -9.073 9.218 1.00 0.00 101 ARG A C 13
ATOM 21664 O O . ARG A 1 110 ? 98.366 -9.759 10.073 1.00 0.00 101 ARG A O 13
ATOM 21685 N N . VAL A 1 111 ? 97.677 -7.781 9.380 1.00 0.00 102 VAL A N 13
ATOM 21686 C CA . VAL A 1 111 ? 98.153 -7.124 10.637 1.00 0.00 102 VAL A CA 13
ATOM 21687 C C . VAL A 1 111 ? 96.977 -6.472 11.374 1.00 0.00 102 VAL A C 13
ATOM 21688 O O . VAL A 1 111 ? 96.302 -5.606 10.850 1.00 0.00 102 VAL A O 13
ATOM 21701 N N . ASP A 1 112 ? 96.731 -6.897 12.584 1.00 0.00 103 ASP A N 13
ATOM 21702 C CA . ASP A 1 112 ? 95.601 -6.331 13.377 1.00 0.00 103 ASP A CA 13
ATOM 21703 C C . ASP A 1 112 ? 96.029 -5.052 14.100 1.00 0.00 103 ASP A C 13
ATOM 21704 O O . ASP A 1 112 ? 97.186 -4.680 14.098 1.00 0.00 103 ASP A O 13
ATOM 21713 N N . ASN A 1 113 ? 95.086 -4.384 14.718 1.00 0.00 104 ASN A N 13
ATOM 21714 C CA . ASN A 1 113 ? 95.373 -3.122 15.475 1.00 0.00 104 ASN A CA 13
ATOM 21715 C C . ASN A 1 113 ? 95.966 -2.042 14.565 1.00 0.00 104 ASN A C 13
ATOM 21716 O O . ASN A 1 113 ? 96.856 -1.310 14.956 1.00 0.00 104 ASN A O 13
ATOM 21727 N N . VAL A 1 114 ? 95.462 -1.932 13.365 1.00 0.00 105 VAL A N 13
ATOM 21728 C CA . VAL A 1 114 ? 95.982 -0.886 12.433 1.00 0.00 105 VAL A CA 13
ATOM 21729 C C . VAL A 1 114 ? 95.222 0.418 12.675 1.00 0.00 105 VAL A C 13
ATOM 21730 O O . VAL A 1 114 ? 94.010 0.454 12.576 1.00 0.00 105 VAL A O 13
ATOM 21743 N N . ASN A 1 115 ? 95.914 1.487 12.993 1.00 0.00 106 ASN A N 13
ATOM 21744 C CA . ASN A 1 115 ? 95.196 2.772 13.238 1.00 0.00 106 ASN A CA 13
ATOM 21745 C C . ASN A 1 115 ? 94.905 3.453 11.904 1.00 0.00 106 ASN A C 13
ATOM 21746 O O . ASN A 1 115 ? 95.746 3.525 11.027 1.00 0.00 106 ASN A O 13
ATOM 21757 N N . TYR A 1 116 ? 93.703 3.932 11.749 1.00 0.00 107 TYR A N 13
ATOM 21758 C CA . TYR A 1 116 ? 93.304 4.594 10.475 1.00 0.00 107 TYR A CA 13
ATOM 21759 C C . TYR A 1 116 ? 92.512 5.879 10.739 1.00 0.00 107 TYR A C 13
ATOM 21760 O O . TYR A 1 116 ? 91.716 5.954 11.655 1.00 0.00 107 TYR A O 13
ATOM 21778 N N . VAL A 1 117 ? 92.728 6.886 9.930 1.00 0.00 108 VAL A N 13
ATOM 21779 C CA . VAL A 1 117 ? 91.993 8.175 10.111 1.00 0.00 108 VAL A CA 13
ATOM 21780 C C . VAL A 1 117 ? 91.680 8.801 8.748 1.00 0.00 108 VAL A C 13
ATOM 21781 O O . VAL A 1 117 ? 92.493 8.784 7.843 1.00 0.00 108 VAL A O 13
ATOM 21794 N N . GLN A 1 118 ? 90.508 9.362 8.605 1.00 0.00 109 GLN A N 13
ATOM 21795 C CA . GLN A 1 118 ? 90.122 10.007 7.312 1.00 0.00 109 GLN A CA 13
ATOM 21796 C C . GLN A 1 118 ? 90.903 11.308 7.110 1.00 0.00 109 GLN A C 13
ATOM 21797 O O . GLN A 1 118 ? 91.104 12.070 8.038 1.00 0.00 109 GLN A O 13
ATOM 21811 N N . VAL A 1 119 ? 91.322 11.574 5.899 1.00 0.00 110 VAL A N 13
ATOM 21812 C CA . VAL A 1 119 ? 92.065 12.836 5.627 1.00 0.00 110 VAL A CA 13
ATOM 21813 C C . VAL A 1 119 ? 91.553 13.472 4.326 1.00 0.00 110 VAL A C 13
ATOM 21814 O O . VAL A 1 119 ? 90.744 12.895 3.624 1.00 0.00 110 VAL A O 13
ATOM 21827 N N . ASP A 1 120 ? 92.006 14.658 4.010 1.00 0.00 111 ASP A N 13
ATOM 21828 C CA . ASP A 1 120 ? 91.535 15.344 2.761 1.00 0.00 111 ASP A CA 13
ATOM 21829 C C . ASP A 1 120 ? 91.896 14.521 1.517 1.00 0.00 111 ASP A C 13
ATOM 21830 O O . ASP A 1 120 ? 92.886 13.815 1.492 1.00 0.00 111 ASP A O 13
ATOM 21839 N N . LEU A 1 121 ? 91.094 14.613 0.482 1.00 0.00 112 LEU A N 13
ATOM 21840 C CA . LEU A 1 121 ? 91.373 13.847 -0.777 1.00 0.00 112 LEU A CA 13
ATOM 21841 C C . LEU A 1 121 ? 92.727 14.244 -1.365 1.00 0.00 112 LEU A C 13
ATOM 21842 O O . LEU A 1 121 ? 93.451 13.415 -1.882 1.00 0.00 112 LEU A O 13
ATOM 21858 N N . SER A 1 122 ? 93.062 15.508 -1.317 1.00 0.00 113 SER A N 13
ATOM 21859 C CA . SER A 1 122 ? 94.361 15.967 -1.906 1.00 0.00 113 SER A CA 13
ATOM 21860 C C . SER A 1 122 ? 95.522 15.155 -1.325 1.00 0.00 113 SER A C 13
ATOM 21861 O O . SER A 1 122 ? 96.445 14.800 -2.027 1.00 0.00 113 SER A O 13
ATOM 21869 N N . ASN A 1 123 ? 95.476 14.860 -0.056 1.00 0.00 114 ASN A N 13
ATOM 21870 C CA . ASN A 1 123 ? 96.569 14.059 0.581 1.00 0.00 114 ASN A CA 13
ATOM 21871 C C . ASN A 1 123 ? 96.693 12.679 -0.076 1.00 0.00 114 ASN A C 13
ATOM 21872 O O . ASN A 1 123 ? 97.782 12.185 -0.283 1.00 0.00 114 ASN A O 13
ATOM 21883 N N . CYS A 1 124 ? 95.589 12.057 -0.413 1.00 0.00 115 CYS A N 13
ATOM 21884 C CA . CYS A 1 124 ? 95.654 10.711 -1.073 1.00 0.00 115 CYS A CA 13
ATOM 21885 C C . CYS A 1 124 ? 96.426 10.809 -2.389 1.00 0.00 115 CYS A C 13
ATOM 21886 O O . CYS A 1 124 ? 97.314 10.023 -2.662 1.00 0.00 115 CYS A O 13
ATOM 21893 N N . ILE A 1 125 ? 96.077 11.762 -3.210 1.00 0.00 116 ILE A N 13
ATOM 21894 C CA . ILE A 1 125 ? 96.768 11.917 -4.527 1.00 0.00 116 ILE A CA 13
ATOM 21895 C C . ILE A 1 125 ? 98.207 12.406 -4.326 1.00 0.00 116 ILE A C 13
ATOM 21896 O O . ILE A 1 125 ? 99.116 11.961 -5.001 1.00 0.00 116 ILE A O 13
ATOM 21912 N N . ASN A 1 126 ? 98.422 13.315 -3.408 1.00 0.00 117 ASN A N 13
ATOM 21913 C CA . ASN A 1 126 ? 99.808 13.828 -3.170 1.00 0.00 117 ASN A CA 13
ATOM 21914 C C . ASN A 1 126 ? 100.712 12.701 -2.658 1.00 0.00 117 ASN A C 13
ATOM 21915 O O . ASN A 1 126 ? 101.860 12.592 -3.043 1.00 0.00 117 ASN A O 13
ATOM 21926 N N . GLY A 1 127 ? 100.195 11.866 -1.796 1.00 0.00 118 GLY A N 13
ATOM 21927 C CA . GLY A 1 127 ? 101.008 10.740 -1.250 1.00 0.00 118 GLY A CA 13
ATOM 21928 C C . GLY A 1 127 ? 101.269 9.714 -2.352 1.00 0.00 118 GLY A C 13
ATOM 21929 O O . GLY A 1 127 ? 102.351 9.165 -2.458 1.00 0.00 118 GLY A O 13
ATOM 21933 N N . ALA A 1 128 ? 100.283 9.451 -3.172 1.00 0.00 119 ALA A N 13
ATOM 21934 C CA . ALA A 1 128 ? 100.463 8.456 -4.274 1.00 0.00 119 ALA A CA 13
ATOM 21935 C C . ALA A 1 128 ? 101.586 8.902 -5.213 1.00 0.00 119 ALA A C 13
ATOM 21936 O O . ALA A 1 128 ? 102.379 8.099 -5.669 1.00 0.00 119 ALA A O 13
ATOM 21943 N N . ASN A 1 129 ? 101.658 10.177 -5.500 1.00 0.00 120 ASN A N 13
ATOM 21944 C CA . ASN A 1 129 ? 102.729 10.685 -6.408 1.00 0.00 120 ASN A CA 13
ATOM 21945 C C . ASN A 1 129 ? 104.063 10.761 -5.661 1.00 0.00 120 ASN A C 13
ATOM 21946 O O . ASN A 1 129 ? 105.042 10.253 -6.183 1.00 0.00 120 ASN A O 13
ATOM 21958 N N . VAL A 1 10 ? 91.575 -2.993 14.083 1.00 0.00 1 VAL A N 14
ATOM 21959 C CA . VAL A 1 10 ? 91.042 -3.578 12.816 1.00 0.00 1 VAL A CA 14
ATOM 21960 C C . VAL A 1 10 ? 92.131 -4.375 12.088 1.00 0.00 1 VAL A C 14
ATOM 21961 O O . VAL A 1 10 ? 93.310 -4.197 12.340 1.00 0.00 1 VAL A O 14
ATOM 21974 N N . SER A 1 11 ? 91.745 -5.262 11.204 1.00 0.00 2 SER A N 14
ATOM 21975 C CA . SER A 1 11 ? 92.756 -6.081 10.465 1.00 0.00 2 SER A CA 14
ATOM 21976 C C . SER A 1 11 ? 92.811 -5.694 8.981 1.00 0.00 2 SER A C 14
ATOM 21977 O O . SER A 1 11 ? 91.808 -5.413 8.354 1.00 0.00 2 SER A O 14
ATOM 21985 N N . ILE A 1 12 ? 93.996 -5.684 8.429 1.00 0.00 3 ILE A N 14
ATOM 21986 C CA . ILE A 1 12 ? 94.179 -5.330 6.989 1.00 0.00 3 ILE A CA 14
ATOM 21987 C C . ILE A 1 12 ? 94.816 -6.497 6.229 1.00 0.00 3 ILE A C 14
ATOM 21988 O O . ILE A 1 12 ? 95.594 -7.255 6.778 1.00 0.00 3 ILE A O 14
ATOM 22004 N N . SER A 1 13 ? 94.511 -6.623 4.967 1.00 0.00 4 SER A N 14
ATOM 22005 C CA . SER A 1 13 ? 95.106 -7.710 4.142 1.00 0.00 4 SER A CA 14
ATOM 22006 C C . SER A 1 13 ? 95.347 -7.170 2.737 1.00 0.00 4 SER A C 14
ATOM 22007 O O . SER A 1 13 ? 95.151 -5.996 2.480 1.00 0.00 4 SER A O 14
ATOM 22015 N N . TYR A 1 14 ? 95.757 -8.005 1.824 1.00 0.00 5 TYR A N 14
ATOM 22016 C CA . TYR A 1 14 ? 95.989 -7.522 0.432 1.00 0.00 5 TYR A CA 14
ATOM 22017 C C . TYR A 1 14 ? 95.533 -8.570 -0.582 1.00 0.00 5 TYR A C 14
ATOM 22018 O O . TYR A 1 14 ? 95.588 -9.759 -0.323 1.00 0.00 5 TYR A O 14
ATOM 22036 N N . ASP A 1 15 ? 95.102 -8.139 -1.742 1.00 0.00 6 ASP A N 14
ATOM 22037 C CA . ASP A 1 15 ? 94.662 -9.112 -2.784 1.00 0.00 6 ASP A CA 14
ATOM 22038 C C . ASP A 1 15 ? 95.294 -8.739 -4.136 1.00 0.00 6 ASP A C 14
ATOM 22039 O O . ASP A 1 15 ? 95.477 -7.572 -4.423 1.00 0.00 6 ASP A O 14
ATOM 22048 N N . PRO A 1 16 ? 95.630 -9.740 -4.923 1.00 0.00 7 PRO A N 14
ATOM 22049 C CA . PRO A 1 16 ? 96.270 -9.481 -6.238 1.00 0.00 7 PRO A CA 14
ATOM 22050 C C . PRO A 1 16 ? 95.254 -9.051 -7.310 1.00 0.00 7 PRO A C 14
ATOM 22051 O O . PRO A 1 16 ? 95.638 -8.734 -8.421 1.00 0.00 7 PRO A O 14
ATOM 22062 N N . ILE A 1 17 ? 93.974 -9.042 -7.010 1.00 0.00 8 ILE A N 14
ATOM 22063 C CA . ILE A 1 17 ? 92.975 -8.635 -8.054 1.00 0.00 8 ILE A CA 14
ATOM 22064 C C . ILE A 1 17 ? 93.087 -7.133 -8.346 1.00 0.00 8 ILE A C 14
ATOM 22065 O O . ILE A 1 17 ? 92.972 -6.706 -9.481 1.00 0.00 8 ILE A O 14
ATOM 22081 N N . TYR A 1 18 ? 93.285 -6.332 -7.332 1.00 0.00 9 TYR A N 14
ATOM 22082 C CA . TYR A 1 18 ? 93.375 -4.856 -7.554 1.00 0.00 9 TYR A CA 14
ATOM 22083 C C . TYR A 1 18 ? 94.720 -4.487 -8.189 1.00 0.00 9 TYR A C 14
ATOM 22084 O O . TYR A 1 18 ? 95.541 -3.792 -7.631 1.00 0.00 9 TYR A O 14
ATOM 22102 N N . ALA A 1 19 ? 94.882 -4.937 -9.410 1.00 0.00 10 ALA A N 14
ATOM 22103 C CA . ALA A 1 19 ? 96.095 -4.634 -10.224 1.00 0.00 10 ALA A CA 14
ATOM 22104 C C . ALA A 1 19 ? 95.712 -3.622 -11.306 1.00 0.00 10 ALA A C 14
ATOM 22105 O O . ALA A 1 19 ? 94.562 -3.256 -11.453 1.00 0.00 10 ALA A O 14
ATOM 22112 N N . ALA A 1 20 ? 96.690 -3.114 -12.007 1.00 0.00 11 ALA A N 14
ATOM 22113 C CA . ALA A 1 20 ? 96.432 -2.051 -13.026 1.00 0.00 11 ALA A CA 14
ATOM 22114 C C . ALA A 1 20 ? 95.474 -2.487 -14.137 1.00 0.00 11 ALA A C 14
ATOM 22115 O O . ALA A 1 20 ? 94.735 -1.661 -14.647 1.00 0.00 11 ALA A O 14
ATOM 22122 N N . ASP A 1 21 ? 95.479 -3.730 -14.564 1.00 0.00 12 ASP A N 14
ATOM 22123 C CA . ASP A 1 21 ? 94.559 -4.097 -15.687 1.00 0.00 12 ASP A CA 14
ATOM 22124 C C . ASP A 1 21 ? 93.184 -4.543 -15.179 1.00 0.00 12 ASP A C 14
ATOM 22125 O O . ASP A 1 21 ? 92.369 -5.035 -15.938 1.00 0.00 12 ASP A O 14
ATOM 22134 N N . LEU A 1 22 ? 92.912 -4.362 -13.912 1.00 0.00 13 LEU A N 14
ATOM 22135 C CA . LEU A 1 22 ? 91.584 -4.756 -13.357 1.00 0.00 13 LEU A CA 14
ATOM 22136 C C . LEU A 1 22 ? 90.515 -3.797 -13.870 1.00 0.00 13 LEU A C 14
ATOM 22137 O O . LEU A 1 22 ? 90.605 -2.597 -13.684 1.00 0.00 13 LEU A O 14
ATOM 22153 N N . SER A 1 23 ? 89.509 -4.318 -14.517 1.00 0.00 14 SER A N 14
ATOM 22154 C CA . SER A 1 23 ? 88.435 -3.435 -15.051 1.00 0.00 14 SER A CA 14
ATOM 22155 C C . SER A 1 23 ? 87.626 -2.834 -13.902 1.00 0.00 14 SER A C 14
ATOM 22156 O O . SER A 1 23 ? 87.292 -3.498 -12.940 1.00 0.00 14 SER A O 14
ATOM 22164 N N . MET A 1 24 ? 87.332 -1.569 -14.005 1.00 0.00 15 MET A N 14
ATOM 22165 C CA . MET A 1 24 ? 86.560 -0.871 -12.930 1.00 0.00 15 MET A CA 14
ATOM 22166 C C . MET A 1 24 ? 85.130 -1.420 -12.818 1.00 0.00 15 MET A C 14
ATOM 22167 O O . MET A 1 24 ? 84.456 -1.192 -11.831 1.00 0.00 15 MET A O 14
ATOM 22181 N N . GLY A 1 25 ? 84.651 -2.122 -13.815 1.00 0.00 16 GLY A N 14
ATOM 22182 C CA . GLY A 1 25 ? 83.257 -2.664 -13.762 1.00 0.00 16 GLY A CA 14
ATOM 22183 C C . GLY A 1 25 ? 83.157 -3.832 -12.774 1.00 0.00 16 GLY A C 14
ATOM 22184 O O . GLY A 1 25 ? 82.071 -4.212 -12.376 1.00 0.00 16 GLY A O 14
ATOM 22188 N N . SER A 1 26 ? 84.263 -4.413 -12.382 1.00 0.00 17 SER A N 14
ATOM 22189 C CA . SER A 1 26 ? 84.210 -5.564 -11.431 1.00 0.00 17 SER A CA 14
ATOM 22190 C C . SER A 1 26 ? 84.284 -5.087 -9.977 1.00 0.00 17 SER A C 14
ATOM 22191 O O . SER A 1 26 ? 83.948 -5.819 -9.064 1.00 0.00 17 SER A O 14
ATOM 22199 N N . VAL A 1 27 ? 84.726 -3.876 -9.751 1.00 0.00 18 VAL A N 14
ATOM 22200 C CA . VAL A 1 27 ? 84.829 -3.363 -8.351 1.00 0.00 18 VAL A CA 14
ATOM 22201 C C . VAL A 1 27 ? 83.518 -2.680 -7.957 1.00 0.00 18 VAL A C 14
ATOM 22202 O O . VAL A 1 27 ? 82.778 -2.219 -8.801 1.00 0.00 18 VAL A O 14
ATOM 22215 N N . ALA A 1 28 ? 83.224 -2.617 -6.676 1.00 0.00 19 ALA A N 14
ATOM 22216 C CA . ALA A 1 28 ? 81.952 -1.965 -6.205 1.00 0.00 19 ALA A CA 14
ATOM 22217 C C . ALA A 1 28 ? 81.775 -0.595 -6.871 1.00 0.00 19 ALA A C 14
ATOM 22218 O O . ALA A 1 28 ? 80.690 -0.223 -7.269 1.00 0.00 19 ALA A O 14
ATOM 22225 N N . CYS A 1 29 ? 82.844 0.140 -7.007 1.00 0.00 20 CYS A N 14
ATOM 22226 C CA . CYS A 1 29 ? 82.762 1.477 -7.670 1.00 0.00 20 CYS A CA 14
ATOM 22227 C C . CYS A 1 29 ? 82.704 1.261 -9.191 1.00 0.00 20 CYS A C 14
ATOM 22228 O O . CYS A 1 29 ? 83.722 1.304 -9.858 1.00 0.00 20 CYS A O 14
ATOM 22235 N N . SER A 1 30 ? 81.537 0.978 -9.749 1.00 0.00 21 SER A N 14
ATOM 22236 C CA . SER A 1 30 ? 81.477 0.709 -11.224 1.00 0.00 21 SER A CA 14
ATOM 22237 C C . SER A 1 30 ? 81.174 1.972 -12.042 1.00 0.00 21 SER A C 14
ATOM 22238 O O . SER A 1 30 ? 82.086 2.602 -12.542 1.00 0.00 21 SER A O 14
ATOM 22246 N N . ASN A 1 31 ? 79.924 2.361 -12.191 1.00 0.00 22 ASN A N 14
ATOM 22247 C CA . ASN A 1 31 ? 79.639 3.594 -12.995 1.00 0.00 22 ASN A CA 14
ATOM 22248 C C . ASN A 1 31 ? 78.323 4.262 -12.589 1.00 0.00 22 ASN A C 14
ATOM 22249 O O . ASN A 1 31 ? 77.777 5.058 -13.331 1.00 0.00 22 ASN A O 14
ATOM 22260 N N . GLY A 1 32 ? 77.809 3.949 -11.432 1.00 0.00 23 GLY A N 14
ATOM 22261 C CA . GLY A 1 32 ? 76.526 4.569 -10.990 1.00 0.00 23 GLY A CA 14
ATOM 22262 C C . GLY A 1 32 ? 76.743 6.064 -10.778 1.00 0.00 23 GLY A C 14
ATOM 22263 O O . GLY A 1 32 ? 77.475 6.710 -11.504 1.00 0.00 23 GLY A O 14
ATOM 22267 N N . ASP A 1 33 ? 76.135 6.606 -9.763 1.00 0.00 24 ASP A N 14
ATOM 22268 C CA . ASP A 1 33 ? 76.314 8.057 -9.452 1.00 0.00 24 ASP A CA 14
ATOM 22269 C C . ASP A 1 33 ? 77.729 8.300 -8.937 1.00 0.00 24 ASP A C 14
ATOM 22270 O O . ASP A 1 33 ? 78.368 9.267 -9.310 1.00 0.00 24 ASP A O 14
ATOM 22279 N N . HIS A 1 34 ? 78.224 7.443 -8.086 1.00 0.00 25 HIS A N 14
ATOM 22280 C CA . HIS A 1 34 ? 79.600 7.639 -7.548 1.00 0.00 25 HIS A CA 14
ATOM 22281 C C . HIS A 1 34 ? 80.626 6.788 -8.335 1.00 0.00 25 HIS A C 14
ATOM 22282 O O . HIS A 1 34 ? 81.790 6.740 -7.984 1.00 0.00 25 HIS A O 14
ATOM 22296 N N . GLY A 1 35 ? 80.202 6.110 -9.379 1.00 0.00 26 GLY A N 14
ATOM 22297 C CA . GLY A 1 35 ? 81.149 5.260 -10.162 1.00 0.00 26 GLY A CA 14
ATOM 22298 C C . GLY A 1 35 ? 82.330 6.090 -10.668 1.00 0.00 26 GLY A C 14
ATOM 22299 O O . GLY A 1 35 ? 82.186 7.241 -11.033 1.00 0.00 26 GLY A O 14
ATOM 22303 N N . LEU A 1 36 ? 83.493 5.495 -10.707 1.00 0.00 27 LEU A N 14
ATOM 22304 C CA . LEU A 1 36 ? 84.702 6.217 -11.206 1.00 0.00 27 LEU A CA 14
ATOM 22305 C C . LEU A 1 36 ? 84.997 5.831 -12.667 1.00 0.00 27 LEU A C 14
ATOM 22306 O O . LEU A 1 36 ? 85.906 6.358 -13.280 1.00 0.00 27 LEU A O 14
ATOM 22322 N N . MET A 1 37 ? 84.231 4.923 -13.228 1.00 0.00 28 MET A N 14
ATOM 22323 C CA . MET A 1 37 ? 84.457 4.502 -14.647 1.00 0.00 28 MET A CA 14
ATOM 22324 C C . MET A 1 37 ? 84.313 5.699 -15.593 1.00 0.00 28 MET A C 14
ATOM 22325 O O . MET A 1 37 ? 84.993 5.789 -16.599 1.00 0.00 28 MET A O 14
ATOM 22339 N N . ALA A 1 38 ? 83.400 6.592 -15.304 1.00 0.00 29 ALA A N 14
ATOM 22340 C CA . ALA A 1 38 ? 83.164 7.762 -16.213 1.00 0.00 29 ALA A CA 14
ATOM 22341 C C . ALA A 1 38 ? 84.471 8.500 -16.553 1.00 0.00 29 ALA A C 14
ATOM 22342 O O . ALA A 1 38 ? 85.015 8.343 -17.629 1.00 0.00 29 ALA A O 14
ATOM 22349 N N . GLN A 1 39 ? 84.971 9.307 -15.645 1.00 0.00 30 GLN A N 14
ATOM 22350 C CA . GLN A 1 39 ? 86.238 10.062 -15.920 1.00 0.00 30 GLN A CA 14
ATOM 22351 C C . GLN A 1 39 ? 87.442 9.120 -15.956 1.00 0.00 30 GLN A C 14
ATOM 22352 O O . GLN A 1 39 ? 88.341 9.276 -16.762 1.00 0.00 30 GLN A O 14
ATOM 22366 N N . TYR A 1 40 ? 87.472 8.163 -15.069 1.00 0.00 31 TYR A N 14
ATOM 22367 C CA . TYR A 1 40 ? 88.625 7.216 -15.017 1.00 0.00 31 TYR A CA 14
ATOM 22368 C C . TYR A 1 40 ? 88.120 5.785 -15.246 1.00 0.00 31 TYR A C 14
ATOM 22369 O O . TYR A 1 40 ? 87.786 5.097 -14.303 1.00 0.00 31 TYR A O 14
ATOM 22387 N N . PRO A 1 41 ? 88.056 5.379 -16.497 1.00 0.00 32 PRO A N 14
ATOM 22388 C CA . PRO A 1 41 ? 87.554 4.019 -16.815 1.00 0.00 32 PRO A CA 14
ATOM 22389 C C . PRO A 1 41 ? 88.527 2.934 -16.336 1.00 0.00 32 PRO A C 14
ATOM 22390 O O . PRO A 1 41 ? 88.166 1.776 -16.237 1.00 0.00 32 PRO A O 14
ATOM 22401 N N . THR A 1 42 ? 89.754 3.291 -16.041 1.00 0.00 33 THR A N 14
ATOM 22402 C CA . THR A 1 42 ? 90.741 2.271 -15.574 1.00 0.00 33 THR A CA 14
ATOM 22403 C C . THR A 1 42 ? 91.353 2.697 -14.238 1.00 0.00 33 THR A C 14
ATOM 22404 O O . THR A 1 42 ? 91.642 3.857 -14.015 1.00 0.00 33 THR A O 14
ATOM 22415 N N . LEU A 1 43 ? 91.545 1.757 -13.347 1.00 0.00 34 LEU A N 14
ATOM 22416 C CA . LEU A 1 43 ? 92.133 2.084 -12.008 1.00 0.00 34 LEU A CA 14
ATOM 22417 C C . LEU A 1 43 ? 93.602 2.496 -12.149 1.00 0.00 34 LEU A C 14
ATOM 22418 O O . LEU A 1 43 ? 94.421 1.722 -12.608 1.00 0.00 34 LEU A O 14
ATOM 22434 N N . GLY A 1 44 ? 93.948 3.692 -11.751 1.00 0.00 35 GLY A N 14
ATOM 22435 C CA . GLY A 1 44 ? 95.375 4.131 -11.856 1.00 0.00 35 GLY A CA 14
ATOM 22436 C C . GLY A 1 44 ? 95.465 5.654 -12.033 1.00 0.00 35 GLY A C 14
ATOM 22437 O O . GLY A 1 44 ? 96.362 6.151 -12.689 1.00 0.00 35 GLY A O 14
ATOM 22441 N N . GLU A 1 45 ? 94.555 6.400 -11.452 1.00 0.00 36 GLU A N 14
ATOM 22442 C CA . GLU A 1 45 ? 94.600 7.883 -11.584 1.00 0.00 36 GLU A CA 14
ATOM 22443 C C . GLU A 1 45 ? 93.870 8.550 -10.416 1.00 0.00 36 GLU A C 14
ATOM 22444 O O . GLU A 1 45 ? 94.404 9.437 -9.778 1.00 0.00 36 GLU A O 14
ATOM 22456 N N . VAL A 1 46 ? 92.664 8.125 -10.117 1.00 0.00 37 VAL A N 14
ATOM 22457 C CA . VAL A 1 46 ? 91.923 8.740 -8.968 1.00 0.00 37 VAL A CA 14
ATOM 22458 C C . VAL A 1 46 ? 92.735 8.495 -7.672 1.00 0.00 37 VAL A C 14
ATOM 22459 O O . VAL A 1 46 ? 93.163 9.437 -7.036 1.00 0.00 37 VAL A O 14
ATOM 22472 N N . PRO A 1 47 ? 92.962 7.239 -7.345 1.00 0.00 38 PRO A N 14
ATOM 22473 C CA . PRO A 1 47 ? 93.776 6.909 -6.148 1.00 0.00 38 PRO A CA 14
ATOM 22474 C C . PRO A 1 47 ? 95.251 7.160 -6.468 1.00 0.00 38 PRO A C 14
ATOM 22475 O O . PRO A 1 47 ? 96.045 7.505 -5.614 1.00 0.00 38 PRO A O 14
ATOM 22486 N N . GLY A 1 48 ? 95.609 6.962 -7.707 1.00 0.00 39 GLY A N 14
ATOM 22487 C CA . GLY A 1 48 ? 97.015 7.146 -8.150 1.00 0.00 39 GLY A CA 14
ATOM 22488 C C . GLY A 1 48 ? 97.409 5.901 -8.940 1.00 0.00 39 GLY A C 14
ATOM 22489 O O . GLY A 1 48 ? 97.626 5.957 -10.133 1.00 0.00 39 GLY A O 14
ATOM 22493 N N . PHE A 1 49 ? 97.432 4.770 -8.261 1.00 0.00 40 PHE A N 14
ATOM 22494 C CA . PHE A 1 49 ? 97.743 3.428 -8.884 1.00 0.00 40 PHE A CA 14
ATOM 22495 C C . PHE A 1 49 ? 98.092 2.402 -7.765 1.00 0.00 40 PHE A C 14
ATOM 22496 O O . PHE A 1 49 ? 97.328 1.486 -7.536 1.00 0.00 40 PHE A O 14
ATOM 22513 N N . PRO A 1 50 ? 99.226 2.579 -7.091 1.00 0.00 41 PRO A N 14
ATOM 22514 C CA . PRO A 1 50 ? 99.609 1.635 -6.000 1.00 0.00 41 PRO A CA 14
ATOM 22515 C C . PRO A 1 50 ? 98.870 1.961 -4.689 1.00 0.00 41 PRO A C 14
ATOM 22516 O O . PRO A 1 50 ? 99.069 1.301 -3.686 1.00 0.00 41 PRO A O 14
ATOM 22527 N N . ASN A 1 51 ? 98.045 2.979 -4.679 1.00 0.00 42 ASN A N 14
ATOM 22528 C CA . ASN A 1 51 ? 97.323 3.358 -3.433 1.00 0.00 42 ASN A CA 14
ATOM 22529 C C . ASN A 1 51 ? 95.838 3.034 -3.587 1.00 0.00 42 ASN A C 14
ATOM 22530 O O . ASN A 1 51 ? 94.986 3.896 -3.466 1.00 0.00 42 ASN A O 14
ATOM 22541 N N . VAL A 1 52 ? 95.530 1.799 -3.865 1.00 0.00 43 VAL A N 14
ATOM 22542 C CA . VAL A 1 52 ? 94.108 1.402 -4.048 1.00 0.00 43 VAL A CA 14
ATOM 22543 C C . VAL A 1 52 ? 93.779 0.174 -3.196 1.00 0.00 43 VAL A C 14
ATOM 22544 O O . VAL A 1 52 ? 94.534 -0.782 -3.136 1.00 0.00 43 VAL A O 14
ATOM 22557 N N . GLY A 1 53 ? 92.653 0.208 -2.538 1.00 0.00 44 GLY A N 14
ATOM 22558 C CA . GLY A 1 53 ? 92.245 -0.940 -1.677 1.00 0.00 44 GLY A CA 14
ATOM 22559 C C . GLY A 1 53 ? 90.760 -0.824 -1.322 1.00 0.00 44 GLY A C 14
ATOM 22560 O O . GLY A 1 53 ? 90.112 0.161 -1.622 1.00 0.00 44 GLY A O 14
ATOM 22564 N N . GLY A 1 54 ? 90.221 -1.835 -0.686 1.00 0.00 45 GLY A N 14
ATOM 22565 C CA . GLY A 1 54 ? 88.781 -1.814 -0.302 1.00 0.00 45 GLY A CA 14
ATOM 22566 C C . GLY A 1 54 ? 88.626 -1.244 1.108 1.00 0.00 45 GLY A C 14
ATOM 22567 O O . GLY A 1 54 ? 89.576 -1.172 1.868 1.00 0.00 45 GLY A O 14
ATOM 22571 N N . ILE A 1 55 ? 87.428 -0.857 1.466 1.00 0.00 46 ILE A N 14
ATOM 22572 C CA . ILE A 1 55 ? 87.182 -0.301 2.832 1.00 0.00 46 ILE A CA 14
ATOM 22573 C C . ILE A 1 55 ? 85.796 -0.748 3.348 1.00 0.00 46 ILE A C 14
ATOM 22574 O O . ILE A 1 55 ? 84.929 -1.093 2.569 1.00 0.00 46 ILE A O 14
ATOM 22590 N N . PRO A 1 56 ? 85.643 -0.742 4.657 1.00 0.00 47 PRO A N 14
ATOM 22591 C CA . PRO A 1 56 ? 84.361 -1.173 5.298 1.00 0.00 47 PRO A CA 14
ATOM 22592 C C . PRO A 1 56 ? 83.200 -0.205 5.030 1.00 0.00 47 PRO A C 14
ATOM 22593 O O . PRO A 1 56 ? 82.068 -0.501 5.370 1.00 0.00 47 PRO A O 14
ATOM 22604 N N . ASP A 1 57 ? 83.452 0.947 4.461 1.00 0.00 48 ASP A N 14
ATOM 22605 C CA . ASP A 1 57 ? 82.335 1.916 4.221 1.00 0.00 48 ASP A CA 14
ATOM 22606 C C . ASP A 1 57 ? 81.820 1.862 2.778 1.00 0.00 48 ASP A C 14
ATOM 22607 O O . ASP A 1 57 ? 81.310 2.841 2.269 1.00 0.00 48 ASP A O 14
ATOM 22616 N N . ILE A 1 58 ? 81.928 0.735 2.118 1.00 0.00 49 ILE A N 14
ATOM 22617 C CA . ILE A 1 58 ? 81.418 0.644 0.713 1.00 0.00 49 ILE A CA 14
ATOM 22618 C C . ILE A 1 58 ? 80.327 -0.430 0.637 1.00 0.00 49 ILE A C 14
ATOM 22619 O O . ILE A 1 58 ? 80.558 -1.579 0.963 1.00 0.00 49 ILE A O 14
ATOM 22635 N N . ALA A 1 59 ? 79.139 -0.066 0.218 1.00 0.00 50 ALA A N 14
ATOM 22636 C CA . ALA A 1 59 ? 78.028 -1.066 0.130 1.00 0.00 50 ALA A CA 14
ATOM 22637 C C . ALA A 1 59 ? 78.211 -2.001 -1.061 1.00 0.00 50 ALA A C 14
ATOM 22638 O O . ALA A 1 59 ? 78.005 -3.196 -0.945 1.00 0.00 50 ALA A O 14
ATOM 22645 N N . GLY A 1 60 ? 78.587 -1.481 -2.201 1.00 0.00 51 GLY A N 14
ATOM 22646 C CA . GLY A 1 60 ? 78.769 -2.369 -3.382 1.00 0.00 51 GLY A CA 14
ATOM 22647 C C . GLY A 1 60 ? 78.817 -1.558 -4.681 1.00 0.00 51 GLY A C 14
ATOM 22648 O O . GLY A 1 60 ? 79.515 -0.569 -4.796 1.00 0.00 51 GLY A O 14
ATOM 22652 N N . TRP A 1 61 ? 78.085 -2.003 -5.667 1.00 0.00 52 TRP A N 14
ATOM 22653 C CA . TRP A 1 61 ? 78.053 -1.329 -7.005 1.00 0.00 52 TRP A CA 14
ATOM 22654 C C . TRP A 1 61 ? 77.779 0.182 -6.918 1.00 0.00 52 TRP A C 14
ATOM 22655 O O . TRP A 1 61 ? 78.129 0.924 -7.822 1.00 0.00 52 TRP A O 14
ATOM 22676 N N . ASP A 1 62 ? 77.155 0.643 -5.858 1.00 0.00 53 ASP A N 14
ATOM 22677 C CA . ASP A 1 62 ? 76.842 2.099 -5.737 1.00 0.00 53 ASP A CA 14
ATOM 22678 C C . ASP A 1 62 ? 76.976 2.558 -4.272 1.00 0.00 53 ASP A C 14
ATOM 22679 O O . ASP A 1 62 ? 76.010 2.944 -3.643 1.00 0.00 53 ASP A O 14
ATOM 22688 N N . SER A 1 63 ? 78.160 2.502 -3.732 1.00 0.00 54 SER A N 14
ATOM 22689 C CA . SER A 1 63 ? 78.380 2.910 -2.314 1.00 0.00 54 SER A CA 14
ATOM 22690 C C . SER A 1 63 ? 78.458 4.439 -2.186 1.00 0.00 54 SER A C 14
ATOM 22691 O O . SER A 1 63 ? 79.018 5.094 -3.041 1.00 0.00 54 SER A O 14
ATOM 22699 N N . PRO A 1 64 ? 77.905 4.967 -1.114 1.00 0.00 55 PRO A N 14
ATOM 22700 C CA . PRO A 1 64 ? 77.947 6.431 -0.902 1.00 0.00 55 PRO A CA 14
ATOM 22701 C C . PRO A 1 64 ? 79.336 6.879 -0.423 1.00 0.00 55 PRO A C 14
ATOM 22702 O O . PRO A 1 64 ? 79.678 8.044 -0.503 1.00 0.00 55 PRO A O 14
ATOM 22713 N N . SER A 1 65 ? 80.132 5.968 0.097 1.00 0.00 56 SER A N 14
ATOM 22714 C CA . SER A 1 65 ? 81.485 6.352 0.606 1.00 0.00 56 SER A CA 14
ATOM 22715 C C . SER A 1 65 ? 82.593 6.055 -0.416 1.00 0.00 56 SER A C 14
ATOM 22716 O O . SER A 1 65 ? 83.763 6.151 -0.098 1.00 0.00 56 SER A O 14
ATOM 22724 N N . CYS A 1 66 ? 82.252 5.710 -1.635 1.00 0.00 57 CYS A N 14
ATOM 22725 C CA . CYS A 1 66 ? 83.318 5.439 -2.651 1.00 0.00 57 CYS A CA 14
ATOM 22726 C C . CYS A 1 66 ? 83.965 6.765 -3.051 1.00 0.00 57 CYS A C 14
ATOM 22727 O O . CYS A 1 66 ? 83.350 7.811 -2.961 1.00 0.00 57 CYS A O 14
ATOM 22734 N N . GLY A 1 67 ? 85.193 6.732 -3.492 1.00 0.00 58 GLY A N 14
ATOM 22735 C CA . GLY A 1 67 ? 85.869 7.999 -3.896 1.00 0.00 58 GLY A CA 14
ATOM 22736 C C . GLY A 1 67 ? 86.350 8.756 -2.651 1.00 0.00 58 GLY A C 14
ATOM 22737 O O . GLY A 1 67 ? 86.769 9.895 -2.739 1.00 0.00 58 GLY A O 14
ATOM 22741 N N . THR A 1 68 ? 86.299 8.134 -1.493 1.00 0.00 59 THR A N 14
ATOM 22742 C CA . THR A 1 68 ? 86.756 8.820 -0.254 1.00 0.00 59 THR A CA 14
ATOM 22743 C C . THR A 1 68 ? 88.170 8.360 0.098 1.00 0.00 59 THR A C 14
ATOM 22744 O O . THR A 1 68 ? 88.521 7.205 -0.046 1.00 0.00 59 THR A O 14
ATOM 22755 N N . CYS A 1 69 ? 88.979 9.278 0.532 1.00 0.00 60 CYS A N 14
ATOM 22756 C CA . CYS A 1 69 ? 90.391 8.946 0.877 1.00 0.00 60 CYS A CA 14
ATOM 22757 C C . CYS A 1 69 ? 90.483 8.305 2.271 1.00 0.00 60 CYS A C 14
ATOM 22758 O O . CYS A 1 69 ? 89.784 8.687 3.189 1.00 0.00 60 CYS A O 14
ATOM 22765 N N . TRP A 1 70 ? 91.376 7.350 2.438 1.00 0.00 61 TRP A N 14
ATOM 22766 C CA . TRP A 1 70 ? 91.564 6.697 3.778 1.00 0.00 61 TRP A CA 14
ATOM 22767 C C . TRP A 1 70 ? 93.046 6.337 3.981 1.00 0.00 61 TRP A C 14
ATOM 22768 O O . TRP A 1 70 ? 93.676 5.782 3.103 1.00 0.00 61 TRP A O 14
ATOM 22789 N N . LYS A 1 71 ? 93.605 6.642 5.131 1.00 0.00 62 LYS A N 14
ATOM 22790 C CA . LYS A 1 71 ? 95.050 6.318 5.390 1.00 0.00 62 LYS A CA 14
ATOM 22791 C C . LYS A 1 71 ? 95.172 5.171 6.396 1.00 0.00 62 LYS A C 14
ATOM 22792 O O . LYS A 1 71 ? 94.411 5.080 7.344 1.00 0.00 62 LYS A O 14
ATOM 22811 N N . VAL A 1 72 ? 96.122 4.291 6.185 1.00 0.00 63 VAL A N 14
ATOM 22812 C CA . VAL A 1 72 ? 96.300 3.131 7.110 1.00 0.00 63 VAL A CA 14
ATOM 22813 C C . VAL A 1 72 ? 97.627 3.241 7.883 1.00 0.00 63 VAL A C 14
ATOM 22814 O O . VAL A 1 72 ? 98.684 3.429 7.306 1.00 0.00 63 VAL A O 14
ATOM 22827 N N . THR A 1 73 ? 97.564 3.135 9.187 1.00 0.00 64 THR A N 14
ATOM 22828 C CA . THR A 1 73 ? 98.785 3.240 10.047 1.00 0.00 64 THR A CA 14
ATOM 22829 C C . THR A 1 73 ? 98.984 1.944 10.849 1.00 0.00 64 THR A C 14
ATOM 22830 O O . THR A 1 73 ? 98.028 1.328 11.279 1.00 0.00 64 THR A O 14
ATOM 22841 N N . ILE A 1 74 ? 100.213 1.522 11.052 1.00 0.00 65 ILE A N 14
ATOM 22842 C CA . ILE A 1 74 ? 100.455 0.254 11.823 1.00 0.00 65 ILE A CA 14
ATOM 22843 C C . ILE A 1 74 ? 101.321 0.518 13.077 1.00 0.00 65 ILE A C 14
ATOM 22844 O O . ILE A 1 74 ? 101.929 1.564 13.196 1.00 0.00 65 ILE A O 14
ATOM 22860 N N . PRO A 1 75 ? 101.327 -0.442 13.995 1.00 0.00 66 PRO A N 14
ATOM 22861 C CA . PRO A 1 75 ? 102.099 -0.305 15.272 1.00 0.00 66 PRO A CA 14
ATOM 22862 C C . PRO A 1 75 ? 103.610 -0.153 15.048 1.00 0.00 66 PRO A C 14
ATOM 22863 O O . PRO A 1 75 ? 104.302 0.425 15.866 1.00 0.00 66 PRO A O 14
ATOM 22874 N N . ASN A 1 76 ? 104.127 -0.657 13.958 1.00 0.00 67 ASN A N 14
ATOM 22875 C CA . ASN A 1 76 ? 105.599 -0.531 13.696 1.00 0.00 67 ASN A CA 14
ATOM 22876 C C . ASN A 1 76 ? 105.974 0.946 13.549 1.00 0.00 67 ASN A C 14
ATOM 22877 O O . ASN A 1 76 ? 107.036 1.379 13.955 1.00 0.00 67 ASN A O 14
ATOM 22888 N N . GLY A 1 77 ? 105.093 1.708 12.967 1.00 0.00 68 GLY A N 14
ATOM 22889 C CA . GLY A 1 77 ? 105.356 3.162 12.776 1.00 0.00 68 GLY A CA 14
ATOM 22890 C C . GLY A 1 77 ? 105.510 3.453 11.287 1.00 0.00 68 GLY A C 14
ATOM 22891 O O . GLY A 1 77 ? 106.553 3.881 10.830 1.00 0.00 68 GLY A O 14
ATOM 22895 N N . ASN A 1 78 ? 104.469 3.233 10.533 1.00 0.00 69 ASN A N 14
ATOM 22896 C CA . ASN A 1 78 ? 104.521 3.501 9.070 1.00 0.00 69 ASN A CA 14
ATOM 22897 C C . ASN A 1 78 ? 103.101 3.533 8.515 1.00 0.00 69 ASN A C 14
ATOM 22898 O O . ASN A 1 78 ? 102.191 2.979 9.105 1.00 0.00 69 ASN A O 14
ATOM 22909 N N . SER A 1 79 ? 102.897 4.180 7.400 1.00 0.00 70 SER A N 14
ATOM 22910 C CA . SER A 1 79 ? 101.525 4.248 6.822 1.00 0.00 70 SER A CA 14
ATOM 22911 C C . SER A 1 79 ? 101.564 4.467 5.310 1.00 0.00 70 SER A C 14
ATOM 22912 O O . SER A 1 79 ? 102.535 4.939 4.752 1.00 0.00 70 SER A O 14
ATOM 22920 N N . ILE A 1 80 ? 100.485 4.139 4.660 1.00 0.00 71 ILE A N 14
ATOM 22921 C CA . ILE A 1 80 ? 100.368 4.320 3.185 1.00 0.00 71 ILE A CA 14
ATOM 22922 C C . ILE A 1 80 ? 99.023 4.967 2.921 1.00 0.00 71 ILE A C 14
ATOM 22923 O O . ILE A 1 80 ? 98.178 4.985 3.801 1.00 0.00 71 ILE A O 14
ATOM 22939 N N . PHE A 1 81 ? 98.799 5.514 1.754 1.00 0.00 72 PHE A N 14
ATOM 22940 C CA . PHE A 1 81 ? 97.478 6.166 1.520 1.00 0.00 72 PHE A CA 14
ATOM 22941 C C . PHE A 1 81 ? 96.598 5.263 0.655 1.00 0.00 72 PHE A C 14
ATOM 22942 O O . PHE A 1 81 ? 96.993 4.837 -0.411 1.00 0.00 72 PHE A O 14
ATOM 22959 N N . ILE A 1 82 ? 95.420 4.946 1.126 1.00 0.00 73 ILE A N 14
ATOM 22960 C CA . ILE A 1 82 ? 94.517 4.045 0.349 1.00 0.00 73 ILE A CA 14
ATOM 22961 C C . ILE A 1 82 ? 93.213 4.773 0.019 1.00 0.00 73 ILE A C 14
ATOM 22962 O O . ILE A 1 82 ? 92.523 5.239 0.908 1.00 0.00 73 ILE A O 14
ATOM 22978 N N . ARG A 1 83 ? 92.860 4.868 -1.238 1.00 0.00 74 ARG A N 14
ATOM 22979 C CA . ARG A 1 83 ? 91.590 5.558 -1.599 1.00 0.00 74 ARG A CA 14
ATOM 22980 C C . ARG A 1 83 ? 90.477 4.513 -1.703 1.00 0.00 74 ARG A C 14
ATOM 22981 O O . ARG A 1 83 ? 90.652 3.462 -2.291 1.00 0.00 74 ARG A O 14
ATOM 23002 N N . GLY A 1 84 ? 89.339 4.788 -1.113 1.00 0.00 75 GLY A N 14
ATOM 23003 C CA . GLY A 1 84 ? 88.206 3.812 -1.143 1.00 0.00 75 GLY A CA 14
ATOM 23004 C C . GLY A 1 84 ? 87.871 3.431 -2.584 1.00 0.00 75 GLY A C 14
ATOM 23005 O O . GLY A 1 84 ? 87.955 4.241 -3.488 1.00 0.00 75 GLY A O 14
ATOM 23009 N N . VAL A 1 85 ? 87.489 2.205 -2.795 1.00 0.00 76 VAL A N 14
ATOM 23010 C CA . VAL A 1 85 ? 87.140 1.736 -4.168 1.00 0.00 76 VAL A CA 14
ATOM 23011 C C . VAL A 1 85 ? 86.448 0.356 -4.126 1.00 0.00 76 VAL A C 14
ATOM 23012 O O . VAL A 1 85 ? 85.654 0.043 -4.986 1.00 0.00 76 VAL A O 14
ATOM 23025 N N . ASP A 1 86 ? 86.724 -0.463 -3.138 1.00 0.00 77 ASP A N 14
ATOM 23026 C CA . ASP A 1 86 ? 86.087 -1.814 -3.040 1.00 0.00 77 ASP A CA 14
ATOM 23027 C C . ASP A 1 86 ? 85.422 -1.988 -1.674 1.00 0.00 77 ASP A C 14
ATOM 23028 O O . ASP A 1 86 ? 85.597 -1.182 -0.781 1.00 0.00 77 ASP A O 14
ATOM 23037 N N . SER A 1 87 ? 84.654 -3.036 -1.514 1.00 0.00 78 SER A N 14
ATOM 23038 C CA . SER A 1 87 ? 83.964 -3.278 -0.210 1.00 0.00 78 SER A CA 14
ATOM 23039 C C . SER A 1 87 ? 84.703 -4.342 0.603 1.00 0.00 78 SER A C 14
ATOM 23040 O O . SER A 1 87 ? 85.359 -5.209 0.058 1.00 0.00 78 SER A O 14
ATOM 23048 N N . GLY A 1 88 ? 84.601 -4.273 1.908 1.00 0.00 79 GLY A N 14
ATOM 23049 C CA . GLY A 1 88 ? 85.294 -5.272 2.770 1.00 0.00 79 GLY A CA 14
ATOM 23050 C C . GLY A 1 88 ? 84.341 -5.785 3.849 1.00 0.00 79 GLY A C 14
ATOM 23051 O O . GLY A 1 88 ? 83.534 -5.049 4.385 1.00 0.00 79 GLY A O 14
ATOM 23055 N N . ARG A 1 89 ? 84.457 -7.040 4.187 1.00 0.00 80 ARG A N 14
ATOM 23056 C CA . ARG A 1 89 ? 83.594 -7.629 5.257 1.00 0.00 80 ARG A CA 14
ATOM 23057 C C . ARG A 1 89 ? 83.833 -6.898 6.585 1.00 0.00 80 ARG A C 14
ATOM 23058 O O . ARG A 1 89 ? 82.946 -6.771 7.407 1.00 0.00 80 ARG A O 14
ATOM 23079 N N . GLY A 1 90 ? 85.035 -6.423 6.789 1.00 0.00 81 GLY A N 14
ATOM 23080 C CA . GLY A 1 90 ? 85.361 -5.700 8.056 1.00 0.00 81 GLY A CA 14
ATOM 23081 C C . GLY A 1 90 ? 86.867 -5.439 8.124 1.00 0.00 81 GLY A C 14
ATOM 23082 O O . GLY A 1 90 ? 87.600 -6.152 8.782 1.00 0.00 81 GLY A O 14
ATOM 23086 N N . GLY A 1 91 ? 87.325 -4.416 7.451 1.00 0.00 82 GLY A N 14
ATOM 23087 C CA . GLY A 1 91 ? 88.781 -4.096 7.474 1.00 0.00 82 GLY A CA 14
ATOM 23088 C C . GLY A 1 91 ? 89.181 -3.420 6.164 1.00 0.00 82 GLY A C 14
ATOM 23089 O O . GLY A 1 91 ? 88.356 -3.169 5.305 1.00 0.00 82 GLY A O 14
ATOM 23093 N N . PHE A 1 92 ? 90.444 -3.130 6.001 1.00 0.00 83 PHE A N 14
ATOM 23094 C CA . PHE A 1 92 ? 90.929 -2.477 4.751 1.00 0.00 83 PHE A CA 14
ATOM 23095 C C . PHE A 1 92 ? 91.827 -3.445 3.983 1.00 0.00 83 PHE A C 14
ATOM 23096 O O . PHE A 1 92 ? 92.732 -4.036 4.541 1.00 0.00 83 PHE A O 14
ATOM 23113 N N . ASN A 1 93 ? 91.585 -3.608 2.706 1.00 0.00 84 ASN A N 14
ATOM 23114 C CA . ASN A 1 93 ? 92.433 -4.537 1.901 1.00 0.00 84 ASN A CA 14
ATOM 23115 C C . ASN A 1 93 ? 93.084 -3.747 0.765 1.00 0.00 84 ASN A C 14
ATOM 23116 O O . ASN A 1 93 ? 92.419 -2.994 0.089 1.00 0.00 84 ASN A O 14
ATOM 23127 N N . VAL A 1 94 ? 94.372 -3.873 0.571 1.00 0.00 85 VAL A N 14
ATOM 23128 C CA . VAL A 1 94 ? 95.034 -3.070 -0.507 1.00 0.00 85 VAL A CA 14
ATOM 23129 C C . VAL A 1 94 ? 95.911 -3.933 -1.417 1.00 0.00 85 VAL A C 14
ATOM 23130 O O . VAL A 1 94 ? 96.142 -5.100 -1.161 1.00 0.00 85 VAL A O 14
ATOM 23143 N N . ASN A 1 95 ? 96.400 -3.355 -2.487 1.00 0.00 86 ASN A N 14
ATOM 23144 C CA . ASN A 1 95 ? 97.273 -4.120 -3.433 1.00 0.00 86 ASN A CA 14
ATOM 23145 C C . ASN A 1 95 ? 98.453 -4.756 -2.676 1.00 0.00 86 ASN A C 14
ATOM 23146 O O . ASN A 1 95 ? 98.836 -4.273 -1.630 1.00 0.00 86 ASN A O 14
ATOM 23157 N N . PRO A 1 96 ? 99.002 -5.814 -3.228 1.00 0.00 87 PRO A N 14
ATOM 23158 C CA . PRO A 1 96 ? 100.154 -6.487 -2.577 1.00 0.00 87 PRO A CA 14
ATOM 23159 C C . PRO A 1 96 ? 101.401 -5.600 -2.629 1.00 0.00 87 PRO A C 14
ATOM 23160 O O . PRO A 1 96 ? 102.326 -5.797 -1.865 1.00 0.00 87 PRO A O 14
ATOM 23171 N N . THR A 1 97 ? 101.436 -4.612 -3.490 1.00 0.00 88 THR A N 14
ATOM 23172 C CA . THR A 1 97 ? 102.626 -3.710 -3.542 1.00 0.00 88 THR A CA 14
ATOM 23173 C C . THR A 1 97 ? 102.516 -2.666 -2.427 1.00 0.00 88 THR A C 14
ATOM 23174 O O . THR A 1 97 ? 103.490 -2.339 -1.778 1.00 0.00 88 THR A O 14
ATOM 23185 N N . ALA A 1 98 ? 101.334 -2.160 -2.190 1.00 0.00 89 ALA A N 14
ATOM 23186 C CA . ALA A 1 98 ? 101.155 -1.153 -1.100 1.00 0.00 89 ALA A CA 14
ATOM 23187 C C . ALA A 1 98 ? 101.391 -1.832 0.250 1.00 0.00 89 ALA A C 14
ATOM 23188 O O . ALA A 1 98 ? 101.987 -1.261 1.145 1.00 0.00 89 ALA A O 14
ATOM 23195 N N . PHE A 1 99 ? 100.935 -3.046 0.397 1.00 0.00 90 PHE A N 14
ATOM 23196 C CA . PHE A 1 99 ? 101.136 -3.779 1.690 1.00 0.00 90 PHE A CA 14
ATOM 23197 C C . PHE A 1 99 ? 102.631 -3.932 2.002 1.00 0.00 90 PHE A C 14
ATOM 23198 O O . PHE A 1 99 ? 103.079 -3.651 3.096 1.00 0.00 90 PHE A O 14
ATOM 23215 N N . THR A 1 100 ? 103.393 -4.403 1.051 1.00 0.00 91 THR A N 14
ATOM 23216 C CA . THR A 1 100 ? 104.859 -4.618 1.276 1.00 0.00 91 THR A CA 14
ATOM 23217 C C . THR A 1 100 ? 105.560 -3.304 1.642 1.00 0.00 91 THR A C 14
ATOM 23218 O O . THR A 1 100 ? 106.450 -3.279 2.457 1.00 0.00 91 THR A O 14
ATOM 23229 N N . LYS A 1 101 ? 105.174 -2.228 1.017 1.00 0.00 92 LYS A N 14
ATOM 23230 C CA . LYS A 1 101 ? 105.832 -0.913 1.313 1.00 0.00 92 LYS A CA 14
ATOM 23231 C C . LYS A 1 101 ? 105.575 -0.467 2.756 1.00 0.00 92 LYS A C 14
ATOM 23232 O O . LYS A 1 101 ? 106.445 0.079 3.409 1.00 0.00 92 LYS A O 14
ATOM 23251 N N . LEU A 1 102 ? 104.381 -0.670 3.241 1.00 0.00 93 LEU A N 14
ATOM 23252 C CA . LEU A 1 102 ? 104.049 -0.230 4.634 1.00 0.00 93 LEU A CA 14
ATOM 23253 C C . LEU A 1 102 ? 104.787 -1.066 5.690 1.00 0.00 93 LEU A C 14
ATOM 23254 O O . LEU A 1 102 ? 105.266 -0.539 6.676 1.00 0.00 93 LEU A O 14
ATOM 23270 N N . VAL A 1 103 ? 104.854 -2.357 5.513 1.00 0.00 94 VAL A N 14
ATOM 23271 C CA . VAL A 1 103 ? 105.532 -3.227 6.537 1.00 0.00 94 VAL A CA 14
ATOM 23272 C C . VAL A 1 103 ? 106.959 -3.608 6.112 1.00 0.00 94 VAL A C 14
ATOM 23273 O O . VAL A 1 103 ? 107.708 -4.184 6.879 1.00 0.00 94 VAL A O 14
ATOM 23286 N N . GLY A 1 104 ? 107.321 -3.326 4.894 1.00 0.00 95 GLY A N 14
ATOM 23287 C CA . GLY A 1 104 ? 108.675 -3.701 4.390 1.00 0.00 95 GLY A CA 14
ATOM 23288 C C . GLY A 1 104 ? 108.547 -4.989 3.567 1.00 0.00 95 GLY A C 14
ATOM 23289 O O . GLY A 1 104 ? 109.295 -5.222 2.637 1.00 0.00 95 GLY A O 14
ATOM 23293 N N . SER A 1 105 ? 107.585 -5.812 3.900 1.00 0.00 96 SER A N 14
ATOM 23294 C CA . SER A 1 105 ? 107.358 -7.077 3.151 1.00 0.00 96 SER A CA 14
ATOM 23295 C C . SER A 1 105 ? 105.895 -7.491 3.335 1.00 0.00 96 SER A C 14
ATOM 23296 O O . SER A 1 105 ? 105.244 -7.050 4.266 1.00 0.00 96 SER A O 14
ATOM 23304 N N . THR A 1 106 ? 105.365 -8.323 2.472 1.00 0.00 97 THR A N 14
ATOM 23305 C CA . THR A 1 106 ? 103.932 -8.739 2.632 1.00 0.00 97 THR A CA 14
ATOM 23306 C C . THR A 1 106 ? 103.829 -10.201 3.076 1.00 0.00 97 THR A C 14
ATOM 23307 O O . THR A 1 106 ? 102.831 -10.859 2.850 1.00 0.00 97 THR A O 14
ATOM 23318 N N . GLU A 1 107 ? 104.852 -10.707 3.711 1.00 0.00 98 GLU A N 14
ATOM 23319 C CA . GLU A 1 107 ? 104.831 -12.125 4.184 1.00 0.00 98 GLU A CA 14
ATOM 23320 C C . GLU A 1 107 ? 103.914 -12.286 5.406 1.00 0.00 98 GLU A C 14
ATOM 23321 O O . GLU A 1 107 ? 103.460 -13.376 5.702 1.00 0.00 98 GLU A O 14
ATOM 23333 N N . ALA A 1 108 ? 103.665 -11.223 6.132 1.00 0.00 99 ALA A N 14
ATOM 23334 C CA . ALA A 1 108 ? 102.804 -11.336 7.354 1.00 0.00 99 ALA A CA 14
ATOM 23335 C C . ALA A 1 108 ? 101.406 -11.845 6.994 1.00 0.00 99 ALA A C 14
ATOM 23336 O O . ALA A 1 108 ? 100.869 -12.714 7.655 1.00 0.00 99 ALA A O 14
ATOM 23343 N N . GLY A 1 109 ? 100.816 -11.317 5.953 1.00 0.00 100 GLY A N 14
ATOM 23344 C CA . GLY A 1 109 ? 99.455 -11.777 5.551 1.00 0.00 100 GLY A CA 14
ATOM 23345 C C . GLY A 1 109 ? 98.399 -10.785 6.047 1.00 0.00 100 GLY A C 14
ATOM 23346 O O . GLY A 1 109 ? 97.762 -10.108 5.265 1.00 0.00 100 GLY A O 14
ATOM 23350 N N . ARG A 1 110 ? 98.209 -10.701 7.341 1.00 0.00 101 ARG A N 14
ATOM 23351 C CA . ARG A 1 110 ? 97.189 -9.760 7.892 1.00 0.00 101 ARG A CA 14
ATOM 23352 C C . ARG A 1 110 ? 97.715 -9.088 9.163 1.00 0.00 101 ARG A C 14
ATOM 23353 O O . ARG A 1 110 ? 98.275 -9.739 10.026 1.00 0.00 101 ARG A O 14
ATOM 23374 N N . VAL A 1 111 ? 97.530 -7.797 9.294 1.00 0.00 102 VAL A N 14
ATOM 23375 C CA . VAL A 1 111 ? 98.014 -7.092 10.522 1.00 0.00 102 VAL A CA 14
ATOM 23376 C C . VAL A 1 111 ? 96.838 -6.444 11.256 1.00 0.00 102 VAL A C 14
ATOM 23377 O O . VAL A 1 111 ? 96.137 -5.608 10.719 1.00 0.00 102 VAL A O 14
ATOM 23390 N N . ASP A 1 112 ? 96.619 -6.844 12.479 1.00 0.00 103 ASP A N 14
ATOM 23391 C CA . ASP A 1 112 ? 95.487 -6.284 13.270 1.00 0.00 103 ASP A CA 14
ATOM 23392 C C . ASP A 1 112 ? 95.907 -5.015 14.014 1.00 0.00 103 ASP A C 14
ATOM 23393 O O . ASP A 1 112 ? 97.058 -4.622 14.003 1.00 0.00 103 ASP A O 14
ATOM 23402 N N . ASN A 1 113 ? 94.968 -4.376 14.665 1.00 0.00 104 ASN A N 14
ATOM 23403 C CA . ASN A 1 113 ? 95.267 -3.123 15.433 1.00 0.00 104 ASN A CA 14
ATOM 23404 C C . ASN A 1 113 ? 95.823 -2.036 14.511 1.00 0.00 104 ASN A C 14
ATOM 23405 O O . ASN A 1 113 ? 96.747 -1.326 14.861 1.00 0.00 104 ASN A O 14
ATOM 23416 N N . VAL A 1 114 ? 95.267 -1.911 13.334 1.00 0.00 105 VAL A N 14
ATOM 23417 C CA . VAL A 1 114 ? 95.765 -0.874 12.383 1.00 0.00 105 VAL A CA 14
ATOM 23418 C C . VAL A 1 114 ? 94.940 0.406 12.526 1.00 0.00 105 VAL A C 14
ATOM 23419 O O . VAL A 1 114 ? 93.735 0.388 12.349 1.00 0.00 105 VAL A O 14
ATOM 23432 N N . ASN A 1 115 ? 95.567 1.513 12.842 1.00 0.00 106 ASN A N 14
ATOM 23433 C CA . ASN A 1 115 ? 94.790 2.778 12.985 1.00 0.00 106 ASN A CA 14
ATOM 23434 C C . ASN A 1 115 ? 94.515 3.362 11.598 1.00 0.00 106 ASN A C 14
ATOM 23435 O O . ASN A 1 115 ? 95.355 3.336 10.722 1.00 0.00 106 ASN A O 14
ATOM 23446 N N . TYR A 1 116 ? 93.334 3.875 11.403 1.00 0.00 107 TYR A N 14
ATOM 23447 C CA . TYR A 1 116 ? 92.962 4.458 10.077 1.00 0.00 107 TYR A CA 14
ATOM 23448 C C . TYR A 1 116 ? 92.216 5.780 10.263 1.00 0.00 107 TYR A C 14
ATOM 23449 O O . TYR A 1 116 ? 91.426 5.931 11.176 1.00 0.00 107 TYR A O 14
ATOM 23467 N N . VAL A 1 117 ? 92.465 6.737 9.406 1.00 0.00 108 VAL A N 14
ATOM 23468 C CA . VAL A 1 117 ? 91.771 8.057 9.532 1.00 0.00 108 VAL A CA 14
ATOM 23469 C C . VAL A 1 117 ? 91.562 8.688 8.155 1.00 0.00 108 VAL A C 14
ATOM 23470 O O . VAL A 1 117 ? 92.333 8.471 7.239 1.00 0.00 108 VAL A O 14
ATOM 23483 N N . GLN A 1 118 ? 90.521 9.468 8.004 1.00 0.00 109 GLN A N 14
ATOM 23484 C CA . GLN A 1 118 ? 90.251 10.117 6.688 1.00 0.00 109 GLN A CA 14
ATOM 23485 C C . GLN A 1 118 ? 90.938 11.480 6.612 1.00 0.00 109 GLN A C 14
ATOM 23486 O O . GLN A 1 118 ? 90.932 12.239 7.564 1.00 0.00 109 GLN A O 14
ATOM 23500 N N . VAL A 1 119 ? 91.517 11.800 5.485 1.00 0.00 110 VAL A N 14
ATOM 23501 C CA . VAL A 1 119 ? 92.192 13.120 5.338 1.00 0.00 110 VAL A CA 14
ATOM 23502 C C . VAL A 1 119 ? 91.748 13.801 4.040 1.00 0.00 110 VAL A C 14
ATOM 23503 O O . VAL A 1 119 ? 90.973 13.259 3.275 1.00 0.00 110 VAL A O 14
ATOM 23516 N N . ASP A 1 120 ? 92.223 14.997 3.802 1.00 0.00 111 ASP A N 14
ATOM 23517 C CA . ASP A 1 120 ? 91.821 15.744 2.570 1.00 0.00 111 ASP A CA 14
ATOM 23518 C C . ASP A 1 120 ? 92.209 14.968 1.308 1.00 0.00 111 ASP A C 14
ATOM 23519 O O . ASP A 1 120 ? 93.244 14.336 1.243 1.00 0.00 111 ASP A O 14
ATOM 23528 N N . LEU A 1 121 ? 91.373 15.027 0.304 1.00 0.00 112 LEU A N 14
ATOM 23529 C CA . LEU A 1 121 ? 91.658 14.313 -0.981 1.00 0.00 112 LEU A CA 14
ATOM 23530 C C . LEU A 1 121 ? 92.961 14.818 -1.605 1.00 0.00 112 LEU A C 14
ATOM 23531 O O . LEU A 1 121 ? 93.706 14.067 -2.201 1.00 0.00 112 LEU A O 14
ATOM 23547 N N . SER A 1 122 ? 93.209 16.101 -1.515 1.00 0.00 113 SER A N 14
ATOM 23548 C CA . SER A 1 122 ? 94.437 16.686 -2.142 1.00 0.00 113 SER A CA 14
ATOM 23549 C C . SER A 1 122 ? 95.702 15.967 -1.667 1.00 0.00 113 SER A C 14
ATOM 23550 O O . SER A 1 122 ? 96.630 15.778 -2.428 1.00 0.00 113 SER A O 14
ATOM 23558 N N . ASN A 1 123 ? 95.750 15.572 -0.423 1.00 0.00 114 ASN A N 14
ATOM 23559 C CA . ASN A 1 123 ? 96.967 14.869 0.094 1.00 0.00 114 ASN A CA 14
ATOM 23560 C C . ASN A 1 123 ? 97.078 13.472 -0.516 1.00 0.00 114 ASN A C 14
ATOM 23561 O O . ASN A 1 123 ? 98.141 12.882 -0.542 1.00 0.00 114 ASN A O 14
ATOM 23572 N N . CYS A 1 124 ? 95.995 12.948 -1.021 1.00 0.00 115 CYS A N 14
ATOM 23573 C CA . CYS A 1 124 ? 96.033 11.596 -1.653 1.00 0.00 115 CYS A CA 14
ATOM 23574 C C . CYS A 1 124 ? 96.733 11.707 -3.002 1.00 0.00 115 CYS A C 14
ATOM 23575 O O . CYS A 1 124 ? 97.656 10.975 -3.303 1.00 0.00 115 CYS A O 14
ATOM 23582 N N . ILE A 1 125 ? 96.279 12.621 -3.817 1.00 0.00 116 ILE A N 14
ATOM 23583 C CA . ILE A 1 125 ? 96.887 12.800 -5.170 1.00 0.00 116 ILE A CA 14
ATOM 23584 C C . ILE A 1 125 ? 98.295 13.390 -5.052 1.00 0.00 116 ILE A C 14
ATOM 23585 O O . ILE A 1 125 ? 99.198 13.002 -5.769 1.00 0.00 116 ILE A O 14
ATOM 23601 N N . ASN A 1 126 ? 98.483 14.326 -4.156 1.00 0.00 117 ASN A N 14
ATOM 23602 C CA . ASN A 1 126 ? 99.834 14.945 -3.993 1.00 0.00 117 ASN A CA 14
ATOM 23603 C C . ASN A 1 126 ? 100.807 13.932 -3.386 1.00 0.00 117 ASN A C 14
ATOM 23604 O O . ASN A 1 126 ? 101.960 13.859 -3.768 1.00 0.00 117 ASN A O 14
ATOM 23615 N N . GLY A 1 127 ? 100.348 13.159 -2.438 1.00 0.00 118 GLY A N 14
ATOM 23616 C CA . GLY A 1 127 ? 101.235 12.151 -1.788 1.00 0.00 118 GLY A CA 14
ATOM 23617 C C . GLY A 1 127 ? 101.573 11.029 -2.772 1.00 0.00 118 GLY A C 14
ATOM 23618 O O . GLY A 1 127 ? 102.727 10.708 -2.985 1.00 0.00 118 GLY A O 14
ATOM 23622 N N . ALA A 1 128 ? 100.574 10.427 -3.367 1.00 0.00 119 ALA A N 14
ATOM 23623 C CA . ALA A 1 128 ? 100.832 9.314 -4.336 1.00 0.00 119 ALA A CA 14
ATOM 23624 C C . ALA A 1 128 ? 101.688 9.807 -5.507 1.00 0.00 119 ALA A C 14
ATOM 23625 O O . ALA A 1 128 ? 102.625 9.149 -5.920 1.00 0.00 119 ALA A O 14
ATOM 23632 N N . ASN A 1 129 ? 101.371 10.959 -6.043 1.00 0.00 120 ASN A N 14
ATOM 23633 C CA . ASN A 1 129 ? 102.160 11.499 -7.188 1.00 0.00 120 ASN A CA 14
ATOM 23634 C C . ASN A 1 129 ? 103.030 12.672 -6.725 1.00 0.00 120 ASN A C 14
ATOM 23635 O O . ASN A 1 129 ? 103.156 13.627 -7.475 1.00 0.00 120 ASN A O 14
ATOM 23647 N N . VAL A 1 10 ? 90.523 -3.299 13.626 1.00 0.00 1 VAL A N 15
ATOM 23648 C CA . VAL A 1 10 ? 90.432 -3.567 12.161 1.00 0.00 1 VAL A CA 15
ATOM 23649 C C . VAL A 1 10 ? 91.716 -4.234 11.663 1.00 0.00 1 VAL A C 15
ATOM 23650 O O . VAL A 1 10 ? 92.804 -3.922 12.116 1.00 0.00 1 VAL A O 15
ATOM 23663 N N . SER A 1 11 ? 91.592 -5.157 10.749 1.00 0.00 2 SER A N 15
ATOM 23664 C CA . SER A 1 11 ? 92.796 -5.856 10.218 1.00 0.00 2 SER A CA 15
ATOM 23665 C C . SER A 1 11 ? 93.004 -5.493 8.747 1.00 0.00 2 SER A C 15
ATOM 23666 O O . SER A 1 11 ? 92.063 -5.393 7.982 1.00 0.00 2 SER A O 15
ATOM 23674 N N . ILE A 1 12 ? 94.235 -5.303 8.349 1.00 0.00 3 ILE A N 15
ATOM 23675 C CA . ILE A 1 12 ? 94.524 -4.954 6.929 1.00 0.00 3 ILE A CA 15
ATOM 23676 C C . ILE A 1 12 ? 95.087 -6.168 6.196 1.00 0.00 3 ILE A C 15
ATOM 23677 O O . ILE A 1 12 ? 95.808 -6.965 6.761 1.00 0.00 3 ILE A O 15
ATOM 23693 N N . SER A 1 13 ? 94.764 -6.306 4.940 1.00 0.00 4 SER A N 15
ATOM 23694 C CA . SER A 1 13 ? 95.274 -7.453 4.140 1.00 0.00 4 SER A CA 15
ATOM 23695 C C . SER A 1 13 ? 95.496 -6.970 2.711 1.00 0.00 4 SER A C 15
ATOM 23696 O O . SER A 1 13 ? 95.401 -5.789 2.438 1.00 0.00 4 SER A O 15
ATOM 23704 N N . TYR A 1 14 ? 95.784 -7.856 1.798 1.00 0.00 5 TYR A N 15
ATOM 23705 C CA . TYR A 1 14 ? 95.987 -7.406 0.391 1.00 0.00 5 TYR A CA 15
ATOM 23706 C C . TYR A 1 14 ? 95.499 -8.458 -0.608 1.00 0.00 5 TYR A C 15
ATOM 23707 O O . TYR A 1 14 ? 95.548 -9.645 -0.348 1.00 0.00 5 TYR A O 15
ATOM 23725 N N . ASP A 1 15 ? 95.052 -8.023 -1.764 1.00 0.00 6 ASP A N 15
ATOM 23726 C CA . ASP A 1 15 ? 94.587 -8.988 -2.804 1.00 0.00 6 ASP A CA 15
ATOM 23727 C C . ASP A 1 15 ? 95.282 -8.666 -4.139 1.00 0.00 6 ASP A C 15
ATOM 23728 O O . ASP A 1 15 ? 95.559 -7.516 -4.418 1.00 0.00 6 ASP A O 15
ATOM 23737 N N . PRO A 1 16 ? 95.563 -9.685 -4.920 1.00 0.00 7 PRO A N 15
ATOM 23738 C CA . PRO A 1 16 ? 96.256 -9.470 -6.216 1.00 0.00 7 PRO A CA 15
ATOM 23739 C C . PRO A 1 16 ? 95.294 -9.020 -7.329 1.00 0.00 7 PRO A C 15
ATOM 23740 O O . PRO A 1 16 ? 95.732 -8.675 -8.412 1.00 0.00 7 PRO A O 15
ATOM 23751 N N . ILE A 1 17 ? 94.002 -9.028 -7.096 1.00 0.00 8 ILE A N 15
ATOM 23752 C CA . ILE A 1 17 ? 93.052 -8.607 -8.182 1.00 0.00 8 ILE A CA 15
ATOM 23753 C C . ILE A 1 17 ? 93.194 -7.108 -8.479 1.00 0.00 8 ILE A C 15
ATOM 23754 O O . ILE A 1 17 ? 93.130 -6.696 -9.623 1.00 0.00 8 ILE A O 15
ATOM 23770 N N . TYR A 1 18 ? 93.361 -6.294 -7.469 1.00 0.00 9 TYR A N 15
ATOM 23771 C CA . TYR A 1 18 ? 93.478 -4.824 -7.710 1.00 0.00 9 TYR A CA 15
ATOM 23772 C C . TYR A 1 18 ? 94.829 -4.465 -8.336 1.00 0.00 9 TYR A C 15
ATOM 23773 O O . TYR A 1 18 ? 95.655 -3.778 -7.772 1.00 0.00 9 TYR A O 15
ATOM 23791 N N . ALA A 1 19 ? 94.990 -4.907 -9.559 1.00 0.00 10 ALA A N 15
ATOM 23792 C CA . ALA A 1 19 ? 96.204 -4.609 -10.370 1.00 0.00 10 ALA A CA 15
ATOM 23793 C C . ALA A 1 19 ? 95.829 -3.556 -11.417 1.00 0.00 10 ALA A C 15
ATOM 23794 O O . ALA A 1 19 ? 94.683 -3.167 -11.545 1.00 0.00 10 ALA A O 15
ATOM 23801 N N . ALA A 1 20 ? 96.810 -3.037 -12.106 1.00 0.00 11 ALA A N 15
ATOM 23802 C CA . ALA A 1 20 ? 96.563 -1.935 -13.087 1.00 0.00 11 ALA A CA 15
ATOM 23803 C C . ALA A 1 20 ? 95.576 -2.311 -14.197 1.00 0.00 11 ALA A C 15
ATOM 23804 O O . ALA A 1 20 ? 94.857 -1.451 -14.677 1.00 0.00 11 ALA A O 15
ATOM 23811 N N . ASP A 1 21 ? 95.540 -3.544 -14.652 1.00 0.00 12 ASP A N 15
ATOM 23812 C CA . ASP A 1 21 ? 94.597 -3.865 -15.772 1.00 0.00 12 ASP A CA 15
ATOM 23813 C C . ASP A 1 21 ? 93.227 -4.334 -15.265 1.00 0.00 12 ASP A C 15
ATOM 23814 O O . ASP A 1 21 ? 92.416 -4.823 -16.028 1.00 0.00 12 ASP A O 15
ATOM 23823 N N . LEU A 1 22 ? 92.959 -4.183 -13.996 1.00 0.00 13 LEU A N 15
ATOM 23824 C CA . LEU A 1 22 ? 91.638 -4.611 -13.439 1.00 0.00 13 LEU A CA 15
ATOM 23825 C C . LEU A 1 22 ? 90.538 -3.683 -13.944 1.00 0.00 13 LEU A C 15
ATOM 23826 O O . LEU A 1 22 ? 90.595 -2.481 -13.761 1.00 0.00 13 LEU A O 15
ATOM 23842 N N . SER A 1 23 ? 89.537 -4.234 -14.580 1.00 0.00 14 SER A N 15
ATOM 23843 C CA . SER A 1 23 ? 88.429 -3.387 -15.104 1.00 0.00 14 SER A CA 15
ATOM 23844 C C . SER A 1 23 ? 87.595 -2.837 -13.945 1.00 0.00 14 SER A C 15
ATOM 23845 O O . SER A 1 23 ? 87.282 -3.532 -12.999 1.00 0.00 14 SER A O 15
ATOM 23853 N N . MET A 1 24 ? 87.261 -1.580 -14.018 1.00 0.00 15 MET A N 15
ATOM 23854 C CA . MET A 1 24 ? 86.468 -0.930 -12.927 1.00 0.00 15 MET A CA 15
ATOM 23855 C C . MET A 1 24 ? 85.030 -1.462 -12.871 1.00 0.00 15 MET A C 15
ATOM 23856 O O . MET A 1 24 ? 84.336 -1.262 -11.892 1.00 0.00 15 MET A O 15
ATOM 23870 N N . GLY A 1 25 ? 84.561 -2.112 -13.907 1.00 0.00 16 GLY A N 15
ATOM 23871 C CA . GLY A 1 25 ? 83.157 -2.625 -13.909 1.00 0.00 16 GLY A CA 15
ATOM 23872 C C . GLY A 1 25 ? 82.987 -3.785 -12.924 1.00 0.00 16 GLY A C 15
ATOM 23873 O O . GLY A 1 25 ? 81.875 -4.166 -12.608 1.00 0.00 16 GLY A O 15
ATOM 23877 N N . SER A 1 26 ? 84.061 -4.366 -12.452 1.00 0.00 17 SER A N 15
ATOM 23878 C CA . SER A 1 26 ? 83.936 -5.516 -11.509 1.00 0.00 17 SER A CA 15
ATOM 23879 C C . SER A 1 26 ? 83.918 -5.060 -10.043 1.00 0.00 17 SER A C 15
ATOM 23880 O O . SER A 1 26 ? 83.687 -5.861 -9.156 1.00 0.00 17 SER A O 15
ATOM 23888 N N . VAL A 1 27 ? 84.168 -3.800 -9.771 1.00 0.00 18 VAL A N 15
ATOM 23889 C CA . VAL A 1 27 ? 84.172 -3.339 -8.349 1.00 0.00 18 VAL A CA 15
ATOM 23890 C C . VAL A 1 27 ? 82.811 -2.739 -7.982 1.00 0.00 18 VAL A C 15
ATOM 23891 O O . VAL A 1 27 ? 81.983 -2.488 -8.835 1.00 0.00 18 VAL A O 15
ATOM 23904 N N . ALA A 1 28 ? 82.576 -2.516 -6.714 1.00 0.00 19 ALA A N 15
ATOM 23905 C CA . ALA A 1 28 ? 81.268 -1.935 -6.278 1.00 0.00 19 ALA A CA 15
ATOM 23906 C C . ALA A 1 28 ? 81.056 -0.567 -6.938 1.00 0.00 19 ALA A C 15
ATOM 23907 O O . ALA A 1 28 ? 79.992 -0.283 -7.445 1.00 0.00 19 ALA A O 15
ATOM 23914 N N . CYS A 1 29 ? 82.068 0.264 -6.959 1.00 0.00 20 CYS A N 15
ATOM 23915 C CA . CYS A 1 29 ? 81.934 1.606 -7.615 1.00 0.00 20 CYS A CA 15
ATOM 23916 C C . CYS A 1 29 ? 82.130 1.447 -9.130 1.00 0.00 20 CYS A C 15
ATOM 23917 O O . CYS A 1 29 ? 83.208 1.659 -9.652 1.00 0.00 20 CYS A O 15
ATOM 23924 N N . SER A 1 30 ? 81.094 1.044 -9.829 1.00 0.00 21 SER A N 15
ATOM 23925 C CA . SER A 1 30 ? 81.210 0.831 -11.307 1.00 0.00 21 SER A CA 15
ATOM 23926 C C . SER A 1 30 ? 80.622 1.995 -12.119 1.00 0.00 21 SER A C 15
ATOM 23927 O O . SER A 1 30 ? 81.348 2.828 -12.629 1.00 0.00 21 SER A O 15
ATOM 23935 N N . ASN A 1 31 ? 79.317 2.042 -12.271 1.00 0.00 22 ASN A N 15
ATOM 23936 C CA . ASN A 1 31 ? 78.697 3.135 -13.087 1.00 0.00 22 ASN A CA 15
ATOM 23937 C C . ASN A 1 31 ? 77.523 3.811 -12.375 1.00 0.00 22 ASN A C 15
ATOM 23938 O O . ASN A 1 31 ? 76.801 4.588 -12.975 1.00 0.00 22 ASN A O 15
ATOM 23949 N N . GLY A 1 32 ? 77.319 3.535 -11.118 1.00 0.00 23 GLY A N 15
ATOM 23950 C CA . GLY A 1 32 ? 76.187 4.174 -10.384 1.00 0.00 23 GLY A CA 15
ATOM 23951 C C . GLY A 1 32 ? 76.525 5.638 -10.109 1.00 0.00 23 GLY A C 15
ATOM 23952 O O . GLY A 1 32 ? 77.223 6.280 -10.872 1.00 0.00 23 GLY A O 15
ATOM 23956 N N . ASP A 1 33 ? 76.040 6.161 -9.018 1.00 0.00 24 ASP A N 15
ATOM 23957 C CA . ASP A 1 33 ? 76.327 7.585 -8.661 1.00 0.00 24 ASP A CA 15
ATOM 23958 C C . ASP A 1 33 ? 77.819 7.789 -8.391 1.00 0.00 24 ASP A C 15
ATOM 23959 O O . ASP A 1 33 ? 78.382 8.803 -8.757 1.00 0.00 24 ASP A O 15
ATOM 23968 N N . HIS A 1 34 ? 78.457 6.857 -7.734 1.00 0.00 25 HIS A N 15
ATOM 23969 C CA . HIS A 1 34 ? 79.913 7.032 -7.418 1.00 0.00 25 HIS A CA 15
ATOM 23970 C C . HIS A 1 34 ? 80.790 6.230 -8.383 1.00 0.00 25 HIS A C 15
ATOM 23971 O O . HIS A 1 34 ? 81.959 6.011 -8.122 1.00 0.00 25 HIS A O 15
ATOM 23985 N N . GLY A 1 35 ? 80.247 5.788 -9.493 1.00 0.00 26 GLY A N 15
ATOM 23986 C CA . GLY A 1 35 ? 81.065 5.001 -10.466 1.00 0.00 26 GLY A CA 15
ATOM 23987 C C . GLY A 1 35 ? 82.278 5.821 -10.907 1.00 0.00 26 GLY A C 15
ATOM 23988 O O . GLY A 1 35 ? 82.164 6.970 -11.285 1.00 0.00 26 GLY A O 15
ATOM 23992 N N . LEU A 1 36 ? 83.434 5.221 -10.866 1.00 0.00 27 LEU A N 15
ATOM 23993 C CA . LEU A 1 36 ? 84.676 5.934 -11.291 1.00 0.00 27 LEU A CA 15
ATOM 23994 C C . LEU A 1 36 ? 85.032 5.575 -12.746 1.00 0.00 27 LEU A C 15
ATOM 23995 O O . LEU A 1 36 ? 85.960 6.119 -13.315 1.00 0.00 27 LEU A O 15
ATOM 24011 N N . MET A 1 37 ? 84.299 4.666 -13.349 1.00 0.00 28 MET A N 15
ATOM 24012 C CA . MET A 1 37 ? 84.581 4.269 -14.764 1.00 0.00 28 MET A CA 15
ATOM 24013 C C . MET A 1 37 ? 84.438 5.475 -15.703 1.00 0.00 28 MET A C 15
ATOM 24014 O O . MET A 1 37 ? 85.126 5.578 -16.699 1.00 0.00 28 MET A O 15
ATOM 24028 N N . ALA A 1 38 ? 83.515 6.360 -15.414 1.00 0.00 29 ALA A N 15
ATOM 24029 C CA . ALA A 1 38 ? 83.277 7.537 -16.314 1.00 0.00 29 ALA A CA 15
ATOM 24030 C C . ALA A 1 38 ? 84.584 8.270 -16.660 1.00 0.00 29 ALA A C 15
ATOM 24031 O O . ALA A 1 38 ? 85.111 8.131 -17.748 1.00 0.00 29 ALA A O 15
ATOM 24038 N N . GLN A 1 39 ? 85.103 9.050 -15.744 1.00 0.00 30 GLN A N 15
ATOM 24039 C CA . GLN A 1 39 ? 86.372 9.798 -16.016 1.00 0.00 30 GLN A CA 15
ATOM 24040 C C . GLN A 1 39 ? 87.558 8.829 -16.086 1.00 0.00 30 GLN A C 15
ATOM 24041 O O . GLN A 1 39 ? 88.442 8.971 -16.909 1.00 0.00 30 GLN A O 15
ATOM 24055 N N . TYR A 1 40 ? 87.578 7.849 -15.219 1.00 0.00 31 TYR A N 15
ATOM 24056 C CA . TYR A 1 40 ? 88.699 6.862 -15.210 1.00 0.00 31 TYR A CA 15
ATOM 24057 C C . TYR A 1 40 ? 88.152 5.445 -15.431 1.00 0.00 31 TYR A C 15
ATOM 24058 O O . TYR A 1 40 ? 87.758 4.789 -14.487 1.00 0.00 31 TYR A O 15
ATOM 24076 N N . PRO A 1 41 ? 88.132 5.011 -16.675 1.00 0.00 32 PRO A N 15
ATOM 24077 C CA . PRO A 1 41 ? 87.610 3.657 -16.983 1.00 0.00 32 PRO A CA 15
ATOM 24078 C C . PRO A 1 41 ? 88.573 2.565 -16.486 1.00 0.00 32 PRO A C 15
ATOM 24079 O O . PRO A 1 41 ? 88.231 1.398 -16.465 1.00 0.00 32 PRO A O 15
ATOM 24090 N N . THR A 1 42 ? 89.765 2.934 -16.080 1.00 0.00 33 THR A N 15
ATOM 24091 C CA . THR A 1 42 ? 90.739 1.918 -15.579 1.00 0.00 33 THR A CA 15
ATOM 24092 C C . THR A 1 42 ? 91.254 2.315 -14.202 1.00 0.00 33 THR A C 15
ATOM 24093 O O . THR A 1 42 ? 91.283 3.479 -13.848 1.00 0.00 33 THR A O 15
ATOM 24104 N N . LEU A 1 43 ? 91.668 1.347 -13.429 1.00 0.00 34 LEU A N 15
ATOM 24105 C CA . LEU A 1 43 ? 92.195 1.645 -12.070 1.00 0.00 34 LEU A CA 15
ATOM 24106 C C . LEU A 1 43 ? 93.625 2.167 -12.182 1.00 0.00 34 LEU A C 15
ATOM 24107 O O . LEU A 1 43 ? 94.514 1.460 -12.621 1.00 0.00 34 LEU A O 15
ATOM 24123 N N . GLY A 1 44 ? 93.854 3.389 -11.796 1.00 0.00 35 GLY A N 15
ATOM 24124 C CA . GLY A 1 44 ? 95.233 3.949 -11.884 1.00 0.00 35 GLY A CA 15
ATOM 24125 C C . GLY A 1 44 ? 95.184 5.476 -12.000 1.00 0.00 35 GLY A C 15
ATOM 24126 O O . GLY A 1 44 ? 96.013 6.073 -12.659 1.00 0.00 35 GLY A O 15
ATOM 24130 N N . GLU A 1 45 ? 94.226 6.115 -11.368 1.00 0.00 36 GLU A N 15
ATOM 24131 C CA . GLU A 1 45 ? 94.142 7.600 -11.451 1.00 0.00 36 GLU A CA 15
ATOM 24132 C C . GLU A 1 45 ? 93.376 8.165 -10.250 1.00 0.00 36 GLU A C 15
ATOM 24133 O O . GLU A 1 45 ? 93.830 9.093 -9.607 1.00 0.00 36 GLU A O 15
ATOM 24145 N N . VAL A 1 46 ? 92.228 7.610 -9.928 1.00 0.00 37 VAL A N 15
ATOM 24146 C CA . VAL A 1 46 ? 91.456 8.123 -8.749 1.00 0.00 37 VAL A CA 15
ATOM 24147 C C . VAL A 1 46 ? 92.319 7.941 -7.477 1.00 0.00 37 VAL A C 15
ATOM 24148 O O . VAL A 1 46 ? 92.626 8.908 -6.807 1.00 0.00 37 VAL A O 15
ATOM 24161 N N . PRO A 1 47 ? 92.714 6.717 -7.202 1.00 0.00 38 PRO A N 15
ATOM 24162 C CA . PRO A 1 47 ? 93.579 6.454 -6.024 1.00 0.00 38 PRO A CA 15
ATOM 24163 C C . PRO A 1 47 ? 95.026 6.828 -6.359 1.00 0.00 38 PRO A C 15
ATOM 24164 O O . PRO A 1 47 ? 95.813 7.169 -5.497 1.00 0.00 38 PRO A O 15
ATOM 24175 N N . GLY A 1 48 ? 95.376 6.735 -7.615 1.00 0.00 39 GLY A N 15
ATOM 24176 C CA . GLY A 1 48 ? 96.762 7.042 -8.057 1.00 0.00 39 GLY A CA 15
ATOM 24177 C C . GLY A 1 48 ? 97.259 5.849 -8.874 1.00 0.00 39 GLY A C 15
ATOM 24178 O O . GLY A 1 48 ? 97.529 5.962 -10.052 1.00 0.00 39 GLY A O 15
ATOM 24182 N N . PHE A 1 49 ? 97.319 4.696 -8.237 1.00 0.00 40 PHE A N 15
ATOM 24183 C CA . PHE A 1 49 ? 97.737 3.402 -8.896 1.00 0.00 40 PHE A CA 15
ATOM 24184 C C . PHE A 1 49 ? 98.106 2.350 -7.816 1.00 0.00 40 PHE A C 15
ATOM 24185 O O . PHE A 1 49 ? 97.579 1.255 -7.837 1.00 0.00 40 PHE A O 15
ATOM 24202 N N . PRO A 1 50 ? 99.023 2.691 -6.920 1.00 0.00 41 PRO A N 15
ATOM 24203 C CA . PRO A 1 50 ? 99.469 1.749 -5.873 1.00 0.00 41 PRO A CA 15
ATOM 24204 C C . PRO A 1 50 ? 98.826 2.072 -4.516 1.00 0.00 41 PRO A C 15
ATOM 24205 O O . PRO A 1 50 ? 99.280 1.609 -3.487 1.00 0.00 41 PRO A O 15
ATOM 24216 N N . ASN A 1 51 ? 97.792 2.872 -4.504 1.00 0.00 42 ASN A N 15
ATOM 24217 C CA . ASN A 1 51 ? 97.137 3.242 -3.218 1.00 0.00 42 ASN A CA 15
ATOM 24218 C C . ASN A 1 51 ? 95.650 2.912 -3.298 1.00 0.00 42 ASN A C 15
ATOM 24219 O O . ASN A 1 51 ? 94.809 3.662 -2.843 1.00 0.00 42 ASN A O 15
ATOM 24230 N N . VAL A 1 52 ? 95.328 1.797 -3.896 1.00 0.00 43 VAL A N 15
ATOM 24231 C CA . VAL A 1 52 ? 93.899 1.403 -4.043 1.00 0.00 43 VAL A CA 15
ATOM 24232 C C . VAL A 1 52 ? 93.664 0.024 -3.427 1.00 0.00 43 VAL A C 15
ATOM 24233 O O . VAL A 1 52 ? 94.531 -0.838 -3.433 1.00 0.00 43 VAL A O 15
ATOM 24246 N N . GLY A 1 53 ? 92.489 -0.182 -2.890 1.00 0.00 44 GLY A N 15
ATOM 24247 C CA . GLY A 1 53 ? 92.172 -1.493 -2.268 1.00 0.00 44 GLY A CA 15
ATOM 24248 C C . GLY A 1 53 ? 90.711 -1.518 -1.845 1.00 0.00 44 GLY A C 15
ATOM 24249 O O . GLY A 1 53 ? 90.014 -0.526 -1.927 1.00 0.00 44 GLY A O 15
ATOM 24253 N N . GLY A 1 54 ? 90.259 -2.640 -1.353 1.00 0.00 45 GLY A N 15
ATOM 24254 C CA . GLY A 1 54 ? 88.856 -2.729 -0.879 1.00 0.00 45 GLY A CA 15
ATOM 24255 C C . GLY A 1 54 ? 88.790 -2.020 0.461 1.00 0.00 45 GLY A C 15
ATOM 24256 O O . GLY A 1 54 ? 89.756 -1.998 1.201 1.00 0.00 45 GLY A O 15
ATOM 24260 N N . ILE A 1 55 ? 87.672 -1.439 0.784 1.00 0.00 46 ILE A N 15
ATOM 24261 C CA . ILE A 1 55 ? 87.560 -0.728 2.082 1.00 0.00 46 ILE A CA 15
ATOM 24262 C C . ILE A 1 55 ? 86.139 -0.965 2.663 1.00 0.00 46 ILE A C 15
ATOM 24263 O O . ILE A 1 55 ? 85.169 -0.988 1.929 1.00 0.00 46 ILE A O 15
ATOM 24279 N N . PRO A 1 56 ? 86.068 -1.185 3.963 1.00 0.00 47 PRO A N 15
ATOM 24280 C CA . PRO A 1 56 ? 84.764 -1.487 4.652 1.00 0.00 47 PRO A CA 15
ATOM 24281 C C . PRO A 1 56 ? 83.680 -0.403 4.511 1.00 0.00 47 PRO A C 15
ATOM 24282 O O . PRO A 1 56 ? 82.547 -0.635 4.892 1.00 0.00 47 PRO A O 15
ATOM 24293 N N . ASP A 1 57 ? 83.987 0.768 4.010 1.00 0.00 48 ASP A N 15
ATOM 24294 C CA . ASP A 1 57 ? 82.927 1.828 3.911 1.00 0.00 48 ASP A CA 15
ATOM 24295 C C . ASP A 1 57 ? 82.283 1.865 2.519 1.00 0.00 48 ASP A C 15
ATOM 24296 O O . ASP A 1 57 ? 81.824 2.897 2.067 1.00 0.00 48 ASP A O 15
ATOM 24305 N N . ILE A 1 58 ? 82.214 0.740 1.857 1.00 0.00 49 ILE A N 15
ATOM 24306 C CA . ILE A 1 58 ? 81.563 0.687 0.511 1.00 0.00 49 ILE A CA 15
ATOM 24307 C C . ILE A 1 58 ? 80.387 -0.293 0.573 1.00 0.00 49 ILE A C 15
ATOM 24308 O O . ILE A 1 58 ? 80.537 -1.426 0.991 1.00 0.00 49 ILE A O 15
ATOM 24324 N N . ALA A 1 59 ? 79.212 0.147 0.188 1.00 0.00 50 ALA A N 15
ATOM 24325 C CA . ALA A 1 59 ? 78.013 -0.743 0.254 1.00 0.00 50 ALA A CA 15
ATOM 24326 C C . ALA A 1 59 ? 77.920 -1.657 -0.961 1.00 0.00 50 ALA A C 15
ATOM 24327 O O . ALA A 1 59 ? 77.643 -2.836 -0.823 1.00 0.00 50 ALA A O 15
ATOM 24334 N N . GLY A 1 60 ? 78.133 -1.143 -2.144 1.00 0.00 51 GLY A N 15
ATOM 24335 C CA . GLY A 1 60 ? 78.031 -2.020 -3.338 1.00 0.00 51 GLY A CA 15
ATOM 24336 C C . GLY A 1 60 ? 78.119 -1.212 -4.633 1.00 0.00 51 GLY A C 15
ATOM 24337 O O . GLY A 1 60 ? 79.018 -0.421 -4.836 1.00 0.00 51 GLY A O 15
ATOM 24341 N N . TRP A 1 61 ? 77.193 -1.452 -5.522 1.00 0.00 52 TRP A N 15
ATOM 24342 C CA . TRP A 1 61 ? 77.165 -0.776 -6.861 1.00 0.00 52 TRP A CA 15
ATOM 24343 C C . TRP A 1 61 ? 77.536 0.715 -6.819 1.00 0.00 52 TRP A C 15
ATOM 24344 O O . TRP A 1 61 ? 78.075 1.229 -7.785 1.00 0.00 52 TRP A O 15
ATOM 24365 N N . ASP A 1 62 ? 77.271 1.421 -5.746 1.00 0.00 53 ASP A N 15
ATOM 24366 C CA . ASP A 1 62 ? 77.647 2.867 -5.721 1.00 0.00 53 ASP A CA 15
ATOM 24367 C C . ASP A 1 62 ? 77.749 3.378 -4.282 1.00 0.00 53 ASP A C 15
ATOM 24368 O O . ASP A 1 62 ? 76.896 4.095 -3.797 1.00 0.00 53 ASP A O 15
ATOM 24377 N N . SER A 1 63 ? 78.784 2.982 -3.593 1.00 0.00 54 SER A N 15
ATOM 24378 C CA . SER A 1 63 ? 78.966 3.404 -2.168 1.00 0.00 54 SER A CA 15
ATOM 24379 C C . SER A 1 63 ? 78.921 4.937 -2.028 1.00 0.00 54 SER A C 15
ATOM 24380 O O . SER A 1 63 ? 79.467 5.639 -2.852 1.00 0.00 54 SER A O 15
ATOM 24388 N N . PRO A 1 64 ? 78.287 5.413 -0.974 1.00 0.00 55 PRO A N 15
ATOM 24389 C CA . PRO A 1 64 ? 78.207 6.877 -0.748 1.00 0.00 55 PRO A CA 15
ATOM 24390 C C . PRO A 1 64 ? 79.567 7.428 -0.298 1.00 0.00 55 PRO A C 15
ATOM 24391 O O . PRO A 1 64 ? 79.828 8.612 -0.405 1.00 0.00 55 PRO A O 15
ATOM 24402 N N . SER A 1 65 ? 80.432 6.581 0.211 1.00 0.00 56 SER A N 15
ATOM 24403 C CA . SER A 1 65 ? 81.767 7.055 0.675 1.00 0.00 56 SER A CA 15
ATOM 24404 C C . SER A 1 65 ? 82.870 6.682 -0.326 1.00 0.00 56 SER A C 15
ATOM 24405 O O . SER A 1 65 ? 84.039 6.734 -0.004 1.00 0.00 56 SER A O 15
ATOM 24413 N N . CYS A 1 66 ? 82.515 6.301 -1.529 1.00 0.00 57 CYS A N 15
ATOM 24414 C CA . CYS A 1 66 ? 83.559 5.922 -2.534 1.00 0.00 57 CYS A CA 15
ATOM 24415 C C . CYS A 1 66 ? 84.378 7.152 -2.943 1.00 0.00 57 CYS A C 15
ATOM 24416 O O . CYS A 1 66 ? 83.862 8.248 -3.048 1.00 0.00 57 CYS A O 15
ATOM 24423 N N . GLY A 1 67 ? 85.649 6.965 -3.189 1.00 0.00 58 GLY A N 15
ATOM 24424 C CA . GLY A 1 67 ? 86.520 8.104 -3.613 1.00 0.00 58 GLY A CA 15
ATOM 24425 C C . GLY A 1 67 ? 87.052 8.876 -2.397 1.00 0.00 58 GLY A C 15
ATOM 24426 O O . GLY A 1 67 ? 87.663 9.918 -2.544 1.00 0.00 58 GLY A O 15
ATOM 24430 N N . THR A 1 68 ? 86.840 8.377 -1.204 1.00 0.00 59 THR A N 15
ATOM 24431 C CA . THR A 1 68 ? 87.350 9.086 0.010 1.00 0.00 59 THR A CA 15
ATOM 24432 C C . THR A 1 68 ? 88.835 8.785 0.222 1.00 0.00 59 THR A C 15
ATOM 24433 O O . THR A 1 68 ? 89.373 7.827 -0.290 1.00 0.00 59 THR A O 15
ATOM 24444 N N . CYS A 1 69 ? 89.491 9.630 0.968 1.00 0.00 60 CYS A N 15
ATOM 24445 C CA . CYS A 1 69 ? 90.955 9.464 1.236 1.00 0.00 60 CYS A CA 15
ATOM 24446 C C . CYS A 1 69 ? 91.201 9.087 2.704 1.00 0.00 60 CYS A C 15
ATOM 24447 O O . CYS A 1 69 ? 90.597 9.653 3.597 1.00 0.00 60 CYS A O 15
ATOM 24454 N N . TRP A 1 70 ? 92.089 8.156 2.969 1.00 0.00 61 TRP A N 15
ATOM 24455 C CA . TRP A 1 70 ? 92.369 7.778 4.394 1.00 0.00 61 TRP A CA 15
ATOM 24456 C C . TRP A 1 70 ? 93.848 7.471 4.608 1.00 0.00 61 TRP A C 15
ATOM 24457 O O . TRP A 1 70 ? 94.553 7.082 3.696 1.00 0.00 61 TRP A O 15
ATOM 24478 N N . LYS A 1 71 ? 94.308 7.606 5.823 1.00 0.00 62 LYS A N 15
ATOM 24479 C CA . LYS A 1 71 ? 95.727 7.283 6.138 1.00 0.00 62 LYS A CA 15
ATOM 24480 C C . LYS A 1 71 ? 95.751 6.046 7.037 1.00 0.00 62 LYS A C 15
ATOM 24481 O O . LYS A 1 71 ? 95.012 5.969 8.003 1.00 0.00 62 LYS A O 15
ATOM 24500 N N . VAL A 1 72 ? 96.577 5.078 6.727 1.00 0.00 63 VAL A N 15
ATOM 24501 C CA . VAL A 1 72 ? 96.629 3.840 7.566 1.00 0.00 63 VAL A CA 15
ATOM 24502 C C . VAL A 1 72 ? 97.951 3.793 8.336 1.00 0.00 63 VAL A C 15
ATOM 24503 O O . VAL A 1 72 ? 99.009 3.988 7.772 1.00 0.00 63 VAL A O 15
ATOM 24516 N N . THR A 1 73 ? 97.888 3.569 9.627 1.00 0.00 64 THR A N 15
ATOM 24517 C CA . THR A 1 73 ? 99.127 3.543 10.466 1.00 0.00 64 THR A CA 15
ATOM 24518 C C . THR A 1 73 ? 99.299 2.189 11.167 1.00 0.00 64 THR A C 15
ATOM 24519 O O . THR A 1 73 ? 98.335 1.585 11.608 1.00 0.00 64 THR A O 15
ATOM 24530 N N . ILE A 1 74 ? 100.518 1.710 11.276 1.00 0.00 65 ILE A N 15
ATOM 24531 C CA . ILE A 1 74 ? 100.751 0.391 11.950 1.00 0.00 65 ILE A CA 15
ATOM 24532 C C . ILE A 1 74 ? 101.674 0.574 13.178 1.00 0.00 65 ILE A C 15
ATOM 24533 O O . ILE A 1 74 ? 102.301 1.603 13.323 1.00 0.00 65 ILE A O 15
ATOM 24549 N N . PRO A 1 75 ? 101.707 -0.428 14.043 1.00 0.00 66 PRO A N 15
ATOM 24550 C CA . PRO A 1 75 ? 102.538 -0.352 15.285 1.00 0.00 66 PRO A CA 15
ATOM 24551 C C . PRO A 1 75 ? 104.039 -0.222 14.992 1.00 0.00 66 PRO A C 15
ATOM 24552 O O . PRO A 1 75 ? 104.781 0.314 15.794 1.00 0.00 66 PRO A O 15
ATOM 24563 N N . ASN A 1 76 ? 104.492 -0.693 13.859 1.00 0.00 67 ASN A N 15
ATOM 24564 C CA . ASN A 1 76 ? 105.950 -0.579 13.529 1.00 0.00 67 ASN A CA 15
ATOM 24565 C C . ASN A 1 76 ? 106.338 0.895 13.384 1.00 0.00 67 ASN A C 15
ATOM 24566 O O . ASN A 1 76 ? 107.386 1.325 13.826 1.00 0.00 67 ASN A O 15
ATOM 24577 N N . GLY A 1 77 ? 105.477 1.664 12.776 1.00 0.00 68 GLY A N 15
ATOM 24578 C CA . GLY A 1 77 ? 105.754 3.119 12.601 1.00 0.00 68 GLY A CA 15
ATOM 24579 C C . GLY A 1 77 ? 105.828 3.474 11.117 1.00 0.00 68 GLY A C 15
ATOM 24580 O O . GLY A 1 77 ? 106.835 3.954 10.634 1.00 0.00 68 GLY A O 15
ATOM 24584 N N . ASN A 1 78 ? 104.759 3.260 10.398 1.00 0.00 69 ASN A N 15
ATOM 24585 C CA . ASN A 1 78 ? 104.741 3.602 8.947 1.00 0.00 69 ASN A CA 15
ATOM 24586 C C . ASN A 1 78 ? 103.295 3.718 8.473 1.00 0.00 69 ASN A C 15
ATOM 24587 O O . ASN A 1 78 ? 102.404 3.116 9.048 1.00 0.00 69 ASN A O 15
ATOM 24598 N N . SER A 1 79 ? 103.044 4.491 7.445 1.00 0.00 70 SER A N 15
ATOM 24599 C CA . SER A 1 79 ? 101.641 4.639 6.964 1.00 0.00 70 SER A CA 15
ATOM 24600 C C . SER A 1 79 ? 101.574 4.950 5.466 1.00 0.00 70 SER A C 15
ATOM 24601 O O . SER A 1 79 ? 102.517 5.421 4.861 1.00 0.00 70 SER A O 15
ATOM 24609 N N . ILE A 1 80 ? 100.433 4.692 4.884 1.00 0.00 71 ILE A N 15
ATOM 24610 C CA . ILE A 1 80 ? 100.208 4.957 3.430 1.00 0.00 71 ILE A CA 15
ATOM 24611 C C . ILE A 1 80 ? 98.799 5.523 3.254 1.00 0.00 71 ILE A C 15
ATOM 24612 O O . ILE A 1 80 ? 97.980 5.414 4.150 1.00 0.00 71 ILE A O 15
ATOM 24628 N N . PHE A 1 81 ? 98.493 6.119 2.125 1.00 0.00 72 PHE A N 15
ATOM 24629 C CA . PHE A 1 81 ? 97.115 6.668 1.950 1.00 0.00 72 PHE A CA 15
ATOM 24630 C C . PHE A 1 81 ? 96.312 5.763 1.013 1.00 0.00 72 PHE A C 15
ATOM 24631 O O . PHE A 1 81 ? 96.747 5.446 -0.073 1.00 0.00 72 PHE A O 15
ATOM 24648 N N . ILE A 1 82 ? 95.152 5.336 1.438 1.00 0.00 73 ILE A N 15
ATOM 24649 C CA . ILE A 1 82 ? 94.316 4.439 0.581 1.00 0.00 73 ILE A CA 15
ATOM 24650 C C . ILE A 1 82 ? 93.011 5.139 0.203 1.00 0.00 73 ILE A C 15
ATOM 24651 O O . ILE A 1 82 ? 92.319 5.661 1.060 1.00 0.00 73 ILE A O 15
ATOM 24667 N N . ARG A 1 83 ? 92.661 5.153 -1.061 1.00 0.00 74 ARG A N 15
ATOM 24668 C CA . ARG A 1 83 ? 91.392 5.815 -1.464 1.00 0.00 74 ARG A CA 15
ATOM 24669 C C . ARG A 1 83 ? 90.327 4.738 -1.672 1.00 0.00 74 ARG A C 15
ATOM 24670 O O . ARG A 1 83 ? 90.592 3.688 -2.227 1.00 0.00 74 ARG A O 15
ATOM 24691 N N . GLY A 1 84 ? 89.136 4.980 -1.193 1.00 0.00 75 GLY A N 15
ATOM 24692 C CA . GLY A 1 84 ? 88.052 3.963 -1.314 1.00 0.00 75 GLY A CA 15
ATOM 24693 C C . GLY A 1 84 ? 87.774 3.633 -2.779 1.00 0.00 75 GLY A C 15
ATOM 24694 O O . GLY A 1 84 ? 87.932 4.456 -3.660 1.00 0.00 75 GLY A O 15
ATOM 24698 N N . VAL A 1 85 ? 87.354 2.421 -3.035 1.00 0.00 76 VAL A N 15
ATOM 24699 C CA . VAL A 1 85 ? 87.048 1.987 -4.432 1.00 0.00 76 VAL A CA 15
ATOM 24700 C C . VAL A 1 85 ? 86.284 0.642 -4.430 1.00 0.00 76 VAL A C 15
ATOM 24701 O O . VAL A 1 85 ? 85.406 0.435 -5.246 1.00 0.00 76 VAL A O 15
ATOM 24714 N N . ASP A 1 86 ? 86.584 -0.262 -3.519 1.00 0.00 77 ASP A N 15
ATOM 24715 C CA . ASP A 1 86 ? 85.859 -1.583 -3.469 1.00 0.00 77 ASP A CA 15
ATOM 24716 C C . ASP A 1 86 ? 85.379 -1.833 -2.036 1.00 0.00 77 ASP A C 15
ATOM 24717 O O . ASP A 1 86 ? 85.683 -1.079 -1.140 1.00 0.00 77 ASP A O 15
ATOM 24726 N N . SER A 1 87 ? 84.629 -2.885 -1.817 1.00 0.00 78 SER A N 15
ATOM 24727 C CA . SER A 1 87 ? 84.129 -3.185 -0.439 1.00 0.00 78 SER A CA 15
ATOM 24728 C C . SER A 1 87 ? 85.010 -4.242 0.234 1.00 0.00 78 SER A C 15
ATOM 24729 O O . SER A 1 87 ? 85.483 -5.165 -0.402 1.00 0.00 78 SER A O 15
ATOM 24737 N N . GLY A 1 88 ? 85.230 -4.109 1.521 1.00 0.00 79 GLY A N 15
ATOM 24738 C CA . GLY A 1 88 ? 86.078 -5.099 2.248 1.00 0.00 79 GLY A CA 15
ATOM 24739 C C . GLY A 1 88 ? 85.197 -5.970 3.142 1.00 0.00 79 GLY A C 15
ATOM 24740 O O . GLY A 1 88 ? 84.259 -5.499 3.757 1.00 0.00 79 GLY A O 15
ATOM 24744 N N . ARG A 1 89 ? 85.492 -7.239 3.207 1.00 0.00 80 ARG A N 15
ATOM 24745 C CA . ARG A 1 89 ? 84.680 -8.169 4.050 1.00 0.00 80 ARG A CA 15
ATOM 24746 C C . ARG A 1 89 ? 85.108 -8.114 5.527 1.00 0.00 80 ARG A C 15
ATOM 24747 O O . ARG A 1 89 ? 85.465 -9.117 6.116 1.00 0.00 80 ARG A O 15
ATOM 24768 N N . GLY A 1 90 ? 85.046 -6.954 6.133 1.00 0.00 81 GLY A N 15
ATOM 24769 C CA . GLY A 1 90 ? 85.420 -6.836 7.576 1.00 0.00 81 GLY A CA 15
ATOM 24770 C C . GLY A 1 90 ? 86.912 -6.526 7.719 1.00 0.00 81 GLY A C 15
ATOM 24771 O O . GLY A 1 90 ? 87.642 -7.259 8.360 1.00 0.00 81 GLY A O 15
ATOM 24775 N N . GLY A 1 91 ? 87.367 -5.444 7.140 1.00 0.00 82 GLY A N 15
ATOM 24776 C CA . GLY A 1 91 ? 88.811 -5.090 7.261 1.00 0.00 82 GLY A CA 15
ATOM 24777 C C . GLY A 1 91 ? 89.320 -4.478 5.957 1.00 0.00 82 GLY A C 15
ATOM 24778 O O . GLY A 1 91 ? 88.835 -4.778 4.883 1.00 0.00 82 GLY A O 15
ATOM 24782 N N . PHE A 1 92 ? 90.302 -3.625 6.055 1.00 0.00 83 PHE A N 15
ATOM 24783 C CA . PHE A 1 92 ? 90.878 -2.976 4.839 1.00 0.00 83 PHE A CA 15
ATOM 24784 C C . PHE A 1 92 ? 91.731 -3.964 4.044 1.00 0.00 83 PHE A C 15
ATOM 24785 O O . PHE A 1 92 ? 92.410 -4.802 4.602 1.00 0.00 83 PHE A O 15
ATOM 24802 N N . ASN A 1 93 ? 91.719 -3.849 2.739 1.00 0.00 84 ASN A N 15
ATOM 24803 C CA . ASN A 1 93 ? 92.553 -4.754 1.900 1.00 0.00 84 ASN A CA 15
ATOM 24804 C C . ASN A 1 93 ? 93.167 -3.931 0.762 1.00 0.00 84 ASN A C 15
ATOM 24805 O O . ASN A 1 93 ? 92.464 -3.183 0.113 1.00 0.00 84 ASN A O 15
ATOM 24816 N N . VAL A 1 94 ? 94.454 -4.025 0.526 1.00 0.00 85 VAL A N 15
ATOM 24817 C CA . VAL A 1 94 ? 95.062 -3.192 -0.564 1.00 0.00 85 VAL A CA 15
ATOM 24818 C C . VAL A 1 94 ? 95.967 -4.012 -1.480 1.00 0.00 85 VAL A C 15
ATOM 24819 O O . VAL A 1 94 ? 96.251 -5.164 -1.227 1.00 0.00 85 VAL A O 15
ATOM 24832 N N . ASN A 1 95 ? 96.429 -3.417 -2.553 1.00 0.00 86 ASN A N 15
ATOM 24833 C CA . ASN A 1 95 ? 97.326 -4.162 -3.494 1.00 0.00 86 ASN A CA 15
ATOM 24834 C C . ASN A 1 95 ? 98.530 -4.733 -2.725 1.00 0.00 86 ASN A C 15
ATOM 24835 O O . ASN A 1 95 ? 98.943 -4.165 -1.732 1.00 0.00 86 ASN A O 15
ATOM 24846 N N . PRO A 1 96 ? 99.060 -5.836 -3.197 1.00 0.00 87 PRO A N 15
ATOM 24847 C CA . PRO A 1 96 ? 100.224 -6.456 -2.518 1.00 0.00 87 PRO A CA 15
ATOM 24848 C C . PRO A 1 96 ? 101.434 -5.522 -2.561 1.00 0.00 87 PRO A C 15
ATOM 24849 O O . PRO A 1 96 ? 102.345 -5.671 -1.775 1.00 0.00 87 PRO A O 15
ATOM 24860 N N . THR A 1 97 ? 101.451 -4.545 -3.435 1.00 0.00 88 THR A N 15
ATOM 24861 C CA . THR A 1 97 ? 102.607 -3.599 -3.470 1.00 0.00 88 THR A CA 15
ATOM 24862 C C . THR A 1 97 ? 102.460 -2.574 -2.339 1.00 0.00 88 THR A C 15
ATOM 24863 O O . THR A 1 97 ? 103.425 -2.225 -1.684 1.00 0.00 88 THR A O 15
ATOM 24874 N N . ALA A 1 98 ? 101.262 -2.106 -2.095 1.00 0.00 89 ALA A N 15
ATOM 24875 C CA . ALA A 1 98 ? 101.052 -1.119 -0.993 1.00 0.00 89 ALA A CA 15
ATOM 24876 C C . ALA A 1 98 ? 101.284 -1.811 0.349 1.00 0.00 89 ALA A C 15
ATOM 24877 O O . ALA A 1 98 ? 101.859 -1.246 1.260 1.00 0.00 89 ALA A O 15
ATOM 24884 N N . PHE A 1 99 ? 100.846 -3.033 0.467 1.00 0.00 90 PHE A N 15
ATOM 24885 C CA . PHE A 1 99 ? 101.043 -3.786 1.748 1.00 0.00 90 PHE A CA 15
ATOM 24886 C C . PHE A 1 99 ? 102.535 -3.920 2.074 1.00 0.00 90 PHE A C 15
ATOM 24887 O O . PHE A 1 99 ? 102.960 -3.648 3.181 1.00 0.00 90 PHE A O 15
ATOM 24904 N N . THR A 1 100 ? 103.326 -4.359 1.129 1.00 0.00 91 THR A N 15
ATOM 24905 C CA . THR A 1 100 ? 104.790 -4.543 1.391 1.00 0.00 91 THR A CA 15
ATOM 24906 C C . THR A 1 100 ? 105.436 -3.217 1.792 1.00 0.00 91 THR A C 15
ATOM 24907 O O . THR A 1 100 ? 106.323 -3.171 2.615 1.00 0.00 91 THR A O 15
ATOM 24918 N N . LYS A 1 101 ? 105.007 -2.146 1.188 1.00 0.00 92 LYS A N 15
ATOM 24919 C CA . LYS A 1 101 ? 105.607 -0.819 1.519 1.00 0.00 92 LYS A CA 15
ATOM 24920 C C . LYS A 1 101 ? 105.207 -0.371 2.925 1.00 0.00 92 LYS A C 15
ATOM 24921 O O . LYS A 1 101 ? 106.005 0.188 3.654 1.00 0.00 92 LYS A O 15
ATOM 24940 N N . LEU A 1 102 ? 103.977 -0.599 3.304 1.00 0.00 93 LEU A N 15
ATOM 24941 C CA . LEU A 1 102 ? 103.522 -0.171 4.662 1.00 0.00 93 LEU A CA 15
ATOM 24942 C C . LEU A 1 102 ? 104.170 -1.019 5.763 1.00 0.00 93 LEU A C 15
ATOM 24943 O O . LEU A 1 102 ? 104.582 -0.501 6.785 1.00 0.00 93 LEU A O 15
ATOM 24959 N N . VAL A 1 103 ? 104.224 -2.314 5.588 1.00 0.00 94 VAL A N 15
ATOM 24960 C CA . VAL A 1 103 ? 104.806 -3.191 6.659 1.00 0.00 94 VAL A CA 15
ATOM 24961 C C . VAL A 1 103 ? 106.276 -3.514 6.384 1.00 0.00 94 VAL A C 15
ATOM 24962 O O . VAL A 1 103 ? 107.092 -3.541 7.287 1.00 0.00 94 VAL A O 15
ATOM 24975 N N . GLY A 1 104 ? 106.616 -3.760 5.151 1.00 0.00 95 GLY A N 15
ATOM 24976 C CA . GLY A 1 104 ? 108.029 -4.085 4.804 1.00 0.00 95 GLY A CA 15
ATOM 24977 C C . GLY A 1 104 ? 108.083 -5.424 4.067 1.00 0.00 95 GLY A C 15
ATOM 24978 O O . GLY A 1 104 ? 108.953 -5.652 3.247 1.00 0.00 95 GLY A O 15
ATOM 24982 N N . SER A 1 105 ? 107.160 -6.309 4.348 1.00 0.00 96 SER A N 15
ATOM 24983 C CA . SER A 1 105 ? 107.156 -7.634 3.658 1.00 0.00 96 SER A CA 15
ATOM 24984 C C . SER A 1 105 ? 105.734 -8.200 3.594 1.00 0.00 96 SER A C 15
ATOM 24985 O O . SER A 1 105 ? 104.865 -7.798 4.344 1.00 0.00 96 SER A O 15
ATOM 24993 N N . THR A 1 106 ? 105.495 -9.135 2.706 1.00 0.00 97 THR A N 15
ATOM 24994 C CA . THR A 1 106 ? 104.128 -9.735 2.598 1.00 0.00 97 THR A CA 15
ATOM 24995 C C . THR A 1 106 ? 104.029 -11.024 3.429 1.00 0.00 97 THR A C 15
ATOM 24996 O O . THR A 1 106 ? 103.052 -11.744 3.353 1.00 0.00 97 THR A O 15
ATOM 25007 N N . GLU A 1 107 ? 105.034 -11.319 4.212 1.00 0.00 98 GLU A N 15
ATOM 25008 C CA . GLU A 1 107 ? 105.012 -12.563 5.043 1.00 0.00 98 GLU A CA 15
ATOM 25009 C C . GLU A 1 107 ? 103.965 -12.452 6.155 1.00 0.00 98 GLU A C 15
ATOM 25010 O O . GLU A 1 107 ? 103.323 -13.422 6.511 1.00 0.00 98 GLU A O 15
ATOM 25022 N N . ALA A 1 108 ? 103.796 -11.279 6.709 1.00 0.00 99 ALA A N 15
ATOM 25023 C CA . ALA A 1 108 ? 102.798 -11.100 7.810 1.00 0.00 99 ALA A CA 15
ATOM 25024 C C . ALA A 1 108 ? 101.395 -11.461 7.318 1.00 0.00 99 ALA A C 15
ATOM 25025 O O . ALA A 1 108 ? 100.616 -12.065 8.030 1.00 0.00 99 ALA A O 15
ATOM 25032 N N . GLY A 1 109 ? 101.072 -11.090 6.108 1.00 0.00 100 GLY A N 15
ATOM 25033 C CA . GLY A 1 109 ? 99.721 -11.401 5.561 1.00 0.00 100 GLY A CA 15
ATOM 25034 C C . GLY A 1 109 ? 98.764 -10.270 5.931 1.00 0.00 100 GLY A C 15
ATOM 25035 O O . GLY A 1 109 ? 98.249 -9.577 5.073 1.00 0.00 100 GLY A O 15
ATOM 25039 N N . ARG A 1 110 ? 98.530 -10.075 7.204 1.00 0.00 101 ARG A N 15
ATOM 25040 C CA . ARG A 1 110 ? 97.614 -8.985 7.640 1.00 0.00 101 ARG A CA 15
ATOM 25041 C C . ARG A 1 110 ? 98.011 -8.464 9.026 1.00 0.00 101 ARG A C 15
ATOM 25042 O O . ARG A 1 110 ? 98.653 -9.155 9.794 1.00 0.00 101 ARG A O 15
ATOM 25063 N N . VAL A 1 111 ? 97.622 -7.257 9.352 1.00 0.00 102 VAL A N 15
ATOM 25064 C CA . VAL A 1 111 ? 97.966 -6.697 10.695 1.00 0.00 102 VAL A CA 15
ATOM 25065 C C . VAL A 1 111 ? 96.703 -6.169 11.389 1.00 0.00 102 VAL A C 15
ATOM 25066 O O . VAL A 1 111 ? 96.003 -5.327 10.862 1.00 0.00 102 VAL A O 15
ATOM 25079 N N . ASP A 1 112 ? 96.403 -6.677 12.557 1.00 0.00 103 ASP A N 15
ATOM 25080 C CA . ASP A 1 112 ? 95.177 -6.227 13.288 1.00 0.00 103 ASP A CA 15
ATOM 25081 C C . ASP A 1 112 ? 95.444 -4.931 14.060 1.00 0.00 103 ASP A C 15
ATOM 25082 O O . ASP A 1 112 ? 96.571 -4.503 14.209 1.00 0.00 103 ASP A O 15
ATOM 25091 N N . ASN A 1 113 ? 94.400 -4.312 14.563 1.00 0.00 104 ASN A N 15
ATOM 25092 C CA . ASN A 1 113 ? 94.554 -3.042 15.350 1.00 0.00 104 ASN A CA 15
ATOM 25093 C C . ASN A 1 113 ? 95.207 -1.941 14.508 1.00 0.00 104 ASN A C 15
ATOM 25094 O O . ASN A 1 113 ? 96.071 -1.220 14.970 1.00 0.00 104 ASN A O 15
ATOM 25105 N N . VAL A 1 114 ? 94.784 -1.813 13.281 1.00 0.00 105 VAL A N 15
ATOM 25106 C CA . VAL A 1 114 ? 95.364 -0.757 12.395 1.00 0.00 105 VAL A CA 15
ATOM 25107 C C . VAL A 1 114 ? 94.602 0.558 12.581 1.00 0.00 105 VAL A C 15
ATOM 25108 O O . VAL A 1 114 ? 93.387 0.588 12.525 1.00 0.00 105 VAL A O 15
ATOM 25121 N N . ASN A 1 115 ? 95.308 1.643 12.799 1.00 0.00 106 ASN A N 15
ATOM 25122 C CA . ASN A 1 115 ? 94.610 2.950 12.983 1.00 0.00 106 ASN A CA 15
ATOM 25123 C C . ASN A 1 115 ? 94.377 3.610 11.621 1.00 0.00 106 ASN A C 15
ATOM 25124 O O . ASN A 1 115 ? 95.214 3.569 10.741 1.00 0.00 106 ASN A O 15
ATOM 25135 N N . TYR A 1 116 ? 93.225 4.197 11.450 1.00 0.00 107 TYR A N 15
ATOM 25136 C CA . TYR A 1 116 ? 92.880 4.852 10.152 1.00 0.00 107 TYR A CA 15
ATOM 25137 C C . TYR A 1 116 ? 92.135 6.173 10.379 1.00 0.00 107 TYR A C 15
ATOM 25138 O O . TYR A 1 116 ? 91.344 6.296 11.295 1.00 0.00 107 TYR A O 15
ATOM 25156 N N . VAL A 1 117 ? 92.376 7.155 9.545 1.00 0.00 108 VAL A N 15
ATOM 25157 C CA . VAL A 1 117 ? 91.672 8.469 9.706 1.00 0.00 108 VAL A CA 15
ATOM 25158 C C . VAL A 1 117 ? 91.379 9.099 8.339 1.00 0.00 108 VAL A C 15
ATOM 25159 O O . VAL A 1 117 ? 92.173 9.005 7.421 1.00 0.00 108 VAL A O 15
ATOM 25172 N N . GLN A 1 118 ? 90.247 9.748 8.205 1.00 0.00 109 GLN A N 15
ATOM 25173 C CA . GLN A 1 118 ? 89.899 10.397 6.903 1.00 0.00 109 GLN A CA 15
ATOM 25174 C C . GLN A 1 118 ? 90.704 11.680 6.728 1.00 0.00 109 GLN A C 15
ATOM 25175 O O . GLN A 1 118 ? 90.807 12.485 7.636 1.00 0.00 109 GLN A O 15
ATOM 25189 N N . VAL A 1 119 ? 91.268 11.883 5.567 1.00 0.00 110 VAL A N 15
ATOM 25190 C CA . VAL A 1 119 ? 92.060 13.121 5.331 1.00 0.00 110 VAL A CA 15
ATOM 25191 C C . VAL A 1 119 ? 91.633 13.781 4.014 1.00 0.00 110 VAL A C 15
ATOM 25192 O O . VAL A 1 119 ? 90.846 13.236 3.263 1.00 0.00 110 VAL A O 15
ATOM 25205 N N . ASP A 1 120 ? 92.136 14.957 3.741 1.00 0.00 111 ASP A N 15
ATOM 25206 C CA . ASP A 1 120 ? 91.753 15.676 2.482 1.00 0.00 111 ASP A CA 15
ATOM 25207 C C . ASP A 1 120 ? 92.131 14.853 1.242 1.00 0.00 111 ASP A C 15
ATOM 25208 O O . ASP A 1 120 ? 93.125 14.155 1.226 1.00 0.00 111 ASP A O 15
ATOM 25217 N N . LEU A 1 121 ? 91.337 14.942 0.203 1.00 0.00 112 LEU A N 15
ATOM 25218 C CA . LEU A 1 121 ? 91.629 14.181 -1.057 1.00 0.00 112 LEU A CA 15
ATOM 25219 C C . LEU A 1 121 ? 92.975 14.606 -1.649 1.00 0.00 112 LEU A C 15
ATOM 25220 O O . LEU A 1 121 ? 93.696 13.802 -2.208 1.00 0.00 112 LEU A O 15
ATOM 25236 N N . SER A 1 122 ? 93.299 15.872 -1.563 1.00 0.00 113 SER A N 15
ATOM 25237 C CA . SER A 1 122 ? 94.585 16.366 -2.155 1.00 0.00 113 SER A CA 15
ATOM 25238 C C . SER A 1 122 ? 95.765 15.571 -1.594 1.00 0.00 113 SER A C 15
ATOM 25239 O O . SER A 1 122 ? 96.685 15.233 -2.306 1.00 0.00 113 SER A O 15
ATOM 25247 N N . ASN A 1 123 ? 95.734 15.272 -0.326 1.00 0.00 114 ASN A N 15
ATOM 25248 C CA . ASN A 1 123 ? 96.845 14.487 0.299 1.00 0.00 114 ASN A CA 15
ATOM 25249 C C . ASN A 1 123 ? 96.976 13.119 -0.378 1.00 0.00 114 ASN A C 15
ATOM 25250 O O . ASN A 1 123 ? 98.067 12.624 -0.576 1.00 0.00 114 ASN A O 15
ATOM 25261 N N . CYS A 1 124 ? 95.876 12.512 -0.744 1.00 0.00 115 CYS A N 15
ATOM 25262 C CA . CYS A 1 124 ? 95.945 11.181 -1.426 1.00 0.00 115 CYS A CA 15
ATOM 25263 C C . CYS A 1 124 ? 96.668 11.314 -2.767 1.00 0.00 115 CYS A C 15
ATOM 25264 O O . CYS A 1 124 ? 97.526 10.517 -3.100 1.00 0.00 115 CYS A O 15
ATOM 25271 N N . ILE A 1 125 ? 96.314 12.305 -3.546 1.00 0.00 116 ILE A N 15
ATOM 25272 C CA . ILE A 1 125 ? 96.965 12.479 -4.881 1.00 0.00 116 ILE A CA 15
ATOM 25273 C C . ILE A 1 125 ? 98.423 12.926 -4.720 1.00 0.00 116 ILE A C 15
ATOM 25274 O O . ILE A 1 125 ? 99.296 12.478 -5.439 1.00 0.00 116 ILE A O 15
ATOM 25290 N N . ASN A 1 126 ? 98.690 13.803 -3.787 1.00 0.00 117 ASN A N 15
ATOM 25291 C CA . ASN A 1 126 ? 100.094 14.279 -3.583 1.00 0.00 117 ASN A CA 15
ATOM 25292 C C . ASN A 1 126 ? 100.978 13.138 -3.069 1.00 0.00 117 ASN A C 15
ATOM 25293 O O . ASN A 1 126 ? 102.119 12.997 -3.467 1.00 0.00 117 ASN A O 15
ATOM 25304 N N . GLY A 1 127 ? 100.457 12.331 -2.181 1.00 0.00 118 GLY A N 15
ATOM 25305 C CA . GLY A 1 127 ? 101.255 11.199 -1.625 1.00 0.00 118 GLY A CA 15
ATOM 25306 C C . GLY A 1 127 ? 101.496 10.144 -2.707 1.00 0.00 118 GLY A C 15
ATOM 25307 O O . GLY A 1 127 ? 102.604 9.678 -2.893 1.00 0.00 118 GLY A O 15
ATOM 25311 N N . ALA A 1 128 ? 100.464 9.759 -3.411 1.00 0.00 119 ALA A N 15
ATOM 25312 C CA . ALA A 1 128 ? 100.623 8.721 -4.478 1.00 0.00 119 ALA A CA 15
ATOM 25313 C C . ALA A 1 128 ? 101.576 9.215 -5.574 1.00 0.00 119 ALA A C 15
ATOM 25314 O O . ALA A 1 128 ? 102.386 8.463 -6.082 1.00 0.00 119 ALA A O 15
ATOM 25321 N N . ASN A 1 129 ? 101.482 10.469 -5.939 1.00 0.00 120 ASN A N 15
ATOM 25322 C CA . ASN A 1 129 ? 102.379 11.011 -7.002 1.00 0.00 120 ASN A CA 15
ATOM 25323 C C . ASN A 1 129 ? 103.630 11.630 -6.375 1.00 0.00 120 ASN A C 15
ATOM 25324 O O . ASN A 1 129 ? 103.571 12.790 -6.003 1.00 0.00 120 ASN A O 15
ATOM 25336 N N . VAL A 1 10 ? 90.534 -3.055 13.548 1.00 0.00 1 VAL A N 16
ATOM 25337 C CA . VAL A 1 10 ? 90.368 -3.435 12.116 1.00 0.00 1 VAL A CA 16
ATOM 25338 C C . VAL A 1 10 ? 91.588 -4.214 11.616 1.00 0.00 1 VAL A C 16
ATOM 25339 O O . VAL A 1 10 ? 92.711 -3.957 12.019 1.00 0.00 1 VAL A O 16
ATOM 25352 N N . SER A 1 11 ? 91.372 -5.171 10.752 1.00 0.00 2 SER A N 16
ATOM 25353 C CA . SER A 1 11 ? 92.506 -5.978 10.210 1.00 0.00 2 SER A CA 16
ATOM 25354 C C . SER A 1 11 ? 92.698 -5.649 8.729 1.00 0.00 2 SER A C 16
ATOM 25355 O O . SER A 1 11 ? 91.746 -5.509 7.985 1.00 0.00 2 SER A O 16
ATOM 25363 N N . ILE A 1 12 ? 93.927 -5.507 8.307 1.00 0.00 3 ILE A N 16
ATOM 25364 C CA . ILE A 1 12 ? 94.201 -5.166 6.882 1.00 0.00 3 ILE A CA 16
ATOM 25365 C C . ILE A 1 12 ? 94.917 -6.315 6.171 1.00 0.00 3 ILE A C 16
ATOM 25366 O O . ILE A 1 12 ? 95.702 -7.028 6.761 1.00 0.00 3 ILE A O 16
ATOM 25382 N N . SER A 1 13 ? 94.662 -6.476 4.902 1.00 0.00 4 SER A N 16
ATOM 25383 C CA . SER A 1 13 ? 95.330 -7.553 4.121 1.00 0.00 4 SER A CA 16
ATOM 25384 C C . SER A 1 13 ? 95.575 -7.037 2.703 1.00 0.00 4 SER A C 16
ATOM 25385 O O . SER A 1 13 ? 95.385 -5.865 2.428 1.00 0.00 4 SER A O 16
ATOM 25393 N N . TYR A 1 14 ? 95.972 -7.891 1.801 1.00 0.00 5 TYR A N 16
ATOM 25394 C CA . TYR A 1 14 ? 96.201 -7.435 0.400 1.00 0.00 5 TYR A CA 16
ATOM 25395 C C . TYR A 1 14 ? 95.734 -8.505 -0.591 1.00 0.00 5 TYR A C 16
ATOM 25396 O O . TYR A 1 14 ? 95.809 -9.688 -0.317 1.00 0.00 5 TYR A O 16
ATOM 25414 N N . ASP A 1 15 ? 95.262 -8.098 -1.746 1.00 0.00 6 ASP A N 16
ATOM 25415 C CA . ASP A 1 15 ? 94.801 -9.093 -2.759 1.00 0.00 6 ASP A CA 16
ATOM 25416 C C . ASP A 1 15 ? 95.498 -8.828 -4.106 1.00 0.00 6 ASP A C 16
ATOM 25417 O O . ASP A 1 15 ? 95.818 -7.696 -4.413 1.00 0.00 6 ASP A O 16
ATOM 25426 N N . PRO A 1 16 ? 95.727 -9.877 -4.867 1.00 0.00 7 PRO A N 16
ATOM 25427 C CA . PRO A 1 16 ? 96.409 -9.722 -6.174 1.00 0.00 7 PRO A CA 16
ATOM 25428 C C . PRO A 1 16 ? 95.442 -9.295 -7.292 1.00 0.00 7 PRO A C 16
ATOM 25429 O O . PRO A 1 16 ? 95.871 -9.012 -8.395 1.00 0.00 7 PRO A O 16
ATOM 25440 N N . ILE A 1 17 ? 94.152 -9.260 -7.039 1.00 0.00 8 ILE A N 16
ATOM 25441 C CA . ILE A 1 17 ? 93.197 -8.866 -8.129 1.00 0.00 8 ILE A CA 16
ATOM 25442 C C . ILE A 1 17 ? 93.282 -7.360 -8.413 1.00 0.00 8 ILE A C 16
ATOM 25443 O O . ILE A 1 17 ? 93.246 -6.945 -9.556 1.00 0.00 8 ILE A O 16
ATOM 25459 N N . TYR A 1 18 ? 93.364 -6.541 -7.392 1.00 0.00 9 TYR A N 16
ATOM 25460 C CA . TYR A 1 18 ? 93.422 -5.065 -7.629 1.00 0.00 9 TYR A CA 16
ATOM 25461 C C . TYR A 1 18 ? 94.781 -4.653 -8.204 1.00 0.00 9 TYR A C 16
ATOM 25462 O O . TYR A 1 18 ? 95.549 -3.925 -7.611 1.00 0.00 9 TYR A O 16
ATOM 25480 N N . ALA A 1 19 ? 95.021 -5.093 -9.413 1.00 0.00 10 ALA A N 16
ATOM 25481 C CA . ALA A 1 19 ? 96.260 -4.738 -10.162 1.00 0.00 10 ALA A CA 16
ATOM 25482 C C . ALA A 1 19 ? 95.903 -3.679 -11.209 1.00 0.00 10 ALA A C 16
ATOM 25483 O O . ALA A 1 19 ? 94.753 -3.327 -11.388 1.00 0.00 10 ALA A O 16
ATOM 25490 N N . ALA A 1 20 ? 96.902 -3.117 -11.839 1.00 0.00 11 ALA A N 16
ATOM 25491 C CA . ALA A 1 20 ? 96.666 -2.006 -12.814 1.00 0.00 11 ALA A CA 16
ATOM 25492 C C . ALA A 1 20 ? 95.771 -2.401 -13.991 1.00 0.00 11 ALA A C 16
ATOM 25493 O O . ALA A 1 20 ? 95.040 -1.564 -14.495 1.00 0.00 11 ALA A O 16
ATOM 25500 N N . ASP A 1 21 ? 95.824 -3.621 -14.474 1.00 0.00 12 ASP A N 16
ATOM 25501 C CA . ASP A 1 21 ? 94.969 -3.957 -15.658 1.00 0.00 12 ASP A CA 16
ATOM 25502 C C . ASP A 1 21 ? 93.588 -4.478 -15.244 1.00 0.00 12 ASP A C 16
ATOM 25503 O O . ASP A 1 21 ? 92.830 -4.956 -16.067 1.00 0.00 12 ASP A O 16
ATOM 25512 N N . LEU A 1 22 ? 93.245 -4.369 -13.988 1.00 0.00 13 LEU A N 16
ATOM 25513 C CA . LEU A 1 22 ? 91.903 -4.833 -13.522 1.00 0.00 13 LEU A CA 16
ATOM 25514 C C . LEU A 1 22 ? 90.829 -3.886 -14.048 1.00 0.00 13 LEU A C 16
ATOM 25515 O O . LEU A 1 22 ? 90.901 -2.686 -13.858 1.00 0.00 13 LEU A O 16
ATOM 25531 N N . SER A 1 23 ? 89.840 -4.415 -14.718 1.00 0.00 14 SER A N 16
ATOM 25532 C CA . SER A 1 23 ? 88.765 -3.541 -15.270 1.00 0.00 14 SER A CA 16
ATOM 25533 C C . SER A 1 23 ? 87.906 -2.972 -14.140 1.00 0.00 14 SER A C 16
ATOM 25534 O O . SER A 1 23 ? 87.539 -3.659 -13.206 1.00 0.00 14 SER A O 16
ATOM 25542 N N . MET A 1 24 ? 87.606 -1.706 -14.226 1.00 0.00 15 MET A N 16
ATOM 25543 C CA . MET A 1 24 ? 86.786 -1.036 -13.169 1.00 0.00 15 MET A CA 16
ATOM 25544 C C . MET A 1 24 ? 85.353 -1.581 -13.142 1.00 0.00 15 MET A C 16
ATOM 25545 O O . MET A 1 24 ? 84.646 -1.416 -12.167 1.00 0.00 15 MET A O 16
ATOM 25559 N N . GLY A 1 25 ? 84.909 -2.215 -14.199 1.00 0.00 16 GLY A N 16
ATOM 25560 C CA . GLY A 1 25 ? 83.516 -2.751 -14.228 1.00 0.00 16 GLY A CA 16
ATOM 25561 C C . GLY A 1 25 ? 83.353 -3.894 -13.223 1.00 0.00 16 GLY A C 16
ATOM 25562 O O . GLY A 1 25 ? 82.245 -4.301 -12.927 1.00 0.00 16 GLY A O 16
ATOM 25566 N N . SER A 1 26 ? 84.433 -4.430 -12.710 1.00 0.00 17 SER A N 16
ATOM 25567 C CA . SER A 1 26 ? 84.317 -5.560 -11.746 1.00 0.00 17 SER A CA 16
ATOM 25568 C C . SER A 1 26 ? 84.298 -5.069 -10.292 1.00 0.00 17 SER A C 16
ATOM 25569 O O . SER A 1 26 ? 83.962 -5.820 -9.393 1.00 0.00 17 SER A O 16
ATOM 25577 N N . VAL A 1 27 ? 84.668 -3.833 -10.039 1.00 0.00 18 VAL A N 16
ATOM 25578 C CA . VAL A 1 27 ? 84.679 -3.338 -8.625 1.00 0.00 18 VAL A CA 16
ATOM 25579 C C . VAL A 1 27 ? 83.322 -2.721 -8.255 1.00 0.00 18 VAL A C 16
ATOM 25580 O O . VAL A 1 27 ? 82.537 -2.357 -9.110 1.00 0.00 18 VAL A O 16
ATOM 25593 N N . ALA A 1 28 ? 83.046 -2.618 -6.978 1.00 0.00 19 ALA A N 16
ATOM 25594 C CA . ALA A 1 28 ? 81.741 -2.043 -6.520 1.00 0.00 19 ALA A CA 16
ATOM 25595 C C . ALA A 1 28 ? 81.555 -0.625 -7.070 1.00 0.00 19 ALA A C 16
ATOM 25596 O O . ALA A 1 28 ? 80.486 -0.271 -7.526 1.00 0.00 19 ALA A O 16
ATOM 25603 N N . CYS A 1 29 ? 82.585 0.181 -7.047 1.00 0.00 20 CYS A N 16
ATOM 25604 C CA . CYS A 1 29 ? 82.466 1.567 -7.593 1.00 0.00 20 CYS A CA 16
ATOM 25605 C C . CYS A 1 29 ? 82.626 1.510 -9.116 1.00 0.00 20 CYS A C 16
ATOM 25606 O O . CYS A 1 29 ? 83.644 1.895 -9.659 1.00 0.00 20 CYS A O 16
ATOM 25613 N N . SER A 1 30 ? 81.627 1.009 -9.801 1.00 0.00 21 SER A N 16
ATOM 25614 C CA . SER A 1 30 ? 81.710 0.895 -11.287 1.00 0.00 21 SER A CA 16
ATOM 25615 C C . SER A 1 30 ? 80.919 2.017 -11.958 1.00 0.00 21 SER A C 16
ATOM 25616 O O . SER A 1 30 ? 81.486 2.973 -12.453 1.00 0.00 21 SER A O 16
ATOM 25624 N N . ASN A 1 31 ? 79.615 1.904 -11.982 1.00 0.00 22 ASN A N 16
ATOM 25625 C CA . ASN A 1 31 ? 78.792 2.962 -12.626 1.00 0.00 22 ASN A CA 16
ATOM 25626 C C . ASN A 1 31 ? 77.713 3.449 -11.660 1.00 0.00 22 ASN A C 16
ATOM 25627 O O . ASN A 1 31 ? 77.499 2.880 -10.607 1.00 0.00 22 ASN A O 16
ATOM 25638 N N . GLY A 1 32 ? 77.065 4.524 -12.006 1.00 0.00 23 GLY A N 16
ATOM 25639 C CA . GLY A 1 32 ? 76.025 5.106 -11.114 1.00 0.00 23 GLY A CA 16
ATOM 25640 C C . GLY A 1 32 ? 76.495 6.500 -10.709 1.00 0.00 23 GLY A C 16
ATOM 25641 O O . GLY A 1 32 ? 77.278 7.115 -11.409 1.00 0.00 23 GLY A O 16
ATOM 25645 N N . ASP A 1 33 ? 76.048 7.002 -9.586 1.00 0.00 24 ASP A N 16
ATOM 25646 C CA . ASP A 1 33 ? 76.502 8.357 -9.150 1.00 0.00 24 ASP A CA 16
ATOM 25647 C C . ASP A 1 33 ? 77.978 8.314 -8.731 1.00 0.00 24 ASP A C 16
ATOM 25648 O O . ASP A 1 33 ? 78.733 9.227 -9.006 1.00 0.00 24 ASP A O 16
ATOM 25657 N N . HIS A 1 34 ? 78.387 7.268 -8.052 1.00 0.00 25 HIS A N 16
ATOM 25658 C CA . HIS A 1 34 ? 79.814 7.172 -7.592 1.00 0.00 25 HIS A CA 16
ATOM 25659 C C . HIS A 1 34 ? 80.668 6.393 -8.596 1.00 0.00 25 HIS A C 16
ATOM 25660 O O . HIS A 1 34 ? 81.848 6.190 -8.374 1.00 0.00 25 HIS A O 16
ATOM 25674 N N . GLY A 1 35 ? 80.097 5.936 -9.688 1.00 0.00 26 GLY A N 16
ATOM 25675 C CA . GLY A 1 35 ? 80.895 5.152 -10.680 1.00 0.00 26 GLY A CA 16
ATOM 25676 C C . GLY A 1 35 ? 82.142 5.930 -11.095 1.00 0.00 26 GLY A C 16
ATOM 25677 O O . GLY A 1 35 ? 82.071 7.068 -11.519 1.00 0.00 26 GLY A O 16
ATOM 25681 N N . LEU A 1 36 ? 83.276 5.301 -10.995 1.00 0.00 27 LEU A N 16
ATOM 25682 C CA . LEU A 1 36 ? 84.548 5.961 -11.401 1.00 0.00 27 LEU A CA 16
ATOM 25683 C C . LEU A 1 36 ? 84.965 5.486 -12.803 1.00 0.00 27 LEU A C 16
ATOM 25684 O O . LEU A 1 36 ? 85.918 5.983 -13.368 1.00 0.00 27 LEU A O 16
ATOM 25700 N N . MET A 1 37 ? 84.250 4.540 -13.373 1.00 0.00 28 MET A N 16
ATOM 25701 C CA . MET A 1 37 ? 84.590 4.050 -14.742 1.00 0.00 28 MET A CA 16
ATOM 25702 C C . MET A 1 37 ? 84.437 5.189 -15.752 1.00 0.00 28 MET A C 16
ATOM 25703 O O . MET A 1 37 ? 85.192 5.302 -16.699 1.00 0.00 28 MET A O 16
ATOM 25717 N N . ALA A 1 38 ? 83.437 6.018 -15.567 1.00 0.00 29 ALA A N 16
ATOM 25718 C CA . ALA A 1 38 ? 83.189 7.144 -16.524 1.00 0.00 29 ALA A CA 16
ATOM 25719 C C . ALA A 1 38 ? 84.468 7.950 -16.788 1.00 0.00 29 ALA A C 16
ATOM 25720 O O . ALA A 1 38 ? 85.064 7.844 -17.843 1.00 0.00 29 ALA A O 16
ATOM 25727 N N . GLN A 1 39 ? 84.899 8.743 -15.837 1.00 0.00 30 GLN A N 16
ATOM 25728 C CA . GLN A 1 39 ? 86.148 9.542 -16.037 1.00 0.00 30 GLN A CA 16
ATOM 25729 C C . GLN A 1 39 ? 87.365 8.622 -16.045 1.00 0.00 30 GLN A C 16
ATOM 25730 O O . GLN A 1 39 ? 88.300 8.809 -16.801 1.00 0.00 30 GLN A O 16
ATOM 25744 N N . TYR A 1 40 ? 87.364 7.645 -15.178 1.00 0.00 31 TYR A N 16
ATOM 25745 C CA . TYR A 1 40 ? 88.524 6.710 -15.084 1.00 0.00 31 TYR A CA 16
ATOM 25746 C C . TYR A 1 40 ? 88.057 5.272 -15.358 1.00 0.00 31 TYR A C 16
ATOM 25747 O O . TYR A 1 40 ? 87.677 4.572 -14.439 1.00 0.00 31 TYR A O 16
ATOM 25765 N N . PRO A 1 41 ? 88.087 4.865 -16.609 1.00 0.00 32 PRO A N 16
ATOM 25766 C CA . PRO A 1 41 ? 87.642 3.491 -16.952 1.00 0.00 32 PRO A CA 16
ATOM 25767 C C . PRO A 1 41 ? 88.663 2.444 -16.474 1.00 0.00 32 PRO A C 16
ATOM 25768 O O . PRO A 1 41 ? 88.391 1.258 -16.500 1.00 0.00 32 PRO A O 16
ATOM 25779 N N . THR A 1 42 ? 89.828 2.866 -16.039 1.00 0.00 33 THR A N 16
ATOM 25780 C CA . THR A 1 42 ? 90.852 1.888 -15.562 1.00 0.00 33 THR A CA 16
ATOM 25781 C C . THR A 1 42 ? 91.390 2.306 -14.190 1.00 0.00 33 THR A C 16
ATOM 25782 O O . THR A 1 42 ? 91.572 3.477 -13.913 1.00 0.00 33 THR A O 16
ATOM 25793 N N . LEU A 1 43 ? 91.638 1.351 -13.331 1.00 0.00 34 LEU A N 16
ATOM 25794 C CA . LEU A 1 43 ? 92.161 1.672 -11.965 1.00 0.00 34 LEU A CA 16
ATOM 25795 C C . LEU A 1 43 ? 93.604 2.178 -12.051 1.00 0.00 34 LEU A C 16
ATOM 25796 O O . LEU A 1 43 ? 94.483 1.465 -12.501 1.00 0.00 34 LEU A O 16
ATOM 25812 N N . GLY A 1 44 ? 93.864 3.385 -11.619 1.00 0.00 35 GLY A N 16
ATOM 25813 C CA . GLY A 1 44 ? 95.265 3.910 -11.675 1.00 0.00 35 GLY A CA 16
ATOM 25814 C C . GLY A 1 44 ? 95.274 5.436 -11.833 1.00 0.00 35 GLY A C 16
ATOM 25815 O O . GLY A 1 44 ? 96.165 5.990 -12.450 1.00 0.00 35 GLY A O 16
ATOM 25819 N N . GLU A 1 45 ? 94.305 6.121 -11.277 1.00 0.00 36 GLU A N 16
ATOM 25820 C CA . GLU A 1 45 ? 94.273 7.605 -11.391 1.00 0.00 36 GLU A CA 16
ATOM 25821 C C . GLU A 1 45 ? 93.448 8.202 -10.250 1.00 0.00 36 GLU A C 16
ATOM 25822 O O . GLU A 1 45 ? 93.862 9.155 -9.615 1.00 0.00 36 GLU A O 16
ATOM 25834 N N . VAL A 1 46 ? 92.298 7.638 -9.962 1.00 0.00 37 VAL A N 16
ATOM 25835 C CA . VAL A 1 46 ? 91.473 8.169 -8.832 1.00 0.00 37 VAL A CA 16
ATOM 25836 C C . VAL A 1 46 ? 92.273 7.975 -7.519 1.00 0.00 37 VAL A C 16
ATOM 25837 O O . VAL A 1 46 ? 92.592 8.941 -6.854 1.00 0.00 37 VAL A O 16
ATOM 25850 N N . PRO A 1 47 ? 92.613 6.739 -7.209 1.00 0.00 38 PRO A N 16
ATOM 25851 C CA . PRO A 1 47 ? 93.430 6.462 -5.998 1.00 0.00 38 PRO A CA 16
ATOM 25852 C C . PRO A 1 47 ? 94.893 6.820 -6.274 1.00 0.00 38 PRO A C 16
ATOM 25853 O O . PRO A 1 47 ? 95.649 7.158 -5.384 1.00 0.00 38 PRO A O 16
ATOM 25864 N N . GLY A 1 48 ? 95.292 6.710 -7.514 1.00 0.00 39 GLY A N 16
ATOM 25865 C CA . GLY A 1 48 ? 96.699 6.994 -7.906 1.00 0.00 39 GLY A CA 16
ATOM 25866 C C . GLY A 1 48 ? 97.201 5.780 -8.685 1.00 0.00 39 GLY A C 16
ATOM 25867 O O . GLY A 1 48 ? 97.499 5.862 -9.859 1.00 0.00 39 GLY A O 16
ATOM 25871 N N . PHE A 1 49 ? 97.230 4.643 -8.021 1.00 0.00 40 PHE A N 16
ATOM 25872 C CA . PHE A 1 49 ? 97.641 3.330 -8.641 1.00 0.00 40 PHE A CA 16
ATOM 25873 C C . PHE A 1 49 ? 97.935 2.291 -7.529 1.00 0.00 40 PHE A C 16
ATOM 25874 O O . PHE A 1 49 ? 97.374 1.214 -7.550 1.00 0.00 40 PHE A O 16
ATOM 25891 N N . PRO A 1 50 ? 98.819 2.623 -6.600 1.00 0.00 41 PRO A N 16
ATOM 25892 C CA . PRO A 1 50 ? 99.183 1.691 -5.514 1.00 0.00 41 PRO A CA 16
ATOM 25893 C C . PRO A 1 50 ? 98.484 2.064 -4.196 1.00 0.00 41 PRO A C 16
ATOM 25894 O O . PRO A 1 50 ? 98.837 1.563 -3.144 1.00 0.00 41 PRO A O 16
ATOM 25905 N N . ASN A 1 51 ? 97.520 2.949 -4.237 1.00 0.00 42 ASN A N 16
ATOM 25906 C CA . ASN A 1 51 ? 96.826 3.369 -2.984 1.00 0.00 42 ASN A CA 16
ATOM 25907 C C . ASN A 1 51 ? 95.346 2.995 -3.054 1.00 0.00 42 ASN A C 16
ATOM 25908 O O . ASN A 1 51 ? 94.496 3.669 -2.506 1.00 0.00 42 ASN A O 16
ATOM 25919 N N . VAL A 1 52 ? 95.042 1.929 -3.740 1.00 0.00 43 VAL A N 16
ATOM 25920 C CA . VAL A 1 52 ? 93.624 1.494 -3.878 1.00 0.00 43 VAL A CA 16
ATOM 25921 C C . VAL A 1 52 ? 93.370 0.196 -3.099 1.00 0.00 43 VAL A C 16
ATOM 25922 O O . VAL A 1 52 ? 94.187 -0.709 -3.083 1.00 0.00 43 VAL A O 16
ATOM 25935 N N . GLY A 1 53 ? 92.233 0.114 -2.454 1.00 0.00 44 GLY A N 16
ATOM 25936 C CA . GLY A 1 53 ? 91.889 -1.105 -1.665 1.00 0.00 44 GLY A CA 16
ATOM 25937 C C . GLY A 1 53 ? 90.405 -1.072 -1.279 1.00 0.00 44 GLY A C 16
ATOM 25938 O O . GLY A 1 53 ? 89.716 -0.098 -1.511 1.00 0.00 44 GLY A O 16
ATOM 25942 N N . GLY A 1 54 ? 89.912 -2.134 -0.688 1.00 0.00 45 GLY A N 16
ATOM 25943 C CA . GLY A 1 54 ? 88.474 -2.185 -0.284 1.00 0.00 45 GLY A CA 16
ATOM 25944 C C . GLY A 1 54 ? 88.322 -1.749 1.176 1.00 0.00 45 GLY A C 16
ATOM 25945 O O . GLY A 1 54 ? 89.277 -1.732 1.928 1.00 0.00 45 GLY A O 16
ATOM 25949 N N . ILE A 1 55 ? 87.118 -1.426 1.581 1.00 0.00 46 ILE A N 16
ATOM 25950 C CA . ILE A 1 55 ? 86.865 -1.008 2.997 1.00 0.00 46 ILE A CA 16
ATOM 25951 C C . ILE A 1 55 ? 85.397 -1.306 3.379 1.00 0.00 46 ILE A C 16
ATOM 25952 O O . ILE A 1 55 ? 84.573 -1.528 2.514 1.00 0.00 46 ILE A O 16
ATOM 25968 N N . PRO A 1 56 ? 85.119 -1.329 4.669 1.00 0.00 47 PRO A N 16
ATOM 25969 C CA . PRO A 1 56 ? 83.738 -1.637 5.168 1.00 0.00 47 PRO A CA 16
ATOM 25970 C C . PRO A 1 56 ? 82.693 -0.558 4.823 1.00 0.00 47 PRO A C 16
ATOM 25971 O O . PRO A 1 56 ? 81.507 -0.808 4.928 1.00 0.00 47 PRO A O 16
ATOM 25982 N N . ASP A 1 57 ? 83.093 0.638 4.457 1.00 0.00 48 ASP A N 16
ATOM 25983 C CA . ASP A 1 57 ? 82.077 1.708 4.165 1.00 0.00 48 ASP A CA 16
ATOM 25984 C C . ASP A 1 57 ? 81.624 1.723 2.693 1.00 0.00 48 ASP A C 16
ATOM 25985 O O . ASP A 1 57 ? 81.011 2.676 2.247 1.00 0.00 48 ASP A O 16
ATOM 25994 N N . ILE A 1 58 ? 81.882 0.679 1.948 1.00 0.00 49 ILE A N 16
ATOM 25995 C CA . ILE A 1 58 ? 81.423 0.634 0.518 1.00 0.00 49 ILE A CA 16
ATOM 25996 C C . ILE A 1 58 ? 80.270 -0.370 0.423 1.00 0.00 49 ILE A C 16
ATOM 25997 O O . ILE A 1 58 ? 80.413 -1.520 0.792 1.00 0.00 49 ILE A O 16
ATOM 26013 N N . ALA A 1 59 ? 79.121 0.058 -0.046 1.00 0.00 50 ALA A N 16
ATOM 26014 C CA . ALA A 1 59 ? 77.951 -0.871 -0.137 1.00 0.00 50 ALA A CA 16
ATOM 26015 C C . ALA A 1 59 ? 78.078 -1.821 -1.321 1.00 0.00 50 ALA A C 16
ATOM 26016 O O . ALA A 1 59 ? 77.837 -3.008 -1.188 1.00 0.00 50 ALA A O 16
ATOM 26023 N N . GLY A 1 60 ? 78.443 -1.326 -2.475 1.00 0.00 51 GLY A N 16
ATOM 26024 C CA . GLY A 1 60 ? 78.561 -2.236 -3.644 1.00 0.00 51 GLY A CA 16
ATOM 26025 C C . GLY A 1 60 ? 78.662 -1.442 -4.947 1.00 0.00 51 GLY A C 16
ATOM 26026 O O . GLY A 1 60 ? 79.490 -0.569 -5.108 1.00 0.00 51 GLY A O 16
ATOM 26030 N N . TRP A 1 61 ? 77.820 -1.775 -5.886 1.00 0.00 52 TRP A N 16
ATOM 26031 C CA . TRP A 1 61 ? 77.820 -1.104 -7.225 1.00 0.00 52 TRP A CA 16
ATOM 26032 C C . TRP A 1 61 ? 77.835 0.427 -7.124 1.00 0.00 52 TRP A C 16
ATOM 26033 O O . TRP A 1 61 ? 78.294 1.095 -8.036 1.00 0.00 52 TRP A O 16
ATOM 26054 N N . ASP A 1 62 ? 77.340 0.995 -6.047 1.00 0.00 53 ASP A N 16
ATOM 26055 C CA . ASP A 1 62 ? 77.328 2.485 -5.936 1.00 0.00 53 ASP A CA 16
ATOM 26056 C C . ASP A 1 62 ? 77.506 2.939 -4.481 1.00 0.00 53 ASP A C 16
ATOM 26057 O O . ASP A 1 62 ? 76.628 3.549 -3.899 1.00 0.00 53 ASP A O 16
ATOM 26066 N N . SER A 1 63 ? 78.629 2.635 -3.889 1.00 0.00 54 SER A N 16
ATOM 26067 C CA . SER A 1 63 ? 78.870 3.032 -2.464 1.00 0.00 54 SER A CA 16
ATOM 26068 C C . SER A 1 63 ? 78.893 4.564 -2.318 1.00 0.00 54 SER A C 16
ATOM 26069 O O . SER A 1 63 ? 79.407 5.251 -3.177 1.00 0.00 54 SER A O 16
ATOM 26077 N N . PRO A 1 64 ? 78.334 5.059 -1.229 1.00 0.00 55 PRO A N 16
ATOM 26078 C CA . PRO A 1 64 ? 78.301 6.523 -1.002 1.00 0.00 55 PRO A CA 16
ATOM 26079 C C . PRO A 1 64 ? 79.636 7.039 -0.446 1.00 0.00 55 PRO A C 16
ATOM 26080 O O . PRO A 1 64 ? 79.944 8.212 -0.554 1.00 0.00 55 PRO A O 16
ATOM 26091 N N . SER A 1 65 ? 80.424 6.179 0.153 1.00 0.00 56 SER A N 16
ATOM 26092 C CA . SER A 1 65 ? 81.733 6.629 0.724 1.00 0.00 56 SER A CA 16
ATOM 26093 C C . SER A 1 65 ? 82.881 6.396 -0.269 1.00 0.00 56 SER A C 16
ATOM 26094 O O . SER A 1 65 ? 84.040 6.499 0.089 1.00 0.00 56 SER A O 16
ATOM 26102 N N . CYS A 1 66 ? 82.577 6.083 -1.506 1.00 0.00 57 CYS A N 16
ATOM 26103 C CA . CYS A 1 66 ? 83.665 5.851 -2.507 1.00 0.00 57 CYS A CA 16
ATOM 26104 C C . CYS A 1 66 ? 84.332 7.176 -2.883 1.00 0.00 57 CYS A C 16
ATOM 26105 O O . CYS A 1 66 ? 83.691 8.207 -2.964 1.00 0.00 57 CYS A O 16
ATOM 26112 N N . GLY A 1 67 ? 85.610 7.141 -3.151 1.00 0.00 58 GLY A N 16
ATOM 26113 C CA . GLY A 1 67 ? 86.332 8.381 -3.569 1.00 0.00 58 GLY A CA 16
ATOM 26114 C C . GLY A 1 67 ? 86.781 9.194 -2.352 1.00 0.00 58 GLY A C 16
ATOM 26115 O O . GLY A 1 67 ? 87.012 10.385 -2.453 1.00 0.00 58 GLY A O 16
ATOM 26119 N N . THR A 1 68 ? 86.919 8.569 -1.211 1.00 0.00 59 THR A N 16
ATOM 26120 C CA . THR A 1 68 ? 87.367 9.316 0.000 1.00 0.00 59 THR A CA 16
ATOM 26121 C C . THR A 1 68 ? 88.804 8.882 0.355 1.00 0.00 59 THR A C 16
ATOM 26122 O O . THR A 1 68 ? 89.341 7.963 -0.230 1.00 0.00 59 THR A O 16
ATOM 26133 N N . CYS A 1 69 ? 89.439 9.565 1.279 1.00 0.00 60 CYS A N 16
ATOM 26134 C CA . CYS A 1 69 ? 90.867 9.233 1.641 1.00 0.00 60 CYS A CA 16
ATOM 26135 C C . CYS A 1 69 ? 91.069 8.806 3.116 1.00 0.00 60 CYS A C 16
ATOM 26136 O O . CYS A 1 69 ? 90.424 9.318 4.009 1.00 0.00 60 CYS A O 16
ATOM 26143 N N . TRP A 1 70 ? 92.027 7.931 3.379 1.00 0.00 61 TRP A N 16
ATOM 26144 C CA . TRP A 1 70 ? 92.345 7.541 4.803 1.00 0.00 61 TRP A CA 16
ATOM 26145 C C . TRP A 1 70 ? 93.842 7.311 4.964 1.00 0.00 61 TRP A C 16
ATOM 26146 O O . TRP A 1 70 ? 94.508 6.850 4.055 1.00 0.00 61 TRP A O 16
ATOM 26167 N N . LYS A 1 71 ? 94.358 7.566 6.131 1.00 0.00 62 LYS A N 16
ATOM 26168 C CA . LYS A 1 71 ? 95.796 7.296 6.387 1.00 0.00 62 LYS A CA 16
ATOM 26169 C C . LYS A 1 71 ? 95.862 5.988 7.168 1.00 0.00 62 LYS A C 16
ATOM 26170 O O . LYS A 1 71 ? 95.135 5.809 8.125 1.00 0.00 62 LYS A O 16
ATOM 26189 N N . VAL A 1 72 ? 96.694 5.067 6.762 1.00 0.00 63 VAL A N 16
ATOM 26190 C CA . VAL A 1 72 ? 96.762 3.760 7.485 1.00 0.00 63 VAL A CA 16
ATOM 26191 C C . VAL A 1 72 ? 98.070 3.673 8.265 1.00 0.00 63 VAL A C 16
ATOM 26192 O O . VAL A 1 72 ? 99.134 3.846 7.717 1.00 0.00 63 VAL A O 16
ATOM 26205 N N . THR A 1 73 ? 97.981 3.440 9.547 1.00 0.00 64 THR A N 16
ATOM 26206 C CA . THR A 1 73 ? 99.200 3.370 10.405 1.00 0.00 64 THR A CA 16
ATOM 26207 C C . THR A 1 73 ? 99.330 1.997 11.085 1.00 0.00 64 THR A C 16
ATOM 26208 O O . THR A 1 73 ? 98.393 1.501 11.695 1.00 0.00 64 THR A O 16
ATOM 26219 N N . ILE A 1 74 ? 100.490 1.389 10.985 1.00 0.00 65 ILE A N 16
ATOM 26220 C CA . ILE A 1 74 ? 100.708 0.043 11.617 1.00 0.00 65 ILE A CA 16
ATOM 26221 C C . ILE A 1 74 ? 101.605 0.172 12.869 1.00 0.00 65 ILE A C 16
ATOM 26222 O O . ILE A 1 74 ? 102.210 1.204 13.081 1.00 0.00 65 ILE A O 16
ATOM 26238 N N . PRO A 1 75 ? 101.647 -0.876 13.678 1.00 0.00 66 PRO A N 16
ATOM 26239 C CA . PRO A 1 75 ? 102.463 -0.851 14.932 1.00 0.00 66 PRO A CA 16
ATOM 26240 C C . PRO A 1 75 ? 103.966 -0.715 14.655 1.00 0.00 66 PRO A C 16
ATOM 26241 O O . PRO A 1 75 ? 104.701 -0.188 15.471 1.00 0.00 66 PRO A O 16
ATOM 26252 N N . ASN A 1 76 ? 104.431 -1.172 13.520 1.00 0.00 67 ASN A N 16
ATOM 26253 C CA . ASN A 1 76 ? 105.892 -1.053 13.202 1.00 0.00 67 ASN A CA 16
ATOM 26254 C C . ASN A 1 76 ? 106.278 0.425 13.089 1.00 0.00 67 ASN A C 16
ATOM 26255 O O . ASN A 1 76 ? 107.323 0.850 13.546 1.00 0.00 67 ASN A O 16
ATOM 26266 N N . GLY A 1 77 ? 105.417 1.201 12.491 1.00 0.00 68 GLY A N 16
ATOM 26267 C CA . GLY A 1 77 ? 105.688 2.660 12.342 1.00 0.00 68 GLY A CA 16
ATOM 26268 C C . GLY A 1 77 ? 105.806 3.028 10.864 1.00 0.00 68 GLY A C 16
ATOM 26269 O O . GLY A 1 77 ? 106.801 3.572 10.428 1.00 0.00 68 GLY A O 16
ATOM 26273 N N . ASN A 1 78 ? 104.780 2.766 10.104 1.00 0.00 69 ASN A N 16
ATOM 26274 C CA . ASN A 1 78 ? 104.783 3.120 8.655 1.00 0.00 69 ASN A CA 16
ATOM 26275 C C . ASN A 1 78 ? 103.345 3.389 8.227 1.00 0.00 69 ASN A C 16
ATOM 26276 O O . ASN A 1 78 ? 102.425 2.788 8.754 1.00 0.00 69 ASN A O 16
ATOM 26287 N N . SER A 1 79 ? 103.126 4.285 7.297 1.00 0.00 70 SER A N 16
ATOM 26288 C CA . SER A 1 79 ? 101.723 4.562 6.882 1.00 0.00 70 SER A CA 16
ATOM 26289 C C . SER A 1 79 ? 101.609 4.934 5.405 1.00 0.00 70 SER A C 16
ATOM 26290 O O . SER A 1 79 ? 102.514 5.473 4.799 1.00 0.00 70 SER A O 16
ATOM 26298 N N . ILE A 1 80 ? 100.466 4.647 4.841 1.00 0.00 71 ILE A N 16
ATOM 26299 C CA . ILE A 1 80 ? 100.188 4.960 3.408 1.00 0.00 71 ILE A CA 16
ATOM 26300 C C . ILE A 1 80 ? 98.747 5.461 3.287 1.00 0.00 71 ILE A C 16
ATOM 26301 O O . ILE A 1 80 ? 97.943 5.245 4.176 1.00 0.00 71 ILE A O 16
ATOM 26317 N N . PHE A 1 81 ? 98.407 6.127 2.210 1.00 0.00 72 PHE A N 16
ATOM 26318 C CA . PHE A 1 81 ? 97.005 6.630 2.072 1.00 0.00 72 PHE A CA 16
ATOM 26319 C C . PHE A 1 81 ? 96.206 5.712 1.144 1.00 0.00 72 PHE A C 16
ATOM 26320 O O . PHE A 1 81 ? 96.642 5.381 0.060 1.00 0.00 72 PHE A O 16
ATOM 26337 N N . ILE A 1 82 ? 95.045 5.287 1.576 1.00 0.00 73 ILE A N 16
ATOM 26338 C CA . ILE A 1 82 ? 94.211 4.373 0.735 1.00 0.00 73 ILE A CA 16
ATOM 26339 C C . ILE A 1 82 ? 92.895 5.066 0.364 1.00 0.00 73 ILE A C 16
ATOM 26340 O O . ILE A 1 82 ? 92.215 5.600 1.224 1.00 0.00 73 ILE A O 16
ATOM 26356 N N . ARG A 1 83 ? 92.528 5.072 -0.898 1.00 0.00 74 ARG A N 16
ATOM 26357 C CA . ARG A 1 83 ? 91.255 5.736 -1.296 1.00 0.00 74 ARG A CA 16
ATOM 26358 C C . ARG A 1 83 ? 90.178 4.665 -1.503 1.00 0.00 74 ARG A C 16
ATOM 26359 O O . ARG A 1 83 ? 90.410 3.651 -2.131 1.00 0.00 74 ARG A O 16
ATOM 26380 N N . GLY A 1 84 ? 89.004 4.881 -0.955 1.00 0.00 75 GLY A N 16
ATOM 26381 C CA . GLY A 1 84 ? 87.901 3.876 -1.086 1.00 0.00 75 GLY A CA 16
ATOM 26382 C C . GLY A 1 84 ? 87.676 3.508 -2.555 1.00 0.00 75 GLY A C 16
ATOM 26383 O O . GLY A 1 84 ? 87.883 4.308 -3.446 1.00 0.00 75 GLY A O 16
ATOM 26387 N N . VAL A 1 85 ? 87.246 2.298 -2.805 1.00 0.00 76 VAL A N 16
ATOM 26388 C CA . VAL A 1 85 ? 86.987 1.842 -4.209 1.00 0.00 76 VAL A CA 16
ATOM 26389 C C . VAL A 1 85 ? 86.359 0.431 -4.229 1.00 0.00 76 VAL A C 16
ATOM 26390 O O . VAL A 1 85 ? 85.626 0.103 -5.135 1.00 0.00 76 VAL A O 16
ATOM 26403 N N . ASP A 1 86 ? 86.629 -0.403 -3.247 1.00 0.00 77 ASP A N 16
ATOM 26404 C CA . ASP A 1 86 ? 86.052 -1.783 -3.218 1.00 0.00 77 ASP A CA 16
ATOM 26405 C C . ASP A 1 86 ? 85.416 -2.040 -1.850 1.00 0.00 77 ASP A C 16
ATOM 26406 O O . ASP A 1 86 ? 85.622 -1.291 -0.916 1.00 0.00 77 ASP A O 16
ATOM 26415 N N . SER A 1 87 ? 84.646 -3.093 -1.723 1.00 0.00 78 SER A N 16
ATOM 26416 C CA . SER A 1 87 ? 83.997 -3.399 -0.410 1.00 0.00 78 SER A CA 16
ATOM 26417 C C . SER A 1 87 ? 84.804 -4.447 0.364 1.00 0.00 78 SER A C 16
ATOM 26418 O O . SER A 1 87 ? 85.539 -5.227 -0.211 1.00 0.00 78 SER A O 16
ATOM 26426 N N . GLY A 1 88 ? 84.665 -4.465 1.668 1.00 0.00 79 GLY A N 16
ATOM 26427 C CA . GLY A 1 88 ? 85.417 -5.456 2.491 1.00 0.00 79 GLY A CA 16
ATOM 26428 C C . GLY A 1 88 ? 84.473 -6.141 3.482 1.00 0.00 79 GLY A C 16
ATOM 26429 O O . GLY A 1 88 ? 83.626 -5.512 4.087 1.00 0.00 79 GLY A O 16
ATOM 26433 N N . ARG A 1 89 ? 84.638 -7.423 3.662 1.00 0.00 80 ARG A N 16
ATOM 26434 C CA . ARG A 1 89 ? 83.782 -8.177 4.632 1.00 0.00 80 ARG A CA 16
ATOM 26435 C C . ARG A 1 89 ? 83.970 -7.621 6.047 1.00 0.00 80 ARG A C 16
ATOM 26436 O O . ARG A 1 89 ? 83.030 -7.496 6.810 1.00 0.00 80 ARG A O 16
ATOM 26457 N N . GLY A 1 90 ? 85.187 -7.292 6.393 1.00 0.00 81 GLY A N 16
ATOM 26458 C CA . GLY A 1 90 ? 85.464 -6.746 7.755 1.00 0.00 81 GLY A CA 16
ATOM 26459 C C . GLY A 1 90 ? 86.933 -6.344 7.863 1.00 0.00 81 GLY A C 16
ATOM 26460 O O . GLY A 1 90 ? 87.720 -7.006 8.513 1.00 0.00 81 GLY A O 16
ATOM 26464 N N . GLY A 1 91 ? 87.304 -5.257 7.234 1.00 0.00 82 GLY A N 16
ATOM 26465 C CA . GLY A 1 91 ? 88.721 -4.805 7.306 1.00 0.00 82 GLY A CA 16
ATOM 26466 C C . GLY A 1 91 ? 89.068 -3.951 6.086 1.00 0.00 82 GLY A C 16
ATOM 26467 O O . GLY A 1 91 ? 88.205 -3.473 5.376 1.00 0.00 82 GLY A O 16
ATOM 26471 N N . PHE A 1 92 ? 90.334 -3.771 5.846 1.00 0.00 83 PHE A N 16
ATOM 26472 C CA . PHE A 1 92 ? 90.799 -2.962 4.684 1.00 0.00 83 PHE A CA 16
ATOM 26473 C C . PHE A 1 92 ? 91.765 -3.799 3.846 1.00 0.00 83 PHE A C 16
ATOM 26474 O O . PHE A 1 92 ? 92.782 -4.249 4.333 1.00 0.00 83 PHE A O 16
ATOM 26491 N N . ASN A 1 93 ? 91.463 -4.008 2.586 1.00 0.00 84 ASN A N 16
ATOM 26492 C CA . ASN A 1 93 ? 92.385 -4.819 1.731 1.00 0.00 84 ASN A CA 16
ATOM 26493 C C . ASN A 1 93 ? 92.948 -3.939 0.615 1.00 0.00 84 ASN A C 16
ATOM 26494 O O . ASN A 1 93 ? 92.206 -3.255 -0.052 1.00 0.00 84 ASN A O 16
ATOM 26505 N N . VAL A 1 94 ? 94.239 -3.933 0.415 1.00 0.00 85 VAL A N 16
ATOM 26506 C CA . VAL A 1 94 ? 94.816 -3.061 -0.657 1.00 0.00 85 VAL A CA 16
ATOM 26507 C C . VAL A 1 94 ? 95.744 -3.851 -1.573 1.00 0.00 85 VAL A C 16
ATOM 26508 O O . VAL A 1 94 ? 96.034 -5.008 -1.338 1.00 0.00 85 VAL A O 16
ATOM 26521 N N . ASN A 1 95 ? 96.207 -3.230 -2.627 1.00 0.00 86 ASN A N 16
ATOM 26522 C CA . ASN A 1 95 ? 97.121 -3.935 -3.578 1.00 0.00 86 ASN A CA 16
ATOM 26523 C C . ASN A 1 95 ? 98.353 -4.468 -2.827 1.00 0.00 86 ASN A C 16
ATOM 26524 O O . ASN A 1 95 ? 98.675 -3.980 -1.762 1.00 0.00 86 ASN A O 16
ATOM 26535 N N . PRO A 1 96 ? 99.004 -5.456 -3.397 1.00 0.00 87 PRO A N 16
ATOM 26536 C CA . PRO A 1 96 ? 100.201 -6.039 -2.744 1.00 0.00 87 PRO A CA 16
ATOM 26537 C C . PRO A 1 96 ? 101.358 -5.039 -2.724 1.00 0.00 87 PRO A C 16
ATOM 26538 O O . PRO A 1 96 ? 102.176 -5.076 -1.827 1.00 0.00 87 PRO A O 16
ATOM 26549 N N . THR A 1 97 ? 101.435 -4.138 -3.669 1.00 0.00 88 THR A N 16
ATOM 26550 C CA . THR A 1 97 ? 102.549 -3.142 -3.650 1.00 0.00 88 THR A CA 16
ATOM 26551 C C . THR A 1 97 ? 102.335 -2.167 -2.489 1.00 0.00 88 THR A C 16
ATOM 26552 O O . THR A 1 97 ? 103.272 -1.807 -1.800 1.00 0.00 88 THR A O 16
ATOM 26563 N N . ALA A 1 98 ? 101.114 -1.759 -2.248 1.00 0.00 89 ALA A N 16
ATOM 26564 C CA . ALA A 1 98 ? 100.856 -0.833 -1.108 1.00 0.00 89 ALA A CA 16
ATOM 26565 C C . ALA A 1 98 ? 101.136 -1.577 0.193 1.00 0.00 89 ALA A C 16
ATOM 26566 O O . ALA A 1 98 ? 101.725 -1.042 1.113 1.00 0.00 89 ALA A O 16
ATOM 26573 N N . PHE A 1 99 ? 100.726 -2.813 0.265 1.00 0.00 90 PHE A N 16
ATOM 26574 C CA . PHE A 1 99 ? 100.977 -3.617 1.504 1.00 0.00 90 PHE A CA 16
ATOM 26575 C C . PHE A 1 99 ? 102.483 -3.747 1.774 1.00 0.00 90 PHE A C 16
ATOM 26576 O O . PHE A 1 99 ? 102.947 -3.521 2.875 1.00 0.00 90 PHE A O 16
ATOM 26593 N N . THR A 1 100 ? 103.240 -4.138 0.779 1.00 0.00 91 THR A N 16
ATOM 26594 C CA . THR A 1 100 ? 104.718 -4.321 0.965 1.00 0.00 91 THR A CA 16
ATOM 26595 C C . THR A 1 100 ? 105.380 -3.008 1.391 1.00 0.00 91 THR A C 16
ATOM 26596 O O . THR A 1 100 ? 106.267 -2.991 2.214 1.00 0.00 91 THR A O 16
ATOM 26607 N N . LYS A 1 101 ? 104.960 -1.917 0.817 1.00 0.00 92 LYS A N 16
ATOM 26608 C CA . LYS A 1 101 ? 105.570 -0.603 1.186 1.00 0.00 92 LYS A CA 16
ATOM 26609 C C . LYS A 1 101 ? 105.229 -0.220 2.626 1.00 0.00 92 LYS A C 16
ATOM 26610 O O . LYS A 1 101 ? 106.051 0.322 3.341 1.00 0.00 92 LYS A O 16
ATOM 26629 N N . LEU A 1 102 ? 104.020 -0.477 3.046 1.00 0.00 93 LEU A N 16
ATOM 26630 C CA . LEU A 1 102 ? 103.618 -0.104 4.438 1.00 0.00 93 LEU A CA 16
ATOM 26631 C C . LEU A 1 102 ? 104.318 -0.978 5.488 1.00 0.00 93 LEU A C 16
ATOM 26632 O O . LEU A 1 102 ? 104.718 -0.489 6.527 1.00 0.00 93 LEU A O 16
ATOM 26648 N N . VAL A 1 103 ? 104.430 -2.260 5.254 1.00 0.00 94 VAL A N 16
ATOM 26649 C CA . VAL A 1 103 ? 105.064 -3.149 6.287 1.00 0.00 94 VAL A CA 16
ATOM 26650 C C . VAL A 1 103 ? 106.530 -3.441 5.960 1.00 0.00 94 VAL A C 16
ATOM 26651 O O . VAL A 1 103 ? 107.362 -3.540 6.841 1.00 0.00 94 VAL A O 16
ATOM 26664 N N . GLY A 1 104 ? 106.843 -3.591 4.706 1.00 0.00 95 GLY A N 16
ATOM 26665 C CA . GLY A 1 104 ? 108.247 -3.893 4.302 1.00 0.00 95 GLY A CA 16
ATOM 26666 C C . GLY A 1 104 ? 108.284 -5.229 3.558 1.00 0.00 95 GLY A C 16
ATOM 26667 O O . GLY A 1 104 ? 109.139 -5.461 2.724 1.00 0.00 95 GLY A O 16
ATOM 26671 N N . SER A 1 105 ? 107.355 -6.106 3.850 1.00 0.00 96 SER A N 16
ATOM 26672 C CA . SER A 1 105 ? 107.322 -7.427 3.160 1.00 0.00 96 SER A CA 16
ATOM 26673 C C . SER A 1 105 ? 105.889 -7.964 3.136 1.00 0.00 96 SER A C 16
ATOM 26674 O O . SER A 1 105 ? 105.052 -7.545 3.914 1.00 0.00 96 SER A O 16
ATOM 26682 N N . THR A 1 106 ? 105.599 -8.891 2.256 1.00 0.00 97 THR A N 16
ATOM 26683 C CA . THR A 1 106 ? 104.216 -9.457 2.192 1.00 0.00 97 THR A CA 16
ATOM 26684 C C . THR A 1 106 ? 104.089 -10.693 3.100 1.00 0.00 97 THR A C 16
ATOM 26685 O O . THR A 1 106 ? 103.082 -11.375 3.094 1.00 0.00 97 THR A O 16
ATOM 26696 N N . GLU A 1 107 ? 105.104 -10.985 3.874 1.00 0.00 98 GLU A N 16
ATOM 26697 C CA . GLU A 1 107 ? 105.060 -12.174 4.783 1.00 0.00 98 GLU A CA 16
ATOM 26698 C C . GLU A 1 107 ? 104.069 -11.948 5.930 1.00 0.00 98 GLU A C 16
ATOM 26699 O O . GLU A 1 107 ? 103.547 -12.886 6.500 1.00 0.00 98 GLU A O 16
ATOM 26711 N N . ALA A 1 108 ? 103.824 -10.710 6.284 1.00 0.00 99 ALA A N 16
ATOM 26712 C CA . ALA A 1 108 ? 102.883 -10.416 7.415 1.00 0.00 99 ALA A CA 16
ATOM 26713 C C . ALA A 1 108 ? 101.505 -11.027 7.153 1.00 0.00 99 ALA A C 16
ATOM 26714 O O . ALA A 1 108 ? 100.879 -11.556 8.051 1.00 0.00 99 ALA A O 16
ATOM 26721 N N . GLY A 1 109 ? 101.032 -10.962 5.935 1.00 0.00 100 GLY A N 16
ATOM 26722 C CA . GLY A 1 109 ? 99.694 -11.541 5.622 1.00 0.00 100 GLY A CA 16
ATOM 26723 C C . GLY A 1 109 ? 98.603 -10.543 6.013 1.00 0.00 100 GLY A C 16
ATOM 26724 O O . GLY A 1 109 ? 98.078 -9.828 5.181 1.00 0.00 100 GLY A O 16
ATOM 26728 N N . ARG A 1 110 ? 98.265 -10.490 7.277 1.00 0.00 101 ARG A N 16
ATOM 26729 C CA . ARG A 1 110 ? 97.210 -9.540 7.735 1.00 0.00 101 ARG A CA 16
ATOM 26730 C C . ARG A 1 110 ? 97.641 -8.863 9.038 1.00 0.00 101 ARG A C 16
ATOM 26731 O O . ARG A 1 110 ? 98.209 -9.493 9.910 1.00 0.00 101 ARG A O 16
ATOM 26752 N N . VAL A 1 111 ? 97.375 -7.589 9.177 1.00 0.00 102 VAL A N 16
ATOM 26753 C CA . VAL A 1 111 ? 97.770 -6.874 10.429 1.00 0.00 102 VAL A CA 16
ATOM 26754 C C . VAL A 1 111 ? 96.528 -6.334 11.145 1.00 0.00 102 VAL A C 16
ATOM 26755 O O . VAL A 1 111 ? 95.773 -5.556 10.597 1.00 0.00 102 VAL A O 16
ATOM 26768 N N . ASP A 1 112 ? 96.308 -6.768 12.358 1.00 0.00 103 ASP A N 16
ATOM 26769 C CA . ASP A 1 112 ? 95.109 -6.310 13.121 1.00 0.00 103 ASP A CA 16
ATOM 26770 C C . ASP A 1 112 ? 95.421 -5.053 13.940 1.00 0.00 103 ASP A C 16
ATOM 26771 O O . ASP A 1 112 ? 96.559 -4.652 14.088 1.00 0.00 103 ASP A O 16
ATOM 26780 N N . ASN A 1 113 ? 94.399 -4.440 14.484 1.00 0.00 104 ASN A N 16
ATOM 26781 C CA . ASN A 1 113 ? 94.578 -3.208 15.320 1.00 0.00 104 ASN A CA 16
ATOM 26782 C C . ASN A 1 113 ? 95.234 -2.078 14.521 1.00 0.00 104 ASN A C 16
ATOM 26783 O O . ASN A 1 113 ? 96.059 -1.343 15.031 1.00 0.00 104 ASN A O 16
ATOM 26794 N N . VAL A 1 114 ? 94.848 -1.927 13.285 1.00 0.00 105 VAL A N 16
ATOM 26795 C CA . VAL A 1 114 ? 95.424 -0.827 12.455 1.00 0.00 105 VAL A CA 16
ATOM 26796 C C . VAL A 1 114 ? 94.645 0.457 12.723 1.00 0.00 105 VAL A C 16
ATOM 26797 O O . VAL A 1 114 ? 93.434 0.484 12.604 1.00 0.00 105 VAL A O 16
ATOM 26810 N N . ASN A 1 115 ? 95.326 1.525 13.065 1.00 0.00 106 ASN A N 16
ATOM 26811 C CA . ASN A 1 115 ? 94.597 2.801 13.316 1.00 0.00 106 ASN A CA 16
ATOM 26812 C C . ASN A 1 115 ? 94.554 3.608 12.021 1.00 0.00 106 ASN A C 16
ATOM 26813 O O . ASN A 1 115 ? 95.401 3.460 11.160 1.00 0.00 106 ASN A O 16
ATOM 26824 N N . TYR A 1 116 ? 93.552 4.427 11.861 1.00 0.00 107 TYR A N 16
ATOM 26825 C CA . TYR A 1 116 ? 93.419 5.216 10.598 1.00 0.00 107 TYR A CA 16
ATOM 26826 C C . TYR A 1 116 ? 92.792 6.591 10.842 1.00 0.00 107 TYR A C 16
ATOM 26827 O O . TYR A 1 116 ? 91.986 6.770 11.735 1.00 0.00 107 TYR A O 16
ATOM 26845 N N . VAL A 1 117 ? 93.152 7.558 10.034 1.00 0.00 108 VAL A N 16
ATOM 26846 C CA . VAL A 1 117 ? 92.573 8.932 10.188 1.00 0.00 108 VAL A CA 16
ATOM 26847 C C . VAL A 1 117 ? 92.314 9.552 8.810 1.00 0.00 108 VAL A C 16
ATOM 26848 O O . VAL A 1 117 ? 93.140 9.480 7.920 1.00 0.00 108 VAL A O 16
ATOM 26861 N N . GLN A 1 118 ? 91.165 10.150 8.633 1.00 0.00 109 GLN A N 16
ATOM 26862 C CA . GLN A 1 118 ? 90.821 10.774 7.318 1.00 0.00 109 GLN A CA 16
ATOM 26863 C C . GLN A 1 118 ? 91.622 12.052 7.094 1.00 0.00 109 GLN A C 16
ATOM 26864 O O . GLN A 1 118 ? 91.837 12.835 8.000 1.00 0.00 109 GLN A O 16
ATOM 26878 N N . VAL A 1 119 ? 92.044 12.271 5.876 1.00 0.00 110 VAL A N 16
ATOM 26879 C CA . VAL A 1 119 ? 92.810 13.503 5.558 1.00 0.00 110 VAL A CA 16
ATOM 26880 C C . VAL A 1 119 ? 92.230 14.153 4.296 1.00 0.00 110 VAL A C 16
ATOM 26881 O O . VAL A 1 119 ? 91.376 13.586 3.639 1.00 0.00 110 VAL A O 16
ATOM 26894 N N . ASP A 1 120 ? 92.677 15.333 3.955 1.00 0.00 111 ASP A N 16
ATOM 26895 C CA . ASP A 1 120 ? 92.144 16.020 2.735 1.00 0.00 111 ASP A CA 16
ATOM 26896 C C . ASP A 1 120 ? 92.407 15.170 1.482 1.00 0.00 111 ASP A C 16
ATOM 26897 O O . ASP A 1 120 ? 93.431 14.524 1.361 1.00 0.00 111 ASP A O 16
ATOM 26906 N N . LEU A 1 121 ? 91.490 15.178 0.545 1.00 0.00 112 LEU A N 16
ATOM 26907 C CA . LEU A 1 121 ? 91.672 14.387 -0.716 1.00 0.00 112 LEU A CA 16
ATOM 26908 C C . LEU A 1 121 ? 92.927 14.855 -1.458 1.00 0.00 112 LEU A C 16
ATOM 26909 O O . LEU A 1 121 ? 93.656 14.066 -2.026 1.00 0.00 112 LEU A O 16
ATOM 26925 N N . SER A 1 122 ? 93.160 16.143 -1.480 1.00 0.00 113 SER A N 16
ATOM 26926 C CA . SER A 1 122 ? 94.346 16.698 -2.211 1.00 0.00 113 SER A CA 16
ATOM 26927 C C . SER A 1 122 ? 95.638 15.982 -1.800 1.00 0.00 113 SER A C 16
ATOM 26928 O O . SER A 1 122 ? 96.535 15.808 -2.600 1.00 0.00 113 SER A O 16
ATOM 26936 N N . ASN A 1 123 ? 95.739 15.575 -0.562 1.00 0.00 114 ASN A N 16
ATOM 26937 C CA . ASN A 1 123 ? 96.978 14.876 -0.095 1.00 0.00 114 ASN A CA 16
ATOM 26938 C C . ASN A 1 123 ? 97.146 13.529 -0.803 1.00 0.00 114 ASN A C 16
ATOM 26939 O O . ASN A 1 123 ? 98.241 13.150 -1.162 1.00 0.00 114 ASN A O 16
ATOM 26950 N N . CYS A 1 124 ? 96.076 12.804 -1.000 1.00 0.00 115 CYS A N 16
ATOM 26951 C CA . CYS A 1 124 ? 96.188 11.477 -1.687 1.00 0.00 115 CYS A CA 16
ATOM 26952 C C . CYS A 1 124 ? 96.753 11.657 -3.097 1.00 0.00 115 CYS A C 16
ATOM 26953 O O . CYS A 1 124 ? 97.649 10.950 -3.517 1.00 0.00 115 CYS A O 16
ATOM 26960 N N . ILE A 1 125 ? 96.212 12.592 -3.827 1.00 0.00 116 ILE A N 16
ATOM 26961 C CA . ILE A 1 125 ? 96.682 12.832 -5.226 1.00 0.00 116 ILE A CA 16
ATOM 26962 C C . ILE A 1 125 ? 98.089 13.439 -5.230 1.00 0.00 116 ILE A C 16
ATOM 26963 O O . ILE A 1 125 ? 98.917 13.092 -6.050 1.00 0.00 116 ILE A O 16
ATOM 26979 N N . ASN A 1 126 ? 98.360 14.343 -4.327 1.00 0.00 117 ASN A N 16
ATOM 26980 C CA . ASN A 1 126 ? 99.714 14.980 -4.281 1.00 0.00 117 ASN A CA 16
ATOM 26981 C C . ASN A 1 126 ? 100.787 13.955 -3.894 1.00 0.00 117 ASN A C 16
ATOM 26982 O O . ASN A 1 126 ? 101.886 13.968 -4.415 1.00 0.00 117 ASN A O 16
ATOM 26993 N N . GLY A 1 127 ? 100.480 13.087 -2.965 1.00 0.00 118 GLY A N 16
ATOM 26994 C CA . GLY A 1 127 ? 101.479 12.075 -2.510 1.00 0.00 118 GLY A CA 16
ATOM 26995 C C . GLY A 1 127 ? 101.582 10.914 -3.504 1.00 0.00 118 GLY A C 16
ATOM 26996 O O . GLY A 1 127 ? 102.640 10.646 -4.042 1.00 0.00 118 GLY A O 16
ATOM 27000 N N . ALA A 1 128 ? 100.501 10.213 -3.737 1.00 0.00 119 ALA A N 16
ATOM 27001 C CA . ALA A 1 128 ? 100.547 9.052 -4.681 1.00 0.00 119 ALA A CA 16
ATOM 27002 C C . ALA A 1 128 ? 100.974 9.507 -6.080 1.00 0.00 119 ALA A C 16
ATOM 27003 O O . ALA A 1 128 ? 101.759 8.852 -6.740 1.00 0.00 119 ALA A O 16
ATOM 27010 N N . ASN A 1 129 ? 100.459 10.620 -6.536 1.00 0.00 120 ASN A N 16
ATOM 27011 C CA . ASN A 1 129 ? 100.827 11.120 -7.893 1.00 0.00 120 ASN A CA 16
ATOM 27012 C C . ASN A 1 129 ? 101.218 12.601 -7.829 1.00 0.00 120 ASN A C 16
ATOM 27013 O O . ASN A 1 129 ? 102.378 12.874 -7.564 1.00 0.00 120 ASN A O 16
ATOM 27025 N N . VAL A 1 10 ? 90.701 -3.063 14.004 1.00 0.00 1 VAL A N 17
ATOM 27026 C CA . VAL A 1 10 ? 90.478 -3.452 12.581 1.00 0.00 1 VAL A CA 17
ATOM 27027 C C . VAL A 1 10 ? 91.696 -4.203 12.032 1.00 0.00 1 VAL A C 17
ATOM 27028 O O . VAL A 1 10 ? 92.823 -3.936 12.414 1.00 0.00 1 VAL A O 17
ATOM 27041 N N . SER A 1 11 ? 91.473 -5.151 11.157 1.00 0.00 2 SER A N 17
ATOM 27042 C CA . SER A 1 11 ? 92.610 -5.930 10.584 1.00 0.00 2 SER A CA 17
ATOM 27043 C C . SER A 1 11 ? 92.759 -5.622 9.089 1.00 0.00 2 SER A C 17
ATOM 27044 O O . SER A 1 11 ? 91.790 -5.382 8.394 1.00 0.00 2 SER A O 17
ATOM 27052 N N . ILE A 1 12 ? 93.971 -5.618 8.600 1.00 0.00 3 ILE A N 17
ATOM 27053 C CA . ILE A 1 12 ? 94.215 -5.318 7.156 1.00 0.00 3 ILE A CA 17
ATOM 27054 C C . ILE A 1 12 ? 94.903 -6.498 6.466 1.00 0.00 3 ILE A C 17
ATOM 27055 O O . ILE A 1 12 ? 95.657 -7.232 7.076 1.00 0.00 3 ILE A O 17
ATOM 27071 N N . SER A 1 13 ? 94.656 -6.673 5.195 1.00 0.00 4 SER A N 17
ATOM 27072 C CA . SER A 1 13 ? 95.296 -7.785 4.437 1.00 0.00 4 SER A CA 17
ATOM 27073 C C . SER A 1 13 ? 95.563 -7.313 3.006 1.00 0.00 4 SER A C 17
ATOM 27074 O O . SER A 1 13 ? 95.380 -6.152 2.691 1.00 0.00 4 SER A O 17
ATOM 27082 N N . TYR A 1 14 ? 95.983 -8.195 2.137 1.00 0.00 5 TYR A N 17
ATOM 27083 C CA . TYR A 1 14 ? 96.241 -7.780 0.725 1.00 0.00 5 TYR A CA 17
ATOM 27084 C C . TYR A 1 14 ? 95.777 -8.877 -0.243 1.00 0.00 5 TYR A C 17
ATOM 27085 O O . TYR A 1 14 ? 95.888 -10.053 0.051 1.00 0.00 5 TYR A O 17
ATOM 27103 N N . ASP A 1 15 ? 95.277 -8.505 -1.398 1.00 0.00 6 ASP A N 17
ATOM 27104 C CA . ASP A 1 15 ? 94.833 -9.533 -2.383 1.00 0.00 6 ASP A CA 17
ATOM 27105 C C . ASP A 1 15 ? 95.280 -9.133 -3.798 1.00 0.00 6 ASP A C 17
ATOM 27106 O O . ASP A 1 15 ? 95.379 -7.959 -4.094 1.00 0.00 6 ASP A O 17
ATOM 27115 N N . PRO A 1 16 ? 95.536 -10.117 -4.636 1.00 0.00 7 PRO A N 17
ATOM 27116 C CA . PRO A 1 16 ? 95.971 -9.831 -6.024 1.00 0.00 7 PRO A CA 17
ATOM 27117 C C . PRO A 1 16 ? 94.756 -9.619 -6.938 1.00 0.00 7 PRO A C 17
ATOM 27118 O O . PRO A 1 16 ? 94.665 -10.196 -8.005 1.00 0.00 7 PRO A O 17
ATOM 27129 N N . ILE A 1 17 ? 93.822 -8.809 -6.518 1.00 0.00 8 ILE A N 17
ATOM 27130 C CA . ILE A 1 17 ? 92.602 -8.561 -7.336 1.00 0.00 8 ILE A CA 17
ATOM 27131 C C . ILE A 1 17 ? 92.489 -7.076 -7.724 1.00 0.00 8 ILE A C 17
ATOM 27132 O O . ILE A 1 17 ? 91.645 -6.712 -8.521 1.00 0.00 8 ILE A O 17
ATOM 27148 N N . TYR A 1 18 ? 93.340 -6.227 -7.209 1.00 0.00 9 TYR A N 17
ATOM 27149 C CA . TYR A 1 18 ? 93.281 -4.787 -7.598 1.00 0.00 9 TYR A CA 17
ATOM 27150 C C . TYR A 1 18 ? 94.623 -4.342 -8.177 1.00 0.00 9 TYR A C 17
ATOM 27151 O O . TYR A 1 18 ? 95.345 -3.547 -7.616 1.00 0.00 9 TYR A O 17
ATOM 27169 N N . ALA A 1 19 ? 94.896 -4.833 -9.358 1.00 0.00 10 ALA A N 17
ATOM 27170 C CA . ALA A 1 19 ? 96.121 -4.459 -10.114 1.00 0.00 10 ALA A CA 17
ATOM 27171 C C . ALA A 1 19 ? 95.722 -3.439 -11.182 1.00 0.00 10 ALA A C 17
ATOM 27172 O O . ALA A 1 19 ? 94.560 -3.121 -11.350 1.00 0.00 10 ALA A O 17
ATOM 27179 N N . ALA A 1 20 ? 96.695 -2.863 -11.835 1.00 0.00 11 ALA A N 17
ATOM 27180 C CA . ALA A 1 20 ? 96.413 -1.778 -12.826 1.00 0.00 11 ALA A CA 17
ATOM 27181 C C . ALA A 1 20 ? 95.444 -2.195 -13.938 1.00 0.00 11 ALA A C 17
ATOM 27182 O O . ALA A 1 20 ? 94.765 -1.345 -14.488 1.00 0.00 11 ALA A O 17
ATOM 27189 N N . ASP A 1 21 ? 95.377 -3.453 -14.317 1.00 0.00 12 ASP A N 17
ATOM 27190 C CA . ASP A 1 21 ? 94.450 -3.809 -15.439 1.00 0.00 12 ASP A CA 17
ATOM 27191 C C . ASP A 1 21 ? 93.057 -4.205 -14.937 1.00 0.00 12 ASP A C 17
ATOM 27192 O O . ASP A 1 21 ? 92.253 -4.730 -15.685 1.00 0.00 12 ASP A O 17
ATOM 27201 N N . LEU A 1 22 ? 92.760 -3.960 -13.687 1.00 0.00 13 LEU A N 17
ATOM 27202 C CA . LEU A 1 22 ? 91.414 -4.321 -13.146 1.00 0.00 13 LEU A CA 17
ATOM 27203 C C . LEU A 1 22 ? 90.351 -3.413 -13.756 1.00 0.00 13 LEU A C 17
ATOM 27204 O O . LEU A 1 22 ? 90.361 -2.212 -13.556 1.00 0.00 13 LEU A O 17
ATOM 27220 N N . SER A 1 23 ? 89.435 -3.979 -14.498 1.00 0.00 14 SER A N 17
ATOM 27221 C CA . SER A 1 23 ? 88.369 -3.146 -15.121 1.00 0.00 14 SER A CA 17
ATOM 27222 C C . SER A 1 23 ? 87.478 -2.546 -14.034 1.00 0.00 14 SER A C 17
ATOM 27223 O O . SER A 1 23 ? 87.132 -3.193 -13.065 1.00 0.00 14 SER A O 17
ATOM 27231 N N . MET A 1 24 ? 87.132 -1.298 -14.188 1.00 0.00 15 MET A N 17
ATOM 27232 C CA . MET A 1 24 ? 86.285 -0.607 -13.165 1.00 0.00 15 MET A CA 17
ATOM 27233 C C . MET A 1 24 ? 84.862 -1.178 -13.127 1.00 0.00 15 MET A C 17
ATOM 27234 O O . MET A 1 24 ? 84.132 -0.947 -12.183 1.00 0.00 15 MET A O 17
ATOM 27248 N N . GLY A 1 25 ? 84.448 -1.908 -14.134 1.00 0.00 16 GLY A N 17
ATOM 27249 C CA . GLY A 1 25 ? 83.065 -2.476 -14.131 1.00 0.00 16 GLY A CA 17
ATOM 27250 C C . GLY A 1 25 ? 82.972 -3.666 -13.169 1.00 0.00 16 GLY A C 17
ATOM 27251 O O . GLY A 1 25 ? 81.890 -4.119 -12.846 1.00 0.00 16 GLY A O 17
ATOM 27255 N N . SER A 1 26 ? 84.088 -4.190 -12.723 1.00 0.00 17 SER A N 17
ATOM 27256 C CA . SER A 1 26 ? 84.057 -5.365 -11.802 1.00 0.00 17 SER A CA 17
ATOM 27257 C C . SER A 1 26 ? 84.134 -4.935 -10.330 1.00 0.00 17 SER A C 17
ATOM 27258 O O . SER A 1 26 ? 83.806 -5.703 -9.444 1.00 0.00 17 SER A O 17
ATOM 27266 N N . VAL A 1 27 ? 84.561 -3.728 -10.059 1.00 0.00 18 VAL A N 17
ATOM 27267 C CA . VAL A 1 27 ? 84.656 -3.270 -8.644 1.00 0.00 18 VAL A CA 17
ATOM 27268 C C . VAL A 1 27 ? 83.307 -2.682 -8.213 1.00 0.00 18 VAL A C 17
ATOM 27269 O O . VAL A 1 27 ? 82.501 -2.304 -9.040 1.00 0.00 18 VAL A O 17
ATOM 27282 N N . ALA A 1 28 ? 83.048 -2.610 -6.930 1.00 0.00 19 ALA A N 17
ATOM 27283 C CA . ALA A 1 28 ? 81.738 -2.052 -6.453 1.00 0.00 19 ALA A CA 17
ATOM 27284 C C . ALA A 1 28 ? 81.497 -0.665 -7.062 1.00 0.00 19 ALA A C 17
ATOM 27285 O O . ALA A 1 28 ? 80.396 -0.338 -7.455 1.00 0.00 19 ALA A O 17
ATOM 27292 N N . CYS A 1 29 ? 82.522 0.142 -7.153 1.00 0.00 20 CYS A N 17
ATOM 27293 C CA . CYS A 1 29 ? 82.353 1.500 -7.756 1.00 0.00 20 CYS A CA 17
ATOM 27294 C C . CYS A 1 29 ? 82.331 1.360 -9.287 1.00 0.00 20 CYS A C 17
ATOM 27295 O O . CYS A 1 29 ? 83.352 1.512 -9.932 1.00 0.00 20 CYS A O 17
ATOM 27302 N N . SER A 1 30 ? 81.196 1.025 -9.876 1.00 0.00 21 SER A N 17
ATOM 27303 C CA . SER A 1 30 ? 81.166 0.826 -11.362 1.00 0.00 21 SER A CA 17
ATOM 27304 C C . SER A 1 30 ? 80.831 2.113 -12.130 1.00 0.00 21 SER A C 17
ATOM 27305 O O . SER A 1 30 ? 81.723 2.767 -12.635 1.00 0.00 21 SER A O 17
ATOM 27313 N N . ASN A 1 31 ? 79.574 2.493 -12.237 1.00 0.00 22 ASN A N 17
ATOM 27314 C CA . ASN A 1 31 ? 79.258 3.747 -12.996 1.00 0.00 22 ASN A CA 17
ATOM 27315 C C . ASN A 1 31 ? 77.943 4.387 -12.549 1.00 0.00 22 ASN A C 17
ATOM 27316 O O . ASN A 1 31 ? 77.353 5.165 -13.277 1.00 0.00 22 ASN A O 17
ATOM 27327 N N . GLY A 1 32 ? 77.480 4.072 -11.376 1.00 0.00 23 GLY A N 17
ATOM 27328 C CA . GLY A 1 32 ? 76.200 4.670 -10.891 1.00 0.00 23 GLY A CA 17
ATOM 27329 C C . GLY A 1 32 ? 76.381 6.179 -10.713 1.00 0.00 23 GLY A C 17
ATOM 27330 O O . GLY A 1 32 ? 77.108 6.824 -11.444 1.00 0.00 23 GLY A O 17
ATOM 27334 N N . ASP A 1 33 ? 75.739 6.730 -9.723 1.00 0.00 24 ASP A N 17
ATOM 27335 C CA . ASP A 1 33 ? 75.870 8.196 -9.438 1.00 0.00 24 ASP A CA 17
ATOM 27336 C C . ASP A 1 33 ? 77.269 8.497 -8.911 1.00 0.00 24 ASP A C 17
ATOM 27337 O O . ASP A 1 33 ? 77.866 9.495 -9.270 1.00 0.00 24 ASP A O 17
ATOM 27346 N N . HIS A 1 34 ? 77.802 7.648 -8.077 1.00 0.00 25 HIS A N 17
ATOM 27347 C CA . HIS A 1 34 ? 79.171 7.891 -7.540 1.00 0.00 25 HIS A CA 17
ATOM 27348 C C . HIS A 1 34 ? 80.219 7.122 -8.385 1.00 0.00 25 HIS A C 17
ATOM 27349 O O . HIS A 1 34 ? 81.389 7.098 -8.054 1.00 0.00 25 HIS A O 17
ATOM 27363 N N . GLY A 1 35 ? 79.800 6.478 -9.452 1.00 0.00 26 GLY A N 17
ATOM 27364 C CA . GLY A 1 35 ? 80.756 5.693 -10.288 1.00 0.00 26 GLY A CA 17
ATOM 27365 C C . GLY A 1 35 ? 81.902 6.569 -10.784 1.00 0.00 26 GLY A C 17
ATOM 27366 O O . GLY A 1 35 ? 81.718 7.707 -11.171 1.00 0.00 26 GLY A O 17
ATOM 27370 N N . LEU A 1 36 ? 83.083 6.017 -10.795 1.00 0.00 27 LEU A N 17
ATOM 27371 C CA . LEU A 1 36 ? 84.275 6.762 -11.288 1.00 0.00 27 LEU A CA 17
ATOM 27372 C C . LEU A 1 36 ? 84.674 6.268 -12.689 1.00 0.00 27 LEU A C 17
ATOM 27373 O O . LEU A 1 36 ? 85.628 6.748 -13.267 1.00 0.00 27 LEU A O 17
ATOM 27389 N N . MET A 1 37 ? 83.957 5.310 -13.238 1.00 0.00 28 MET A N 17
ATOM 27390 C CA . MET A 1 37 ? 84.301 4.787 -14.597 1.00 0.00 28 MET A CA 17
ATOM 27391 C C . MET A 1 37 ? 84.231 5.907 -15.636 1.00 0.00 28 MET A C 17
ATOM 27392 O O . MET A 1 37 ? 84.980 5.920 -16.595 1.00 0.00 28 MET A O 17
ATOM 27406 N N . ALA A 1 38 ? 83.309 6.826 -15.475 1.00 0.00 29 ALA A N 17
ATOM 27407 C CA . ALA A 1 38 ? 83.155 7.925 -16.481 1.00 0.00 29 ALA A CA 17
ATOM 27408 C C . ALA A 1 38 ? 84.489 8.639 -16.739 1.00 0.00 29 ALA A C 17
ATOM 27409 O O . ALA A 1 38 ? 85.101 8.460 -17.776 1.00 0.00 29 ALA A O 17
ATOM 27416 N N . GLN A 1 39 ? 84.947 9.438 -15.805 1.00 0.00 30 GLN A N 17
ATOM 27417 C CA . GLN A 1 39 ? 86.249 10.153 -16.000 1.00 0.00 30 GLN A CA 17
ATOM 27418 C C . GLN A 1 39 ? 87.409 9.160 -15.935 1.00 0.00 30 GLN A C 17
ATOM 27419 O O . GLN A 1 39 ? 88.373 9.257 -16.671 1.00 0.00 30 GLN A O 17
ATOM 27433 N N . TYR A 1 40 ? 87.323 8.223 -15.032 1.00 0.00 31 TYR A N 17
ATOM 27434 C CA . TYR A 1 40 ? 88.418 7.223 -14.864 1.00 0.00 31 TYR A CA 17
ATOM 27435 C C . TYR A 1 40 ? 87.879 5.818 -15.180 1.00 0.00 31 TYR A C 17
ATOM 27436 O O . TYR A 1 40 ? 87.444 5.117 -14.289 1.00 0.00 31 TYR A O 17
ATOM 27454 N N . PRO A 1 41 ? 87.908 5.449 -16.444 1.00 0.00 32 PRO A N 17
ATOM 27455 C CA . PRO A 1 41 ? 87.390 4.118 -16.849 1.00 0.00 32 PRO A CA 17
ATOM 27456 C C . PRO A 1 41 ? 88.312 2.998 -16.356 1.00 0.00 32 PRO A C 17
ATOM 27457 O O . PRO A 1 41 ? 87.880 1.880 -16.148 1.00 0.00 32 PRO A O 17
ATOM 27468 N N . THR A 1 42 ? 89.578 3.284 -16.177 1.00 0.00 33 THR A N 17
ATOM 27469 C CA . THR A 1 42 ? 90.529 2.233 -15.706 1.00 0.00 33 THR A CA 17
ATOM 27470 C C . THR A 1 42 ? 91.109 2.611 -14.341 1.00 0.00 33 THR A C 17
ATOM 27471 O O . THR A 1 42 ? 91.054 3.750 -13.918 1.00 0.00 33 THR A O 17
ATOM 27482 N N . LEU A 1 43 ? 91.644 1.643 -13.644 1.00 0.00 34 LEU A N 17
ATOM 27483 C CA . LEU A 1 43 ? 92.214 1.897 -12.286 1.00 0.00 34 LEU A CA 17
ATOM 27484 C C . LEU A 1 43 ? 93.675 2.354 -12.372 1.00 0.00 34 LEU A C 17
ATOM 27485 O O . LEU A 1 43 ? 94.539 1.603 -12.786 1.00 0.00 34 LEU A O 17
ATOM 27501 N N . GLY A 1 44 ? 93.959 3.566 -11.975 1.00 0.00 35 GLY A N 17
ATOM 27502 C CA . GLY A 1 44 ? 95.369 4.067 -12.019 1.00 0.00 35 GLY A CA 17
ATOM 27503 C C . GLY A 1 44 ? 95.379 5.599 -12.080 1.00 0.00 35 GLY A C 17
ATOM 27504 O O . GLY A 1 44 ? 96.204 6.192 -12.750 1.00 0.00 35 GLY A O 17
ATOM 27508 N N . GLU A 1 45 ? 94.470 6.243 -11.390 1.00 0.00 36 GLU A N 17
ATOM 27509 C CA . GLU A 1 45 ? 94.420 7.732 -11.407 1.00 0.00 36 GLU A CA 17
ATOM 27510 C C . GLU A 1 45 ? 93.601 8.256 -10.226 1.00 0.00 36 GLU A C 17
ATOM 27511 O O . GLU A 1 45 ? 94.033 9.144 -9.514 1.00 0.00 36 GLU A O 17
ATOM 27523 N N . VAL A 1 46 ? 92.427 7.711 -10.003 1.00 0.00 37 VAL A N 17
ATOM 27524 C CA . VAL A 1 46 ? 91.592 8.181 -8.850 1.00 0.00 37 VAL A CA 17
ATOM 27525 C C . VAL A 1 46 ? 92.383 7.952 -7.538 1.00 0.00 37 VAL A C 17
ATOM 27526 O O . VAL A 1 46 ? 92.681 8.900 -6.838 1.00 0.00 37 VAL A O 17
ATOM 27539 N N . PRO A 1 47 ? 92.738 6.714 -7.265 1.00 0.00 38 PRO A N 17
ATOM 27540 C CA . PRO A 1 47 ? 93.543 6.420 -6.053 1.00 0.00 38 PRO A CA 17
ATOM 27541 C C . PRO A 1 47 ? 94.998 6.819 -6.312 1.00 0.00 38 PRO A C 17
ATOM 27542 O O . PRO A 1 47 ? 95.727 7.204 -5.419 1.00 0.00 38 PRO A O 17
ATOM 27553 N N . GLY A 1 48 ? 95.416 6.696 -7.543 1.00 0.00 39 GLY A N 17
ATOM 27554 C CA . GLY A 1 48 ? 96.814 7.024 -7.924 1.00 0.00 39 GLY A CA 17
ATOM 27555 C C . GLY A 1 48 ? 97.331 5.884 -8.799 1.00 0.00 39 GLY A C 17
ATOM 27556 O O . GLY A 1 48 ? 97.643 6.075 -9.957 1.00 0.00 39 GLY A O 17
ATOM 27560 N N . PHE A 1 49 ? 97.366 4.690 -8.235 1.00 0.00 40 PHE A N 17
ATOM 27561 C CA . PHE A 1 49 ? 97.804 3.432 -8.951 1.00 0.00 40 PHE A CA 17
ATOM 27562 C C . PHE A 1 49 ? 98.255 2.366 -7.919 1.00 0.00 40 PHE A C 17
ATOM 27563 O O . PHE A 1 49 ? 97.830 1.230 -7.995 1.00 0.00 40 PHE A O 17
ATOM 27580 N N . PRO A 1 50 ? 99.138 2.749 -7.009 1.00 0.00 41 PRO A N 17
ATOM 27581 C CA . PRO A 1 50 ? 99.678 1.805 -6.009 1.00 0.00 41 PRO A CA 17
ATOM 27582 C C . PRO A 1 50 ? 98.999 1.964 -4.641 1.00 0.00 41 PRO A C 17
ATOM 27583 O O . PRO A 1 50 ? 99.404 1.345 -3.674 1.00 0.00 41 PRO A O 17
ATOM 27594 N N . ASN A 1 51 ? 97.989 2.791 -4.541 1.00 0.00 42 ASN A N 17
ATOM 27595 C CA . ASN A 1 51 ? 97.312 2.991 -3.228 1.00 0.00 42 ASN A CA 17
ATOM 27596 C C . ASN A 1 51 ? 95.830 2.659 -3.351 1.00 0.00 42 ASN A C 17
ATOM 27597 O O . ASN A 1 51 ? 94.972 3.404 -2.913 1.00 0.00 42 ASN A O 17
ATOM 27608 N N . VAL A 1 52 ? 95.533 1.540 -3.948 1.00 0.00 43 VAL A N 17
ATOM 27609 C CA . VAL A 1 52 ? 94.116 1.127 -4.120 1.00 0.00 43 VAL A CA 17
ATOM 27610 C C . VAL A 1 52 ? 93.853 -0.185 -3.372 1.00 0.00 43 VAL A C 17
ATOM 27611 O O . VAL A 1 52 ? 94.677 -1.088 -3.343 1.00 0.00 43 VAL A O 17
ATOM 27624 N N . GLY A 1 53 ? 92.701 -0.280 -2.765 1.00 0.00 44 GLY A N 17
ATOM 27625 C CA . GLY A 1 53 ? 92.339 -1.507 -2.002 1.00 0.00 44 GLY A CA 17
ATOM 27626 C C . GLY A 1 53 ? 90.858 -1.439 -1.623 1.00 0.00 44 GLY A C 17
ATOM 27627 O O . GLY A 1 53 ? 90.194 -0.453 -1.872 1.00 0.00 44 GLY A O 17
ATOM 27631 N N . GLY A 1 54 ? 90.344 -2.474 -1.011 1.00 0.00 45 GLY A N 17
ATOM 27632 C CA . GLY A 1 54 ? 88.909 -2.475 -0.606 1.00 0.00 45 GLY A CA 17
ATOM 27633 C C . GLY A 1 54 ? 88.778 -1.953 0.826 1.00 0.00 45 GLY A C 17
ATOM 27634 O O . GLY A 1 54 ? 89.746 -1.881 1.559 1.00 0.00 45 GLY A O 17
ATOM 27638 N N . ILE A 1 55 ? 87.584 -1.607 1.231 1.00 0.00 46 ILE A N 17
ATOM 27639 C CA . ILE A 1 55 ? 87.372 -1.110 2.625 1.00 0.00 46 ILE A CA 17
ATOM 27640 C C . ILE A 1 55 ? 85.909 -1.369 3.057 1.00 0.00 46 ILE A C 17
ATOM 27641 O O . ILE A 1 55 ? 85.066 -1.648 2.230 1.00 0.00 46 ILE A O 17
ATOM 27657 N N . PRO A 1 56 ? 85.680 -1.347 4.356 1.00 0.00 47 PRO A N 17
ATOM 27658 C CA . PRO A 1 56 ? 84.330 -1.676 4.927 1.00 0.00 47 PRO A CA 17
ATOM 27659 C C . PRO A 1 56 ? 83.213 -0.673 4.588 1.00 0.00 47 PRO A C 17
ATOM 27660 O O . PRO A 1 56 ? 82.067 -1.064 4.454 1.00 0.00 47 PRO A O 17
ATOM 27671 N N . ASP A 1 57 ? 83.500 0.599 4.496 1.00 0.00 48 ASP A N 17
ATOM 27672 C CA . ASP A 1 57 ? 82.401 1.593 4.222 1.00 0.00 48 ASP A CA 17
ATOM 27673 C C . ASP A 1 57 ? 81.817 1.477 2.802 1.00 0.00 48 ASP A C 17
ATOM 27674 O O . ASP A 1 57 ? 80.794 2.074 2.521 1.00 0.00 48 ASP A O 17
ATOM 27683 N N . ILE A 1 58 ? 82.414 0.715 1.915 1.00 0.00 49 ILE A N 17
ATOM 27684 C CA . ILE A 1 58 ? 81.814 0.587 0.539 1.00 0.00 49 ILE A CA 17
ATOM 27685 C C . ILE A 1 58 ? 80.674 -0.440 0.573 1.00 0.00 49 ILE A C 17
ATOM 27686 O O . ILE A 1 58 ? 80.832 -1.538 1.072 1.00 0.00 49 ILE A O 17
ATOM 27702 N N . ALA A 1 59 ? 79.518 -0.082 0.062 1.00 0.00 50 ALA A N 17
ATOM 27703 C CA . ALA A 1 59 ? 78.354 -1.023 0.080 1.00 0.00 50 ALA A CA 17
ATOM 27704 C C . ALA A 1 59 ? 78.343 -1.947 -1.136 1.00 0.00 50 ALA A C 17
ATOM 27705 O O . ALA A 1 59 ? 78.197 -3.148 -0.991 1.00 0.00 50 ALA A O 17
ATOM 27712 N N . GLY A 1 60 ? 78.481 -1.420 -2.327 1.00 0.00 51 GLY A N 17
ATOM 27713 C CA . GLY A 1 60 ? 78.458 -2.314 -3.520 1.00 0.00 51 GLY A CA 17
ATOM 27714 C C . GLY A 1 60 ? 78.498 -1.514 -4.825 1.00 0.00 51 GLY A C 17
ATOM 27715 O O . GLY A 1 60 ? 79.227 -0.551 -4.965 1.00 0.00 51 GLY A O 17
ATOM 27719 N N . TRP A 1 61 ? 77.726 -1.940 -5.792 1.00 0.00 52 TRP A N 17
ATOM 27720 C CA . TRP A 1 61 ? 77.694 -1.269 -7.132 1.00 0.00 52 TRP A CA 17
ATOM 27721 C C . TRP A 1 61 ? 77.532 0.253 -7.034 1.00 0.00 52 TRP A C 17
ATOM 27722 O O . TRP A 1 61 ? 77.926 0.971 -7.939 1.00 0.00 52 TRP A O 17
ATOM 27743 N N . ASP A 1 62 ? 76.968 0.757 -5.965 1.00 0.00 53 ASP A N 17
ATOM 27744 C CA . ASP A 1 62 ? 76.792 2.230 -5.839 1.00 0.00 53 ASP A CA 17
ATOM 27745 C C . ASP A 1 62 ? 77.032 2.653 -4.388 1.00 0.00 53 ASP A C 17
ATOM 27746 O O . ASP A 1 62 ? 76.115 2.990 -3.663 1.00 0.00 53 ASP A O 17
ATOM 27755 N N . SER A 1 63 ? 78.263 2.617 -3.969 1.00 0.00 54 SER A N 17
ATOM 27756 C CA . SER A 1 63 ? 78.606 2.994 -2.570 1.00 0.00 54 SER A CA 17
ATOM 27757 C C . SER A 1 63 ? 78.730 4.519 -2.444 1.00 0.00 54 SER A C 17
ATOM 27758 O O . SER A 1 63 ? 79.316 5.153 -3.299 1.00 0.00 54 SER A O 17
ATOM 27766 N N . PRO A 1 64 ? 78.181 5.072 -1.382 1.00 0.00 55 PRO A N 17
ATOM 27767 C CA . PRO A 1 64 ? 78.258 6.535 -1.184 1.00 0.00 55 PRO A CA 17
ATOM 27768 C C . PRO A 1 64 ? 79.635 6.950 -0.647 1.00 0.00 55 PRO A C 17
ATOM 27769 O O . PRO A 1 64 ? 79.992 8.113 -0.671 1.00 0.00 55 PRO A O 17
ATOM 27780 N N . SER A 1 65 ? 80.396 6.012 -0.127 1.00 0.00 56 SER A N 17
ATOM 27781 C CA . SER A 1 65 ? 81.728 6.353 0.453 1.00 0.00 56 SER A CA 17
ATOM 27782 C C . SER A 1 65 ? 82.880 6.103 -0.531 1.00 0.00 56 SER A C 17
ATOM 27783 O O . SER A 1 65 ? 84.030 6.256 -0.174 1.00 0.00 56 SER A O 17
ATOM 27791 N N . CYS A 1 66 ? 82.600 5.718 -1.751 1.00 0.00 57 CYS A N 17
ATOM 27792 C CA . CYS A 1 66 ? 83.717 5.464 -2.719 1.00 0.00 57 CYS A CA 17
ATOM 27793 C C . CYS A 1 66 ? 84.448 6.772 -3.048 1.00 0.00 57 CYS A C 17
ATOM 27794 O O . CYS A 1 66 ? 83.841 7.817 -3.187 1.00 0.00 57 CYS A O 17
ATOM 27801 N N . GLY A 1 67 ? 85.749 6.709 -3.198 1.00 0.00 58 GLY A N 17
ATOM 27802 C CA . GLY A 1 67 ? 86.535 7.930 -3.549 1.00 0.00 58 GLY A CA 17
ATOM 27803 C C . GLY A 1 67 ? 87.092 8.622 -2.297 1.00 0.00 58 GLY A C 17
ATOM 27804 O O . GLY A 1 67 ? 87.871 9.551 -2.408 1.00 0.00 58 GLY A O 17
ATOM 27808 N N . THR A 1 68 ? 86.713 8.195 -1.114 1.00 0.00 59 THR A N 17
ATOM 27809 C CA . THR A 1 68 ? 87.247 8.861 0.115 1.00 0.00 59 THR A CA 17
ATOM 27810 C C . THR A 1 68 ? 88.729 8.537 0.306 1.00 0.00 59 THR A C 17
ATOM 27811 O O . THR A 1 68 ? 89.239 7.555 -0.197 1.00 0.00 59 THR A O 17
ATOM 27822 N N . CYS A 1 69 ? 89.413 9.371 1.037 1.00 0.00 60 CYS A N 17
ATOM 27823 C CA . CYS A 1 69 ? 90.868 9.158 1.294 1.00 0.00 60 CYS A CA 17
ATOM 27824 C C . CYS A 1 69 ? 91.098 8.705 2.738 1.00 0.00 60 CYS A C 17
ATOM 27825 O O . CYS A 1 69 ? 90.603 9.320 3.662 1.00 0.00 60 CYS A O 17
ATOM 27832 N N . TRP A 1 70 ? 91.856 7.656 2.947 1.00 0.00 61 TRP A N 17
ATOM 27833 C CA . TRP A 1 70 ? 92.123 7.200 4.345 1.00 0.00 61 TRP A CA 17
ATOM 27834 C C . TRP A 1 70 ? 93.602 6.874 4.529 1.00 0.00 61 TRP A C 17
ATOM 27835 O O . TRP A 1 70 ? 94.269 6.425 3.615 1.00 0.00 61 TRP A O 17
ATOM 27856 N N . LYS A 1 71 ? 94.113 7.095 5.707 1.00 0.00 62 LYS A N 17
ATOM 27857 C CA . LYS A 1 71 ? 95.545 6.800 5.981 1.00 0.00 62 LYS A CA 17
ATOM 27858 C C . LYS A 1 71 ? 95.644 5.544 6.846 1.00 0.00 62 LYS A C 17
ATOM 27859 O O . LYS A 1 71 ? 94.909 5.387 7.802 1.00 0.00 62 LYS A O 17
ATOM 27878 N N . VAL A 1 72 ? 96.542 4.652 6.517 1.00 0.00 63 VAL A N 17
ATOM 27879 C CA . VAL A 1 72 ? 96.687 3.401 7.321 1.00 0.00 63 VAL A CA 17
ATOM 27880 C C . VAL A 1 72 ? 97.982 3.464 8.127 1.00 0.00 63 VAL A C 17
ATOM 27881 O O . VAL A 1 72 ? 99.046 3.673 7.585 1.00 0.00 63 VAL A O 17
ATOM 27894 N N . THR A 1 73 ? 97.882 3.318 9.424 1.00 0.00 64 THR A N 17
ATOM 27895 C CA . THR A 1 73 ? 99.086 3.401 10.303 1.00 0.00 64 THR A CA 17
ATOM 27896 C C . THR A 1 73 ? 99.300 2.092 11.069 1.00 0.00 64 THR A C 17
ATOM 27897 O O . THR A 1 73 ? 98.363 1.499 11.578 1.00 0.00 64 THR A O 17
ATOM 27908 N N . ILE A 1 74 ? 100.528 1.641 11.154 1.00 0.00 65 ILE A N 17
ATOM 27909 C CA . ILE A 1 74 ? 100.816 0.366 11.884 1.00 0.00 65 ILE A CA 17
ATOM 27910 C C . ILE A 1 74 ? 101.700 0.641 13.119 1.00 0.00 65 ILE A C 17
ATOM 27911 O O . ILE A 1 74 ? 102.278 1.704 13.234 1.00 0.00 65 ILE A O 17
ATOM 27927 N N . PRO A 1 75 ? 101.762 -0.325 14.020 1.00 0.00 66 PRO A N 17
ATOM 27928 C CA . PRO A 1 75 ? 102.567 -0.169 15.272 1.00 0.00 66 PRO A CA 17
ATOM 27929 C C . PRO A 1 75 ? 104.059 0.046 14.988 1.00 0.00 66 PRO A C 17
ATOM 27930 O O . PRO A 1 75 ? 104.764 0.635 15.787 1.00 0.00 66 PRO A O 17
ATOM 27941 N N . ASN A 1 76 ? 104.544 -0.410 13.862 1.00 0.00 67 ASN A N 17
ATOM 27942 C CA . ASN A 1 76 ? 105.994 -0.214 13.532 1.00 0.00 67 ASN A CA 17
ATOM 27943 C C . ASN A 1 76 ? 106.298 1.283 13.408 1.00 0.00 67 ASN A C 17
ATOM 27944 O O . ASN A 1 76 ? 107.326 1.764 13.844 1.00 0.00 67 ASN A O 17
ATOM 27955 N N . GLY A 1 77 ? 105.391 2.005 12.811 1.00 0.00 68 GLY A N 17
ATOM 27956 C CA . GLY A 1 77 ? 105.586 3.474 12.641 1.00 0.00 68 GLY A CA 17
ATOM 27957 C C . GLY A 1 77 ? 105.711 3.799 11.155 1.00 0.00 68 GLY A C 17
ATOM 27958 O O . GLY A 1 77 ? 106.712 4.321 10.702 1.00 0.00 68 GLY A O 17
ATOM 27962 N N . ASN A 1 78 ? 104.692 3.500 10.399 1.00 0.00 69 ASN A N 17
ATOM 27963 C CA . ASN A 1 78 ? 104.714 3.789 8.939 1.00 0.00 69 ASN A CA 17
ATOM 27964 C C . ASN A 1 78 ? 103.279 3.812 8.419 1.00 0.00 69 ASN A C 17
ATOM 27965 O O . ASN A 1 78 ? 102.412 3.159 8.979 1.00 0.00 69 ASN A O 17
ATOM 27976 N N . SER A 1 79 ? 103.006 4.555 7.375 1.00 0.00 70 SER A N 17
ATOM 27977 C CA . SER A 1 79 ? 101.608 4.601 6.864 1.00 0.00 70 SER A CA 17
ATOM 27978 C C . SER A 1 79 ? 101.540 4.978 5.381 1.00 0.00 70 SER A C 17
ATOM 27979 O O . SER A 1 79 ? 102.459 5.536 4.815 1.00 0.00 70 SER A O 17
ATOM 27987 N N . ILE A 1 80 ? 100.428 4.674 4.765 1.00 0.00 71 ILE A N 17
ATOM 27988 C CA . ILE A 1 80 ? 100.213 4.990 3.320 1.00 0.00 71 ILE A CA 17
ATOM 27989 C C . ILE A 1 80 ? 98.796 5.536 3.126 1.00 0.00 71 ILE A C 17
ATOM 27990 O O . ILE A 1 80 ? 97.965 5.419 4.009 1.00 0.00 71 ILE A O 17
ATOM 28006 N N . PHE A 1 81 ? 98.504 6.120 1.988 1.00 0.00 72 PHE A N 17
ATOM 28007 C CA . PHE A 1 81 ? 97.124 6.650 1.773 1.00 0.00 72 PHE A CA 17
ATOM 28008 C C . PHE A 1 81 ? 96.360 5.727 0.816 1.00 0.00 72 PHE A C 17
ATOM 28009 O O . PHE A 1 81 ? 96.830 5.414 -0.256 1.00 0.00 72 PHE A O 17
ATOM 28026 N N . ILE A 1 82 ? 95.193 5.279 1.208 1.00 0.00 73 ILE A N 17
ATOM 28027 C CA . ILE A 1 82 ? 94.399 4.357 0.334 1.00 0.00 73 ILE A CA 17
ATOM 28028 C C . ILE A 1 82 ? 93.044 4.979 -0.012 1.00 0.00 73 ILE A C 17
ATOM 28029 O O . ILE A 1 82 ? 92.326 5.433 0.860 1.00 0.00 73 ILE A O 17
ATOM 28045 N N . ARG A 1 83 ? 92.686 5.001 -1.273 1.00 0.00 74 ARG A N 17
ATOM 28046 C CA . ARG A 1 83 ? 91.376 5.589 -1.663 1.00 0.00 74 ARG A CA 17
ATOM 28047 C C . ARG A 1 83 ? 90.369 4.457 -1.892 1.00 0.00 74 ARG A C 17
ATOM 28048 O O . ARG A 1 83 ? 90.702 3.412 -2.418 1.00 0.00 74 ARG A O 17
ATOM 28069 N N . GLY A 1 84 ? 89.151 4.650 -1.463 1.00 0.00 75 GLY A N 17
ATOM 28070 C CA . GLY A 1 84 ? 88.115 3.583 -1.606 1.00 0.00 75 GLY A CA 17
ATOM 28071 C C . GLY A 1 84 ? 87.888 3.213 -3.071 1.00 0.00 75 GLY A C 17
ATOM 28072 O O . GLY A 1 84 ? 88.007 4.025 -3.966 1.00 0.00 75 GLY A O 17
ATOM 28076 N N . VAL A 1 85 ? 87.533 1.977 -3.300 1.00 0.00 76 VAL A N 17
ATOM 28077 C CA . VAL A 1 85 ? 87.253 1.480 -4.678 1.00 0.00 76 VAL A CA 17
ATOM 28078 C C . VAL A 1 85 ? 86.377 0.207 -4.604 1.00 0.00 76 VAL A C 17
ATOM 28079 O O . VAL A 1 85 ? 85.473 0.030 -5.392 1.00 0.00 76 VAL A O 17
ATOM 28092 N N . ASP A 1 86 ? 86.626 -0.666 -3.653 1.00 0.00 77 ASP A N 17
ATOM 28093 C CA . ASP A 1 86 ? 85.800 -1.907 -3.515 1.00 0.00 77 ASP A CA 17
ATOM 28094 C C . ASP A 1 86 ? 85.457 -2.132 -2.039 1.00 0.00 77 ASP A C 17
ATOM 28095 O O . ASP A 1 86 ? 85.964 -1.451 -1.169 1.00 0.00 77 ASP A O 17
ATOM 28104 N N . SER A 1 87 ? 84.577 -3.061 -1.751 1.00 0.00 78 SER A N 17
ATOM 28105 C CA . SER A 1 87 ? 84.175 -3.312 -0.330 1.00 0.00 78 SER A CA 17
ATOM 28106 C C . SER A 1 87 ? 84.981 -4.456 0.297 1.00 0.00 78 SER A C 17
ATOM 28107 O O . SER A 1 87 ? 85.565 -5.275 -0.386 1.00 0.00 78 SER A O 17
ATOM 28115 N N . GLY A 1 88 ? 85.006 -4.502 1.608 1.00 0.00 79 GLY A N 17
ATOM 28116 C CA . GLY A 1 88 ? 85.758 -5.571 2.321 1.00 0.00 79 GLY A CA 17
ATOM 28117 C C . GLY A 1 88 ? 84.855 -6.221 3.374 1.00 0.00 79 GLY A C 17
ATOM 28118 O O . GLY A 1 88 ? 83.987 -5.585 3.941 1.00 0.00 79 GLY A O 17
ATOM 28122 N N . ARG A 1 89 ? 85.066 -7.480 3.641 1.00 0.00 80 ARG A N 17
ATOM 28123 C CA . ARG A 1 89 ? 84.242 -8.198 4.666 1.00 0.00 80 ARG A CA 17
ATOM 28124 C C . ARG A 1 89 ? 84.390 -7.532 6.040 1.00 0.00 80 ARG A C 17
ATOM 28125 O O . ARG A 1 89 ? 83.463 -7.496 6.828 1.00 0.00 80 ARG A O 17
ATOM 28146 N N . GLY A 1 90 ? 85.555 -7.010 6.326 1.00 0.00 81 GLY A N 17
ATOM 28147 C CA . GLY A 1 90 ? 85.779 -6.347 7.648 1.00 0.00 81 GLY A CA 17
ATOM 28148 C C . GLY A 1 90 ? 87.256 -5.991 7.812 1.00 0.00 81 GLY A C 17
ATOM 28149 O O . GLY A 1 90 ? 87.998 -6.678 8.489 1.00 0.00 81 GLY A O 17
ATOM 28153 N N . GLY A 1 91 ? 87.679 -4.914 7.205 1.00 0.00 82 GLY A N 17
ATOM 28154 C CA . GLY A 1 91 ? 89.105 -4.496 7.330 1.00 0.00 82 GLY A CA 17
ATOM 28155 C C . GLY A 1 91 ? 89.572 -3.861 6.024 1.00 0.00 82 GLY A C 17
ATOM 28156 O O . GLY A 1 91 ? 88.899 -3.930 5.014 1.00 0.00 82 GLY A O 17
ATOM 28160 N N . PHE A 1 92 ? 90.724 -3.244 6.038 1.00 0.00 83 PHE A N 17
ATOM 28161 C CA . PHE A 1 92 ? 91.259 -2.597 4.805 1.00 0.00 83 PHE A CA 17
ATOM 28162 C C . PHE A 1 92 ? 92.131 -3.589 4.036 1.00 0.00 83 PHE A C 17
ATOM 28163 O O . PHE A 1 92 ? 93.131 -4.065 4.541 1.00 0.00 83 PHE A O 17
ATOM 28180 N N . ASN A 1 93 ? 91.774 -3.889 2.811 1.00 0.00 84 ASN A N 17
ATOM 28181 C CA . ASN A 1 93 ? 92.602 -4.833 2.005 1.00 0.00 84 ASN A CA 17
ATOM 28182 C C . ASN A 1 93 ? 93.208 -4.067 0.828 1.00 0.00 84 ASN A C 17
ATOM 28183 O O . ASN A 1 93 ? 92.506 -3.353 0.143 1.00 0.00 84 ASN A O 17
ATOM 28194 N N . VAL A 1 94 ? 94.492 -4.175 0.595 1.00 0.00 85 VAL A N 17
ATOM 28195 C CA . VAL A 1 94 ? 95.094 -3.403 -0.537 1.00 0.00 85 VAL A CA 17
ATOM 28196 C C . VAL A 1 94 ? 96.044 -4.262 -1.370 1.00 0.00 85 VAL A C 17
ATOM 28197 O O . VAL A 1 94 ? 96.290 -5.416 -1.065 1.00 0.00 85 VAL A O 17
ATOM 28210 N N . ASN A 1 95 ? 96.573 -3.701 -2.429 1.00 0.00 86 ASN A N 17
ATOM 28211 C CA . ASN A 1 95 ? 97.515 -4.474 -3.297 1.00 0.00 86 ASN A CA 17
ATOM 28212 C C . ASN A 1 95 ? 98.705 -4.978 -2.465 1.00 0.00 86 ASN A C 17
ATOM 28213 O O . ASN A 1 95 ? 99.063 -4.365 -1.478 1.00 0.00 86 ASN A O 17
ATOM 28224 N N . PRO A 1 96 ? 99.294 -6.073 -2.888 1.00 0.00 87 PRO A N 17
ATOM 28225 C CA . PRO A 1 96 ? 100.460 -6.629 -2.157 1.00 0.00 87 PRO A CA 17
ATOM 28226 C C . PRO A 1 96 ? 101.640 -5.659 -2.219 1.00 0.00 87 PRO A C 17
ATOM 28227 O O . PRO A 1 96 ? 102.506 -5.690 -1.363 1.00 0.00 87 PRO A O 17
ATOM 28238 N N . THR A 1 97 ? 101.682 -4.779 -3.192 1.00 0.00 88 THR A N 17
ATOM 28239 C CA . THR A 1 97 ? 102.804 -3.795 -3.257 1.00 0.00 88 THR A CA 17
ATOM 28240 C C . THR A 1 97 ? 102.605 -2.749 -2.158 1.00 0.00 88 THR A C 17
ATOM 28241 O O . THR A 1 97 ? 103.541 -2.363 -1.487 1.00 0.00 88 THR A O 17
ATOM 28252 N N . ALA A 1 98 ? 101.389 -2.312 -1.952 1.00 0.00 89 ALA A N 17
ATOM 28253 C CA . ALA A 1 98 ? 101.127 -1.313 -0.873 1.00 0.00 89 ALA A CA 17
ATOM 28254 C C . ALA A 1 98 ? 101.385 -1.975 0.475 1.00 0.00 89 ALA A C 17
ATOM 28255 O O . ALA A 1 98 ? 101.946 -1.380 1.376 1.00 0.00 89 ALA A O 17
ATOM 28262 N N . PHE A 1 99 ? 100.990 -3.211 0.609 1.00 0.00 90 PHE A N 17
ATOM 28263 C CA . PHE A 1 99 ? 101.221 -3.942 1.895 1.00 0.00 90 PHE A CA 17
ATOM 28264 C C . PHE A 1 99 ? 102.721 -4.013 2.199 1.00 0.00 90 PHE A C 17
ATOM 28265 O O . PHE A 1 99 ? 103.154 -3.706 3.293 1.00 0.00 90 PHE A O 17
ATOM 28282 N N . THR A 1 100 ? 103.513 -4.433 1.244 1.00 0.00 91 THR A N 17
ATOM 28283 C CA . THR A 1 100 ? 104.988 -4.547 1.476 1.00 0.00 91 THR A CA 17
ATOM 28284 C C . THR A 1 100 ? 105.586 -3.188 1.842 1.00 0.00 91 THR A C 17
ATOM 28285 O O . THR A 1 100 ? 106.504 -3.096 2.627 1.00 0.00 91 THR A O 17
ATOM 28296 N N . LYS A 1 101 ? 105.079 -2.135 1.263 1.00 0.00 92 LYS A N 17
ATOM 28297 C CA . LYS A 1 101 ? 105.626 -0.782 1.582 1.00 0.00 92 LYS A CA 17
ATOM 28298 C C . LYS A 1 101 ? 105.253 -0.381 3.009 1.00 0.00 92 LYS A C 17
ATOM 28299 O O . LYS A 1 101 ? 106.043 0.207 3.725 1.00 0.00 92 LYS A O 17
ATOM 28318 N N . LEU A 1 102 ? 104.051 -0.684 3.416 1.00 0.00 93 LEU A N 17
ATOM 28319 C CA . LEU A 1 102 ? 103.605 -0.312 4.793 1.00 0.00 93 LEU A CA 17
ATOM 28320 C C . LEU A 1 102 ? 104.319 -1.154 5.860 1.00 0.00 93 LEU A C 17
ATOM 28321 O O . LEU A 1 102 ? 104.758 -0.637 6.871 1.00 0.00 93 LEU A O 17
ATOM 28337 N N . VAL A 1 103 ? 104.400 -2.446 5.667 1.00 0.00 94 VAL A N 17
ATOM 28338 C CA . VAL A 1 103 ? 105.043 -3.325 6.702 1.00 0.00 94 VAL A CA 17
ATOM 28339 C C . VAL A 1 103 ? 106.469 -3.718 6.303 1.00 0.00 94 VAL A C 17
ATOM 28340 O O . VAL A 1 103 ? 107.354 -3.792 7.134 1.00 0.00 94 VAL A O 17
ATOM 28353 N N . GLY A 1 104 ? 106.695 -3.971 5.044 1.00 0.00 95 GLY A N 17
ATOM 28354 C CA . GLY A 1 104 ? 108.056 -4.363 4.581 1.00 0.00 95 GLY A CA 17
ATOM 28355 C C . GLY A 1 104 ? 108.041 -5.801 4.050 1.00 0.00 95 GLY A C 17
ATOM 28356 O O . GLY A 1 104 ? 108.931 -6.204 3.323 1.00 0.00 95 GLY A O 17
ATOM 28360 N N . SER A 1 105 ? 107.045 -6.579 4.402 1.00 0.00 96 SER A N 17
ATOM 28361 C CA . SER A 1 105 ? 106.987 -7.989 3.911 1.00 0.00 96 SER A CA 17
ATOM 28362 C C . SER A 1 105 ? 105.554 -8.526 3.988 1.00 0.00 96 SER A C 17
ATOM 28363 O O . SER A 1 105 ? 104.773 -8.108 4.821 1.00 0.00 96 SER A O 17
ATOM 28371 N N . THR A 1 106 ? 105.212 -9.457 3.131 1.00 0.00 97 THR A N 17
ATOM 28372 C CA . THR A 1 106 ? 103.832 -10.039 3.156 1.00 0.00 97 THR A CA 17
ATOM 28373 C C . THR A 1 106 ? 103.791 -11.317 4.008 1.00 0.00 97 THR A C 17
ATOM 28374 O O . THR A 1 106 ? 102.802 -12.023 4.032 1.00 0.00 97 THR A O 17
ATOM 28385 N N . GLU A 1 107 ? 104.857 -11.613 4.704 1.00 0.00 98 GLU A N 17
ATOM 28386 C CA . GLU A 1 107 ? 104.898 -12.839 5.562 1.00 0.00 98 GLU A CA 17
ATOM 28387 C C . GLU A 1 107 ? 103.799 -12.786 6.629 1.00 0.00 98 GLU A C 17
ATOM 28388 O O . GLU A 1 107 ? 103.182 -13.785 6.946 1.00 0.00 98 GLU A O 17
ATOM 28400 N N . ALA A 1 108 ? 103.575 -11.632 7.201 1.00 0.00 99 ALA A N 17
ATOM 28401 C CA . ALA A 1 108 ? 102.542 -11.508 8.274 1.00 0.00 99 ALA A CA 17
ATOM 28402 C C . ALA A 1 108 ? 101.161 -11.915 7.753 1.00 0.00 99 ALA A C 17
ATOM 28403 O O . ALA A 1 108 ? 100.393 -12.552 8.449 1.00 0.00 99 ALA A O 17
ATOM 28410 N N . GLY A 1 109 ? 100.836 -11.541 6.543 1.00 0.00 100 GLY A N 17
ATOM 28411 C CA . GLY A 1 109 ? 99.498 -11.892 5.982 1.00 0.00 100 GLY A CA 17
ATOM 28412 C C . GLY A 1 109 ? 98.523 -10.761 6.307 1.00 0.00 100 GLY A C 17
ATOM 28413 O O . GLY A 1 109 ? 97.959 -10.139 5.427 1.00 0.00 100 GLY A O 17
ATOM 28417 N N . ARG A 1 110 ? 98.339 -10.485 7.573 1.00 0.00 101 ARG A N 17
ATOM 28418 C CA . ARG A 1 110 ? 97.422 -9.387 7.982 1.00 0.00 101 ARG A CA 17
ATOM 28419 C C . ARG A 1 110 ? 97.898 -8.773 9.307 1.00 0.00 101 ARG A C 17
ATOM 28420 O O . ARG A 1 110 ? 98.594 -9.412 10.074 1.00 0.00 101 ARG A O 17
ATOM 28441 N N . VAL A 1 111 ? 97.520 -7.552 9.584 1.00 0.00 102 VAL A N 17
ATOM 28442 C CA . VAL A 1 111 ? 97.943 -6.914 10.867 1.00 0.00 102 VAL A CA 17
ATOM 28443 C C . VAL A 1 111 ? 96.716 -6.351 11.594 1.00 0.00 102 VAL A C 17
ATOM 28444 O O . VAL A 1 111 ? 95.939 -5.611 11.028 1.00 0.00 102 VAL A O 17
ATOM 28457 N N . ASP A 1 112 ? 96.528 -6.728 12.832 1.00 0.00 103 ASP A N 17
ATOM 28458 C CA . ASP A 1 112 ? 95.334 -6.244 13.593 1.00 0.00 103 ASP A CA 17
ATOM 28459 C C . ASP A 1 112 ? 95.628 -4.939 14.341 1.00 0.00 103 ASP A C 17
ATOM 28460 O O . ASP A 1 112 ? 96.758 -4.509 14.457 1.00 0.00 103 ASP A O 17
ATOM 28469 N N . ASN A 1 113 ? 94.594 -4.316 14.853 1.00 0.00 104 ASN A N 17
ATOM 28470 C CA . ASN A 1 113 ? 94.751 -3.034 15.616 1.00 0.00 104 ASN A CA 17
ATOM 28471 C C . ASN A 1 113 ? 95.379 -1.949 14.741 1.00 0.00 104 ASN A C 17
ATOM 28472 O O . ASN A 1 113 ? 96.202 -1.171 15.188 1.00 0.00 104 ASN A O 17
ATOM 28483 N N . VAL A 1 114 ? 94.979 -1.890 13.501 1.00 0.00 105 VAL A N 17
ATOM 28484 C CA . VAL A 1 114 ? 95.530 -0.849 12.583 1.00 0.00 105 VAL A CA 17
ATOM 28485 C C . VAL A 1 114 ? 94.733 0.445 12.742 1.00 0.00 105 VAL A C 17
ATOM 28486 O O . VAL A 1 114 ? 93.519 0.433 12.687 1.00 0.00 105 VAL A O 17
ATOM 28499 N N . ASN A 1 115 ? 95.392 1.561 12.936 1.00 0.00 106 ASN A N 17
ATOM 28500 C CA . ASN A 1 115 ? 94.627 2.831 13.087 1.00 0.00 106 ASN A CA 17
ATOM 28501 C C . ASN A 1 115 ? 94.397 3.447 11.708 1.00 0.00 106 ASN A C 17
ATOM 28502 O O . ASN A 1 115 ? 95.263 3.433 10.854 1.00 0.00 106 ASN A O 17
ATOM 28513 N N . TYR A 1 116 ? 93.219 3.962 11.488 1.00 0.00 107 TYR A N 17
ATOM 28514 C CA . TYR A 1 116 ? 92.888 4.562 10.159 1.00 0.00 107 TYR A CA 17
ATOM 28515 C C . TYR A 1 116 ? 92.217 5.925 10.330 1.00 0.00 107 TYR A C 17
ATOM 28516 O O . TYR A 1 116 ? 91.415 6.128 11.222 1.00 0.00 107 TYR A O 17
ATOM 28534 N N . VAL A 1 117 ? 92.554 6.862 9.480 1.00 0.00 108 VAL A N 17
ATOM 28535 C CA . VAL A 1 117 ? 91.953 8.230 9.585 1.00 0.00 108 VAL A CA 17
ATOM 28536 C C . VAL A 1 117 ? 91.719 8.835 8.196 1.00 0.00 108 VAL A C 17
ATOM 28537 O O . VAL A 1 117 ? 92.535 8.703 7.305 1.00 0.00 108 VAL A O 17
ATOM 28550 N N . GLN A 1 118 ? 90.611 9.506 8.019 1.00 0.00 109 GLN A N 17
ATOM 28551 C CA . GLN A 1 118 ? 90.306 10.143 6.699 1.00 0.00 109 GLN A CA 17
ATOM 28552 C C . GLN A 1 118 ? 91.112 11.430 6.533 1.00 0.00 109 GLN A C 17
ATOM 28553 O O . GLN A 1 118 ? 91.262 12.204 7.459 1.00 0.00 109 GLN A O 17
ATOM 28567 N N . VAL A 1 119 ? 91.631 11.662 5.354 1.00 0.00 110 VAL A N 17
ATOM 28568 C CA . VAL A 1 119 ? 92.429 12.897 5.112 1.00 0.00 110 VAL A CA 17
ATOM 28569 C C . VAL A 1 119 ? 91.939 13.619 3.851 1.00 0.00 110 VAL A C 17
ATOM 28570 O O . VAL A 1 119 ? 91.206 13.069 3.053 1.00 0.00 110 VAL A O 17
ATOM 28583 N N . ASP A 1 120 ? 92.339 14.854 3.677 1.00 0.00 111 ASP A N 17
ATOM 28584 C CA . ASP A 1 120 ? 91.905 15.637 2.475 1.00 0.00 111 ASP A CA 17
ATOM 28585 C C . ASP A 1 120 ? 92.262 14.891 1.182 1.00 0.00 111 ASP A C 17
ATOM 28586 O O . ASP A 1 120 ? 93.319 14.302 1.065 1.00 0.00 111 ASP A O 17
ATOM 28595 N N . LEU A 1 121 ? 91.381 14.919 0.215 1.00 0.00 112 LEU A N 17
ATOM 28596 C CA . LEU A 1 121 ? 91.643 14.221 -1.083 1.00 0.00 112 LEU A CA 17
ATOM 28597 C C . LEU A 1 121 ? 92.888 14.794 -1.768 1.00 0.00 112 LEU A C 17
ATOM 28598 O O . LEU A 1 121 ? 93.667 14.078 -2.367 1.00 0.00 112 LEU A O 17
ATOM 28614 N N . SER A 1 122 ? 93.053 16.092 -1.713 1.00 0.00 113 SER A N 17
ATOM 28615 C CA . SER A 1 122 ? 94.218 16.745 -2.394 1.00 0.00 113 SER A CA 17
ATOM 28616 C C . SER A 1 122 ? 95.542 16.121 -1.942 1.00 0.00 113 SER A C 17
ATOM 28617 O O . SER A 1 122 ? 96.458 15.962 -2.728 1.00 0.00 113 SER A O 17
ATOM 28625 N N . ASN A 1 123 ? 95.651 15.779 -0.690 1.00 0.00 114 ASN A N 17
ATOM 28626 C CA . ASN A 1 123 ? 96.919 15.172 -0.176 1.00 0.00 114 ASN A CA 17
ATOM 28627 C C . ASN A 1 123 ? 97.170 13.797 -0.809 1.00 0.00 114 ASN A C 17
ATOM 28628 O O . ASN A 1 123 ? 98.298 13.446 -1.091 1.00 0.00 114 ASN A O 17
ATOM 28639 N N . CYS A 1 124 ? 96.141 13.020 -1.038 1.00 0.00 115 CYS A N 17
ATOM 28640 C CA . CYS A 1 124 ? 96.348 11.673 -1.665 1.00 0.00 115 CYS A CA 17
ATOM 28641 C C . CYS A 1 124 ? 96.926 11.836 -3.068 1.00 0.00 115 CYS A C 17
ATOM 28642 O O . CYS A 1 124 ? 97.835 11.131 -3.463 1.00 0.00 115 CYS A O 17
ATOM 28649 N N . ILE A 1 125 ? 96.387 12.753 -3.826 1.00 0.00 116 ILE A N 17
ATOM 28650 C CA . ILE A 1 125 ? 96.882 12.965 -5.218 1.00 0.00 116 ILE A CA 17
ATOM 28651 C C . ILE A 1 125 ? 98.284 13.575 -5.190 1.00 0.00 116 ILE A C 17
ATOM 28652 O O . ILE A 1 125 ? 99.140 13.211 -5.974 1.00 0.00 116 ILE A O 17
ATOM 28668 N N . ASN A 1 126 ? 98.527 14.495 -4.292 1.00 0.00 117 ASN A N 17
ATOM 28669 C CA . ASN A 1 126 ? 99.882 15.123 -4.210 1.00 0.00 117 ASN A CA 17
ATOM 28670 C C . ASN A 1 126 ? 100.926 14.090 -3.768 1.00 0.00 117 ASN A C 17
ATOM 28671 O O . ASN A 1 126 ? 102.042 14.073 -4.253 1.00 0.00 117 ASN A O 17
ATOM 28682 N N . GLY A 1 127 ? 100.572 13.243 -2.836 1.00 0.00 118 GLY A N 17
ATOM 28683 C CA . GLY A 1 127 ? 101.533 12.216 -2.330 1.00 0.00 118 GLY A CA 17
ATOM 28684 C C . GLY A 1 127 ? 101.719 11.095 -3.354 1.00 0.00 118 GLY A C 17
ATOM 28685 O O . GLY A 1 127 ? 102.824 10.806 -3.772 1.00 0.00 118 GLY A O 17
ATOM 28689 N N . ALA A 1 128 ? 100.649 10.455 -3.753 1.00 0.00 119 ALA A N 17
ATOM 28690 C CA . ALA A 1 128 ? 100.764 9.338 -4.745 1.00 0.00 119 ALA A CA 17
ATOM 28691 C C . ALA A 1 128 ? 101.377 9.850 -6.051 1.00 0.00 119 ALA A C 17
ATOM 28692 O O . ALA A 1 128 ? 102.222 9.208 -6.644 1.00 0.00 119 ALA A O 17
ATOM 28699 N N . ASN A 1 129 ? 100.959 11.009 -6.498 1.00 0.00 120 ASN A N 17
ATOM 28700 C CA . ASN A 1 129 ? 101.510 11.592 -7.764 1.00 0.00 120 ASN A CA 17
ATOM 28701 C C . ASN A 1 129 ? 101.471 10.564 -8.909 1.00 0.00 120 ASN A C 17
ATOM 28702 O O . ASN A 1 129 ? 100.392 10.333 -9.431 1.00 0.00 120 ASN A O 17
ATOM 28714 N N . VAL A 1 10 ? 90.374 -3.158 13.671 1.00 0.00 1 VAL A N 18
ATOM 28715 C CA . VAL A 1 10 ? 90.262 -3.338 12.196 1.00 0.00 1 VAL A CA 18
ATOM 28716 C C . VAL A 1 10 ? 91.491 -4.076 11.659 1.00 0.00 1 VAL A C 18
ATOM 28717 O O . VAL A 1 10 ? 92.610 -3.846 12.089 1.00 0.00 1 VAL A O 18
ATOM 28730 N N . SER A 1 11 ? 91.276 -4.984 10.747 1.00 0.00 2 SER A N 18
ATOM 28731 C CA . SER A 1 11 ? 92.404 -5.774 10.177 1.00 0.00 2 SER A CA 18
ATOM 28732 C C . SER A 1 11 ? 92.596 -5.449 8.696 1.00 0.00 2 SER A C 18
ATOM 28733 O O . SER A 1 11 ? 91.647 -5.243 7.965 1.00 0.00 2 SER A O 18
ATOM 28741 N N . ILE A 1 12 ? 93.824 -5.399 8.258 1.00 0.00 3 ILE A N 18
ATOM 28742 C CA . ILE A 1 12 ? 94.110 -5.086 6.828 1.00 0.00 3 ILE A CA 18
ATOM 28743 C C . ILE A 1 12 ? 94.739 -6.288 6.122 1.00 0.00 3 ILE A C 18
ATOM 28744 O O . ILE A 1 12 ? 95.442 -7.077 6.722 1.00 0.00 3 ILE A O 18
ATOM 28760 N N . SER A 1 13 ? 94.500 -6.414 4.845 1.00 0.00 4 SER A N 18
ATOM 28761 C CA . SER A 1 13 ? 95.081 -7.540 4.061 1.00 0.00 4 SER A CA 18
ATOM 28762 C C . SER A 1 13 ? 95.374 -7.045 2.646 1.00 0.00 4 SER A C 18
ATOM 28763 O O . SER A 1 13 ? 95.238 -5.869 2.363 1.00 0.00 4 SER A O 18
ATOM 28771 N N . TYR A 1 14 ? 95.757 -7.919 1.752 1.00 0.00 5 TYR A N 18
ATOM 28772 C CA . TYR A 1 14 ? 96.032 -7.472 0.355 1.00 0.00 5 TYR A CA 18
ATOM 28773 C C . TYR A 1 14 ? 95.509 -8.497 -0.658 1.00 0.00 5 TYR A C 18
ATOM 28774 O O . TYR A 1 14 ? 95.486 -9.683 -0.392 1.00 0.00 5 TYR A O 18
ATOM 28792 N N . ASP A 1 15 ? 95.105 -8.048 -1.825 1.00 0.00 6 ASP A N 18
ATOM 28793 C CA . ASP A 1 15 ? 94.603 -8.997 -2.864 1.00 0.00 6 ASP A CA 18
ATOM 28794 C C . ASP A 1 15 ? 95.307 -8.710 -4.203 1.00 0.00 6 ASP A C 18
ATOM 28795 O O . ASP A 1 15 ? 95.674 -7.583 -4.463 1.00 0.00 6 ASP A O 18
ATOM 28804 N N . PRO A 1 16 ? 95.497 -9.734 -5.006 1.00 0.00 7 PRO A N 18
ATOM 28805 C CA . PRO A 1 16 ? 96.195 -9.554 -6.301 1.00 0.00 7 PRO A CA 18
ATOM 28806 C C . PRO A 1 16 ? 95.254 -9.073 -7.419 1.00 0.00 7 PRO A C 18
ATOM 28807 O O . PRO A 1 16 ? 95.710 -8.735 -8.497 1.00 0.00 7 PRO A O 18
ATOM 28818 N N . ILE A 1 17 ? 93.962 -9.047 -7.195 1.00 0.00 8 ILE A N 18
ATOM 28819 C CA . ILE A 1 17 ? 93.030 -8.593 -8.284 1.00 0.00 8 ILE A CA 18
ATOM 28820 C C . ILE A 1 17 ? 93.174 -7.085 -8.538 1.00 0.00 8 ILE A C 18
ATOM 28821 O O . ILE A 1 17 ? 93.122 -6.638 -9.669 1.00 0.00 8 ILE A O 18
ATOM 28837 N N . TYR A 1 18 ? 93.324 -6.298 -7.502 1.00 0.00 9 TYR A N 18
ATOM 28838 C CA . TYR A 1 18 ? 93.438 -4.820 -7.699 1.00 0.00 9 TYR A CA 18
ATOM 28839 C C . TYR A 1 18 ? 94.800 -4.440 -8.283 1.00 0.00 9 TYR A C 18
ATOM 28840 O O . TYR A 1 18 ? 95.606 -3.758 -7.685 1.00 0.00 9 TYR A O 18
ATOM 28858 N N . ALA A 1 19 ? 94.993 -4.855 -9.509 1.00 0.00 10 ALA A N 18
ATOM 28859 C CA . ALA A 1 19 ? 96.225 -4.529 -10.281 1.00 0.00 10 ALA A CA 18
ATOM 28860 C C . ALA A 1 19 ? 95.867 -3.472 -11.329 1.00 0.00 10 ALA A C 18
ATOM 28861 O O . ALA A 1 19 ? 94.721 -3.094 -11.483 1.00 0.00 10 ALA A O 18
ATOM 28868 N N . ALA A 1 20 ? 96.860 -2.939 -11.988 1.00 0.00 11 ALA A N 18
ATOM 28869 C CA . ALA A 1 20 ? 96.626 -1.832 -12.967 1.00 0.00 11 ALA A CA 18
ATOM 28870 C C . ALA A 1 20 ? 95.672 -2.207 -14.106 1.00 0.00 11 ALA A C 18
ATOM 28871 O O . ALA A 1 20 ? 94.956 -1.347 -14.592 1.00 0.00 11 ALA A O 18
ATOM 28878 N N . ASP A 1 21 ? 95.663 -3.432 -14.584 1.00 0.00 12 ASP A N 18
ATOM 28879 C CA . ASP A 1 21 ? 94.752 -3.739 -15.737 1.00 0.00 12 ASP A CA 18
ATOM 28880 C C . ASP A 1 21 ? 93.362 -4.205 -15.280 1.00 0.00 12 ASP A C 18
ATOM 28881 O O . ASP A 1 21 ? 92.568 -4.668 -16.076 1.00 0.00 12 ASP A O 18
ATOM 28890 N N . LEU A 1 22 ? 93.057 -4.075 -14.016 1.00 0.00 13 LEU A N 18
ATOM 28891 C CA . LEU A 1 22 ? 91.714 -4.496 -13.509 1.00 0.00 13 LEU A CA 18
ATOM 28892 C C . LEU A 1 22 ? 90.646 -3.531 -14.020 1.00 0.00 13 LEU A C 18
ATOM 28893 O O . LEU A 1 22 ? 90.734 -2.334 -13.820 1.00 0.00 13 LEU A O 18
ATOM 28909 N N . SER A 1 23 ? 89.642 -4.044 -14.683 1.00 0.00 14 SER A N 18
ATOM 28910 C CA . SER A 1 23 ? 88.570 -3.153 -15.214 1.00 0.00 14 SER A CA 18
ATOM 28911 C C . SER A 1 23 ? 87.724 -2.605 -14.063 1.00 0.00 14 SER A C 18
ATOM 28912 O O . SER A 1 23 ? 87.393 -3.304 -13.125 1.00 0.00 14 SER A O 18
ATOM 28920 N N . MET A 1 24 ? 87.401 -1.344 -14.131 1.00 0.00 15 MET A N 18
ATOM 28921 C CA . MET A 1 24 ? 86.598 -0.694 -13.044 1.00 0.00 15 MET A CA 18
ATOM 28922 C C . MET A 1 24 ? 85.172 -1.254 -12.969 1.00 0.00 15 MET A C 18
ATOM 28923 O O . MET A 1 24 ? 84.497 -1.092 -11.969 1.00 0.00 15 MET A O 18
ATOM 28937 N N . GLY A 1 25 ? 84.693 -1.888 -14.009 1.00 0.00 16 GLY A N 18
ATOM 28938 C CA . GLY A 1 25 ? 83.299 -2.429 -13.992 1.00 0.00 16 GLY A CA 18
ATOM 28939 C C . GLY A 1 25 ? 83.186 -3.645 -13.070 1.00 0.00 16 GLY A C 18
ATOM 28940 O O . GLY A 1 25 ? 82.094 -4.059 -12.727 1.00 0.00 16 GLY A O 18
ATOM 28944 N N . SER A 1 26 ? 84.286 -4.235 -12.683 1.00 0.00 17 SER A N 18
ATOM 28945 C CA . SER A 1 26 ? 84.219 -5.439 -11.804 1.00 0.00 17 SER A CA 18
ATOM 28946 C C . SER A 1 26 ? 84.214 -5.062 -10.316 1.00 0.00 17 SER A C 18
ATOM 28947 O O . SER A 1 26 ? 84.044 -5.917 -9.467 1.00 0.00 17 SER A O 18
ATOM 28955 N N . VAL A 1 27 ? 84.416 -3.810 -9.985 1.00 0.00 18 VAL A N 18
ATOM 28956 C CA . VAL A 1 27 ? 84.438 -3.417 -8.544 1.00 0.00 18 VAL A CA 18
ATOM 28957 C C . VAL A 1 27 ? 83.094 -2.805 -8.130 1.00 0.00 18 VAL A C 18
ATOM 28958 O O . VAL A 1 27 ? 82.252 -2.514 -8.958 1.00 0.00 18 VAL A O 18
ATOM 28971 N N . ALA A 1 28 ? 82.893 -2.609 -6.851 1.00 0.00 19 ALA A N 18
ATOM 28972 C CA . ALA A 1 28 ? 81.606 -2.016 -6.365 1.00 0.00 19 ALA A CA 18
ATOM 28973 C C . ALA A 1 28 ? 81.400 -0.635 -6.996 1.00 0.00 19 ALA A C 18
ATOM 28974 O O . ALA A 1 28 ? 80.327 -0.313 -7.463 1.00 0.00 19 ALA A O 18
ATOM 28981 N N . CYS A 1 29 ? 82.428 0.169 -7.028 1.00 0.00 20 CYS A N 18
ATOM 28982 C CA . CYS A 1 29 ? 82.306 1.526 -7.654 1.00 0.00 20 CYS A CA 18
ATOM 28983 C C . CYS A 1 29 ? 82.414 1.378 -9.178 1.00 0.00 20 CYS A C 18
ATOM 28984 O O . CYS A 1 29 ? 83.473 1.564 -9.748 1.00 0.00 20 CYS A O 18
ATOM 28991 N N . SER A 1 30 ? 81.339 0.999 -9.839 1.00 0.00 21 SER A N 18
ATOM 28992 C CA . SER A 1 30 ? 81.410 0.789 -11.321 1.00 0.00 21 SER A CA 18
ATOM 28993 C C . SER A 1 30 ? 80.831 1.963 -12.129 1.00 0.00 21 SER A C 18
ATOM 28994 O O . SER A 1 30 ? 81.568 2.789 -12.635 1.00 0.00 21 SER A O 18
ATOM 29002 N N . ASN A 1 31 ? 79.526 2.025 -12.291 1.00 0.00 22 ASN A N 18
ATOM 29003 C CA . ASN A 1 31 ? 78.933 3.130 -13.114 1.00 0.00 22 ASN A CA 18
ATOM 29004 C C . ASN A 1 31 ? 77.769 3.838 -12.416 1.00 0.00 22 ASN A C 18
ATOM 29005 O O . ASN A 1 31 ? 77.067 4.620 -13.029 1.00 0.00 22 ASN A O 18
ATOM 29016 N N . GLY A 1 32 ? 77.560 3.589 -11.155 1.00 0.00 23 GLY A N 18
ATOM 29017 C CA . GLY A 1 32 ? 76.442 4.270 -10.435 1.00 0.00 23 GLY A CA 18
ATOM 29018 C C . GLY A 1 32 ? 76.842 5.722 -10.172 1.00 0.00 23 GLY A C 18
ATOM 29019 O O . GLY A 1 32 ? 77.660 6.286 -10.875 1.00 0.00 23 GLY A O 18
ATOM 29023 N N . ASP A 1 33 ? 76.295 6.319 -9.148 1.00 0.00 24 ASP A N 18
ATOM 29024 C CA . ASP A 1 33 ? 76.664 7.728 -8.804 1.00 0.00 24 ASP A CA 18
ATOM 29025 C C . ASP A 1 33 ? 78.127 7.785 -8.367 1.00 0.00 24 ASP A C 18
ATOM 29026 O O . ASP A 1 33 ? 78.845 8.706 -8.710 1.00 0.00 24 ASP A O 18
ATOM 29035 N N . HIS A 1 34 ? 78.575 6.816 -7.613 1.00 0.00 25 HIS A N 18
ATOM 29036 C CA . HIS A 1 34 ? 80.000 6.822 -7.150 1.00 0.00 25 HIS A CA 18
ATOM 29037 C C . HIS A 1 34 ? 80.897 6.068 -8.142 1.00 0.00 25 HIS A C 18
ATOM 29038 O O . HIS A 1 34 ? 82.068 5.862 -7.882 1.00 0.00 25 HIS A O 18
ATOM 29052 N N . GLY A 1 35 ? 80.369 5.649 -9.273 1.00 0.00 26 GLY A N 18
ATOM 29053 C CA . GLY A 1 35 ? 81.207 4.906 -10.262 1.00 0.00 26 GLY A CA 18
ATOM 29054 C C . GLY A 1 35 ? 82.384 5.774 -10.701 1.00 0.00 26 GLY A C 18
ATOM 29055 O O . GLY A 1 35 ? 82.235 6.941 -11.007 1.00 0.00 26 GLY A O 18
ATOM 29059 N N . LEU A 1 36 ? 83.548 5.194 -10.739 1.00 0.00 27 LEU A N 18
ATOM 29060 C CA . LEU A 1 36 ? 84.762 5.947 -11.165 1.00 0.00 27 LEU A CA 18
ATOM 29061 C C . LEU A 1 36 ? 85.124 5.610 -12.623 1.00 0.00 27 LEU A C 18
ATOM 29062 O O . LEU A 1 36 ? 86.038 6.181 -13.185 1.00 0.00 27 LEU A O 18
ATOM 29078 N N . MET A 1 37 ? 84.416 4.687 -13.236 1.00 0.00 28 MET A N 18
ATOM 29079 C CA . MET A 1 37 ? 84.718 4.312 -14.652 1.00 0.00 28 MET A CA 18
ATOM 29080 C C . MET A 1 37 ? 84.520 5.507 -15.589 1.00 0.00 28 MET A C 18
ATOM 29081 O O . MET A 1 37 ? 85.237 5.669 -16.558 1.00 0.00 28 MET A O 18
ATOM 29095 N N . ALA A 1 38 ? 83.526 6.319 -15.327 1.00 0.00 29 ALA A N 18
ATOM 29096 C CA . ALA A 1 38 ? 83.235 7.492 -16.219 1.00 0.00 29 ALA A CA 18
ATOM 29097 C C . ALA A 1 38 ? 84.502 8.300 -16.534 1.00 0.00 29 ALA A C 18
ATOM 29098 O O . ALA A 1 38 ? 85.041 8.215 -17.623 1.00 0.00 29 ALA A O 18
ATOM 29105 N N . GLN A 1 39 ? 84.980 9.078 -15.596 1.00 0.00 30 GLN A N 18
ATOM 29106 C CA . GLN A 1 39 ? 86.214 9.887 -15.847 1.00 0.00 30 GLN A CA 18
ATOM 29107 C C . GLN A 1 39 ? 87.423 8.963 -15.954 1.00 0.00 30 GLN A C 18
ATOM 29108 O O . GLN A 1 39 ? 88.309 9.165 -16.764 1.00 0.00 30 GLN A O 18
ATOM 29122 N N . TYR A 1 40 ? 87.465 7.963 -15.118 1.00 0.00 31 TYR A N 18
ATOM 29123 C CA . TYR A 1 40 ? 88.616 7.015 -15.123 1.00 0.00 31 TYR A CA 18
ATOM 29124 C C . TYR A 1 40 ? 88.110 5.596 -15.418 1.00 0.00 31 TYR A C 18
ATOM 29125 O O . TYR A 1 40 ? 87.731 4.887 -14.507 1.00 0.00 31 TYR A O 18
ATOM 29143 N N . PRO A 1 41 ? 88.095 5.221 -16.680 1.00 0.00 32 PRO A N 18
ATOM 29144 C CA . PRO A 1 41 ? 87.596 3.872 -17.049 1.00 0.00 32 PRO A CA 18
ATOM 29145 C C . PRO A 1 41 ? 88.549 2.774 -16.560 1.00 0.00 32 PRO A C 18
ATOM 29146 O O . PRO A 1 41 ? 88.168 1.622 -16.455 1.00 0.00 32 PRO A O 18
ATOM 29157 N N . THR A 1 42 ? 89.778 3.114 -16.255 1.00 0.00 33 THR A N 18
ATOM 29158 C CA . THR A 1 42 ? 90.744 2.083 -15.770 1.00 0.00 33 THR A CA 18
ATOM 29159 C C . THR A 1 42 ? 91.311 2.495 -14.407 1.00 0.00 33 THR A C 18
ATOM 29160 O O . THR A 1 42 ? 91.569 3.656 -14.152 1.00 0.00 33 THR A O 18
ATOM 29171 N N . LEU A 1 43 ? 91.488 1.542 -13.530 1.00 0.00 34 LEU A N 18
ATOM 29172 C CA . LEU A 1 43 ? 92.020 1.849 -12.164 1.00 0.00 34 LEU A CA 18
ATOM 29173 C C . LEU A 1 43 ? 93.463 2.353 -12.237 1.00 0.00 34 LEU A C 18
ATOM 29174 O O . LEU A 1 43 ? 94.343 1.661 -12.716 1.00 0.00 34 LEU A O 18
ATOM 29190 N N . GLY A 1 44 ? 93.713 3.542 -11.758 1.00 0.00 35 GLY A N 18
ATOM 29191 C CA . GLY A 1 44 ? 95.107 4.086 -11.788 1.00 0.00 35 GLY A CA 18
ATOM 29192 C C . GLY A 1 44 ? 95.094 5.618 -11.871 1.00 0.00 35 GLY A C 18
ATOM 29193 O O . GLY A 1 44 ? 95.988 6.212 -12.445 1.00 0.00 35 GLY A O 18
ATOM 29197 N N . GLU A 1 45 ? 94.113 6.264 -11.285 1.00 0.00 36 GLU A N 18
ATOM 29198 C CA . GLU A 1 45 ? 94.068 7.753 -11.317 1.00 0.00 36 GLU A CA 18
ATOM 29199 C C . GLU A 1 45 ? 93.266 8.288 -10.133 1.00 0.00 36 GLU A C 18
ATOM 29200 O O . GLU A 1 45 ? 93.711 9.175 -9.428 1.00 0.00 36 GLU A O 18
ATOM 29212 N N . VAL A 1 46 ? 92.087 7.756 -9.904 1.00 0.00 37 VAL A N 18
ATOM 29213 C CA . VAL A 1 46 ? 91.264 8.243 -8.753 1.00 0.00 37 VAL A CA 18
ATOM 29214 C C . VAL A 1 46 ? 92.053 8.008 -7.440 1.00 0.00 37 VAL A C 18
ATOM 29215 O O . VAL A 1 46 ? 92.395 8.957 -6.762 1.00 0.00 37 VAL A O 18
ATOM 29228 N N . PRO A 1 47 ? 92.364 6.763 -7.145 1.00 0.00 38 PRO A N 18
ATOM 29229 C CA . PRO A 1 47 ? 93.170 6.459 -5.935 1.00 0.00 38 PRO A CA 18
ATOM 29230 C C . PRO A 1 47 ? 94.628 6.842 -6.199 1.00 0.00 38 PRO A C 18
ATOM 29231 O O . PRO A 1 47 ? 95.381 7.158 -5.298 1.00 0.00 38 PRO A O 18
ATOM 29242 N N . GLY A 1 48 ? 95.025 6.782 -7.442 1.00 0.00 39 GLY A N 18
ATOM 29243 C CA . GLY A 1 48 ? 96.423 7.098 -7.827 1.00 0.00 39 GLY A CA 18
ATOM 29244 C C . GLY A 1 48 ? 96.938 5.919 -8.644 1.00 0.00 39 GLY A C 18
ATOM 29245 O O . GLY A 1 48 ? 97.243 6.048 -9.812 1.00 0.00 39 GLY A O 18
ATOM 29249 N N . PHE A 1 49 ? 96.974 4.756 -8.021 1.00 0.00 40 PHE A N 18
ATOM 29250 C CA . PHE A 1 49 ? 97.405 3.470 -8.686 1.00 0.00 40 PHE A CA 18
ATOM 29251 C C . PHE A 1 49 ? 97.685 2.377 -7.608 1.00 0.00 40 PHE A C 18
ATOM 29252 O O . PHE A 1 49 ? 96.897 1.459 -7.487 1.00 0.00 40 PHE A O 18
ATOM 29269 N N . PRO A 1 50 ? 98.779 2.477 -6.857 1.00 0.00 41 PRO A N 18
ATOM 29270 C CA . PRO A 1 50 ? 99.072 1.440 -5.823 1.00 0.00 41 PRO A CA 18
ATOM 29271 C C . PRO A 1 50 ? 98.316 1.701 -4.508 1.00 0.00 41 PRO A C 18
ATOM 29272 O O . PRO A 1 50 ? 98.340 0.880 -3.610 1.00 0.00 41 PRO A O 18
ATOM 29283 N N . ASN A 1 51 ? 97.672 2.834 -4.373 1.00 0.00 42 ASN A N 18
ATOM 29284 C CA . ASN A 1 51 ? 96.950 3.142 -3.103 1.00 0.00 42 ASN A CA 18
ATOM 29285 C C . ASN A 1 51 ? 95.469 2.823 -3.241 1.00 0.00 42 ASN A C 18
ATOM 29286 O O . ASN A 1 51 ? 94.623 3.484 -2.666 1.00 0.00 42 ASN A O 18
ATOM 29297 N N . VAL A 1 52 ? 95.156 1.803 -3.988 1.00 0.00 43 VAL A N 18
ATOM 29298 C CA . VAL A 1 52 ? 93.734 1.416 -4.161 1.00 0.00 43 VAL A CA 18
ATOM 29299 C C . VAL A 1 52 ? 93.473 0.097 -3.437 1.00 0.00 43 VAL A C 18
ATOM 29300 O O . VAL A 1 52 ? 94.272 -0.826 -3.478 1.00 0.00 43 VAL A O 18
ATOM 29313 N N . GLY A 1 53 ? 92.366 0.022 -2.756 1.00 0.00 44 GLY A N 18
ATOM 29314 C CA . GLY A 1 53 ? 92.031 -1.212 -1.999 1.00 0.00 44 GLY A CA 18
ATOM 29315 C C . GLY A 1 53 ? 90.579 -1.157 -1.528 1.00 0.00 44 GLY A C 18
ATOM 29316 O O . GLY A 1 53 ? 89.912 -0.149 -1.648 1.00 0.00 44 GLY A O 18
ATOM 29320 N N . GLY A 1 54 ? 90.098 -2.237 -0.971 1.00 0.00 45 GLY A N 18
ATOM 29321 C CA . GLY A 1 54 ? 88.701 -2.269 -0.468 1.00 0.00 45 GLY A CA 18
ATOM 29322 C C . GLY A 1 54 ? 88.667 -1.736 0.963 1.00 0.00 45 GLY A C 18
ATOM 29323 O O . GLY A 1 54 ? 89.650 -1.779 1.679 1.00 0.00 45 GLY A O 18
ATOM 29327 N N . ILE A 1 55 ? 87.534 -1.253 1.386 1.00 0.00 46 ILE A N 18
ATOM 29328 C CA . ILE A 1 55 ? 87.392 -0.727 2.773 1.00 0.00 46 ILE A CA 18
ATOM 29329 C C . ILE A 1 55 ? 86.021 -1.168 3.309 1.00 0.00 46 ILE A C 18
ATOM 29330 O O . ILE A 1 55 ? 85.092 -1.331 2.544 1.00 0.00 46 ILE A O 18
ATOM 29346 N N . PRO A 1 56 ? 85.928 -1.347 4.603 1.00 0.00 47 PRO A N 18
ATOM 29347 C CA . PRO A 1 56 ? 84.640 -1.772 5.226 1.00 0.00 47 PRO A CA 18
ATOM 29348 C C . PRO A 1 56 ? 83.477 -0.790 4.973 1.00 0.00 47 PRO A C 18
ATOM 29349 O O . PRO A 1 56 ? 82.342 -1.100 5.283 1.00 0.00 47 PRO A O 18
ATOM 29360 N N . ASP A 1 57 ? 83.730 0.385 4.441 1.00 0.00 48 ASP A N 18
ATOM 29361 C CA . ASP A 1 57 ? 82.616 1.356 4.210 1.00 0.00 48 ASP A CA 18
ATOM 29362 C C . ASP A 1 57 ? 82.051 1.268 2.783 1.00 0.00 48 ASP A C 18
ATOM 29363 O O . ASP A 1 57 ? 80.990 1.804 2.519 1.00 0.00 48 ASP A O 18
ATOM 29372 N N . ILE A 1 58 ? 82.710 0.590 1.867 1.00 0.00 49 ILE A N 18
ATOM 29373 C CA . ILE A 1 58 ? 82.126 0.492 0.485 1.00 0.00 49 ILE A CA 18
ATOM 29374 C C . ILE A 1 58 ? 80.957 -0.505 0.522 1.00 0.00 49 ILE A C 18
ATOM 29375 O O . ILE A 1 58 ? 81.131 -1.656 0.878 1.00 0.00 49 ILE A O 18
ATOM 29391 N N . ALA A 1 59 ? 79.764 -0.067 0.191 1.00 0.00 50 ALA A N 18
ATOM 29392 C CA . ALA A 1 59 ? 78.577 -0.984 0.243 1.00 0.00 50 ALA A CA 18
ATOM 29393 C C . ALA A 1 59 ? 78.505 -1.917 -0.964 1.00 0.00 50 ALA A C 18
ATOM 29394 O O . ALA A 1 59 ? 78.250 -3.098 -0.811 1.00 0.00 50 ALA A O 18
ATOM 29401 N N . GLY A 1 60 ? 78.706 -1.415 -2.154 1.00 0.00 51 GLY A N 18
ATOM 29402 C CA . GLY A 1 60 ? 78.620 -2.312 -3.339 1.00 0.00 51 GLY A CA 18
ATOM 29403 C C . GLY A 1 60 ? 78.636 -1.504 -4.638 1.00 0.00 51 GLY A C 18
ATOM 29404 O O . GLY A 1 60 ? 79.380 -0.555 -4.791 1.00 0.00 51 GLY A O 18
ATOM 29408 N N . TRP A 1 61 ? 77.814 -1.899 -5.578 1.00 0.00 52 TRP A N 18
ATOM 29409 C CA . TRP A 1 61 ? 77.728 -1.215 -6.913 1.00 0.00 52 TRP A CA 18
ATOM 29410 C C . TRP A 1 61 ? 77.751 0.314 -6.799 1.00 0.00 52 TRP A C 18
ATOM 29411 O O . TRP A 1 61 ? 78.204 0.996 -7.704 1.00 0.00 52 TRP A O 18
ATOM 29432 N N . ASP A 1 62 ? 77.274 0.860 -5.707 1.00 0.00 53 ASP A N 18
ATOM 29433 C CA . ASP A 1 62 ? 77.269 2.341 -5.546 1.00 0.00 53 ASP A CA 18
ATOM 29434 C C . ASP A 1 62 ? 77.580 2.714 -4.093 1.00 0.00 53 ASP A C 18
ATOM 29435 O O . ASP A 1 62 ? 76.750 3.252 -3.384 1.00 0.00 53 ASP A O 18
ATOM 29444 N N . SER A 1 63 ? 78.771 2.415 -3.648 1.00 0.00 54 SER A N 18
ATOM 29445 C CA . SER A 1 63 ? 79.161 2.724 -2.236 1.00 0.00 54 SER A CA 18
ATOM 29446 C C . SER A 1 63 ? 79.221 4.245 -2.003 1.00 0.00 54 SER A C 18
ATOM 29447 O O . SER A 1 63 ? 79.778 4.960 -2.811 1.00 0.00 54 SER A O 18
ATOM 29455 N N . PRO A 1 64 ? 78.651 4.698 -0.901 1.00 0.00 55 PRO A N 18
ATOM 29456 C CA . PRO A 1 64 ? 78.662 6.152 -0.596 1.00 0.00 55 PRO A CA 18
ATOM 29457 C C . PRO A 1 64 ? 80.047 6.604 -0.118 1.00 0.00 55 PRO A C 18
ATOM 29458 O O . PRO A 1 64 ? 80.392 7.768 -0.204 1.00 0.00 55 PRO A O 18
ATOM 29469 N N . SER A 1 65 ? 80.835 5.694 0.402 1.00 0.00 56 SER A N 18
ATOM 29470 C CA . SER A 1 65 ? 82.191 6.066 0.906 1.00 0.00 56 SER A CA 18
ATOM 29471 C C . SER A 1 65 ? 83.260 5.883 -0.178 1.00 0.00 56 SER A C 18
ATOM 29472 O O . SER A 1 65 ? 84.441 5.868 0.114 1.00 0.00 56 SER A O 18
ATOM 29480 N N . CYS A 1 66 ? 82.864 5.744 -1.420 1.00 0.00 57 CYS A N 18
ATOM 29481 C CA . CYS A 1 66 ? 83.873 5.567 -2.508 1.00 0.00 57 CYS A CA 18
ATOM 29482 C C . CYS A 1 66 ? 84.500 6.918 -2.868 1.00 0.00 57 CYS A C 18
ATOM 29483 O O . CYS A 1 66 ? 83.881 7.956 -2.735 1.00 0.00 57 CYS A O 18
ATOM 29490 N N . GLY A 1 67 ? 85.720 6.901 -3.334 1.00 0.00 58 GLY A N 18
ATOM 29491 C CA . GLY A 1 67 ? 86.401 8.172 -3.722 1.00 0.00 58 GLY A CA 18
ATOM 29492 C C . GLY A 1 67 ? 86.744 8.984 -2.471 1.00 0.00 58 GLY A C 18
ATOM 29493 O O . GLY A 1 67 ? 86.799 10.198 -2.505 1.00 0.00 58 GLY A O 18
ATOM 29497 N N . THR A 1 68 ? 86.985 8.318 -1.372 1.00 0.00 59 THR A N 18
ATOM 29498 C CA . THR A 1 68 ? 87.336 9.037 -0.113 1.00 0.00 59 THR A CA 18
ATOM 29499 C C . THR A 1 68 ? 88.748 8.652 0.332 1.00 0.00 59 THR A C 18
ATOM 29500 O O . THR A 1 68 ? 89.128 7.498 0.334 1.00 0.00 59 THR A O 18
ATOM 29511 N N . CYS A 1 69 ? 89.526 9.638 0.670 1.00 0.00 60 CYS A N 18
ATOM 29512 C CA . CYS A 1 69 ? 90.946 9.404 1.082 1.00 0.00 60 CYS A CA 18
ATOM 29513 C C . CYS A 1 69 ? 91.070 8.963 2.541 1.00 0.00 60 CYS A C 18
ATOM 29514 O O . CYS A 1 69 ? 90.336 9.412 3.402 1.00 0.00 60 CYS A O 18
ATOM 29521 N N . TRP A 1 70 ? 92.024 8.112 2.827 1.00 0.00 61 TRP A N 18
ATOM 29522 C CA . TRP A 1 70 ? 92.241 7.662 4.232 1.00 0.00 61 TRP A CA 18
ATOM 29523 C C . TRP A 1 70 ? 93.711 7.347 4.469 1.00 0.00 61 TRP A C 18
ATOM 29524 O O . TRP A 1 70 ? 94.417 6.929 3.572 1.00 0.00 61 TRP A O 18
ATOM 29545 N N . LYS A 1 71 ? 94.168 7.526 5.675 1.00 0.00 62 LYS A N 18
ATOM 29546 C CA . LYS A 1 71 ? 95.586 7.218 5.993 1.00 0.00 62 LYS A CA 18
ATOM 29547 C C . LYS A 1 71 ? 95.622 5.958 6.856 1.00 0.00 62 LYS A C 18
ATOM 29548 O O . LYS A 1 71 ? 94.880 5.842 7.811 1.00 0.00 62 LYS A O 18
ATOM 29567 N N . VAL A 1 72 ? 96.461 5.013 6.525 1.00 0.00 63 VAL A N 18
ATOM 29568 C CA . VAL A 1 72 ? 96.519 3.755 7.329 1.00 0.00 63 VAL A CA 18
ATOM 29569 C C . VAL A 1 72 ? 97.819 3.718 8.129 1.00 0.00 63 VAL A C 18
ATOM 29570 O O . VAL A 1 72 ? 98.890 3.911 7.592 1.00 0.00 63 VAL A O 18
ATOM 29583 N N . THR A 1 73 ? 97.718 3.508 9.417 1.00 0.00 64 THR A N 18
ATOM 29584 C CA . THR A 1 73 ? 98.927 3.495 10.293 1.00 0.00 64 THR A CA 18
ATOM 29585 C C . THR A 1 73 ? 99.080 2.139 10.997 1.00 0.00 64 THR A C 18
ATOM 29586 O O . THR A 1 73 ? 98.118 1.574 11.485 1.00 0.00 64 THR A O 18
ATOM 29597 N N . ILE A 1 74 ? 100.282 1.615 11.047 1.00 0.00 65 ILE A N 18
ATOM 29598 C CA . ILE A 1 74 ? 100.501 0.290 11.714 1.00 0.00 65 ILE A CA 18
ATOM 29599 C C . ILE A 1 74 ? 101.415 0.449 12.951 1.00 0.00 65 ILE A C 18
ATOM 29600 O O . ILE A 1 74 ? 102.046 1.475 13.118 1.00 0.00 65 ILE A O 18
ATOM 29616 N N . PRO A 1 75 ? 101.437 -0.568 13.800 1.00 0.00 66 PRO A N 18
ATOM 29617 C CA . PRO A 1 75 ? 102.259 -0.518 15.050 1.00 0.00 66 PRO A CA 18
ATOM 29618 C C . PRO A 1 75 ? 103.761 -0.402 14.765 1.00 0.00 66 PRO A C 18
ATOM 29619 O O . PRO A 1 75 ? 104.510 0.098 15.584 1.00 0.00 66 PRO A O 18
ATOM 29630 N N . ASN A 1 76 ? 104.209 -0.848 13.619 1.00 0.00 67 ASN A N 18
ATOM 29631 C CA . ASN A 1 76 ? 105.669 -0.750 13.295 1.00 0.00 67 ASN A CA 18
ATOM 29632 C C . ASN A 1 76 ? 106.079 0.720 13.191 1.00 0.00 67 ASN A C 18
ATOM 29633 O O . ASN A 1 76 ? 107.132 1.124 13.648 1.00 0.00 67 ASN A O 18
ATOM 29644 N N . GLY A 1 77 ? 105.230 1.514 12.602 1.00 0.00 68 GLY A N 18
ATOM 29645 C CA . GLY A 1 77 ? 105.528 2.969 12.464 1.00 0.00 68 GLY A CA 18
ATOM 29646 C C . GLY A 1 77 ? 105.640 3.341 10.989 1.00 0.00 68 GLY A C 18
ATOM 29647 O O . GLY A 1 77 ? 106.668 3.804 10.531 1.00 0.00 68 GLY A O 18
ATOM 29651 N N . ASN A 1 78 ? 104.583 3.154 10.250 1.00 0.00 69 ASN A N 18
ATOM 29652 C CA . ASN A 1 78 ? 104.596 3.506 8.803 1.00 0.00 69 ASN A CA 18
ATOM 29653 C C . ASN A 1 78 ? 103.157 3.661 8.321 1.00 0.00 69 ASN A C 18
ATOM 29654 O O . ASN A 1 78 ? 102.255 3.039 8.858 1.00 0.00 69 ASN A O 18
ATOM 29665 N N . SER A 1 79 ? 102.921 4.489 7.336 1.00 0.00 70 SER A N 18
ATOM 29666 C CA . SER A 1 79 ? 101.523 4.670 6.857 1.00 0.00 70 SER A CA 18
ATOM 29667 C C . SER A 1 79 ? 101.463 5.057 5.379 1.00 0.00 70 SER A C 18
ATOM 29668 O O . SER A 1 79 ? 102.397 5.590 4.814 1.00 0.00 70 SER A O 18
ATOM 29676 N N . ILE A 1 80 ? 100.340 4.794 4.770 1.00 0.00 71 ILE A N 18
ATOM 29677 C CA . ILE A 1 80 ? 100.122 5.129 3.334 1.00 0.00 71 ILE A CA 18
ATOM 29678 C C . ILE A 1 80 ? 98.702 5.670 3.171 1.00 0.00 71 ILE A C 18
ATOM 29679 O O . ILE A 1 80 ? 97.881 5.513 4.056 1.00 0.00 71 ILE A O 18
ATOM 29695 N N . PHE A 1 81 ? 98.395 6.299 2.062 1.00 0.00 72 PHE A N 18
ATOM 29696 C CA . PHE A 1 81 ? 97.009 6.829 1.894 1.00 0.00 72 PHE A CA 18
ATOM 29697 C C . PHE A 1 81 ? 96.227 5.909 0.955 1.00 0.00 72 PHE A C 18
ATOM 29698 O O . PHE A 1 81 ? 96.662 5.614 -0.141 1.00 0.00 72 PHE A O 18
ATOM 29715 N N . ILE A 1 82 ? 95.089 5.436 1.393 1.00 0.00 73 ILE A N 18
ATOM 29716 C CA . ILE A 1 82 ? 94.283 4.505 0.546 1.00 0.00 73 ILE A CA 18
ATOM 29717 C C . ILE A 1 82 ? 92.905 5.109 0.258 1.00 0.00 73 ILE A C 18
ATOM 29718 O O . ILE A 1 82 ? 92.224 5.558 1.166 1.00 0.00 73 ILE A O 18
ATOM 29734 N N . ARG A 1 83 ? 92.482 5.118 -0.983 1.00 0.00 74 ARG A N 18
ATOM 29735 C CA . ARG A 1 83 ? 91.141 5.676 -1.304 1.00 0.00 74 ARG A CA 18
ATOM 29736 C C . ARG A 1 83 ? 90.143 4.526 -1.451 1.00 0.00 74 ARG A C 18
ATOM 29737 O O . ARG A 1 83 ? 90.438 3.505 -2.042 1.00 0.00 74 ARG A O 18
ATOM 29758 N N . GLY A 1 84 ? 88.967 4.686 -0.899 1.00 0.00 75 GLY A N 18
ATOM 29759 C CA . GLY A 1 84 ? 87.936 3.606 -0.979 1.00 0.00 75 GLY A CA 18
ATOM 29760 C C . GLY A 1 84 ? 87.654 3.262 -2.439 1.00 0.00 75 GLY A C 18
ATOM 29761 O O . GLY A 1 84 ? 87.774 4.094 -3.318 1.00 0.00 75 GLY A O 18
ATOM 29765 N N . VAL A 1 85 ? 87.279 2.040 -2.699 1.00 0.00 76 VAL A N 18
ATOM 29766 C CA . VAL A 1 85 ? 86.980 1.613 -4.100 1.00 0.00 76 VAL A CA 18
ATOM 29767 C C . VAL A 1 85 ? 86.313 0.220 -4.132 1.00 0.00 76 VAL A C 18
ATOM 29768 O O . VAL A 1 85 ? 85.553 -0.068 -5.035 1.00 0.00 76 VAL A O 18
ATOM 29781 N N . ASP A 1 86 ? 86.570 -0.645 -3.169 1.00 0.00 77 ASP A N 18
ATOM 29782 C CA . ASP A 1 86 ? 85.938 -2.011 -3.168 1.00 0.00 77 ASP A CA 18
ATOM 29783 C C . ASP A 1 86 ? 85.312 -2.290 -1.797 1.00 0.00 77 ASP A C 18
ATOM 29784 O O . ASP A 1 86 ? 85.571 -1.594 -0.835 1.00 0.00 77 ASP A O 18
ATOM 29793 N N . SER A 1 87 ? 84.500 -3.314 -1.702 1.00 0.00 78 SER A N 18
ATOM 29794 C CA . SER A 1 87 ? 83.853 -3.657 -0.396 1.00 0.00 78 SER A CA 18
ATOM 29795 C C . SER A 1 87 ? 84.662 -4.715 0.356 1.00 0.00 78 SER A C 18
ATOM 29796 O O . SER A 1 87 ? 85.239 -5.609 -0.233 1.00 0.00 78 SER A O 18
ATOM 29804 N N . GLY A 1 88 ? 84.697 -4.614 1.662 1.00 0.00 79 GLY A N 18
ATOM 29805 C CA . GLY A 1 88 ? 85.453 -5.605 2.477 1.00 0.00 79 GLY A CA 18
ATOM 29806 C C . GLY A 1 88 ? 84.530 -6.195 3.544 1.00 0.00 79 GLY A C 18
ATOM 29807 O O . GLY A 1 88 ? 83.722 -5.502 4.133 1.00 0.00 79 GLY A O 18
ATOM 29811 N N . ARG A 1 89 ? 84.664 -7.465 3.805 1.00 0.00 80 ARG A N 18
ATOM 29812 C CA . ARG A 1 89 ? 83.819 -8.123 4.851 1.00 0.00 80 ARG A CA 18
ATOM 29813 C C . ARG A 1 89 ? 84.072 -7.464 6.215 1.00 0.00 80 ARG A C 18
ATOM 29814 O O . ARG A 1 89 ? 83.209 -7.436 7.072 1.00 0.00 80 ARG A O 18
ATOM 29835 N N . GLY A 1 90 ? 85.254 -6.933 6.411 1.00 0.00 81 GLY A N 18
ATOM 29836 C CA . GLY A 1 90 ? 85.578 -6.269 7.709 1.00 0.00 81 GLY A CA 18
ATOM 29837 C C . GLY A 1 90 ? 87.074 -5.958 7.776 1.00 0.00 81 GLY A C 18
ATOM 29838 O O . GLY A 1 90 ? 87.833 -6.670 8.407 1.00 0.00 81 GLY A O 18
ATOM 29842 N N . GLY A 1 91 ? 87.498 -4.892 7.141 1.00 0.00 82 GLY A N 18
ATOM 29843 C CA . GLY A 1 91 ? 88.945 -4.530 7.184 1.00 0.00 82 GLY A CA 18
ATOM 29844 C C . GLY A 1 91 ? 89.367 -3.820 5.895 1.00 0.00 82 GLY A C 18
ATOM 29845 O O . GLY A 1 91 ? 88.686 -3.869 4.890 1.00 0.00 82 GLY A O 18
ATOM 29849 N N . PHE A 1 92 ? 90.499 -3.166 5.926 1.00 0.00 83 PHE A N 18
ATOM 29850 C CA . PHE A 1 92 ? 91.013 -2.445 4.722 1.00 0.00 83 PHE A CA 18
ATOM 29851 C C . PHE A 1 92 ? 91.934 -3.366 3.916 1.00 0.00 83 PHE A C 18
ATOM 29852 O O . PHE A 1 92 ? 92.990 -3.752 4.377 1.00 0.00 83 PHE A O 18
ATOM 29869 N N . ASN A 1 93 ? 91.551 -3.708 2.711 1.00 0.00 84 ASN A N 18
ATOM 29870 C CA . ASN A 1 93 ? 92.417 -4.595 1.877 1.00 0.00 84 ASN A CA 18
ATOM 29871 C C . ASN A 1 93 ? 93.022 -3.772 0.735 1.00 0.00 84 ASN A C 18
ATOM 29872 O O . ASN A 1 93 ? 92.313 -3.039 0.085 1.00 0.00 84 ASN A O 18
ATOM 29883 N N . VAL A 1 94 ? 94.307 -3.858 0.491 1.00 0.00 85 VAL A N 18
ATOM 29884 C CA . VAL A 1 94 ? 94.898 -3.030 -0.615 1.00 0.00 85 VAL A CA 18
ATOM 29885 C C . VAL A 1 94 ? 95.805 -3.859 -1.523 1.00 0.00 85 VAL A C 18
ATOM 29886 O O . VAL A 1 94 ? 96.047 -5.024 -1.285 1.00 0.00 85 VAL A O 18
ATOM 29899 N N . ASN A 1 95 ? 96.304 -3.259 -2.576 1.00 0.00 86 ASN A N 18
ATOM 29900 C CA . ASN A 1 95 ? 97.200 -4.009 -3.514 1.00 0.00 86 ASN A CA 18
ATOM 29901 C C . ASN A 1 95 ? 98.390 -4.605 -2.740 1.00 0.00 86 ASN A C 18
ATOM 29902 O O . ASN A 1 95 ? 98.730 -4.120 -1.679 1.00 0.00 86 ASN A O 18
ATOM 29913 N N . PRO A 1 96 ? 98.985 -5.644 -3.282 1.00 0.00 87 PRO A N 18
ATOM 29914 C CA . PRO A 1 96 ? 100.133 -6.289 -2.603 1.00 0.00 87 PRO A CA 18
ATOM 29915 C C . PRO A 1 96 ? 101.345 -5.361 -2.596 1.00 0.00 87 PRO A C 18
ATOM 29916 O O . PRO A 1 96 ? 102.208 -5.494 -1.754 1.00 0.00 87 PRO A O 18
ATOM 29927 N N . THR A 1 97 ? 101.417 -4.409 -3.491 1.00 0.00 88 THR A N 18
ATOM 29928 C CA . THR A 1 97 ? 102.579 -3.474 -3.482 1.00 0.00 88 THR A CA 18
ATOM 29929 C C . THR A 1 97 ? 102.396 -2.465 -2.347 1.00 0.00 88 THR A C 18
ATOM 29930 O O . THR A 1 97 ? 103.334 -2.133 -1.646 1.00 0.00 88 THR A O 18
ATOM 29941 N N . ALA A 1 98 ? 101.189 -1.998 -2.144 1.00 0.00 89 ALA A N 18
ATOM 29942 C CA . ALA A 1 98 ? 100.940 -1.036 -1.032 1.00 0.00 89 ALA A CA 18
ATOM 29943 C C . ALA A 1 98 ? 101.168 -1.754 0.293 1.00 0.00 89 ALA A C 18
ATOM 29944 O O . ALA A 1 98 ? 101.744 -1.210 1.215 1.00 0.00 89 ALA A O 18
ATOM 29951 N N . PHE A 1 99 ? 100.741 -2.983 0.379 1.00 0.00 90 PHE A N 18
ATOM 29952 C CA . PHE A 1 99 ? 100.952 -3.767 1.636 1.00 0.00 90 PHE A CA 18
ATOM 29953 C C . PHE A 1 99 ? 102.447 -3.894 1.944 1.00 0.00 90 PHE A C 18
ATOM 29954 O O . PHE A 1 99 ? 102.882 -3.651 3.054 1.00 0.00 90 PHE A O 18
ATOM 29971 N N . THR A 1 100 ? 103.228 -4.302 0.977 1.00 0.00 91 THR A N 18
ATOM 29972 C CA . THR A 1 100 ? 104.695 -4.481 1.210 1.00 0.00 91 THR A CA 18
ATOM 29973 C C . THR A 1 100 ? 105.339 -3.163 1.637 1.00 0.00 91 THR A C 18
ATOM 29974 O O . THR A 1 100 ? 106.216 -3.132 2.469 1.00 0.00 91 THR A O 18
ATOM 29985 N N . LYS A 1 101 ? 104.923 -2.083 1.039 1.00 0.00 92 LYS A N 18
ATOM 29986 C CA . LYS A 1 101 ? 105.527 -0.764 1.392 1.00 0.00 92 LYS A CA 18
ATOM 29987 C C . LYS A 1 101 ? 105.108 -0.334 2.800 1.00 0.00 92 LYS A C 18
ATOM 29988 O O . LYS A 1 101 ? 105.898 0.206 3.551 1.00 0.00 92 LYS A O 18
ATOM 30007 N N . LEU A 1 102 ? 103.871 -0.561 3.154 1.00 0.00 93 LEU A N 18
ATOM 30008 C CA . LEU A 1 102 ? 103.392 -0.155 4.512 1.00 0.00 93 LEU A CA 18
ATOM 30009 C C . LEU A 1 102 ? 104.014 -1.026 5.611 1.00 0.00 93 LEU A C 18
ATOM 30010 O O . LEU A 1 102 ? 104.400 -0.533 6.654 1.00 0.00 93 LEU A O 18
ATOM 30026 N N . VAL A 1 103 ? 104.079 -2.316 5.405 1.00 0.00 94 VAL A N 18
ATOM 30027 C CA . VAL A 1 103 ? 104.638 -3.221 6.464 1.00 0.00 94 VAL A CA 18
ATOM 30028 C C . VAL A 1 103 ? 106.118 -3.524 6.211 1.00 0.00 94 VAL A C 18
ATOM 30029 O O . VAL A 1 103 ? 106.915 -3.584 7.128 1.00 0.00 94 VAL A O 18
ATOM 30042 N N . GLY A 1 104 ? 106.476 -3.725 4.978 1.00 0.00 95 GLY A N 18
ATOM 30043 C CA . GLY A 1 104 ? 107.892 -4.038 4.634 1.00 0.00 95 GLY A CA 18
ATOM 30044 C C . GLY A 1 104 ? 107.943 -5.397 3.936 1.00 0.00 95 GLY A C 18
ATOM 30045 O O . GLY A 1 104 ? 108.685 -5.593 2.992 1.00 0.00 95 GLY A O 18
ATOM 30049 N N . SER A 1 105 ? 107.149 -6.331 4.391 1.00 0.00 96 SER A N 18
ATOM 30050 C CA . SER A 1 105 ? 107.130 -7.682 3.758 1.00 0.00 96 SER A CA 18
ATOM 30051 C C . SER A 1 105 ? 105.692 -8.206 3.673 1.00 0.00 96 SER A C 18
ATOM 30052 O O . SER A 1 105 ? 104.850 -7.851 4.478 1.00 0.00 96 SER A O 18
ATOM 30060 N N . THR A 1 106 ? 105.404 -9.047 2.709 1.00 0.00 97 THR A N 18
ATOM 30061 C CA . THR A 1 106 ? 104.016 -9.595 2.577 1.00 0.00 97 THR A CA 18
ATOM 30062 C C . THR A 1 106 ? 103.859 -10.905 3.366 1.00 0.00 97 THR A C 18
ATOM 30063 O O . THR A 1 106 ? 102.842 -11.567 3.284 1.00 0.00 97 THR A O 18
ATOM 30074 N N . GLU A 1 107 ? 104.860 -11.282 4.117 1.00 0.00 98 GLU A N 18
ATOM 30075 C CA . GLU A 1 107 ? 104.785 -12.554 4.905 1.00 0.00 98 GLU A CA 18
ATOM 30076 C C . GLU A 1 107 ? 103.783 -12.421 6.055 1.00 0.00 98 GLU A C 18
ATOM 30077 O O . GLU A 1 107 ? 103.187 -13.392 6.481 1.00 0.00 98 GLU A O 18
ATOM 30089 N N . ALA A 1 108 ? 103.605 -11.231 6.566 1.00 0.00 99 ALA A N 18
ATOM 30090 C CA . ALA A 1 108 ? 102.651 -11.032 7.704 1.00 0.00 99 ALA A CA 18
ATOM 30091 C C . ALA A 1 108 ? 101.240 -11.473 7.308 1.00 0.00 99 ALA A C 18
ATOM 30092 O O . ALA A 1 108 ? 100.527 -12.069 8.094 1.00 0.00 99 ALA A O 18
ATOM 30099 N N . GLY A 1 109 ? 100.829 -11.180 6.101 1.00 0.00 100 GLY A N 18
ATOM 30100 C CA . GLY A 1 109 ? 99.461 -11.577 5.659 1.00 0.00 100 GLY A CA 18
ATOM 30101 C C . GLY A 1 109 ? 98.487 -10.442 5.973 1.00 0.00 100 GLY A C 18
ATOM 30102 O O . GLY A 1 109 ? 98.056 -9.719 5.094 1.00 0.00 100 GLY A O 18
ATOM 30106 N N . ARG A 1 110 ? 98.145 -10.280 7.225 1.00 0.00 101 ARG A N 18
ATOM 30107 C CA . ARG A 1 110 ? 97.205 -9.192 7.617 1.00 0.00 101 ARG A CA 18
ATOM 30108 C C . ARG A 1 110 ? 97.591 -8.625 8.987 1.00 0.00 101 ARG A C 18
ATOM 30109 O O . ARG A 1 110 ? 98.126 -9.328 9.825 1.00 0.00 101 ARG A O 18
ATOM 30130 N N . VAL A 1 111 ? 97.327 -7.362 9.220 1.00 0.00 102 VAL A N 18
ATOM 30131 C CA . VAL A 1 111 ? 97.684 -6.756 10.541 1.00 0.00 102 VAL A CA 18
ATOM 30132 C C . VAL A 1 111 ? 96.445 -6.155 11.220 1.00 0.00 102 VAL A C 18
ATOM 30133 O O . VAL A 1 111 ? 95.807 -5.264 10.696 1.00 0.00 102 VAL A O 18
ATOM 30146 N N . ASP A 1 112 ? 96.108 -6.650 12.382 1.00 0.00 103 ASP A N 18
ATOM 30147 C CA . ASP A 1 112 ? 94.916 -6.126 13.114 1.00 0.00 103 ASP A CA 18
ATOM 30148 C C . ASP A 1 112 ? 95.282 -4.875 13.912 1.00 0.00 103 ASP A C 18
ATOM 30149 O O . ASP A 1 112 ? 96.434 -4.498 14.001 1.00 0.00 103 ASP A O 18
ATOM 30158 N N . ASN A 1 113 ? 94.301 -4.233 14.499 1.00 0.00 104 ASN A N 18
ATOM 30159 C CA . ASN A 1 113 ? 94.561 -2.998 15.314 1.00 0.00 104 ASN A CA 18
ATOM 30160 C C . ASN A 1 113 ? 95.206 -1.904 14.461 1.00 0.00 104 ASN A C 18
ATOM 30161 O O . ASN A 1 113 ? 96.170 -1.278 14.860 1.00 0.00 104 ASN A O 18
ATOM 30172 N N . VAL A 1 114 ? 94.680 -1.683 13.286 1.00 0.00 105 VAL A N 18
ATOM 30173 C CA . VAL A 1 114 ? 95.263 -0.636 12.392 1.00 0.00 105 VAL A CA 18
ATOM 30174 C C . VAL A 1 114 ? 94.505 0.686 12.549 1.00 0.00 105 VAL A C 18
ATOM 30175 O O . VAL A 1 114 ? 93.297 0.729 12.444 1.00 0.00 105 VAL A O 18
ATOM 30188 N N . ASN A 1 115 ? 95.203 1.770 12.794 1.00 0.00 106 ASN A N 18
ATOM 30189 C CA . ASN A 1 115 ? 94.497 3.076 12.947 1.00 0.00 106 ASN A CA 18
ATOM 30190 C C . ASN A 1 115 ? 94.282 3.709 11.570 1.00 0.00 106 ASN A C 18
ATOM 30191 O O . ASN A 1 115 ? 95.158 3.716 10.727 1.00 0.00 106 ASN A O 18
ATOM 30202 N N . TYR A 1 116 ? 93.104 4.229 11.348 1.00 0.00 107 TYR A N 18
ATOM 30203 C CA . TYR A 1 116 ? 92.781 4.860 10.031 1.00 0.00 107 TYR A CA 18
ATOM 30204 C C . TYR A 1 116 ? 92.108 6.219 10.232 1.00 0.00 107 TYR A C 18
ATOM 30205 O O . TYR A 1 116 ? 91.298 6.394 11.122 1.00 0.00 107 TYR A O 18
ATOM 30223 N N . VAL A 1 117 ? 92.443 7.183 9.408 1.00 0.00 108 VAL A N 18
ATOM 30224 C CA . VAL A 1 117 ? 91.829 8.540 9.546 1.00 0.00 108 VAL A CA 18
ATOM 30225 C C . VAL A 1 117 ? 91.616 9.190 8.170 1.00 0.00 108 VAL A C 18
ATOM 30226 O O . VAL A 1 117 ? 92.447 9.084 7.287 1.00 0.00 108 VAL A O 18
ATOM 30239 N N . GLN A 1 118 ? 90.517 9.881 7.997 1.00 0.00 109 GLN A N 18
ATOM 30240 C CA . GLN A 1 118 ? 90.242 10.568 6.694 1.00 0.00 109 GLN A CA 18
ATOM 30241 C C . GLN A 1 118 ? 91.177 11.762 6.516 1.00 0.00 109 GLN A C 18
ATOM 30242 O O . GLN A 1 118 ? 91.456 12.489 7.452 1.00 0.00 109 GLN A O 18
ATOM 30256 N N . VAL A 1 119 ? 91.653 11.971 5.314 1.00 0.00 110 VAL A N 18
ATOM 30257 C CA . VAL A 1 119 ? 92.563 13.121 5.059 1.00 0.00 110 VAL A CA 18
ATOM 30258 C C . VAL A 1 119 ? 92.121 13.874 3.795 1.00 0.00 110 VAL A C 18
ATOM 30259 O O . VAL A 1 119 ? 91.305 13.388 3.035 1.00 0.00 110 VAL A O 18
ATOM 30272 N N . ASP A 1 120 ? 92.652 15.049 3.566 1.00 0.00 111 ASP A N 18
ATOM 30273 C CA . ASP A 1 120 ? 92.260 15.828 2.345 1.00 0.00 111 ASP A CA 18
ATOM 30274 C C . ASP A 1 120 ? 92.625 15.047 1.074 1.00 0.00 111 ASP A C 18
ATOM 30275 O O . ASP A 1 120 ? 93.587 14.304 1.047 1.00 0.00 111 ASP A O 18
ATOM 30284 N N . LEU A 1 121 ? 91.855 15.207 0.025 1.00 0.00 112 LEU A N 18
ATOM 30285 C CA . LEU A 1 121 ? 92.139 14.473 -1.254 1.00 0.00 112 LEU A CA 18
ATOM 30286 C C . LEU A 1 121 ? 93.497 14.883 -1.837 1.00 0.00 112 LEU A C 18
ATOM 30287 O O . LEU A 1 121 ? 94.228 14.065 -2.363 1.00 0.00 112 LEU A O 18
ATOM 30303 N N . SER A 1 122 ? 93.820 16.146 -1.771 1.00 0.00 113 SER A N 18
ATOM 30304 C CA . SER A 1 122 ? 95.114 16.635 -2.344 1.00 0.00 113 SER A CA 18
ATOM 30305 C C . SER A 1 122 ? 96.295 15.878 -1.730 1.00 0.00 113 SER A C 18
ATOM 30306 O O . SER A 1 122 ? 97.250 15.565 -2.407 1.00 0.00 113 SER A O 18
ATOM 30314 N N . ASN A 1 123 ? 96.234 15.581 -0.460 1.00 0.00 114 ASN A N 18
ATOM 30315 C CA . ASN A 1 123 ? 97.355 14.838 0.200 1.00 0.00 114 ASN A CA 18
ATOM 30316 C C . ASN A 1 123 ? 97.554 13.474 -0.468 1.00 0.00 114 ASN A C 18
ATOM 30317 O O . ASN A 1 123 ? 98.669 13.015 -0.622 1.00 0.00 114 ASN A O 18
ATOM 30328 N N . CYS A 1 124 ? 96.490 12.843 -0.893 1.00 0.00 115 CYS A N 18
ATOM 30329 C CA . CYS A 1 124 ? 96.631 11.526 -1.589 1.00 0.00 115 CYS A CA 18
ATOM 30330 C C . CYS A 1 124 ? 97.262 11.743 -2.959 1.00 0.00 115 CYS A C 18
ATOM 30331 O O . CYS A 1 124 ? 98.073 10.963 -3.413 1.00 0.00 115 CYS A O 18
ATOM 30338 N N . ILE A 1 125 ? 96.862 12.792 -3.626 1.00 0.00 116 ILE A N 18
ATOM 30339 C CA . ILE A 1 125 ? 97.405 13.066 -4.988 1.00 0.00 116 ILE A CA 18
ATOM 30340 C C . ILE A 1 125 ? 98.891 13.405 -4.883 1.00 0.00 116 ILE A C 18
ATOM 30341 O O . ILE A 1 125 ? 99.696 12.991 -5.696 1.00 0.00 116 ILE A O 18
ATOM 30357 N N . ASN A 1 126 ? 99.252 14.158 -3.878 1.00 0.00 117 ASN A N 18
ATOM 30358 C CA . ASN A 1 126 ? 100.683 14.541 -3.690 1.00 0.00 117 ASN A CA 18
ATOM 30359 C C . ASN A 1 126 ? 101.509 13.321 -3.271 1.00 0.00 117 ASN A C 18
ATOM 30360 O O . ASN A 1 126 ? 102.632 13.142 -3.701 1.00 0.00 117 ASN A O 18
ATOM 30371 N N . GLY A 1 127 ? 100.961 12.493 -2.418 1.00 0.00 118 GLY A N 18
ATOM 30372 C CA . GLY A 1 127 ? 101.704 11.290 -1.941 1.00 0.00 118 GLY A CA 18
ATOM 30373 C C . GLY A 1 127 ? 101.811 10.242 -3.053 1.00 0.00 118 GLY A C 18
ATOM 30374 O O . GLY A 1 127 ? 102.893 9.828 -3.424 1.00 0.00 118 GLY A O 18
ATOM 30378 N N . ALA A 1 128 ? 100.695 9.801 -3.574 1.00 0.00 119 ALA A N 18
ATOM 30379 C CA . ALA A 1 128 ? 100.723 8.764 -4.654 1.00 0.00 119 ALA A CA 18
ATOM 30380 C C . ALA A 1 128 ? 101.496 9.273 -5.873 1.00 0.00 119 ALA A C 18
ATOM 30381 O O . ALA A 1 128 ? 102.263 8.547 -6.477 1.00 0.00 119 ALA A O 18
ATOM 30388 N N . ASN A 1 129 ? 101.297 10.513 -6.240 1.00 0.00 120 ASN A N 18
ATOM 30389 C CA . ASN A 1 129 ? 102.016 11.073 -7.421 1.00 0.00 120 ASN A CA 18
ATOM 30390 C C . ASN A 1 129 ? 103.096 12.059 -6.967 1.00 0.00 120 ASN A C 18
ATOM 30391 O O . ASN A 1 129 ? 104.259 11.791 -7.222 1.00 0.00 120 ASN A O 18
ATOM 30403 N N . VAL A 1 10 ? 90.587 -3.152 13.654 1.00 0.00 1 VAL A N 19
ATOM 30404 C CA . VAL A 1 10 ? 90.495 -3.477 12.202 1.00 0.00 1 VAL A CA 19
ATOM 30405 C C . VAL A 1 10 ? 91.755 -4.198 11.715 1.00 0.00 1 VAL A C 19
ATOM 30406 O O . VAL A 1 10 ? 92.857 -3.922 12.157 1.00 0.00 1 VAL A O 19
ATOM 30419 N N . SER A 1 11 ? 91.589 -5.131 10.815 1.00 0.00 2 SER A N 19
ATOM 30420 C CA . SER A 1 11 ? 92.757 -5.886 10.280 1.00 0.00 2 SER A CA 19
ATOM 30421 C C . SER A 1 11 ? 92.952 -5.555 8.799 1.00 0.00 2 SER A C 19
ATOM 30422 O O . SER A 1 11 ? 92.000 -5.424 8.052 1.00 0.00 2 SER A O 19
ATOM 30430 N N . ILE A 1 12 ? 94.180 -5.412 8.375 1.00 0.00 3 ILE A N 19
ATOM 30431 C CA . ILE A 1 12 ? 94.453 -5.076 6.945 1.00 0.00 3 ILE A CA 19
ATOM 30432 C C . ILE A 1 12 ? 95.063 -6.268 6.208 1.00 0.00 3 ILE A C 19
ATOM 30433 O O . ILE A 1 12 ? 95.788 -7.058 6.778 1.00 0.00 3 ILE A O 19
ATOM 30449 N N . SER A 1 13 ? 94.778 -6.388 4.939 1.00 0.00 4 SER A N 19
ATOM 30450 C CA . SER A 1 13 ? 95.333 -7.505 4.126 1.00 0.00 4 SER A CA 19
ATOM 30451 C C . SER A 1 13 ? 95.562 -7.000 2.701 1.00 0.00 4 SER A C 19
ATOM 30452 O O . SER A 1 13 ? 95.448 -5.818 2.437 1.00 0.00 4 SER A O 19
ATOM 30460 N N . TYR A 1 14 ? 95.874 -7.875 1.781 1.00 0.00 5 TYR A N 19
ATOM 30461 C CA . TYR A 1 14 ? 96.089 -7.419 0.374 1.00 0.00 5 TYR A CA 19
ATOM 30462 C C . TYR A 1 14 ? 95.590 -8.470 -0.626 1.00 0.00 5 TYR A C 19
ATOM 30463 O O . TYR A 1 14 ? 95.625 -9.655 -0.359 1.00 0.00 5 TYR A O 19
ATOM 30481 N N . ASP A 1 15 ? 95.148 -8.039 -1.786 1.00 0.00 6 ASP A N 19
ATOM 30482 C CA . ASP A 1 15 ? 94.672 -9.009 -2.817 1.00 0.00 6 ASP A CA 19
ATOM 30483 C C . ASP A 1 15 ? 95.342 -8.695 -4.169 1.00 0.00 6 ASP A C 19
ATOM 30484 O O . ASP A 1 15 ? 95.649 -7.552 -4.445 1.00 0.00 6 ASP A O 19
ATOM 30493 N N . PRO A 1 16 ? 95.567 -9.716 -4.969 1.00 0.00 7 PRO A N 19
ATOM 30494 C CA . PRO A 1 16 ? 96.226 -9.510 -6.283 1.00 0.00 7 PRO A CA 19
ATOM 30495 C C . PRO A 1 16 ? 95.242 -9.036 -7.366 1.00 0.00 7 PRO A C 19
ATOM 30496 O O . PRO A 1 16 ? 95.651 -8.725 -8.470 1.00 0.00 7 PRO A O 19
ATOM 30507 N N . ILE A 1 17 ? 93.959 -8.991 -7.085 1.00 0.00 8 ILE A N 19
ATOM 30508 C CA . ILE A 1 17 ? 92.985 -8.550 -8.139 1.00 0.00 8 ILE A CA 19
ATOM 30509 C C . ILE A 1 17 ? 93.134 -7.051 -8.430 1.00 0.00 8 ILE A C 19
ATOM 30510 O O . ILE A 1 17 ? 93.043 -6.627 -9.567 1.00 0.00 8 ILE A O 19
ATOM 30526 N N . TYR A 1 18 ? 93.340 -6.250 -7.417 1.00 0.00 9 TYR A N 19
ATOM 30527 C CA . TYR A 1 18 ? 93.466 -4.781 -7.651 1.00 0.00 9 TYR A CA 19
ATOM 30528 C C . TYR A 1 18 ? 94.816 -4.437 -8.282 1.00 0.00 9 TYR A C 19
ATOM 30529 O O . TYR A 1 18 ? 95.648 -3.752 -7.722 1.00 0.00 9 TYR A O 19
ATOM 30547 N N . ALA A 1 19 ? 94.970 -4.885 -9.503 1.00 0.00 10 ALA A N 19
ATOM 30548 C CA . ALA A 1 19 ? 96.184 -4.596 -10.314 1.00 0.00 10 ALA A CA 19
ATOM 30549 C C . ALA A 1 19 ? 95.810 -3.565 -11.381 1.00 0.00 10 ALA A C 19
ATOM 30550 O O . ALA A 1 19 ? 94.665 -3.176 -11.511 1.00 0.00 10 ALA A O 19
ATOM 30557 N N . ALA A 1 20 ? 96.789 -3.066 -12.085 1.00 0.00 11 ALA A N 19
ATOM 30558 C CA . ALA A 1 20 ? 96.536 -1.985 -13.086 1.00 0.00 11 ALA A CA 19
ATOM 30559 C C . ALA A 1 20 ? 95.561 -2.387 -14.197 1.00 0.00 11 ALA A C 19
ATOM 30560 O O . ALA A 1 20 ? 94.846 -1.537 -14.698 1.00 0.00 11 ALA A O 19
ATOM 30567 N N . ASP A 1 21 ? 95.534 -3.627 -14.640 1.00 0.00 12 ASP A N 19
ATOM 30568 C CA . ASP A 1 21 ? 94.607 -3.957 -15.770 1.00 0.00 12 ASP A CA 19
ATOM 30569 C C . ASP A 1 21 ? 93.219 -4.396 -15.277 1.00 0.00 12 ASP A C 19
ATOM 30570 O O . ASP A 1 21 ? 92.404 -4.867 -16.049 1.00 0.00 12 ASP A O 19
ATOM 30579 N N . LEU A 1 22 ? 92.941 -4.239 -14.010 1.00 0.00 13 LEU A N 19
ATOM 30580 C CA . LEU A 1 22 ? 91.605 -4.637 -13.468 1.00 0.00 13 LEU A CA 19
ATOM 30581 C C . LEU A 1 22 ? 90.534 -3.676 -13.981 1.00 0.00 13 LEU A C 19
ATOM 30582 O O . LEU A 1 22 ? 90.628 -2.477 -13.793 1.00 0.00 13 LEU A O 19
ATOM 30598 N N . SER A 1 23 ? 89.524 -4.192 -14.632 1.00 0.00 14 SER A N 19
ATOM 30599 C CA . SER A 1 23 ? 88.453 -3.301 -15.165 1.00 0.00 14 SER A CA 19
ATOM 30600 C C . SER A 1 23 ? 87.644 -2.707 -14.009 1.00 0.00 14 SER A C 19
ATOM 30601 O O . SER A 1 23 ? 87.309 -3.379 -13.054 1.00 0.00 14 SER A O 19
ATOM 30609 N N . MET A 1 24 ? 87.356 -1.438 -14.097 1.00 0.00 15 MET A N 19
ATOM 30610 C CA . MET A 1 24 ? 86.590 -0.749 -13.010 1.00 0.00 15 MET A CA 19
ATOM 30611 C C . MET A 1 24 ? 85.146 -1.261 -12.923 1.00 0.00 15 MET A C 19
ATOM 30612 O O . MET A 1 24 ? 84.475 -1.050 -11.931 1.00 0.00 15 MET A O 19
ATOM 30626 N N . GLY A 1 25 ? 84.650 -1.911 -13.946 1.00 0.00 16 GLY A N 19
ATOM 30627 C CA . GLY A 1 25 ? 83.242 -2.413 -13.913 1.00 0.00 16 GLY A CA 19
ATOM 30628 C C . GLY A 1 25 ? 83.097 -3.582 -12.937 1.00 0.00 16 GLY A C 19
ATOM 30629 O O . GLY A 1 25 ? 81.996 -3.959 -12.585 1.00 0.00 16 GLY A O 19
ATOM 30633 N N . SER A 1 26 ? 84.184 -4.171 -12.509 1.00 0.00 17 SER A N 19
ATOM 30634 C CA . SER A 1 26 ? 84.089 -5.328 -11.573 1.00 0.00 17 SER A CA 19
ATOM 30635 C C . SER A 1 26 ? 84.061 -4.874 -10.107 1.00 0.00 17 SER A C 19
ATOM 30636 O O . SER A 1 26 ? 83.825 -5.675 -9.221 1.00 0.00 17 SER A O 19
ATOM 30644 N N . VAL A 1 27 ? 84.308 -3.613 -9.833 1.00 0.00 18 VAL A N 19
ATOM 30645 C CA . VAL A 1 27 ? 84.297 -3.152 -8.411 1.00 0.00 18 VAL A CA 19
ATOM 30646 C C . VAL A 1 27 ? 82.927 -2.564 -8.059 1.00 0.00 18 VAL A C 19
ATOM 30647 O O . VAL A 1 27 ? 82.102 -2.332 -8.921 1.00 0.00 18 VAL A O 19
ATOM 30660 N N . ALA A 1 28 ? 82.681 -2.329 -6.794 1.00 0.00 19 ALA A N 19
ATOM 30661 C CA . ALA A 1 28 ? 81.359 -1.761 -6.371 1.00 0.00 19 ALA A CA 19
ATOM 30662 C C . ALA A 1 28 ? 81.114 -0.424 -7.079 1.00 0.00 19 ALA A C 19
ATOM 30663 O O . ALA A 1 28 ? 80.047 -0.173 -7.594 1.00 0.00 19 ALA A O 19
ATOM 30670 N N . CYS A 1 29 ? 82.105 0.419 -7.125 1.00 0.00 20 CYS A N 19
ATOM 30671 C CA . CYS A 1 29 ? 81.950 1.736 -7.822 1.00 0.00 20 CYS A CA 19
ATOM 30672 C C . CYS A 1 29 ? 82.141 1.523 -9.330 1.00 0.00 20 CYS A C 19
ATOM 30673 O O . CYS A 1 29 ? 83.227 1.682 -9.853 1.00 0.00 20 CYS A O 19
ATOM 30680 N N . SER A 1 30 ? 81.095 1.125 -10.022 1.00 0.00 21 SER A N 19
ATOM 30681 C CA . SER A 1 30 ? 81.223 0.857 -11.490 1.00 0.00 21 SER A CA 19
ATOM 30682 C C . SER A 1 30 ? 80.711 2.018 -12.356 1.00 0.00 21 SER A C 19
ATOM 30683 O O . SER A 1 30 ? 81.491 2.794 -12.878 1.00 0.00 21 SER A O 19
ATOM 30691 N N . ASN A 1 31 ? 79.414 2.125 -12.544 1.00 0.00 22 ASN A N 19
ATOM 30692 C CA . ASN A 1 31 ? 78.878 3.220 -13.416 1.00 0.00 22 ASN A CA 19
ATOM 30693 C C . ASN A 1 31 ? 77.734 3.992 -12.760 1.00 0.00 22 ASN A C 19
ATOM 30694 O O . ASN A 1 31 ? 77.082 4.795 -13.404 1.00 0.00 22 ASN A O 19
ATOM 30705 N N . GLY A 1 32 ? 77.485 3.776 -11.503 1.00 0.00 23 GLY A N 19
ATOM 30706 C CA . GLY A 1 32 ? 76.384 4.516 -10.823 1.00 0.00 23 GLY A CA 19
ATOM 30707 C C . GLY A 1 32 ? 76.817 5.968 -10.625 1.00 0.00 23 GLY A C 19
ATOM 30708 O O . GLY A 1 32 ? 77.646 6.484 -11.350 1.00 0.00 23 GLY A O 19
ATOM 30712 N N . ASP A 1 33 ? 76.280 6.613 -9.629 1.00 0.00 24 ASP A N 19
ATOM 30713 C CA . ASP A 1 33 ? 76.670 8.027 -9.339 1.00 0.00 24 ASP A CA 19
ATOM 30714 C C . ASP A 1 33 ? 78.102 8.066 -8.804 1.00 0.00 24 ASP A C 19
ATOM 30715 O O . ASP A 1 33 ? 78.871 8.946 -9.140 1.00 0.00 24 ASP A O 19
ATOM 30724 N N . HIS A 1 34 ? 78.459 7.126 -7.971 1.00 0.00 25 HIS A N 19
ATOM 30725 C CA . HIS A 1 34 ? 79.843 7.109 -7.400 1.00 0.00 25 HIS A CA 19
ATOM 30726 C C . HIS A 1 34 ? 80.792 6.296 -8.291 1.00 0.00 25 HIS A C 19
ATOM 30727 O O . HIS A 1 34 ? 81.960 6.156 -7.982 1.00 0.00 25 HIS A O 19
ATOM 30741 N N . GLY A 1 35 ? 80.307 5.748 -9.386 1.00 0.00 26 GLY A N 19
ATOM 30742 C CA . GLY A 1 35 ? 81.194 4.938 -10.274 1.00 0.00 26 GLY A CA 19
ATOM 30743 C C . GLY A 1 35 ? 82.381 5.777 -10.741 1.00 0.00 26 GLY A C 19
ATOM 30744 O O . GLY A 1 35 ? 82.243 6.929 -11.105 1.00 0.00 26 GLY A O 19
ATOM 30748 N N . LEU A 1 36 ? 83.542 5.188 -10.746 1.00 0.00 27 LEU A N 19
ATOM 30749 C CA . LEU A 1 36 ? 84.763 5.912 -11.206 1.00 0.00 27 LEU A CA 19
ATOM 30750 C C . LEU A 1 36 ? 85.089 5.535 -12.662 1.00 0.00 27 LEU A C 19
ATOM 30751 O O . LEU A 1 36 ? 85.991 6.084 -13.262 1.00 0.00 27 LEU A O 19
ATOM 30767 N N . MET A 1 37 ? 84.359 4.601 -13.231 1.00 0.00 28 MET A N 19
ATOM 30768 C CA . MET A 1 37 ? 84.615 4.183 -14.643 1.00 0.00 28 MET A CA 19
ATOM 30769 C C . MET A 1 37 ? 84.451 5.364 -15.602 1.00 0.00 28 MET A C 19
ATOM 30770 O O . MET A 1 37 ? 85.153 5.473 -16.589 1.00 0.00 28 MET A O 19
ATOM 30784 N N . ALA A 1 38 ? 83.497 6.224 -15.342 1.00 0.00 29 ALA A N 19
ATOM 30785 C CA . ALA A 1 38 ? 83.243 7.380 -16.264 1.00 0.00 29 ALA A CA 19
ATOM 30786 C C . ALA A 1 38 ? 84.535 8.146 -16.588 1.00 0.00 29 ALA A C 19
ATOM 30787 O O . ALA A 1 38 ? 85.073 8.029 -17.672 1.00 0.00 29 ALA A O 19
ATOM 30794 N N . GLN A 1 39 ? 85.032 8.925 -15.659 1.00 0.00 30 GLN A N 19
ATOM 30795 C CA . GLN A 1 39 ? 86.290 9.697 -15.916 1.00 0.00 30 GLN A CA 19
ATOM 30796 C C . GLN A 1 39 ? 87.489 8.752 -15.985 1.00 0.00 30 GLN A C 19
ATOM 30797 O O . GLN A 1 39 ? 88.389 8.925 -16.785 1.00 0.00 30 GLN A O 19
ATOM 30811 N N . TYR A 1 40 ? 87.510 7.771 -15.124 1.00 0.00 31 TYR A N 19
ATOM 30812 C CA . TYR A 1 40 ? 88.658 6.813 -15.090 1.00 0.00 31 TYR A CA 19
ATOM 30813 C C . TYR A 1 40 ? 88.139 5.391 -15.359 1.00 0.00 31 TYR A C 19
ATOM 30814 O O . TYR A 1 40 ? 87.710 4.719 -14.443 1.00 0.00 31 TYR A O 19
ATOM 30832 N N . PRO A 1 41 ? 88.168 4.979 -16.609 1.00 0.00 32 PRO A N 19
ATOM 30833 C CA . PRO A 1 41 ? 87.656 3.629 -16.959 1.00 0.00 32 PRO A CA 19
ATOM 30834 C C . PRO A 1 41 ? 88.575 2.526 -16.419 1.00 0.00 32 PRO A C 19
ATOM 30835 O O . PRO A 1 41 ? 88.155 1.396 -16.245 1.00 0.00 32 PRO A O 19
ATOM 30846 N N . THR A 1 42 ? 89.818 2.839 -16.150 1.00 0.00 33 THR A N 19
ATOM 30847 C CA . THR A 1 42 ? 90.758 1.805 -15.617 1.00 0.00 33 THR A CA 19
ATOM 30848 C C . THR A 1 42 ? 91.346 2.272 -14.284 1.00 0.00 33 THR A C 19
ATOM 30849 O O . THR A 1 42 ? 91.563 3.450 -14.069 1.00 0.00 33 THR A O 19
ATOM 30860 N N . LEU A 1 43 ? 91.593 1.356 -13.383 1.00 0.00 34 LEU A N 19
ATOM 30861 C CA . LEU A 1 43 ? 92.154 1.737 -12.049 1.00 0.00 34 LEU A CA 19
ATOM 30862 C C . LEU A 1 43 ? 93.596 2.237 -12.189 1.00 0.00 34 LEU A C 19
ATOM 30863 O O . LEU A 1 43 ? 94.462 1.520 -12.656 1.00 0.00 34 LEU A O 19
ATOM 30879 N N . GLY A 1 44 ? 93.863 3.448 -11.778 1.00 0.00 35 GLY A N 19
ATOM 30880 C CA . GLY A 1 44 ? 95.258 3.981 -11.876 1.00 0.00 35 GLY A CA 19
ATOM 30881 C C . GLY A 1 44 ? 95.250 5.512 -11.972 1.00 0.00 35 GLY A C 19
ATOM 30882 O O . GLY A 1 44 ? 96.096 6.096 -12.624 1.00 0.00 35 GLY A O 19
ATOM 30886 N N . GLU A 1 45 ? 94.317 6.170 -11.326 1.00 0.00 36 GLU A N 19
ATOM 30887 C CA . GLU A 1 45 ? 94.278 7.658 -11.380 1.00 0.00 36 GLU A CA 19
ATOM 30888 C C . GLU A 1 45 ? 93.457 8.207 -10.209 1.00 0.00 36 GLU A C 19
ATOM 30889 O O . GLU A 1 45 ? 93.862 9.148 -9.553 1.00 0.00 36 GLU A O 19
ATOM 30901 N N . VAL A 1 46 ? 92.318 7.616 -9.926 1.00 0.00 37 VAL A N 19
ATOM 30902 C CA . VAL A 1 46 ? 91.490 8.098 -8.774 1.00 0.00 37 VAL A CA 19
ATOM 30903 C C . VAL A 1 46 ? 92.323 7.958 -7.472 1.00 0.00 37 VAL A C 19
ATOM 30904 O O . VAL A 1 46 ? 92.633 8.951 -6.845 1.00 0.00 37 VAL A O 19
ATOM 30917 N N . PRO A 1 47 ? 92.708 6.742 -7.133 1.00 0.00 38 PRO A N 19
ATOM 30918 C CA . PRO A 1 47 ? 93.564 6.530 -5.934 1.00 0.00 38 PRO A CA 19
ATOM 30919 C C . PRO A 1 47 ? 95.013 6.905 -6.264 1.00 0.00 38 PRO A C 19
ATOM 30920 O O . PRO A 1 47 ? 95.801 7.235 -5.400 1.00 0.00 38 PRO A O 19
ATOM 30931 N N . GLY A 1 48 ? 95.365 6.813 -7.521 1.00 0.00 39 GLY A N 19
ATOM 30932 C CA . GLY A 1 48 ? 96.752 7.106 -7.966 1.00 0.00 39 GLY A CA 19
ATOM 30933 C C . GLY A 1 48 ? 97.217 5.899 -8.778 1.00 0.00 39 GLY A C 19
ATOM 30934 O O . GLY A 1 48 ? 97.455 5.990 -9.965 1.00 0.00 39 GLY A O 19
ATOM 30938 N N . PHE A 1 49 ? 97.274 4.753 -8.126 1.00 0.00 40 PHE A N 19
ATOM 30939 C CA . PHE A 1 49 ? 97.649 3.447 -8.780 1.00 0.00 40 PHE A CA 19
ATOM 30940 C C . PHE A 1 49 ? 97.944 2.378 -7.684 1.00 0.00 40 PHE A C 19
ATOM 30941 O O . PHE A 1 49 ? 97.137 1.487 -7.502 1.00 0.00 40 PHE A O 19
ATOM 30958 N N . PRO A 1 50 ? 99.067 2.477 -6.973 1.00 0.00 41 PRO A N 19
ATOM 30959 C CA . PRO A 1 50 ? 99.365 1.471 -5.912 1.00 0.00 41 PRO A CA 19
ATOM 30960 C C . PRO A 1 50 ? 98.687 1.834 -4.579 1.00 0.00 41 PRO A C 19
ATOM 30961 O O . PRO A 1 50 ? 98.995 1.254 -3.556 1.00 0.00 41 PRO A O 19
ATOM 30972 N N . ASN A 1 51 ? 97.797 2.796 -4.568 1.00 0.00 42 ASN A N 19
ATOM 30973 C CA . ASN A 1 51 ? 97.140 3.198 -3.287 1.00 0.00 42 ASN A CA 19
ATOM 30974 C C . ASN A 1 51 ? 95.648 2.878 -3.342 1.00 0.00 42 ASN A C 19
ATOM 30975 O O . ASN A 1 51 ? 94.822 3.602 -2.813 1.00 0.00 42 ASN A O 19
ATOM 30986 N N . VAL A 1 52 ? 95.303 1.794 -3.982 1.00 0.00 43 VAL A N 19
ATOM 30987 C CA . VAL A 1 52 ? 93.871 1.403 -4.089 1.00 0.00 43 VAL A CA 19
ATOM 30988 C C . VAL A 1 52 ? 93.640 0.058 -3.398 1.00 0.00 43 VAL A C 19
ATOM 30989 O O . VAL A 1 52 ? 94.479 -0.828 -3.432 1.00 0.00 43 VAL A O 19
ATOM 31002 N N . GLY A 1 53 ? 92.508 -0.088 -2.761 1.00 0.00 44 GLY A N 19
ATOM 31003 C CA . GLY A 1 53 ? 92.206 -1.362 -2.053 1.00 0.00 44 GLY A CA 19
ATOM 31004 C C . GLY A 1 53 ? 90.737 -1.396 -1.651 1.00 0.00 44 GLY A C 19
ATOM 31005 O O . GLY A 1 53 ? 90.061 -0.388 -1.645 1.00 0.00 44 GLY A O 19
ATOM 31009 N N . GLY A 1 54 ? 90.261 -2.550 -1.265 1.00 0.00 45 GLY A N 19
ATOM 31010 C CA . GLY A 1 54 ? 88.852 -2.664 -0.812 1.00 0.00 45 GLY A CA 19
ATOM 31011 C C . GLY A 1 54 ? 88.762 -2.021 0.563 1.00 0.00 45 GLY A C 19
ATOM 31012 O O . GLY A 1 54 ? 89.725 -2.009 1.308 1.00 0.00 45 GLY A O 19
ATOM 31016 N N . ILE A 1 55 ? 87.624 -1.493 0.915 1.00 0.00 46 ILE A N 19
ATOM 31017 C CA . ILE A 1 55 ? 87.481 -0.857 2.253 1.00 0.00 46 ILE A CA 19
ATOM 31018 C C . ILE A 1 55 ? 86.053 -1.125 2.800 1.00 0.00 46 ILE A C 19
ATOM 31019 O O . ILE A 1 55 ? 85.104 -1.172 2.044 1.00 0.00 46 ILE A O 19
ATOM 31035 N N . PRO A 1 56 ? 85.958 -1.341 4.099 1.00 0.00 47 PRO A N 19
ATOM 31036 C CA . PRO A 1 56 ? 84.646 -1.665 4.765 1.00 0.00 47 PRO A CA 19
ATOM 31037 C C . PRO A 1 56 ? 83.565 -0.575 4.648 1.00 0.00 47 PRO A C 19
ATOM 31038 O O . PRO A 1 56 ? 82.419 -0.830 4.973 1.00 0.00 47 PRO A O 19
ATOM 31049 N N . ASP A 1 57 ? 83.887 0.628 4.235 1.00 0.00 48 ASP A N 19
ATOM 31050 C CA . ASP A 1 57 ? 82.822 1.686 4.170 1.00 0.00 48 ASP A CA 19
ATOM 31051 C C . ASP A 1 57 ? 82.165 1.761 2.785 1.00 0.00 48 ASP A C 19
ATOM 31052 O O . ASP A 1 57 ? 81.526 2.741 2.454 1.00 0.00 48 ASP A O 19
ATOM 31061 N N . ILE A 1 58 ? 82.272 0.722 1.998 1.00 0.00 49 ILE A N 19
ATOM 31062 C CA . ILE A 1 58 ? 81.606 0.722 0.658 1.00 0.00 49 ILE A CA 19
ATOM 31063 C C . ILE A 1 58 ? 80.581 -0.417 0.609 1.00 0.00 49 ILE A C 19
ATOM 31064 O O . ILE A 1 58 ? 80.874 -1.547 0.951 1.00 0.00 49 ILE A O 19
ATOM 31080 N N . ALA A 1 59 ? 79.360 -0.100 0.244 1.00 0.00 50 ALA A N 19
ATOM 31081 C CA . ALA A 1 59 ? 78.274 -1.131 0.235 1.00 0.00 50 ALA A CA 19
ATOM 31082 C C . ALA A 1 59 ? 78.240 -1.967 -1.040 1.00 0.00 50 ALA A C 19
ATOM 31083 O O . ALA A 1 59 ? 78.096 -3.176 -0.969 1.00 0.00 50 ALA A O 19
ATOM 31090 N N . GLY A 1 60 ? 78.346 -1.365 -2.198 1.00 0.00 51 GLY A N 19
ATOM 31091 C CA . GLY A 1 60 ? 78.288 -2.193 -3.435 1.00 0.00 51 GLY A CA 19
ATOM 31092 C C . GLY A 1 60 ? 78.307 -1.337 -4.706 1.00 0.00 51 GLY A C 19
ATOM 31093 O O . GLY A 1 60 ? 79.020 -0.361 -4.817 1.00 0.00 51 GLY A O 19
ATOM 31097 N N . TRP A 1 61 ? 77.531 -1.749 -5.677 1.00 0.00 52 TRP A N 19
ATOM 31098 C CA . TRP A 1 61 ? 77.456 -1.057 -7.006 1.00 0.00 52 TRP A CA 19
ATOM 31099 C C . TRP A 1 61 ? 77.482 0.477 -6.923 1.00 0.00 52 TRP A C 19
ATOM 31100 O O . TRP A 1 61 ? 77.949 1.125 -7.847 1.00 0.00 52 TRP A O 19
ATOM 31121 N N . ASP A 1 62 ? 76.986 1.072 -5.863 1.00 0.00 53 ASP A N 19
ATOM 31122 C CA . ASP A 1 62 ? 76.989 2.564 -5.792 1.00 0.00 53 ASP A CA 19
ATOM 31123 C C . ASP A 1 62 ? 77.191 3.053 -4.354 1.00 0.00 53 ASP A C 19
ATOM 31124 O O . ASP A 1 62 ? 76.317 3.670 -3.770 1.00 0.00 53 ASP A O 19
ATOM 31133 N N . SER A 1 63 ? 78.327 2.771 -3.777 1.00 0.00 54 SER A N 19
ATOM 31134 C CA . SER A 1 63 ? 78.583 3.206 -2.368 1.00 0.00 54 SER A CA 19
ATOM 31135 C C . SER A 1 63 ? 78.657 4.738 -2.273 1.00 0.00 54 SER A C 19
ATOM 31136 O O . SER A 1 63 ? 79.238 5.373 -3.130 1.00 0.00 54 SER A O 19
ATOM 31144 N N . PRO A 1 64 ? 78.076 5.293 -1.226 1.00 0.00 55 PRO A N 19
ATOM 31145 C CA . PRO A 1 64 ? 78.108 6.760 -1.050 1.00 0.00 55 PRO A CA 19
ATOM 31146 C C . PRO A 1 64 ? 79.473 7.211 -0.513 1.00 0.00 55 PRO A C 19
ATOM 31147 O O . PRO A 1 64 ? 79.848 8.361 -0.637 1.00 0.00 55 PRO A O 19
ATOM 31158 N N . SER A 1 65 ? 80.214 6.309 0.089 1.00 0.00 56 SER A N 19
ATOM 31159 C CA . SER A 1 65 ? 81.552 6.673 0.644 1.00 0.00 56 SER A CA 19
ATOM 31160 C C . SER A 1 65 ? 82.669 6.405 -0.376 1.00 0.00 56 SER A C 19
ATOM 31161 O O . SER A 1 65 ? 83.834 6.429 -0.034 1.00 0.00 56 SER A O 19
ATOM 31169 N N . CYS A 1 66 ? 82.332 6.138 -1.616 1.00 0.00 57 CYS A N 19
ATOM 31170 C CA . CYS A 1 66 ? 83.396 5.871 -2.633 1.00 0.00 57 CYS A CA 19
ATOM 31171 C C . CYS A 1 66 ? 84.163 7.162 -2.931 1.00 0.00 57 CYS A C 19
ATOM 31172 O O . CYS A 1 66 ? 83.600 8.240 -2.941 1.00 0.00 57 CYS A O 19
ATOM 31179 N N . GLY A 1 67 ? 85.442 7.055 -3.184 1.00 0.00 58 GLY A N 19
ATOM 31180 C CA . GLY A 1 67 ? 86.254 8.266 -3.496 1.00 0.00 58 GLY A CA 19
ATOM 31181 C C . GLY A 1 67 ? 86.610 9.004 -2.205 1.00 0.00 58 GLY A C 19
ATOM 31182 O O . GLY A 1 67 ? 86.561 10.219 -2.145 1.00 0.00 58 GLY A O 19
ATOM 31186 N N . THR A 1 68 ? 86.973 8.284 -1.173 1.00 0.00 59 THR A N 19
ATOM 31187 C CA . THR A 1 68 ? 87.339 8.948 0.115 1.00 0.00 59 THR A CA 19
ATOM 31188 C C . THR A 1 68 ? 88.783 8.610 0.501 1.00 0.00 59 THR A C 19
ATOM 31189 O O . THR A 1 68 ? 89.206 7.472 0.489 1.00 0.00 59 THR A O 19
ATOM 31200 N N . CYS A 1 69 ? 89.537 9.628 0.812 1.00 0.00 60 CYS A N 19
ATOM 31201 C CA . CYS A 1 69 ? 90.978 9.454 1.176 1.00 0.00 60 CYS A CA 19
ATOM 31202 C C . CYS A 1 69 ? 91.141 9.027 2.643 1.00 0.00 60 CYS A C 19
ATOM 31203 O O . CYS A 1 69 ? 90.431 9.491 3.514 1.00 0.00 60 CYS A O 19
ATOM 31210 N N . TRP A 1 70 ? 92.096 8.173 2.918 1.00 0.00 61 TRP A N 19
ATOM 31211 C CA . TRP A 1 70 ? 92.341 7.741 4.329 1.00 0.00 61 TRP A CA 19
ATOM 31212 C C . TRP A 1 70 ? 93.825 7.488 4.560 1.00 0.00 61 TRP A C 19
ATOM 31213 O O . TRP A 1 70 ? 94.559 7.172 3.642 1.00 0.00 61 TRP A O 19
ATOM 31234 N N . LYS A 1 71 ? 94.262 7.586 5.783 1.00 0.00 62 LYS A N 19
ATOM 31235 C CA . LYS A 1 71 ? 95.688 7.310 6.101 1.00 0.00 62 LYS A CA 19
ATOM 31236 C C . LYS A 1 71 ? 95.739 6.060 6.983 1.00 0.00 62 LYS A C 19
ATOM 31237 O O . LYS A 1 71 ? 95.012 5.958 7.954 1.00 0.00 62 LYS A O 19
ATOM 31256 N N . VAL A 1 72 ? 96.566 5.102 6.646 1.00 0.00 63 VAL A N 19
ATOM 31257 C CA . VAL A 1 72 ? 96.630 3.849 7.463 1.00 0.00 63 VAL A CA 19
ATOM 31258 C C . VAL A 1 72 ? 97.951 3.799 8.226 1.00 0.00 63 VAL A C 19
ATOM 31259 O O . VAL A 1 72 ? 99.006 4.009 7.665 1.00 0.00 63 VAL A O 19
ATOM 31272 N N . THR A 1 73 ? 97.889 3.558 9.512 1.00 0.00 64 THR A N 19
ATOM 31273 C CA . THR A 1 73 ? 99.126 3.528 10.348 1.00 0.00 64 THR A CA 19
ATOM 31274 C C . THR A 1 73 ? 99.302 2.174 11.039 1.00 0.00 64 THR A C 19
ATOM 31275 O O . THR A 1 73 ? 98.346 1.573 11.500 1.00 0.00 64 THR A O 19
ATOM 31286 N N . ILE A 1 74 ? 100.520 1.692 11.121 1.00 0.00 65 ILE A N 19
ATOM 31287 C CA . ILE A 1 74 ? 100.765 0.374 11.787 1.00 0.00 65 ILE A CA 19
ATOM 31288 C C . ILE A 1 74 ? 101.671 0.566 13.023 1.00 0.00 65 ILE A C 19
ATOM 31289 O O . ILE A 1 74 ? 102.291 1.600 13.172 1.00 0.00 65 ILE A O 19
ATOM 31305 N N . PRO A 1 75 ? 101.699 -0.431 13.890 1.00 0.00 66 PRO A N 19
ATOM 31306 C CA . PRO A 1 75 ? 102.513 -0.346 15.142 1.00 0.00 66 PRO A CA 19
ATOM 31307 C C . PRO A 1 75 ? 104.015 -0.207 14.858 1.00 0.00 66 PRO A C 19
ATOM 31308 O O . PRO A 1 75 ? 104.751 0.323 15.669 1.00 0.00 66 PRO A O 19
ATOM 31319 N N . ASN A 1 76 ? 104.472 -0.668 13.723 1.00 0.00 67 ASN A N 19
ATOM 31320 C CA . ASN A 1 76 ? 105.930 -0.550 13.398 1.00 0.00 67 ASN A CA 19
ATOM 31321 C C . ASN A 1 76 ? 106.312 0.928 13.265 1.00 0.00 67 ASN A C 19
ATOM 31322 O O . ASN A 1 76 ? 107.364 1.355 13.701 1.00 0.00 67 ASN A O 19
ATOM 31333 N N . GLY A 1 77 ? 105.442 1.702 12.678 1.00 0.00 68 GLY A N 19
ATOM 31334 C CA . GLY A 1 77 ? 105.715 3.161 12.519 1.00 0.00 68 GLY A CA 19
ATOM 31335 C C . GLY A 1 77 ? 105.809 3.521 11.038 1.00 0.00 68 GLY A C 19
ATOM 31336 O O . GLY A 1 77 ? 106.827 3.994 10.568 1.00 0.00 68 GLY A O 19
ATOM 31340 N N . ASN A 1 78 ? 104.748 3.320 10.310 1.00 0.00 69 ASN A N 19
ATOM 31341 C CA . ASN A 1 78 ? 104.743 3.664 8.860 1.00 0.00 69 ASN A CA 19
ATOM 31342 C C . ASN A 1 78 ? 103.299 3.789 8.384 1.00 0.00 69 ASN A C 19
ATOM 31343 O O . ASN A 1 78 ? 102.406 3.183 8.952 1.00 0.00 69 ASN A O 19
ATOM 31354 N N . SER A 1 79 ? 103.052 4.571 7.363 1.00 0.00 70 SER A N 19
ATOM 31355 C CA . SER A 1 79 ? 101.649 4.725 6.885 1.00 0.00 70 SER A CA 19
ATOM 31356 C C . SER A 1 79 ? 101.575 5.037 5.390 1.00 0.00 70 SER A C 19
ATOM 31357 O O . SER A 1 79 ? 102.510 5.521 4.782 1.00 0.00 70 SER A O 19
ATOM 31365 N N . ILE A 1 80 ? 100.435 4.764 4.813 1.00 0.00 71 ILE A N 19
ATOM 31366 C CA . ILE A 1 80 ? 100.196 5.027 3.365 1.00 0.00 71 ILE A CA 19
ATOM 31367 C C . ILE A 1 80 ? 98.777 5.572 3.207 1.00 0.00 71 ILE A C 19
ATOM 31368 O O . ILE A 1 80 ? 97.976 5.462 4.117 1.00 0.00 71 ILE A O 19
ATOM 31384 N N . PHE A 1 81 ? 98.448 6.155 2.079 1.00 0.00 72 PHE A N 19
ATOM 31385 C CA . PHE A 1 81 ? 97.062 6.691 1.921 1.00 0.00 72 PHE A CA 19
ATOM 31386 C C . PHE A 1 81 ? 96.258 5.790 0.978 1.00 0.00 72 PHE A C 19
ATOM 31387 O O . PHE A 1 81 ? 96.683 5.490 -0.118 1.00 0.00 72 PHE A O 19
ATOM 31404 N N . ILE A 1 82 ? 95.106 5.345 1.413 1.00 0.00 73 ILE A N 19
ATOM 31405 C CA . ILE A 1 82 ? 94.270 4.445 0.562 1.00 0.00 73 ILE A CA 19
ATOM 31406 C C . ILE A 1 82 ? 92.933 5.109 0.229 1.00 0.00 73 ILE A C 19
ATOM 31407 O O . ILE A 1 82 ? 92.260 5.632 1.102 1.00 0.00 73 ILE A O 19
ATOM 31423 N N . ARG A 1 83 ? 92.542 5.095 -1.022 1.00 0.00 74 ARG A N 19
ATOM 31424 C CA . ARG A 1 83 ? 91.248 5.719 -1.407 1.00 0.00 74 ARG A CA 19
ATOM 31425 C C . ARG A 1 83 ? 90.215 4.602 -1.604 1.00 0.00 74 ARG A C 19
ATOM 31426 O O . ARG A 1 83 ? 90.507 3.565 -2.169 1.00 0.00 74 ARG A O 19
ATOM 31447 N N . GLY A 1 84 ? 89.023 4.794 -1.103 1.00 0.00 75 GLY A N 19
ATOM 31448 C CA . GLY A 1 84 ? 87.972 3.737 -1.209 1.00 0.00 75 GLY A CA 19
ATOM 31449 C C . GLY A 1 84 ? 87.660 3.407 -2.671 1.00 0.00 75 GLY A C 19
ATOM 31450 O O . GLY A 1 84 ? 87.748 4.244 -3.546 1.00 0.00 75 GLY A O 19
ATOM 31454 N N . VAL A 1 85 ? 87.279 2.179 -2.927 1.00 0.00 76 VAL A N 19
ATOM 31455 C CA . VAL A 1 85 ? 86.932 1.743 -4.313 1.00 0.00 76 VAL A CA 19
ATOM 31456 C C . VAL A 1 85 ? 86.000 0.508 -4.265 1.00 0.00 76 VAL A C 19
ATOM 31457 O O . VAL A 1 85 ? 85.036 0.427 -5.000 1.00 0.00 76 VAL A O 19
ATOM 31470 N N . ASP A 1 86 ? 86.276 -0.442 -3.400 1.00 0.00 77 ASP A N 19
ATOM 31471 C CA . ASP A 1 86 ? 85.414 -1.665 -3.287 1.00 0.00 77 ASP A CA 19
ATOM 31472 C C . ASP A 1 86 ? 85.006 -1.887 -1.828 1.00 0.00 77 ASP A C 19
ATOM 31473 O O . ASP A 1 86 ? 85.502 -1.236 -0.936 1.00 0.00 77 ASP A O 19
ATOM 31482 N N . SER A 1 87 ? 84.091 -2.794 -1.585 1.00 0.00 78 SER A N 19
ATOM 31483 C CA . SER A 1 87 ? 83.634 -3.058 -0.183 1.00 0.00 78 SER A CA 19
ATOM 31484 C C . SER A 1 87 ? 84.523 -4.105 0.499 1.00 0.00 78 SER A C 19
ATOM 31485 O O . SER A 1 87 ? 85.169 -4.905 -0.151 1.00 0.00 78 SER A O 19
ATOM 31493 N N . GLY A 1 88 ? 84.553 -4.098 1.811 1.00 0.00 79 GLY A N 19
ATOM 31494 C CA . GLY A 1 88 ? 85.390 -5.085 2.552 1.00 0.00 79 GLY A CA 19
ATOM 31495 C C . GLY A 1 88 ? 84.515 -5.881 3.523 1.00 0.00 79 GLY A C 19
ATOM 31496 O O . GLY A 1 88 ? 83.670 -5.337 4.207 1.00 0.00 79 GLY A O 19
ATOM 31500 N N . ARG A 1 89 ? 84.730 -7.166 3.591 1.00 0.00 80 ARG A N 19
ATOM 31501 C CA . ARG A 1 89 ? 83.933 -8.027 4.523 1.00 0.00 80 ARG A CA 19
ATOM 31502 C C . ARG A 1 89 ? 84.191 -7.612 5.977 1.00 0.00 80 ARG A C 19
ATOM 31503 O O . ARG A 1 89 ? 83.290 -7.577 6.795 1.00 0.00 80 ARG A O 19
ATOM 31524 N N . GLY A 1 90 ? 85.421 -7.300 6.294 1.00 0.00 81 GLY A N 19
ATOM 31525 C CA . GLY A 1 90 ? 85.761 -6.887 7.690 1.00 0.00 81 GLY A CA 19
ATOM 31526 C C . GLY A 1 90 ? 87.245 -6.534 7.784 1.00 0.00 81 GLY A C 19
ATOM 31527 O O . GLY A 1 90 ? 88.021 -7.238 8.404 1.00 0.00 81 GLY A O 19
ATOM 31531 N N . GLY A 1 91 ? 87.638 -5.442 7.183 1.00 0.00 82 GLY A N 19
ATOM 31532 C CA . GLY A 1 91 ? 89.068 -5.029 7.244 1.00 0.00 82 GLY A CA 19
ATOM 31533 C C . GLY A 1 91 ? 89.452 -4.288 5.967 1.00 0.00 82 GLY A C 19
ATOM 31534 O O . GLY A 1 91 ? 88.694 -4.223 5.019 1.00 0.00 82 GLY A 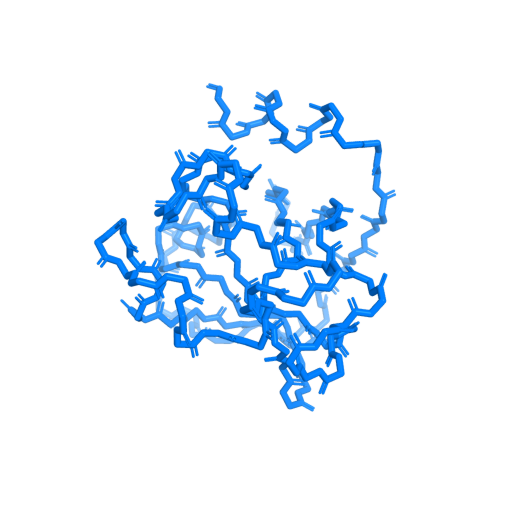O 19
ATOM 31538 N N . PHE A 1 92 ? 90.628 -3.727 5.942 1.00 0.00 83 PHE A N 19
ATOM 31539 C CA . PHE A 1 92 ? 91.103 -2.974 4.746 1.00 0.00 83 PHE A CA 19
ATOM 31540 C C . PHE A 1 92 ? 92.014 -3.854 3.892 1.00 0.00 83 PHE A C 19
ATOM 31541 O O . PHE A 1 92 ? 93.025 -4.342 4.355 1.00 0.00 83 PHE A O 19
ATOM 31558 N N . ASN A 1 93 ? 91.673 -4.048 2.641 1.00 0.00 84 ASN A N 19
ATOM 31559 C CA . ASN A 1 93 ? 92.535 -4.890 1.760 1.00 0.00 84 ASN A CA 19
ATOM 31560 C C . ASN A 1 93 ? 93.119 -4.014 0.647 1.00 0.00 84 ASN A C 19
ATOM 31561 O O . ASN A 1 93 ? 92.397 -3.274 0.012 1.00 0.00 84 ASN A O 19
ATOM 31572 N N . VAL A 1 94 ? 94.408 -4.061 0.414 1.00 0.00 85 VAL A N 19
ATOM 31573 C CA . VAL A 1 94 ? 94.991 -3.187 -0.654 1.00 0.00 85 VAL A CA 19
ATOM 31574 C C . VAL A 1 94 ? 95.935 -3.963 -1.566 1.00 0.00 85 VAL A C 19
ATOM 31575 O O . VAL A 1 94 ? 96.228 -5.119 -1.340 1.00 0.00 85 VAL A O 19
ATOM 31588 N N . ASN A 1 95 ? 96.416 -3.325 -2.603 1.00 0.00 86 ASN A N 19
ATOM 31589 C CA . ASN A 1 95 ? 97.353 -4.016 -3.543 1.00 0.00 86 ASN A CA 19
ATOM 31590 C C . ASN A 1 95 ? 98.549 -4.591 -2.763 1.00 0.00 86 ASN A C 19
ATOM 31591 O O . ASN A 1 95 ? 98.922 -4.056 -1.738 1.00 0.00 86 ASN A O 19
ATOM 31602 N N . PRO A 1 96 ? 99.114 -5.665 -3.265 1.00 0.00 87 PRO A N 19
ATOM 31603 C CA . PRO A 1 96 ? 100.271 -6.291 -2.580 1.00 0.00 87 PRO A CA 19
ATOM 31604 C C . PRO A 1 96 ? 101.481 -5.357 -2.597 1.00 0.00 87 PRO A C 19
ATOM 31605 O O . PRO A 1 96 ? 102.360 -5.484 -1.770 1.00 0.00 87 PRO A O 19
ATOM 31616 N N . THR A 1 97 ? 101.530 -4.405 -3.494 1.00 0.00 88 THR A N 19
ATOM 31617 C CA . THR A 1 97 ? 102.685 -3.456 -3.507 1.00 0.00 88 THR A CA 19
ATOM 31618 C C . THR A 1 97 ? 102.524 -2.450 -2.364 1.00 0.00 88 THR A C 19
ATOM 31619 O O . THR A 1 97 ? 103.479 -2.107 -1.691 1.00 0.00 88 THR A O 19
ATOM 31630 N N . ALA A 1 98 ? 101.319 -1.991 -2.125 1.00 0.00 89 ALA A N 19
ATOM 31631 C CA . ALA A 1 98 ? 101.090 -1.024 -1.007 1.00 0.00 89 ALA A CA 19
ATOM 31632 C C . ALA A 1 98 ? 101.347 -1.727 0.322 1.00 0.00 89 ALA A C 19
ATOM 31633 O O . ALA A 1 98 ? 101.925 -1.165 1.234 1.00 0.00 89 ALA A O 19
ATOM 31640 N N . PHE A 1 99 ? 100.924 -2.955 0.430 1.00 0.00 90 PHE A N 19
ATOM 31641 C CA . PHE A 1 99 ? 101.141 -3.720 1.698 1.00 0.00 90 PHE A CA 19
ATOM 31642 C C . PHE A 1 99 ? 102.636 -3.841 2.006 1.00 0.00 90 PHE A C 19
ATOM 31643 O O . PHE A 1 99 ? 103.069 -3.587 3.114 1.00 0.00 90 PHE A O 19
ATOM 31660 N N . THR A 1 100 ? 103.422 -4.255 1.046 1.00 0.00 91 THR A N 19
ATOM 31661 C CA . THR A 1 100 ? 104.887 -4.429 1.292 1.00 0.00 91 THR A CA 19
ATOM 31662 C C . THR A 1 100 ? 105.527 -3.107 1.712 1.00 0.00 91 THR A C 19
ATOM 31663 O O . THR A 1 100 ? 106.428 -3.075 2.524 1.00 0.00 91 THR A O 19
ATOM 31674 N N . LYS A 1 101 ? 105.083 -2.023 1.140 1.00 0.00 92 LYS A N 19
ATOM 31675 C CA . LYS A 1 101 ? 105.682 -0.701 1.495 1.00 0.00 92 LYS A CA 19
ATOM 31676 C C . LYS A 1 101 ? 105.307 -0.282 2.917 1.00 0.00 92 LYS A C 19
ATOM 31677 O O . LYS A 1 101 ? 106.116 0.270 3.639 1.00 0.00 92 LYS A O 19
ATOM 31696 N N . LEU A 1 102 ? 104.085 -0.518 3.315 1.00 0.00 93 LEU A N 19
ATOM 31697 C CA . LEU A 1 102 ? 103.656 -0.107 4.688 1.00 0.00 93 LEU A CA 19
ATOM 31698 C C . LEU A 1 102 ? 104.318 -0.971 5.767 1.00 0.00 93 LEU A C 19
ATOM 31699 O O . LEU A 1 102 ? 104.750 -0.469 6.788 1.00 0.00 93 LEU A O 19
ATOM 31715 N N . VAL A 1 103 ? 104.364 -2.263 5.573 1.00 0.00 94 VAL A N 19
ATOM 31716 C CA . VAL A 1 103 ? 104.957 -3.159 6.619 1.00 0.00 94 VAL A CA 19
ATOM 31717 C C . VAL A 1 103 ? 106.429 -3.463 6.325 1.00 0.00 94 VAL A C 19
ATOM 31718 O O . VAL A 1 103 ? 107.247 -3.536 7.223 1.00 0.00 94 VAL A O 19
ATOM 31731 N N . GLY A 1 104 ? 106.761 -3.650 5.081 1.00 0.00 95 GLY A N 19
ATOM 31732 C CA . GLY A 1 104 ? 108.169 -3.965 4.708 1.00 0.00 95 GLY A CA 19
ATOM 31733 C C . GLY A 1 104 ? 108.210 -5.294 3.951 1.00 0.00 95 GLY A C 19
ATOM 31734 O O . GLY A 1 104 ? 109.085 -5.526 3.138 1.00 0.00 95 GLY A O 19
ATOM 31738 N N . SER A 1 105 ? 107.265 -6.166 4.207 1.00 0.00 96 SER A N 19
ATOM 31739 C CA . SER A 1 105 ? 107.240 -7.481 3.501 1.00 0.00 96 SER A CA 19
ATOM 31740 C C . SER A 1 105 ? 105.817 -8.051 3.489 1.00 0.00 96 SER A C 19
ATOM 31741 O O . SER A 1 105 ? 104.976 -7.649 4.271 1.00 0.00 96 SER A O 19
ATOM 31749 N N . THR A 1 106 ? 105.544 -8.983 2.609 1.00 0.00 97 THR A N 19
ATOM 31750 C CA . THR A 1 106 ? 104.174 -9.581 2.546 1.00 0.00 97 THR A CA 19
ATOM 31751 C C . THR A 1 106 ? 104.115 -10.913 3.309 1.00 0.00 97 THR A C 19
ATOM 31752 O O . THR A 1 106 ? 103.172 -11.669 3.178 1.00 0.00 97 THR A O 19
ATOM 31763 N N . GLU A 1 107 ? 105.116 -11.201 4.098 1.00 0.00 98 GLU A N 19
ATOM 31764 C CA . GLU A 1 107 ? 105.133 -12.483 4.873 1.00 0.00 98 GLU A CA 19
ATOM 31765 C C . GLU A 1 107 ? 104.077 -12.470 5.986 1.00 0.00 98 GLU A C 19
ATOM 31766 O O . GLU A 1 107 ? 103.477 -13.483 6.292 1.00 0.00 98 GLU A O 19
ATOM 31778 N N . ALA A 1 108 ? 103.864 -11.336 6.606 1.00 0.00 99 ALA A N 19
ATOM 31779 C CA . ALA A 1 108 ? 102.865 -11.258 7.721 1.00 0.00 99 ALA A CA 19
ATOM 31780 C C . ALA A 1 108 ? 101.466 -11.645 7.234 1.00 0.00 99 ALA A C 19
ATOM 31781 O O . ALA A 1 108 ? 100.732 -12.331 7.920 1.00 0.00 99 ALA A O 19
ATOM 31788 N N . GLY A 1 109 ? 101.091 -11.202 6.063 1.00 0.00 100 GLY A N 19
ATOM 31789 C CA . GLY A 1 109 ? 99.736 -11.531 5.532 1.00 0.00 100 GLY A CA 19
ATOM 31790 C C . GLY A 1 109 ? 98.764 -10.409 5.905 1.00 0.00 100 GLY A C 19
ATOM 31791 O O . GLY A 1 109 ? 98.231 -9.730 5.048 1.00 0.00 100 GLY A O 19
ATOM 31795 N N . ARG A 1 110 ? 98.538 -10.207 7.180 1.00 0.00 101 ARG A N 19
ATOM 31796 C CA . ARG A 1 110 ? 97.608 -9.128 7.619 1.00 0.00 101 ARG A CA 19
ATOM 31797 C C . ARG A 1 110 ? 98.036 -8.569 8.984 1.00 0.00 101 ARG A C 19
ATOM 31798 O O . ARG A 1 110 ? 98.655 -9.257 9.774 1.00 0.00 101 ARG A O 19
ATOM 31819 N N . VAL A 1 111 ? 97.702 -7.333 9.268 1.00 0.00 102 VAL A N 19
ATOM 31820 C CA . VAL A 1 111 ? 98.085 -6.739 10.587 1.00 0.00 102 VAL A CA 19
ATOM 31821 C C . VAL A 1 111 ? 96.840 -6.198 11.305 1.00 0.00 102 VAL A C 19
ATOM 31822 O O . VAL A 1 111 ? 96.156 -5.325 10.806 1.00 0.00 102 VAL A O 19
ATOM 31835 N N . ASP A 1 112 ? 96.539 -6.726 12.464 1.00 0.00 103 ASP A N 19
ATOM 31836 C CA . ASP A 1 112 ? 95.329 -6.267 13.219 1.00 0.00 103 ASP A CA 19
ATOM 31837 C C . ASP A 1 112 ? 95.619 -4.982 14.001 1.00 0.00 103 ASP A C 19
ATOM 31838 O O . ASP A 1 112 ? 96.750 -4.557 14.128 1.00 0.00 103 ASP A O 19
ATOM 31847 N N . ASN A 1 113 ? 94.588 -4.362 14.530 1.00 0.00 104 ASN A N 19
ATOM 31848 C CA . ASN A 1 113 ? 94.763 -3.097 15.318 1.00 0.00 104 ASN A CA 19
ATOM 31849 C C . ASN A 1 113 ? 95.403 -2.007 14.457 1.00 0.00 104 ASN A C 19
ATOM 31850 O O . ASN A 1 113 ? 96.369 -1.377 14.847 1.00 0.00 104 ASN A O 19
ATOM 31861 N N . VAL A 1 114 ? 94.860 -1.792 13.291 1.00 0.00 105 VAL A N 19
ATOM 31862 C CA . VAL A 1 114 ? 95.425 -0.743 12.387 1.00 0.00 105 VAL A CA 19
ATOM 31863 C C . VAL A 1 114 ? 94.679 0.574 12.589 1.00 0.00 105 VAL A C 19
ATOM 31864 O O . VAL A 1 114 ? 93.462 0.616 12.545 1.00 0.00 105 VAL A O 19
ATOM 31877 N N . ASN A 1 115 ? 95.396 1.651 12.812 1.00 0.00 106 ASN A N 19
ATOM 31878 C CA . ASN A 1 115 ? 94.709 2.959 13.017 1.00 0.00 106 ASN A CA 19
ATOM 31879 C C . ASN A 1 115 ? 94.465 3.624 11.664 1.00 0.00 106 ASN A C 19
ATOM 31880 O O . ASN A 1 115 ? 95.284 3.565 10.766 1.00 0.00 106 ASN A O 19
ATOM 31891 N N . TYR A 1 116 ? 93.326 4.238 11.518 1.00 0.00 107 TYR A N 19
ATOM 31892 C CA . TYR A 1 116 ? 92.975 4.902 10.228 1.00 0.00 107 TYR A CA 19
ATOM 31893 C C . TYR A 1 116 ? 92.287 6.247 10.480 1.00 0.00 107 TYR A C 19
ATOM 31894 O O . TYR A 1 116 ? 91.492 6.387 11.391 1.00 0.00 107 TYR A O 19
ATOM 31912 N N . VAL A 1 117 ? 92.584 7.230 9.670 1.00 0.00 108 VAL A N 19
ATOM 31913 C CA . VAL A 1 117 ? 91.949 8.570 9.846 1.00 0.00 108 VAL A CA 19
ATOM 31914 C C . VAL A 1 117 ? 91.624 9.184 8.480 1.00 0.00 108 VAL A C 19
ATOM 31915 O O . VAL A 1 117 ? 92.391 9.077 7.543 1.00 0.00 108 VAL A O 19
ATOM 31928 N N . GLN A 1 118 ? 90.487 9.822 8.362 1.00 0.00 109 GLN A N 19
ATOM 31929 C CA . GLN A 1 118 ? 90.105 10.449 7.060 1.00 0.00 109 GLN A CA 19
ATOM 31930 C C . GLN A 1 118 ? 90.868 11.759 6.868 1.00 0.00 109 GLN A C 19
ATOM 31931 O O . GLN A 1 118 ? 90.992 12.553 7.783 1.00 0.00 109 GLN A O 19
ATOM 31945 N N . VAL A 1 119 ? 91.370 11.993 5.683 1.00 0.00 110 VAL A N 19
ATOM 31946 C CA . VAL A 1 119 ? 92.115 13.257 5.427 1.00 0.00 110 VAL A CA 19
ATOM 31947 C C . VAL A 1 119 ? 91.657 13.885 4.104 1.00 0.00 110 VAL A C 19
ATOM 31948 O O . VAL A 1 119 ? 90.776 13.369 3.440 1.00 0.00 110 VAL A O 19
ATOM 31961 N N . ASP A 1 120 ? 92.233 14.999 3.726 1.00 0.00 111 ASP A N 19
ATOM 31962 C CA . ASP A 1 120 ? 91.817 15.672 2.450 1.00 0.00 111 ASP A CA 19
ATOM 31963 C C . ASP A 1 120 ? 92.226 14.838 1.227 1.00 0.00 111 ASP A C 19
ATOM 31964 O O . ASP A 1 120 ? 93.194 14.104 1.254 1.00 0.00 111 ASP A O 19
ATOM 31973 N N . LEU A 1 121 ? 91.478 14.948 0.156 1.00 0.00 112 LEU A N 19
ATOM 31974 C CA . LEU A 1 121 ? 91.785 14.169 -1.089 1.00 0.00 112 LEU A CA 19
ATOM 31975 C C . LEU A 1 121 ? 93.155 14.547 -1.661 1.00 0.00 112 LEU A C 19
ATOM 31976 O O . LEU A 1 121 ? 93.885 13.705 -2.145 1.00 0.00 112 LEU A O 19
ATOM 31992 N N . SER A 1 122 ? 93.493 15.812 -1.637 1.00 0.00 113 SER A N 19
ATOM 31993 C CA . SER A 1 122 ? 94.805 16.260 -2.208 1.00 0.00 113 SER A CA 19
ATOM 31994 C C . SER A 1 122 ? 95.954 15.471 -1.576 1.00 0.00 113 SER A C 19
ATOM 31995 O O . SER A 1 122 ? 96.894 15.094 -2.242 1.00 0.00 113 SER A O 19
ATOM 32003 N N . ASN A 1 123 ? 95.873 15.214 -0.300 1.00 0.00 114 ASN A N 19
ATOM 32004 C CA . ASN A 1 123 ? 96.947 14.433 0.390 1.00 0.00 114 ASN A CA 19
ATOM 32005 C C . ASN A 1 123 ? 97.077 13.043 -0.238 1.00 0.00 114 ASN A C 19
ATOM 32006 O O . ASN A 1 123 ? 98.168 12.530 -0.402 1.00 0.00 114 ASN A O 19
ATOM 32017 N N . CYS A 1 124 ? 95.976 12.445 -0.618 1.00 0.00 115 CYS A N 19
ATOM 32018 C CA . CYS A 1 124 ? 96.039 11.101 -1.271 1.00 0.00 115 CYS A CA 19
ATOM 32019 C C . CYS A 1 124 ? 96.689 11.233 -2.646 1.00 0.00 115 CYS A C 19
ATOM 32020 O O . CYS A 1 124 ? 97.496 10.413 -3.045 1.00 0.00 115 CYS A O 19
ATOM 32027 N N . ILE A 1 125 ? 96.325 12.254 -3.376 1.00 0.00 116 ILE A N 19
ATOM 32028 C CA . ILE A 1 125 ? 96.900 12.439 -4.741 1.00 0.00 116 ILE A CA 19
ATOM 32029 C C . ILE A 1 125 ? 98.404 12.703 -4.640 1.00 0.00 116 ILE A C 19
ATOM 32030 O O . ILE A 1 125 ? 99.186 12.204 -5.426 1.00 0.00 116 ILE A O 19
ATOM 32046 N N . ASN A 1 126 ? 98.807 13.488 -3.674 1.00 0.00 117 ASN A N 19
ATOM 32047 C CA . ASN A 1 126 ? 100.260 13.799 -3.509 1.00 0.00 117 ASN A CA 19
ATOM 32048 C C . ASN A 1 126 ? 101.021 12.562 -3.026 1.00 0.00 117 ASN A C 19
ATOM 32049 O O . ASN A 1 126 ? 102.128 12.296 -3.455 1.00 0.00 117 ASN A O 19
ATOM 32060 N N . GLY A 1 127 ? 100.435 11.812 -2.129 1.00 0.00 118 GLY A N 19
ATOM 32061 C CA . GLY A 1 127 ? 101.116 10.596 -1.597 1.00 0.00 118 GLY A CA 19
ATOM 32062 C C . GLY A 1 127 ? 101.310 9.567 -2.712 1.00 0.00 118 GLY A C 19
ATOM 32063 O O . GLY A 1 127 ? 102.406 9.087 -2.937 1.00 0.00 118 GLY A O 19
ATOM 32067 N N . ALA A 1 128 ? 100.256 9.218 -3.403 1.00 0.00 119 ALA A N 19
ATOM 32068 C CA . ALA A 1 128 ? 100.377 8.209 -4.501 1.00 0.00 119 ALA A CA 19
ATOM 32069 C C . ALA A 1 128 ? 101.294 8.730 -5.611 1.00 0.00 119 ALA A C 19
ATOM 32070 O O . ALA A 1 128 ? 102.133 8.014 -6.121 1.00 0.00 119 ALA A O 19
ATOM 32077 N N . ASN A 1 129 ? 101.134 9.976 -5.992 1.00 0.00 120 ASN A N 19
ATOM 32078 C CA . ASN A 1 129 ? 101.987 10.567 -7.076 1.00 0.00 120 ASN A CA 19
ATOM 32079 C C . ASN A 1 129 ? 101.966 9.688 -8.333 1.00 0.00 120 ASN A C 19
ATOM 32080 O O . ASN A 1 129 ? 102.699 9.995 -9.260 1.00 0.00 120 ASN A O 19
ATOM 32092 N N . VAL A 1 10 ? 90.842 -3.083 13.568 1.00 0.00 1 VAL A N 20
ATOM 32093 C CA . VAL A 1 10 ? 90.708 -3.443 12.127 1.00 0.00 1 VAL A CA 20
ATOM 32094 C C . VAL A 1 10 ? 91.948 -4.196 11.635 1.00 0.00 1 VAL A C 20
ATOM 32095 O O . VAL A 1 10 ? 93.056 -3.949 12.080 1.00 0.00 1 VAL A O 20
ATOM 32108 N N . SER A 1 11 ? 91.764 -5.128 10.739 1.00 0.00 2 SER A N 20
ATOM 32109 C CA . SER A 1 11 ? 92.920 -5.914 10.220 1.00 0.00 2 SER A CA 20
ATOM 32110 C C . SER A 1 11 ? 93.135 -5.627 8.734 1.00 0.00 2 SER A C 20
ATOM 32111 O O . SER A 1 11 ? 92.194 -5.482 7.977 1.00 0.00 2 SER A O 20
ATOM 32119 N N . ILE A 1 12 ? 94.372 -5.540 8.317 1.00 0.00 3 ILE A N 20
ATOM 32120 C CA . ILE A 1 12 ? 94.665 -5.259 6.884 1.00 0.00 3 ILE A CA 20
ATOM 32121 C C . ILE A 1 12 ? 95.206 -6.510 6.190 1.00 0.00 3 ILE A C 20
ATOM 32122 O O . ILE A 1 12 ? 95.891 -7.317 6.789 1.00 0.00 3 ILE A O 20
ATOM 32138 N N . SER A 1 13 ? 94.913 -6.661 4.928 1.00 0.00 4 SER A N 20
ATOM 32139 C CA . SER A 1 13 ? 95.411 -7.834 4.158 1.00 0.00 4 SER A CA 20
ATOM 32140 C C . SER A 1 13 ? 95.645 -7.397 2.715 1.00 0.00 4 SER A C 20
ATOM 32141 O O . SER A 1 13 ? 95.556 -6.224 2.400 1.00 0.00 4 SER A O 20
ATOM 32149 N N . TYR A 1 14 ? 95.930 -8.317 1.834 1.00 0.00 5 TYR A N 20
ATOM 32150 C CA . TYR A 1 14 ? 96.153 -7.935 0.408 1.00 0.00 5 TYR A CA 20
ATOM 32151 C C . TYR A 1 14 ? 95.581 -8.998 -0.536 1.00 0.00 5 TYR A C 20
ATOM 32152 O O . TYR A 1 14 ? 95.599 -10.177 -0.233 1.00 0.00 5 TYR A O 20
ATOM 32170 N N . ASP A 1 15 ? 95.098 -8.596 -1.687 1.00 0.00 6 ASP A N 20
ATOM 32171 C CA . ASP A 1 15 ? 94.554 -9.586 -2.660 1.00 0.00 6 ASP A CA 20
ATOM 32172 C C . ASP A 1 15 ? 95.021 -9.222 -4.076 1.00 0.00 6 ASP A C 20
ATOM 32173 O O . ASP A 1 15 ? 95.325 -8.075 -4.340 1.00 0.00 6 ASP A O 20
ATOM 32182 N N . PRO A 1 16 ? 95.074 -10.202 -4.951 1.00 0.00 7 PRO A N 20
ATOM 32183 C CA . PRO A 1 16 ? 95.516 -9.948 -6.338 1.00 0.00 7 PRO A CA 20
ATOM 32184 C C . PRO A 1 16 ? 94.328 -9.545 -7.219 1.00 0.00 7 PRO A C 20
ATOM 32185 O O . PRO A 1 16 ? 94.139 -10.072 -8.299 1.00 0.00 7 PRO A O 20
ATOM 32196 N N . ILE A 1 17 ? 93.523 -8.622 -6.759 1.00 0.00 8 ILE A N 20
ATOM 32197 C CA . ILE A 1 17 ? 92.337 -8.184 -7.549 1.00 0.00 8 ILE A CA 20
ATOM 32198 C C . ILE A 1 17 ? 92.370 -6.667 -7.812 1.00 0.00 8 ILE A C 20
ATOM 32199 O O . ILE A 1 17 ? 91.584 -6.157 -8.590 1.00 0.00 8 ILE A O 20
ATOM 32215 N N . TYR A 1 18 ? 93.278 -5.944 -7.200 1.00 0.00 9 TYR A N 20
ATOM 32216 C CA . TYR A 1 18 ? 93.354 -4.474 -7.450 1.00 0.00 9 TYR A CA 20
ATOM 32217 C C . TYR A 1 18 ? 94.707 -4.091 -8.055 1.00 0.00 9 TYR A C 20
ATOM 32218 O O . TYR A 1 18 ? 95.502 -3.382 -7.477 1.00 0.00 9 TYR A O 20
ATOM 32236 N N . ALA A 1 19 ? 94.916 -4.535 -9.268 1.00 0.00 10 ALA A N 20
ATOM 32237 C CA . ALA A 1 19 ? 96.153 -4.203 -10.033 1.00 0.00 10 ALA A CA 20
ATOM 32238 C C . ALA A 1 19 ? 95.805 -3.160 -11.100 1.00 0.00 10 ALA A C 20
ATOM 32239 O O . ALA A 1 19 ? 94.659 -2.800 -11.288 1.00 0.00 10 ALA A O 20
ATOM 32246 N N . ALA A 1 20 ? 96.810 -2.614 -11.732 1.00 0.00 11 ALA A N 20
ATOM 32247 C CA . ALA A 1 20 ? 96.594 -1.511 -12.724 1.00 0.00 11 ALA A CA 20
ATOM 32248 C C . ALA A 1 20 ? 95.694 -1.897 -13.904 1.00 0.00 11 ALA A C 20
ATOM 32249 O O . ALA A 1 20 ? 95.017 -1.036 -14.440 1.00 0.00 11 ALA A O 20
ATOM 32256 N N . ASP A 1 21 ? 95.695 -3.126 -14.367 1.00 0.00 12 ASP A N 20
ATOM 32257 C CA . ASP A 1 21 ? 94.847 -3.438 -15.565 1.00 0.00 12 ASP A CA 20
ATOM 32258 C C . ASP A 1 21 ? 93.428 -3.873 -15.182 1.00 0.00 12 ASP A C 20
ATOM 32259 O O . ASP A 1 21 ? 92.697 -4.397 -16.001 1.00 0.00 12 ASP A O 20
ATOM 32268 N N . LEU A 1 22 ? 93.035 -3.662 -13.957 1.00 0.00 13 LEU A N 20
ATOM 32269 C CA . LEU A 1 22 ? 91.662 -4.062 -13.523 1.00 0.00 13 LEU A CA 20
ATOM 32270 C C . LEU A 1 22 ? 90.613 -3.122 -14.110 1.00 0.00 13 LEU A C 20
ATOM 32271 O O . LEU A 1 22 ? 90.675 -1.919 -13.932 1.00 0.00 13 LEU A O 20
ATOM 32287 N N . SER A 1 23 ? 89.636 -3.671 -14.782 1.00 0.00 14 SER A N 20
ATOM 32288 C CA . SER A 1 23 ? 88.562 -2.817 -15.352 1.00 0.00 14 SER A CA 20
ATOM 32289 C C . SER A 1 23 ? 87.716 -2.274 -14.199 1.00 0.00 14 SER A C 20
ATOM 32290 O O . SER A 1 23 ? 87.385 -2.985 -13.269 1.00 0.00 14 SER A O 20
ATOM 32298 N N . MET A 1 24 ? 87.399 -1.013 -14.244 1.00 0.00 15 MET A N 20
ATOM 32299 C CA . MET A 1 24 ? 86.605 -0.387 -13.139 1.00 0.00 15 MET A CA 20
ATOM 32300 C C . MET A 1 24 ? 85.179 -0.947 -13.066 1.00 0.00 15 MET A C 20
ATOM 32301 O O . MET A 1 24 ? 84.494 -0.761 -12.077 1.00 0.00 15 MET A O 20
ATOM 32315 N N . GLY A 1 25 ? 84.714 -1.614 -14.092 1.00 0.00 16 GLY A N 20
ATOM 32316 C CA . GLY A 1 25 ? 83.322 -2.163 -14.070 1.00 0.00 16 GLY A CA 20
ATOM 32317 C C . GLY A 1 25 ? 83.218 -3.381 -13.148 1.00 0.00 16 GLY A C 20
ATOM 32318 O O . GLY A 1 25 ? 82.129 -3.820 -12.827 1.00 0.00 16 GLY A O 20
ATOM 32322 N N . SER A 1 26 ? 84.324 -3.951 -12.738 1.00 0.00 17 SER A N 20
ATOM 32323 C CA . SER A 1 26 ? 84.266 -5.159 -11.861 1.00 0.00 17 SER A CA 20
ATOM 32324 C C . SER A 1 26 ? 84.208 -4.788 -10.370 1.00 0.00 17 SER A C 20
ATOM 32325 O O . SER A 1 26 ? 83.960 -5.638 -9.533 1.00 0.00 17 SER A O 20
ATOM 32333 N N . VAL A 1 27 ? 84.435 -3.543 -10.024 1.00 0.00 18 VAL A N 20
ATOM 32334 C CA . VAL A 1 27 ? 84.392 -3.153 -8.582 1.00 0.00 18 VAL A CA 20
ATOM 32335 C C . VAL A 1 27 ? 82.993 -2.638 -8.218 1.00 0.00 18 VAL A C 20
ATOM 32336 O O . VAL A 1 27 ? 82.172 -2.396 -9.082 1.00 0.00 18 VAL A O 20
ATOM 32349 N N . ALA A 1 28 ? 82.716 -2.477 -6.945 1.00 0.00 19 ALA A N 20
ATOM 32350 C CA . ALA A 1 28 ? 81.362 -1.984 -6.522 1.00 0.00 19 ALA A CA 20
ATOM 32351 C C . ALA A 1 28 ? 81.083 -0.621 -7.161 1.00 0.00 19 ALA A C 20
ATOM 32352 O O . ALA A 1 28 ? 79.999 -0.366 -7.647 1.00 0.00 19 ALA A O 20
ATOM 32359 N N . CYS A 1 29 ? 82.064 0.242 -7.184 1.00 0.00 20 CYS A N 20
ATOM 32360 C CA . CYS A 1 29 ? 81.877 1.586 -7.821 1.00 0.00 20 CYS A CA 20
ATOM 32361 C C . CYS A 1 29 ? 81.918 1.415 -9.350 1.00 0.00 20 CYS A C 20
ATOM 32362 O O . CYS A 1 29 ? 82.957 1.577 -9.964 1.00 0.00 20 CYS A O 20
ATOM 32369 N N . SER A 1 30 ? 80.816 1.041 -9.968 1.00 0.00 21 SER A N 20
ATOM 32370 C CA . SER A 1 30 ? 80.836 0.812 -11.448 1.00 0.00 21 SER A CA 20
ATOM 32371 C C . SER A 1 30 ? 80.496 2.079 -12.255 1.00 0.00 21 SER A C 20
ATOM 32372 O O . SER A 1 30 ? 81.386 2.731 -12.769 1.00 0.00 21 SER A O 20
ATOM 32380 N N . ASN A 1 31 ? 79.233 2.437 -12.395 1.00 0.00 22 ASN A N 20
ATOM 32381 C CA . ASN A 1 31 ? 78.898 3.659 -13.199 1.00 0.00 22 ASN A CA 20
ATOM 32382 C C . ASN A 1 31 ? 77.719 4.437 -12.614 1.00 0.00 22 ASN A C 20
ATOM 32383 O O . ASN A 1 31 ? 77.161 5.300 -13.269 1.00 0.00 22 ASN A O 20
ATOM 32394 N N . GLY A 1 32 ? 77.336 4.156 -11.400 1.00 0.00 23 GLY A N 20
ATOM 32395 C CA . GLY A 1 32 ? 76.195 4.898 -10.786 1.00 0.00 23 GLY A CA 20
ATOM 32396 C C . GLY A 1 32 ? 76.643 6.328 -10.498 1.00 0.00 23 GLY A C 20
ATOM 32397 O O . GLY A 1 32 ? 77.466 6.883 -11.202 1.00 0.00 23 GLY A O 20
ATOM 32401 N N . ASP A 1 33 ? 76.133 6.912 -9.451 1.00 0.00 24 ASP A N 20
ATOM 32402 C CA . ASP A 1 33 ? 76.555 8.298 -9.081 1.00 0.00 24 ASP A CA 20
ATOM 32403 C C . ASP A 1 33 ? 78.021 8.263 -8.661 1.00 0.00 24 ASP A C 20
ATOM 32404 O O . ASP A 1 33 ? 78.798 9.136 -9.001 1.00 0.00 24 ASP A O 20
ATOM 32413 N N . HIS A 1 34 ? 78.402 7.248 -7.931 1.00 0.00 25 HIS A N 20
ATOM 32414 C CA . HIS A 1 34 ? 79.822 7.128 -7.485 1.00 0.00 25 HIS A CA 20
ATOM 32415 C C . HIS A 1 34 ? 80.639 6.344 -8.519 1.00 0.00 25 HIS A C 20
ATOM 32416 O O . HIS A 1 34 ? 81.820 6.126 -8.335 1.00 0.00 25 HIS A O 20
ATOM 32430 N N . GLY A 1 35 ? 80.027 5.914 -9.605 1.00 0.00 26 GLY A N 20
ATOM 32431 C CA . GLY A 1 35 ? 80.779 5.140 -10.638 1.00 0.00 26 GLY A CA 20
ATOM 32432 C C . GLY A 1 35 ? 81.996 5.934 -11.095 1.00 0.00 26 GLY A C 20
ATOM 32433 O O . GLY A 1 35 ? 81.910 7.103 -11.425 1.00 0.00 26 GLY A O 20
ATOM 32437 N N . LEU A 1 36 ? 83.124 5.297 -11.102 1.00 0.00 27 LEU A N 20
ATOM 32438 C CA . LEU A 1 36 ? 84.377 5.975 -11.518 1.00 0.00 27 LEU A CA 20
ATOM 32439 C C . LEU A 1 36 ? 84.808 5.532 -12.926 1.00 0.00 27 LEU A C 20
ATOM 32440 O O . LEU A 1 36 ? 85.757 6.054 -13.481 1.00 0.00 27 LEU A O 20
ATOM 32456 N N . MET A 1 37 ? 84.126 4.572 -13.502 1.00 0.00 28 MET A N 20
ATOM 32457 C CA . MET A 1 37 ? 84.494 4.090 -14.870 1.00 0.00 28 MET A CA 20
ATOM 32458 C C . MET A 1 37 ? 84.405 5.230 -15.892 1.00 0.00 28 MET A C 20
ATOM 32459 O O . MET A 1 37 ? 85.156 5.279 -16.849 1.00 0.00 28 MET A O 20
ATOM 32473 N N . ALA A 1 38 ? 83.454 6.106 -15.722 1.00 0.00 29 ALA A N 20
ATOM 32474 C CA . ALA A 1 38 ? 83.255 7.213 -16.711 1.00 0.00 29 ALA A CA 20
ATOM 32475 C C . ALA A 1 38 ? 84.533 8.024 -16.970 1.00 0.00 29 ALA A C 20
ATOM 32476 O O . ALA A 1 38 ? 85.010 8.079 -18.089 1.00 0.00 29 ALA A O 20
ATOM 32483 N N . GLN A 1 39 ? 85.062 8.691 -15.972 1.00 0.00 30 GLN A N 20
ATOM 32484 C CA . GLN A 1 39 ? 86.275 9.537 -16.205 1.00 0.00 30 GLN A CA 20
ATOM 32485 C C . GLN A 1 39 ? 87.500 8.674 -16.546 1.00 0.00 30 GLN A C 20
ATOM 32486 O O . GLN A 1 39 ? 88.282 9.019 -17.413 1.00 0.00 30 GLN A O 20
ATOM 32500 N N . TYR A 1 40 ? 87.664 7.559 -15.891 1.00 0.00 31 TYR A N 20
ATOM 32501 C CA . TYR A 1 40 ? 88.825 6.670 -16.190 1.00 0.00 31 TYR A CA 20
ATOM 32502 C C . TYR A 1 40 ? 88.382 5.201 -16.061 1.00 0.00 31 TYR A C 20
ATOM 32503 O O . TYR A 1 40 ? 88.035 4.761 -14.983 1.00 0.00 31 TYR A O 20
ATOM 32521 N N . PRO A 1 41 ? 88.376 4.488 -17.176 1.00 0.00 32 PRO A N 20
ATOM 32522 C CA . PRO A 1 41 ? 87.927 3.067 -17.171 1.00 0.00 32 PRO A CA 20
ATOM 32523 C C . PRO A 1 41 ? 88.931 2.135 -16.484 1.00 0.00 32 PRO A C 20
ATOM 32524 O O . PRO A 1 41 ? 88.684 0.947 -16.373 1.00 0.00 32 PRO A O 20
ATOM 32535 N N . THR A 1 42 ? 90.049 2.639 -16.018 1.00 0.00 33 THR A N 20
ATOM 32536 C CA . THR A 1 42 ? 91.038 1.748 -15.341 1.00 0.00 33 THR A CA 20
ATOM 32537 C C . THR A 1 42 ? 91.234 2.201 -13.893 1.00 0.00 33 THR A C 20
ATOM 32538 O O . THR A 1 42 ? 90.515 3.042 -13.393 1.00 0.00 33 THR A O 20
ATOM 32549 N N . LEU A 1 43 ? 92.186 1.622 -13.212 1.00 0.00 34 LEU A N 20
ATOM 32550 C CA . LEU A 1 43 ? 92.429 1.982 -11.787 1.00 0.00 34 LEU A CA 20
ATOM 32551 C C . LEU A 1 43 ? 93.818 2.605 -11.611 1.00 0.00 34 LEU A C 20
ATOM 32552 O O . LEU A 1 43 ? 94.812 2.053 -12.045 1.00 0.00 34 LEU A O 20
ATOM 32568 N N . GLY A 1 44 ? 93.893 3.736 -10.956 1.00 0.00 35 GLY A N 20
ATOM 32569 C CA . GLY A 1 44 ? 95.216 4.378 -10.725 1.00 0.00 35 GLY A CA 20
ATOM 32570 C C . GLY A 1 44 ? 95.117 5.904 -10.849 1.00 0.00 35 GLY A C 20
ATOM 32571 O O . GLY A 1 44 ? 95.728 6.627 -10.083 1.00 0.00 35 GLY A O 20
ATOM 32575 N N . GLU A 1 45 ? 94.377 6.403 -11.808 1.00 0.00 36 GLU A N 20
ATOM 32576 C CA . GLU A 1 45 ? 94.273 7.890 -11.974 1.00 0.00 36 GLU A CA 20
ATOM 32577 C C . GLU A 1 45 ? 93.640 8.551 -10.740 1.00 0.00 36 GLU A C 20
ATOM 32578 O O . GLU A 1 45 ? 94.043 9.624 -10.330 1.00 0.00 36 GLU A O 20
ATOM 32590 N N . VAL A 1 46 ? 92.639 7.938 -10.168 1.00 0.00 37 VAL A N 20
ATOM 32591 C CA . VAL A 1 46 ? 91.951 8.546 -8.982 1.00 0.00 37 VAL A CA 20
ATOM 32592 C C . VAL A 1 46 ? 92.625 8.162 -7.636 1.00 0.00 37 VAL A C 20
ATOM 32593 O O . VAL A 1 46 ? 93.061 9.033 -6.910 1.00 0.00 37 VAL A O 20
ATOM 32606 N N . PRO A 1 47 ? 92.658 6.886 -7.323 1.00 0.00 38 PRO A N 20
ATOM 32607 C CA . PRO A 1 47 ? 93.244 6.432 -6.024 1.00 0.00 38 PRO A CA 20
ATOM 32608 C C . PRO A 1 47 ? 94.739 6.718 -5.910 1.00 0.00 38 PRO A C 20
ATOM 32609 O O . PRO A 1 47 ? 95.213 7.204 -4.900 1.00 0.00 38 PRO A O 20
ATOM 32620 N N . GLY A 1 48 ? 95.480 6.370 -6.911 1.00 0.00 39 GLY A N 20
ATOM 32621 C CA . GLY A 1 48 ? 96.957 6.554 -6.860 1.00 0.00 39 GLY A CA 20
ATOM 32622 C C . GLY A 1 48 ? 97.573 5.181 -7.090 1.00 0.00 39 GLY A C 20
ATOM 32623 O O . GLY A 1 48 ? 98.135 4.587 -6.198 1.00 0.00 39 GLY A O 20
ATOM 32627 N N . PHE A 1 49 ? 97.405 4.688 -8.291 1.00 0.00 40 PHE A N 20
ATOM 32628 C CA . PHE A 1 49 ? 97.891 3.333 -8.733 1.00 0.00 40 PHE A CA 20
ATOM 32629 C C . PHE A 1 49 ? 98.197 2.323 -7.570 1.00 0.00 40 PHE A C 20
ATOM 32630 O O . PHE A 1 49 ? 97.373 1.464 -7.323 1.00 0.00 40 PHE A O 20
ATOM 32647 N N . PRO A 1 50 ? 99.345 2.417 -6.883 1.00 0.00 41 PRO A N 20
ATOM 32648 C CA . PRO A 1 50 ? 99.633 1.443 -5.781 1.00 0.00 41 PRO A CA 20
ATOM 32649 C C . PRO A 1 50 ? 98.948 1.829 -4.456 1.00 0.00 41 PRO A C 20
ATOM 32650 O O . PRO A 1 50 ? 99.340 1.356 -3.405 1.00 0.00 41 PRO A O 20
ATOM 32661 N N . ASN A 1 51 ? 97.956 2.682 -4.479 1.00 0.00 42 ASN A N 20
ATOM 32662 C CA . ASN A 1 51 ? 97.288 3.088 -3.209 1.00 0.00 42 ASN A CA 20
ATOM 32663 C C . ASN A 1 51 ? 95.792 2.807 -3.288 1.00 0.00 42 ASN A C 20
ATOM 32664 O O . ASN A 1 51 ? 94.972 3.643 -2.954 1.00 0.00 42 ASN A O 20
ATOM 32675 N N . VAL A 1 52 ? 95.437 1.634 -3.730 1.00 0.00 43 VAL A N 20
ATOM 32676 C CA . VAL A 1 52 ? 93.998 1.275 -3.843 1.00 0.00 43 VAL A CA 20
ATOM 32677 C C . VAL A 1 52 ? 93.730 -0.075 -3.163 1.00 0.00 43 VAL A C 20
ATOM 32678 O O . VAL A 1 52 ? 94.521 -1.003 -3.230 1.00 0.00 43 VAL A O 20
ATOM 32691 N N . GLY A 1 53 ? 92.606 -0.168 -2.509 1.00 0.00 44 GLY A N 20
ATOM 32692 C CA . GLY A 1 53 ? 92.227 -1.427 -1.806 1.00 0.00 44 GLY A CA 20
ATOM 32693 C C . GLY A 1 53 ? 90.749 -1.348 -1.416 1.00 0.00 44 GLY A C 20
ATOM 32694 O O . GLY A 1 53 ? 90.105 -0.334 -1.601 1.00 0.00 44 GLY A O 20
ATOM 32698 N N . GLY A 1 54 ? 90.215 -2.409 -0.870 1.00 0.00 45 GLY A N 20
ATOM 32699 C CA . GLY A 1 54 ? 88.784 -2.406 -0.457 1.00 0.00 45 GLY A CA 20
ATOM 32700 C C . GLY A 1 54 ? 88.671 -1.884 0.974 1.00 0.00 45 GLY A C 20
ATOM 32701 O O . GLY A 1 54 ? 89.637 -1.873 1.716 1.00 0.00 45 GLY A O 20
ATOM 32705 N N . ILE A 1 55 ? 87.497 -1.470 1.371 1.00 0.00 46 ILE A N 20
ATOM 32706 C CA . ILE A 1 55 ? 87.303 -0.965 2.761 1.00 0.00 46 ILE A CA 20
ATOM 32707 C C . ILE A 1 55 ? 85.879 -1.302 3.253 1.00 0.00 46 ILE A C 20
ATOM 32708 O O . ILE A 1 55 ? 84.967 -1.435 2.460 1.00 0.00 46 ILE A O 20
ATOM 32724 N N . PRO A 1 56 ? 85.742 -1.449 4.554 1.00 0.00 47 PRO A N 20
ATOM 32725 C CA . PRO A 1 56 ? 84.424 -1.800 5.179 1.00 0.00 47 PRO A CA 20
ATOM 32726 C C . PRO A 1 56 ? 83.346 -0.716 5.003 1.00 0.00 47 PRO A C 20
ATOM 32727 O O . PRO A 1 56 ? 82.181 -0.974 5.248 1.00 0.00 47 PRO A O 20
ATOM 32738 N N . ASP A 1 57 ? 83.697 0.490 4.618 1.00 0.00 48 ASP A N 20
ATOM 32739 C CA . ASP A 1 57 ? 82.650 1.560 4.480 1.00 0.00 48 ASP A CA 20
ATOM 32740 C C . ASP A 1 57 ? 82.052 1.610 3.066 1.00 0.00 48 ASP A C 20
ATOM 32741 O O . ASP A 1 57 ? 81.499 2.615 2.662 1.00 0.00 48 ASP A O 20
ATOM 32750 N N . ILE A 1 58 ? 82.121 0.531 2.332 1.00 0.00 49 ILE A N 20
ATOM 32751 C CA . ILE A 1 58 ? 81.516 0.506 0.964 1.00 0.00 49 ILE A CA 20
ATOM 32752 C C . ILE A 1 58 ? 80.344 -0.483 0.971 1.00 0.00 49 ILE A C 20
ATOM 32753 O O . ILE A 1 58 ? 80.487 -1.616 1.389 1.00 0.00 49 ILE A O 20
ATOM 32769 N N . ALA A 1 59 ? 79.180 -0.056 0.544 1.00 0.00 50 ALA A N 20
ATOM 32770 C CA . ALA A 1 59 ? 77.989 -0.963 0.560 1.00 0.00 50 ALA A CA 20
ATOM 32771 C C . ALA A 1 59 ? 77.942 -1.870 -0.667 1.00 0.00 50 ALA A C 20
ATOM 32772 O O . ALA A 1 59 ? 77.700 -3.057 -0.538 1.00 0.00 50 ALA A O 20
ATOM 32779 N N . GLY A 1 60 ? 78.154 -1.346 -1.848 1.00 0.00 51 GLY A N 20
ATOM 32780 C CA . GLY A 1 60 ? 78.095 -2.232 -3.046 1.00 0.00 51 GLY A CA 20
ATOM 32781 C C . GLY A 1 60 ? 78.200 -1.433 -4.347 1.00 0.00 51 GLY A C 20
ATOM 32782 O O . GLY A 1 60 ? 79.046 -0.576 -4.511 1.00 0.00 51 GLY A O 20
ATOM 32786 N N . TRP A 1 61 ? 77.345 -1.751 -5.283 1.00 0.00 52 TRP A N 20
ATOM 32787 C CA . TRP A 1 61 ? 77.345 -1.087 -6.627 1.00 0.00 52 TRP A CA 20
ATOM 32788 C C . TRP A 1 61 ? 77.459 0.441 -6.550 1.00 0.00 52 TRP A C 20
ATOM 32789 O O . TRP A 1 61 ? 77.966 1.061 -7.472 1.00 0.00 52 TRP A O 20
ATOM 32810 N N . ASP A 1 62 ? 76.994 1.062 -5.493 1.00 0.00 53 ASP A N 20
ATOM 32811 C CA . ASP A 1 62 ? 77.082 2.550 -5.414 1.00 0.00 53 ASP A CA 20
ATOM 32812 C C . ASP A 1 62 ? 77.291 3.011 -3.969 1.00 0.00 53 ASP A C 20
ATOM 32813 O O . ASP A 1 62 ? 76.474 3.717 -3.406 1.00 0.00 53 ASP A O 20
ATOM 32822 N N . SER A 1 63 ? 78.375 2.605 -3.363 1.00 0.00 54 SER A N 20
ATOM 32823 C CA . SER A 1 63 ? 78.640 3.001 -1.945 1.00 0.00 54 SER A CA 20
ATOM 32824 C C . SER A 1 63 ? 78.769 4.531 -1.829 1.00 0.00 54 SER A C 20
ATOM 32825 O O . SER A 1 63 ? 79.356 5.159 -2.685 1.00 0.00 54 SER A O 20
ATOM 32833 N N . PRO A 1 64 ? 78.216 5.091 -0.770 1.00 0.00 55 PRO A N 20
ATOM 32834 C CA . PRO A 1 64 ? 78.285 6.563 -0.574 1.00 0.00 55 PRO A CA 20
ATOM 32835 C C . PRO A 1 64 ? 79.696 7.001 -0.164 1.00 0.00 55 PRO A C 20
ATOM 32836 O O . PRO A 1 64 ? 80.063 8.151 -0.322 1.00 0.00 55 PRO A O 20
ATOM 32847 N N . SER A 1 65 ? 80.482 6.100 0.373 1.00 0.00 56 SER A N 20
ATOM 32848 C CA . SER A 1 65 ? 81.863 6.467 0.808 1.00 0.00 56 SER A CA 20
ATOM 32849 C C . SER A 1 65 ? 82.888 6.175 -0.297 1.00 0.00 56 SER A C 20
ATOM 32850 O O . SER A 1 65 ? 84.079 6.157 -0.050 1.00 0.00 56 SER A O 20
ATOM 32858 N N . CYS A 1 66 ? 82.440 5.930 -1.504 1.00 0.00 57 CYS A N 20
ATOM 32859 C CA . CYS A 1 66 ? 83.398 5.626 -2.611 1.00 0.00 57 CYS A CA 20
ATOM 32860 C C . CYS A 1 66 ? 84.137 6.893 -3.045 1.00 0.00 57 CYS A C 20
ATOM 32861 O O . CYS A 1 66 ? 83.584 7.976 -3.054 1.00 0.00 57 CYS A O 20
ATOM 32868 N N . GLY A 1 67 ? 85.379 6.751 -3.425 1.00 0.00 58 GLY A N 20
ATOM 32869 C CA . GLY A 1 67 ? 86.169 7.929 -3.889 1.00 0.00 58 GLY A CA 20
ATOM 32870 C C . GLY A 1 67 ? 86.617 8.780 -2.696 1.00 0.00 58 GLY A C 20
ATOM 32871 O O . GLY A 1 67 ? 86.899 9.955 -2.839 1.00 0.00 58 GLY A O 20
ATOM 32875 N N . THR A 1 68 ? 86.686 8.201 -1.525 1.00 0.00 59 THR A N 20
ATOM 32876 C CA . THR A 1 68 ? 87.120 8.975 -0.322 1.00 0.00 59 THR A CA 20
ATOM 32877 C C . THR A 1 68 ? 88.560 8.618 0.063 1.00 0.00 59 THR A C 20
ATOM 32878 O O . THR A 1 68 ? 88.982 7.480 0.016 1.00 0.00 59 THR A O 20
ATOM 32889 N N . CYS A 1 69 ? 89.309 9.623 0.429 1.00 0.00 60 CYS A N 20
ATOM 32890 C CA . CYS A 1 69 ? 90.744 9.432 0.813 1.00 0.00 60 CYS A CA 20
ATOM 32891 C C . CYS A 1 69 ? 90.852 8.919 2.257 1.00 0.00 60 CYS A C 20
ATOM 32892 O O . CYS A 1 69 ? 90.231 9.447 3.159 1.00 0.00 60 CYS A O 20
ATOM 32899 N N . TRP A 1 70 ? 91.653 7.907 2.479 1.00 0.00 61 TRP A N 20
ATOM 32900 C CA . TRP A 1 70 ? 91.827 7.364 3.863 1.00 0.00 61 TRP A CA 20
ATOM 32901 C C . TRP A 1 70 ? 93.313 7.138 4.156 1.00 0.00 61 TRP A C 20
ATOM 32902 O O . TRP A 1 70 ? 94.082 6.810 3.272 1.00 0.00 61 TRP A O 20
ATOM 32923 N N . LYS A 1 71 ? 93.723 7.307 5.388 1.00 0.00 62 LYS A N 20
ATOM 32924 C CA . LYS A 1 71 ? 95.160 7.098 5.744 1.00 0.00 62 LYS A CA 20
ATOM 32925 C C . LYS A 1 71 ? 95.309 5.809 6.554 1.00 0.00 62 LYS A C 20
ATOM 32926 O O . LYS A 1 71 ? 94.581 5.582 7.499 1.00 0.00 62 LYS A O 20
ATOM 32945 N N . VAL A 1 72 ? 96.245 4.968 6.188 1.00 0.00 63 VAL A N 20
ATOM 32946 C CA . VAL A 1 72 ? 96.442 3.690 6.938 1.00 0.00 63 VAL A CA 20
ATOM 32947 C C . VAL A 1 72 ? 97.758 3.734 7.726 1.00 0.00 63 VAL A C 20
ATOM 32948 O O . VAL A 1 72 ? 98.826 3.927 7.173 1.00 0.00 63 VAL A O 20
ATOM 32961 N N . THR A 1 73 ? 97.669 3.582 9.024 1.00 0.00 64 THR A N 20
ATOM 32962 C CA . THR A 1 73 ? 98.878 3.636 9.901 1.00 0.00 64 THR A CA 20
ATOM 32963 C C . THR A 1 73 ? 99.053 2.313 10.661 1.00 0.00 64 THR A C 20
ATOM 32964 O O . THR A 1 73 ? 98.087 1.664 11.020 1.00 0.00 64 THR A O 20
ATOM 32975 N N . ILE A 1 74 ? 100.277 1.908 10.900 1.00 0.00 65 ILE A N 20
ATOM 32976 C CA . ILE A 1 74 ? 100.516 0.618 11.628 1.00 0.00 65 ILE A CA 20
ATOM 32977 C C . ILE A 1 74 ? 101.352 0.851 12.907 1.00 0.00 65 ILE A C 20
ATOM 32978 O O . ILE A 1 74 ? 101.937 1.902 13.075 1.00 0.00 65 ILE A O 20
ATOM 32994 N N . PRO A 1 75 ? 101.357 -0.141 13.788 1.00 0.00 66 PRO A N 20
ATOM 32995 C CA . PRO A 1 75 ? 102.101 -0.035 15.084 1.00 0.00 66 PRO A CA 20
ATOM 32996 C C . PRO A 1 75 ? 103.610 0.157 14.890 1.00 0.00 66 PRO A C 20
ATOM 32997 O O . PRO A 1 75 ? 104.279 0.713 15.741 1.00 0.00 66 PRO A O 20
ATOM 33008 N N . ASN A 1 76 ? 104.151 -0.291 13.788 1.00 0.00 67 ASN A N 20
ATOM 33009 C CA . ASN A 1 76 ? 105.622 -0.127 13.550 1.00 0.00 67 ASN A CA 20
ATOM 33010 C C . ASN A 1 76 ? 105.969 1.356 13.401 1.00 0.00 67 ASN A C 20
ATOM 33011 O O . ASN A 1 76 ? 106.974 1.828 13.896 1.00 0.00 67 ASN A O 20
ATOM 33022 N N . GLY A 1 77 ? 105.125 2.081 12.724 1.00 0.00 68 GLY A N 20
ATOM 33023 C CA . GLY A 1 77 ? 105.371 3.539 12.530 1.00 0.00 68 GLY A CA 20
ATOM 33024 C C . GLY A 1 77 ? 105.539 3.843 11.045 1.00 0.00 68 GLY A C 20
ATOM 33025 O O . GLY A 1 77 ? 106.565 4.331 10.611 1.00 0.00 68 GLY A O 20
ATOM 33029 N N . ASN A 1 78 ? 104.526 3.576 10.268 1.00 0.00 69 ASN A N 20
ATOM 33030 C CA . ASN A 1 78 ? 104.592 3.860 8.808 1.00 0.00 69 ASN A CA 20
ATOM 33031 C C . ASN A 1 78 ? 103.172 3.928 8.255 1.00 0.00 69 ASN A C 20
ATOM 33032 O O . ASN A 1 78 ? 102.269 3.308 8.791 1.00 0.00 69 ASN A O 20
ATOM 33043 N N . SER A 1 79 ? 102.951 4.683 7.209 1.00 0.00 70 SER A N 20
ATOM 33044 C CA . SER A 1 79 ? 101.569 4.784 6.660 1.00 0.00 70 SER A CA 20
ATOM 33045 C C . SER A 1 79 ? 101.562 5.172 5.180 1.00 0.00 70 SER A C 20
ATOM 33046 O O . SER A 1 79 ? 102.540 5.631 4.625 1.00 0.00 70 SER A O 20
ATOM 33054 N N . ILE A 1 80 ? 100.433 4.985 4.558 1.00 0.00 71 ILE A N 20
ATOM 33055 C CA . ILE A 1 80 ? 100.251 5.320 3.119 1.00 0.00 71 ILE A CA 20
ATOM 33056 C C . ILE A 1 80 ? 98.827 5.834 2.930 1.00 0.00 71 ILE A C 20
ATOM 33057 O O . ILE A 1 80 ? 97.993 5.656 3.801 1.00 0.00 71 ILE A O 20
ATOM 33073 N N . PHE A 1 81 ? 98.522 6.454 1.816 1.00 0.00 72 PHE A N 20
ATOM 33074 C CA . PHE A 1 81 ? 97.127 6.948 1.624 1.00 0.00 72 PHE A CA 20
ATOM 33075 C C . PHE A 1 81 ? 96.408 6.050 0.617 1.00 0.00 72 PHE A C 20
ATOM 33076 O O . PHE A 1 81 ? 96.855 5.889 -0.499 1.00 0.00 72 PHE A O 20
ATOM 33093 N N . ILE A 1 82 ? 95.304 5.468 1.005 1.00 0.00 73 ILE A N 20
ATOM 33094 C CA . ILE A 1 82 ? 94.559 4.577 0.064 1.00 0.00 73 ILE A CA 20
ATOM 33095 C C . ILE A 1 82 ? 93.148 5.122 -0.160 1.00 0.00 73 ILE A C 20
ATOM 33096 O O . ILE A 1 82 ? 92.449 5.465 0.776 1.00 0.00 73 ILE A O 20
ATOM 33112 N N . ARG A 1 83 ? 92.736 5.219 -1.394 1.00 0.00 74 ARG A N 20
ATOM 33113 C CA . ARG A 1 83 ? 91.385 5.759 -1.700 1.00 0.00 74 ARG A CA 20
ATOM 33114 C C . ARG A 1 83 ? 90.398 4.601 -1.855 1.00 0.00 74 ARG A C 20
ATOM 33115 O O . ARG A 1 83 ? 90.695 3.591 -2.466 1.00 0.00 74 ARG A O 20
ATOM 33136 N N . GLY A 1 84 ? 89.229 4.741 -1.283 1.00 0.00 75 GLY A N 20
ATOM 33137 C CA . GLY A 1 84 ? 88.208 3.655 -1.359 1.00 0.00 75 GLY A CA 20
ATOM 33138 C C . GLY A 1 84 ? 87.894 3.322 -2.818 1.00 0.00 75 GLY A C 20
ATOM 33139 O O . GLY A 1 84 ? 87.959 4.168 -3.689 1.00 0.00 75 GLY A O 20
ATOM 33143 N N . VAL A 1 85 ? 87.544 2.094 -3.080 1.00 0.00 76 VAL A N 20
ATOM 33144 C CA . VAL A 1 85 ? 87.205 1.661 -4.467 1.00 0.00 76 VAL A CA 20
ATOM 33145 C C . VAL A 1 85 ? 86.260 0.440 -4.410 1.00 0.00 76 VAL A C 20
ATOM 33146 O O . VAL A 1 85 ? 85.264 0.388 -5.111 1.00 0.00 76 VAL A O 20
ATOM 33159 N N . ASP A 1 86 ? 86.542 -0.519 -3.555 1.00 0.00 77 ASP A N 20
ATOM 33160 C CA . ASP A 1 86 ? 85.653 -1.717 -3.418 1.00 0.00 77 ASP A CA 20
ATOM 33161 C C . ASP A 1 86 ? 85.371 -1.967 -1.934 1.00 0.00 77 ASP A C 20
ATOM 33162 O O . ASP A 1 86 ? 85.984 -1.366 -1.075 1.00 0.00 77 ASP A O 20
ATOM 33171 N N . SER A 1 87 ? 84.440 -2.834 -1.627 1.00 0.00 78 SER A N 20
ATOM 33172 C CA . SER A 1 87 ? 84.110 -3.110 -0.195 1.00 0.00 78 SER A CA 20
ATOM 33173 C C . SER A 1 87 ? 84.926 -4.282 0.356 1.00 0.00 78 SER A C 20
ATOM 33174 O O . SER A 1 87 ? 85.409 -5.123 -0.379 1.00 0.00 78 SER A O 20
ATOM 33182 N N . GLY A 1 88 ? 85.069 -4.335 1.657 1.00 0.00 79 GLY A N 20
ATOM 33183 C CA . GLY A 1 88 ? 85.839 -5.439 2.294 1.00 0.00 79 GLY A CA 20
ATOM 33184 C C . GLY A 1 88 ? 84.955 -6.143 3.325 1.00 0.00 79 GLY A C 20
ATOM 33185 O O . GLY A 1 88 ? 84.137 -5.523 3.979 1.00 0.00 79 GLY A O 20
ATOM 33189 N N . ARG A 1 89 ? 85.125 -7.427 3.481 1.00 0.00 80 ARG A N 20
ATOM 33190 C CA . ARG A 1 89 ? 84.309 -8.185 4.481 1.00 0.00 80 ARG A CA 20
ATOM 33191 C C . ARG A 1 89 ? 84.557 -7.636 5.891 1.00 0.00 80 ARG A C 20
ATOM 33192 O O . ARG A 1 89 ? 83.684 -7.659 6.738 1.00 0.00 80 ARG A O 20
ATOM 33213 N N . GLY A 1 90 ? 85.745 -7.142 6.139 1.00 0.00 81 GLY A N 20
ATOM 33214 C CA . GLY A 1 90 ? 86.055 -6.586 7.491 1.00 0.00 81 GLY A CA 20
ATOM 33215 C C . GLY A 1 90 ? 87.552 -6.297 7.623 1.00 0.00 81 GLY A C 20
ATOM 33216 O O . GLY A 1 90 ? 88.273 -7.025 8.280 1.00 0.00 81 GLY A O 20
ATOM 33220 N N . GLY A 1 91 ? 88.017 -5.225 7.029 1.00 0.00 82 GLY A N 20
ATOM 33221 C CA . GLY A 1 91 ? 89.465 -4.882 7.155 1.00 0.00 82 GLY A CA 20
ATOM 33222 C C . GLY A 1 91 ? 90.003 -4.277 5.857 1.00 0.00 82 GLY A C 20
ATOM 33223 O O . GLY A 1 91 ? 89.496 -4.522 4.780 1.00 0.00 82 GLY A O 20
ATOM 33227 N N . PHE A 1 92 ? 91.044 -3.495 5.969 1.00 0.00 83 PHE A N 20
ATOM 33228 C CA . PHE A 1 92 ? 91.668 -2.858 4.764 1.00 0.00 83 PHE A CA 20
ATOM 33229 C C . PHE A 1 92 ? 92.316 -3.921 3.875 1.00 0.00 83 PHE A C 20
ATOM 33230 O O . PHE A 1 92 ? 93.303 -4.522 4.251 1.00 0.00 83 PHE A O 20
ATOM 33247 N N . ASN A 1 93 ? 91.811 -4.117 2.682 1.00 0.00 84 ASN A N 20
ATOM 33248 C CA . ASN A 1 93 ? 92.459 -5.101 1.765 1.00 0.00 84 ASN A CA 20
ATOM 33249 C C . ASN A 1 93 ? 93.082 -4.293 0.628 1.00 0.00 84 ASN A C 20
ATOM 33250 O O . ASN A 1 93 ? 92.382 -3.571 -0.053 1.00 0.00 84 ASN A O 20
ATOM 33261 N N . VAL A 1 94 ? 94.377 -4.348 0.438 1.00 0.00 85 VAL A N 20
ATOM 33262 C CA . VAL A 1 94 ? 94.988 -3.502 -0.638 1.00 0.00 85 VAL A CA 20
ATOM 33263 C C . VAL A 1 94 ? 95.926 -4.294 -1.539 1.00 0.00 85 VAL A C 20
ATOM 33264 O O . VAL A 1 94 ? 96.170 -5.473 -1.340 1.00 0.00 85 VAL A O 20
ATOM 33277 N N . ASN A 1 95 ? 96.452 -3.637 -2.543 1.00 0.00 86 ASN A N 20
ATOM 33278 C CA . ASN A 1 95 ? 97.392 -4.313 -3.486 1.00 0.00 86 ASN A CA 20
ATOM 33279 C C . ASN A 1 95 ? 98.567 -4.927 -2.714 1.00 0.00 86 ASN A C 20
ATOM 33280 O O . ASN A 1 95 ? 98.954 -4.413 -1.681 1.00 0.00 86 ASN A O 20
ATOM 33291 N N . PRO A 1 96 ? 99.121 -5.991 -3.242 1.00 0.00 87 PRO A N 20
ATOM 33292 C CA . PRO A 1 96 ? 100.279 -6.633 -2.581 1.00 0.00 87 PRO A CA 20
ATOM 33293 C C . PRO A 1 96 ? 101.484 -5.689 -2.595 1.00 0.00 87 PRO A C 20
ATOM 33294 O O . PRO A 1 96 ? 102.405 -5.862 -1.825 1.00 0.00 87 PRO A O 20
ATOM 33305 N N . THR A 1 97 ? 101.482 -4.672 -3.428 1.00 0.00 88 THR A N 20
ATOM 33306 C CA . THR A 1 97 ? 102.627 -3.712 -3.439 1.00 0.00 88 THR A CA 20
ATOM 33307 C C . THR A 1 97 ? 102.447 -2.700 -2.301 1.00 0.00 88 THR A C 20
ATOM 33308 O O . THR A 1 97 ? 103.392 -2.359 -1.614 1.00 0.00 88 THR A O 20
ATOM 33319 N N . ALA A 1 98 ? 101.239 -2.239 -2.079 1.00 0.00 89 ALA A N 20
ATOM 33320 C CA . ALA A 1 98 ? 101.002 -1.274 -0.965 1.00 0.00 89 ALA A CA 20
ATOM 33321 C C . ALA A 1 98 ? 101.267 -1.987 0.356 1.00 0.00 89 ALA A C 20
ATOM 33322 O O . ALA A 1 98 ? 101.845 -1.432 1.272 1.00 0.00 89 ALA A O 20
ATOM 33329 N N . PHE A 1 99 ? 100.855 -3.220 0.448 1.00 0.00 90 PHE A N 20
ATOM 33330 C CA . PHE A 1 99 ? 101.085 -4.001 1.704 1.00 0.00 90 PHE A CA 20
ATOM 33331 C C . PHE A 1 99 ? 102.586 -4.116 2.006 1.00 0.00 90 PHE A C 20
ATOM 33332 O O . PHE A 1 99 ? 103.022 -3.870 3.115 1.00 0.00 90 PHE A O 20
ATOM 33349 N N . THR A 1 100 ? 103.370 -4.516 1.038 1.00 0.00 91 THR A N 20
ATOM 33350 C CA . THR A 1 100 ? 104.843 -4.685 1.272 1.00 0.00 91 THR A CA 20
ATOM 33351 C C . THR A 1 100 ? 105.490 -3.363 1.686 1.00 0.00 91 THR A C 20
ATOM 33352 O O . THR A 1 100 ? 106.376 -3.323 2.514 1.00 0.00 91 THR A O 20
ATOM 33363 N N . LYS A 1 101 ? 105.079 -2.292 1.071 1.00 0.00 92 LYS A N 20
ATOM 33364 C CA . LYS A 1 101 ? 105.695 -0.968 1.388 1.00 0.00 92 LYS A CA 20
ATOM 33365 C C . LYS A 1 101 ? 105.332 -0.509 2.801 1.00 0.00 92 LYS A C 20
ATOM 33366 O O . LYS A 1 101 ? 106.154 0.050 3.505 1.00 0.00 92 LYS A O 20
ATOM 33385 N N . LEU A 1 102 ? 104.113 -0.722 3.211 1.00 0.00 93 LEU A N 20
ATOM 33386 C CA . LEU A 1 102 ? 103.699 -0.275 4.576 1.00 0.00 93 LEU A CA 20
ATOM 33387 C C . LEU A 1 102 ? 104.302 -1.166 5.668 1.00 0.00 93 LEU A C 20
ATOM 33388 O O . LEU A 1 102 ? 104.738 -0.681 6.697 1.00 0.00 93 LEU A O 20
ATOM 33404 N N . VAL A 1 103 ? 104.291 -2.460 5.477 1.00 0.00 94 VAL A N 20
ATOM 33405 C CA . VAL A 1 103 ? 104.823 -3.383 6.537 1.00 0.00 94 VAL A CA 20
ATOM 33406 C C . VAL A 1 103 ? 106.308 -3.683 6.326 1.00 0.00 94 VAL A C 20
ATOM 33407 O O . VAL A 1 103 ? 107.084 -3.708 7.263 1.00 0.00 94 VAL A O 20
ATOM 33420 N N . GLY A 1 104 ? 106.700 -3.916 5.107 1.00 0.00 95 GLY A N 20
ATOM 33421 C CA . GLY A 1 104 ? 108.129 -4.226 4.815 1.00 0.00 95 GLY A CA 20
ATOM 33422 C C . GLY A 1 104 ? 108.213 -5.511 3.990 1.00 0.00 95 GLY A C 20
ATOM 33423 O O . GLY A 1 104 ? 109.097 -5.672 3.170 1.00 0.00 95 GLY A O 20
ATOM 33427 N N . SER A 1 105 ? 107.295 -6.423 4.195 1.00 0.00 96 SER A N 20
ATOM 33428 C CA . SER A 1 105 ? 107.315 -7.699 3.415 1.00 0.00 96 SER A CA 20
ATOM 33429 C C . SER A 1 105 ? 105.904 -8.296 3.327 1.00 0.00 96 SER A C 20
ATOM 33430 O O . SER A 1 105 ? 105.007 -7.889 4.041 1.00 0.00 96 SER A O 20
ATOM 33438 N N . THR A 1 106 ? 105.701 -9.251 2.449 1.00 0.00 97 THR A N 20
ATOM 33439 C CA . THR A 1 106 ? 104.340 -9.869 2.305 1.00 0.00 97 THR A CA 20
ATOM 33440 C C . THR A 1 106 ? 104.199 -11.141 3.156 1.00 0.00 97 THR A C 20
ATOM 33441 O O . THR A 1 106 ? 103.166 -11.784 3.149 1.00 0.00 97 THR A O 20
ATOM 33452 N N . GLU A 1 107 ? 105.227 -11.516 3.867 1.00 0.00 98 GLU A N 20
ATOM 33453 C CA . GLU A 1 107 ? 105.161 -12.759 4.702 1.00 0.00 98 GLU A CA 20
ATOM 33454 C C . GLU A 1 107 ? 104.242 -12.577 5.918 1.00 0.00 98 GLU A C 20
ATOM 33455 O O . GLU A 1 107 ? 103.705 -13.536 6.441 1.00 0.00 98 GLU A O 20
ATOM 33467 N N . ALA A 1 108 ? 104.076 -11.366 6.385 1.00 0.00 99 ALA A N 20
ATOM 33468 C CA . ALA A 1 108 ? 103.213 -11.134 7.588 1.00 0.00 99 ALA A CA 20
ATOM 33469 C C . ALA A 1 108 ? 101.778 -11.601 7.329 1.00 0.00 99 ALA A C 20
ATOM 33470 O O . ALA A 1 108 ? 101.143 -12.177 8.195 1.00 0.00 99 ALA A O 20
ATOM 33477 N N . GLY A 1 109 ? 101.262 -11.361 6.152 1.00 0.00 100 GLY A N 20
ATOM 33478 C CA . GLY A 1 109 ? 99.868 -11.792 5.841 1.00 0.00 100 GLY A CA 20
ATOM 33479 C C . GLY A 1 109 ? 98.893 -10.659 6.171 1.00 0.00 100 GLY A C 20
ATOM 33480 O O . GLY A 1 109 ? 98.282 -10.083 5.290 1.00 0.00 100 GLY A O 20
ATOM 33484 N N . ARG A 1 110 ? 98.743 -10.337 7.434 1.00 0.00 101 ARG A N 20
ATOM 33485 C CA . ARG A 1 110 ? 97.807 -9.242 7.822 1.00 0.00 101 ARG A CA 20
ATOM 33486 C C . ARG A 1 110 ? 98.254 -8.574 9.128 1.00 0.00 101 ARG A C 20
ATOM 33487 O O . ARG A 1 110 ? 98.998 -9.144 9.904 1.00 0.00 101 ARG A O 20
ATOM 33508 N N . VAL A 1 111 ? 97.789 -7.375 9.378 1.00 0.00 102 VAL A N 20
ATOM 33509 C CA . VAL A 1 111 ? 98.167 -6.669 10.641 1.00 0.00 102 VAL A CA 20
ATOM 33510 C C . VAL A 1 111 ? 96.916 -6.118 11.325 1.00 0.00 102 VAL A C 20
ATOM 33511 O O . VAL A 1 111 ? 96.262 -5.228 10.819 1.00 0.00 102 VAL A O 20
ATOM 33524 N N . ASP A 1 112 ? 96.578 -6.654 12.465 1.00 0.00 103 ASP A N 20
ATOM 33525 C CA . ASP A 1 112 ? 95.365 -6.181 13.194 1.00 0.00 103 ASP A CA 20
ATOM 33526 C C . ASP A 1 112 ? 95.653 -4.889 13.964 1.00 0.00 103 ASP A C 20
ATOM 33527 O O . ASP A 1 112 ? 96.786 -4.468 14.096 1.00 0.00 103 ASP A O 20
ATOM 33536 N N . ASN A 1 113 ? 94.622 -4.263 14.480 1.00 0.00 104 ASN A N 20
ATOM 33537 C CA . ASN A 1 113 ? 94.791 -2.992 15.261 1.00 0.00 104 ASN A CA 20
ATOM 33538 C C . ASN A 1 113 ? 95.438 -1.889 14.412 1.00 0.00 104 ASN A C 20
ATOM 33539 O O . ASN A 1 113 ? 96.260 -1.130 14.888 1.00 0.00 104 ASN A O 20
ATOM 33550 N N . VAL A 1 114 ? 95.053 -1.791 13.166 1.00 0.00 105 VAL A N 20
ATOM 33551 C CA . VAL A 1 114 ? 95.626 -0.724 12.285 1.00 0.00 105 VAL A CA 20
ATOM 33552 C C . VAL A 1 114 ? 94.833 0.574 12.475 1.00 0.00 105 VAL A C 20
ATOM 33553 O O . VAL A 1 114 ? 93.621 0.576 12.411 1.00 0.00 105 VAL A O 20
ATOM 33566 N N . ASN A 1 115 ? 95.498 1.678 12.707 1.00 0.00 106 ASN A N 20
ATOM 33567 C CA . ASN A 1 115 ? 94.744 2.954 12.893 1.00 0.00 106 ASN A CA 20
ATOM 33568 C C . ASN A 1 115 ? 94.491 3.602 11.531 1.00 0.00 106 ASN A C 20
ATOM 33569 O O . ASN A 1 115 ? 95.334 3.596 10.656 1.00 0.00 106 ASN A O 20
ATOM 33580 N N . TYR A 1 116 ? 93.315 4.141 11.355 1.00 0.00 107 TYR A N 20
ATOM 33581 C CA . TYR A 1 116 ? 92.953 4.780 10.054 1.00 0.00 107 TYR A CA 20
ATOM 33582 C C . TYR A 1 116 ? 92.196 6.090 10.285 1.00 0.00 107 TYR A C 20
ATOM 33583 O O . TYR A 1 116 ? 91.402 6.200 11.200 1.00 0.00 107 TYR A O 20
ATOM 33601 N N . VAL A 1 117 ? 92.431 7.079 9.459 1.00 0.00 108 VAL A N 20
ATOM 33602 C CA . VAL A 1 117 ? 91.715 8.383 9.631 1.00 0.00 108 VAL A CA 20
ATOM 33603 C C . VAL A 1 117 ? 91.509 9.069 8.280 1.00 0.00 108 VAL A C 20
ATOM 33604 O O . VAL A 1 117 ? 92.310 8.933 7.373 1.00 0.00 108 VAL A O 20
ATOM 33617 N N . GLN A 1 118 ? 90.443 9.816 8.147 1.00 0.00 109 GLN A N 20
ATOM 33618 C CA . GLN A 1 118 ? 90.175 10.532 6.865 1.00 0.00 109 GLN A CA 20
ATOM 33619 C C . GLN A 1 118 ? 91.069 11.762 6.750 1.00 0.00 109 GLN A C 20
ATOM 33620 O O . GLN A 1 118 ? 91.282 12.480 7.710 1.00 0.00 109 GLN A O 20
ATOM 33634 N N . VAL A 1 119 ? 91.575 12.016 5.576 1.00 0.00 110 VAL A N 20
ATOM 33635 C CA . VAL A 1 119 ? 92.439 13.208 5.373 1.00 0.00 110 VAL A CA 20
ATOM 33636 C C . VAL A 1 119 ? 92.002 13.945 4.104 1.00 0.00 110 VAL A C 20
ATOM 33637 O O . VAL A 1 119 ? 91.216 13.432 3.329 1.00 0.00 110 VAL A O 20
ATOM 33650 N N . ASP A 1 120 ? 92.489 15.141 3.889 1.00 0.00 111 ASP A N 20
ATOM 33651 C CA . ASP A 1 120 ? 92.083 15.908 2.667 1.00 0.00 111 ASP A CA 20
ATOM 33652 C C . ASP A 1 120 ? 92.411 15.113 1.399 1.00 0.00 111 ASP A C 20
ATOM 33653 O O . ASP A 1 120 ? 93.400 14.408 1.334 1.00 0.00 111 ASP A O 20
ATOM 33662 N N . LEU A 1 121 ? 91.581 15.222 0.392 1.00 0.00 112 LEU A N 20
ATOM 33663 C CA . LEU A 1 121 ? 91.824 14.477 -0.884 1.00 0.00 112 LEU A CA 20
ATOM 33664 C C . LEU A 1 121 ? 93.162 14.891 -1.490 1.00 0.00 112 LEU A C 20
ATOM 33665 O O . LEU A 1 121 ? 93.866 14.088 -2.073 1.00 0.00 112 LEU A O 20
ATOM 33681 N N . SER A 1 122 ? 93.510 16.149 -1.374 1.00 0.00 113 SER A N 20
ATOM 33682 C CA . SER A 1 122 ? 94.798 16.637 -1.960 1.00 0.00 113 SER A CA 20
ATOM 33683 C C . SER A 1 122 ? 95.973 15.792 -1.453 1.00 0.00 113 SER A C 20
ATOM 33684 O O . SER A 1 122 ? 96.911 15.533 -2.177 1.00 0.00 113 SER A O 20
ATOM 33692 N N . ASN A 1 123 ? 95.924 15.366 -0.217 1.00 0.00 114 ASN A N 20
ATOM 33693 C CA . ASN A 1 123 ? 97.036 14.534 0.343 1.00 0.00 114 ASN A CA 20
ATOM 33694 C C . ASN A 1 123 ? 97.105 13.167 -0.345 1.00 0.00 114 ASN A C 20
ATOM 33695 O O . ASN A 1 123 ? 98.177 12.666 -0.619 1.00 0.00 114 ASN A O 20
ATOM 33706 N N . CYS A 1 124 ? 95.977 12.562 -0.631 1.00 0.00 115 CYS A N 20
ATOM 33707 C CA . CYS A 1 124 ? 95.995 11.227 -1.313 1.00 0.00 115 CYS A CA 20
ATOM 33708 C C . CYS A 1 124 ? 96.700 11.346 -2.668 1.00 0.00 115 CYS A C 20
ATOM 33709 O O . CYS A 1 124 ? 97.570 10.563 -2.997 1.00 0.00 115 CYS A O 20
ATOM 33716 N N . ILE A 1 125 ? 96.320 12.320 -3.453 1.00 0.00 116 ILE A N 20
ATOM 33717 C CA . ILE A 1 125 ? 96.955 12.501 -4.795 1.00 0.00 116 ILE A CA 20
ATOM 33718 C C . ILE A 1 125 ? 98.408 12.980 -4.648 1.00 0.00 116 ILE A C 20
ATOM 33719 O O . ILE A 1 125 ? 99.279 12.549 -5.379 1.00 0.00 116 ILE A O 20
ATOM 33735 N N . ASN A 1 126 ? 98.673 13.867 -3.722 1.00 0.00 117 ASN A N 20
ATOM 33736 C CA . ASN A 1 126 ? 100.074 14.371 -3.547 1.00 0.00 117 ASN A CA 20
ATOM 33737 C C . ASN A 1 126 ? 101.015 13.242 -3.114 1.00 0.00 117 ASN A C 20
ATOM 33738 O O . ASN A 1 126 ? 102.145 13.163 -3.559 1.00 0.00 117 ASN A O 20
ATOM 33749 N N . GLY A 1 127 ? 100.562 12.378 -2.244 1.00 0.00 118 GLY A N 20
ATOM 33750 C CA . GLY A 1 127 ? 101.427 11.258 -1.767 1.00 0.00 118 GLY A CA 20
ATOM 33751 C C . GLY A 1 127 ? 101.626 10.228 -2.881 1.00 0.00 118 GLY A C 20
ATOM 33752 O O . GLY A 1 127 ? 102.738 9.836 -3.184 1.00 0.00 118 GLY A O 20
ATOM 33756 N N . ALA A 1 128 ? 100.555 9.783 -3.485 1.00 0.00 119 ALA A N 20
ATOM 33757 C CA . ALA A 1 128 ? 100.671 8.766 -4.576 1.00 0.00 119 ALA A CA 20
ATOM 33758 C C . ALA A 1 128 ? 101.500 9.319 -5.740 1.00 0.00 119 ALA A C 20
ATOM 33759 O O . ALA A 1 128 ? 102.299 8.617 -6.331 1.00 0.00 119 ALA A O 20
ATOM 33766 N N . ASN A 1 129 ? 101.311 10.569 -6.071 1.00 0.00 120 ASN A N 20
ATOM 33767 C CA . ASN A 1 129 ? 102.078 11.178 -7.198 1.00 0.00 120 ASN A CA 20
ATOM 33768 C C . ASN A 1 129 ? 102.372 12.652 -6.898 1.00 0.00 120 ASN A C 20
ATOM 33769 O O . ASN A 1 129 ? 101.503 13.471 -7.144 1.00 0.00 120 ASN A O 20
#

Organism: Ceratocystis fimbriata f. sp. platani (NCBI:txid88771)